Protein 4P72 (pdb70)

Secondary structure (DSSP, 8-state):
-EEEHHHHHHH---SS-HHHHHHHHHHTT-EEEEEEESS---EEEEEEEEEEEEE-TT-TT-EEEEEE-SS-EEEEEE--TT--TT-EEEEEEEEEEETTTEE---EEETTEEE-EEE--TGGGTS-S--SS--PBPTT--TTSBHHHHTT-S-EEEEEE--TT-GGGSSHHHHHHHHHHHHT----PPP-PPPPPSS-----EEESSTTT-SEEEEEEEES--TTSPPPHHHHHHHHTTTPPP--HHHHHHHHHHHHHS---EEEEGGG--SSEEEEEPPTT-EEEBTTS-EEE--TTSEEEE-SSSEEEETTTEEBTTTB--TT---EEEEEEE--HHHHTTTTGGGT---HHHHHHHH---TTTHHHHHHHHHHHHHHHH--EEEEEEEEE-GGGS-----EEEEHHHHHHHHTS---HHHHHHHHHHTT-EEEE-STTEEEEEPPTT-SS--SHHHHHHHHHHHH-GGGS-----EEE-------SSB--HHHHHHHHHHTT-EE----SEE-HHHHHHHSTTPPPEE-SS-SSGGG-EEPS-SHHHHHHHHHHHHTTT---EEEEEEEEEEES-STT-EEEEEEEEEEESBSS-S-TTS--PBP-HHHHHHHHHHHHTTTS-GGGEEEEE---TTEEEEEEEEEEETTEEEEEEEEEPHHHHHHHT--S-EEEEEEEGGGTSB-------PPPSS--EEEEEEEEEETTS-HHHHHHHHHHHS-TTEEEEEEEEEE-STTS-TTEEEEEEEEEE--SSSPPPHHHHHHHHHHHHHHHHHHH--EE-/-EEEHHHHHHH---SS-HHHHHHHHHHTT-EEEEEEESS---EEEEEEEEEEEEE-TT-TT-EEEEEE-SS-EEEEEE--TT--TT-EEEEEEEEEEETTTEE---EEETTEEE-EEE--HHHHTS-S--SS--PBPTT--TTSBHHHHTT-S-EEEEEE--TT-GGGSSHHHHHHHHHHHHT----PPP-PPPPPSS-----EEESSTTT-SEEEEEEEES--TTSPPPHHHHHHHHTTTPPP--HHHHHHHHHHHHHS---EEEEGGG--SSEEEEEPPTT-EEEBTTS-EEE--TTSEEEE-SSSEEEETTTEEBTTTB--TT---EEEEEEE--HHHHTTTTGGGT---HHHHHHHH---TTTHHHHHHHHHHHHHHHH--EEEEEEEEE-GGGS-----EEEEHHHHHHHHTS---HHHHHHHHHHTT-EEEE-STTEEEEEPPTT-SS--SHHHHHHHHHHHH-GGGS-----EEE-------SSB--HHHHHHHHHHTT-EE----SEE-HHHHHHHSTTPPPEE-SS-SSGGG-EEPS-SHHHHHHHHHHHHTTT-S-EEEEEEEEEEES-STT-EEEEEEEEEEESBSS-S-TTS--PBP-HHHHHHHHHHHHTTTS-GGGEEEEE---TTEEEEEEEEEEETTEEEEEEEEEPHHHHHHHT--S-EEEEEEEGGGTSB-------PPPSS--EEEEEEEEEETTS-HHHHHHHHHHHS-TTEEEEEEEEEE-STTS-TTEEEEEEEEEE--SSSPPPHHHHHHHHHHHHHHHHHHH--EE-/-------PPSS----B--HHHHHHHHHHHHHHTBTPEE----SEEEHHHHTGGGT--TT-GGGSTTTS-BSSSSEEE-SSSHHHHHHHHHH-PSPEEEEEEEEEE----STT--SEEEEEEEEEEESS--HHHHHHHHHHHHHHHTTS---EEEEEEEETTEEEEEEEEEE--EEEEEEEEEEPHHHHHHTT--TTT-EEEEEEEEHHHHHHHHHT---TTHHHH--HHHHGGG-/-TTTT----PPPSS----B--HHHHHHHHHHHHHHTBTPEE----SEEEHHHHTGGGT--TT-GGGSTTTS-BSSSSEEE-SSSHHHHHHHHHH-PSPEEEEEEEEEE-S--SSS--SEEEEEEEEEEESS--HHHHHHHHHHHHHHHTTS---EEEEEEEETTEEEEEEEEEEGGG-S---EEEEEEEEEEPHHHHHHTT--TTT-EEEEEEEEHHHHHHHHHT---TTHHHH--HHHHGGG-

Foldseek 3Di:
DKFWPVLLCVFWNQVDDPVVVQVLCVQLAFHWPDKFQQFDDKDQKWWKFWAAWAQDPQDRLKIWTFIDLPPDTWIAIDRQPPDGHLFTFTWRFQQIQAPPRDGHHWDQPRNRTHGTYTDDCCRRRNDVGPNGTDTADSPQDRNHHPCVRLVRRIIMIDTDHDLQQLLCLASLSVSLVSCLLRVTHGHAPDQDFDDFPAADDAAAAEPPCLFFQKKKKWKWFFWQFVFDAHSVLCSRCVSRVHHDDTQLCSLQSSLCRHRVWRKAKWQVVLADGHKYWAFDDQQFWFQFLVRDIFGDDRLWIFIAHPPGGAARPQFTGGNRGHDDNPRGMIMMMTTQGALVSLPCVQVVRPGDDSRSSSNNSGAQRVCRNSSVSSSVVSSCVGTNTGIHDMDMRGNPVNRDDAAWEKAAQVVLCVVLVHGDDPVLLCSSCVSSVWDWDDPDPRMTTIHDGSSRPNDRYNVVSSSSSCSSVGVVVGDDDDDDDPDDDDDDDPLWQDPVNLVVLLVVLPADEDDFQQFAAVVLQCQQPPPDDFQFDPDDPDNGRTGGAQDCVSRQVVVQVVVVVVVDFWHKYKYWAWGWDDYPVVTDTFIKIKIKTWHALDDDDPVDDRHIDAQVSQVVSVLSLLPRSPASVQKDWDQDDGSQADSVFKTFIDGPNHGFWIKHWGHVVSCVVVVNPTIMIMIMGGSVVRTGGDDDDDDDDAPEDKDKDKFKKKFFPPDDPVVLVVLLVVLQPDFWDDKDFPDKACDDVDDNRIIITIMMTMGDDRYDYDDPVVNVVSVVSSVVSCCVPGVMDTD/DKFWPVLLCVFANLPDDPVVVQVLCVQLAFHWPDKFQLFDDKDQKWWKFWAAWAQDPQDRLKIWTFIDLPPDTWIAIDRQPPDGHLFTFTWRFQQIAAPPRDGHHWDQPRNRTHGTDTDDCCRRRNDVGPNGTDGADSPQDRNHHPCVRLVRRIIMTDTDHDLQQLQCLASLSVSLVSCLLRVTGGHADDFDFDDFPAADDAAAAEPPCLQFQKKKKWKWFFFQFVFDAHSVLCSRCVSRVHHDDTQLCSLQSSLCRHRVWRKAKWQVVLADGHKYWAFDDQQFWFQFLVRDIFGHDRLWIFIAHPPGGAARPQFTGGNRGHDDNPRGMIMMMTTQGALVSLPCVQVVRPGDDSRSSSNNSGAQRVCRNSSVSSSVVSSCVGGNTGIHDMDMRGNPVNRDDAAWEKAAQVVLCVVLVHGDDPVLLCSSCVSSVWDWDDPDPRMTTIHDGRSRDNDRYNVVSSSSSCSSVGVVVGDDDDDDDPDDDDDDDPLWQDVVNLVVLLVVLPADEDDFQQFAAVVLQCQQPPPADFQFDPDDPDNGRTGGAQDCVSRQVVVQVVVVVVPDAWHKYKYWAWGWDDYPVVTDTFIKIKIKTWHALDDDDPPDDRHIDAQVSQVVSVLSLLPRSPASVQKDWDQDDGSQADSVFKTFIDGPNHTFWIKHWGHVVSCVVVVNPTIMIMIMGGSVRRTGGDDDDDDADAPEDKDKDKFKKKFFQPDDPVVLVVLLVVLQPDFWDDKDFPDKACDDVDDNRIIITIMMTMGDDRYDYDDPVVNVVSVVSSVVSCCVPGVMDTD/DPDDDDDDDDDDDDADDFLLVVLLVQLCVLQVVPDAAEWEDDQWDWCCLQAVLLQHDPVHPCLDPQWWAAPDDTITGRQFQSSRVLVVLQVDADQHWYKYKDKHAINDPDWVDDRIFIKIKIKGKDQDDDVVNVVVSVQSSVCSSLVHNWDKDWDADDDSQAPRKTFIWTVVVIDTFWIKHKGDQSSSVSSVYHVVRMIMMMIMGTSLSSSCVRVVPDTSVLSPVPDSVSSRVRD/DVVVPDDDPDDDDDDDDADDFLLVVLLVQLCVLQVVPPADEWEDDQWDWCCLQAVLLQHDPVHPCLDPQWWAAPDDTITGRQFQSSRVLVVLQVDADQHWYKYKDKHAINDDDWPDHRIFIKIKIKGKDQDDDVVNVVVSVQVSVCSSLVHNWDKDWDADDDSQFPRKTFIWTDCPLHPQVNIDGFWIKHKGDQSSSVSSPYHVVRMIMMMIMGTSLSSSCSRVVPNTSVLSPPPDSVSSRVRD

CATH classification: 3.30.56.10 (+5 more: 2.40.50.140, 3.50.40.10, 3.30.56.10)

Nearest PDB structures (foldseek):
  4p75-assembly1_C  TM=1.004E+00  e=2.853E-48  Pseudomonas aeruginosa PAO1
  4p75-assembly1_D  TM=1.002E+00  e=2.150E-47  Pseudomonas aeruginosa PAO1
  4p74-assembly1_D  TM=1.001E+00  e=4.056E-47  Pseudomonas aeruginosa PAO1
  4p73-assembly1_D  TM=9.946E-01  e=1.717E-46  Pseudomonas aeruginosa PAO1
  4p73-assembly1_C  TM=9.961E-01  e=2.571E-46  Pseudomonas aeruginosa PAO1

Solvent-accessible surface area: 82558 Å² total; per-residue (Å²): 36,38,1,3,12,90,9,0,49,72,15,1,53,0,152,39,57,29,102,89,0,23,58,82,1,15,45,1,9,2,55,33,91,33,56,96,88,10,17,14,83,17,60,38,0,18,0,0,48,0,85,47,24,116,75,3,101,94,24,134,185,44,81,21,0,57,0,19,16,58,106,105,73,34,56,0,15,10,47,22,122,33,12,112,61,48,17,25,0,0,0,0,50,67,60,2,55,5,18,136,137,94,111,8,139,105,32,138,81,170,58,24,65,2,60,9,38,6,0,3,3,81,64,0,80,3,39,124,92,83,81,8,10,20,74,9,52,92,126,3,55,49,29,70,55,0,50,90,54,17,87,4,76,9,85,10,0,62,1,26,41,22,70,30,9,8,17,0,12,2,1,14,0,1,0,33,2,1,9,1,12,44,92,30,118,52,64,68,39,89,36,100,74,12,82,50,121,26,129,53,54,53,87,12,74,29,56,14,40,59,4,0,0,31,0,0,0,4,0,0,69,83,2,62,29,103,96,109,20,33,24,105,0,30,11,73,0,65,12,11,91,19,171,52,120,74,12,5,54,0,1,8,28,0,0,4,6,1,8,11,0,4,17,46,8,0,9,11,82,48,8,66,49,0,1,69,0,42,69,4,120,112,47,33,133,14,55,0,106,82,46,75,98,10,82,3,77,49,64,2,7,0,3,0,3,82,117,94,4,1,3,3,0,9,7,40,5,2,106,94,2,15,51,57,139,100,2,155,36,0,0,0,10,0,1,2,0,36,22,107,28,6,22,38,39,3,153,64,30,67,14,139,29,72,24,2,64,11,5,35,68,2,5,26,8,126,25,1,102,72,0,0,16,31,0,0,91,7,0,37,92,14,2,16,21,57,0,0,42,32,30,65,70,48,20,120,89,81,27,58,142,74,75,91,11,74,0,72,25,117,34,0,49,35,19,0,29,42,91,17,104,59,79,36,1,42,99,6,0,95,31,0,74,5,92,20,87,76,66,61,180,28,55,17,29,0,21,27,22,33,9,8,78,31,3,66,58,30,11,11,0,4,8,6,0,0,10,8,32,12,2,72,158,6,46,66,75,65,13,84,5,103,29,27,4,47,35,112,64,35,19,72,1,33,42,50,54,0,24,98,18,0,24,8,32,7,1,10,5,0,8,8,43,0,1,14,50,38,52,16,6,80,36,6,34,72,86,61,133,6,6,65,7,67,26,42,52,51,84,81,49,8,0,0,3,15,12,0,3,3,11,0,0,87,7,0,18,42,0,35,114,97,94,34,80,53,0,19,0,0,1,19,15,24,43,4,50,37,84,45,176,66,34,95,49,37,41,3,0,0,0,0,1,1,9,97,50,47,29,67,16,61,19,17,42,146,79,42,13,48,3,13,14,0,9,1,4,0,20,3,1,4,28,30,12,37,4,67,81,57,18,54,31,48,87,19,125,41,75,0,1,4,56,10,28,7,0,69,0,31,20,153,60,109,73,2,8,30,0,0,8,9,40,42,99,16,13,150,155,21,111,14,151,53,94,2,9,0,2,13,0,25,13,77,24,4,29,78,16,91,50,14,162,25,194,119,47,24,227,68,67,46,28,94,53,85,16,38,0,19,0,66,67,89,23,36,0,88,70,0,12,79,21,0,119,79,11,1,48,138,81,35,80,54,17,85,5,31,42,46,70,97,28,193,54,29,72,95,129,58,18,4,0,15,0,1,0,7,6,25,20,79,84,90,76,10,81,89,121,45,4,74,72,37,20,101,84,0,8,59,9,1,76,125,135,46,123,7,58,74,144,38,40,1,4,10,94,11,0,49,73,10,0,55,5,145,40,59,25,108,93,0,25,61,90,2,16,45,3,11,2,58,25,92,35,54,99,85,17,16,14,82,18,61,39,0,20,0,0,48,0,87,50,47,134,81,4,103,96,25,118,190,41,79,20,0,61,0,19,15,56,107,104,72,37,51,0,13,9,42,20,116,33,10,112,60,47,16,25,0,0,0,0,46,79,47,3,65,5,19,129,137,94,111,11,139,106,30,139,79,177,58,23,63,2,63,9,38,7,0,3,2,80,64,0,79,25,55,149,96,82,82,7,10,35,77,11,38,94,125,3,53,50,28,70,56,0,48,85,54,17,66,8,79,9,83,13,0,62,0,30,43,28,63,29,10,8,18,0,15,3,1,13,2,1,0,33,3,2,10,2,12,36,87,31,122,54,64,68,37,96,36,102,75,13,82,48,119,47,129,54,57,50,86,12,73,28,56,15,42,60,4,0,1,30,0,0,0,5,1,0,81,60,9,71,31,103,94,109,20,34,52,99,0,38,33,62,0,95,7,12,96,21,202,34,110,70,13,4,49,0,1,8,28,0,0,5,5,0,7,11,0,4,17,45,7,0,8,9,80,47,9,66,44,0,1,70,0,42,68,4,119,112,38,30,131,14,55,0,102,84,46,76,108,10,76,2,80,48,64,2,6,0,3,0,2,96,118,92,8,2,3,2,0,9,9,34,4,2,106,98,2,13,46,58,148,98,6,165,24,0,0,0,10,0,1,2,1,35,22,144,28,5,27,9,32,3,104,60,28,68,10,140,27,72,25,1,64,12,6,32,84,3,4,23,6,127,25,1,102,70,0,0,16,40,0,0,94,8,1,37,94,14,2,15,20,66,0,0,42,32,31,63,71,48,21,118,89,81,27,57,142,72,77,90,13,72,0,68,26,101,51,0,48,45,18,0,35,44,90,18,105,59,79,39,1,40,98,5,0,94,28,3,77,8,90,22,87,76,66,61,179,28,55,17,28,0,19,28,21,32,10,11,76,30,5,68,62,29,20,8,0,5,6,6,0,0,12,10,35,18,2,70,158,8,46,61,84,59,10,63,8,108,20,29,3,49,34,115,65,35,18,86,2,40,45,62,75,0,25,102,19,0,21,9,32,8,1,10,5,0,9,9,45,0,2,15,48,51,64,21,4,81,40,6,34,68,76,59,127,21,6,66,7,68,26,43,63,39,83,79,49,8,0,0,3,15,14,0,2,3,11,0,0,83,7,0,20,45,0,40,114,97,90,37,79,55,0,16,0,0,1,18,15,22,46,4,62,32,57,36,147,65,32,123,47,44,43,2,0,0,0,1,1,0,11,98,48,45,27,66,14,47,17,16,42,152,78,39,11,48,4,14,13,0,9,1,4,0,18,3,1,3,27,31,13,38,4,68,81,58,18,61,33,56,83,20,137,42,74,0,1,19,82,10,32,9,0,72,0,34,20,154,59,110,71,2,8,31,0,0,8,9,34,59,112,12,12,176,136,19,111,12,154,55,93,2,8,0,2,13,0,25,19,76,25,4,27,76,15,93,48,14,176,28,186,104,33,10,215,74,73,42,28,94,53,86,11,40,0,23,0,58,73,101,23,36,0,90,72,0,14,80,32,0,125,79,19,1,46,136,82,30,75,51,17,76,7,33,42,40,68,86,14,186,57,30,76,95,122,51,12,3,0,16,0,1,0,8,6,21,18,65,85,94,81,16,83,89,120,50,5,74,67,30,22,100,71,0,10,68,31,0,78,150,166,42,120,7,68,84,148,201,160,122,48,24,15,16,50,9,37,15,35,46,28,4,2,22,0,0,0,8,41,1,23,32,8,0,36,77,0,0,24,39,9,12,4,84,68,17,144,23,34,11,4,0,26,30,65,24,0,2,93,0,8,40,6,64,62,86,43,75,33,35,37,123,63,47,1,0,19,20,73,96,71,38,0,0,6,10,13,0,6,0,5,7,0,84,19,5,80,95,82,125,16,86,3,28,10,0,0,14,13,15,0,0,93,14,56,72,92,114,109,101,8,11,0,39,7,20,0,17,0,4,1,0,33,99,48,3,0,0,1,1,0,10,0,2,0,34,35,0,0,37,14,1,12,74,129,144,25,103,19,50,6,14,6,12,55,44,22,49,4,12,0,0,0,31,0,4,8,87,137,93,85,41,66,5,10,12,4,0,4,13,12,26,41,2,3,132,73,6,135,4,80,26,102,109,15,22,2,0,17,6,19,9,24,0,4,99,0,0,40,58,24,2,44,7,114,40,18,100,17,0,18,64,2,8,32,50,0,0,27,47,2,144,155,23,60,126,131,91,53,26,15,17,53,8,38,13,34,47,27,4,2,10,1,0,0,7,39,1,24,18,8,0,35,78,0,0,24,57,11,14,6,76,68,15,143,23,37,12,4,0,24,34,63,24,0,2,91,0,9,40,6,84,52,108,42,77,34,36,29,125,149,38,0,0,22,22,73,98,64,40,0,0,7,20,23,0,6,0,4,6,0,85,20,4,82,94,79,98,18,75,2,24,10,0,0,13,13,14,0,0,75,15,49,36,80,138,102,84,4,4,0,41,7,26,0,16,0,4,4,0,28,102,46,3,0,1,1,1,0,7,0,1,0,32,34,0,0,35,14,0,1,72,73,146,8,98,18,54,5,9,7,17,50,52,23,49,5,15,0,0,0,36,0,4,0,65,51,84,18,50,114,67,88,85,86,39,77,3,10,15,4,0,5,14,18,22,49,2,4,132,71,5,121,2,79,25,123,110,18,29,2,0,16,6,19,10,13,0,5,130,0,0,42,21,10,0,15,7,105,64,23,66,24,0,16,66,3,16,27,55,0,0,27,54,2,145

Radius of gyration: 49.51 Å; Cα contacts (8 Å, |Δi|>4): 4758; chains: 4; bounding box: 103×158×107 Å

InterPro domains:
  IPR002547 tRNA-binding domain [PF01588] (45-144)
  IPR002547 tRNA-binding domain [PS50886] (39-147)
  IPR004532 Phenylalanine-tRNA ligase, class IIc, beta subunit, bacterial type [MF_00283] (1-785)
  IPR004532 Phenylalanine-tRNA ligase, class IIc, beta subunit, bacterial type [TIGR00472] (1-791)
  IPR005121 Ferrodoxin-fold anticodon-binding domain [PF03147] (698-791)
  IPR005121 Ferrodoxin-fold anticodon-binding domain [PS51447] (698-791)
  IPR005121 Ferrodoxin-fold anticodon-binding domain [SM00896] (698-791)
  IPR005146 B3/B4 tRNA-binding domain [PF03483] (211-384)
  IPR005146 B3/B4 tRNA-binding domain [SM00873] (211-384)
  IPR005147 tRNA synthetase, B5-domain [PF03484] (405-471)
  IPR005147 tRNA synthetase, B5-domain [PS51483] (400-476)
  IPR005147 tRNA synthetase, B5-domain [SM00874] (402-471)
  IPR009061 Putative DNA-binding domain superfamily [SSF46955] (403-475)
  IPR012340 Nucleic acid-binding, OB-fold [G3DSA:2.40.50.140] (39-153)
  IPR012340 Nucleic acid-binding, OB-fold [SSF50249] (39-190)
  IPR020825 Phenylalanyl-tRNA synthetase-like, B3/B4 [G3DSA:3.50.40.10] (196-394)
  IPR033714 Phenylalanly tRNA synthetase, tRNA-binding-domain [cd02796] (45-146)
  IPR036690 Ferrodoxin-fold anticodon-binding domain superfamily [G3DSA:3.30.70.380] (699-792)
  IPR036690 Ferrodoxin-fold anticodon-binding domain superfamily [SSF54991] (692-791)
  IPR041616 Phenylalanyl tRNA synthetase beta chain, core domain [PF17759] (474-681)

Organism: Pseudomonas aeruginosa (strain ATCC 15692 / DSM 22644 / CIP 104116 / JCM 14847 / LMG 12228 / 1C / PRS 101 / PAO1) (NCBI:txid208964)

Sequence (2061 aa):
MKFSEKWLRSWANPQVSHDELVARLSMVGLEVDADLPVAGAFSGVVVGEVLSTEQHPDADKLRVCQVSNGSETFQVVCGAPNVRAGLKIPFAMIGAELPDDFKIKKAKLRGVESFGMLCSAKELQISEENAGLLELPADAPVGQDVRTYLELADYTIEVGLTPNRGDCLSLAGLAREVSAIYDVPLAPVAVDAVAAQHDETRPVELAAPAACPRYLGRVIRNVDLSRPTPLWMVERLRRSDIRSIDPVVDVTNYVMIELGQPMHAFDLAEINGGVRVRMAEDGEKLVLLDGQEITLRADTLVIADHQRALAIAGVMGGEHSGVSDSTRDLFLEAAFFDTIALAGKARSYGLHTDSSHRFERGVDSQLARKAMERATRLILDIVGGEPGPIVEQVSEAHLPKVAPITLRAERVTQMLGMPLDAAEIVRLLQALELTVVADGEGQWSVGVPSHRFDISLEVDLIEELARLYGYNRLPVRYPQARLAPNNKPEARAALPLLRRLLVARGYQEAITFSFIDPALFELFDPGTQPLTLANPISADMAAMRSSLWPGLVKALQHNLNRQQSRVRLFESGLRFVGQLEGLKQEAMLAGAICGKRLPEGWANGRDGVDFFDAKADVEAVLASAGALGDFSFVPGEHPALHPGQTARIEREGRLVGYLGALHPELAKKLDLEQPVFLFELLLAEVVDGHLPKFRELSRFPEVRRDLALLVDQDVPAQDILTQIRAAAGEWLTDLRLFDVYHGKGIDPHRKSLAVGLTWQHPSRTLNDDEVNSTTQNIVTSLEERFNATLRMKFSEKWLRSWANPQVSHDELVARLSMVGLEVDADLPVAGAFSGVVVGEVLSTEQHPDADKLRVCQVSNGSETFQVVCGAPNVRAGLKIPFAMIGAELPDDFKIKKAKLRGVESFGMLCSAKELQISEENAGLLELPADAPVGQDVRTYLELADYTIEVGLTPNRGDCLSLAGLAREVSAIYDVPLAPVAVDAVAAQHDETRPVELAAPAACPRYLGRVIRNVDLSRPTPLWMVERLRRSDIRSIDPVVDVTNYVMIELGQPMHAFDLAEINGGVRVRMAEDGEKLVLLDGQEITLRADTLVIADHQRALAIAGVMGGEHSGVSDSTRDLFLEAAFFDTIALAGKARSYGLHTDSSHRFERGVDSQLARKAMERATRLILDIVGGEPGPIVEQVSEAHLPKVAPITLRAERVTQMLGMPLDAAEIVRLLQALELTVVADGEGQWSVGVPSHRFDISLEVDLIEELARLYGYNRLPVRYPQARLAPNNKPEARAALPLLRRLLVARGYQEAITFSFIDPALFELFDPGTQPLTLANPISADMAAMRSSLWPGLVKALQHNLNRQQSRVRLFESGLRFVGQLEGLKQEAMLAGAICGKRLPEGWANGRDGVDFFDAKADVEAVLASAGALGDFSFVPGEHPALHPGQTARIEREGRLVGYLGALHPELAKKLDLEQPVFLFELLLAEVVDGHLPKFRELSRFPEVRRDLALLVDQDVPAQDILTQIRAAAGEWLTDLRLFDVYHGKGIDPHRKSLAVGLTWQHPSRTLNDDEVNSTTQNIVTSLEERFNATLRERIDVTLPGRGQLSGGLHPVTRTLERIEQCFSRIGYEVAEGPEVEDDYHNFEALNIPGHHPARAMHDTFYFNANMLLRTHTSPVQVRTMESQQPPIRIVCPGRVYRCDSDLTHSPMFHQVEGLLVDEGVSFADLKGTIEEFLRAFFEKQLEVRFRPSFFPFTEPSAEVDIQCGWLEVMGCGMVHPNVLRMSNIDPEKFQGFAFGMGAERLAMLRYGVNDLRLFFDNDLRFLGQFRLAAERIDVTLPGRGQLSGGLHPVTRTLERIEQCFSRIGYEVAEGPEVEDDYHNFEALNIPGHHPARAMHDTFYFNANMLLRTHTSPVQVRTMESQQPPIRIVCPGRVYRCDSDLTHSPMFHQVEGLLVDEGVSFADLKGTIEEFLRAFFEKQLEVRFRPSFFPFTEPSAEVDIQCVICSGNGWLEVMGCGMVHPNVLRMSNIDPEKFQGFAFGMGAERLAMLRYGVNDLRLFFDNDLRFLGQFR

B-factor: mean 54.61, std 16.89, range [15.93, 150.14]

Structure (mmCIF, N/CA/C/O backbone):
data_4P72
#
_entry.id   4P72
#
_cell.length_a   113.300
_cell.length_b   218.830
_cell.length_c   107.630
_cell.angle_alpha   90.00
_cell.angle_beta   101.94
_cell.angle_gamma   90.00
#
_symmetry.space_group_name_H-M   'C 1 2 1'
#
loop_
_entity.id
_entity.type
_entity.pdbx_description
1 polymer 'Phenylalanine--tRNA ligase beta subunit'
2 polymer 'Phenylalanine--tRNA ligase alpha subunit'
3 non-polymer 2-{3-[(4-chloropyridin-2-yl)amino]phenoxy}-N-methylacetamide
4 water water
#
loop_
_atom_site.group_PDB
_atom_site.id
_atom_site.type_symbol
_atom_site.label_atom_id
_atom_site.label_alt_id
_atom_site.label_comp_id
_atom_site.label_asym_id
_atom_site.label_entity_id
_atom_site.label_seq_id
_atom_site.pdbx_PDB_ins_code
_atom_site.Cartn_x
_atom_site.Cartn_y
_atom_site.Cartn_z
_atom_site.occupancy
_atom_site.B_iso_or_equiv
_atom_site.auth_seq_id
_atom_site.auth_comp_id
_atom_site.auth_asym_id
_atom_site.auth_atom_id
_atom_site.pdbx_PDB_model_num
ATOM 1 N N . MET A 1 1 ? 37.154 42.553 34.862 1.00 43.43 1 MET A N 1
ATOM 2 C CA . MET A 1 1 ? 35.952 43.370 35.018 1.00 43.32 1 MET A CA 1
ATOM 3 C C . MET A 1 1 ? 35.423 43.214 36.461 1.00 46.50 1 MET A C 1
ATOM 4 O O . MET A 1 1 ? 35.029 42.114 36.856 1.00 45.36 1 MET A O 1
ATOM 9 N N . LYS A 1 2 ? 35.429 44.317 37.232 1.00 42.46 2 LYS A N 1
ATOM 10 C CA . LYS A 1 2 ? 34.967 44.368 38.616 1.00 42.69 2 LYS A CA 1
ATOM 11 C C . LYS A 1 2 ? 33.594 45.066 38.672 1.00 48.08 2 LYS A C 1
ATOM 12 O O . LYS A 1 2 ? 33.322 45.913 37.831 1.00 48.01 2 LYS A O 1
ATOM 18 N N . PHE A 1 3 ? 32.729 44.711 39.640 1.00 45.98 3 PHE A N 1
ATOM 19 C CA . PHE A 1 3 ? 31.377 45.297 39.757 1.00 45.64 3 PHE A CA 1
ATOM 20 C C . PHE A 1 3 ? 30.713 45.027 41.104 1.00 47.98 3 PHE A C 1
ATOM 21 O O . PHE A 1 3 ? 30.982 44.002 41.739 1.00 49.79 3 PHE A O 1
ATOM 29 N N . SER A 1 4 ? 29.773 45.890 41.488 1.00 41.50 4 SER A N 1
ATOM 30 C CA . SER A 1 4 ? 28.983 45.708 42.698 1.00 40.81 4 SER A CA 1
ATOM 31 C C . SER A 1 4 ? 27.845 44.702 42.418 1.00 45.50 4 SER A C 1
ATOM 32 O O . SER A 1 4 ? 27.112 44.836 41.432 1.00 45.70 4 SER A O 1
ATOM 35 N N . GLU A 1 5 ? 27.700 43.709 43.287 1.00 41.84 5 GLU A N 1
ATOM 36 C CA . GLU A 1 5 ? 26.643 42.708 43.177 1.00 42.41 5 GLU A CA 1
ATOM 37 C C . GLU A 1 5 ? 25.241 43.317 43.372 1.00 46.15 5 GLU A C 1
ATOM 38 O O . GLU A 1 5 ? 24.283 42.920 42.681 1.00 45.84 5 GLU A O 1
ATOM 44 N N . LYS A 1 6 ? 25.130 44.267 44.312 1.00 41.68 6 LYS A N 1
ATOM 45 C CA . LYS A 1 6 ? 23.879 44.944 44.601 1.00 42.23 6 LYS A CA 1
ATOM 46 C C . LYS A 1 6 ? 23.380 45.663 43.357 1.00 46.72 6 LYS A C 1
ATOM 47 O O . LYS A 1 6 ? 22.193 45.576 43.014 1.00 46.71 6 LYS A O 1
ATOM 53 N N . TRP A 1 7 ? 24.309 46.348 42.665 1.00 43.11 7 TRP A N 1
ATOM 54 C CA . TRP A 1 7 ? 24.033 47.052 41.412 1.00 42.59 7 TRP A CA 1
ATOM 55 C C . TRP A 1 7 ? 23.635 46.045 40.306 1.00 46.61 7 TRP A C 1
ATOM 56 O O . TRP A 1 7 ? 22.611 46.234 39.650 1.00 46.93 7 TRP A O 1
ATOM 67 N N . LEU A 1 8 ? 24.364 44.938 40.174 1.00 43.62 8 LEU A N 1
ATOM 68 C CA . LEU A 1 8 ? 24.000 43.908 39.196 1.00 43.70 8 LEU A CA 1
ATOM 69 C C . LEU A 1 8 ? 22.581 43.358 39.461 1.00 45.42 8 LEU A C 1
ATOM 70 O O . LEU A 1 8 ? 21.785 43.265 38.526 1.00 45.24 8 LEU A O 1
ATOM 75 N N . ARG A 1 9 ? 22.278 43.024 40.740 1.00 39.97 9 ARG A N 1
ATOM 76 C CA . ARG A 1 9 ? 20.987 42.495 41.173 1.00 39.39 9 ARG A CA 1
ATOM 77 C C . ARG A 1 9 ? 19.832 43.482 40.990 1.00 45.71 9 ARG A C 1
ATOM 78 O O . ARG A 1 9 ? 18.672 43.068 40.903 1.00 46.32 9 ARG A O 1
ATOM 86 N N . SER A 1 10 ? 20.150 44.785 40.881 1.00 42.31 10 SER A N 1
ATOM 87 C CA . SER A 1 10 ? 19.148 45.812 40.634 1.00 42.13 10 SER A CA 1
ATOM 88 C C . SER A 1 10 ? 18.611 45.720 39.172 1.00 48.52 10 SER A C 1
ATOM 89 O O . SER A 1 10 ? 17.505 46.225 38.900 1.00 48.72 10 SER A O 1
ATOM 92 N N . TRP A 1 11 ? 19.383 45.046 38.255 1.00 44.40 11 TRP A N 1
ATOM 93 C CA . TRP A 1 11 ? 19.016 44.790 36.849 1.00 44.67 11 TRP A CA 1
ATOM 94 C C . TRP A 1 11 ? 18.438 43.390 36.659 1.00 49.00 11 TRP A C 1
ATOM 95 O O . TRP A 1 11 ? 17.383 43.233 36.048 1.00 47.73 11 TRP A O 1
ATOM 106 N N . ALA A 1 12 ? 19.167 42.372 37.140 1.00 48.27 12 ALA A N 1
ATOM 107 C CA . ALA A 1 12 ? 18.791 40.959 37.070 1.00 49.74 12 ALA A CA 1
ATOM 108 C C . ALA A 1 12 ? 19.114 40.314 38.418 1.00 55.44 12 ALA A C 1
ATOM 109 O O . ALA A 1 12 ? 20.295 40.262 38.792 1.00 54.17 12 ALA A O 1
ATOM 111 N N . ASN A 1 13 ? 18.067 39.898 39.182 1.00 54.27 13 ASN A N 1
ATOM 112 C CA . ASN A 1 13 ? 18.291 39.265 40.485 1.00 54.32 13 ASN A CA 1
ATOM 113 C C . ASN A 1 13 ? 18.128 37.752 40.415 1.00 56.74 13 ASN A C 1
ATOM 114 O O . ASN A 1 13 ? 17.004 37.265 40.308 1.00 54.69 13 ASN A O 1
ATOM 119 N N . PRO A 1 14 ? 19.260 37.010 40.481 1.00 54.34 14 PRO A N 1
ATOM 120 C CA . PRO A 1 14 ? 19.192 35.544 40.444 1.00 54.87 14 PRO A CA 1
ATOM 121 C C . PRO A 1 14 ? 18.790 35.153 41.850 1.00 62.47 14 PRO A C 1
ATOM 122 O O . PRO A 1 14 ? 19.425 35.641 42.799 1.00 64.16 14 PRO A O 1
ATOM 126 N N . GLN A 1 15 ? 17.661 34.586 42.051 1.00 59.02 15 GLN A N 1
ATOM 127 C CA . GLN A 1 15 ? 17.235 34.382 43.435 1.00 59.66 15 GLN A CA 1
ATOM 128 C C . GLN A 1 15 ? 18.023 33.243 44.159 1.00 61.28 15 GLN A C 1
ATOM 129 O O . GLN A 1 15 ? 17.442 32.271 44.638 1.00 60.93 15 GLN A O 1
ATOM 135 N N . VAL A 1 16 ? 19.371 33.395 44.207 1.00 54.68 16 VAL A N 1
ATOM 136 C CA . VAL A 1 16 ? 20.356 32.482 44.778 1.00 53.04 16 VAL A CA 1
ATOM 137 C C . VAL A 1 16 ? 21.263 33.326 45.674 1.00 58.62 16 VAL A C 1
ATOM 138 O O . VAL A 1 16 ? 21.124 34.522 45.656 1.00 58.13 16 VAL A O 1
ATOM 142 N N . SER A 1 17 ? 22.151 32.743 46.478 1.00 56.72 17 SER A N 1
ATOM 143 C CA . SER A 1 17 ? 23.001 33.550 47.370 1.00 56.98 17 SER A CA 1
ATOM 144 C C . SER A 1 17 ? 24.242 34.068 46.666 1.00 61.31 17 SER A C 1
ATOM 145 O O . SER A 1 17 ? 24.488 33.680 45.521 1.00 61.65 17 SER A O 1
ATOM 148 N N . HIS A 1 18 ? 25.060 34.891 47.369 1.00 57.80 18 HIS A N 1
ATOM 149 C CA . HIS A 1 18 ? 26.334 35.421 46.861 1.00 57.87 18 HIS A CA 1
ATOM 150 C C . HIS A 1 18 ? 27.229 34.244 46.427 1.00 60.05 18 HIS A C 1
ATOM 151 O O . HIS A 1 18 ? 27.708 34.193 45.286 1.00 56.94 18 HIS A O 1
ATOM 158 N N . ASP A 1 19 ? 27.405 33.279 47.347 1.00 57.67 19 ASP A N 1
ATOM 159 C CA . ASP A 1 19 ? 28.243 32.106 47.147 1.00 57.10 19 ASP A CA 1
ATOM 160 C C . ASP A 1 19 ? 27.815 31.288 45.925 1.00 56.18 19 ASP A C 1
ATOM 161 O O . ASP A 1 19 ? 28.662 30.941 45.101 1.00 53.40 19 ASP A O 1
ATOM 166 N N . GLU A 1 20 ? 26.505 31.073 45.763 1.00 52.54 20 GLU A N 1
ATOM 167 C CA . GLU A 1 20 ? 25.929 30.355 44.619 1.00 52.97 20 GLU A CA 1
ATOM 168 C C . GLU A 1 20 ? 26.160 31.096 43.310 1.00 58.06 20 GLU A C 1
ATOM 169 O O . GLU A 1 20 ? 26.411 30.451 42.287 1.00 58.79 20 GLU A O 1
ATOM 175 N N . LEU A 1 21 ? 26.022 32.449 43.335 1.00 53.17 21 LEU A N 1
ATOM 176 C CA . LEU A 1 21 ? 26.238 33.305 42.182 1.00 49.96 21 LEU A CA 1
ATOM 177 C C . LEU A 1 21 ? 27.701 33.249 41.747 1.00 52.36 21 LEU A C 1
ATOM 178 O O . LEU A 1 21 ? 27.944 33.005 40.565 1.00 52.17 21 LEU A O 1
ATOM 183 N N . VAL A 1 22 ? 28.662 33.403 42.695 1.00 48.58 22 VAL A N 1
ATOM 184 C CA . VAL A 1 22 ? 30.104 33.377 42.399 1.00 48.95 22 VAL A CA 1
ATOM 185 C C . VAL A 1 22 ? 30.540 31.994 41.837 1.00 53.85 22 VAL A C 1
ATOM 186 O O . VAL A 1 22 ? 31.395 31.923 40.941 1.00 55.91 22 VAL A O 1
ATOM 190 N N . ALA A 1 23 ? 29.898 30.915 42.322 1.00 47.71 23 ALA A N 1
ATOM 191 C CA . ALA A 1 23 ? 30.167 29.535 41.901 1.00 46.78 23 ALA A CA 1
ATOM 192 C C . ALA A 1 23 ? 29.741 29.321 40.447 1.00 51.13 23 ALA A C 1
ATOM 193 O O . ALA A 1 23 ? 30.546 28.934 39.602 1.00 50.44 23 ALA A O 1
ATOM 195 N N . ARG A 1 24 ? 28.485 29.670 40.155 1.00 48.61 24 ARG A N 1
ATOM 196 C CA . ARG A 1 24 ? 27.888 29.563 38.844 1.00 47.21 24 ARG A CA 1
ATOM 197 C C . ARG A 1 24 ? 28.575 30.402 37.795 1.00 51.48 24 ARG A C 1
ATOM 198 O O . ARG A 1 24 ? 28.610 29.974 36.650 1.00 52.50 24 ARG A O 1
ATOM 206 N N . LEU A 1 25 ? 29.074 31.605 38.146 1.00 47.42 25 LEU A N 1
ATOM 207 C CA . LEU A 1 25 ? 29.694 32.489 37.153 1.00 45.93 25 LEU A CA 1
ATOM 208 C C . LEU A 1 25 ? 30.877 31.841 36.457 1.00 51.24 25 LEU A C 1
ATOM 209 O O . LEU A 1 25 ? 30.929 31.840 35.220 1.00 50.89 25 LEU A O 1
ATOM 214 N N . SER A 1 26 ? 31.774 31.217 37.234 1.00 48.53 26 SER A N 1
ATOM 215 C CA . SER A 1 26 ? 32.926 30.508 36.684 1.00 48.43 26 SER A CA 1
ATOM 216 C C . SER A 1 26 ? 32.492 29.289 35.836 1.00 56.00 26 SER A C 1
ATOM 217 O O . SER A 1 26 ? 33.092 29.010 34.786 1.00 55.40 26 SER A O 1
ATOM 220 N N . MET A 1 27 ? 31.406 28.626 36.268 1.00 54.36 27 MET A N 1
ATOM 221 C CA . MET A 1 27 ? 30.840 27.446 35.628 1.00 56.14 27 MET A CA 1
ATOM 222 C C . MET A 1 27 ? 30.122 27.735 34.313 1.00 58.14 27 MET A C 1
ATOM 223 O O . MET A 1 27 ? 29.851 26.805 33.546 1.00 58.37 27 MET A O 1
ATOM 228 N N . VAL A 1 28 ? 29.824 29.017 34.035 1.00 53.12 28 VAL A N 1
ATOM 229 C CA . VAL A 1 28 ? 29.169 29.403 32.782 1.00 51.70 28 VAL A CA 1
ATOM 230 C C . VAL A 1 28 ? 30.097 30.221 31.881 1.00 53.96 28 VAL A C 1
ATOM 231 O O . VAL A 1 28 ? 29.629 30.780 30.909 1.00 53.50 28 VAL A O 1
ATOM 235 N N . GLY A 1 29 ? 31.385 30.306 32.217 1.00 49.74 29 GLY A N 1
ATOM 236 C CA . GLY A 1 29 ? 32.351 31.011 31.376 1.00 49.23 29 GLY A CA 1
ATOM 237 C C . GLY A 1 29 ? 32.796 32.387 31.827 1.00 52.99 29 GLY A C 1
ATOM 238 O O . GLY A 1 29 ? 33.521 33.067 31.103 1.00 53.08 29 GLY A O 1
ATOM 239 N N . LEU A 1 30 ? 32.399 32.810 33.026 1.00 48.60 30 LEU A N 1
ATOM 240 C CA . LEU A 1 30 ? 32.821 34.100 33.559 1.00 47.76 30 LEU A CA 1
ATOM 241 C C . LEU A 1 30 ? 33.647 33.799 34.810 1.00 51.44 30 LEU A C 1
ATOM 242 O O . LEU A 1 30 ? 33.102 33.776 35.917 1.00 51.18 30 LEU A O 1
ATOM 247 N N . GLU A 1 31 ? 34.964 33.518 34.633 1.00 47.24 31 GLU A N 1
ATOM 248 C CA . GLU A 1 31 ? 35.773 33.108 35.778 1.00 47.55 31 GLU A CA 1
ATOM 249 C C . GLU A 1 31 ? 36.015 34.217 36.805 1.00 50.99 31 GLU A C 1
ATOM 250 O O . GLU A 1 31 ? 36.640 35.239 36.531 1.00 50.75 31 GLU A O 1
ATOM 256 N N . VAL A 1 32 ? 35.469 33.983 38.017 1.00 47.46 32 VAL A N 1
ATOM 257 C CA . VAL A 1 32 ? 35.581 34.876 39.168 1.00 47.59 32 VAL A CA 1
ATOM 258 C C . VAL A 1 32 ? 37.010 34.804 39.696 1.00 51.91 32 VAL A C 1
ATOM 259 O O . VAL A 1 32 ? 37.494 33.739 40.067 1.00 52.20 32 VAL A O 1
ATOM 263 N N . ASP A 1 33 ? 37.680 35.941 39.696 1.00 48.61 33 ASP A N 1
ATOM 264 C CA . ASP A 1 33 ? 39.035 36.079 40.184 1.00 48.07 33 ASP A CA 1
ATOM 265 C C . ASP A 1 33 ? 39.052 36.561 41.623 1.00 54.60 33 ASP A C 1
ATOM 266 O O . ASP A 1 33 ? 40.034 36.300 42.317 1.00 57.66 33 ASP A O 1
ATOM 271 N N . ALA A 1 34 ? 37.965 37.227 42.089 1.00 49.87 34 ALA A N 1
ATOM 272 C CA . ALA A 1 34 ? 37.827 37.719 43.467 1.00 50.77 34 ALA A CA 1
ATOM 273 C C . ALA A 1 34 ? 36.395 38.133 43.813 1.00 58.19 34 ALA A C 1
ATOM 274 O O . ALA A 1 34 ? 35.662 38.608 42.948 1.00 57.46 34 ALA A O 1
ATOM 276 N N . ASP A 1 35 ? 36.001 37.933 45.079 1.00 56.85 35 ASP A N 1
ATOM 277 C CA . ASP A 1 35 ? 34.715 38.354 45.624 1.00 58.32 35 ASP A CA 1
ATOM 278 C C . ASP A 1 35 ? 35.031 38.912 46.988 1.00 63.79 35 ASP A C 1
ATOM 279 O O . ASP A 1 35 ? 35.529 38.175 47.834 1.00 65.99 35 ASP A O 1
ATOM 284 N N . LEU A 1 36 ? 34.878 40.239 47.162 1.00 58.83 36 LEU A N 1
ATOM 285 C CA . LEU A 1 36 ? 35.255 40.960 48.382 1.00 59.15 36 LEU A CA 1
ATOM 286 C C . LEU A 1 36 ? 34.198 41.897 48.933 1.00 66.78 36 LEU A C 1
ATOM 287 O O . LEU A 1 36 ? 33.536 42.573 48.156 1.00 66.31 36 LEU A O 1
ATOM 292 N N . PRO A 1 37 ? 34.122 42.078 50.267 1.00 66.54 37 PRO A N 1
ATOM 293 C CA . PRO A 1 37 ? 33.193 43.080 50.839 1.00 67.96 37 PRO A CA 1
ATOM 294 C C . PRO A 1 37 ? 33.617 44.498 50.416 1.00 76.31 37 PRO A C 1
ATOM 295 O O . PRO A 1 37 ? 34.817 44.736 50.252 1.00 77.60 37 PRO A O 1
ATOM 299 N N . VAL A 1 38 ? 32.647 45.412 50.188 1.00 73.40 38 VAL A N 1
ATOM 300 C CA . VAL A 1 38 ? 32.873 46.773 49.651 1.00 73.32 38 VAL A CA 1
ATOM 301 C C . VAL A 1 38 ? 33.511 47.786 50.622 1.00 79.98 38 VAL A C 1
ATOM 302 O O . VAL A 1 38 ? 34.094 48.809 50.194 1.00 78.96 38 VAL A O 1
ATOM 306 N N . ALA A 1 39 ? 33.330 47.569 51.918 1.00 78.83 39 ALA A N 1
ATOM 307 C CA . ALA A 1 39 ? 33.858 48.512 52.908 1.00 79.07 39 ALA A CA 1
ATOM 308 C C . ALA A 1 39 ? 34.273 47.789 54.175 1.00 82.68 39 ALA A C 1
ATOM 309 O O . ALA A 1 39 ? 33.985 46.585 54.344 1.00 81.92 39 ALA A O 1
ATOM 311 N N . GLY A 1 40 ? 34.956 48.541 55.049 1.00 78.91 40 GLY A N 1
ATOM 312 C CA . GLY A 1 40 ? 35.386 48.064 56.351 1.00 78.47 40 GLY A CA 1
ATOM 313 C C . GLY A 1 40 ? 34.198 47.894 57.274 1.00 80.58 40 GLY A C 1
ATOM 314 O O . GLY A 1 40 ? 33.114 48.442 57.023 1.00 80.05 40 GLY A O 1
ATOM 315 N N . ALA A 1 41 ? 34.385 47.119 58.337 1.00 76.15 41 ALA A N 1
ATOM 316 C CA . ALA A 1 41 ? 33.321 46.851 59.300 1.00 75.84 41 ALA A CA 1
ATOM 317 C C . ALA A 1 41 ? 33.285 47.914 60.381 1.00 77.44 41 ALA A C 1
ATOM 318 O O . ALA A 1 41 ? 34.337 48.387 60.815 1.00 77.60 41 ALA A O 1
ATOM 320 N N . PHE A 1 42 ? 32.073 48.304 60.792 1.00 72.20 42 PHE A N 1
ATOM 321 C CA . PHE A 1 42 ? 31.816 49.294 61.845 1.00 71.73 42 PHE A CA 1
ATOM 322 C C . PHE A 1 42 ? 30.334 49.281 62.262 1.00 74.00 42 PHE A C 1
ATOM 323 O O . PHE A 1 42 ? 29.488 48.736 61.538 1.00 73.88 42 PHE A O 1
ATOM 331 N N . SER A 1 43 ? 30.030 49.888 63.422 1.00 68.31 43 SER A N 1
ATOM 332 C CA . SER A 1 43 ? 28.687 49.929 64.004 1.00 67.02 43 SER A CA 1
ATOM 333 C C . SER A 1 43 ? 28.499 51.204 64.784 1.00 66.80 43 SER A C 1
ATOM 334 O O . SER A 1 43 ? 29.480 51.815 65.210 1.00 65.89 43 SER A O 1
ATOM 337 N N . GLY A 1 44 ? 27.242 51.581 64.982 1.00 61.22 44 GLY A N 1
ATOM 338 C CA . GLY A 1 44 ? 26.877 52.768 65.743 1.00 60.35 44 GLY A CA 1
ATOM 339 C C . GLY A 1 44 ? 26.976 54.076 64.995 1.00 61.35 44 GLY A C 1
ATOM 340 O O . GLY A 1 44 ? 26.882 55.136 65.618 1.00 60.60 44 GLY A O 1
ATOM 341 N N . VAL A 1 45 ? 27.131 54.017 63.652 1.00 56.71 45 VAL A N 1
ATOM 342 C CA . VAL A 1 45 ? 27.237 55.198 62.798 1.00 55.97 45 VAL A CA 1
ATOM 343 C C . VAL A 1 45 ? 25.921 55.409 62.035 1.00 63.07 45 VAL A C 1
ATOM 344 O O . VAL A 1 45 ? 25.460 54.524 61.313 1.00 63.71 45 VAL A O 1
ATOM 348 N N . VAL A 1 46 ? 25.288 56.556 62.259 1.00 61.91 46 VAL A N 1
ATOM 349 C CA . VAL A 1 46 ? 23.993 56.883 61.675 1.00 62.63 46 VAL A CA 1
ATOM 350 C C . VAL A 1 46 ? 24.042 58.163 60.856 1.00 69.26 46 VAL A C 1
ATOM 351 O O . VAL A 1 46 ? 25.011 58.916 60.937 1.00 69.04 46 VAL A O 1
ATOM 355 N N . VAL A 1 47 ? 22.967 58.440 60.112 1.00 66.52 47 VAL A N 1
ATOM 356 C CA . VAL A 1 47 ? 22.895 59.682 59.368 1.00 66.35 47 VAL A CA 1
ATOM 357 C C . VAL A 1 47 ? 22.602 60.821 60.372 1.00 71.78 47 VAL A C 1
ATOM 358 O O . VAL A 1 47 ? 21.625 60.754 61.130 1.00 72.65 47 VAL A O 1
ATOM 362 N N . GLY A 1 48 ? 23.483 61.813 60.387 1.00 67.76 48 GLY A N 1
ATOM 363 C CA . GLY A 1 48 ? 23.355 62.982 61.241 1.00 68.35 48 GLY A CA 1
ATOM 364 C C . GLY A 1 48 ? 23.174 64.274 60.471 1.00 72.65 48 GLY A C 1
ATOM 365 O O . GLY A 1 48 ? 23.642 64.390 59.343 1.00 70.68 48 GLY A O 1
ATOM 366 N N . GLU A 1 49 ? 22.490 65.260 61.080 1.00 71.86 49 GLU A N 1
ATOM 367 C CA . GLU A 1 49 ? 22.284 66.573 60.465 1.00 72.25 49 GLU A CA 1
ATOM 368 C C . GLU A 1 49 ? 22.855 67.679 61.349 1.00 76.53 49 GLU A C 1
ATOM 369 O O . GLU A 1 49 ? 22.476 67.795 62.521 1.00 76.53 49 GLU A O 1
ATOM 375 N N . VAL A 1 50 ? 23.756 68.499 60.774 1.00 72.68 50 VAL A N 1
ATOM 376 C CA . VAL A 1 50 ? 24.351 69.624 61.493 1.00 72.51 50 VAL A CA 1
ATOM 377 C C . VAL A 1 50 ? 23.308 70.730 61.527 1.00 75.28 50 VAL A C 1
ATOM 378 O O . VAL A 1 50 ? 22.873 71.197 60.474 1.00 74.85 50 VAL A O 1
ATOM 382 N N . LEU A 1 51 ? 22.864 71.099 62.729 1.00 70.53 51 LEU A N 1
ATOM 383 C CA . LEU A 1 51 ? 21.859 72.148 62.902 1.00 69.73 51 LEU A CA 1
ATOM 384 C C . LEU A 1 51 ? 22.510 73.522 62.979 1.00 76.06 51 LEU A C 1
ATOM 385 O O . LEU A 1 51 ? 21.990 74.482 62.409 1.00 75.70 51 LEU A O 1
ATOM 390 N N . SER A 1 52 ? 23.674 73.602 63.645 1.00 74.94 52 SER A N 1
ATOM 391 C CA . SER A 1 52 ? 24.451 74.831 63.836 1.00 75.31 52 SER A CA 1
ATOM 392 C C . SER A 1 52 ? 25.900 74.514 64.168 1.00 80.11 52 SER A C 1
ATOM 393 O O . SER A 1 52 ? 26.189 73.443 64.714 1.00 80.10 52 SER A O 1
ATOM 396 N N . THR A 1 53 ? 26.807 75.452 63.830 1.00 76.38 53 THR A N 1
ATOM 397 C CA . THR A 1 53 ? 28.240 75.394 64.149 1.00 76.01 53 THR A CA 1
ATOM 398 C C . THR A 1 53 ? 28.617 76.718 64.801 1.00 81.55 53 THR A C 1
ATOM 399 O O . THR A 1 53 ? 28.077 77.771 64.437 1.00 81.32 53 THR A O 1
ATOM 403 N N . GLU A 1 54 ? 29.544 76.665 65.755 1.00 79.15 54 GLU A N 1
ATOM 404 C CA . GLU A 1 54 ? 30.068 77.855 66.411 1.00 79.92 54 GLU A CA 1
ATOM 405 C C . GLU A 1 54 ? 31.585 77.711 66.529 1.00 85.33 54 GLU A C 1
ATOM 406 O O . GLU A 1 54 ? 32.105 76.604 66.384 1.00 84.29 54 GLU A O 1
ATOM 412 N N . GLN A 1 55 ? 32.304 78.822 66.713 1.00 82.89 55 GLN A N 1
ATOM 413 C CA . GLN A 1 55 ? 33.757 78.741 66.826 1.00 82.88 55 GLN A CA 1
ATOM 414 C C . GLN A 1 55 ? 34.123 78.336 68.254 1.00 87.07 55 GLN A C 1
ATOM 415 O O . GLN A 1 55 ? 33.590 78.899 69.216 1.00 86.03 55 GLN A O 1
ATOM 421 N N . HIS A 1 56 ? 34.973 77.292 68.369 1.00 84.22 56 HIS A N 1
ATOM 422 C CA . HIS A 1 56 ? 35.487 76.789 69.641 1.00 84.26 56 HIS A CA 1
ATOM 423 C C . HIS A 1 56 ? 36.228 77.966 70.333 1.00 88.30 56 HIS A C 1
ATOM 424 O O . HIS A 1 56 ? 37.153 78.539 69.746 1.00 87.22 56 HIS A O 1
ATOM 431 N N . PRO A 1 57 ? 35.798 78.388 71.545 1.00 86.15 57 PRO A N 1
ATOM 432 C CA . PRO A 1 57 ? 36.418 79.573 72.167 1.00 86.34 57 PRO A CA 1
ATOM 433 C C . PRO A 1 57 ? 37.881 79.431 72.601 1.00 92.24 57 PRO A C 1
ATOM 434 O O . PRO A 1 57 ? 38.464 80.435 73.006 1.00 92.05 57 PRO A O 1
ATOM 438 N N . ASP A 1 58 ? 38.482 78.217 72.491 1.00 90.32 58 ASP A N 1
ATOM 439 C CA . ASP A 1 58 ? 39.860 77.953 72.931 1.00 91.13 58 ASP A CA 1
ATOM 440 C C . ASP A 1 58 ? 40.704 77.093 71.947 1.00 95.72 58 ASP A C 1
ATOM 441 O O . ASP A 1 58 ? 41.713 76.509 72.359 1.00 94.98 58 ASP A O 1
ATOM 446 N N . ALA A 1 59 ? 40.294 77.016 70.662 1.00 93.19 59 ALA A N 1
ATOM 447 C CA . ALA A 1 59 ? 40.989 76.268 69.601 1.00 93.20 59 ALA A CA 1
ATOM 448 C C . ALA A 1 59 ? 40.427 76.727 68.262 1.00 99.54 59 ALA A C 1
ATOM 449 O O . ALA A 1 59 ? 39.269 76.431 67.958 1.00 99.19 59 ALA A O 1
ATOM 451 N N . ASP A 1 60 ? 41.229 77.479 67.477 1.00 97.69 60 ASP A N 1
ATOM 452 C CA . ASP A 1 60 ? 40.797 78.033 66.186 1.00 97.47 60 ASP A CA 1
ATOM 453 C C . ASP A 1 60 ? 40.556 76.984 65.100 1.00 99.75 60 ASP A C 1
ATOM 454 O O . ASP A 1 60 ? 39.699 77.201 64.233 1.00 99.52 60 ASP A O 1
ATOM 459 N N . LYS A 1 61 ? 41.278 75.847 65.151 1.00 94.14 61 LYS A N 1
ATOM 460 C CA . LYS A 1 61 ? 41.148 74.755 64.169 1.00 92.38 61 LYS A CA 1
ATOM 461 C C . LYS A 1 61 ? 39.844 73.919 64.348 1.00 93.29 61 LYS A C 1
ATOM 462 O O . LYS A 1 61 ? 39.512 73.086 63.491 1.00 92.42 61 LYS A O 1
ATOM 468 N N . LEU A 1 62 ? 39.120 74.161 65.465 1.00 87.14 62 LEU A N 1
ATOM 469 C CA . LEU A 1 62 ? 37.924 73.438 65.883 1.00 84.96 62 LEU A CA 1
ATOM 470 C C . LEU A 1 62 ? 36.646 74.268 65.863 1.00 85.21 62 LEU A C 1
ATOM 471 O O . LEU A 1 62 ? 36.665 75.486 66.045 1.00 85.41 62 LEU A O 1
ATOM 476 N N . ARG A 1 63 ? 35.529 73.566 65.682 1.00 78.17 63 ARG A N 1
ATOM 477 C CA . ARG A 1 63 ? 34.172 74.097 65.629 1.00 76.37 63 ARG A CA 1
ATOM 478 C C . ARG A 1 63 ? 33.356 73.323 66.666 1.00 76.79 63 ARG A C 1
ATOM 479 O O . ARG A 1 63 ? 33.573 72.129 66.854 1.00 75.25 63 ARG A O 1
ATOM 487 N N . VAL A 1 64 ? 32.409 74.005 67.309 1.00 72.86 64 VAL A N 1
ATOM 488 C CA . VAL A 1 64 ? 31.470 73.406 68.249 1.00 71.77 64 VAL A CA 1
ATOM 489 C C . VAL A 1 64 ? 30.075 73.311 67.551 1.00 74.04 64 VAL A C 1
ATOM 490 O O . VAL A 1 64 ? 29.406 74.320 67.299 1.00 73.59 64 VAL A O 1
ATOM 494 N N . CYS A 1 65 ? 29.696 72.070 67.170 1.00 69.20 65 CYS A N 1
ATOM 495 C CA . CYS A 1 65 ? 28.467 71.749 66.423 1.00 67.60 65 CYS A CA 1
ATOM 496 C C . CYS A 1 65 ? 27.344 71.178 67.270 1.00 69.75 65 CYS A C 1
ATOM 497 O O . CYS A 1 65 ? 27.589 70.445 68.228 1.00 68.60 65 CYS A O 1
ATOM 500 N N . GLN A 1 66 ? 26.109 71.445 66.839 1.00 66.63 66 GLN A N 1
ATOM 501 C CA . GLN A 1 66 ? 24.863 70.891 67.377 1.00 66.63 66 GLN A CA 1
ATOM 502 C C . GLN A 1 66 ? 24.357 69.957 66.265 1.00 69.48 66 GLN A C 1
ATOM 503 O O . GLN A 1 66 ? 24.029 70.415 65.168 1.00 69.16 66 GLN A O 1
ATOM 509 N N . VAL A 1 67 ? 24.425 68.649 66.508 1.00 64.18 67 VAL A N 1
ATOM 510 C CA . VAL A 1 67 ? 24.084 67.618 65.531 1.00 62.54 67 VAL A CA 1
ATOM 511 C C . VAL A 1 67 ? 22.886 66.771 65.997 1.00 67.78 67 VAL A C 1
ATOM 512 O O . VAL A 1 67 ? 22.831 66.350 67.144 1.00 67.35 67 VAL A O 1
ATOM 516 N N . SER A 1 68 ? 21.930 66.530 65.096 1.00 65.20 68 SER A N 1
ATOM 517 C CA . SER A 1 68 ? 20.731 65.740 65.372 1.00 65.40 68 SER A CA 1
ATOM 518 C C . SER A 1 68 ? 20.847 64.330 64.756 1.00 68.71 68 SER A C 1
ATOM 519 O O . SER A 1 68 ? 21.414 64.180 63.670 1.00 66.88 68 SER A O 1
ATOM 522 N N . ASN A 1 69 ? 20.320 63.307 65.450 1.00 66.71 69 ASN A N 1
ATOM 523 C CA . ASN A 1 69 ? 20.271 61.927 64.938 1.00 67.48 69 ASN A CA 1
ATOM 524 C C . ASN A 1 69 ? 18.783 61.561 64.604 1.00 76.10 69 ASN A C 1
ATOM 525 O O . ASN A 1 69 ? 18.446 60.379 64.449 1.00 76.42 69 ASN A O 1
ATOM 530 N N . GLY A 1 70 ? 17.922 62.590 64.549 1.00 74.76 70 GLY A N 1
ATOM 531 C CA . GLY A 1 70 ? 16.487 62.460 64.310 1.00 75.47 70 GLY A CA 1
ATOM 532 C C . GLY A 1 70 ? 15.673 62.286 65.583 1.00 81.43 70 GLY A C 1
ATOM 533 O O . GLY A 1 70 ? 14.466 62.544 65.584 1.00 80.79 70 GLY A O 1
ATOM 534 N N . SER A 1 71 ? 16.333 61.858 66.684 1.00 79.12 71 SER A N 1
ATOM 535 C CA . SER A 1 71 ? 15.709 61.609 67.987 1.00 80.11 71 SER A CA 1
ATOM 536 C C . SER A 1 71 ? 16.120 62.633 69.044 1.00 84.23 71 SER A C 1
ATOM 537 O O . SER A 1 71 ? 15.310 63.007 69.893 1.00 83.16 71 SER A O 1
ATOM 540 N N . GLU A 1 72 ? 17.401 63.037 69.012 1.00 81.33 72 GLU A N 1
ATOM 541 C CA . GLU A 1 72 ? 18.068 63.869 70.008 1.00 80.77 72 GLU A CA 1
ATOM 542 C C . GLU A 1 72 ? 19.145 64.780 69.374 1.00 83.38 72 GLU A C 1
ATOM 543 O O . GLU A 1 72 ? 19.703 64.437 68.325 1.00 82.36 72 GLU A O 1
ATOM 549 N N . THR A 1 73 ? 19.443 65.931 70.026 1.00 78.86 73 THR A N 1
ATOM 550 C CA . THR A 1 73 ? 20.497 66.855 69.590 1.00 77.62 73 THR A CA 1
ATOM 551 C C . THR A 1 73 ? 21.722 66.711 70.509 1.00 80.18 73 THR A C 1
ATOM 552 O O . THR A 1 73 ? 21.614 66.822 71.731 1.00 80.60 73 THR A O 1
ATOM 556 N N . PHE A 1 74 ? 22.873 66.439 69.899 1.00 74.20 74 PHE A N 1
ATOM 557 C CA . PHE A 1 74 ? 24.147 66.227 70.564 1.00 73.28 74 PHE A CA 1
ATOM 558 C C . PHE A 1 74 ? 25.145 67.300 70.203 1.00 73.52 74 PHE A C 1
ATOM 559 O O . PHE A 1 74 ? 25.192 67.757 69.059 1.00 71.84 74 PHE A O 1
ATOM 567 N N . GLN A 1 75 ? 25.967 67.686 71.177 1.00 68.89 75 GLN A N 1
ATOM 568 C CA . GLN A 1 75 ? 27.025 68.649 70.921 1.00 67.47 75 GLN A CA 1
ATOM 569 C C . GLN A 1 75 ? 28.269 67.873 70.508 1.00 69.68 75 GLN A C 1
ATOM 570 O O . GLN A 1 75 ? 28.712 66.974 71.231 1.00 68.80 75 GLN A O 1
ATOM 576 N N . VAL A 1 76 ? 28.805 68.181 69.333 1.00 64.83 76 VAL A N 1
ATOM 577 C CA . VAL A 1 76 ? 30.009 67.491 68.886 1.00 64.57 76 VAL A CA 1
ATOM 578 C C . VAL A 1 76 ? 31.022 68.522 68.408 1.00 69.54 76 VAL A C 1
ATOM 579 O O . VAL A 1 76 ? 30.666 69.465 67.710 1.00 68.86 76 VAL A O 1
ATOM 583 N N . VAL A 1 77 ? 32.273 68.366 68.856 1.00 67.46 77 VAL A N 1
ATOM 584 C CA . VAL A 1 77 ? 33.387 69.230 68.480 1.00 68.10 77 VAL A CA 1
ATOM 585 C C . VAL A 1 77 ? 34.015 68.664 67.178 1.00 73.67 77 VAL A C 1
ATOM 586 O O . VAL A 1 77 ? 34.437 67.502 67.151 1.00 72.95 77 VAL A O 1
ATOM 590 N N . CYS A 1 78 ? 34.036 69.466 66.100 1.00 72.06 78 CYS A N 1
ATOM 591 C CA . CYS A 1 78 ? 34.606 69.010 64.828 1.00 72.40 78 CYS A CA 1
ATOM 592 C C . CYS A 1 78 ? 35.731 69.907 64.308 1.00 77.46 78 CYS A C 1
ATOM 593 O O . CYS A 1 78 ? 35.618 71.134 64.330 1.00 77.06 78 CYS A O 1
ATOM 596 N N . GLY A 1 79 ? 36.782 69.275 63.800 1.00 74.57 79 GLY A N 1
ATOM 597 C CA . GLY A 1 79 ? 37.935 69.961 63.228 1.00 74.77 79 GLY A CA 1
ATOM 598 C C . GLY A 1 79 ? 37.964 70.043 61.711 1.00 79.21 79 GLY A C 1
ATOM 599 O O . GLY A 1 79 ? 38.806 70.759 61.156 1.00 78.68 79 GLY A O 1
ATOM 600 N N . ALA A 1 80 ? 37.060 69.298 61.028 1.00 76.62 80 ALA A N 1
ATOM 601 C CA . ALA A 1 80 ? 36.966 69.241 59.559 1.00 75.96 80 ALA A CA 1
ATOM 602 C C . ALA A 1 80 ? 36.622 70.602 58.915 1.00 79.31 80 ALA A C 1
ATOM 603 O O . ALA A 1 80 ? 35.692 71.274 59.364 1.00 77.58 80 ALA A O 1
ATOM 605 N N . PRO A 1 81 ? 37.377 71.019 57.865 1.00 76.66 81 PRO A N 1
ATOM 606 C CA . PRO A 1 81 ? 37.112 72.334 57.236 1.00 76.04 81 PRO A CA 1
ATOM 607 C C . PRO A 1 81 ? 35.744 72.499 56.560 1.00 78.92 81 PRO A C 1
ATOM 608 O O . PRO A 1 81 ? 35.254 73.632 56.453 1.00 78.55 81 PRO A O 1
ATOM 612 N N . ASN A 1 82 ? 35.123 71.383 56.126 1.00 74.81 82 ASN A N 1
ATOM 613 C CA . ASN A 1 82 ? 33.821 71.392 55.454 1.00 74.79 82 ASN A CA 1
ATOM 614 C C . ASN A 1 82 ? 32.588 71.362 56.401 1.00 81.22 82 ASN A C 1
ATOM 615 O O . ASN A 1 82 ? 31.456 71.411 55.906 1.00 81.23 82 ASN A O 1
ATOM 620 N N . VAL A 1 83 ? 32.798 71.266 57.742 1.00 78.28 83 VAL A N 1
ATOM 621 C CA . VAL A 1 83 ? 31.693 71.198 58.706 1.00 78.16 83 VAL A CA 1
ATOM 622 C C . VAL A 1 83 ? 30.895 72.525 58.707 1.00 81.45 83 VAL A C 1
ATOM 623 O O . VAL A 1 83 ? 31.473 73.600 58.863 1.00 81.19 83 VAL A O 1
ATOM 627 N N . ARG A 1 84 ? 29.579 72.429 58.440 1.00 76.79 84 ARG A N 1
ATOM 628 C CA . ARG A 1 84 ? 28.671 73.579 58.363 1.00 76.23 84 ARG A CA 1
ATOM 629 C C . ARG A 1 84 ? 27.219 73.187 58.619 1.00 79.67 84 ARG A C 1
ATOM 630 O O . ARG A 1 84 ? 26.860 72.033 58.413 1.00 79.50 84 ARG A O 1
ATOM 638 N N . ALA A 1 85 ? 26.379 74.158 59.020 1.00 75.96 85 ALA A N 1
ATOM 639 C CA . ALA A 1 85 ? 24.948 73.946 59.240 1.00 75.67 85 ALA A CA 1
ATOM 640 C C . ALA A 1 85 ? 24.259 73.407 57.958 1.00 79.96 85 ALA A C 1
ATOM 641 O O . ALA A 1 85 ? 24.626 73.795 56.837 1.00 79.53 85 ALA A O 1
ATOM 643 N N . GLY A 1 86 ? 23.325 72.472 58.154 1.00 75.78 86 GLY A N 1
ATOM 644 C CA . GLY A 1 86 ? 22.541 71.830 57.102 1.00 74.38 86 GLY A CA 1
ATOM 645 C C . GLY A 1 86 ? 23.129 70.560 56.523 1.00 76.03 86 GLY A C 1
ATOM 646 O O . GLY A 1 86 ? 22.416 69.804 55.850 1.00 74.89 86 GLY A O 1
ATOM 647 N N . LEU A 1 87 ? 24.425 70.322 56.779 1.00 71.51 87 LEU A N 1
ATOM 648 C CA . LEU A 1 87 ? 25.128 69.161 56.284 1.00 70.96 87 LEU A CA 1
ATOM 649 C C . LEU A 1 87 ? 24.652 67.847 56.856 1.00 73.92 87 LEU A C 1
ATOM 650 O O . LEU A 1 87 ? 24.455 67.744 58.064 1.00 74.78 87 LEU A O 1
ATOM 655 N N . LYS A 1 88 ? 24.441 66.853 55.968 1.00 68.70 88 LYS A N 1
ATOM 656 C CA . LYS A 1 88 ? 24.068 65.474 56.291 1.00 67.79 88 LYS A CA 1
ATOM 657 C C . LYS A 1 88 ? 25.389 64.711 56.258 1.00 69.25 88 LYS A C 1
ATOM 658 O O . LYS A 1 88 ? 26.141 64.753 55.278 1.00 68.33 88 LYS A O 1
ATOM 664 N N . ILE A 1 89 ? 25.730 64.126 57.386 1.00 65.53 89 ILE A N 1
ATOM 665 C CA . ILE A 1 89 ? 27.035 63.517 57.595 1.00 64.27 89 ILE A CA 1
ATOM 666 C C . ILE A 1 89 ? 26.969 62.213 58.418 1.00 65.54 89 ILE A C 1
ATOM 667 O O . ILE A 1 89 ? 25.986 62.035 59.148 1.00 65.82 89 ILE A O 1
ATOM 672 N N . PRO A 1 90 ? 27.967 61.278 58.332 1.00 58.76 90 PRO A N 1
ATOM 673 C CA . PRO A 1 90 ? 27.909 60.092 59.203 1.00 58.53 90 PRO A CA 1
ATOM 674 C C . PRO A 1 90 ? 28.220 60.509 60.655 1.00 62.69 90 PRO A C 1
ATOM 675 O O . PRO A 1 90 ? 29.258 61.104 60.933 1.00 61.35 90 PRO A O 1
ATOM 679 N N . PHE A 1 91 ? 27.289 60.253 61.564 1.00 61.18 91 PHE A N 1
ATOM 680 C CA . PHE A 1 91 ? 27.446 60.589 62.969 1.00 62.35 91 PHE A CA 1
ATOM 681 C C . PHE A 1 91 ? 27.740 59.353 63.819 1.00 66.60 91 PHE A C 1
ATOM 682 O O . PHE A 1 91 ? 26.858 58.515 64.043 1.00 67.03 91 PHE A O 1
ATOM 690 N N . ALA A 1 92 ? 28.986 59.256 64.304 1.00 62.22 92 ALA A N 1
ATOM 691 C CA . ALA A 1 92 ? 29.431 58.170 65.172 1.00 61.80 92 ALA A CA 1
ATOM 692 C C . ALA A 1 92 ? 29.206 58.581 66.633 1.00 66.27 92 ALA A C 1
ATOM 693 O O . ALA A 1 92 ? 29.947 59.393 67.179 1.00 64.13 92 ALA A O 1
ATOM 695 N N . MET A 1 93 ? 28.141 58.039 67.234 1.00 64.97 93 MET A N 1
ATOM 696 C CA . MET A 1 93 ? 27.702 58.291 68.600 1.00 66.49 93 MET A CA 1
ATOM 697 C C . MET A 1 93 ? 28.622 57.639 69.633 1.00 69.39 93 MET A C 1
ATOM 698 O O . MET A 1 93 ? 29.403 56.756 69.284 1.00 68.86 93 MET A O 1
ATOM 703 N N . ILE A 1 94 ? 28.505 58.045 70.904 1.00 65.25 94 ILE A N 1
ATOM 704 C CA . ILE A 1 94 ? 29.362 57.573 71.985 1.00 65.64 94 ILE A CA 1
ATOM 705 C C . ILE A 1 94 ? 29.603 56.037 72.075 1.00 73.88 94 ILE A C 1
ATOM 706 O O . ILE A 1 94 ? 30.694 55.699 72.514 1.00 77.07 94 ILE A O 1
ATOM 711 N N . GLY A 1 95 ? 28.745 55.117 71.674 1.00 68.93 95 GLY A N 1
ATOM 712 C CA . GLY A 1 95 ? 29.182 53.725 71.796 1.00 69.42 95 GLY A CA 1
ATOM 713 C C . GLY A 1 95 ? 29.712 53.108 70.521 1.00 75.65 95 GLY A C 1
ATOM 714 O O . GLY A 1 95 ? 30.093 51.928 70.519 1.00 75.24 95 GLY A O 1
ATOM 715 N N . ALA A 1 96 ? 29.729 53.921 69.421 1.00 73.23 96 ALA A N 1
ATOM 716 C CA . ALA A 1 96 ? 30.134 53.513 68.082 1.00 72.82 96 ALA A CA 1
ATOM 717 C C . ALA A 1 96 ? 31.499 52.883 68.042 1.00 80.20 96 ALA A C 1
ATOM 718 O O . ALA A 1 96 ? 32.412 53.319 68.742 1.00 79.54 96 ALA A O 1
ATOM 720 N N . GLU A 1 97 ? 31.598 51.803 67.264 1.00 80.28 97 GLU A N 1
ATOM 721 C CA . GLU A 1 97 ? 32.795 51.012 67.039 1.00 81.63 97 GLU A CA 1
ATOM 722 C C . GLU A 1 97 ? 33.224 51.216 65.591 1.00 86.55 97 GLU A C 1
ATOM 723 O O . GLU A 1 97 ? 32.542 50.762 64.676 1.00 85.91 97 GLU A O 1
ATOM 729 N N . LEU A 1 98 ? 34.307 51.965 65.388 1.00 84.11 98 LEU A N 1
ATOM 730 C CA . LEU A 1 98 ? 34.851 52.283 64.069 1.00 83.87 98 LEU A CA 1
ATOM 731 C C . LEU A 1 98 ? 35.938 51.278 63.679 1.00 90.13 98 LEU A C 1
ATOM 732 O O . LEU A 1 98 ? 36.335 50.509 64.561 1.00 90.34 98 LEU A O 1
ATOM 737 N N . PRO A 1 99 ? 36.436 51.228 62.399 1.00 87.35 99 PRO A N 1
ATOM 738 C CA . PRO A 1 99 ? 37.476 50.233 62.058 1.00 87.46 99 PRO A CA 1
ATOM 739 C C . PRO A 1 99 ? 38.776 50.326 62.873 1.00 93.90 99 PRO A C 1
ATOM 740 O O . PRO A 1 99 ? 39.086 51.382 63.440 1.00 93.26 99 PRO A O 1
ATOM 744 N N . ASP A 1 100 ? 39.525 49.191 62.930 1.00 92.95 100 ASP A N 1
ATOM 745 C CA . ASP A 1 100 ? 40.781 48.990 63.678 1.00 93.80 100 ASP A CA 1
ATOM 746 C C . ASP A 1 100 ? 40.572 49.260 65.187 1.00 99.14 100 ASP A C 1
ATOM 747 O O . ASP A 1 100 ? 41.338 49.998 65.817 1.00 99.19 100 ASP A O 1
ATOM 752 N N . ASP A 1 101 ? 39.491 48.654 65.735 1.00 96.17 101 ASP A N 1
ATOM 753 C CA . ASP A 1 101 ? 39.005 48.706 67.121 1.00 97.10 101 ASP A CA 1
ATOM 754 C C . ASP A 1 101 ? 39.081 50.124 67.763 1.00 99.20 101 ASP A C 1
ATOM 755 O O . ASP A 1 101 ? 39.613 50.304 68.869 1.00 100.15 101 ASP A O 1
ATOM 760 N N . PHE A 1 102 ? 38.510 51.113 67.050 1.00 91.89 102 PHE A N 1
ATOM 761 C CA . PHE A 1 102 ? 38.418 52.496 67.493 1.00 89.99 102 PHE A CA 1
ATOM 762 C C . PHE A 1 102 ? 37.019 52.753 68.084 1.00 87.98 102 PHE A C 1
ATOM 763 O O . PHE A 1 102 ? 36.055 52.924 67.338 1.00 86.56 102 PHE A O 1
ATOM 771 N N . LYS A 1 103 ? 36.915 52.745 69.428 1.00 81.76 103 LYS A N 1
ATOM 772 C CA . LYS A 1 103 ? 35.658 52.966 70.164 1.00 80.28 103 LYS A CA 1
ATOM 773 C C . LYS A 1 103 ? 35.467 54.449 70.472 1.00 77.51 103 LYS A C 1
ATOM 774 O O . LYS A 1 103 ? 36.385 55.105 70.972 1.00 76.63 103 LYS A O 1
ATOM 780 N N . ILE A 1 104 ? 34.283 54.982 70.145 1.00 69.75 104 ILE A N 1
ATOM 781 C CA . ILE A 1 104 ? 33.972 56.395 70.380 1.00 67.55 104 ILE A CA 1
ATOM 782 C C . ILE A 1 104 ? 33.591 56.564 71.849 1.00 71.11 104 ILE A C 1
ATOM 783 O O . ILE A 1 104 ? 32.802 55.772 72.356 1.00 71.83 104 ILE A O 1
ATOM 788 N N . LYS A 1 105 ? 34.215 57.537 72.550 1.00 65.79 105 LYS A N 1
ATOM 789 C CA . LYS A 1 105 ? 33.955 57.801 73.976 1.00 64.50 105 LYS A CA 1
ATOM 790 C C . LYS A 1 105 ? 33.516 59.232 74.141 1.00 66.25 105 LYS A C 1
ATOM 791 O O . LYS A 1 105 ? 33.555 59.993 73.182 1.00 64.44 105 LYS A O 1
ATOM 797 N N . LYS A 1 106 ? 33.118 59.615 75.368 1.00 63.83 106 LYS A N 1
ATOM 798 C CA . LYS A 1 106 ? 32.756 60.993 75.696 1.00 63.02 106 LYS A CA 1
ATOM 799 C C . LYS A 1 106 ? 34.063 61.768 75.721 1.00 66.90 106 LYS A C 1
ATOM 800 O O . LYS A 1 106 ? 35.121 61.194 76.008 1.00 67.35 106 LYS A O 1
ATOM 806 N N . ALA A 1 107 ? 34.009 63.048 75.378 1.00 62.60 107 ALA A N 1
ATOM 807 C CA . ALA A 1 107 ? 35.200 63.887 75.360 1.00 61.64 107 ALA A CA 1
ATOM 808 C C . ALA A 1 107 ? 34.914 65.318 75.838 1.00 66.26 107 ALA A C 1
ATOM 809 O O . ALA A 1 107 ? 33.781 65.787 75.749 1.00 65.35 107 ALA A O 1
ATOM 811 N N . LYS A 1 108 ? 35.941 65.975 76.399 1.00 63.52 108 LYS A N 1
ATOM 812 C CA . LYS A 1 108 ? 35.959 67.377 76.808 1.00 62.82 108 LYS A CA 1
ATOM 813 C C . LYS A 1 108 ? 37.204 67.965 76.130 1.00 68.31 108 LYS A C 1
ATOM 814 O O . LYS A 1 108 ? 38.284 68.035 76.719 1.00 68.27 108 LYS A O 1
ATOM 820 N N . LEU A 1 109 ? 37.055 68.295 74.844 1.00 65.42 109 LEU A N 1
ATOM 821 C CA . LEU A 1 109 ? 38.117 68.839 74.011 1.00 65.46 109 LEU A CA 1
ATOM 822 C C . LEU A 1 109 ? 38.254 70.347 74.237 1.00 70.92 109 LEU A C 1
ATOM 823 O O . LEU A 1 109 ? 37.331 71.112 73.934 1.00 71.33 109 LEU A O 1
ATOM 828 N N . ARG A 1 110 ? 39.393 70.745 74.847 1.00 67.46 110 ARG A N 1
ATOM 829 C CA . ARG A 1 110 ? 39.773 72.119 75.209 1.00 66.85 110 ARG A CA 1
ATOM 830 C C . ARG A 1 110 ? 38.648 72.836 75.969 1.00 69.18 110 ARG A C 1
ATOM 831 O O . ARG A 1 110 ? 38.242 73.942 75.607 1.00 70.32 110 ARG A O 1
ATOM 839 N N . GLY A 1 111 ? 38.143 72.161 76.996 1.00 63.67 111 GLY A N 1
ATOM 840 C CA . GLY A 1 111 ? 37.089 72.658 77.865 1.00 63.73 111 GLY A CA 1
ATOM 841 C C . GLY A 1 111 ? 35.673 72.510 77.357 1.00 68.83 111 GLY A C 1
ATOM 842 O O . GLY A 1 111 ? 34.736 72.887 78.067 1.00 69.30 111 GLY A O 1
ATOM 843 N N . VAL A 1 112 ? 35.488 71.975 76.131 1.00 65.78 112 VAL A N 1
ATOM 844 C CA . VAL A 1 112 ? 34.152 71.818 75.529 1.00 65.05 112 VAL A CA 1
ATOM 845 C C . VAL A 1 112 ? 33.756 70.326 75.374 1.00 68.40 112 VAL A C 1
ATOM 846 O O . VAL A 1 112 ? 34.544 69.524 74.866 1.00 66.29 112 VAL A O 1
ATOM 850 N N . GLU A 1 113 ? 32.531 69.970 75.836 1.00 65.38 113 GLU A N 1
ATOM 851 C CA . GLU A 1 113 ? 32.002 68.601 75.776 1.00 64.79 113 GLU A CA 1
ATOM 852 C C . GLU A 1 113 ? 31.600 68.190 74.350 1.00 68.23 113 GLU A C 1
ATOM 853 O O . GLU A 1 113 ? 31.067 69.004 73.591 1.00 67.44 113 GLU A O 1
ATOM 859 N N . SER A 1 114 ? 31.904 66.934 73.988 1.00 64.60 114 SER A N 1
ATOM 860 C CA . SER A 1 114 ? 31.649 66.337 72.674 1.00 63.89 114 SER A CA 1
ATOM 861 C C . SER A 1 114 ? 31.057 64.929 72.862 1.00 70.74 114 SER A C 1
ATOM 862 O O . SER A 1 114 ? 31.701 64.055 73.455 1.00 69.62 114 SER A O 1
ATOM 865 N N . PHE A 1 115 ? 29.811 64.731 72.376 1.00 68.23 115 PHE A N 1
ATOM 866 C CA . PHE A 1 115 ? 29.037 63.490 72.518 1.00 67.57 115 PHE A CA 1
ATOM 867 C C . PHE A 1 115 ? 28.945 62.661 71.226 1.00 70.92 115 PHE A C 1
ATOM 868 O O . PHE A 1 115 ? 27.872 62.187 70.821 1.00 70.73 115 PHE A O 1
ATOM 876 N N . GLY A 1 116 ? 30.096 62.460 70.622 1.00 66.80 116 GLY A N 1
ATOM 877 C CA . GLY A 1 116 ? 30.216 61.726 69.378 1.00 65.90 116 GLY A CA 1
ATOM 878 C C . GLY A 1 116 ? 31.302 62.300 68.495 1.00 69.56 116 GLY A C 1
ATOM 879 O O . GLY A 1 116 ? 32.115 63.117 68.941 1.00 69.07 116 GLY A O 1
ATOM 880 N N . MET A 1 117 ? 31.303 61.873 67.227 1.00 65.77 117 MET A N 1
ATOM 881 C CA . MET A 1 117 ? 32.274 62.261 66.216 1.00 65.22 117 MET A CA 1
ATOM 882 C C . MET A 1 117 ? 31.622 62.191 64.833 1.00 66.82 117 MET A C 1
ATOM 883 O O . MET A 1 117 ? 30.880 61.250 64.547 1.00 66.97 117 MET A O 1
ATOM 888 N N . LEU A 1 118 ? 31.904 63.181 63.980 1.00 60.98 118 LEU A N 1
ATOM 889 C CA . LEU A 1 118 ? 31.431 63.210 62.595 1.00 59.18 118 LEU A CA 1
ATOM 890 C C . LEU A 1 118 ? 32.563 62.611 61.738 1.00 64.04 118 LEU A C 1
ATOM 891 O O . LEU A 1 118 ? 33.732 62.820 62.071 1.00 63.02 118 LEU A O 1
ATOM 896 N N . CYS A 1 119 ? 32.234 61.767 60.728 1.00 62.87 119 CYS A N 1
ATOM 897 C CA . CYS A 1 119 ? 33.255 60.984 60.007 1.00 63.87 119 CYS A CA 1
ATOM 898 C C . CYS A 1 119 ? 33.500 61.321 58.549 1.00 66.42 119 CYS A C 1
ATOM 899 O O . CYS A 1 119 ? 32.615 61.728 57.810 1.00 65.98 119 CYS A O 1
ATOM 902 N N . SER A 1 120 ? 34.720 60.988 58.132 1.00 62.77 120 SER A N 1
ATOM 903 C CA . SER A 1 120 ? 35.226 61.026 56.776 1.00 61.85 120 SER A CA 1
ATOM 904 C C . SER A 1 120 ? 35.051 59.603 56.247 1.00 67.50 120 SER A C 1
ATOM 905 O O . SER A 1 120 ? 34.912 58.641 57.036 1.00 67.80 120 SER A O 1
ATOM 908 N N . ALA A 1 121 ? 35.093 59.465 54.909 1.00 64.09 121 ALA A N 1
ATOM 909 C CA . ALA A 1 121 ? 35.004 58.180 54.213 1.00 62.91 121 ALA A CA 1
ATOM 910 C C . ALA A 1 121 ? 36.180 57.289 54.665 1.00 64.10 121 ALA A C 1
ATOM 911 O O . ALA A 1 121 ? 35.967 56.126 54.990 1.00 63.29 121 ALA A O 1
ATOM 913 N N . LYS A 1 122 ? 37.388 57.885 54.780 1.00 60.33 122 LYS A N 1
ATOM 914 C CA . LYS A 1 122 ? 38.633 57.259 55.240 1.00 60.79 122 LYS A CA 1
ATOM 915 C C . LYS A 1 122 ? 38.480 56.605 56.624 1.00 65.06 122 LYS A C 1
ATOM 916 O O . LYS A 1 122 ? 38.780 55.420 56.759 1.00 63.33 122 LYS A O 1
ATOM 922 N N . GLU A 1 123 ? 37.986 57.380 57.636 1.00 63.34 123 GLU A N 1
ATOM 923 C CA . GLU A 1 123 ? 37.719 56.941 59.011 1.00 64.17 123 GLU A CA 1
ATOM 924 C C . GLU A 1 123 ? 36.813 55.710 59.044 1.00 69.76 123 GLU A C 1
ATOM 925 O O . GLU A 1 123 ? 36.917 54.918 59.974 1.00 69.65 123 GLU A O 1
ATOM 931 N N . LEU A 1 124 ? 35.912 55.570 58.048 1.00 67.93 124 LEU A N 1
ATOM 932 C CA . LEU A 1 124 ? 34.942 54.471 57.943 1.00 68.40 124 LEU A CA 1
ATOM 933 C C . LEU A 1 124 ? 35.344 53.345 56.973 1.00 72.47 124 LEU A C 1
ATOM 934 O O . LEU A 1 124 ? 34.627 52.346 56.868 1.00 70.78 124 LEU A O 1
ATOM 939 N N . GLN A 1 125 ? 36.504 53.498 56.296 1.00 70.96 125 GLN A N 1
ATOM 940 C CA . GLN A 1 125 ? 37.047 52.563 55.300 1.00 71.11 125 GLN A CA 1
ATOM 941 C C . GLN A 1 125 ? 36.082 52.419 54.106 1.00 77.04 125 GLN A C 1
ATOM 942 O O . GLN A 1 125 ? 35.887 51.323 53.558 1.00 76.46 125 GLN A O 1
ATOM 948 N N . ILE A 1 126 ? 35.478 53.561 53.720 1.00 75.79 126 ILE A N 1
ATOM 949 C CA . ILE A 1 126 ? 34.544 53.714 52.601 1.00 76.31 126 ILE A CA 1
ATOM 950 C C . ILE A 1 126 ? 35.352 54.110 51.350 1.00 84.03 126 ILE A C 1
ATOM 951 O O . ILE A 1 126 ? 35.244 53.442 50.327 1.00 84.08 126 ILE A O 1
ATOM 956 N N . SER A 1 127 ? 36.180 55.170 51.459 1.00 82.90 127 SER A N 1
ATOM 957 C CA . SER A 1 127 ? 37.069 55.715 50.421 1.00 83.27 127 SER A CA 1
ATOM 958 C C . SER A 1 127 ? 38.388 56.144 51.108 1.00 89.37 127 SER A C 1
ATOM 959 O O . SER A 1 127 ? 38.564 55.863 52.293 1.00 88.90 127 SER A O 1
ATOM 962 N N . GLU A 1 128 ? 39.330 56.759 50.370 1.00 88.14 128 GLU A N 1
ATOM 963 C CA . GLU A 1 128 ? 40.578 57.271 50.945 1.00 88.92 128 GLU A CA 1
ATOM 964 C C . GLU A 1 128 ? 40.463 58.808 51.137 1.00 94.04 128 GLU A C 1
ATOM 965 O O . GLU A 1 128 ? 41.458 59.495 51.414 1.00 93.82 128 GLU A O 1
ATOM 971 N N . GLU A 1 129 ? 39.216 59.326 51.023 1.00 90.71 129 GLU A N 1
ATOM 972 C CA . GLU A 1 129 ? 38.901 60.737 51.202 1.00 90.59 129 GLU A CA 1
ATOM 973 C C . GLU A 1 129 ? 38.873 61.115 52.694 1.00 93.36 129 GLU A C 1
ATOM 974 O O . GLU A 1 129 ? 37.877 60.877 53.392 1.00 92.58 129 GLU A O 1
ATOM 980 N N . ASN A 1 130 ? 40.001 61.672 53.181 1.00 89.30 130 ASN A N 1
ATOM 981 C CA . ASN A 1 130 ? 40.134 62.165 54.552 1.00 89.06 130 ASN A CA 1
ATOM 982 C C . ASN A 1 130 ? 40.123 63.705 54.551 1.00 93.26 130 ASN A C 1
ATOM 983 O O . ASN A 1 130 ? 40.152 64.322 55.621 1.00 93.24 130 ASN A O 1
ATOM 988 N N . ALA A 1 131 ? 40.017 64.319 53.337 1.00 89.14 131 ALA A N 1
ATOM 989 C CA . ALA A 1 131 ? 39.962 65.773 53.084 1.00 88.25 131 ALA A CA 1
ATOM 990 C C . ALA A 1 131 ? 38.974 66.506 54.012 1.00 91.73 131 ALA A C 1
ATOM 991 O O . ALA A 1 131 ? 39.151 67.694 54.327 1.00 92.27 131 ALA A O 1
ATOM 993 N N . GLY A 1 132 ? 37.957 65.768 54.440 1.00 85.90 132 GLY A N 1
ATOM 994 C CA . GLY A 1 132 ? 36.917 66.236 55.339 1.00 84.51 132 GLY A CA 1
ATOM 995 C C . GLY A 1 132 ? 35.846 65.184 55.521 1.00 84.85 132 GLY A C 1
ATOM 996 O O . GLY A 1 132 ? 35.999 64.027 55.102 1.00 84.54 132 GLY A O 1
ATOM 997 N N . LEU A 1 133 ? 34.741 65.607 56.129 1.00 78.13 133 LEU A N 1
ATOM 998 C CA . LEU A 1 133 ? 33.579 64.780 56.418 1.00 76.11 133 LEU A CA 1
ATOM 999 C C . LEU A 1 133 ? 32.918 64.283 55.159 1.00 78.04 133 LEU A C 1
ATOM 1000 O O . LEU A 1 133 ? 32.787 65.041 54.189 1.00 78.07 133 LEU A O 1
ATOM 1005 N N . LEU A 1 134 ? 32.492 63.006 55.175 1.00 72.62 134 LEU A N 1
ATOM 1006 C CA . LEU A 1 134 ? 31.774 62.391 54.066 1.00 70.89 134 LEU A CA 1
ATOM 1007 C C . LEU A 1 134 ? 30.389 63.062 53.934 1.00 74.40 134 LEU A C 1
ATOM 1008 O O . LEU A 1 134 ? 29.442 62.733 54.660 1.00 73.50 134 LEU A O 1
ATOM 1013 N N . GLU A 1 135 ? 30.311 64.064 53.037 1.00 71.54 135 GLU A N 1
ATOM 1014 C CA . GLU A 1 135 ? 29.072 64.807 52.764 1.00 71.13 135 GLU A CA 1
ATOM 1015 C C . GLU A 1 135 ? 28.050 63.886 52.101 1.00 75.31 135 GLU A C 1
ATOM 1016 O O . GLU A 1 135 ? 28.349 63.240 51.082 1.00 75.40 135 GLU A O 1
ATOM 1022 N N . LEU A 1 136 ? 26.871 63.777 52.737 1.00 70.94 136 LEU A N 1
ATOM 1023 C CA . LEU A 1 136 ? 25.764 62.935 52.291 1.00 70.45 136 LEU A CA 1
ATOM 1024 C C . LEU A 1 136 ? 24.665 63.756 51.608 1.00 74.74 136 LEU A C 1
ATOM 1025 O O . LEU A 1 136 ? 24.539 64.956 51.895 1.00 73.47 136 LEU A O 1
ATOM 1030 N N . PRO A 1 137 ? 23.855 63.122 50.710 1.00 72.07 137 PRO A N 1
ATOM 1031 C CA . PRO A 1 137 ? 22.778 63.859 50.023 1.00 72.25 137 PRO A CA 1
ATOM 1032 C C . PRO A 1 137 ? 21.898 64.664 50.950 1.00 76.92 137 PRO A C 1
ATOM 1033 O O . PRO A 1 137 ? 21.649 64.235 52.073 1.00 77.16 137 PRO A O 1
ATOM 1037 N N . ALA A 1 138 ? 21.431 65.827 50.483 1.00 73.87 138 ALA A N 1
ATOM 1038 C CA . ALA A 1 138 ? 20.583 66.725 51.273 1.00 74.23 138 ALA A CA 1
ATOM 1039 C C . ALA A 1 138 ? 19.331 66.035 51.808 1.00 80.00 138 ALA A C 1
ATOM 1040 O O . ALA A 1 138 ? 18.823 66.413 52.863 1.00 80.83 138 ALA A O 1
ATOM 1042 N N . ASP A 1 139 ? 18.872 64.993 51.101 1.00 76.50 139 ASP A N 1
ATOM 1043 C CA . ASP A 1 139 ? 17.677 64.229 51.424 1.00 76.43 139 ASP A CA 1
ATOM 1044 C C . ASP A 1 139 ? 17.955 62.900 52.141 1.00 78.15 139 ASP A C 1
ATOM 1045 O O . ASP A 1 139 ? 17.070 62.030 52.159 1.00 77.65 139 ASP A O 1
ATOM 1050 N N . ALA A 1 140 ? 19.160 62.735 52.744 1.00 72.82 140 ALA A N 1
ATOM 1051 C CA . ALA A 1 140 ? 19.512 61.503 53.474 1.00 71.50 140 ALA A CA 1
ATOM 1052 C C . ALA A 1 140 ? 18.573 61.263 54.703 1.00 75.28 140 ALA A C 1
ATOM 1053 O O . ALA A 1 140 ? 18.162 62.243 55.345 1.00 75.45 140 ALA A O 1
ATOM 1055 N N . PRO A 1 141 ? 18.166 59.991 54.988 1.00 71.10 141 PRO A N 1
ATOM 1056 C CA . PRO A 1 141 ? 17.276 59.731 56.139 1.00 71.58 141 PRO A CA 1
ATOM 1057 C C . PRO A 1 141 ? 18.039 59.819 57.471 1.00 74.64 141 PRO A C 1
ATOM 1058 O O . PRO A 1 141 ? 18.778 58.888 57.842 1.00 74.86 141 PRO A O 1
ATOM 1062 N N . VAL A 1 142 ? 17.855 60.936 58.194 1.00 68.63 142 VAL A N 1
ATOM 1063 C CA . VAL A 1 142 ? 18.602 61.177 59.424 1.00 67.39 142 VAL A CA 1
ATOM 1064 C C . VAL A 1 142 ? 18.113 60.226 60.531 1.00 70.41 142 VAL A C 1
ATOM 1065 O O . VAL A 1 142 ? 16.910 60.081 60.782 1.00 70.54 142 VAL A O 1
ATOM 1069 N N . GLY A 1 143 ? 19.095 59.517 61.084 1.00 65.38 143 GLY A N 1
ATOM 1070 C CA . GLY A 1 143 ? 18.925 58.505 62.114 1.00 66.11 143 GLY A CA 1
ATOM 1071 C C . GLY A 1 143 ? 19.209 57.091 61.636 1.00 70.66 143 GLY A C 1
ATOM 1072 O O . GLY A 1 143 ? 19.575 56.230 62.445 1.00 68.41 143 GLY A O 1
ATOM 1073 N N . GLN A 1 144 ? 19.018 56.833 60.310 1.00 68.87 144 GLN A N 1
ATOM 1074 C CA . GLN A 1 144 ? 19.245 55.526 59.667 1.00 68.29 144 GLN A CA 1
ATOM 1075 C C . GLN A 1 144 ? 20.725 55.107 59.739 1.00 69.57 144 GLN A C 1
ATOM 1076 O O . GLN A 1 144 ? 21.603 55.951 59.576 1.00 68.98 144 GLN A O 1
ATOM 1082 N N . ASP A 1 145 ? 20.995 53.808 59.949 1.00 64.44 145 ASP A N 1
ATOM 1083 C CA . ASP A 1 145 ? 22.366 53.308 59.967 1.00 63.23 145 ASP A CA 1
ATOM 1084 C C . ASP A 1 145 ? 23.015 53.588 58.600 1.00 64.04 145 ASP A C 1
ATOM 1085 O O . ASP A 1 145 ? 22.435 53.288 57.553 1.00 63.09 145 ASP A O 1
ATOM 1090 N N . VAL A 1 146 ? 24.186 54.246 58.639 1.00 58.86 146 VAL A N 1
ATOM 1091 C CA . VAL A 1 146 ? 25.010 54.644 57.503 1.00 56.49 146 VAL A CA 1
ATOM 1092 C C . VAL A 1 146 ? 25.370 53.429 56.618 1.00 59.57 146 VAL A C 1
ATOM 1093 O O . VAL A 1 146 ? 25.384 53.577 55.400 1.00 57.88 146 VAL A O 1
ATOM 1097 N N . ARG A 1 147 ? 25.560 52.224 57.209 1.00 57.77 147 ARG A N 1
ATOM 1098 C CA . ARG A 1 147 ? 25.837 50.999 56.439 1.00 57.68 147 ARG A CA 1
ATOM 1099 C C . ARG A 1 147 ? 24.644 50.639 55.551 1.00 64.42 147 ARG A C 1
ATOM 1100 O O . ARG A 1 147 ? 24.835 50.206 54.410 1.00 64.11 147 ARG A O 1
ATOM 1108 N N . THR A 1 148 ? 23.414 50.812 56.089 1.00 62.73 148 THR A N 1
ATOM 1109 C CA . THR A 1 148 ? 22.156 50.531 55.401 1.00 62.50 148 THR A CA 1
ATOM 1110 C C . THR A 1 148 ? 21.960 51.514 54.264 1.00 65.00 148 THR A C 1
ATOM 1111 O O . THR A 1 148 ? 21.772 51.099 53.113 1.00 64.58 148 THR A O 1
ATOM 1115 N N . TYR A 1 149 ? 22.032 52.813 54.586 1.00 61.85 149 TYR A N 1
ATOM 1116 C CA . TYR A 1 149 ? 21.879 53.901 53.627 1.00 61.84 149 TYR A CA 1
ATOM 1117 C C . TYR A 1 149 ? 22.910 53.852 52.476 1.00 69.14 149 TYR A C 1
ATOM 1118 O O . TYR A 1 149 ? 22.541 54.021 51.304 1.00 69.46 149 TYR A O 1
ATOM 1127 N N . LEU A 1 150 ? 24.190 53.616 52.811 1.00 65.98 150 LEU A N 1
ATOM 1128 C CA . LEU A 1 150 ? 25.261 53.575 51.824 1.00 65.33 150 LEU A CA 1
ATOM 1129 C C . LEU A 1 150 ? 25.473 52.207 51.206 1.00 69.75 150 LEU A C 1
ATOM 1130 O O . LEU A 1 150 ? 26.397 52.042 50.396 1.00 69.10 150 LEU A O 1
ATOM 1135 N N . GLU A 1 151 ? 24.582 51.240 51.544 1.00 66.65 151 GLU A N 1
ATOM 1136 C CA . GLU A 1 151 ? 24.564 49.872 51.000 1.00 66.06 151 GLU A CA 1
ATOM 1137 C C . GLU A 1 151 ? 25.958 49.231 51.076 1.00 67.19 151 GLU A C 1
ATOM 1138 O O . GLU A 1 151 ? 26.501 48.775 50.055 1.00 65.98 151 GLU A O 1
ATOM 1144 N N . LEU A 1 152 ? 26.554 49.255 52.297 1.00 62.40 152 LEU A N 1
ATOM 1145 C CA . LEU A 1 152 ? 27.900 48.744 52.554 1.00 61.99 152 LEU A CA 1
ATOM 1146 C C . LEU A 1 152 ? 27.944 47.226 52.827 1.00 66.20 152 LEU A C 1
ATOM 1147 O O . LEU A 1 152 ? 29.020 46.651 52.969 1.00 66.23 152 LEU A O 1
ATOM 1152 N N . ALA A 1 153 ? 26.779 46.587 52.888 1.00 63.10 153 ALA A N 1
ATOM 1153 C CA . ALA A 1 153 ? 26.661 45.137 52.993 1.00 63.59 153 ALA A CA 1
ATOM 1154 C C . ALA A 1 153 ? 26.483 44.703 51.505 1.00 68.03 153 ALA A C 1
ATOM 1155 O O . ALA A 1 153 ? 25.369 44.577 50.970 1.00 69.98 153 ALA A O 1
ATOM 1157 N N . ASP A 1 154 ? 27.611 44.614 50.822 1.00 60.09 154 ASP A N 1
ATOM 1158 C CA . ASP A 1 154 ? 27.666 44.324 49.402 1.00 57.48 154 ASP A CA 1
ATOM 1159 C C . ASP A 1 154 ? 29.036 43.785 49.091 1.00 58.32 154 ASP A C 1
ATOM 1160 O O . ASP A 1 154 ? 29.975 43.946 49.883 1.00 57.29 154 ASP A O 1
ATOM 1165 N N . TYR A 1 155 ? 29.156 43.144 47.934 1.00 54.62 155 TYR A N 1
ATOM 1166 C CA . TYR A 1 155 ? 30.412 42.578 47.482 1.00 54.87 155 TYR A CA 1
ATOM 1167 C C . TYR A 1 155 ? 30.713 43.080 46.121 1.00 58.66 155 TYR A C 1
ATOM 1168 O O . TYR A 1 155 ? 29.808 43.376 45.339 1.00 58.09 155 TYR A O 1
ATOM 1177 N N . THR A 1 156 ? 31.993 43.157 45.835 1.00 55.10 156 THR A N 1
ATOM 1178 C CA . THR A 1 156 ? 32.545 43.512 44.553 1.00 54.11 156 THR A CA 1
ATOM 1179 C C . THR A 1 156 ? 33.003 42.169 43.936 1.00 56.34 156 THR A C 1
ATOM 1180 O O . THR A 1 156 ? 33.748 41.424 44.578 1.00 55.75 156 THR A O 1
ATOM 1184 N N . ILE A 1 157 ? 32.488 41.817 42.752 1.00 51.22 157 ILE A N 1
ATOM 1185 C CA . ILE A 1 157 ? 32.883 40.567 42.094 1.00 50.23 157 ILE A CA 1
ATOM 1186 C C . ILE A 1 157 ? 33.774 40.924 40.901 1.00 52.85 157 ILE A C 1
ATOM 1187 O O . ILE A 1 157 ? 33.416 41.792 40.097 1.00 53.25 157 ILE A O 1
ATOM 1192 N N . GLU A 1 158 ? 34.967 40.328 40.846 1.00 47.23 158 GLU A N 1
ATOM 1193 C CA . GLU A 1 158 ? 35.906 40.524 39.749 1.00 45.83 158 GLU A CA 1
ATOM 1194 C C . GLU A 1 158 ? 35.921 39.284 38.882 1.00 48.48 158 GLU A C 1
ATOM 1195 O O . GLU A 1 158 ? 36.134 38.190 39.362 1.00 47.38 158 GLU A O 1
ATOM 1201 N N . VAL A 1 159 ? 35.645 39.472 37.616 1.00 46.75 159 VAL A N 1
ATOM 1202 C CA . VAL A 1 159 ? 35.569 38.448 36.593 1.00 46.62 159 VAL A CA 1
ATOM 1203 C C . VAL A 1 159 ? 36.724 38.658 35.601 1.00 49.41 159 VAL A C 1
ATOM 1204 O O . VAL A 1 159 ? 36.971 39.782 35.175 1.00 49.43 159 VAL A O 1
ATOM 1208 N N . GLY A 1 160 ? 37.427 37.581 35.274 1.00 44.90 160 GLY A N 1
ATOM 1209 C CA . GLY A 1 160 ? 38.502 37.582 34.289 1.00 43.69 160 GLY A CA 1
ATOM 1210 C C . GLY A 1 160 ? 37.912 37.089 32.989 1.00 46.94 160 GLY A C 1
ATOM 1211 O O . GLY A 1 160 ? 37.764 35.873 32.787 1.00 47.05 160 GLY A O 1
ATOM 1212 N N . LEU A 1 161 ? 37.470 38.029 32.158 1.00 41.73 161 LEU A N 1
ATOM 1213 C CA . LEU A 1 161 ? 36.793 37.736 30.899 1.00 41.50 161 LEU A CA 1
ATOM 1214 C C . LEU A 1 161 ? 37.701 37.213 29.817 1.00 45.65 161 LEU A C 1
ATOM 1215 O O . LEU A 1 161 ? 38.861 37.642 29.697 1.00 43.76 161 LEU A O 1
ATOM 1220 N N . THR A 1 162 ? 37.140 36.299 29.002 1.00 43.44 162 THR A N 1
ATOM 1221 C CA . THR A 1 162 ? 37.783 35.700 27.831 1.00 43.19 162 THR A CA 1
ATOM 1222 C C . THR A 1 162 ? 37.637 36.722 26.684 1.00 48.26 162 THR A C 1
ATOM 1223 O O . THR A 1 162 ? 36.604 37.404 26.632 1.00 49.84 162 THR A O 1
ATOM 1227 N N . PRO A 1 163 ? 38.640 36.839 25.774 1.00 41.87 163 PRO A N 1
ATOM 1228 C CA . PRO A 1 163 ? 38.579 37.868 24.711 1.00 40.22 163 PRO A CA 1
ATOM 1229 C C . PRO A 1 163 ? 37.331 37.914 23.834 1.00 42.11 163 PRO A C 1
ATOM 1230 O O . PRO A 1 163 ? 37.107 38.928 23.187 1.00 44.61 163 PRO A O 1
ATOM 1234 N N . ASN A 1 164 ? 36.526 36.861 23.818 1.00 36.17 164 ASN A N 1
ATOM 1235 C CA . ASN A 1 164 ? 35.282 36.792 23.037 1.00 35.44 164 ASN A CA 1
ATOM 1236 C C . ASN A 1 164 ? 34.077 37.433 23.774 1.00 42.24 164 ASN A C 1
ATOM 1237 O O . ASN A 1 164 ? 33.031 37.665 23.157 1.00 42.69 164 ASN A O 1
ATOM 1242 N N . ARG A 1 165 ? 34.227 37.723 25.099 1.00 38.59 165 ARG A N 1
ATOM 1243 C CA . ARG A 1 165 ? 33.126 38.257 25.885 1.00 38.21 165 ARG A CA 1
ATOM 1244 C C . ARG A 1 165 ? 33.280 39.729 26.265 1.00 42.20 165 ARG A C 1
ATOM 1245 O O . ARG A 1 165 ? 33.043 40.114 27.415 1.00 43.66 165 ARG A O 1
ATOM 1253 N N . GLY A 1 166 ? 33.567 40.535 25.259 1.00 36.14 166 GLY A N 1
ATOM 1254 C CA . GLY A 1 166 ? 33.721 41.980 25.357 1.00 35.79 166 GLY A CA 1
ATOM 1255 C C . GLY A 1 166 ? 32.425 42.668 25.725 1.00 40.96 166 GLY A C 1
ATOM 1256 O O . GLY A 1 166 ? 32.431 43.778 26.246 1.00 39.95 166 GLY A O 1
ATOM 1257 N N . ASP A 1 167 ? 31.302 42.000 25.476 1.00 39.99 167 ASP A N 1
ATOM 1258 C CA . ASP A 1 167 ? 29.958 42.481 25.796 1.00 40.21 167 ASP A CA 1
ATOM 1259 C C . ASP A 1 167 ? 29.709 42.517 27.319 1.00 44.95 167 ASP A C 1
ATOM 1260 O O . ASP A 1 167 ? 28.858 43.289 27.776 1.00 45.00 167 ASP A O 1
ATOM 1265 N N . CYS A 1 168 ? 30.482 41.707 28.093 1.00 40.40 168 CYS A N 1
ATOM 1266 C CA . CYS A 1 168 ? 30.414 41.626 29.547 1.00 40.55 168 CYS A CA 1
ATOM 1267 C C . CYS A 1 168 ? 31.330 42.612 30.245 1.00 45.38 168 CYS A C 1
ATOM 1268 O O . CYS A 1 168 ? 31.596 42.456 31.447 1.00 48.23 168 CYS A O 1
ATOM 1271 N N . LEU A 1 169 ? 31.822 43.619 29.502 1.00 39.06 169 LEU A N 1
ATOM 1272 C CA . LEU A 1 169 ? 32.673 44.676 30.039 1.00 37.72 169 LEU A CA 1
ATOM 1273 C C . LEU A 1 169 ? 31.814 45.843 30.564 1.00 42.50 169 LEU A C 1
ATOM 1274 O O . LEU A 1 169 ? 32.226 47.015 30.556 1.00 41.61 169 LEU A O 1
ATOM 1279 N N . SER A 1 170 ? 30.616 45.501 31.049 1.00 39.58 170 SER A N 1
ATOM 1280 C CA . SER A 1 170 ? 29.643 46.454 31.581 1.00 38.51 170 SER A CA 1
ATOM 1281 C C . SER A 1 170 ? 28.661 45.738 32.476 1.00 43.15 170 SER A C 1
ATOM 1282 O O . SER A 1 170 ? 28.492 44.522 32.370 1.00 41.78 170 SER A O 1
ATOM 1285 N N . LEU A 1 171 ? 27.952 46.511 33.294 1.00 41.09 171 LEU A N 1
ATOM 1286 C CA . LEU A 1 171 ? 26.906 45.999 34.142 1.00 40.73 171 LEU A CA 1
ATOM 1287 C C . LEU A 1 171 ? 25.737 45.544 33.281 1.00 44.51 171 LEU A C 1
ATOM 1288 O O . LEU A 1 171 ? 25.131 44.532 33.595 1.00 43.75 171 LEU A O 1
ATOM 1293 N N . ALA A 1 172 ? 25.462 46.243 32.160 1.00 42.18 172 ALA A N 1
ATOM 1294 C CA . ALA A 1 172 ? 24.413 45.863 31.206 1.00 41.78 172 ALA A CA 1
ATOM 1295 C C . ALA A 1 172 ? 24.696 44.487 30.593 1.00 45.41 172 ALA A C 1
ATOM 1296 O O . ALA A 1 172 ? 23.768 43.704 30.402 1.00 45.38 172 ALA A O 1
ATOM 1298 N N . GLY A 1 173 ? 25.966 44.234 30.280 1.00 41.10 173 GLY A N 1
ATOM 1299 C CA . GLY A 1 173 ? 26.450 42.992 29.691 1.00 40.68 173 GLY A CA 1
ATOM 1300 C C . GLY A 1 173 ? 26.347 41.850 30.666 1.00 45.88 173 GLY A C 1
ATOM 1301 O O . GLY A 1 173 ? 25.723 40.835 30.352 1.00 47.17 173 GLY A O 1
ATOM 1302 N N . LEU A 1 174 ? 26.928 42.015 31.866 1.00 41.56 174 LEU A N 1
ATOM 1303 C CA . LEU A 1 174 ? 26.892 41.021 32.949 1.00 41.17 174 LEU A CA 1
ATOM 1304 C C . LEU A 1 174 ? 25.479 40.702 33.436 1.00 46.44 174 LEU A C 1
ATOM 1305 O O . LEU A 1 174 ? 25.182 39.540 33.701 1.00 48.39 174 LEU A O 1
ATOM 1310 N N . ALA A 1 175 ? 24.603 41.710 33.529 1.00 42.97 175 ALA A N 1
ATOM 1311 C CA . ALA A 1 175 ? 23.214 41.503 33.961 1.00 43.31 175 ALA A CA 1
ATOM 1312 C C . ALA A 1 175 ? 22.400 40.716 32.948 1.00 46.95 175 ALA A C 1
ATOM 1313 O O . ALA A 1 175 ? 21.514 39.955 33.346 1.00 48.01 175 ALA A O 1
ATOM 1315 N N . ARG A 1 176 ? 22.713 40.865 31.646 1.00 40.63 176 ARG A N 1
ATOM 1316 C CA . ARG A 1 176 ? 22.041 40.136 30.569 1.00 38.89 176 ARG A CA 1
ATOM 1317 C C . ARG A 1 176 ? 22.391 38.660 30.685 1.00 44.28 176 ARG A C 1
ATOM 1318 O O . ARG A 1 176 ? 21.545 37.806 30.446 1.00 44.87 176 ARG A O 1
ATOM 1326 N N . GLU A 1 177 ? 23.641 38.363 31.048 1.00 41.59 177 GLU A N 1
ATOM 1327 C CA . GLU A 1 177 ? 24.140 37.006 31.245 1.00 41.36 177 GLU A CA 1
ATOM 1328 C C . GLU A 1 177 ? 23.430 36.363 32.388 1.00 45.27 177 GLU A C 1
ATOM 1329 O O . GLU A 1 177 ? 22.918 35.269 32.215 1.00 44.86 177 GLU A O 1
ATOM 1335 N N . VAL A 1 178 ? 23.369 37.051 33.548 1.00 42.11 178 VAL A N 1
ATOM 1336 C CA . VAL A 1 178 ? 22.704 36.569 34.756 1.00 42.89 178 VAL A CA 1
ATOM 1337 C C . VAL A 1 178 ? 21.244 36.204 34.441 1.00 44.13 178 VAL A C 1
ATOM 1338 O O . VAL A 1 178 ? 20.830 35.078 34.702 1.00 43.83 178 VAL A O 1
ATOM 1342 N N . SER A 1 179 ? 20.519 37.115 33.783 1.00 39.15 179 SER A N 1
ATOM 1343 C CA . SER A 1 179 ? 19.135 36.908 33.347 1.00 37.62 179 SER A CA 1
ATOM 1344 C C . SER A 1 179 ? 18.996 35.646 32.522 1.00 38.88 179 SER A C 1
ATOM 1345 O O . SER A 1 179 ? 18.023 34.925 32.716 1.00 40.05 179 SER A O 1
ATOM 1348 N N . ALA A 1 180 ? 19.980 35.351 31.639 1.00 33.43 180 ALA A N 1
ATOM 1349 C CA . ALA A 1 180 ? 19.994 34.155 30.796 1.00 32.86 180 ALA A CA 1
ATOM 1350 C C . ALA A 1 180 ? 20.306 32.925 31.652 1.00 40.30 180 ALA A C 1
ATOM 1351 O O . ALA A 1 180 ? 19.529 31.973 31.622 1.00 40.55 180 ALA A O 1
ATOM 1353 N N . ILE A 1 181 ? 21.411 32.972 32.451 1.00 38.79 181 ILE A N 1
ATOM 1354 C CA . ILE A 1 181 ? 21.879 31.890 33.339 1.00 39.42 181 ILE A CA 1
ATOM 1355 C C . ILE A 1 181 ? 20.760 31.398 34.206 1.00 44.79 181 ILE A C 1
ATOM 1356 O O . ILE A 1 181 ? 20.561 30.194 34.327 1.00 47.58 181 ILE A O 1
ATOM 1361 N N . TYR A 1 182 ? 20.055 32.323 34.824 1.00 40.67 182 TYR A N 1
ATOM 1362 C CA . TYR A 1 182 ? 19.023 32.067 35.815 1.00 42.10 182 TYR A CA 1
ATOM 1363 C C . TYR A 1 182 ? 17.600 32.174 35.322 1.00 50.89 182 TYR A C 1
ATOM 1364 O O . TYR A 1 182 ? 16.690 31.910 36.111 1.00 52.83 182 TYR A O 1
A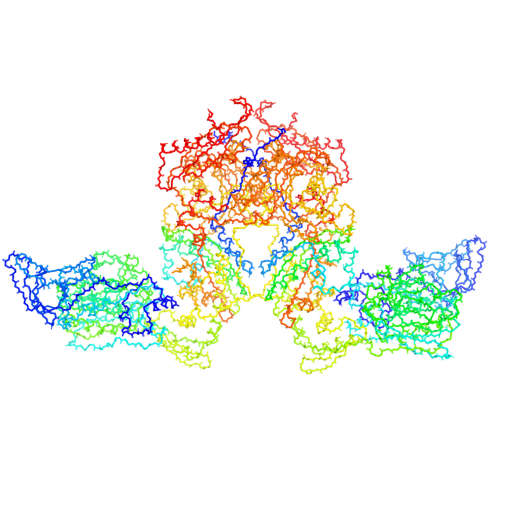TOM 1373 N N . ASP A 1 183 ? 17.387 32.515 34.031 1.00 48.32 183 ASP A N 1
ATOM 1374 C CA . ASP A 1 183 ? 16.040 32.679 33.481 1.00 49.28 183 ASP A CA 1
ATOM 1375 C C . ASP A 1 183 ? 15.184 33.572 34.398 1.00 54.25 183 ASP A C 1
ATOM 1376 O O . ASP A 1 183 ? 14.148 33.163 34.905 1.00 54.35 183 ASP A O 1
ATOM 1381 N N . VAL A 1 184 ? 15.675 34.769 34.657 1.00 52.67 184 VAL A N 1
ATOM 1382 C CA . VAL A 1 184 ? 15.011 35.760 35.505 1.00 53.12 184 VAL A CA 1
ATOM 1383 C C . VAL A 1 184 ? 14.772 37.040 34.684 1.00 54.10 184 VAL A C 1
ATOM 1384 O O . VAL A 1 184 ? 15.577 37.298 33.784 1.00 52.18 184 VAL A O 1
ATOM 1388 N N . PRO A 1 185 ? 13.687 37.843 34.919 1.00 50.07 185 PRO A N 1
ATOM 1389 C CA . PRO A 1 185 ? 13.519 39.089 34.136 1.00 49.06 185 PRO A CA 1
ATOM 1390 C C . PRO A 1 185 ? 14.717 40.043 34.247 1.00 52.49 185 PRO A C 1
ATOM 1391 O O . PRO A 1 185 ? 15.416 40.081 35.266 1.00 52.03 185 PRO A O 1
ATOM 1395 N N . LEU A 1 186 ? 14.965 40.776 33.171 1.00 50.67 186 LEU A N 1
ATOM 1396 C CA . LEU A 1 186 ? 16.038 41.763 33.056 1.00 51.06 186 LEU A CA 1
ATOM 1397 C C . LEU A 1 186 ? 15.405 43.144 32.951 1.00 57.67 186 LEU A C 1
ATOM 1398 O O . LEU A 1 186 ? 14.677 43.407 31.987 1.00 58.84 186 LEU A O 1
ATOM 1403 N N . ALA A 1 187 ? 15.638 43.996 33.973 1.00 54.58 187 ALA A N 1
ATOM 1404 C CA . ALA A 1 187 ? 15.128 45.359 34.069 1.00 54.92 187 ALA A CA 1
ATOM 1405 C C . ALA A 1 187 ? 16.262 46.354 33.762 1.00 63.00 187 ALA A C 1
ATOM 1406 O O . ALA A 1 187 ? 16.915 46.830 34.702 1.00 63.71 187 ALA A O 1
ATOM 1408 N N . PRO A 1 188 ? 16.560 46.667 32.464 1.00 61.12 188 PRO A N 1
ATOM 1409 C CA . PRO A 1 188 ? 17.645 47.620 32.183 1.00 59.92 188 PRO A CA 1
ATOM 1410 C C . PRO A 1 188 ? 17.204 49.027 32.545 1.00 63.94 188 PRO A C 1
ATOM 1411 O O . PRO A 1 188 ? 15.991 49.304 32.639 1.00 64.33 188 PRO A O 1
ATOM 1415 N N . VAL A 1 189 ? 18.176 49.905 32.811 1.00 59.38 189 VAL A N 1
ATOM 1416 C CA . VAL A 1 189 ? 17.847 51.289 33.129 1.00 58.48 189 VAL A CA 1
ATOM 1417 C C . VAL A 1 189 ? 17.086 51.925 31.914 1.00 63.85 189 VAL A C 1
ATOM 1418 O O . VAL A 1 189 ? 17.505 51.759 30.748 1.00 65.04 189 VAL A O 1
ATOM 1422 N N . ALA A 1 190 ? 15.886 52.476 32.195 1.00 58.80 190 ALA A N 1
ATOM 1423 C CA . ALA A 1 190 ? 15.052 53.150 31.201 1.00 58.16 190 ALA A CA 1
ATOM 1424 C C . ALA A 1 190 ? 15.781 54.458 30.879 1.00 59.43 190 ALA A C 1
ATOM 1425 O O . ALA A 1 190 ? 16.127 55.237 31.802 1.00 61.07 190 ALA A O 1
ATOM 1427 N N . VAL A 1 191 ? 16.140 54.624 29.594 1.00 49.32 191 VAL A N 1
ATOM 1428 C CA . VAL A 1 191 ? 16.888 55.802 29.177 1.00 45.99 191 VAL A CA 1
ATOM 1429 C C . VAL A 1 191 ? 16.030 56.632 28.254 1.00 49.45 191 VAL A C 1
ATOM 1430 O O . VAL A 1 191 ? 15.859 56.313 27.077 1.00 49.25 191 VAL A O 1
ATOM 1434 N N . ASP A 1 192 ? 15.443 57.674 28.825 1.00 45.94 192 ASP A N 1
ATOM 1435 C CA . ASP A 1 192 ? 14.617 58.600 28.085 1.00 46.15 192 ASP A CA 1
ATOM 1436 C C . ASP A 1 192 ? 15.503 59.553 27.320 1.00 47.12 192 ASP A C 1
ATOM 1437 O O . ASP A 1 192 ? 16.574 59.936 27.790 1.00 45.40 192 ASP A O 1
ATOM 1442 N N . ALA A 1 193 ? 15.080 59.898 26.119 1.00 44.72 193 ALA A N 1
ATOM 1443 C CA . ALA A 1 193 ? 15.793 60.862 25.287 1.00 44.04 193 ALA A CA 1
ATOM 1444 C C . ALA A 1 193 ? 15.688 62.212 25.975 1.00 47.86 193 ALA A C 1
ATOM 1445 O O . ALA A 1 193 ? 14.624 62.555 26.502 1.00 46.74 193 ALA A O 1
ATOM 1447 N N . VAL A 1 194 ? 16.815 62.929 26.051 1.00 43.75 194 VAL A N 1
ATOM 1448 C CA . VAL A 1 194 ? 16.851 64.258 26.630 1.00 42.38 194 VAL A CA 1
ATOM 1449 C C . VAL A 1 194 ? 16.555 65.224 25.485 1.00 48.34 194 VAL A C 1
ATOM 1450 O O . VAL A 1 194 ? 17.267 65.232 24.474 1.00 50.08 194 VAL A O 1
ATOM 1454 N N . ALA A 1 195 ? 15.488 66.004 25.617 1.00 44.16 195 ALA A N 1
ATOM 1455 C CA . ALA A 1 195 ? 15.091 67.009 24.617 1.00 43.26 195 ALA A CA 1
ATOM 1456 C C . ALA A 1 195 ? 16.081 68.172 24.581 1.00 46.12 195 ALA A C 1
ATOM 1457 O O . ALA A 1 195 ? 16.454 68.697 25.638 1.00 47.92 195 ALA A O 1
ATOM 1459 N N . ALA A 1 196 ? 16.456 68.602 23.362 1.00 39.55 196 ALA A N 1
ATOM 1460 C CA . ALA A 1 196 ? 17.322 69.752 23.108 1.00 37.14 196 ALA A CA 1
ATOM 1461 C C . ALA A 1 196 ? 16.628 71.028 23.630 1.00 42.38 196 ALA A C 1
ATOM 1462 O O . ALA A 1 196 ? 15.417 71.169 23.497 1.00 42.96 196 ALA A O 1
ATOM 1464 N N . GLN A 1 197 ? 17.386 71.907 24.267 1.00 40.07 197 GLN A N 1
ATOM 1465 C CA . GLN A 1 197 ? 16.912 73.177 24.813 1.00 40.60 197 GLN A CA 1
ATOM 1466 C C . GLN A 1 197 ? 17.326 74.334 23.901 1.00 48.94 197 GLN A C 1
ATOM 1467 O O . GLN A 1 197 ? 16.857 75.468 24.084 1.00 51.32 197 GLN A O 1
ATOM 1473 N N . HIS A 1 198 ? 18.210 74.038 22.911 1.00 44.12 198 HIS A N 1
ATOM 1474 C CA . HIS A 1 198 ? 18.719 74.965 21.893 1.00 42.68 198 HIS A CA 1
ATOM 1475 C C . HIS A 1 198 ? 19.097 74.195 20.613 1.00 44.90 198 HIS A C 1
ATOM 1476 O O . HIS A 1 198 ? 18.880 72.986 20.553 1.00 45.42 198 HIS A O 1
ATOM 1483 N N . ASP A 1 199 ? 19.645 74.884 19.600 1.00 41.04 199 ASP A N 1
ATOM 1484 C CA . ASP A 1 199 ? 19.976 74.282 18.309 1.00 41.04 199 ASP A CA 1
ATOM 1485 C C . ASP A 1 199 ? 21.466 74.287 17.986 1.00 45.43 199 ASP A C 1
ATOM 1486 O O . ASP A 1 199 ? 21.860 73.928 16.875 1.00 45.81 199 ASP A O 1
ATOM 1491 N N . GLU A 1 200 ? 22.302 74.653 18.972 1.00 42.86 200 GLU A N 1
ATOM 1492 C CA . GLU A 1 200 ? 23.745 74.663 18.787 1.00 42.89 200 GLU A CA 1
ATOM 1493 C C . GLU A 1 200 ? 24.299 73.245 18.660 1.00 46.69 200 GLU A C 1
ATOM 1494 O O . GLU A 1 200 ? 24.018 72.364 19.481 1.00 46.07 200 GLU A O 1
ATOM 1500 N N . THR A 1 201 ? 25.041 73.044 17.568 1.00 42.01 201 THR A N 1
ATOM 1501 C CA . THR A 1 201 ? 25.699 71.808 17.199 1.00 41.16 201 THR A CA 1
ATOM 1502 C C . THR A 1 201 ? 27.099 72.152 16.733 1.00 46.06 201 THR A C 1
ATOM 1503 O O . THR A 1 201 ? 27.480 73.317 16.697 1.00 49.11 201 THR A O 1
ATOM 1507 N N . ARG A 1 202 ? 27.856 71.138 16.368 1.00 41.45 202 ARG A N 1
ATOM 1508 C CA . ARG A 1 202 ? 29.164 71.217 15.741 1.00 40.58 202 ARG A CA 1
ATOM 1509 C C . ARG A 1 202 ? 29.108 70.169 14.627 1.00 42.24 202 ARG A C 1
ATOM 1510 O O . ARG A 1 202 ? 28.662 69.025 14.898 1.00 40.64 202 ARG A O 1
ATOM 1518 N N . PRO A 1 203 ? 29.573 70.514 13.388 1.00 34.82 203 PRO A N 1
ATOM 1519 C CA . PRO A 1 203 ? 29.603 69.501 12.305 1.00 32.44 203 PRO A CA 1
ATOM 1520 C C . PRO A 1 203 ? 30.566 68.360 12.612 1.00 36.89 203 PRO A C 1
ATOM 1521 O O . PRO A 1 203 ? 31.524 68.545 13.364 1.00 36.66 203 PRO A O 1
ATOM 1525 N N . VAL A 1 204 ? 30.264 67.159 12.098 1.00 34.15 204 VAL A N 1
ATOM 1526 C CA . VAL A 1 204 ? 31.067 65.964 12.290 1.00 34.95 204 VAL A CA 1
ATOM 1527 C C . VAL A 1 204 ? 31.347 65.393 10.915 1.00 44.74 204 VAL A C 1
ATOM 1528 O O . VAL A 1 204 ? 30.430 65.267 10.104 1.00 46.90 204 VAL A O 1
ATOM 1532 N N . GLU A 1 205 ? 32.610 65.043 10.644 1.00 42.70 205 GLU A N 1
ATOM 1533 C CA . GLU A 1 205 ? 33.003 64.475 9.357 1.00 42.05 205 GLU A CA 1
ATOM 1534 C C . GLU A 1 205 ? 33.668 63.139 9.578 1.00 45.48 205 GLU A C 1
ATOM 1535 O O . GLU A 1 205 ? 34.588 63.062 10.388 1.00 46.06 205 GLU A O 1
ATOM 1541 N N . LEU A 1 206 ? 33.199 62.091 8.879 1.00 39.66 206 LEU A N 1
ATOM 1542 C CA . LEU A 1 206 ? 33.794 60.766 8.962 1.00 37.70 206 LEU A CA 1
ATOM 1543 C C . LEU A 1 206 ? 34.695 60.648 7.761 1.00 41.59 206 LEU A C 1
ATOM 1544 O O . LEU A 1 206 ? 34.260 60.210 6.697 1.00 39.17 206 LEU A O 1
ATOM 1549 N N . ALA A 1 207 ? 35.949 61.076 7.921 1.00 41.76 207 ALA A N 1
ATOM 1550 C CA . ALA A 1 207 ? 36.970 61.019 6.880 1.00 43.15 207 ALA A CA 1
ATOM 1551 C C . ALA A 1 207 ? 37.542 59.602 6.713 1.00 48.95 207 ALA A C 1
ATOM 1552 O O . ALA A 1 207 ? 38.156 59.322 5.693 1.00 49.07 207 ALA A O 1
ATOM 1554 N N . ALA A 1 208 ? 37.357 58.710 7.728 1.00 47.64 208 ALA A N 1
ATOM 1555 C CA . ALA A 1 208 ? 37.776 57.287 7.725 1.00 46.41 208 ALA A CA 1
ATOM 1556 C C . ALA A 1 208 ? 36.578 56.461 8.244 1.00 49.83 208 ALA A C 1
ATOM 1557 O O . ALA A 1 208 ? 36.507 56.119 9.425 1.00 50.93 208 ALA A O 1
ATOM 1559 N N . PRO A 1 209 ? 35.565 56.226 7.376 1.00 45.29 209 PRO A N 1
ATOM 1560 C CA . PRO A 1 209 ? 34.332 55.566 7.838 1.00 43.90 209 PRO A CA 1
ATOM 1561 C C . PRO A 1 209 ? 34.447 54.078 8.120 1.00 47.82 209 PRO A C 1
ATOM 1562 O O . PRO A 1 209 ? 33.567 53.514 8.774 1.00 48.28 209 PRO A O 1
ATOM 1566 N N . ALA A 1 210 ? 35.509 53.436 7.608 1.00 42.85 210 ALA A N 1
ATOM 1567 C CA . ALA A 1 210 ? 35.754 52.026 7.863 1.00 42.19 210 ALA A CA 1
ATOM 1568 C C . ALA A 1 210 ? 36.262 51.849 9.294 1.00 48.65 210 ALA A C 1
ATOM 1569 O O . ALA A 1 210 ? 35.948 50.832 9.927 1.00 50.33 210 ALA A O 1
ATOM 1571 N N . ALA A 1 211 ? 37.003 52.847 9.828 1.00 43.75 211 ALA A N 1
ATOM 1572 C CA . ALA A 1 211 ? 37.503 52.760 11.204 1.00 42.28 211 ALA A CA 1
ATOM 1573 C C . ALA A 1 211 ? 36.468 53.295 12.224 1.00 44.64 211 ALA A C 1
ATOM 1574 O O . ALA A 1 211 ? 36.456 52.869 13.386 1.00 43.75 211 ALA A O 1
ATOM 1576 N N . CYS A 1 212 ? 35.597 54.212 11.773 1.00 39.30 212 CYS A N 1
ATOM 1577 C CA . CYS A 1 212 ? 34.517 54.769 12.583 1.00 37.53 212 CYS A CA 1
ATOM 1578 C C . CYS A 1 212 ? 33.261 54.907 11.718 1.00 40.45 212 CYS A C 1
ATOM 1579 O O . CYS A 1 212 ? 33.093 55.935 11.058 1.00 40.04 212 CYS A O 1
ATOM 1582 N N . PRO A 1 213 ? 32.399 53.862 11.669 1.00 35.18 213 PRO A N 1
ATOM 1583 C CA . PRO A 1 213 ? 31.164 53.966 10.870 1.00 34.80 213 PRO A CA 1
ATOM 1584 C C . PRO A 1 213 ? 30.038 54.745 11.554 1.00 37.59 213 PRO A C 1
ATOM 1585 O O . PRO A 1 213 ? 29.022 55.017 10.923 1.00 36.56 213 PRO A O 1
ATOM 1589 N N . ARG A 1 214 ? 30.202 55.095 12.840 1.00 33.62 214 ARG A N 1
ATOM 1590 C CA . ARG A 1 214 ? 29.226 55.879 13.588 1.00 33.21 214 ARG A CA 1
ATOM 1591 C C . ARG A 1 214 ? 29.878 56.733 14.618 1.00 37.40 214 ARG A C 1
ATOM 1592 O O . ARG A 1 214 ? 30.665 56.219 15.416 1.00 38.39 214 ARG A O 1
ATOM 1600 N N . TYR A 1 215 ? 29.518 58.033 14.632 1.00 33.42 215 TYR A N 1
ATOM 1601 C CA . TYR A 1 215 ? 29.999 59.018 15.608 1.00 33.20 215 TYR A CA 1
ATOM 1602 C C . TYR A 1 215 ? 28.857 59.942 16.024 1.00 37.13 215 TYR A C 1
ATOM 1603 O O . TYR A 1 215 ? 28.209 60.547 15.170 1.00 36.89 215 TYR A O 1
ATOM 1612 N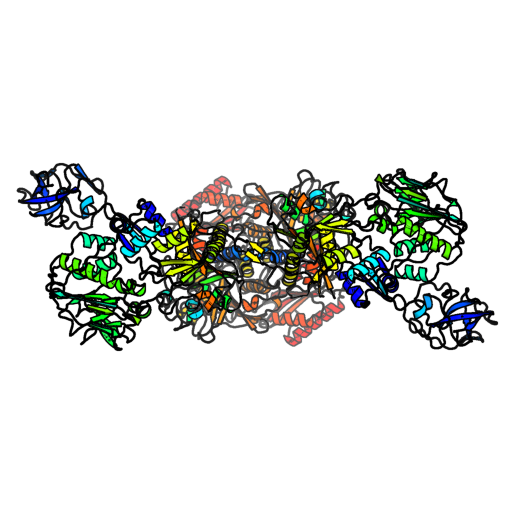 N . LEU A 1 216 ? 28.645 60.077 17.330 1.00 34.83 216 LEU A N 1
ATOM 1613 C CA . LEU A 1 216 ? 27.615 60.954 17.917 1.00 35.42 216 LEU A CA 1
ATOM 1614 C C . LEU A 1 216 ? 28.267 62.076 18.722 1.00 39.64 216 LEU A C 1
ATOM 1615 O O . LEU A 1 216 ? 29.182 61.836 19.519 1.00 41.62 216 LEU A O 1
ATOM 1620 N N . GLY A 1 217 ? 27.825 63.285 18.464 1.00 33.47 217 GLY A N 1
ATOM 1621 C CA . GLY A 1 217 ? 28.342 64.497 19.088 1.00 33.05 217 GLY A CA 1
ATOM 1622 C C . GLY A 1 217 ? 27.229 65.367 19.646 1.00 37.98 217 GLY A C 1
ATOM 1623 O O . GLY A 1 217 ? 26.128 65.425 19.076 1.00 35.62 217 GLY A O 1
ATOM 1624 N N . ARG A 1 218 ? 27.479 66.000 20.797 1.00 35.97 218 ARG A N 1
ATOM 1625 C CA . ARG A 1 218 ? 26.428 66.794 21.419 1.00 37.32 218 ARG A CA 1
ATOM 1626 C C . ARG A 1 218 ? 27.004 67.939 22.187 1.00 40.96 218 ARG A C 1
ATOM 1627 O O . ARG A 1 218 ? 27.934 67.753 22.965 1.00 40.53 218 ARG A O 1
ATOM 1635 N N . VAL A 1 219 ? 26.414 69.118 21.998 1.00 37.29 219 VAL A N 1
ATOM 1636 C CA . VAL A 1 219 ? 26.805 70.347 22.693 1.00 35.22 219 VAL A CA 1
ATOM 1637 C C . VAL A 1 219 ? 26.006 70.450 23.995 1.00 40.73 219 VAL A C 1
ATOM 1638 O O . VAL A 1 219 ? 24.777 70.279 24.008 1.00 39.90 219 VAL A O 1
ATOM 1642 N N . ILE A 1 220 ? 26.724 70.687 25.096 1.00 40.08 220 ILE A N 1
ATOM 1643 C CA . ILE A 1 220 ? 26.134 70.971 26.409 1.00 40.48 220 ILE A CA 1
ATOM 1644 C C . ILE A 1 220 ? 26.692 72.311 26.886 1.00 45.39 220 ILE A C 1
ATOM 1645 O O . ILE A 1 220 ? 27.897 72.452 27.130 1.00 44.90 220 ILE A O 1
ATOM 1650 N N . ARG A 1 221 ? 25.819 73.320 26.909 1.00 44.07 221 ARG A N 1
ATOM 1651 C CA . ARG A 1 221 ? 26.199 74.680 27.273 1.00 44.00 221 ARG A CA 1
ATOM 1652 C C . ARG A 1 221 ? 26.031 74.953 28.737 1.00 48.88 221 ARG A C 1
ATOM 1653 O O . ARG A 1 221 ? 25.166 74.371 29.389 1.00 47.20 221 ARG A O 1
ATOM 1661 N N . ASN A 1 222 ? 26.884 75.850 29.250 1.00 47.36 222 ASN A N 1
ATOM 1662 C CA . ASN A 1 222 ? 26.874 76.449 30.576 1.00 47.32 222 ASN A CA 1
ATOM 1663 C C . ASN A 1 222 ? 26.756 75.446 31.717 1.00 53.23 222 ASN A C 1
ATOM 1664 O O . ASN A 1 222 ? 25.823 75.488 32.531 1.00 54.61 222 ASN A O 1
ATOM 1669 N N . VAL A 1 223 ? 27.767 74.583 31.790 1.00 49.45 223 VAL A N 1
ATOM 1670 C CA . VAL A 1 223 ? 27.956 73.559 32.828 1.00 48.33 223 VAL A CA 1
ATOM 1671 C C . VAL A 1 223 ? 28.737 74.170 34.005 1.00 52.54 223 VAL A C 1
ATOM 1672 O O . VAL A 1 223 ? 29.657 74.954 33.785 1.00 54.00 223 VAL A O 1
ATOM 1676 N N . ASP A 1 224 ? 28.367 73.829 35.246 1.00 48.87 224 ASP A N 1
ATOM 1677 C CA . ASP A 1 224 ? 29.067 74.277 36.463 1.00 47.61 224 ASP A CA 1
ATOM 1678 C C . ASP A 1 224 ? 29.937 73.113 36.989 1.00 49.63 224 ASP A C 1
ATOM 1679 O O . ASP A 1 224 ? 29.497 72.283 37.797 1.00 49.49 224 ASP A O 1
ATOM 1684 N N . LEU A 1 225 ? 31.178 73.072 36.507 1.00 43.36 225 LEU A N 1
ATOM 1685 C CA . LEU A 1 225 ? 32.139 72.014 36.802 1.00 41.68 225 LEU A CA 1
ATOM 1686 C C . LEU A 1 225 ? 32.687 72.008 38.237 1.00 45.92 225 LEU A C 1
ATOM 1687 O O . LEU A 1 225 ? 33.436 71.101 38.614 1.00 42.64 225 LEU A O 1
ATOM 1692 N N . SER A 1 226 ? 32.282 72.993 39.043 1.00 45.34 226 SER A N 1
ATOM 1693 C CA . SER A 1 226 ? 32.680 73.084 40.446 1.00 45.80 226 SER A CA 1
ATOM 1694 C C . SER A 1 226 ? 31.805 72.162 41.304 1.00 51.36 226 SER A C 1
ATOM 1695 O O . SER A 1 226 ? 32.174 71.878 42.448 1.00 51.13 226 SER A O 1
ATOM 1698 N N . ARG A 1 227 ? 30.649 71.690 40.751 1.00 48.58 227 ARG A N 1
ATOM 1699 C CA . ARG A 1 227 ? 29.697 70.827 41.465 1.00 48.05 227 ARG A CA 1
ATOM 1700 C C . ARG A 1 227 ? 30.253 69.418 41.694 1.00 54.42 227 ARG A C 1
ATOM 1701 O O . ARG A 1 227 ? 31.071 68.935 40.891 1.00 54.79 227 ARG A O 1
ATOM 1709 N N . PRO A 1 228 ? 29.893 68.748 42.822 1.00 49.77 228 PRO A N 1
ATOM 1710 C CA . PRO A 1 228 ? 30.484 67.425 43.085 1.00 47.70 228 PRO A CA 1
ATOM 1711 C C . PRO A 1 228 ? 29.820 66.256 42.370 1.00 49.99 228 PRO A C 1
ATOM 1712 O O . PRO A 1 228 ? 28.645 66.311 41.982 1.00 48.41 228 PRO A O 1
ATOM 1716 N N . THR A 1 229 ? 30.575 65.162 42.258 1.00 46.92 229 THR A N 1
ATOM 1717 C CA . THR A 1 229 ? 30.037 63.914 41.730 1.00 46.34 229 THR A CA 1
ATOM 1718 C C . THR A 1 229 ? 29.138 63.342 42.864 1.00 49.96 229 THR A C 1
ATOM 1719 O O . THR A 1 229 ? 29.581 63.303 44.022 1.00 48.32 229 THR A O 1
ATOM 1723 N N . PRO A 1 230 ? 27.870 62.952 42.588 1.00 46.86 230 PRO A N 1
ATOM 1724 C CA . PRO A 1 230 ? 27.032 62.391 43.664 1.00 47.55 230 PRO A CA 1
ATOM 1725 C C . PRO A 1 230 ? 27.615 61.093 44.235 1.00 54.35 230 PRO A C 1
ATOM 1726 O O . PRO A 1 230 ? 28.280 60.343 43.507 1.00 53.66 230 PRO A O 1
ATOM 1730 N N . LEU A 1 231 ? 27.379 60.846 45.538 1.00 52.53 231 LEU A N 1
ATOM 1731 C CA . LEU A 1 231 ? 27.909 59.685 46.257 1.00 52.59 231 LEU A CA 1
ATOM 1732 C C . LEU A 1 231 ? 27.524 58.336 45.628 1.00 52.56 231 LEU A C 1
ATOM 1733 O O . LEU A 1 231 ? 28.389 57.464 45.517 1.00 51.44 231 LEU A O 1
ATOM 1738 N N . TRP A 1 232 ? 26.258 58.174 45.190 1.00 45.85 232 TRP A N 1
ATOM 1739 C CA . TRP A 1 232 ? 25.837 56.933 44.554 1.00 43.35 232 TRP A CA 1
ATOM 1740 C C . TRP A 1 232 ? 26.747 56.594 43.353 1.00 46.93 232 TRP A C 1
ATOM 1741 O O . TRP A 1 232 ? 27.101 55.425 43.187 1.00 47.55 232 TRP A O 1
ATOM 1752 N N . MET A 1 233 ? 27.166 57.612 42.561 1.00 41.17 233 MET A N 1
ATOM 1753 C CA . MET A 1 233 ? 28.026 57.404 41.408 1.00 39.72 233 MET A CA 1
ATOM 1754 C C . MET A 1 233 ? 29.473 57.102 41.789 1.00 46.25 233 MET A C 1
ATOM 1755 O O . MET A 1 233 ? 30.098 56.230 41.172 1.00 46.50 233 MET A O 1
ATOM 1760 N N . VAL A 1 234 ? 29.993 57.785 42.828 1.00 43.59 234 VAL A N 1
ATOM 1761 C CA . VAL A 1 234 ? 31.351 57.569 43.345 1.00 43.27 234 VAL A CA 1
ATOM 1762 C C . VAL A 1 234 ? 31.488 56.126 43.816 1.00 49.30 234 VAL A C 1
ATOM 1763 O O . VAL A 1 234 ? 32.469 55.453 43.469 1.00 50.11 234 VAL A O 1
ATOM 1767 N N . GLU A 1 235 ? 30.477 55.643 44.565 1.00 46.26 235 GLU A N 1
ATOM 1768 C CA . GLU A 1 235 ? 30.460 54.286 45.085 1.00 46.37 235 GLU A CA 1
ATOM 1769 C C . GLU A 1 235 ? 30.359 53.222 43.995 1.00 49.92 235 GLU A C 1
ATOM 1770 O O . GLU A 1 235 ? 31.129 52.255 44.025 1.00 49.07 235 GLU A O 1
ATOM 1776 N N . ARG A 1 236 ? 29.480 53.439 42.988 1.00 45.94 236 ARG A N 1
ATOM 1777 C CA . ARG A 1 236 ? 29.337 52.523 41.846 1.00 44.73 236 ARG A CA 1
ATOM 1778 C C . ARG A 1 236 ? 30.616 52.425 41.037 1.00 48.29 236 ARG A C 1
ATOM 1779 O O . ARG A 1 236 ? 31.030 51.314 40.693 1.00 50.14 236 ARG A O 1
ATOM 1787 N N . LEU A 1 237 ? 31.283 53.565 40.809 1.00 42.29 237 LEU A N 1
ATOM 1788 C CA . LEU A 1 237 ? 32.571 53.582 40.128 1.00 41.27 237 LEU A CA 1
ATOM 1789 C C . LEU A 1 237 ? 33.653 52.895 40.972 1.00 48.20 237 LEU A C 1
ATOM 1790 O O . LEU A 1 237 ? 34.435 52.129 40.427 1.00 48.38 237 LEU A O 1
ATOM 1795 N N . ARG A 1 238 ? 33.708 53.198 42.290 1.00 47.38 238 ARG A N 1
ATOM 1796 C CA . ARG A 1 238 ? 34.699 52.655 43.238 1.00 48.07 238 ARG A CA 1
ATOM 1797 C C . ARG A 1 238 ? 34.617 51.122 43.323 1.00 50.01 238 ARG A C 1
ATOM 1798 O O . ARG A 1 238 ? 35.647 50.414 43.303 1.00 49.76 238 ARG A O 1
ATOM 1806 N N . ARG A 1 239 ? 33.376 50.620 43.358 1.00 43.62 239 ARG A N 1
ATOM 1807 C CA . ARG A 1 239 ? 33.109 49.199 43.397 1.00 41.90 239 ARG A CA 1
ATOM 1808 C C . ARG A 1 239 ? 33.465 48.504 42.051 1.00 47.58 239 ARG A C 1
ATOM 1809 O O . ARG A 1 239 ? 33.406 47.282 41.965 1.00 49.34 239 ARG A O 1
ATOM 1817 N N . SER A 1 240 ? 33.895 49.269 41.031 1.00 42.91 240 SER A N 1
ATOM 1818 C CA . SER A 1 240 ? 34.337 48.757 39.728 1.00 42.21 240 SER A CA 1
ATOM 1819 C C . SER A 1 240 ? 35.820 49.119 39.482 1.00 48.00 240 SER A C 1
ATOM 1820 O O . SER A 1 240 ? 36.329 48.983 38.364 1.00 46.08 240 SER A O 1
ATOM 1823 N N . ASP A 1 241 ? 36.501 49.564 40.558 1.00 47.94 241 ASP A N 1
ATOM 1824 C CA . ASP A 1 241 ? 37.905 49.992 40.626 1.00 49.12 241 ASP A CA 1
ATOM 1825 C C . ASP A 1 241 ? 38.183 51.301 39.887 1.00 52.63 241 ASP A C 1
ATOM 1826 O O . ASP A 1 241 ? 39.343 51.591 39.566 1.00 52.53 241 ASP A O 1
ATOM 1831 N N . ILE A 1 242 ? 37.149 52.127 39.689 1.00 48.05 242 ILE A N 1
ATOM 1832 C CA . ILE A 1 242 ? 37.332 53.429 39.063 1.00 48.43 242 ILE A CA 1
ATOM 1833 C C . ILE A 1 242 ? 37.318 54.517 40.113 1.00 53.06 242 ILE A C 1
ATOM 1834 O O . ILE A 1 242 ? 36.311 54.710 40.810 1.00 53.46 242 ILE A O 1
ATOM 1839 N N . ARG A 1 243 ? 38.447 55.238 40.197 1.00 48.88 243 ARG A N 1
ATOM 1840 C CA . ARG A 1 243 ? 38.677 56.370 41.086 1.00 48.32 243 ARG A CA 1
ATOM 1841 C C . ARG A 1 243 ? 37.922 57.584 40.506 1.00 54.07 243 ARG A C 1
ATOM 1842 O O . ARG A 1 243 ? 38.013 57.867 39.303 1.00 53.86 243 ARG A O 1
ATOM 1850 N N . SER A 1 244 ? 37.159 58.280 41.364 1.00 51.86 244 SER A N 1
ATOM 1851 C CA . SER A 1 244 ? 36.443 59.522 41.058 1.00 51.69 244 SER A CA 1
ATOM 1852 C C . SER A 1 244 ? 37.499 60.625 40.840 1.00 55.66 244 SER A C 1
ATOM 1853 O O . SER A 1 244 ? 38.395 60.773 41.669 1.00 56.03 244 SER A O 1
ATOM 1856 N N . ILE A 1 245 ? 37.421 61.374 39.723 1.00 51.35 245 ILE A N 1
ATOM 1857 C CA . ILE A 1 245 ? 38.407 62.428 39.446 1.00 49.97 245 ILE A CA 1
ATOM 1858 C C . ILE A 1 245 ? 37.719 63.806 39.353 1.00 52.87 245 ILE A C 1
ATOM 1859 O O . ILE A 1 245 ? 38.078 64.707 40.099 1.00 52.91 245 ILE A O 1
ATOM 1864 N N . ASP A 1 246 ? 36.726 63.947 38.467 1.00 50.49 246 ASP A N 1
ATOM 1865 C CA . ASP A 1 246 ? 35.959 65.169 38.208 1.00 51.09 246 ASP A CA 1
ATOM 1866 C C . ASP A 1 246 ? 34.562 64.812 37.662 1.00 52.46 246 ASP A C 1
ATOM 1867 O O . ASP A 1 246 ? 34.413 63.780 37.007 1.00 49.92 246 ASP A O 1
ATOM 1872 N N . PRO A 1 247 ? 33.522 65.651 37.905 1.00 48.05 247 PRO A N 1
ATOM 1873 C CA . PRO A 1 247 ? 32.168 65.268 37.486 1.00 46.38 247 PRO A CA 1
ATOM 1874 C C . PRO A 1 247 ? 32.001 64.723 36.058 1.00 45.99 247 PRO A C 1
ATOM 1875 O O . PRO A 1 247 ? 31.362 63.688 35.888 1.00 47.02 247 PRO A O 1
ATOM 1879 N N . VAL A 1 248 ? 32.582 65.381 35.054 1.00 39.66 248 VAL A N 1
ATOM 1880 C CA . VAL A 1 248 ? 32.413 65.000 33.652 1.00 37.97 248 VAL A CA 1
ATOM 1881 C C . VAL A 1 248 ? 33.089 63.686 33.338 1.00 41.44 248 VAL A C 1
ATOM 1882 O O . VAL A 1 248 ? 32.448 62.821 32.758 1.00 43.35 248 VAL A O 1
ATOM 1886 N N . VAL A 1 249 ? 34.354 63.493 33.751 1.00 36.79 249 VAL A N 1
ATOM 1887 C CA . VAL A 1 249 ? 35.067 62.219 33.533 1.00 35.60 249 VAL A CA 1
ATOM 1888 C C . VAL A 1 249 ? 34.351 61.077 34.262 1.00 39.97 249 VAL A C 1
ATOM 1889 O O . VAL A 1 249 ? 34.253 59.972 33.729 1.00 40.36 249 VAL A O 1
ATOM 1893 N N . ASP A 1 250 ? 33.834 61.374 35.477 1.00 36.14 250 ASP A N 1
ATOM 1894 C CA . ASP A 1 250 ? 33.099 60.446 36.315 1.00 35.90 250 ASP A CA 1
ATOM 1895 C C . ASP A 1 250 ? 31.876 59.953 35.596 1.00 42.13 250 ASP A C 1
ATOM 1896 O O . ASP A 1 250 ? 31.711 58.736 35.485 1.00 44.23 250 ASP A O 1
ATOM 1901 N N . VAL A 1 251 ? 31.087 60.859 34.992 1.00 38.73 251 VAL A N 1
ATOM 1902 C CA . VAL A 1 251 ? 29.902 60.465 34.207 1.00 39.89 251 VAL A CA 1
ATOM 1903 C C . VAL A 1 251 ? 30.286 59.582 33.012 1.00 43.12 251 VAL A C 1
ATOM 1904 O O . VAL A 1 251 ? 29.650 58.554 32.827 1.00 43.77 251 VAL A O 1
ATOM 1908 N N . THR A 1 252 ? 31.291 59.984 32.197 1.00 37.74 252 THR A N 1
ATOM 1909 C CA . THR A 1 252 ? 31.655 59.216 31.002 1.00 37.49 252 THR A CA 1
ATOM 1910 C C . THR A 1 252 ? 32.164 57.812 31.388 1.00 40.82 252 THR A C 1
ATOM 1911 O O . THR A 1 252 ? 31.772 56.816 30.756 1.00 37.96 252 THR A O 1
ATOM 1915 N N . ASN A 1 253 ? 32.949 57.730 32.486 1.00 37.97 253 ASN A N 1
ATOM 1916 C CA . ASN A 1 253 ? 33.427 56.455 33.013 1.00 38.01 253 ASN A CA 1
ATOM 1917 C C . ASN A 1 253 ? 32.252 55.632 33.512 1.00 42.22 253 ASN A C 1
ATOM 1918 O O . ASN A 1 253 ? 32.160 54.452 33.192 1.00 45.03 253 ASN A O 1
ATOM 1923 N N . TYR A 1 254 ? 31.341 56.258 34.255 1.00 36.67 254 TYR A N 1
ATOM 1924 C CA . TYR A 1 254 ? 30.147 55.605 34.770 1.00 36.09 254 TYR A CA 1
ATOM 1925 C C . TYR A 1 254 ? 29.299 55.036 33.660 1.00 39.37 254 TYR A C 1
ATOM 1926 O O . TYR A 1 254 ? 28.954 53.869 33.727 1.00 38.73 254 TYR A O 1
ATOM 1935 N N . VAL A 1 255 ? 28.992 55.834 32.626 1.00 37.80 255 VAL A N 1
ATOM 1936 C CA . VAL A 1 255 ? 28.182 55.407 31.471 1.00 38.07 255 VAL A CA 1
ATOM 1937 C C . VAL A 1 255 ? 28.816 54.154 30.788 1.00 39.70 255 VAL A C 1
ATOM 1938 O O . VAL A 1 255 ? 28.090 53.236 30.414 1.00 39.28 255 VAL A O 1
ATOM 1942 N N . MET A 1 256 ? 30.162 54.118 30.706 1.00 35.16 256 MET A N 1
ATOM 1943 C CA . MET A 1 256 ? 30.945 53.039 30.106 1.00 34.55 256 MET A CA 1
ATOM 1944 C C . MET A 1 256 ? 30.854 51.750 30.907 1.00 40.94 256 MET A C 1
ATOM 1945 O O . MET A 1 256 ? 30.677 50.675 30.345 1.00 40.21 256 MET A O 1
ATOM 1950 N N . ILE A 1 257 ? 30.967 51.868 32.218 1.00 38.19 257 ILE A N 1
ATOM 1951 C CA . ILE A 1 257 ? 30.904 50.750 33.132 1.00 37.49 257 ILE A CA 1
ATOM 1952 C C . ILE A 1 257 ? 29.449 50.268 33.284 1.00 42.05 257 ILE A C 1
ATOM 1953 O O . ILE A 1 257 ? 29.232 49.073 33.411 1.00 41.69 257 ILE A O 1
ATOM 1958 N N . GLU A 1 258 ? 28.460 51.170 33.177 1.00 39.39 258 GLU A N 1
ATOM 1959 C CA . GLU A 1 258 ? 27.044 50.815 33.262 1.00 38.74 258 GLU A CA 1
ATOM 1960 C C . GLU A 1 258 ? 26.515 50.164 31.989 1.00 43.88 258 GLU A C 1
ATOM 1961 O O . GLU A 1 258 ? 25.873 49.114 32.071 1.00 44.90 258 GLU A O 1
ATOM 1967 N N . LEU A 1 259 ? 26.736 50.810 30.833 1.00 38.81 259 LEU A N 1
ATOM 1968 C CA . LEU A 1 259 ? 26.205 50.364 29.550 1.00 38.76 259 LEU A CA 1
ATOM 1969 C C . LEU A 1 259 ? 27.186 49.656 28.613 1.00 44.22 259 LEU A C 1
ATOM 1970 O O . LEU A 1 259 ? 26.749 48.913 27.729 1.00 44.27 259 LEU A O 1
ATOM 1975 N N . GLY A 1 260 ? 28.477 49.920 28.783 1.00 41.08 260 GLY A N 1
ATOM 1976 C CA . GLY A 1 260 ? 29.542 49.359 27.958 1.00 39.46 260 GLY A CA 1
ATOM 1977 C C . GLY A 1 260 ? 30.054 50.319 26.907 1.00 43.61 260 GLY A C 1
ATOM 1978 O O . GLY A 1 260 ? 30.923 49.947 26.111 1.00 45.16 260 GLY A O 1
ATOM 1979 N N . GLN A 1 261 ? 29.523 51.560 26.889 1.00 36.04 261 GLN A N 1
ATOM 1980 C CA . GLN A 1 261 ? 29.917 52.542 25.893 1.00 34.55 261 GLN A CA 1
ATOM 1981 C C . GLN A 1 261 ? 30.990 53.518 26.382 1.00 36.11 261 GLN A C 1
ATOM 1982 O O . GLN A 1 261 ? 30.660 54.439 27.131 1.00 35.37 261 GLN A O 1
ATOM 1988 N N . PRO A 1 262 ? 32.255 53.407 25.901 1.00 32.35 262 PRO A N 1
ATOM 1989 C CA . PRO A 1 262 ? 33.259 54.419 26.262 1.00 32.14 262 PRO A CA 1
ATOM 1990 C C . PRO A 1 262 ? 32.838 55.739 25.645 1.00 36.87 262 PRO A C 1
ATOM 1991 O O . PRO A 1 262 ? 32.305 55.767 24.541 1.00 35.39 262 PRO A O 1
ATOM 1995 N N . MET A 1 263 ? 32.988 56.822 26.398 1.00 36.51 263 MET A N 1
ATOM 1996 C CA . MET A 1 263 ? 32.613 58.153 25.923 1.00 36.84 263 MET A CA 1
ATOM 1997 C C . MET A 1 263 ? 33.680 59.098 26.289 1.00 41.48 263 MET A C 1
ATOM 1998 O O . MET A 1 263 ? 34.557 58.756 27.089 1.00 42.47 263 MET A O 1
ATOM 2003 N N . HIS A 1 264 ? 33.647 60.265 25.678 1.00 37.58 264 HIS A N 1
ATOM 2004 C CA . HIS A 1 264 ? 34.616 61.312 25.916 1.00 38.28 264 HIS A CA 1
ATOM 2005 C C . HIS A 1 264 ? 33.991 62.701 25.826 1.00 39.65 264 HIS A C 1
ATOM 2006 O O . HIS A 1 264 ? 33.137 62.934 24.978 1.00 37.27 264 HIS A O 1
ATOM 2013 N N . ALA A 1 265 ? 34.420 63.615 26.700 1.00 38.35 265 ALA A N 1
ATOM 2014 C CA . ALA A 1 265 ? 33.989 65.021 26.688 1.00 39.02 265 ALA A CA 1
ATOM 2015 C C . ALA A 1 265 ? 35.177 65.908 26.409 1.00 45.24 265 ALA A C 1
ATOM 2016 O O . ALA A 1 265 ? 36.245 65.762 27.031 1.00 46.17 265 ALA A O 1
ATOM 2018 N N . PHE A 1 266 ? 34.987 66.828 25.462 1.00 41.24 266 PHE A N 1
ATOM 2019 C CA . PHE A 1 266 ? 35.961 67.843 25.092 1.00 40.59 266 PHE A CA 1
ATOM 2020 C C . PHE A 1 266 ? 35.461 69.178 25.660 1.00 45.92 266 PHE A C 1
ATOM 2021 O O . PHE A 1 266 ? 34.252 69.351 25.874 1.00 45.14 266 PHE A O 1
ATOM 2029 N N . ASP A 1 267 ? 36.382 70.150 25.822 1.00 43.73 267 ASP A N 1
ATOM 2030 C CA . ASP A 1 267 ? 36.031 71.522 26.143 1.00 43.16 267 ASP A CA 1
ATOM 2031 C C . ASP A 1 267 ? 35.650 72.075 24.751 1.00 46.86 267 ASP A C 1
ATOM 2032 O O . ASP A 1 267 ? 36.487 72.049 23.842 1.00 46.75 267 ASP A O 1
ATOM 2037 N N . LEU A 1 268 ? 34.369 72.489 24.564 1.00 42.74 268 LEU A N 1
ATOM 2038 C CA . LEU A 1 268 ? 33.848 72.989 23.289 1.00 41.45 268 LEU A CA 1
ATOM 2039 C C . LEU A 1 268 ? 34.683 74.135 22.719 1.00 48.51 268 LEU A C 1
ATOM 2040 O O . LEU A 1 268 ? 34.834 74.229 21.500 1.00 48.37 268 LEU A O 1
ATOM 2045 N N . ALA A 1 269 ? 35.243 74.986 23.602 1.00 46.44 269 ALA A N 1
ATOM 2046 C CA . ALA A 1 269 ? 36.093 76.131 23.251 1.00 47.11 269 ALA A CA 1
ATOM 2047 C C . ALA A 1 269 ? 37.400 75.719 22.583 1.00 52.37 269 ALA A C 1
ATOM 2048 O O . ALA A 1 269 ? 38.044 76.536 21.913 1.00 51.45 269 ALA A O 1
ATOM 2050 N N . GLU A 1 270 ? 37.790 74.450 22.759 1.00 49.87 270 GLU A N 1
ATOM 2051 C CA . GLU A 1 270 ? 39.036 73.918 22.226 1.00 49.84 270 GLU A CA 1
ATOM 2052 C C . GLU A 1 270 ? 38.858 73.215 20.874 1.00 56.40 270 GLU A C 1
ATOM 2053 O O . GLU A 1 270 ? 39.828 72.659 20.327 1.00 56.95 270 GLU A O 1
ATOM 2059 N N . ILE A 1 271 ? 37.626 73.311 20.314 1.00 53.32 271 ILE A N 1
ATOM 2060 C CA . ILE A 1 271 ? 37.255 72.735 19.025 1.00 53.95 271 ILE A CA 1
ATOM 2061 C C . ILE A 1 271 ? 37.122 73.817 17.977 1.00 61.65 271 ILE A C 1
ATOM 2062 O O . ILE A 1 271 ? 36.155 74.597 17.983 1.00 63.88 271 ILE A O 1
ATOM 2067 N N . ASN A 1 272 ? 38.072 73.803 17.032 1.00 56.92 272 ASN A N 1
ATOM 2068 C CA . ASN A 1 272 ? 38.094 74.717 15.917 1.00 55.74 272 ASN A CA 1
ATOM 2069 C C . ASN A 1 272 ? 37.391 74.110 14.707 1.00 57.33 272 ASN A C 1
ATOM 2070 O O . ASN A 1 272 ? 37.881 73.175 14.069 1.00 56.14 272 ASN A O 1
ATOM 2075 N N . GLY A 1 273 ? 36.187 74.611 14.490 1.00 53.55 273 GLY A N 1
ATOM 2076 C CA . GLY A 1 273 ? 35.329 74.351 13.352 1.00 53.35 273 GLY A CA 1
ATOM 2077 C C . GLY A 1 273 ? 34.904 72.948 13.056 1.00 60.11 273 GLY A C 1
ATOM 2078 O O . GLY A 1 273 ? 35.100 72.488 11.932 1.00 62.32 273 GLY A O 1
ATOM 2079 N N . GLY A 1 274 ? 34.258 72.297 14.005 1.00 56.04 274 GLY A N 1
ATOM 2080 C CA . GLY A 1 274 ? 33.752 70.957 13.767 1.00 54.87 274 GLY A CA 1
ATOM 2081 C C . GLY A 1 274 ? 34.767 69.838 13.850 1.00 56.69 274 GLY A C 1
ATOM 2082 O O . GLY A 1 274 ? 35.974 70.035 13.671 1.00 55.92 274 GLY A O 1
ATOM 2083 N N . VAL A 1 275 ? 34.243 68.644 14.124 1.00 51.49 275 VAL A N 1
ATOM 2084 C CA . VAL A 1 275 ? 34.973 67.400 14.314 1.00 50.31 275 VAL A CA 1
ATOM 2085 C C . VAL A 1 275 ? 35.214 66.716 12.973 1.00 52.67 275 VAL A C 1
ATOM 2086 O O . VAL A 1 275 ? 34.346 66.717 12.095 1.00 53.56 275 VAL A O 1
ATOM 2090 N N . ARG A 1 276 ? 36.418 66.153 12.836 1.00 47.24 276 ARG A N 1
ATOM 2091 C CA . ARG A 1 276 ? 36.928 65.414 11.688 1.00 46.07 276 ARG A CA 1
ATOM 2092 C C . ARG A 1 276 ? 37.490 64.083 12.261 1.00 45.37 276 ARG A C 1
ATOM 2093 O O . ARG A 1 276 ? 38.412 64.097 13.069 1.00 44.46 276 ARG A O 1
ATOM 2101 N N . VAL A 1 277 ? 36.857 62.954 11.933 1.00 39.68 277 VAL A N 1
ATOM 2102 C CA . VAL A 1 277 ? 37.297 61.635 12.385 1.00 37.69 277 VAL A CA 1
ATOM 2103 C C . VAL A 1 277 ? 38.131 61.109 11.242 1.00 42.39 277 VAL A C 1
ATOM 2104 O O . VAL A 1 277 ? 37.599 60.787 10.171 1.00 42.46 277 VAL A O 1
ATOM 2108 N N . ARG A 1 278 ? 39.453 61.122 11.435 1.00 38.88 278 ARG A N 1
ATOM 2109 C CA . ARG A 1 278 ? 40.403 60.774 10.381 1.00 39.06 278 ARG A CA 1
ATOM 2110 C C . ARG A 1 278 ? 41.636 60.036 10.855 1.00 48.42 278 ARG A C 1
ATOM 2111 O O . ARG A 1 278 ? 41.897 59.943 12.061 1.00 48.60 278 ARG A O 1
ATOM 2119 N N . MET A 1 279 ? 42.428 59.553 9.879 1.00 47.34 279 MET A N 1
ATOM 2120 C CA . MET A 1 279 ? 43.701 58.933 10.171 1.00 47.91 279 MET A CA 1
ATOM 2121 C C . MET A 1 279 ? 44.691 60.048 10.492 1.00 50.43 279 MET A C 1
ATOM 2122 O O . MET A 1 279 ? 44.553 61.179 9.996 1.00 48.50 279 MET A O 1
ATOM 2127 N N . ALA A 1 280 ? 45.689 59.723 11.322 1.00 46.48 280 ALA A N 1
ATOM 2128 C CA . ALA A 1 280 ? 46.753 60.655 11.645 1.00 46.42 280 ALA A CA 1
ATOM 2129 C C . ALA A 1 280 ? 47.633 60.820 10.397 1.00 52.80 280 ALA A C 1
ATOM 2130 O O . ALA A 1 280 ? 47.703 59.910 9.558 1.00 51.67 280 ALA A O 1
ATOM 2132 N N . GLU A 1 281 ? 48.300 61.974 10.270 1.00 50.86 281 GLU A N 1
ATOM 2133 C CA . GLU A 1 281 ? 49.307 62.144 9.225 1.00 51.20 281 GLU A CA 1
ATOM 2134 C C . GLU A 1 281 ? 50.549 61.490 9.867 1.00 54.87 281 GLU A C 1
ATOM 2135 O O . GLU A 1 281 ? 50.671 61.541 11.101 1.00 52.32 281 GLU A O 1
ATOM 2141 N N . ASP A 1 282 ? 51.437 60.830 9.063 1.00 53.46 282 ASP A N 1
ATOM 2142 C CA . ASP A 1 282 ? 52.659 60.204 9.599 1.00 53.22 282 ASP A CA 1
ATOM 2143 C C . ASP A 1 282 ? 53.561 61.266 10.278 1.00 55.41 282 ASP A C 1
ATOM 2144 O O . ASP A 1 282 ? 53.850 62.321 9.684 1.00 54.29 282 ASP A O 1
ATOM 2149 N N . GLY A 1 283 ? 53.882 61.008 11.554 1.00 49.90 283 GLY A N 1
ATOM 2150 C CA . GLY A 1 283 ? 54.685 61.893 12.384 1.00 49.20 283 GLY A CA 1
ATOM 2151 C C . GLY A 1 283 ? 53.924 63.002 13.097 1.00 53.97 283 GLY A C 1
ATOM 2152 O O . GLY A 1 283 ? 54.559 63.832 13.750 1.00 55.48 283 GLY A O 1
ATOM 2153 N N . GLU A 1 284 ? 52.564 63.044 12.983 1.00 48.43 284 GLU A N 1
ATOM 2154 C CA . GLU A 1 284 ? 51.713 64.015 13.678 1.00 46.70 284 GLU A CA 1
ATOM 2155 C C . GLU A 1 284 ? 51.864 63.805 15.183 1.00 50.58 284 GLU A C 1
ATOM 2156 O O . GLU A 1 284 ? 51.847 62.663 15.668 1.00 50.07 284 GLU A O 1
ATOM 2162 N N . LYS A 1 285 ? 52.049 64.904 15.910 1.00 47.51 285 LYS A N 1
ATOM 2163 C CA . LYS A 1 285 ? 52.281 64.862 17.352 1.00 46.97 285 LYS A CA 1
ATOM 2164 C C . LYS A 1 285 ? 51.075 65.256 18.171 1.00 49.78 285 LYS A C 1
ATOM 2165 O O . LYS A 1 285 ? 50.400 66.246 17.856 1.00 50.19 285 LYS A O 1
ATOM 2171 N N . LEU A 1 286 ? 50.809 64.475 19.235 1.00 44.67 286 LEU A N 1
ATOM 2172 C CA . LEU A 1 286 ? 49.710 64.727 20.166 1.00 43.18 286 LEU A CA 1
ATOM 2173 C C . LEU A 1 286 ? 50.135 64.500 21.614 1.00 47.20 286 LEU A C 1
ATOM 2174 O O . LEU A 1 286 ? 50.672 63.449 21.949 1.00 47.27 286 LEU A O 1
ATOM 2179 N N . VAL A 1 287 ? 49.880 65.489 22.469 1.00 43.95 287 VAL A N 1
ATOM 2180 C CA . VAL A 1 287 ? 50.133 65.394 23.904 1.00 43.24 287 VAL A CA 1
ATOM 2181 C C . VAL A 1 287 ? 48.823 64.923 24.536 1.00 46.34 287 VAL A C 1
ATOM 2182 O O . VAL A 1 287 ? 47.791 65.589 24.404 1.00 46.57 287 VAL A O 1
ATOM 2186 N N . LEU A 1 288 ? 48.868 63.765 25.202 1.00 42.44 288 LEU A N 1
ATOM 2187 C CA . LEU A 1 288 ? 47.708 63.134 25.848 1.00 41.50 288 LEU A CA 1
ATOM 2188 C C . LEU A 1 288 ? 47.359 63.765 27.179 1.00 48.56 288 LEU A C 1
ATOM 2189 O O . LEU A 1 288 ? 48.116 64.618 27.663 1.00 47.46 288 LEU A O 1
ATOM 2194 N N . LEU A 1 289 ? 46.189 63.405 27.759 1.00 49.19 289 LEU A N 1
ATOM 2195 C CA . LEU A 1 289 ? 45.789 64.051 29.012 1.00 51.32 289 LEU A CA 1
ATOM 2196 C C . LEU A 1 289 ? 46.747 63.740 30.165 1.00 56.94 289 LEU A C 1
ATOM 2197 O O . LEU A 1 289 ? 46.837 64.536 31.097 1.00 56.99 289 LEU A O 1
ATOM 2202 N N . ASP A 1 290 ? 47.511 62.633 30.051 1.00 53.60 290 ASP A N 1
ATOM 2203 C CA . ASP A 1 290 ? 48.497 62.175 31.034 1.00 52.95 290 ASP A CA 1
ATOM 2204 C C . ASP A 1 290 ? 49.924 62.758 30.802 1.00 57.37 290 ASP A C 1
ATOM 2205 O O . ASP A 1 290 ? 50.875 62.316 31.448 1.00 58.64 290 ASP A O 1
ATOM 2210 N N . GLY A 1 291 ? 50.053 63.698 29.857 1.00 52.20 291 GLY A N 1
ATOM 2211 C CA . GLY A 1 291 ? 51.311 64.358 29.525 1.00 51.47 291 GLY A CA 1
ATOM 2212 C C . GLY A 1 291 ? 52.197 63.678 28.497 1.00 53.51 291 GLY A C 1
ATOM 2213 O O . GLY A 1 291 ? 53.154 64.289 28.018 1.00 51.43 291 GLY A O 1
ATOM 2214 N N . GLN A 1 292 ? 51.899 62.413 28.148 1.00 50.67 292 GLN A N 1
ATOM 2215 C CA . GLN A 1 292 ? 52.669 61.645 27.166 1.00 50.70 292 GLN A CA 1
ATOM 2216 C C . GLN A 1 292 ? 52.598 62.273 25.765 1.00 55.91 292 GLN A C 1
ATOM 2217 O O . GLN A 1 292 ? 51.499 62.606 25.302 1.00 55.25 292 GLN A O 1
ATOM 2223 N N . GLU A 1 293 ? 53.774 62.484 25.122 1.00 52.25 293 GLU A N 1
ATOM 2224 C CA . GLU A 1 293 ? 53.812 63.055 23.777 1.00 52.91 293 GLU A CA 1
ATOM 2225 C C . GLU A 1 293 ? 53.991 61.919 22.794 1.00 58.73 293 GLU A C 1
ATOM 2226 O O . GLU A 1 293 ? 55.056 61.298 22.731 1.00 59.93 293 GLU A O 1
ATOM 2232 N N . ILE A 1 294 ? 52.919 61.614 22.064 1.00 53.56 294 ILE A N 1
ATOM 2233 C CA . ILE A 1 294 ? 52.891 60.517 21.110 1.00 51.74 294 ILE A CA 1
ATOM 2234 C C . ILE A 1 294 ? 53.153 61.034 19.691 1.00 53.53 294 ILE A C 1
ATOM 2235 O O . ILE A 1 294 ? 52.677 62.116 19.310 1.00 52.61 294 ILE A O 1
ATOM 2240 N N . THR A 1 295 ? 53.976 60.278 18.951 1.00 48.66 295 THR A N 1
ATOM 2241 C CA . THR A 1 295 ? 54.334 60.553 17.567 1.00 48.59 295 THR A CA 1
ATOM 2242 C C . THR A 1 295 ? 53.558 59.525 16.773 1.00 51.82 295 THR A C 1
ATOM 2243 O O . THR A 1 295 ? 53.869 58.327 16.798 1.00 51.74 295 THR A O 1
ATOM 2247 N N . LEU A 1 296 ? 52.497 59.990 16.114 1.00 48.41 296 LEU A N 1
ATOM 2248 C CA . LEU A 1 296 ? 51.543 59.121 15.427 1.00 47.49 296 LEU A CA 1
ATOM 2249 C C . LEU A 1 296 ? 51.975 58.594 14.049 1.00 50.64 296 LEU A C 1
ATOM 2250 O O . LEU A 1 296 ? 52.845 59.148 13.364 1.00 49.64 296 LEU A O 1
ATOM 2255 N N . ARG A 1 297 ? 51.323 57.490 13.673 1.00 46.92 297 ARG A N 1
ATOM 2256 C CA . ARG A 1 297 ? 51.446 56.745 12.426 1.00 45.95 297 ARG A CA 1
ATOM 2257 C C . ARG A 1 297 ? 50.149 56.910 11.612 1.00 51.37 297 ARG A C 1
ATOM 2258 O O . ARG A 1 297 ? 49.072 57.022 12.196 1.00 52.17 297 ARG A O 1
ATOM 2266 N N . ALA A 1 298 ? 50.242 56.847 10.278 1.00 48.45 298 ALA A N 1
ATOM 2267 C CA . ALA A 1 298 ? 49.097 56.978 9.371 1.00 48.08 298 ALA A CA 1
ATOM 2268 C C . ALA A 1 298 ? 48.020 55.879 9.507 1.00 52.85 298 ALA A C 1
ATOM 2269 O O . ALA A 1 298 ? 46.937 56.016 8.937 1.00 54.22 298 ALA A O 1
ATOM 2271 N N . ASP A 1 299 ? 48.299 54.822 10.269 1.00 49.08 299 ASP A N 1
ATOM 2272 C CA . ASP A 1 299 ? 47.358 53.712 10.485 1.00 49.43 299 ASP A CA 1
ATOM 2273 C C . ASP A 1 299 ? 46.447 53.943 11.697 1.00 50.99 299 ASP A C 1
ATOM 2274 O O . ASP A 1 299 ? 45.610 53.092 12.000 1.00 51.10 299 ASP A O 1
ATOM 2279 N N . THR A 1 300 ? 46.651 55.054 12.406 1.00 43.91 300 THR A N 1
ATOM 2280 C CA . THR A 1 300 ? 45.955 55.351 13.637 1.00 41.71 300 THR A CA 1
ATOM 2281 C C . THR A 1 300 ? 44.856 56.357 13.447 1.00 43.86 300 THR A C 1
ATOM 2282 O O . THR A 1 300 ? 45.081 57.465 12.920 1.00 44.74 300 THR A O 1
ATOM 2286 N N . LEU A 1 301 ? 43.666 55.989 13.939 1.00 37.11 301 LEU A N 1
ATOM 2287 C CA . LEU A 1 301 ? 42.513 56.843 13.902 1.00 36.85 301 LEU A CA 1
ATOM 2288 C C . LEU A 1 301 ? 42.554 57.829 15.069 1.00 43.01 301 LEU A C 1
ATOM 2289 O O . LEU A 1 301 ? 42.722 57.450 16.231 1.00 44.14 301 LEU A O 1
ATOM 2294 N N . VAL A 1 302 ? 42.404 59.099 14.734 1.00 39.32 302 VAL A N 1
ATOM 2295 C CA . VAL A 1 302 ? 42.394 60.204 15.670 1.00 38.44 302 VAL A CA 1
ATOM 2296 C C . VAL A 1 302 ? 41.054 60.946 15.556 1.00 41.59 302 VAL A C 1
ATOM 2297 O O . VAL A 1 302 ? 40.364 60.874 14.530 1.00 40.02 302 VAL A O 1
ATOM 2301 N N . ILE A 1 303 ? 40.712 61.682 16.613 1.00 36.27 303 ILE A N 1
ATOM 2302 C CA . ILE A 1 303 ? 39.600 62.588 16.578 1.00 34.87 303 ILE A CA 1
ATOM 2303 C C . ILE A 1 303 ? 40.345 63.890 16.455 1.00 43.60 303 ILE A C 1
ATOM 2304 O O . ILE A 1 303 ? 41.252 64.169 17.235 1.00 43.28 303 ILE A O 1
ATOM 2309 N N . ALA A 1 304 ? 40.074 64.587 15.370 1.00 42.88 304 ALA A N 1
ATOM 2310 C CA . ALA A 1 304 ? 40.693 65.843 15.038 1.00 44.01 304 ALA A CA 1
ATOM 2311 C C . ALA A 1 304 ? 39.586 66.899 14.829 1.00 49.83 304 ALA A C 1
ATOM 2312 O O . ALA A 1 304 ? 38.397 66.559 14.738 1.00 47.42 304 ALA A O 1
ATOM 2314 N N . ASP A 1 305 ? 39.980 68.178 14.834 1.00 48.51 305 ASP A N 1
ATOM 2315 C CA . ASP A 1 305 ? 39.106 69.284 14.479 1.00 49.60 305 ASP A CA 1
ATOM 2316 C C . ASP A 1 305 ? 39.661 69.737 13.104 1.00 56.59 305 ASP A C 1
ATOM 2317 O O . ASP A 1 305 ? 40.346 68.932 12.443 1.00 56.27 305 ASP A O 1
ATOM 2322 N N . HIS A 1 306 ? 39.414 70.976 12.680 1.00 55.04 306 HIS A N 1
ATOM 2323 C CA . HIS A 1 306 ? 39.898 71.415 11.367 1.00 56.64 306 HIS A CA 1
ATOM 2324 C C . HIS A 1 306 ? 41.324 71.946 11.420 1.00 61.53 306 HIS A C 1
ATOM 2325 O O . HIS A 1 306 ? 41.979 72.065 10.384 1.00 62.51 306 HIS A O 1
ATOM 2332 N N . GLN A 1 307 ? 41.843 72.151 12.640 1.00 58.58 307 GLN A N 1
ATOM 2333 C CA . GLN A 1 307 ? 43.188 72.651 12.924 1.00 58.19 307 GLN A CA 1
ATOM 2334 C C . GLN A 1 307 ? 44.208 71.525 13.237 1.00 59.62 307 GLN A C 1
ATOM 2335 O O . GLN A 1 307 ? 45.252 71.465 12.590 1.00 60.73 307 GLN A O 1
ATOM 2341 N N . ARG A 1 308 ? 43.894 70.639 14.216 1.00 52.39 308 ARG A N 1
ATOM 2342 C CA . ARG A 1 308 ? 44.791 69.615 14.752 1.00 50.96 308 ARG A CA 1
ATOM 2343 C C . ARG A 1 308 ? 44.079 68.367 15.306 1.00 53.55 308 ARG A C 1
ATOM 2344 O O . ARG A 1 308 ? 42.857 68.353 15.435 1.00 54.23 308 ARG A O 1
ATOM 2352 N N . ALA A 1 309 ? 44.865 67.347 15.689 1.00 47.50 309 ALA A N 1
ATOM 2353 C CA . ALA A 1 309 ? 44.376 66.128 16.327 1.00 45.82 309 ALA A CA 1
ATOM 2354 C C . ALA A 1 309 ? 44.068 66.467 17.811 1.00 50.49 309 ALA A C 1
ATOM 2355 O O . ALA A 1 309 ? 44.853 67.155 18.472 1.00 52.27 309 ALA A O 1
ATOM 2357 N N . LEU A 1 310 ? 42.904 66.030 18.298 1.00 44.80 310 LEU A N 1
ATOM 2358 C CA . LEU A 1 310 ? 42.390 66.277 19.643 1.00 43.56 310 LEU A CA 1
ATOM 2359 C C . LEU A 1 310 ? 42.541 65.071 20.578 1.00 46.42 310 LEU A C 1
ATOM 2360 O O . LEU A 1 310 ? 42.719 65.244 21.784 1.00 43.89 310 LEU A O 1
ATOM 2365 N N . ALA A 1 311 ? 42.422 63.848 20.033 1.00 43.07 311 ALA A N 1
ATOM 2366 C CA . ALA A 1 311 ? 42.483 62.616 20.817 1.00 41.36 311 ALA A CA 1
ATOM 2367 C C . ALA A 1 311 ? 42.897 61.478 19.914 1.00 46.06 311 ALA A C 1
ATOM 2368 O O . ALA A 1 311 ? 42.700 61.580 18.703 1.00 46.06 311 ALA A O 1
ATOM 2370 N N . ILE A 1 312 ? 43.439 60.378 20.489 1.00 42.76 312 ILE A N 1
ATOM 2371 C CA . ILE A 1 312 ? 43.697 59.166 19.698 1.00 41.84 312 ILE A CA 1
ATOM 2372 C C . ILE A 1 312 ? 42.363 58.416 19.857 1.00 42.00 312 ILE A C 1
ATOM 2373 O O . ILE A 1 312 ? 42.003 58.037 20.973 1.00 39.13 312 ILE A O 1
ATOM 2378 N N . ALA A 1 313 ? 41.604 58.300 18.754 1.00 38.91 313 ALA A N 1
ATOM 2379 C CA . ALA A 1 313 ? 40.259 57.716 18.745 1.00 37.87 313 ALA A CA 1
ATOM 2380 C C . ALA A 1 313 ? 40.129 56.410 19.456 1.00 39.79 313 ALA A C 1
ATOM 2381 O O . ALA A 1 313 ? 40.828 55.442 19.143 1.00 39.52 313 ALA A O 1
ATOM 2383 N N . GLY A 1 314 ? 39.225 56.418 20.423 1.00 37.18 314 GLY A N 1
ATOM 2384 C CA . GLY A 1 314 ? 38.869 55.258 21.230 1.00 37.67 314 GLY A CA 1
ATOM 2385 C C . GLY A 1 314 ? 39.923 54.780 22.198 1.00 43.12 314 GLY A C 1
ATOM 2386 O O . GLY A 1 314 ? 39.834 53.647 22.660 1.00 44.14 314 GLY A O 1
ATOM 2387 N N . VAL A 1 315 ? 40.952 55.587 22.485 1.00 39.95 315 VAL A N 1
ATOM 2388 C CA . VAL A 1 315 ? 41.978 55.122 23.401 1.00 39.68 315 VAL A CA 1
ATOM 2389 C C . VAL A 1 315 ? 42.172 56.187 24.471 1.00 43.26 315 VAL A C 1
ATOM 2390 O O . VAL A 1 315 ? 41.846 55.901 25.634 1.00 44.20 315 VAL A O 1
ATOM 2394 N N . MET A 1 316 ? 42.606 57.404 24.102 1.00 38.58 316 MET A N 1
ATOM 2395 C CA . MET A 1 316 ? 42.829 58.478 25.068 1.00 38.96 316 MET A CA 1
ATOM 2396 C C . MET A 1 316 ? 42.732 59.859 24.431 1.00 41.46 316 MET A C 1
ATOM 2397 O O . MET A 1 316 ? 43.176 60.049 23.293 1.00 44.50 316 MET A O 1
ATOM 2402 N N . GLY A 1 317 ? 42.223 60.812 25.200 1.00 34.12 317 GLY A N 1
ATOM 2403 C CA . GLY A 1 317 ? 42.089 62.203 24.820 1.00 33.98 317 GLY A CA 1
ATOM 2404 C C . GLY A 1 317 ? 43.373 63.010 24.976 1.00 42.04 317 GLY A C 1
ATOM 2405 O O . GLY A 1 317 ? 44.289 62.624 25.717 1.00 43.44 317 GLY A O 1
ATOM 2406 N N . GLY A 1 318 ? 43.433 64.139 24.270 1.00 39.19 318 GLY A N 1
ATOM 2407 C CA . GLY A 1 318 ? 44.553 65.062 24.348 1.00 40.65 318 GLY A CA 1
ATOM 2408 C C . GLY A 1 318 ? 44.431 66.006 25.527 1.00 48.70 318 GLY A C 1
ATOM 2409 O O . GLY A 1 318 ? 43.346 66.182 26.091 1.00 48.55 318 GLY A O 1
ATOM 2410 N N . GLU A 1 319 ? 45.546 66.637 25.900 1.00 48.83 319 GLU A N 1
ATOM 2411 C CA . GLU A 1 319 ? 45.590 67.562 27.030 1.00 49.69 319 GLU A CA 1
ATOM 2412 C C . GLU A 1 319 ? 44.818 68.836 26.735 1.00 54.57 319 GLU A C 1
ATOM 2413 O O . GLU A 1 319 ? 43.922 69.202 27.495 1.00 54.03 319 GLU A O 1
ATOM 2419 N N . HIS A 1 320 ? 45.148 69.468 25.605 1.00 54.04 320 HIS A N 1
ATOM 2420 C CA . HIS A 1 320 ? 44.592 70.725 25.128 1.00 55.33 320 HIS A CA 1
ATOM 2421 C C . HIS A 1 320 ? 43.054 70.727 25.006 1.00 59.33 320 HIS A C 1
ATOM 2422 O O . HIS A 1 320 ? 42.406 71.573 25.616 1.00 60.56 320 HIS A O 1
ATOM 2429 N N . SER A 1 321 ? 42.489 69.756 24.284 1.00 53.82 321 SER A N 1
ATOM 2430 C CA . SER A 1 321 ? 41.057 69.591 24.001 1.00 52.06 321 SER A CA 1
ATOM 2431 C C . SER A 1 321 ? 40.192 69.167 25.182 1.00 51.90 321 SER A C 1
ATOM 2432 O O . SER A 1 321 ? 38.973 69.298 25.121 1.00 50.50 321 SER A O 1
ATOM 2435 N N . GLY A 1 322 ? 40.822 68.626 26.212 1.00 47.54 322 GLY A N 1
ATOM 2436 C CA . GLY A 1 322 ? 40.143 68.139 27.398 1.00 46.91 322 GLY A CA 1
ATOM 2437 C C . GLY A 1 322 ? 39.598 69.210 28.313 1.00 51.81 322 GLY A C 1
ATOM 2438 O O . GLY A 1 322 ? 39.991 70.381 28.247 1.00 52.43 322 GLY A O 1
ATOM 2439 N N . VAL A 1 323 ? 38.680 68.787 29.188 1.00 48.52 323 VAL A N 1
ATOM 2440 C CA . VAL A 1 323 ? 38.019 69.638 30.168 1.00 49.10 323 VAL A CA 1
ATOM 2441 C C . VAL A 1 323 ? 38.993 70.055 31.258 1.00 53.61 323 VAL A C 1
ATOM 2442 O O . VAL A 1 323 ? 39.793 69.238 31.698 1.00 52.88 323 VAL A O 1
ATOM 2446 N N . SER A 1 324 ? 38.899 71.325 31.692 1.00 50.64 324 SER A N 1
ATOM 2447 C CA . SER A 1 324 ? 39.690 71.934 32.748 1.00 50.70 324 SER A CA 1
ATOM 2448 C C . SER A 1 324 ? 38.709 72.685 33.639 1.00 60.02 324 SER A C 1
ATOM 2449 O O . SER A 1 324 ? 37.498 72.537 33.452 1.00 59.08 324 SER A O 1
ATOM 2452 N N . ASP A 1 325 ? 39.208 73.444 34.634 1.00 61.95 325 ASP A N 1
ATOM 2453 C CA . ASP A 1 325 ? 38.347 74.227 35.533 1.00 63.40 325 ASP A CA 1
ATOM 2454 C C . ASP A 1 325 ? 37.678 75.407 34.800 1.00 65.18 325 ASP A C 1
ATOM 2455 O O . ASP A 1 325 ? 36.509 75.704 35.061 1.00 64.00 325 ASP A O 1
ATOM 2460 N N . SER A 1 326 ? 38.414 76.018 33.844 1.00 60.06 326 SER A N 1
ATOM 2461 C CA . SER A 1 326 ? 37.960 77.116 32.990 1.00 59.31 326 SER A CA 1
ATOM 2462 C C . SER A 1 326 ? 36.802 76.723 32.002 1.00 60.76 326 SER A C 1
ATOM 2463 O O . SER A 1 326 ? 36.210 77.624 31.397 1.00 61.53 326 SER A O 1
ATOM 2466 N N . THR A 1 327 ? 36.508 75.397 31.820 1.00 52.76 327 THR A N 1
ATOM 2467 C CA . THR A 1 327 ? 35.470 74.899 30.906 1.00 50.59 327 THR A CA 1
ATOM 2468 C C . THR A 1 327 ? 34.071 75.347 31.326 1.00 53.48 327 THR A C 1
ATOM 2469 O O . THR A 1 327 ? 33.665 75.152 32.485 1.00 53.62 327 THR A O 1
ATOM 2473 N N . ARG A 1 328 ? 33.324 75.897 30.351 1.00 46.78 328 ARG A N 1
ATOM 2474 C CA . ARG A 1 328 ? 31.961 76.357 30.567 1.00 46.17 328 ARG A CA 1
ATOM 2475 C C . ARG A 1 328 ? 30.972 75.586 29.717 1.00 46.19 328 ARG A C 1
ATOM 2476 O O . ARG A 1 328 ? 29.774 75.574 30.023 1.00 44.84 328 ARG A O 1
ATOM 2484 N N . ASP A 1 329 ? 31.463 75.019 28.597 1.00 40.76 329 ASP A N 1
ATOM 2485 C CA . ASP A 1 329 ? 30.672 74.272 27.626 1.00 39.31 329 ASP A CA 1
ATOM 2486 C C . ASP A 1 329 ? 31.400 73.015 27.152 1.00 43.09 329 ASP A C 1
ATOM 2487 O O . ASP A 1 329 ? 32.642 73.012 26.956 1.00 41.97 329 ASP A O 1
ATOM 2492 N N . LEU A 1 330 ? 30.603 71.942 26.934 1.00 38.23 330 LEU A N 1
ATOM 2493 C CA . LEU A 1 330 ? 31.107 70.632 26.520 1.00 36.00 330 LEU A CA 1
ATOM 2494 C C . LEU A 1 330 ? 30.647 70.207 25.171 1.00 38.48 330 LEU A C 1
ATOM 2495 O O . LEU A 1 330 ? 29.578 70.607 24.715 1.00 36.49 330 LEU A O 1
ATOM 2500 N N . PHE A 1 331 ? 31.428 69.281 24.583 1.00 36.34 331 PHE A N 1
ATOM 2501 C CA . PHE A 1 331 ? 31.105 68.556 23.381 1.00 36.13 331 PHE A CA 1
ATOM 2502 C C . PHE A 1 331 ? 31.276 67.114 23.723 1.00 43.47 331 PHE A C 1
ATOM 2503 O O . PHE A 1 331 ? 32.410 66.652 23.877 1.00 45.14 331 PHE A O 1
ATOM 2511 N N . LEU A 1 332 ? 30.153 66.414 23.919 1.00 41.53 332 LEU A N 1
ATOM 2512 C CA . LEU A 1 332 ? 30.142 64.998 24.247 1.00 42.86 332 LEU A CA 1
ATOM 2513 C C . LEU A 1 332 ? 30.295 64.157 23.017 1.00 44.59 332 LEU A C 1
ATOM 2514 O O . LEU A 1 332 ? 29.663 64.441 22.000 1.00 43.35 332 LEU A O 1
ATOM 2519 N N . GLU A 1 333 ? 31.058 63.071 23.135 1.00 42.47 333 GLU A N 1
ATOM 2520 C CA . GLU A 1 333 ? 31.269 62.097 22.070 1.00 43.06 333 GLU A CA 1
ATOM 2521 C C . GLU A 1 333 ? 30.936 60.659 22.520 1.00 47.48 333 GLU A C 1
ATOM 2522 O O . GLU A 1 333 ? 31.359 60.233 23.591 1.00 47.23 333 GLU A O 1
ATOM 2528 N N . ALA A 1 334 ? 30.203 59.923 21.667 1.00 43.38 334 ALA A N 1
ATOM 2529 C CA . ALA A 1 334 ? 29.889 58.510 21.799 1.00 42.03 334 ALA A CA 1
ATOM 2530 C C . ALA A 1 334 ? 29.975 57.962 20.362 1.00 44.39 334 ALA A C 1
ATOM 2531 O O . ALA A 1 334 ? 29.205 58.364 19.493 1.00 45.24 334 ALA A O 1
ATOM 2533 N N . ALA A 1 335 ? 30.972 57.121 20.094 1.00 38.84 335 ALA A N 1
ATOM 2534 C CA . ALA A 1 335 ? 31.215 56.564 18.767 1.00 36.52 335 ALA A CA 1
ATOM 2535 C C . ALA A 1 335 ? 31.384 55.047 18.784 1.00 41.06 335 ALA A C 1
ATOM 2536 O O . ALA A 1 335 ? 31.541 54.443 19.851 1.00 42.50 335 ALA A O 1
ATOM 2538 N N . PHE A 1 336 ? 31.303 54.431 17.597 1.00 36.75 336 PHE A N 1
ATOM 2539 C CA . PHE A 1 336 ? 31.623 53.032 17.396 1.00 36.11 336 PHE A CA 1
ATOM 2540 C C . PHE A 1 336 ? 32.881 53.039 16.538 1.00 39.53 336 PHE A C 1
ATOM 2541 O O . PHE A 1 336 ? 32.908 53.632 15.458 1.00 38.30 336 PHE A O 1
ATOM 2549 N N . PHE A 1 337 ? 33.922 52.381 17.035 1.00 35.23 337 PHE A N 1
ATOM 2550 C CA . PHE A 1 337 ? 35.174 52.204 16.315 1.00 32.63 337 PHE A CA 1
ATOM 2551 C C . PHE A 1 337 ? 35.292 50.742 15.988 1.00 37.94 337 PHE A C 1
ATOM 2552 O O . PHE A 1 337 ? 34.978 49.905 16.831 1.00 38.02 337 PHE A O 1
ATOM 2560 N N . ASP A 1 338 ? 35.618 50.428 14.722 1.00 37.51 338 ASP A N 1
ATOM 2561 C CA . ASP A 1 338 ? 35.761 49.059 14.239 1.00 37.84 338 ASP A CA 1
ATOM 2562 C C . ASP A 1 338 ? 36.872 48.324 15.047 1.00 44.47 338 ASP A C 1
ATOM 2563 O O . ASP A 1 338 ? 37.925 48.910 15.328 1.00 45.38 338 ASP A O 1
ATOM 2568 N N . THR A 1 339 ? 36.614 47.071 15.450 1.00 41.50 339 THR A N 1
ATOM 2569 C CA . THR A 1 339 ? 37.564 46.278 16.253 1.00 41.30 339 THR A CA 1
ATOM 2570 C C . THR A 1 339 ? 38.905 46.040 15.544 1.00 45.27 339 THR A C 1
ATOM 2571 O O . THR A 1 339 ? 39.962 46.104 16.172 1.00 42.98 339 THR A O 1
ATOM 2575 N N . ILE A 1 340 ? 38.835 45.705 14.258 1.00 44.55 340 ILE A N 1
ATOM 2576 C CA . ILE A 1 340 ? 39.992 45.375 13.451 1.00 46.10 340 ILE A CA 1
ATOM 2577 C C . ILE A 1 340 ? 40.900 46.580 13.304 1.00 53.50 340 ILE A C 1
ATOM 2578 O O . ILE A 1 340 ? 42.102 46.449 13.511 1.00 56.65 340 ILE A O 1
ATOM 2583 N N . ALA A 1 341 ? 40.331 47.752 12.996 1.00 49.04 341 ALA A N 1
ATOM 2584 C CA . ALA A 1 341 ? 41.055 49.014 12.810 1.00 47.73 341 ALA A CA 1
ATOM 2585 C C . ALA A 1 341 ? 41.756 49.510 14.084 1.00 51.06 341 ALA A C 1
ATOM 2586 O O . ALA A 1 341 ? 42.752 50.243 14.001 1.00 51.75 341 ALA A O 1
ATOM 2588 N N . LEU A 1 342 ? 41.224 49.124 15.258 1.00 44.80 342 LEU A N 1
ATOM 2589 C CA . LEU A 1 342 ? 41.754 49.525 16.556 1.00 42.62 342 LEU A CA 1
ATOM 2590 C C . LEU A 1 342 ? 42.705 48.504 17.202 1.00 44.56 342 LEU A C 1
ATOM 2591 O O . LEU A 1 342 ? 43.432 48.856 18.136 1.00 44.48 342 LEU A O 1
ATOM 2596 N N . ALA A 1 343 ? 42.714 47.266 16.686 1.00 39.66 343 ALA A N 1
ATOM 2597 C CA . ALA A 1 343 ? 43.521 46.150 17.174 1.00 40.33 343 ALA A CA 1
ATOM 2598 C C . ALA A 1 343 ? 45.025 46.463 17.318 1.00 47.79 343 ALA A C 1
ATOM 2599 O O . ALA A 1 343 ? 45.681 46.868 16.350 1.00 47.26 343 ALA A O 1
ATOM 2601 N N . GLY A 1 344 ? 45.509 46.322 18.560 1.00 44.95 344 GLY A N 1
ATOM 2602 C CA . GLY A 1 344 ? 46.892 46.514 18.985 1.00 44.72 344 GLY A CA 1
ATOM 2603 C C . GLY A 1 344 ? 47.440 47.916 18.896 1.00 51.37 344 GLY A C 1
ATOM 2604 O O . GLY A 1 344 ? 48.630 48.113 19.170 1.00 53.77 344 GLY A O 1
ATOM 2605 N N . LYS A 1 345 ? 46.591 48.902 18.525 1.00 45.30 345 LYS A N 1
ATOM 2606 C CA . LYS A 1 345 ? 47.021 50.278 18.334 1.00 44.33 345 LYS A CA 1
ATOM 2607 C C . LYS A 1 345 ? 47.430 50.956 19.629 1.00 48.53 345 LYS A C 1
ATOM 2608 O O . LYS A 1 345 ? 48.407 51.693 19.624 1.00 49.89 345 LYS A O 1
ATOM 2614 N N . ALA A 1 346 ? 46.697 50.738 20.734 1.00 42.59 346 ALA A N 1
ATOM 2615 C CA . ALA A 1 346 ? 47.068 51.339 22.019 1.00 40.46 346 ALA A CA 1
ATOM 2616 C C . ALA A 1 346 ? 48.418 50.762 22.467 1.00 43.27 346 ALA A C 1
ATOM 2617 O O . ALA A 1 346 ? 49.318 51.525 22.772 1.00 41.37 346 ALA A O 1
ATOM 2619 N N . ARG A 1 347 ? 48.580 49.415 22.409 1.00 42.50 347 ARG A N 1
ATOM 2620 C CA . ARG A 1 347 ? 49.808 48.706 22.784 1.00 43.54 347 ARG A CA 1
ATOM 2621 C C . ARG A 1 347 ? 51.060 49.211 22.051 1.00 54.61 347 ARG A C 1
ATOM 2622 O O . ARG A 1 347 ? 52.139 49.290 22.653 1.00 57.00 347 ARG A O 1
ATOM 2630 N N . SER A 1 348 ? 50.906 49.570 20.761 1.00 50.59 348 SER A N 1
ATOM 2631 C CA . SER A 1 348 ? 51.983 50.057 19.917 1.00 49.31 348 SER A CA 1
ATOM 2632 C C . SER A 1 348 ? 52.503 51.440 20.335 1.00 52.60 348 SER A C 1
ATOM 2633 O O . SER A 1 348 ? 53.597 51.847 19.910 1.00 51.86 348 SER A O 1
ATOM 2636 N N . TYR A 1 349 ? 51.718 52.168 21.149 1.00 47.15 349 TYR A N 1
ATOM 2637 C CA . TYR A 1 349 ? 52.117 53.473 21.671 1.00 45.60 349 TYR A CA 1
ATOM 2638 C C . TYR A 1 349 ? 52.409 53.353 23.185 1.00 49.96 349 TYR A C 1
ATOM 2639 O O . TYR A 1 349 ? 52.673 54.353 23.849 1.00 50.71 349 TYR A O 1
ATOM 2648 N N . GLY A 1 350 ? 52.370 52.115 23.692 1.00 45.58 350 GLY A N 1
ATOM 2649 C CA . GLY A 1 350 ? 52.565 51.761 25.090 1.00 44.65 350 GLY A CA 1
ATOM 2650 C C . GLY A 1 350 ? 51.396 52.123 25.990 1.00 49.05 350 GLY A C 1
ATOM 2651 O O . GLY A 1 350 ? 51.574 52.326 27.200 1.00 48.93 350 GLY A O 1
ATOM 2652 N N . LEU A 1 351 ? 50.184 52.212 25.417 1.00 45.65 351 LEU A N 1
ATOM 2653 C CA . LEU A 1 351 ? 48.978 52.609 26.164 1.00 44.68 351 LEU A CA 1
ATOM 2654 C C . LEU A 1 351 ? 47.956 51.486 26.320 1.00 46.68 351 LEU A C 1
ATOM 2655 O O . LEU A 1 351 ? 47.900 50.566 25.497 1.00 46.58 351 LEU A O 1
ATOM 2660 N N . HIS A 1 352 ? 47.151 51.565 27.388 1.00 41.30 352 HIS A N 1
ATOM 2661 C CA . HIS A 1 352 ? 46.061 50.636 27.651 1.00 40.86 352 HIS A CA 1
ATOM 2662 C C . HIS A 1 352 ? 45.059 51.343 28.504 1.00 45.51 352 HIS A C 1
ATOM 2663 O O . HIS A 1 352 ? 45.353 51.673 29.653 1.00 47.28 352 HIS A O 1
ATOM 2670 N N . THR A 1 353 ? 43.860 51.561 27.965 1.00 41.22 353 THR A N 1
ATOM 2671 C CA . THR A 1 353 ? 42.787 52.245 28.695 1.00 39.52 353 THR A CA 1
ATOM 2672 C C . THR A 1 353 ? 41.564 51.357 28.731 1.00 41.33 353 THR A C 1
ATOM 2673 O O . THR A 1 353 ? 41.538 50.317 28.039 1.00 39.97 353 THR A O 1
ATOM 2677 N N . ASP A 1 354 ? 40.567 51.737 29.576 1.00 37.77 354 ASP A N 1
ATOM 2678 C CA . ASP A 1 354 ? 39.290 51.025 29.684 1.00 38.14 354 ASP A CA 1
ATOM 2679 C C . ASP A 1 354 ? 38.545 51.143 28.334 1.00 43.67 354 ASP A C 1
ATOM 2680 O O . ASP A 1 354 ? 37.848 50.213 27.919 1.00 43.43 354 ASP A O 1
ATOM 2685 N N . SER A 1 355 ? 38.755 52.273 27.637 1.00 40.95 355 SER A N 1
ATOM 2686 C CA . SER A 1 355 ? 38.196 52.566 26.327 1.00 40.63 355 SER A CA 1
ATOM 2687 C C . SER A 1 355 ? 38.852 51.719 25.272 1.00 43.47 355 SER A C 1
ATOM 2688 O O . SER A 1 355 ? 38.131 51.053 24.532 1.00 44.41 355 SER A O 1
ATOM 2691 N N . SER A 1 356 ? 40.210 51.715 25.197 1.00 39.48 356 SER A N 1
ATOM 2692 C CA . SER A 1 356 ? 40.921 50.896 24.179 1.00 38.96 356 SER A CA 1
ATOM 2693 C C . SER A 1 356 ? 40.535 49.418 24.288 1.00 42.75 356 SER A C 1
ATOM 2694 O O . SER A 1 356 ? 40.215 48.787 23.281 1.00 42.59 356 SER A O 1
ATOM 2697 N N . HIS A 1 357 ? 40.458 48.914 25.528 1.00 39.98 357 HIS A N 1
ATOM 2698 C CA . HIS A 1 357 ? 40.086 47.538 25.800 1.00 40.99 357 HIS A CA 1
ATOM 2699 C C . HIS A 1 357 ? 38.712 47.169 25.256 1.00 45.34 357 HIS A C 1
ATOM 2700 O O . HIS A 1 357 ? 38.589 46.194 24.504 1.00 46.17 357 HIS A O 1
ATOM 2707 N N . ARG A 1 358 ? 37.704 47.985 25.587 1.00 39.84 358 ARG A N 1
ATOM 2708 C CA . ARG A 1 358 ? 36.323 47.810 25.170 1.00 37.81 358 ARG A CA 1
ATOM 2709 C C . ARG A 1 358 ? 36.154 47.885 23.667 1.00 39.41 358 ARG A C 1
ATOM 2710 O O . ARG A 1 358 ? 35.569 46.965 23.089 1.00 39.30 358 ARG A O 1
ATOM 2718 N N . PHE A 1 359 ? 36.745 48.894 23.023 1.00 33.76 359 PHE A N 1
ATOM 2719 C CA . PHE A 1 359 ? 36.655 49.005 21.570 1.00 34.80 359 PHE A CA 1
ATOM 2720 C C . PHE A 1 359 ? 37.382 47.870 20.825 1.00 43.02 359 PHE A C 1
ATOM 2721 O O . PHE A 1 359 ? 36.889 47.419 19.794 1.00 44.11 359 PHE A O 1
ATOM 2729 N N . GLU A 1 360 ? 38.522 47.375 21.361 1.00 39.61 360 GLU A N 1
ATOM 2730 C CA . GLU A 1 360 ? 39.270 46.269 20.731 1.00 38.62 360 GLU A CA 1
ATOM 2731 C C . GLU A 1 360 ? 38.503 44.978 20.846 1.00 41.97 360 GLU A C 1
ATOM 2732 O O . GLU A 1 360 ? 38.438 44.204 19.895 1.00 43.03 360 GLU A O 1
ATOM 2738 N N . ARG A 1 361 ? 37.887 44.763 21.985 1.00 38.84 361 ARG A N 1
ATOM 2739 C CA . ARG A 1 361 ? 37.056 43.587 22.259 1.00 38.55 361 ARG A CA 1
ATOM 2740 C C . ARG A 1 361 ? 35.672 43.686 21.538 1.00 41.64 361 ARG A C 1
ATOM 2741 O O . ARG A 1 361 ? 35.038 42.669 21.268 1.00 42.14 361 ARG A O 1
ATOM 2749 N N . GLY A 1 362 ? 35.239 44.909 21.220 1.00 37.44 362 GLY A N 1
ATOM 2750 C CA . GLY A 1 362 ? 33.961 45.163 20.571 1.00 36.09 362 GLY A CA 1
ATOM 2751 C C . GLY A 1 362 ? 32.939 45.833 21.469 1.00 39.73 362 GLY A C 1
ATOM 2752 O O . GLY A 1 362 ? 32.634 45.365 22.562 1.00 39.55 362 GLY A O 1
ATOM 2753 N N . VAL A 1 363 ? 32.422 46.946 21.026 1.00 37.26 363 VAL A N 1
ATOM 2754 C CA . VAL A 1 363 ? 31.369 47.701 21.717 1.00 37.48 363 VAL A CA 1
ATOM 2755 C C . VAL A 1 363 ? 30.156 47.628 20.788 1.00 39.40 363 VAL A C 1
ATOM 2756 O O . VAL A 1 363 ? 30.331 47.733 19.566 1.00 38.46 363 VAL A O 1
ATOM 2760 N N . ASP A 1 364 ? 28.958 47.362 21.353 1.00 34.41 364 ASP A N 1
ATOM 2761 C CA . ASP A 1 364 ? 27.697 47.289 20.621 1.00 35.41 364 ASP A CA 1
ATOM 2762 C C . ASP A 1 364 ? 27.621 48.483 19.653 1.00 41.03 364 ASP A C 1
ATOM 2763 O O . ASP A 1 364 ? 27.704 49.632 20.092 1.00 41.42 364 ASP A O 1
ATOM 2768 N N . SER A 1 365 ? 27.563 48.197 18.334 1.00 39.15 365 SER A N 1
ATOM 2769 C CA . SER A 1 365 ? 27.545 49.200 17.260 1.00 39.84 365 SER A CA 1
ATOM 2770 C C . SER A 1 365 ? 26.298 50.100 17.261 1.00 46.22 365 SER A C 1
ATOM 2771 O O . SER A 1 365 ? 26.299 51.155 16.610 1.00 47.31 365 SER A O 1
ATOM 2774 N N . GLN A 1 366 ? 25.246 49.702 17.996 1.00 40.69 366 GLN A N 1
ATOM 2775 C CA . GLN A 1 366 ? 24.012 50.472 18.065 1.00 38.39 366 GLN A CA 1
ATOM 2776 C C . GLN A 1 366 ? 23.842 51.269 19.356 1.00 39.63 366 GLN A C 1
ATOM 2777 O O . GLN A 1 366 ? 22.897 52.048 19.490 1.00 41.68 366 GLN A O 1
ATOM 2783 N N . LEU A 1 367 ? 24.762 51.103 20.286 1.00 31.92 367 LEU A N 1
ATOM 2784 C CA . LEU A 1 367 ? 24.708 51.628 21.643 1.00 30.79 367 LEU A CA 1
ATOM 2785 C C . LEU A 1 367 ? 24.914 53.097 21.826 1.00 36.54 367 LEU A C 1
ATOM 2786 O O . LEU A 1 367 ? 24.372 53.636 22.795 1.00 37.52 367 LEU A O 1
ATOM 2791 N N . ALA A 1 368 ? 25.726 53.748 20.962 1.00 34.15 368 ALA A N 1
ATOM 2792 C CA . ALA A 1 368 ? 26.071 55.167 21.054 1.00 33.11 368 ALA A CA 1
ATOM 2793 C C . ALA A 1 368 ? 24.897 56.095 21.436 1.00 38.69 368 ALA A C 1
ATOM 2794 O O . ALA A 1 368 ? 25.056 56.917 22.336 1.00 39.94 368 ALA A O 1
ATOM 2796 N N . ARG A 1 369 ? 23.729 55.940 20.795 1.00 34.99 369 ARG A N 1
ATOM 2797 C CA . ARG A 1 369 ? 22.569 56.793 21.058 1.00 35.58 369 ARG A CA 1
ATOM 2798 C C . ARG A 1 369 ? 22.003 56.706 22.502 1.00 40.63 369 ARG A C 1
ATOM 2799 O O . ARG A 1 369 ? 21.791 57.757 23.115 1.00 40.21 369 ARG A O 1
ATOM 2807 N N . LYS A 1 370 ? 21.773 55.480 23.024 1.00 37.05 370 LYS A N 1
ATOM 2808 C CA . LYS A 1 370 ? 21.238 55.220 24.372 1.00 36.35 370 LYS A CA 1
ATOM 2809 C C . LYS A 1 370 ? 22.215 55.801 25.370 1.00 41.82 370 LYS A C 1
ATOM 2810 O O . LYS A 1 370 ? 21.795 56.553 26.249 1.00 42.62 370 LYS A O 1
ATOM 2816 N N . ALA A 1 371 ? 23.534 55.528 25.178 1.00 36.30 371 ALA A N 1
ATOM 2817 C CA . ALA A 1 371 ? 24.617 56.024 26.019 1.00 35.01 371 ALA A CA 1
ATOM 2818 C C . ALA A 1 371 ? 24.715 57.552 26.007 1.00 39.05 371 ALA A C 1
ATOM 2819 O O . ALA A 1 371 ? 24.910 58.164 27.067 1.00 38.41 371 ALA A O 1
ATOM 2821 N N . MET A 1 372 ? 24.541 58.168 24.825 1.00 35.70 372 MET A N 1
ATOM 2822 C CA . MET A 1 372 ? 24.554 59.621 24.692 1.00 36.05 372 MET A CA 1
ATOM 2823 C C . MET A 1 372 ? 23.447 60.250 25.523 1.00 35.96 372 MET A C 1
ATOM 2824 O O . MET A 1 372 ? 23.717 61.199 26.251 1.00 34.11 372 MET A O 1
ATOM 2829 N N . GLU A 1 373 ? 22.223 59.701 25.446 1.00 32.21 373 GLU A N 1
ATOM 2830 C CA . GLU A 1 373 ? 21.058 60.194 26.197 1.00 32.74 373 GLU A CA 1
ATOM 2831 C C . GLU A 1 373 ? 21.274 60.022 27.706 1.00 42.18 373 GLU A C 1
ATOM 2832 O O . GLU A 1 373 ? 20.985 60.933 28.484 1.00 42.31 373 GLU A O 1
ATOM 2838 N N . ARG A 1 374 ? 21.838 58.867 28.105 1.00 41.06 374 ARG A N 1
ATOM 2839 C CA . ARG A 1 374 ? 22.153 58.572 29.495 1.00 41.15 374 ARG A CA 1
ATOM 2840 C C . ARG A 1 374 ? 23.170 59.572 30.078 1.00 44.82 374 ARG A C 1
ATOM 2841 O O . ARG A 1 374 ? 22.956 60.089 31.183 1.00 44.97 374 ARG A O 1
ATOM 2849 N N . ALA A 1 375 ? 24.269 59.825 29.334 1.00 39.05 375 ALA A N 1
ATOM 2850 C CA . ALA A 1 375 ? 25.321 60.729 29.758 1.00 38.23 375 ALA A CA 1
ATOM 2851 C C . ALA A 1 375 ? 24.799 62.167 29.822 1.00 42.59 375 ALA A C 1
ATOM 2852 O O . ALA A 1 375 ? 25.172 62.911 30.727 1.00 41.77 375 ALA A O 1
ATOM 2854 N N . THR A 1 376 ? 23.912 62.545 28.894 1.00 40.39 376 THR A N 1
ATOM 2855 C CA . THR A 1 376 ? 23.326 63.888 28.884 1.00 40.12 376 THR A CA 1
ATOM 2856 C C . THR A 1 376 ? 22.543 64.121 30.157 1.00 42.38 376 THR A C 1
ATOM 2857 O O . THR A 1 376 ? 22.799 65.118 30.828 1.00 43.50 376 THR A O 1
ATOM 2861 N N . ARG A 1 377 ? 21.609 63.204 30.498 1.00 36.89 377 ARG A N 1
ATOM 2862 C CA . ARG A 1 377 ? 20.773 63.304 31.698 1.00 36.62 377 ARG A CA 1
ATOM 2863 C C . ARG A 1 377 ? 21.641 63.416 32.953 1.00 38.71 377 ARG A C 1
ATOM 2864 O O . ARG A 1 377 ? 21.347 64.213 33.832 1.00 39.70 377 ARG A O 1
ATOM 2872 N N . LEU A 1 378 ? 22.710 62.635 33.024 1.00 33.75 378 LEU A N 1
ATOM 2873 C CA . LEU A 1 378 ? 23.631 62.634 34.157 1.00 33.21 378 LEU A CA 1
ATOM 2874 C C . LEU A 1 378 ? 24.417 63.931 34.245 1.00 41.54 378 LEU A C 1
ATOM 2875 O O . LEU A 1 378 ? 24.534 64.488 35.335 1.00 42.06 378 LEU A O 1
ATOM 2880 N N . ILE A 1 379 ? 24.884 64.464 33.086 1.00 39.51 379 ILE A N 1
ATOM 2881 C CA . ILE A 1 379 ? 25.606 65.735 33.052 1.00 38.77 379 ILE A CA 1
ATOM 2882 C C . ILE A 1 379 ? 24.690 66.860 33.554 1.00 42.34 379 ILE A C 1
ATOM 2883 O O . ILE A 1 379 ? 25.070 67.557 34.494 1.00 43.38 379 ILE A O 1
ATOM 2888 N N . LEU A 1 380 ? 23.460 66.951 33.020 1.00 36.87 380 LEU A N 1
ATOM 2889 C CA . LEU A 1 380 ? 22.514 67.972 33.439 1.00 36.41 380 LEU A CA 1
ATOM 2890 C C . LEU A 1 380 ? 22.133 67.840 34.903 1.00 43.66 380 LEU A C 1
ATOM 2891 O O . LEU A 1 380 ? 21.861 68.840 35.560 1.00 43.95 380 LEU A O 1
ATOM 2896 N N . ASP A 1 381 ? 22.109 66.613 35.419 1.00 41.09 381 ASP A N 1
ATOM 2897 C CA . ASP A 1 381 ? 21.782 66.361 36.819 1.00 41.47 381 ASP A CA 1
ATOM 2898 C C . ASP A 1 381 ? 22.932 66.744 37.742 1.00 44.69 381 ASP A C 1
ATOM 2899 O O . ASP A 1 381 ? 22.686 67.221 38.845 1.00 44.54 381 ASP A O 1
ATOM 2904 N N . ILE A 1 382 ? 24.177 66.429 37.340 1.00 41.57 382 ILE A N 1
ATOM 2905 C CA . ILE A 1 382 ? 25.371 66.650 38.163 1.00 40.79 382 ILE A CA 1
ATOM 2906 C C . ILE A 1 382 ? 25.892 68.101 38.048 1.00 44.52 382 ILE A C 1
ATOM 2907 O O . ILE A 1 382 ? 26.182 68.708 39.075 1.00 44.08 382 ILE A O 1
ATOM 2912 N N . VAL A 1 383 ? 26.063 68.629 36.808 1.00 39.53 383 VAL A N 1
ATOM 2913 C CA . VAL A 1 383 ? 26.680 69.935 36.586 1.00 38.43 383 VAL A CA 1
ATOM 2914 C C . VAL A 1 383 ? 25.776 70.976 35.892 1.00 40.34 383 VAL A C 1
ATOM 2915 O O . VAL A 1 383 ? 26.235 72.086 35.610 1.00 38.37 383 VAL A O 1
ATOM 2919 N N . GLY A 1 384 ? 24.510 70.634 35.670 1.00 36.45 384 GLY A N 1
ATOM 2920 C CA . GLY A 1 384 ? 23.576 71.512 34.977 1.00 35.33 384 GLY A CA 1
ATOM 2921 C C . GLY A 1 384 ? 23.947 71.680 33.514 1.00 40.71 384 GLY A C 1
ATOM 2922 O O . GLY A 1 384 ? 24.688 70.871 32.940 1.00 40.02 384 GLY A O 1
ATOM 2923 N N . GLY A 1 385 ? 23.435 72.737 32.911 1.00 38.59 385 GLY A N 1
ATOM 2924 C CA . GLY A 1 385 ? 23.694 73.018 31.512 1.00 38.64 385 GLY A CA 1
ATOM 2925 C C . GLY A 1 385 ? 22.452 72.909 30.661 1.00 45.12 385 GLY A C 1
ATOM 2926 O O . GLY A 1 385 ? 21.367 72.564 31.142 1.00 45.54 385 GLY A O 1
ATOM 2927 N N . GLU A 1 386 ? 22.615 73.190 29.388 1.00 44.18 386 GLU A N 1
ATOM 2928 C CA . GLU A 1 386 ? 21.532 73.142 28.410 1.00 45.47 386 GLU A CA 1
ATOM 2929 C C . GLU A 1 386 ? 21.969 72.281 27.230 1.00 47.60 386 GLU A C 1
ATOM 2930 O O . GLU A 1 386 ? 22.997 72.574 26.616 1.00 48.35 386 GLU A O 1
ATOM 2936 N N . PRO A 1 387 ? 21.233 71.196 26.914 1.00 41.26 387 PRO A N 1
ATOM 2937 C CA . PRO A 1 387 ? 21.659 70.327 25.811 1.00 40.05 387 PRO A CA 1
ATOM 2938 C C . PRO A 1 387 ? 21.160 70.772 24.450 1.00 42.25 387 PRO A C 1
ATOM 2939 O O . PRO A 1 387 ? 20.044 71.247 24.343 1.00 40.78 387 PRO A O 1
ATOM 2943 N N . GLY A 1 388 ? 21.993 70.604 23.427 1.00 39.39 388 GLY A N 1
ATOM 2944 C CA . GLY A 1 388 ? 21.630 70.904 22.052 1.00 38.84 388 GLY A CA 1
ATOM 2945 C C . GLY A 1 388 ? 21.177 69.612 21.418 1.00 44.42 388 GLY A C 1
ATOM 2946 O O . GLY A 1 388 ? 21.109 68.586 22.105 1.00 45.94 388 GLY A O 1
ATOM 2947 N N . PRO A 1 389 ? 20.856 69.585 20.108 1.00 39.55 389 PRO A N 1
ATOM 2948 C CA . PRO A 1 389 ? 20.470 68.305 19.500 1.00 36.86 389 PRO A CA 1
ATOM 2949 C C . PRO A 1 389 ? 21.676 67.393 19.281 1.00 42.13 389 PRO A C 1
ATOM 2950 O O . PRO A 1 389 ? 22.818 67.856 19.272 1.00 42.56 389 PRO A O 1
ATOM 2954 N N . ILE A 1 390 ? 21.426 66.085 19.142 1.00 37.63 390 ILE A N 1
ATOM 2955 C CA . ILE A 1 390 ? 22.482 65.121 18.879 1.00 34.97 390 ILE A CA 1
ATOM 2956 C C . ILE A 1 390 ? 22.809 65.185 17.369 1.00 40.50 390 ILE A C 1
ATOM 2957 O O . ILE A 1 390 ? 21.906 65.127 16.516 1.00 38.67 390 ILE A O 1
ATOM 2962 N N . VAL A 1 391 ? 24.115 65.246 17.057 1.00 38.27 391 VAL A N 1
ATOM 2963 C CA . VAL A 1 391 ? 24.626 65.159 15.697 1.00 37.88 391 VAL A CA 1
ATOM 2964 C C . VAL A 1 391 ? 25.096 63.730 15.555 1.00 42.37 391 VAL A C 1
ATOM 2965 O O . VAL A 1 391 ? 26.001 63.302 16.278 1.00 44.15 391 VAL A O 1
ATOM 2969 N N . GLU A 1 392 ? 24.463 62.986 14.653 1.00 36.20 392 GLU A N 1
ATOM 2970 C CA . GLU A 1 392 ? 24.798 61.603 14.345 1.00 33.95 392 GLU A CA 1
ATOM 2971 C C . GLU A 1 392 ? 25.275 61.551 12.906 1.00 38.96 392 GLU A C 1
ATOM 2972 O O . GLU A 1 392 ? 24.538 61.890 11.965 1.00 40.04 392 GLU A O 1
ATOM 2978 N N . GLN A 1 393 ? 26.537 61.177 12.743 1.00 34.84 393 GLN A N 1
ATOM 2979 C CA . GLN A 1 393 ? 27.155 61.008 11.447 1.00 34.38 393 GLN A CA 1
ATOM 2980 C C . GLN A 1 393 ? 27.382 59.504 11.335 1.00 38.16 393 GLN A C 1
ATOM 2981 O O . GLN A 1 393 ? 27.956 58.900 12.234 1.00 38.08 393 GLN A O 1
ATOM 2987 N N . VAL A 1 394 ? 26.787 58.871 10.330 1.00 37.11 394 VAL A N 1
ATOM 2988 C CA . VAL A 1 394 ? 26.881 57.406 10.162 1.00 37.73 394 VAL A CA 1
ATOM 2989 C C . VAL A 1 394 ? 27.206 57.022 8.694 1.00 44.33 394 VAL A C 1
ATOM 2990 O O . VAL A 1 394 ? 26.870 57.740 7.762 1.00 45.37 394 VAL A O 1
ATOM 2994 N N . SER A 1 395 ? 27.918 55.921 8.520 1.00 43.14 395 SER A N 1
ATOM 2995 C CA . SER A 1 395 ? 28.305 55.360 7.234 1.00 43.43 395 SER A CA 1
ATOM 2996 C C . SER A 1 395 ? 27.676 53.979 7.169 1.00 48.20 395 SER A C 1
ATOM 2997 O O . SER A 1 395 ? 28.247 52.997 7.644 1.00 48.35 395 SER A O 1
ATOM 3000 N N . GLU A 1 396 ? 26.451 53.923 6.633 1.00 44.80 396 GLU A N 1
ATOM 3001 C CA . GLU A 1 396 ? 25.652 52.707 6.504 1.00 43.83 396 GLU A CA 1
ATOM 3002 C C . GLU A 1 396 ? 26.404 51.552 5.869 1.00 47.16 396 GLU A C 1
ATOM 3003 O O . GLU A 1 396 ? 26.207 50.411 6.280 1.00 47.39 396 GLU A O 1
ATOM 3009 N N . ALA A 1 397 ? 27.306 51.855 4.921 1.00 43.43 397 ALA A N 1
ATOM 3010 C CA . ALA A 1 397 ? 28.133 50.887 4.192 1.00 43.01 397 ALA A CA 1
ATOM 3011 C C . ALA A 1 397 ? 29.176 50.164 5.050 1.00 43.92 397 ALA A C 1
ATOM 3012 O O . ALA A 1 397 ? 29.577 49.059 4.705 1.00 45.13 397 ALA A O 1
ATOM 3014 N N . HIS A 1 398 ? 29.659 50.796 6.118 1.00 37.17 398 HIS A N 1
ATOM 3015 C CA . HIS A 1 398 ? 30.708 50.232 6.957 1.00 36.23 398 HIS A CA 1
ATOM 3016 C C . HIS A 1 398 ? 30.258 49.748 8.309 1.00 41.13 398 HIS A C 1
ATOM 3017 O O . HIS A 1 398 ? 31.109 49.356 9.109 1.00 41.57 398 HIS A O 1
ATOM 3024 N N . LEU A 1 399 ? 28.942 49.800 8.598 1.00 36.84 399 LEU A N 1
ATOM 3025 C CA . LEU A 1 399 ? 28.374 49.292 9.847 1.00 35.17 399 LEU A CA 1
ATOM 3026 C C . LEU A 1 399 ? 28.592 47.758 9.899 1.00 39.11 399 LEU A C 1
ATOM 3027 O O . LEU A 1 399 ? 28.427 47.098 8.868 1.00 37.02 399 LEU A O 1
ATOM 3032 N N . PRO A 1 400 ? 28.968 47.156 11.061 1.00 39.33 400 PRO A N 1
ATOM 3033 C CA . PRO A 1 400 ? 29.126 45.688 11.092 1.00 39.09 400 PRO A CA 1
ATOM 3034 C C . PRO A 1 400 ? 27.787 44.967 10.873 1.00 48.95 400 PRO A C 1
ATOM 3035 O O . PRO A 1 400 ? 26.764 45.399 11.437 1.00 49.98 400 PRO A O 1
ATOM 3039 N N . LYS A 1 401 ? 27.775 43.895 10.031 1.00 46.72 401 LYS A N 1
ATOM 3040 C CA . LYS A 1 401 ? 26.563 43.124 9.712 1.00 46.82 401 LYS A CA 1
ATOM 3041 C C . LYS A 1 401 ? 26.818 41.625 9.755 1.00 53.47 401 LYS A C 1
ATOM 3042 O O . LYS A 1 401 ? 27.710 41.132 9.055 1.00 55.06 401 LYS A O 1
ATOM 3048 N N . VAL A 1 402 ? 26.048 40.895 10.587 1.00 48.87 402 VAL A N 1
ATOM 3049 C CA . VAL A 1 402 ? 26.160 39.443 10.727 1.00 46.72 402 VAL A CA 1
ATOM 3050 C C . VAL A 1 402 ? 24.901 38.806 10.123 1.00 50.50 402 VAL A C 1
ATOM 3051 O O . VAL A 1 402 ? 23.788 39.097 10.561 1.00 48.66 402 VAL A O 1
ATOM 3055 N N . ALA A 1 403 ? 25.086 37.924 9.132 1.00 48.44 403 ALA A N 1
ATOM 3056 C CA . ALA A 1 403 ? 23.991 37.203 8.474 1.00 47.87 403 ALA A CA 1
ATOM 3057 C C . ALA A 1 403 ? 23.310 36.256 9.460 1.00 53.05 403 ALA A C 1
ATOM 3058 O O . ALA A 1 403 ? 24.009 35.723 10.325 1.00 54.09 403 ALA A O 1
ATOM 3060 N N . PRO A 1 404 ? 21.981 35.998 9.350 1.00 48.85 404 PRO A N 1
ATOM 3061 C CA . PRO A 1 404 ? 21.357 34.981 10.225 1.00 48.22 404 PRO A CA 1
ATOM 3062 C C . PRO A 1 404 ? 22.002 33.600 10.029 1.00 49.70 404 PRO A C 1
ATOM 3063 O O . PRO A 1 404 ? 22.483 33.253 8.941 1.00 48.45 404 PRO A O 1
ATOM 3067 N N . ILE A 1 405 ? 22.051 32.847 11.118 1.00 44.29 405 ILE A N 1
ATOM 3068 C CA . ILE A 1 405 ? 22.658 31.533 11.193 1.00 42.75 405 ILE A CA 1
ATOM 3069 C C . ILE A 1 405 ? 21.573 30.486 11.267 1.00 47.71 405 ILE A C 1
ATOM 3070 O O . ILE A 1 405 ? 20.655 30.629 12.070 1.00 46.91 405 ILE A O 1
ATOM 3075 N N . THR A 1 406 ? 21.697 29.412 10.470 1.00 45.12 406 THR A N 1
ATOM 3076 C CA . THR A 1 406 ? 20.745 28.321 10.593 1.00 45.61 406 THR A CA 1
ATOM 3077 C C . THR A 1 406 ? 21.310 27.275 11.592 1.00 49.23 406 THR A C 1
ATOM 3078 O O . THR A 1 406 ? 22.454 26.816 11.461 1.00 47.72 406 THR A O 1
ATOM 3082 N N . LEU A 1 407 ? 20.518 26.983 12.636 1.00 46.04 407 LEU A N 1
ATOM 3083 C CA . LEU A 1 407 ? 20.814 26.021 13.698 1.00 44.71 407 LEU A CA 1
ATOM 3084 C C . LEU A 1 407 ? 19.907 24.815 13.539 1.00 47.00 407 LEU A C 1
ATOM 3085 O O . LEU A 1 407 ? 18.695 24.959 13.451 1.00 44.26 407 LEU A O 1
ATOM 3090 N N . ARG A 1 408 ? 20.514 23.627 13.482 1.00 47.31 408 ARG A N 1
ATOM 3091 C CA . ARG A 1 408 ? 19.810 22.342 13.343 1.00 47.66 408 ARG A CA 1
ATOM 3092 C C . ARG A 1 408 ? 19.880 21.582 14.657 1.00 52.47 408 ARG A C 1
ATOM 3093 O O . ARG A 1 408 ? 20.961 21.412 15.217 1.00 49.61 408 ARG A O 1
ATOM 3101 N N . ALA A 1 409 ? 18.711 21.156 15.163 1.00 52.99 409 ALA A N 1
ATOM 3102 C CA . ALA A 1 409 ? 18.546 20.367 16.401 1.00 52.93 409 ALA A CA 1
ATOM 3103 C C . ALA A 1 409 ? 19.395 19.084 16.415 1.00 54.57 409 ALA A C 1
ATOM 3104 O O . ALA A 1 409 ? 19.894 18.707 17.472 1.00 53.26 409 ALA A O 1
ATOM 3106 N N . GLU A 1 410 ? 19.576 18.441 15.246 1.00 51.62 410 GLU A N 1
ATOM 3107 C CA . GLU A 1 410 ? 20.360 17.216 15.115 1.00 52.89 410 GLU A CA 1
ATOM 3108 C C . GLU A 1 410 ? 21.852 17.498 15.336 1.00 56.69 410 GLU A C 1
ATOM 3109 O O . GLU A 1 410 ? 22.561 16.650 15.889 1.00 57.91 410 GLU A O 1
ATOM 3115 N N . ARG A 1 411 ? 22.302 18.708 14.965 1.00 50.65 411 ARG A N 1
ATOM 3116 C CA . ARG A 1 411 ? 23.677 19.139 15.179 1.00 48.78 411 ARG A CA 1
ATOM 3117 C C . ARG A 1 411 ? 23.934 19.437 16.674 1.00 49.50 411 ARG A C 1
ATOM 3118 O O . ARG A 1 411 ? 25.027 19.169 17.161 1.00 47.41 411 ARG A O 1
ATOM 3126 N N . VAL A 1 412 ? 22.890 19.879 17.415 1.00 46.95 412 VAL A N 1
ATOM 3127 C CA . VAL A 1 412 ? 22.974 20.140 18.866 1.00 47.57 412 VAL A CA 1
ATOM 3128 C C . VAL A 1 412 ? 23.059 18.790 19.592 1.00 55.21 412 VAL A C 1
ATOM 3129 O O . VAL A 1 412 ? 23.939 18.623 20.436 1.00 56.14 412 VAL A O 1
ATOM 3133 N N . THR A 1 413 ? 22.152 17.829 19.252 1.00 52.74 413 THR A N 1
ATOM 3134 C CA . THR A 1 413 ? 22.095 16.483 19.839 1.00 51.80 413 THR A CA 1
ATOM 3135 C C . THR A 1 413 ? 23.423 15.748 19.616 1.00 54.05 413 THR A C 1
ATOM 3136 O O . THR A 1 413 ? 23.995 15.229 20.566 1.00 53.09 413 THR A O 1
ATOM 3140 N N . GLN A 1 414 ? 23.926 15.755 18.375 1.00 50.78 414 GLN A N 1
ATOM 3141 C CA . GLN A 1 414 ? 25.192 15.134 18.011 1.00 50.65 414 GLN A CA 1
ATOM 3142 C C . GLN A 1 414 ? 26.359 15.626 18.907 1.00 57.65 414 GLN A C 1
ATOM 3143 O O . GLN A 1 414 ? 27.071 14.813 19.480 1.00 57.14 414 GLN A O 1
ATOM 3149 N N . MET A 1 415 ? 26.548 16.952 18.993 1.00 57.48 415 MET A N 1
ATOM 3150 C CA . MET A 1 415 ? 27.611 17.645 19.719 1.00 57.66 415 MET A CA 1
ATOM 3151 C C . MET A 1 415 ? 27.528 17.485 21.238 1.00 59.37 415 MET A C 1
ATOM 3152 O O . MET A 1 415 ? 28.535 17.205 21.873 1.00 57.31 415 MET A O 1
ATOM 3157 N N . LEU A 1 416 ? 26.346 17.712 21.818 1.00 57.10 416 LEU A N 1
ATOM 3158 C CA . LEU A 1 416 ? 26.125 17.671 23.269 1.00 56.91 416 LEU A CA 1
ATOM 3159 C C . LEU A 1 416 ? 26.040 16.236 23.814 1.00 59.92 416 LEU A C 1
ATOM 3160 O O . LEU A 1 416 ? 26.230 16.011 25.020 1.00 58.77 416 LEU A O 1
ATOM 3165 N N . GLY A 1 417 ? 25.787 15.293 22.909 1.00 55.08 417 GLY A N 1
ATOM 3166 C CA . GLY A 1 417 ? 25.631 13.886 23.222 1.00 54.85 417 GLY A CA 1
ATOM 3167 C C . GLY A 1 417 ? 24.273 13.586 23.828 1.00 58.84 417 GLY A C 1
ATOM 3168 O O . GLY A 1 417 ? 24.071 12.526 24.439 1.00 58.28 417 GLY A O 1
ATOM 3169 N N . MET A 1 418 ? 23.337 14.536 23.675 1.00 55.86 418 MET A N 1
ATOM 3170 C CA . MET A 1 418 ? 21.978 14.458 24.205 1.00 57.02 418 MET A CA 1
ATOM 3171 C C . MET A 1 418 ? 21.080 15.501 23.539 1.00 62.50 418 MET A C 1
ATOM 3172 O O . MET A 1 418 ? 21.546 16.587 23.169 1.00 60.12 418 MET A O 1
ATOM 3177 N N . PRO A 1 419 ? 19.767 15.227 23.447 1.00 60.93 419 PRO A N 1
ATOM 3178 C CA . PRO A 1 419 ? 18.889 16.226 22.851 1.00 61.07 419 PRO A CA 1
ATOM 3179 C C . PRO A 1 419 ? 18.378 17.251 23.856 1.00 66.24 419 PRO A C 1
ATOM 3180 O O . PRO A 1 419 ? 18.094 16.921 25.014 1.00 65.74 419 PRO A O 1
ATOM 3184 N N . LEU A 1 420 ? 18.259 18.504 23.383 1.00 62.94 420 LEU A N 1
ATOM 3185 C CA . LEU A 1 420 ? 17.670 19.617 24.113 1.00 62.80 420 LEU A CA 1
ATOM 3186 C C . LEU A 1 420 ? 16.296 19.878 23.474 1.00 67.99 420 LEU A C 1
ATOM 3187 O O . LEU A 1 420 ? 16.161 19.758 22.248 1.00 67.44 420 LEU A O 1
ATOM 3192 N N . ASP A 1 421 ? 15.284 20.233 24.284 1.00 65.17 421 ASP A N 1
ATOM 3193 C CA . ASP A 1 421 ? 13.943 20.494 23.743 1.00 66.01 421 ASP A CA 1
ATOM 3194 C C . ASP A 1 421 ? 13.911 21.818 22.999 1.00 68.37 421 ASP A C 1
ATOM 3195 O O . ASP A 1 421 ? 14.649 22.747 23.355 1.00 68.30 421 ASP A O 1
ATOM 3200 N N . ALA A 1 422 ? 13.055 21.896 21.959 1.00 62.59 422 ALA A N 1
ATOM 3201 C CA . ALA A 1 422 ? 12.870 23.080 21.122 1.00 60.18 422 ALA A CA 1
ATOM 3202 C C . ALA A 1 422 ? 12.595 24.297 21.982 1.00 62.93 422 ALA A C 1
ATOM 3203 O O . ALA A 1 422 ? 13.234 25.331 21.780 1.00 64.36 422 ALA A O 1
ATOM 3205 N N . ALA A 1 423 ? 11.726 24.146 23.006 1.00 57.14 423 ALA A N 1
ATOM 3206 C CA . ALA A 1 423 ? 11.366 25.192 23.968 1.00 55.26 423 ALA A CA 1
ATOM 3207 C C . ALA A 1 423 ? 12.568 25.675 24.798 1.00 59.59 423 ALA A C 1
ATOM 3208 O O . ALA A 1 423 ? 12.686 26.871 25.052 1.00 59.30 423 ALA A O 1
ATOM 3210 N N . GLU A 1 424 ? 13.456 24.751 25.198 1.00 56.22 424 GLU A N 1
ATOM 3211 C CA . GLU A 1 424 ? 14.661 25.043 25.984 1.00 55.11 424 GLU A CA 1
ATOM 3212 C C . GLU A 1 424 ? 15.657 25.781 25.093 1.00 55.12 424 GLU A C 1
ATOM 3213 O O . GLU A 1 424 ? 16.215 26.784 25.519 1.00 54.18 424 GLU A O 1
ATOM 3219 N N . ILE A 1 425 ? 15.857 25.292 23.850 1.00 50.84 425 ILE A N 1
ATOM 3220 C CA . ILE A 1 425 ? 16.755 25.908 22.855 1.00 49.71 425 ILE A CA 1
ATOM 3221 C C . ILE A 1 425 ? 16.349 27.381 22.591 1.00 51.28 425 ILE A C 1
ATOM 3222 O O . ILE A 1 425 ? 17.184 28.278 22.732 1.00 49.73 425 ILE A O 1
ATOM 3227 N N . VAL A 1 426 ? 15.060 27.609 22.274 1.00 47.12 426 VAL A N 1
ATOM 3228 C CA . VAL A 1 426 ? 14.474 28.926 22.003 1.00 46.13 426 VAL A CA 1
ATOM 3229 C C . VAL A 1 426 ? 14.628 29.851 23.230 1.00 51.41 426 VAL A C 1
ATOM 3230 O O . VAL A 1 426 ? 15.111 30.986 23.084 1.00 52.02 426 VAL A O 1
ATOM 3234 N N . ARG A 1 427 ? 14.252 29.352 24.426 1.00 46.11 427 ARG A N 1
ATOM 3235 C CA . ARG A 1 427 ? 14.315 30.135 25.649 1.00 45.18 427 ARG A CA 1
ATOM 3236 C C . ARG A 1 427 ? 15.702 30.618 25.924 1.00 48.87 427 ARG A C 1
ATOM 3237 O O . ARG A 1 427 ? 15.894 31.819 26.151 1.00 48.21 427 ARG A O 1
ATOM 3245 N N . LEU A 1 428 ? 16.675 29.679 25.880 1.00 44.63 428 LEU A N 1
ATOM 3246 C CA . LEU A 1 428 ? 18.072 29.980 26.117 1.00 43.23 428 LEU A CA 1
ATOM 3247 C C . LEU A 1 428 ? 18.614 30.982 25.102 1.00 45.41 428 LEU A C 1
ATOM 3248 O O . LEU A 1 428 ? 19.172 32.010 25.514 1.00 44.17 428 LEU A O 1
ATOM 3253 N N . LEU A 1 429 ? 18.370 30.755 23.799 1.00 40.42 429 LEU A N 1
ATOM 3254 C CA . LEU A 1 429 ? 18.876 31.686 22.787 1.00 40.46 429 LEU A CA 1
ATOM 3255 C C . LEU A 1 429 ? 18.221 33.069 22.840 1.00 44.68 429 LEU A C 1
ATOM 3256 O O . LEU A 1 429 ? 18.922 34.076 22.699 1.00 43.04 429 LEU A O 1
ATOM 3261 N N . GLN A 1 430 ? 16.901 33.132 23.128 1.00 41.84 430 GLN A N 1
ATOM 3262 C CA . GLN A 1 430 ? 16.197 34.409 23.235 1.00 40.44 430 GLN A CA 1
ATOM 3263 C C . GLN A 1 430 ? 16.672 35.237 24.410 1.00 46.09 430 GLN A C 1
ATOM 3264 O O . GLN A 1 430 ? 16.703 36.458 24.308 1.00 47.21 430 GLN A O 1
ATOM 3270 N N . ALA A 1 431 ? 17.070 34.578 25.511 1.00 43.80 431 ALA A N 1
ATOM 3271 C CA . ALA A 1 431 ? 17.606 35.199 26.729 1.00 44.13 431 ALA A CA 1
ATOM 3272 C C . ALA A 1 431 ? 18.931 35.918 26.462 1.00 47.91 431 ALA A C 1
ATOM 3273 O O . ALA A 1 431 ? 19.218 36.907 27.110 1.00 48.26 431 ALA A O 1
ATOM 3275 N N . LEU A 1 432 ? 19.722 35.432 25.495 1.00 44.01 432 LEU A N 1
ATOM 3276 C CA . LEU A 1 432 ? 21.002 36.005 25.065 1.00 41.51 432 LEU A CA 1
ATOM 3277 C C . LEU A 1 432 ? 20.774 37.097 24.026 1.00 45.26 432 LEU A C 1
ATOM 3278 O O . LEU A 1 432 ? 21.742 37.671 23.505 1.00 44.79 432 LEU A O 1
ATOM 3283 N N . GLU A 1 433 ? 19.476 37.396 23.753 1.00 41.21 433 GLU A N 1
ATOM 3284 C CA . GLU A 1 433 ? 18.952 38.412 22.847 1.00 40.64 433 GLU A CA 1
ATOM 3285 C C . GLU A 1 433 ? 19.085 38.025 21.383 1.00 46.99 433 GLU A C 1
ATOM 3286 O O . GLU A 1 433 ? 18.973 38.885 20.498 1.00 48.53 433 GLU A O 1
ATOM 3292 N N . LEU A 1 434 ? 19.273 36.723 21.123 1.00 42.68 434 LEU A N 1
ATOM 3293 C CA . LEU A 1 434 ? 19.304 36.205 19.763 1.00 42.31 434 LEU A CA 1
ATOM 3294 C C . LEU A 1 434 ? 17.852 36.071 19.298 1.00 46.79 434 LEU A C 1
ATOM 3295 O O . LEU A 1 434 ? 16.969 35.774 20.101 1.00 49.82 434 LEU A O 1
ATOM 3300 N N . THR A 1 435 ? 17.617 36.315 18.012 1.00 40.96 435 THR A N 1
ATOM 3301 C CA . THR A 1 435 ? 16.324 36.292 17.334 1.00 40.09 435 THR A CA 1
ATOM 3302 C C . THR A 1 435 ? 16.131 34.905 16.730 1.00 46.55 435 THR A C 1
ATOM 3303 O O . THR A 1 435 ? 16.789 34.556 15.754 1.00 44.96 435 THR A O 1
ATOM 3307 N N . VAL A 1 436 ? 15.238 34.106 17.330 1.00 46.61 436 VAL A N 1
ATOM 3308 C CA . VAL A 1 436 ? 14.990 32.708 16.928 1.00 46.84 436 VAL A CA 1
ATOM 3309 C C . VAL A 1 436 ? 13.665 32.560 16.182 1.00 52.36 436 VAL A C 1
ATOM 3310 O O . VAL A 1 436 ? 12.607 32.841 16.747 1.00 53.69 436 VAL A O 1
ATOM 3314 N N . VAL A 1 437 ? 13.726 32.099 14.930 1.00 49.34 437 VAL A N 1
ATOM 3315 C CA . VAL A 1 437 ? 12.541 31.868 14.102 1.00 50.20 437 VAL A CA 1
ATOM 3316 C C . VAL A 1 437 ? 12.615 30.447 13.563 1.00 56.69 437 VAL A C 1
ATOM 3317 O O . VAL A 1 437 ? 13.655 30.038 13.068 1.00 57.03 437 VAL A O 1
ATOM 3321 N N . ALA A 1 438 ? 11.525 29.680 13.714 1.00 54.41 438 ALA A N 1
ATOM 3322 C CA . ALA A 1 438 ? 11.444 28.305 13.246 1.00 54.22 438 ALA A CA 1
ATOM 3323 C C . ALA A 1 438 ? 11.564 28.260 11.717 1.00 61.26 438 ALA A C 1
ATOM 3324 O O . ALA A 1 438 ? 10.992 29.099 11.012 1.00 59.56 438 ALA A O 1
ATOM 3326 N N . ASP A 1 439 ? 12.369 27.313 11.227 1.00 60.99 439 ASP A N 1
ATOM 3327 C CA . ASP A 1 439 ? 12.670 27.100 9.813 1.00 62.51 439 ASP A CA 1
ATOM 3328 C C . ASP A 1 439 ? 12.431 25.615 9.507 1.00 70.68 439 ASP A C 1
ATOM 3329 O O . ASP A 1 439 ? 13.303 24.907 8.986 1.00 71.54 439 ASP A O 1
ATOM 3334 N N . GLY A 1 440 ? 11.228 25.163 9.852 1.00 68.65 440 GLY A N 1
ATOM 3335 C CA . GLY A 1 440 ? 10.807 23.782 9.674 1.00 68.93 440 GLY A CA 1
ATOM 3336 C C . GLY A 1 440 ? 11.047 22.936 10.908 1.00 73.61 440 GLY A C 1
ATOM 3337 O O . GLY A 1 440 ? 11.140 23.460 12.029 1.00 73.48 440 GLY A O 1
ATOM 3338 N N . GLU A 1 441 ? 11.122 21.609 10.705 1.00 70.25 441 GLU A N 1
ATOM 3339 C CA . GLU A 1 441 ? 11.329 20.660 11.789 1.00 70.01 441 GLU A CA 1
ATOM 3340 C C . GLU A 1 441 ? 12.790 20.596 12.175 1.00 68.64 441 GLU A C 1
ATOM 3341 O O . GLU A 1 441 ? 13.657 20.405 11.312 1.00 67.71 441 GLU A O 1
ATOM 3347 N N . GLY A 1 442 ? 13.039 20.771 13.472 1.00 61.87 442 GLY A N 1
ATOM 3348 C CA . GLY A 1 442 ? 14.369 20.723 14.074 1.00 59.85 442 GLY A CA 1
ATOM 3349 C C . GLY A 1 442 ? 15.378 21.665 13.457 1.00 61.26 442 GLY A C 1
ATOM 3350 O O . GLY A 1 442 ? 16.565 21.348 13.389 1.00 59.06 442 GLY A O 1
ATOM 3351 N N . GLN A 1 443 ? 14.899 22.837 13.002 1.00 57.68 443 GLN A N 1
ATOM 3352 C CA . GLN A 1 443 ? 15.709 23.880 12.395 1.00 55.84 443 GLN A CA 1
ATOM 3353 C C . GLN A 1 443 ? 15.173 25.254 12.730 1.00 57.67 443 GLN A C 1
ATOM 3354 O O . GLN A 1 443 ? 13.959 25.444 12.802 1.00 58.25 443 GLN A O 1
ATOM 3360 N N . TRP A 1 444 ? 16.090 26.208 12.947 1.00 53.39 444 TRP A N 1
ATOM 3361 C CA . TRP A 1 444 ? 15.790 27.615 13.225 1.00 52.63 444 TRP A CA 1
ATOM 3362 C C . TRP A 1 444 ? 16.692 28.538 12.448 1.00 53.44 444 TRP A C 1
ATOM 3363 O O . TRP A 1 444 ? 17.792 28.165 12.067 1.00 52.68 444 TRP A O 1
ATOM 3374 N N . SER A 1 445 ? 16.226 29.758 12.226 1.00 50.45 445 SER A N 1
ATOM 3375 C CA . SER A 1 445 ? 17.005 30.856 11.653 1.00 48.81 445 SER A CA 1
ATOM 3376 C C . SER A 1 445 ? 17.245 31.773 12.856 1.00 49.11 445 SER A C 1
ATOM 3377 O O . SER A 1 445 ? 16.291 32.163 13.547 1.00 46.40 445 SER A O 1
ATOM 3380 N N . VAL A 1 446 ? 18.520 31.994 13.186 1.00 45.34 446 VAL A N 1
ATOM 3381 C CA . VAL A 1 446 ? 18.847 32.754 14.374 1.00 45.40 446 VAL A CA 1
ATOM 3382 C C . VAL A 1 446 ? 19.669 33.998 14.018 1.00 50.22 446 VAL A C 1
ATOM 3383 O O . VAL A 1 446 ? 20.655 33.889 13.309 1.00 50.61 446 VAL A O 1
ATOM 3387 N N . GLY A 1 447 ? 19.158 35.168 14.441 1.00 45.54 447 GLY A N 1
ATOM 3388 C CA . GLY A 1 447 ? 19.735 36.498 14.266 1.00 42.85 447 GLY A CA 1
ATOM 3389 C C . GLY A 1 447 ? 20.571 36.900 15.463 1.00 44.01 447 GLY A C 1
ATOM 3390 O O . GLY A 1 447 ? 20.208 36.625 16.608 1.00 41.90 447 GLY A O 1
ATOM 3391 N N . VAL A 1 448 ? 21.710 37.552 15.198 1.00 40.48 448 VAL A N 1
ATOM 3392 C CA . VAL A 1 448 ? 22.698 37.914 16.215 1.00 39.77 448 VAL A CA 1
ATOM 3393 C C . VAL A 1 448 ? 22.516 39.341 16.710 1.00 46.52 448 VAL A C 1
ATOM 3394 O O . VAL A 1 448 ? 22.458 40.247 15.878 1.00 48.10 448 VAL A O 1
ATOM 3398 N N . PRO A 1 449 ? 22.483 39.590 18.044 1.00 41.97 449 PRO A N 1
ATOM 3399 C CA . PRO A 1 449 ? 22.371 40.975 18.507 1.00 40.93 449 PRO A CA 1
ATOM 3400 C C . PRO A 1 449 ? 23.692 41.743 18.315 1.00 43.30 449 PRO A C 1
ATOM 3401 O O . PRO A 1 449 ? 24.768 41.127 18.221 1.00 43.83 449 PRO A O 1
ATOM 3405 N N . SER A 1 450 ? 23.593 43.084 18.181 1.00 36.56 450 SER A N 1
ATOM 3406 C CA . SER A 1 450 ? 24.696 44.020 17.896 1.00 34.62 450 SER A CA 1
ATOM 3407 C C . SER A 1 450 ? 25.781 44.123 18.979 1.00 39.80 450 SER A C 1
ATOM 3408 O O . SER A 1 450 ? 26.841 44.713 18.718 1.00 40.83 450 SER A O 1
ATOM 3411 N N . HIS A 1 451 ? 25.552 43.519 20.167 1.00 35.24 451 HIS A N 1
ATOM 3412 C CA . HIS A 1 451 ? 26.545 43.541 21.244 1.00 33.68 451 HIS A CA 1
ATOM 3413 C C . HIS A 1 451 ? 27.475 42.319 21.196 1.00 37.51 451 HIS A C 1
ATOM 3414 O O . HIS A 1 451 ? 28.493 42.300 21.885 1.00 38.13 451 HIS A O 1
ATOM 3421 N N . ARG A 1 452 ? 27.114 41.324 20.383 1.00 32.68 452 ARG A N 1
ATOM 3422 C CA . ARG A 1 452 ? 27.837 40.080 20.237 1.00 33.23 452 ARG A CA 1
ATOM 3423 C C . ARG A 1 452 ? 28.723 40.091 19.003 1.00 41.13 452 ARG A C 1
ATOM 3424 O O . ARG A 1 452 ? 28.226 40.189 17.891 1.00 41.78 452 ARG A O 1
ATOM 3432 N N . PHE A 1 453 ? 30.037 39.947 19.204 1.00 39.25 453 PHE A N 1
ATOM 3433 C CA . PHE A 1 453 ? 31.064 39.950 18.159 1.00 37.92 453 PHE A CA 1
ATOM 3434 C C . PHE A 1 453 ? 31.637 38.542 17.912 1.00 43.92 453 PHE A C 1
ATOM 3435 O O . PHE A 1 453 ? 32.383 38.341 16.948 1.00 44.78 453 PHE A O 1
ATOM 3443 N N . ASP A 1 454 ? 31.262 37.566 18.766 1.00 40.13 454 ASP A N 1
ATOM 3444 C CA . ASP A 1 454 ? 31.760 36.185 18.744 1.00 38.59 454 ASP A CA 1
ATOM 3445 C C . ASP A 1 454 ? 30.774 35.174 18.129 1.00 42.21 454 ASP A C 1
ATOM 3446 O O . ASP A 1 454 ? 31.076 33.977 18.120 1.00 43.30 454 ASP A O 1
ATOM 3451 N N . ILE A 1 455 ? 29.599 35.615 17.649 1.00 36.61 455 ILE A N 1
ATOM 3452 C CA . ILE A 1 455 ? 28.587 34.689 17.124 1.00 36.32 455 ILE A CA 1
ATOM 3453 C C . ILE A 1 455 ? 28.362 34.900 15.636 1.00 43.68 455 ILE A C 1
ATOM 3454 O O . ILE A 1 455 ? 27.784 35.906 15.246 1.00 43.70 455 ILE A O 1
ATOM 3459 N N . SER A 1 456 ? 28.809 33.946 14.800 1.00 42.17 456 SER A N 1
ATOM 3460 C CA . SER A 1 456 ? 28.650 34.023 13.347 1.00 41.20 456 SER A CA 1
ATOM 3461 C C . SER A 1 456 ? 28.300 32.675 12.734 1.00 47.02 456 SER A C 1
ATOM 3462 O O . SER A 1 456 ? 27.747 32.634 11.630 1.00 47.00 456 SER A O 1
ATOM 3465 N N . LEU A 1 457 ? 28.589 31.568 13.471 1.00 44.19 457 LEU A N 1
ATOM 3466 C CA . LEU A 1 457 ? 28.382 30.183 13.022 1.00 42.68 457 LEU A CA 1
ATOM 3467 C C . LEU A 1 457 ? 27.480 29.392 13.921 1.00 46.36 457 LEU A C 1
ATOM 3468 O O . LEU A 1 457 ? 27.285 29.759 15.076 1.00 44.43 457 LEU A O 1
ATOM 3473 N N . GLU A 1 458 ? 26.963 28.256 13.387 1.00 45.97 458 GLU A N 1
ATOM 3474 C CA . GLU A 1 458 ? 26.085 27.299 14.087 1.00 46.29 458 GLU A CA 1
ATOM 3475 C C . GLU A 1 458 ? 26.741 26.743 15.348 1.00 50.94 458 GLU A C 1
ATOM 3476 O O . GLU A 1 458 ? 26.083 26.588 16.369 1.00 51.57 458 GLU A O 1
ATOM 3482 N N . VAL A 1 459 ? 28.041 26.471 15.273 1.00 47.01 459 VAL A N 1
ATOM 3483 C CA . VAL A 1 459 ? 28.811 25.912 16.375 1.00 46.53 459 VAL A CA 1
ATOM 3484 C C . VAL A 1 459 ? 28.893 26.898 17.572 1.00 49.34 459 VAL A C 1
ATOM 3485 O O . VAL A 1 459 ? 28.951 26.457 18.720 1.00 48.50 459 VAL A O 1
ATOM 3489 N N . ASP A 1 460 ? 28.865 28.220 17.300 1.00 45.78 460 ASP A N 1
ATOM 3490 C CA . ASP A 1 460 ? 28.908 29.254 18.340 1.00 44.89 460 ASP A CA 1
ATOM 3491 C C . ASP A 1 460 ? 27.589 29.207 19.114 1.00 48.19 460 ASP A C 1
ATOM 3492 O O . ASP A 1 460 ? 27.589 29.442 20.319 1.00 48.01 460 ASP A O 1
ATOM 3497 N N . LEU A 1 461 ? 26.473 28.893 18.421 1.00 42.83 461 LEU A N 1
ATOM 3498 C CA . LEU A 1 461 ? 25.153 28.761 19.027 1.00 41.74 461 LEU A CA 1
ATOM 3499 C C . LEU A 1 461 ? 25.107 27.527 19.906 1.00 46.67 461 LEU A C 1
ATOM 3500 O O . LEU A 1 461 ? 24.596 27.597 21.029 1.00 48.15 461 LEU A O 1
ATOM 3505 N N . ILE A 1 462 ? 25.701 26.419 19.436 1.00 40.95 462 ILE A N 1
ATOM 3506 C CA . ILE A 1 462 ? 25.783 25.184 20.206 1.00 40.82 462 ILE A CA 1
ATOM 3507 C C . ILE A 1 462 ? 26.608 25.424 21.507 1.00 48.53 462 ILE A C 1
ATOM 3508 O O . ILE A 1 462 ? 26.206 24.941 22.580 1.00 50.31 462 ILE A O 1
ATOM 3513 N N . GLU A 1 463 ? 27.707 26.218 21.419 1.00 42.65 463 GLU A N 1
ATOM 3514 C CA . GLU A 1 463 ? 28.524 26.585 22.576 1.00 42.56 463 GLU A CA 1
ATOM 3515 C C . GLU A 1 463 ? 27.645 27.336 23.609 1.00 46.62 463 GLU A C 1
ATOM 3516 O O . GLU A 1 463 ? 27.674 27.004 24.795 1.00 44.91 463 GLU A O 1
ATOM 3522 N N . GLU A 1 464 ? 26.822 28.287 23.131 1.00 43.58 464 GLU A N 1
ATOM 3523 C CA . GLU A 1 464 ? 25.930 29.074 23.977 1.00 43.91 464 GLU A CA 1
ATOM 3524 C C . GLU A 1 464 ? 24.944 28.189 24.724 1.00 47.87 464 GLU A C 1
ATOM 3525 O O . GLU A 1 464 ? 24.756 28.369 25.929 1.00 49.16 464 GLU A O 1
ATOM 3531 N N . LEU A 1 465 ? 24.367 27.194 24.025 1.00 42.51 465 LEU A N 1
ATOM 3532 C CA . LEU A 1 465 ? 23.440 26.230 24.614 1.00 41.19 465 LEU A CA 1
ATOM 3533 C C . LEU A 1 465 ? 24.133 25.359 25.651 1.00 44.82 465 LEU A C 1
ATOM 3534 O O . LEU A 1 465 ? 23.612 25.227 26.751 1.00 44.51 465 LEU A O 1
ATOM 3539 N N . ALA A 1 466 ? 25.328 24.816 25.326 1.00 41.70 466 ALA A N 1
ATOM 3540 C CA . ALA A 1 466 ? 26.130 23.966 26.229 1.00 41.22 466 ALA A CA 1
ATOM 3541 C C . ALA A 1 466 ? 26.504 24.713 27.505 1.00 46.03 466 ALA A C 1
ATOM 3542 O O . ALA A 1 466 ? 26.324 24.201 28.616 1.00 44.37 466 ALA A O 1
ATOM 3544 N N . ARG A 1 467 ? 26.997 25.949 27.320 1.00 44.11 467 ARG A N 1
ATOM 3545 C CA . ARG A 1 467 ? 27.422 26.876 28.350 1.00 43.92 467 ARG A CA 1
ATOM 3546 C C . ARG A 1 467 ? 26.303 27.112 29.375 1.00 50.14 467 ARG A C 1
ATOM 3547 O O . ARG A 1 467 ? 26.519 26.894 30.561 1.00 50.83 467 ARG A O 1
ATOM 3555 N N . LEU A 1 468 ? 25.117 27.519 28.906 1.00 45.94 468 LEU A N 1
ATOM 3556 C CA . LEU A 1 468 ? 23.963 27.829 29.743 1.00 45.66 468 LEU A CA 1
ATOM 3557 C C . LEU A 1 468 ? 23.234 26.602 30.272 1.00 53.66 468 LEU A C 1
ATOM 3558 O O . LEU A 1 468 ? 22.555 26.709 31.295 1.00 54.73 468 LEU A O 1
ATOM 3563 N N . TYR A 1 469 ? 23.328 25.452 29.574 1.00 51.49 469 TYR A N 1
ATOM 3564 C CA . TYR A 1 469 ? 22.722 24.220 30.066 1.00 51.97 469 TYR A CA 1
ATOM 3565 C C . TYR A 1 469 ? 23.528 23.725 31.264 1.00 56.36 469 TYR A C 1
ATOM 3566 O O . TYR A 1 469 ? 22.944 23.272 32.253 1.00 57.62 469 TYR A O 1
ATOM 3575 N N . GLY A 1 470 ? 24.852 23.835 31.141 1.00 51.41 470 GLY A N 1
ATOM 3576 C CA . GLY A 1 470 ? 25.837 23.446 32.136 1.00 50.78 470 GLY A CA 1
ATOM 3577 C C . GLY A 1 470 ? 26.725 22.327 31.638 1.00 54.82 470 GLY A C 1
ATOM 3578 O O . GLY A 1 470 ? 26.262 21.188 31.525 1.00 54.64 470 GLY A O 1
ATOM 3579 N N . TYR A 1 471 ? 28.013 22.636 31.347 1.00 51.38 471 TYR A N 1
ATOM 3580 C CA . TYR A 1 471 ? 29.037 21.692 30.860 1.00 50.59 471 TYR A CA 1
ATOM 3581 C C . TYR A 1 471 ? 29.073 20.408 31.668 1.00 59.44 471 TYR A C 1
ATOM 3582 O O . TYR A 1 471 ? 29.079 19.326 31.088 1.00 61.23 471 TYR A O 1
ATOM 3591 N N . ASN A 1 472 ? 29.035 20.526 33.001 1.00 56.97 472 ASN A N 1
ATOM 3592 C CA . ASN A 1 472 ? 29.090 19.404 33.910 1.00 56.67 472 ASN A CA 1
ATOM 3593 C C . ASN A 1 472 ? 27.780 18.621 33.986 1.00 62.04 472 ASN A C 1
ATOM 3594 O O . ASN A 1 472 ? 27.765 17.533 34.571 1.00 64.40 472 ASN A O 1
ATOM 3599 N N . ARG A 1 473 ? 26.704 19.119 33.357 1.00 57.07 473 ARG A N 1
ATOM 3600 C CA . ARG A 1 473 ? 25.425 18.394 33.304 1.00 57.06 473 ARG A CA 1
ATOM 3601 C C . ARG A 1 473 ? 25.369 17.510 32.053 1.00 58.87 473 ARG A C 1
ATOM 3602 O O . ARG A 1 473 ? 24.509 16.629 31.950 1.00 60.74 473 ARG A O 1
ATOM 3610 N N . LEU A 1 474 ? 26.279 17.749 31.108 1.00 51.88 474 LEU A N 1
ATOM 3611 C CA . LEU A 1 474 ? 26.328 17.023 29.846 1.00 51.37 474 LEU A CA 1
ATOM 3612 C C . LEU A 1 474 ? 26.817 15.586 30.019 1.00 55.65 474 LEU A C 1
ATOM 3613 O O . LEU A 1 474 ? 27.534 15.295 30.986 1.00 56.14 474 LEU A O 1
ATOM 3618 N N . PRO A 1 475 ? 26.431 14.661 29.110 1.00 50.03 475 PRO A N 1
ATOM 3619 C CA . PRO A 1 475 ? 26.865 13.277 29.264 1.00 50.24 475 PRO A CA 1
ATOM 3620 C C . PRO A 1 475 ? 28.377 13.065 29.105 1.00 58.45 475 PRO A C 1
ATOM 3621 O O . PRO A 1 475 ? 29.118 13.941 28.630 1.00 58.79 475 PRO A O 1
ATOM 3625 N N . VAL A 1 476 ? 28.830 11.892 29.554 1.00 56.14 476 VAL A N 1
ATOM 3626 C CA . VAL A 1 476 ? 30.221 11.464 29.481 1.00 55.90 476 VAL A CA 1
ATOM 3627 C C . VAL A 1 476 ? 30.211 10.124 28.736 1.00 60.15 476 VAL A C 1
ATOM 3628 O O . VAL A 1 476 ? 29.468 9.207 29.087 1.00 60.97 476 VAL A O 1
ATOM 3632 N N . ARG A 1 477 ? 30.986 10.057 27.662 1.00 53.98 477 ARG A N 1
ATOM 3633 C CA . ARG A 1 477 ? 31.087 8.907 26.802 1.00 51.78 477 ARG A CA 1
ATOM 3634 C C . ARG A 1 477 ? 32.565 8.727 26.527 1.00 53.60 477 ARG A C 1
ATOM 3635 O O . ARG A 1 477 ? 33.344 9.657 26.751 1.00 51.45 477 ARG A O 1
ATOM 3643 N N . TYR A 1 478 ? 32.965 7.530 26.072 1.00 53.37 478 TYR A N 1
ATOM 3644 C CA . TYR A 1 478 ? 34.348 7.218 25.673 1.00 54.09 478 TYR A CA 1
ATOM 3645 C C . TYR A 1 478 ? 34.297 6.935 24.192 1.00 57.29 478 TYR A C 1
ATOM 3646 O O . TYR A 1 478 ? 33.431 6.180 23.770 1.00 56.29 478 TYR A O 1
ATOM 3655 N N . PRO A 1 479 ? 35.131 7.588 23.365 1.00 55.35 479 PRO A N 1
ATOM 3656 C CA . PRO A 1 479 ? 35.032 7.354 21.910 1.00 55.80 479 PRO A CA 1
ATOM 3657 C C . PRO A 1 479 ? 35.341 5.925 21.478 1.00 63.11 479 PRO A C 1
ATOM 3658 O O . PRO A 1 479 ? 36.275 5.306 21.994 1.00 63.50 479 PRO A O 1
ATOM 3662 N N . GLN A 1 480 ? 34.511 5.397 20.556 1.00 60.72 480 GLN A N 1
ATOM 3663 C CA . GLN A 1 480 ? 34.673 4.061 19.988 1.00 60.59 480 GLN A CA 1
ATOM 3664 C C . GLN A 1 480 ? 35.726 4.103 18.905 1.00 60.50 480 GLN A C 1
ATOM 3665 O O . GLN A 1 480 ? 35.909 5.144 18.268 1.00 58.29 480 GLN A O 1
ATOM 3671 N N . ALA A 1 481 ? 36.469 2.983 18.748 1.00 56.08 481 ALA A N 1
ATOM 3672 C CA . ALA A 1 481 ? 37.540 2.824 17.756 1.00 54.13 481 ALA A CA 1
ATOM 3673 C C . ALA A 1 481 ? 37.665 1.377 17.278 1.00 56.61 481 ALA A C 1
ATOM 3674 O O . ALA A 1 481 ? 37.644 0.447 18.095 1.00 55.06 481 ALA A O 1
ATOM 3676 N N . ARG A 1 482 ? 37.770 1.200 15.940 1.00 53.08 482 ARG A N 1
ATOM 3677 C CA . ARG A 1 482 ? 37.993 -0.094 15.286 1.00 51.86 482 ARG A CA 1
ATOM 3678 C C . ARG A 1 482 ? 39.514 -0.195 15.232 1.00 52.41 482 ARG A C 1
ATOM 3679 O O . ARG A 1 482 ? 40.148 0.273 14.284 1.00 50.57 482 ARG A O 1
ATOM 3687 N N . LEU A 1 483 ? 40.103 -0.703 16.315 1.00 47.73 483 LEU A N 1
ATOM 3688 C CA . LEU A 1 483 ? 41.544 -0.800 16.399 1.00 46.11 483 LEU A CA 1
ATOM 3689 C C . LEU A 1 483 ? 42.083 -2.181 16.009 1.00 50.86 483 LEU A C 1
ATOM 3690 O O . LEU A 1 483 ? 41.478 -3.238 16.294 1.00 49.76 483 LEU A O 1
ATOM 3695 N N . ALA A 1 484 ? 43.242 -2.133 15.334 1.00 47.00 484 ALA A N 1
ATOM 3696 C CA . ALA A 1 484 ? 43.937 -3.270 14.778 1.00 46.40 484 ALA A CA 1
ATOM 3697 C C . ALA A 1 484 ? 45.315 -3.459 15.423 1.00 49.21 484 ALA A C 1
ATOM 3698 O O . ALA A 1 484 ? 46.024 -2.459 15.609 1.00 49.02 484 ALA A O 1
ATOM 3700 N N . PRO A 1 485 ? 45.766 -4.721 15.681 1.00 43.60 485 PRO A N 1
ATOM 3701 C CA . PRO A 1 485 ? 47.105 -4.918 16.240 1.00 42.30 485 PRO A CA 1
ATOM 3702 C C . PRO A 1 485 ? 48.182 -4.370 15.303 1.00 45.47 485 PRO A C 1
ATOM 3703 O O . PRO A 1 485 ? 48.056 -4.471 14.086 1.00 45.97 485 PRO A O 1
ATOM 3707 N N . ASN A 1 486 ? 49.200 -3.721 15.874 1.00 39.73 486 ASN A N 1
ATOM 3708 C CA . ASN A 1 486 ? 50.260 -3.096 15.100 1.00 38.86 486 ASN A CA 1
ATOM 3709 C C . ASN A 1 486 ? 51.498 -2.948 15.940 1.00 42.85 486 ASN A C 1
ATOM 3710 O O . ASN A 1 486 ? 51.426 -2.931 17.177 1.00 42.91 486 ASN A O 1
ATOM 3715 N N . ASN A 1 487 ? 52.634 -2.782 15.265 1.00 39.80 487 ASN A N 1
ATOM 3716 C CA . ASN A 1 487 ? 53.924 -2.584 15.903 1.00 40.70 487 ASN A CA 1
ATOM 3717 C C . ASN A 1 487 ? 54.929 -2.073 14.891 1.00 47.69 487 ASN A C 1
ATOM 3718 O O . ASN A 1 487 ? 54.808 -2.299 13.679 1.00 49.20 487 ASN A O 1
ATOM 3723 N N . LYS A 1 488 ? 55.948 -1.416 15.426 1.00 44.12 488 LYS A N 1
ATOM 3724 C CA . LYS A 1 488 ? 57.095 -0.888 14.723 1.00 44.07 488 LYS A CA 1
ATOM 3725 C C . LYS A 1 488 ? 58.067 -2.051 14.488 1.00 49.19 488 LYS A C 1
ATOM 3726 O O . LYS A 1 488 ? 57.958 -3.058 15.186 1.00 49.21 488 LYS A O 1
ATOM 3732 N N . PRO A 1 489 ? 59.045 -1.955 13.552 1.00 45.90 489 PRO A N 1
ATOM 3733 C CA . PRO A 1 489 ? 60.022 -3.053 13.403 1.00 44.29 489 PRO A CA 1
ATOM 3734 C C . PRO A 1 489 ? 60.818 -3.315 14.686 1.00 46.15 489 PRO A C 1
ATOM 3735 O O . PRO A 1 489 ? 61.005 -2.443 15.519 1.00 45.01 489 PRO A O 1
ATOM 3739 N N . GLU A 1 490 ? 61.224 -4.558 14.857 1.00 44.26 490 GLU A N 1
ATOM 3740 C CA . GLU A 1 490 ? 61.946 -5.068 16.010 1.00 43.67 490 GLU A CA 1
ATOM 3741 C C . GLU A 1 490 ? 63.334 -4.460 16.134 1.00 48.31 490 GLU A C 1
ATOM 3742 O O . GLU A 1 490 ? 63.708 -3.990 17.218 1.00 46.39 490 GLU A O 1
ATOM 3748 N N . ALA A 1 491 ? 64.088 -4.488 15.007 1.00 46.13 491 ALA A N 1
ATOM 3749 C CA . ALA A 1 491 ? 65.473 -4.073 14.863 1.00 45.56 491 ALA A CA 1
ATOM 3750 C C . ALA A 1 491 ? 65.656 -2.556 14.677 1.00 50.33 491 ALA A C 1
ATOM 3751 O O . ALA A 1 491 ? 66.096 -2.053 13.637 1.00 49.62 491 ALA A O 1
ATOM 3753 N N . ARG A 1 492 ? 65.294 -1.833 15.705 1.00 49.22 492 ARG A N 1
ATOM 3754 C CA . ARG A 1 492 ? 65.410 -0.387 15.713 1.00 50.65 492 ARG A CA 1
ATOM 3755 C C . ARG A 1 492 ? 65.698 0.113 17.134 1.00 56.37 492 ARG A C 1
ATOM 3756 O O . ARG A 1 492 ? 65.147 -0.422 18.112 1.00 56.17 492 ARG A O 1
ATOM 3764 N N . ALA A 1 493 ? 66.651 1.047 17.239 1.00 53.41 493 ALA A N 1
ATOM 3765 C CA . ALA A 1 493 ? 67.057 1.680 18.488 1.00 54.14 493 ALA A CA 1
ATOM 3766 C C . ALA A 1 493 ? 66.347 3.044 18.574 1.00 59.31 493 ALA A C 1
ATOM 3767 O O . ALA A 1 493 ? 66.775 4.020 17.954 1.00 60.34 493 ALA A O 1
ATOM 3769 N N . ALA A 1 494 ? 65.215 3.082 19.278 1.00 55.25 494 ALA A N 1
ATOM 3770 C CA . ALA A 1 494 ? 64.425 4.302 19.461 1.00 54.01 494 ALA A CA 1
ATOM 3771 C C . ALA A 1 494 ? 65.068 5.130 20.567 1.00 52.47 494 ALA A C 1
ATOM 3772 O O . ALA A 1 494 ? 65.765 4.568 21.412 1.00 50.11 494 ALA A O 1
ATOM 3774 N N . LEU A 1 495 ? 64.839 6.461 20.558 1.00 46.66 495 LEU A N 1
ATOM 3775 C CA . LEU A 1 495 ? 65.376 7.373 21.558 1.00 44.79 495 LEU A CA 1
ATOM 3776 C C . LEU A 1 495 ? 64.973 7.003 23.013 1.00 47.23 495 LEU A C 1
ATOM 3777 O O . LEU A 1 495 ? 65.859 7.053 23.865 1.00 47.60 495 LEU A O 1
ATOM 3782 N N . PRO A 1 496 ? 63.723 6.563 23.339 1.00 42.91 496 PRO A N 1
ATOM 3783 C CA . PRO A 1 496 ? 63.434 6.168 24.744 1.00 42.58 496 PRO A CA 1
ATOM 3784 C C . PRO A 1 496 ? 64.335 5.047 25.288 1.00 48.19 496 PRO A C 1
ATOM 3785 O O . PRO A 1 496 ? 64.682 5.045 26.467 1.00 50.45 496 PRO A O 1
ATOM 3789 N N . LEU A 1 497 ? 64.728 4.122 24.417 1.00 43.32 497 LEU A N 1
ATOM 3790 C CA . LEU A 1 497 ? 65.600 2.974 24.665 1.00 43.65 497 LEU A CA 1
ATOM 3791 C C . LEU A 1 497 ? 67.041 3.470 24.941 1.00 45.32 497 LEU A C 1
ATOM 3792 O O . LEU A 1 497 ? 67.708 3.014 25.878 1.00 45.05 497 LEU A O 1
ATOM 3797 N N . LEU A 1 498 ? 67.497 4.412 24.108 1.00 39.27 498 LEU A N 1
ATOM 3798 C CA . LEU A 1 498 ? 68.818 5.021 24.151 1.00 37.45 498 LEU A CA 1
ATOM 3799 C C . LEU A 1 498 ? 69.048 5.852 25.399 1.00 43.55 498 LEU A C 1
ATOM 3800 O O . LEU A 1 498 ? 70.117 5.728 26.026 1.00 45.33 498 LEU A O 1
ATOM 3805 N N . ARG A 1 499 ? 68.028 6.636 25.798 1.00 37.95 499 ARG A N 1
ATOM 3806 C CA . ARG A 1 499 ? 68.048 7.458 27.018 1.00 36.95 499 ARG A CA 1
ATOM 3807 C C . ARG A 1 499 ? 68.290 6.583 28.233 1.00 41.57 499 ARG A C 1
ATOM 3808 O O . ARG A 1 499 ? 69.183 6.869 29.041 1.00 41.49 499 ARG A O 1
ATOM 3816 N N . ARG A 1 500 ? 67.521 5.480 28.323 1.00 38.44 500 ARG A N 1
ATOM 3817 C CA . ARG A 1 500 ? 67.573 4.506 29.430 1.00 38.45 500 ARG A CA 1
ATOM 3818 C C . ARG A 1 500 ? 68.885 3.762 29.500 1.00 37.48 500 ARG A C 1
ATOM 3819 O O . ARG A 1 500 ? 69.379 3.460 30.610 1.00 36.93 500 ARG A O 1
ATOM 3827 N N . LEU A 1 501 ? 69.494 3.563 28.334 1.00 31.29 501 LEU A N 1
ATOM 3828 C CA . LEU A 1 501 ? 70.797 2.932 28.248 1.00 32.35 501 LEU A CA 1
ATOM 3829 C C . LEU A 1 501 ? 71.858 3.882 28.817 1.00 36.87 501 LEU A C 1
ATOM 3830 O O . LEU A 1 501 ? 72.664 3.465 29.643 1.00 35.40 501 LEU A O 1
ATOM 3835 N N . LEU A 1 502 ? 71.811 5.169 28.419 1.00 34.97 502 LEU A N 1
ATOM 3836 C CA . LEU A 1 502 ? 72.706 6.200 28.928 1.00 34.17 502 LEU A CA 1
ATOM 3837 C C . LEU A 1 502 ? 72.511 6.403 30.429 1.00 39.61 502 LEU A C 1
ATOM 3838 O O . LEU A 1 502 ? 73.501 6.483 31.163 1.00 40.02 502 LEU A O 1
ATOM 3843 N N . VAL A 1 503 ? 71.250 6.309 30.901 1.00 37.87 503 VAL A N 1
ATOM 3844 C CA . VAL A 1 503 ? 70.926 6.338 32.337 1.00 37.72 503 VAL A CA 1
ATOM 3845 C C . VAL A 1 503 ? 71.665 5.186 33.036 1.00 42.99 503 VAL A C 1
ATOM 3846 O O . VAL A 1 503 ? 72.429 5.427 33.969 1.00 44.12 503 VAL A O 1
ATOM 3850 N N . ALA A 1 504 ? 71.521 3.966 32.510 1.00 40.07 504 ALA A N 1
ATOM 3851 C CA . ALA A 1 504 ? 72.198 2.771 33.046 1.00 40.92 504 ALA A CA 1
ATOM 3852 C C . ALA A 1 504 ? 73.709 2.890 33.036 1.00 45.78 504 ALA A C 1
ATOM 3853 O O . ALA A 1 504 ? 74.375 2.307 33.890 1.00 48.39 504 ALA A O 1
ATOM 3855 N N . ARG A 1 505 ? 74.242 3.645 32.065 1.00 40.36 505 ARG A N 1
ATOM 3856 C CA . ARG A 1 505 ? 75.665 3.886 31.870 1.00 39.60 505 ARG A CA 1
ATOM 3857 C C . ARG A 1 505 ? 76.193 5.125 32.647 1.00 46.27 505 ARG A C 1
ATOM 3858 O O . ARG A 1 505 ? 77.342 5.541 32.450 1.00 45.93 505 ARG A O 1
ATOM 3866 N N . GLY A 1 506 ? 75.368 5.623 33.577 1.00 43.81 506 GLY A N 1
ATOM 3867 C CA . GLY A 1 506 ? 75.703 6.699 34.507 1.00 42.81 506 GLY A CA 1
ATOM 3868 C C . GLY A 1 506 ? 75.609 8.112 33.988 1.00 44.77 506 GLY A C 1
ATOM 3869 O O . GLY A 1 506 ? 76.425 8.954 34.363 1.00 44.65 506 GLY A O 1
ATOM 3870 N N . TYR A 1 507 ? 74.588 8.400 33.180 1.00 39.59 507 TYR A N 1
ATOM 3871 C CA . TYR A 1 507 ? 74.344 9.736 32.656 1.00 38.53 507 TYR A CA 1
ATOM 3872 C C . TYR A 1 507 ? 73.053 10.328 33.228 1.00 43.08 507 TYR A C 1
ATOM 3873 O O . TYR A 1 507 ? 72.051 9.643 33.459 1.00 40.10 507 TYR A O 1
ATOM 3882 N N . GLN A 1 508 ? 73.086 11.632 33.384 1.00 41.58 508 GLN A N 1
ATOM 3883 C CA . GLN A 1 508 ? 71.983 12.417 33.866 1.00 41.29 508 GLN A CA 1
ATOM 3884 C C . GLN A 1 508 ? 71.448 13.180 32.641 1.00 44.93 508 GLN A C 1
ATOM 3885 O O . GLN A 1 508 ? 72.235 13.643 31.803 1.00 44.19 508 GLN A O 1
ATOM 3891 N N . GLU A 1 509 ? 70.117 13.201 32.464 1.00 40.34 509 GLU A N 1
ATOM 3892 C CA . GLU A 1 509 ? 69.533 13.880 31.303 1.00 39.31 509 GLU A CA 1
ATOM 3893 C C . GLU A 1 509 ? 69.319 15.362 31.544 1.00 44.86 509 GLU A C 1
ATOM 3894 O O . GLU A 1 509 ? 68.625 15.757 32.496 1.00 44.80 509 GLU A O 1
ATOM 3900 N N . ALA A 1 510 ? 69.884 16.174 30.638 1.00 41.19 510 ALA A N 1
ATOM 3901 C CA . ALA A 1 510 ? 69.786 17.631 30.606 1.00 39.03 510 ALA A CA 1
ATOM 3902 C C . ALA A 1 510 ? 68.830 18.091 29.503 1.00 42.03 510 ALA A C 1
ATOM 3903 O O . ALA A 1 510 ? 68.687 17.426 28.474 1.00 41.28 510 ALA A O 1
ATOM 3905 N N . ILE A 1 511 ? 68.188 19.238 29.702 1.00 39.48 511 ILE A N 1
ATOM 3906 C CA . ILE A 1 511 ? 67.360 19.902 28.682 1.00 38.96 511 ILE A CA 1
ATOM 3907 C C . ILE A 1 511 ? 67.853 21.343 28.683 1.00 43.67 511 ILE A C 1
ATOM 3908 O O . ILE A 1 511 ? 67.779 22.019 29.721 1.00 43.55 511 ILE A O 1
ATOM 3913 N N . THR A 1 512 ? 68.420 21.783 27.544 1.00 40.57 512 THR A N 1
ATOM 3914 C CA . THR A 1 512 ? 68.995 23.129 27.387 1.00 39.96 512 THR A CA 1
ATOM 3915 C C . THR A 1 512 ? 68.202 23.964 26.349 1.00 42.34 512 THR A C 1
ATOM 3916 O O . THR A 1 512 ? 67.518 23.390 25.506 1.00 40.49 512 THR A O 1
ATOM 3920 N N . PHE A 1 513 ? 68.301 25.309 26.422 1.00 39.34 513 PHE A N 1
ATOM 3921 C CA . PHE A 1 513 ? 67.648 26.221 25.473 1.00 39.49 513 PHE A CA 1
ATOM 3922 C C . PHE A 1 513 ? 68.166 26.028 24.058 1.00 42.50 513 PHE A C 1
ATOM 3923 O O . PHE A 1 513 ? 69.383 25.975 23.844 1.00 42.36 513 PHE A O 1
ATOM 3931 N N . SER A 1 514 ? 67.230 25.891 23.096 1.00 38.49 514 SER A N 1
ATOM 3932 C CA . SER A 1 514 ? 67.529 25.696 21.668 1.00 38.72 514 SER A CA 1
ATOM 3933 C C . SER A 1 514 ? 68.224 26.893 21.032 1.00 42.40 514 SER A C 1
ATOM 3934 O O . SER A 1 514 ? 68.853 26.749 19.983 1.00 42.08 514 SER A O 1
ATOM 3937 N N . PHE A 1 515 ? 68.030 28.089 21.628 1.00 38.69 515 PHE A N 1
ATOM 3938 C CA . PHE A 1 515 ? 68.661 29.331 21.203 1.00 38.05 515 PHE A CA 1
ATOM 3939 C C . PHE A 1 515 ? 69.759 29.701 22.207 1.00 44.04 515 PHE A C 1
ATOM 3940 O O . PHE A 1 515 ? 69.562 29.666 23.430 1.00 41.48 515 PHE A O 1
ATOM 3948 N N . ILE A 1 516 ? 70.950 29.969 21.666 1.00 42.90 516 ILE A N 1
ATOM 3949 C CA . ILE A 1 516 ? 72.167 30.246 22.413 1.00 42.95 516 ILE A CA 1
ATOM 3950 C C . ILE A 1 516 ? 72.798 31.595 22.039 1.00 47.38 516 ILE A C 1
ATOM 3951 O O . ILE A 1 516 ? 72.295 32.308 21.164 1.00 46.16 516 ILE A O 1
ATOM 3956 N N . ASP A 1 517 ? 73.902 31.939 22.716 1.00 44.09 517 ASP A N 1
ATOM 3957 C CA . ASP A 1 517 ? 74.646 33.158 22.451 1.00 45.05 517 ASP A CA 1
ATOM 3958 C C . ASP A 1 517 ? 75.372 33.019 21.080 1.00 47.97 517 ASP A C 1
ATOM 3959 O O . ASP A 1 517 ? 76.026 31.991 20.832 1.00 47.26 517 ASP A O 1
ATOM 3964 N N . PRO A 1 518 ? 75.263 34.018 20.165 1.00 43.36 518 PRO A N 1
ATOM 3965 C CA . PRO A 1 518 ? 75.955 33.896 18.855 1.00 41.73 518 PRO A CA 1
ATOM 3966 C C . PRO A 1 518 ? 77.456 33.710 18.995 1.00 44.28 518 PRO A C 1
ATOM 3967 O O . PRO A 1 518 ? 78.073 33.002 18.193 1.00 43.30 518 PRO A O 1
ATOM 3971 N N . ALA A 1 519 ? 78.024 34.298 20.068 1.00 41.45 519 ALA A N 1
ATOM 3972 C CA . ALA A 1 519 ? 79.445 34.206 20.418 1.00 41.41 519 ALA A CA 1
ATOM 3973 C C . ALA A 1 519 ? 79.783 32.788 20.752 1.00 46.76 519 ALA A C 1
ATOM 3974 O O . ALA A 1 519 ? 80.781 32.282 20.244 1.00 48.73 519 ALA A O 1
ATOM 3976 N N . LEU A 1 520 ? 78.916 32.114 21.547 1.00 42.19 520 LEU A N 1
ATOM 3977 C CA . LEU A 1 520 ? 79.117 30.721 21.921 1.00 40.96 520 LEU A CA 1
ATOM 3978 C C . LEU A 1 520 ? 78.957 29.830 20.706 1.00 48.00 520 LEU A C 1
ATOM 3979 O O . LEU A 1 520 ? 79.764 28.924 20.526 1.00 48.86 520 LEU A O 1
ATOM 3984 N N . PHE A 1 521 ? 77.935 30.111 19.854 1.00 45.09 521 PHE A N 1
ATOM 3985 C CA . PHE A 1 521 ? 77.663 29.406 18.593 1.00 44.24 521 PHE A CA 1
ATOM 3986 C C . PHE A 1 521 ? 78.929 29.423 17.703 1.00 47.94 521 PHE A C 1
ATOM 3987 O O . PHE A 1 521 ? 79.331 28.389 17.188 1.00 46.25 521 PHE A O 1
ATOM 3995 N N . GLU A 1 522 ? 79.542 30.602 17.541 1.00 47.16 522 GLU A N 1
ATOM 3996 C CA . GLU A 1 522 ? 80.734 30.803 16.720 1.00 48.31 522 GLU A CA 1
ATOM 3997 C C . GLU A 1 522 ? 81.951 30.035 17.214 1.00 52.82 522 GLU A C 1
ATOM 3998 O O . GLU A 1 522 ? 82.803 29.693 16.399 1.00 53.58 522 GLU A O 1
ATOM 4004 N N . LEU A 1 523 ? 82.050 29.770 18.537 1.00 48.67 523 LEU A N 1
ATOM 4005 C CA . LEU A 1 523 ? 83.156 29.021 19.127 1.00 48.74 523 LEU A CA 1
ATOM 4006 C C . LEU A 1 523 ? 83.094 27.559 18.671 1.00 54.16 523 LEU A C 1
ATOM 4007 O O . LEU A 1 523 ? 84.126 26.950 18.393 1.00 56.62 523 LEU A O 1
ATOM 4012 N N . PHE A 1 524 ? 81.887 26.987 18.655 1.00 47.75 524 PHE A N 1
ATOM 4013 C CA . PHE A 1 524 ? 81.664 25.591 18.318 1.00 46.60 524 PHE A CA 1
ATOM 4014 C C . PHE A 1 524 ? 81.467 25.376 16.807 1.00 50.27 524 PHE A C 1
ATOM 4015 O O . PHE A 1 524 ? 81.771 24.291 16.307 1.00 51.19 524 PHE A O 1
ATOM 4023 N N . ASP A 1 525 ? 80.948 26.406 16.093 1.00 43.74 525 ASP A N 1
ATOM 4024 C CA . ASP A 1 525 ? 80.678 26.368 14.657 1.00 42.66 525 ASP A CA 1
ATOM 4025 C C . ASP A 1 525 ? 81.329 27.549 13.888 1.00 47.55 525 ASP A C 1
ATOM 4026 O O . ASP A 1 525 ? 80.615 28.383 13.326 1.00 48.03 525 ASP A O 1
ATOM 4031 N N . PRO A 1 526 ? 82.687 27.634 13.844 1.00 45.25 526 PRO A N 1
ATOM 4032 C CA . PRO A 1 526 ? 83.335 28.765 13.143 1.00 46.06 526 PRO A CA 1
ATOM 4033 C C . PRO A 1 526 ? 82.942 28.932 11.668 1.00 51.00 526 PRO A C 1
ATOM 4034 O O . PRO A 1 526 ? 82.852 27.954 10.914 1.00 52.89 526 PRO A O 1
ATOM 4038 N N . GLY A 1 527 ? 82.721 30.171 11.265 1.00 44.95 527 GLY A N 1
ATOM 4039 C CA . GLY A 1 527 ? 82.367 30.469 9.883 1.00 44.12 527 GLY A CA 1
ATOM 4040 C C . GLY A 1 527 ? 80.906 30.288 9.526 1.00 47.58 527 GLY A C 1
ATOM 4041 O O . GLY A 1 527 ? 80.454 30.784 8.487 1.00 46.19 527 GLY A O 1
ATOM 4042 N N . THR A 1 528 ? 80.150 29.569 10.351 1.00 44.46 528 THR A N 1
ATOM 4043 C CA . THR A 1 528 ? 78.750 29.418 9.994 1.00 44.55 528 THR A CA 1
ATOM 4044 C C . THR A 1 528 ? 77.938 30.592 10.536 1.00 48.26 528 THR A C 1
ATOM 4045 O O . THR A 1 528 ? 78.191 31.089 11.643 1.00 45.89 528 THR A O 1
ATOM 4049 N N . GLN A 1 529 ? 77.003 31.057 9.700 1.00 45.64 529 GLN A N 1
ATOM 4050 C CA . GLN A 1 529 ? 76.061 32.095 10.038 1.00 45.53 529 GLN A CA 1
ATOM 4051 C C . GLN A 1 529 ? 74.893 31.391 10.754 1.00 51.70 529 GLN A C 1
ATOM 4052 O O . GLN A 1 529 ? 74.270 30.506 10.154 1.00 52.81 529 GLN A O 1
ATOM 4058 N N . PRO A 1 530 ? 74.620 31.689 12.048 1.00 48.03 530 PRO A N 1
ATOM 4059 C CA . PRO A 1 530 ? 73.498 31.012 12.718 1.00 47.82 530 PRO A CA 1
ATOM 4060 C C . PRO A 1 530 ? 72.162 31.499 12.198 1.00 50.44 530 PRO A C 1
ATOM 4061 O O . PRO A 1 530 ? 72.103 32.575 11.621 1.00 51.06 530 PRO A O 1
ATOM 4065 N N . LEU A 1 531 ? 71.101 30.719 12.411 1.00 47.13 531 LEU A N 1
ATOM 4066 C CA . LEU A 1 531 ? 69.753 31.137 12.071 1.00 45.92 531 LEU A CA 1
ATOM 4067 C C . LEU A 1 531 ? 69.399 32.007 13.294 1.00 50.03 531 LEU A C 1
ATOM 4068 O O . LEU A 1 531 ? 69.249 31.484 14.403 1.00 48.52 531 LEU A O 1
ATOM 4073 N N . THR A 1 532 ? 69.440 33.350 13.099 1.00 47.55 532 THR A N 1
ATOM 4074 C CA . THR A 1 532 ? 69.252 34.385 14.127 1.00 47.05 532 THR A CA 1
ATOM 4075 C C . THR A 1 532 ? 67.792 34.869 14.242 1.00 53.27 532 THR A C 1
ATOM 4076 O O . THR A 1 532 ? 67.135 35.111 13.236 1.00 54.81 532 THR A O 1
ATOM 4080 N N . LEU A 1 533 ? 67.309 35.030 15.490 1.00 49.44 533 LEU A N 1
ATOM 4081 C CA . LEU A 1 533 ? 65.977 35.521 15.801 1.00 48.78 533 LEU A CA 1
ATOM 4082 C C . LEU A 1 533 ? 65.920 37.028 15.567 1.00 53.41 533 LEU A C 1
ATOM 4083 O O . LEU A 1 533 ? 66.936 37.703 15.735 1.00 52.89 533 LEU A O 1
ATOM 4088 N N . ALA A 1 534 ? 64.733 37.557 15.177 1.00 49.64 534 ALA A N 1
ATOM 4089 C CA . ALA A 1 534 ? 64.530 38.984 14.919 1.00 48.89 534 ALA A CA 1
ATOM 4090 C C . ALA A 1 534 ? 64.240 39.715 16.230 1.00 51.21 534 ALA A C 1
ATOM 4091 O O . ALA A 1 534 ? 64.758 40.804 16.462 1.00 50.12 534 ALA A O 1
ATOM 4093 N N . ASN A 1 535 ? 63.470 39.066 17.112 1.00 47.38 535 ASN A N 1
ATOM 4094 C CA . ASN A 1 535 ? 63.082 39.575 18.417 1.00 46.01 535 ASN A CA 1
ATOM 4095 C C . ASN A 1 535 ? 63.511 38.606 19.539 1.00 49.70 535 ASN A C 1
ATOM 4096 O O . ASN A 1 535 ? 62.635 38.103 20.259 1.00 50.40 535 ASN A O 1
ATOM 4101 N N . PRO A 1 536 ? 64.846 38.348 19.754 1.00 43.93 536 PRO A N 1
ATOM 4102 C CA . PRO A 1 536 ? 65.242 37.442 20.847 1.00 42.28 536 PRO A CA 1
ATOM 4103 C C . PRO A 1 536 ? 64.894 37.982 22.227 1.00 47.76 536 PRO A C 1
ATOM 4104 O O . PRO A 1 536 ? 64.776 39.186 22.387 1.00 47.82 536 PRO A O 1
ATOM 4108 N N . ILE A 1 537 ? 64.693 37.087 23.207 1.00 46.70 537 ILE A N 1
ATOM 4109 C CA . ILE A 1 537 ? 64.354 37.424 24.595 1.00 46.45 537 ILE A CA 1
ATOM 4110 C C . ILE A 1 537 ? 65.467 38.301 25.176 1.00 52.53 537 ILE A C 1
ATOM 4111 O O . ILE A 1 537 ? 65.178 39.349 25.753 1.00 54.82 537 ILE A O 1
ATOM 4116 N N . SER A 1 538 ? 66.727 37.933 24.905 1.00 48.15 538 SER A N 1
ATOM 4117 C CA . SER A 1 538 ? 67.944 38.687 25.230 1.00 47.59 538 SER A CA 1
ATOM 4118 C C . SER A 1 538 ? 68.937 38.432 24.070 1.00 51.55 538 SER A C 1
ATOM 4119 O O . SER A 1 538 ? 68.693 37.546 23.241 1.00 50.80 538 SER A O 1
ATOM 4122 N N . ALA A 1 539 ? 70.029 39.198 23.998 1.00 47.44 539 ALA A N 1
ATOM 4123 C CA . ALA A 1 539 ? 71.027 39.035 22.944 1.00 46.62 539 ALA A CA 1
ATOM 4124 C C . ALA A 1 539 ? 71.792 37.694 23.034 1.00 51.16 539 ALA A C 1
ATOM 4125 O O . ALA A 1 539 ? 72.228 37.169 22.004 1.00 51.04 539 ALA A O 1
ATOM 4127 N N . ASP A 1 540 ? 71.894 37.115 24.246 1.00 48.32 540 ASP A N 1
ATOM 4128 C CA . ASP A 1 540 ? 72.592 35.844 24.466 1.00 49.23 540 ASP A CA 1
ATOM 4129 C C . ASP A 1 540 ? 71.697 34.605 24.235 1.00 49.77 540 ASP A C 1
ATOM 4130 O O . ASP A 1 540 ? 72.064 33.493 24.618 1.00 49.61 540 ASP A O 1
ATOM 4135 N N . MET A 1 541 ? 70.542 34.803 23.595 1.00 44.44 541 MET A N 1
ATOM 4136 C CA . MET A 1 541 ? 69.562 33.765 23.244 1.00 43.41 541 MET A CA 1
ATOM 4137 C C . MET A 1 541 ? 69.004 34.081 21.845 1.00 43.68 541 MET A C 1
ATOM 4138 O O . MET A 1 541 ? 67.818 33.888 21.571 1.00 42.85 541 MET A O 1
ATOM 4143 N N . ALA A 1 542 ? 69.899 34.559 20.956 1.00 38.33 542 ALA A N 1
ATOM 4144 C CA . ALA A 1 542 ? 69.622 35.009 19.597 1.00 37.51 542 ALA A CA 1
ATOM 4145 C C . ALA A 1 542 ? 69.841 33.984 18.505 1.00 42.42 542 ALA A C 1
ATOM 4146 O O . ALA A 1 542 ? 69.195 34.066 17.460 1.00 42.44 542 ALA A O 1
ATOM 4148 N N . ALA A 1 543 ? 70.772 33.047 18.723 1.00 39.63 543 ALA A N 1
ATOM 4149 C CA . ALA A 1 543 ? 71.171 32.038 17.741 1.00 39.72 543 ALA A CA 1
ATOM 4150 C C . ALA A 1 543 ? 70.570 30.654 17.943 1.00 44.30 543 ALA A C 1
ATOM 4151 O O . ALA A 1 543 ? 70.754 30.065 19.006 1.00 44.79 543 ALA A O 1
ATOM 4153 N N . MET A 1 544 ? 69.919 30.096 16.890 1.00 39.74 544 MET A N 1
ATOM 4154 C CA . MET A 1 544 ? 69.434 28.710 16.912 1.00 38.08 544 MET A CA 1
ATOM 4155 C C . MET A 1 544 ? 70.662 27.818 16.828 1.00 44.37 544 MET A C 1
ATOM 4156 O O . MET A 1 544 ? 71.521 27.976 15.931 1.00 45.46 544 MET A O 1
ATOM 4161 N N . ARG A 1 545 ? 70.748 26.895 17.787 1.00 40.21 545 ARG A N 1
ATOM 4162 C CA . ARG A 1 545 ? 71.839 25.923 17.903 1.00 38.58 545 ARG A CA 1
ATOM 4163 C C . ARG A 1 545 ? 71.997 25.028 16.668 1.00 40.34 545 ARG A C 1
ATOM 4164 O O . ARG A 1 545 ? 71.012 24.583 16.078 1.00 37.58 545 ARG A O 1
ATOM 4172 N N . SER A 1 546 ? 73.246 24.780 16.285 1.00 39.28 546 SER A N 1
ATOM 4173 C CA . SER A 1 546 ? 73.618 23.876 15.184 1.00 39.09 546 SER A CA 1
ATOM 4174 C C . SER A 1 546 ? 74.222 22.576 15.812 1.00 43.86 546 SER A C 1
ATOM 4175 O O . SER A 1 546 ? 74.481 21.608 15.109 1.00 45.91 546 SER A O 1
ATOM 4178 N N . SER A 1 547 ? 74.421 22.576 17.144 1.00 39.19 547 SER A N 1
ATOM 4179 C CA . SER A 1 547 ? 74.921 21.481 17.984 1.00 38.70 547 SER A CA 1
ATOM 4180 C C . SER A 1 547 ? 74.287 21.571 19.409 1.00 42.92 547 SER A C 1
ATOM 4181 O O . SER A 1 547 ? 73.940 22.674 19.874 1.00 42.33 547 SER A O 1
ATOM 4184 N N . LEU A 1 548 ? 74.187 20.417 20.110 1.00 37.99 548 LEU A N 1
ATOM 4185 C CA . LEU A 1 548 ? 73.668 20.380 21.472 1.00 39.07 548 LEU A CA 1
ATOM 4186 C C . LEU A 1 548 ? 74.817 20.634 22.479 1.00 44.09 548 LEU A C 1
ATOM 4187 O O . LEU A 1 548 ? 74.569 20.849 23.681 1.00 45.41 548 LEU A O 1
ATOM 4192 N N . TRP A 1 549 ? 76.056 20.649 21.959 1.00 39.41 549 TRP A N 1
ATOM 4193 C CA . TRP A 1 549 ? 77.309 20.826 22.683 1.00 40.28 549 TRP A CA 1
ATOM 4194 C C . TRP A 1 549 ? 77.474 22.154 23.407 1.00 45.02 549 TRP A C 1
ATOM 4195 O O . TRP A 1 549 ? 77.863 22.104 24.570 1.00 44.71 549 TRP A O 1
ATOM 4206 N N . PRO A 1 550 ? 77.266 23.342 22.795 1.00 44.17 550 PRO A N 1
ATOM 4207 C CA . PRO A 1 550 ? 77.408 24.595 23.572 1.00 43.96 550 PRO A CA 1
ATOM 4208 C C . PRO A 1 550 ? 76.517 24.593 24.843 1.00 46.26 550 PRO A C 1
ATOM 4209 O O . PRO A 1 550 ? 77.018 24.857 25.936 1.00 45.81 550 PRO A O 1
ATOM 4213 N N . GLY A 1 551 ? 75.251 24.177 24.699 1.00 40.57 551 GLY A N 1
ATOM 4214 C CA . GLY A 1 551 ? 74.300 24.016 25.796 1.00 39.36 551 GLY A CA 1
ATOM 4215 C C . GLY A 1 551 ? 74.749 22.991 26.808 1.00 43.86 551 GLY A C 1
ATOM 4216 O O . GLY A 1 551 ? 74.696 23.239 28.019 1.00 43.46 551 GLY A O 1
ATOM 4217 N N . LEU A 1 552 ? 75.204 21.823 26.317 1.00 42.46 552 LEU A N 1
ATOM 4218 C CA . LEU A 1 552 ? 75.728 20.769 27.186 1.00 43.06 552 LEU A CA 1
ATOM 4219 C C . LEU A 1 552 ? 76.975 21.192 27.971 1.00 47.69 552 LEU A C 1
ATOM 4220 O O . LEU A 1 552 ? 77.054 20.922 29.165 1.00 47.55 552 LEU A O 1
ATOM 4225 N N . VAL A 1 553 ? 77.928 21.857 27.305 1.00 44.09 553 VAL A N 1
ATOM 4226 C CA . VAL A 1 553 ? 79.162 22.352 27.922 1.00 44.12 553 VAL A CA 1
ATOM 4227 C C . VAL A 1 553 ? 78.818 23.436 28.956 1.00 46.47 553 VAL A C 1
ATOM 4228 O O . VAL A 1 553 ? 79.361 23.426 30.055 1.00 44.62 553 VAL A O 1
ATOM 4232 N N . LYS A 1 554 ? 77.909 24.348 28.609 1.00 43.79 554 LYS A N 1
ATOM 4233 C CA . LYS A 1 554 ? 77.511 25.410 29.525 1.00 44.48 554 LYS A CA 1
ATOM 4234 C C . LYS A 1 554 ? 76.854 24.858 30.811 1.00 49.55 554 LYS A C 1
ATOM 4235 O O . LYS A 1 554 ? 77.249 25.283 31.901 1.00 50.40 554 LYS A O 1
ATOM 4241 N N . ALA A 1 555 ? 75.943 23.852 30.687 1.00 44.42 555 ALA A N 1
ATOM 4242 C CA . ALA A 1 555 ? 75.296 23.158 31.822 1.00 43.40 555 ALA A CA 1
ATOM 4243 C C . ALA A 1 555 ? 76.340 22.410 32.637 1.00 47.30 555 ALA A C 1
ATOM 4244 O O . ALA A 1 555 ? 76.227 22.321 33.857 1.00 46.41 555 ALA A O 1
ATOM 4246 N N . LEU A 1 556 ? 77.372 21.886 31.952 1.00 43.97 556 LEU A N 1
ATOM 4247 C CA . LEU A 1 556 ? 78.461 21.165 32.582 1.00 43.98 556 LEU A CA 1
ATOM 4248 C C . LEU A 1 556 ? 79.213 22.123 33.461 1.00 48.57 556 LEU A C 1
ATOM 4249 O O . LEU A 1 556 ? 79.359 21.846 34.648 1.00 47.83 556 LEU A O 1
ATOM 4254 N N . GLN A 1 557 ? 79.646 23.280 32.903 1.00 47.26 557 GLN A N 1
ATOM 4255 C CA . GLN A 1 557 ? 80.414 24.253 33.675 1.00 47.28 557 GLN A CA 1
ATOM 4256 C C . GLN A 1 557 ? 79.553 24.984 34.710 1.00 49.21 557 GLN A C 1
ATOM 4257 O O . GLN A 1 557 ? 80.099 25.378 35.724 1.00 48.69 557 GLN A O 1
ATOM 4263 N N . HIS A 1 558 ? 78.222 25.038 34.536 1.00 44.96 558 HIS A N 1
ATOM 4264 C CA . HIS A 1 558 ? 77.300 25.569 35.540 1.00 45.38 558 HIS A CA 1
ATOM 4265 C C . HIS A 1 558 ? 77.456 24.754 36.838 1.00 51.08 558 HIS A C 1
ATOM 4266 O O . HIS A 1 558 ? 77.551 25.313 37.929 1.00 51.91 558 HIS A O 1
ATOM 4273 N N . ASN A 1 559 ? 77.535 23.421 36.690 1.00 47.40 559 ASN A N 1
ATOM 4274 C CA . ASN A 1 559 ? 77.703 22.464 37.763 1.00 47.18 559 ASN A CA 1
ATOM 4275 C C . ASN A 1 559 ? 79.099 22.494 38.363 1.00 53.75 559 ASN A C 1
ATOM 4276 O O . ASN A 1 559 ? 79.237 22.426 39.586 1.00 55.06 559 ASN A O 1
ATOM 4281 N N . LEU A 1 560 ? 80.128 22.605 37.513 1.00 49.70 560 LEU A N 1
ATOM 4282 C CA . LEU A 1 560 ? 81.537 22.702 37.904 1.00 49.34 560 LEU A CA 1
ATOM 4283 C C . LEU A 1 560 ? 81.756 23.903 38.846 1.00 56.62 560 LEU A C 1
ATOM 4284 O O . LEU A 1 560 ? 82.507 23.802 39.823 1.00 57.82 560 LEU A O 1
ATOM 4289 N N . ASN A 1 561 ? 81.015 24.998 38.600 1.00 53.98 561 ASN A N 1
ATOM 4290 C CA . ASN A 1 561 ? 81.011 26.229 39.399 1.00 54.41 561 ASN A CA 1
ATOM 4291 C C . ASN A 1 561 ? 80.162 26.078 40.666 1.00 63.32 561 ASN A C 1
ATOM 4292 O O . ASN A 1 561 ? 80.125 27.002 41.484 1.00 65.35 561 ASN A O 1
ATOM 4297 N N . ARG A 1 562 ? 79.413 24.964 40.792 1.00 60.07 562 ARG A N 1
ATOM 4298 C CA . ARG A 1 562 ? 78.549 24.690 41.939 1.00 58.52 562 ARG A CA 1
ATOM 4299 C C . ARG A 1 562 ? 79.038 23.472 42.723 1.00 61.05 562 ARG A C 1
ATOM 4300 O O . ARG A 1 562 ? 78.232 22.668 43.197 1.00 62.18 562 ARG A O 1
ATOM 4308 N N . GLN A 1 563 ? 80.377 23.360 42.871 1.00 54.33 563 GLN A N 1
ATOM 4309 C CA . GLN A 1 563 ? 81.084 22.325 43.625 1.00 53.14 563 GLN A CA 1
ATOM 4310 C C . GLN A 1 563 ? 80.814 20.896 43.137 1.00 60.02 563 GLN A C 1
ATOM 4311 O O . GLN A 1 563 ? 80.857 19.946 43.930 1.00 61.57 563 GLN A O 1
ATOM 4317 N N . GLN A 1 564 ? 80.606 20.729 41.813 1.00 56.29 564 GLN A N 1
ATOM 4318 C CA . GLN A 1 564 ? 80.448 19.392 41.204 1.00 56.12 564 GLN A CA 1
ATOM 4319 C C . GLN A 1 564 ? 81.754 19.052 40.481 1.00 60.15 564 GLN A C 1
ATOM 4320 O O . GLN A 1 564 ? 82.373 19.927 39.873 1.00 61.01 564 GLN A O 1
ATOM 4326 N N . SER A 1 565 ? 82.210 17.815 40.600 1.00 56.03 565 SER A N 1
ATOM 4327 C CA . SER A 1 565 ? 83.461 17.388 39.985 1.00 55.40 565 SER A CA 1
ATOM 4328 C C . SER A 1 565 ? 83.207 16.442 38.812 1.00 56.85 565 SER A C 1
ATOM 4329 O O . SER A 1 565 ? 83.841 16.575 37.764 1.00 55.87 565 SER A O 1
ATOM 4332 N N . ARG A 1 566 ? 82.289 15.483 39.007 1.00 52.05 566 ARG A N 1
ATOM 4333 C CA . ARG A 1 566 ? 81.896 14.466 38.023 1.00 50.69 566 ARG A CA 1
ATOM 4334 C C . ARG A 1 566 ? 80.542 14.881 37.445 1.00 55.36 566 ARG A C 1
ATOM 4335 O O . ARG A 1 566 ? 79.523 14.833 38.145 1.00 55.25 566 ARG A O 1
ATOM 4343 N N . VAL A 1 567 ? 80.555 15.357 36.194 1.00 50.45 567 VAL A N 1
ATOM 4344 C CA . VAL A 1 567 ? 79.368 15.810 35.477 1.00 49.27 567 VAL A CA 1
ATOM 4345 C C . VAL A 1 567 ? 79.273 14.950 34.219 1.00 49.69 567 VAL A C 1
ATOM 4346 O O . VAL A 1 567 ? 80.215 14.904 33.429 1.00 48.85 567 VAL A O 1
ATOM 4350 N N . ARG A 1 568 ? 78.176 14.172 34.112 1.00 44.04 568 ARG A N 1
ATOM 4351 C CA . ARG A 1 568 ? 77.906 13.258 33.005 1.00 42.03 568 ARG A CA 1
ATOM 4352 C C . ARG A 1 568 ? 76.502 13.558 32.554 1.00 43.78 568 ARG A C 1
ATOM 4353 O O . ARG A 1 568 ? 75.553 13.212 33.238 1.00 43.78 568 ARG A O 1
ATOM 4361 N N . LEU A 1 569 ? 76.378 14.268 31.441 1.00 39.75 569 LEU A N 1
ATOM 4362 C CA . LEU A 1 569 ? 75.099 14.714 30.908 1.00 39.20 569 LEU A CA 1
ATOM 4363 C C . LEU A 1 569 ? 74.841 14.274 29.489 1.00 40.74 569 LEU A C 1
ATOM 4364 O O . LEU A 1 569 ? 75.772 14.189 28.681 1.00 41.98 569 LEU A O 1
ATOM 4369 N N . PHE A 1 570 ? 73.555 14.059 29.168 1.00 33.83 570 PHE A N 1
ATOM 4370 C CA . PHE A 1 570 ? 73.153 13.780 27.805 1.00 33.00 570 PHE A CA 1
ATOM 4371 C C . PHE A 1 570 ? 71.924 14.585 27.480 1.00 40.73 570 PHE A C 1
ATOM 4372 O O . PHE A 1 570 ? 71.135 14.906 28.372 1.00 43.42 570 PHE A O 1
ATOM 4380 N N . GLU A 1 571 ? 71.746 14.890 26.203 1.00 36.61 571 GLU A N 1
ATOM 4381 C CA . GLU A 1 571 ? 70.596 15.619 25.732 1.00 36.74 571 GLU A CA 1
ATOM 4382 C C . GLU A 1 571 ? 70.239 15.148 24.325 1.00 39.47 571 GLU A C 1
ATOM 4383 O O . GLU A 1 571 ? 71.116 14.785 23.527 1.00 38.98 571 GLU A O 1
ATOM 4389 N N . SER A 1 572 ? 68.941 15.159 24.046 1.00 36.00 572 SER A N 1
ATOM 4390 C CA . SER A 1 572 ? 68.368 14.866 22.750 1.00 37.23 572 SER A CA 1
ATOM 4391 C C . SER A 1 572 ? 67.564 16.097 22.327 1.00 42.20 572 SER A C 1
ATOM 4392 O O . SER A 1 572 ? 67.001 16.795 23.168 1.00 44.31 572 SER A O 1
ATOM 4395 N N . GLY A 1 573 ? 67.519 16.352 21.044 1.00 37.60 573 GLY A N 1
ATOM 4396 C CA . GLY A 1 573 ? 66.784 17.487 20.522 1.00 37.55 573 GLY A CA 1
ATOM 4397 C C . GLY A 1 573 ? 67.216 17.884 19.142 1.00 42.50 573 GLY A C 1
ATOM 4398 O O . GLY A 1 573 ? 68.192 17.339 18.596 1.00 44.30 573 GLY A O 1
ATOM 4399 N N . LEU A 1 574 ? 66.524 18.879 18.598 1.00 37.02 574 LEU A N 1
ATOM 4400 C CA . LEU A 1 574 ? 66.829 19.364 17.255 1.00 35.96 574 LEU A CA 1
ATOM 4401 C C . LEU A 1 574 ? 68.047 20.252 17.138 1.00 42.72 574 LEU A C 1
ATOM 4402 O O . LEU A 1 574 ? 68.436 20.969 18.076 1.00 42.50 574 LEU A O 1
ATOM 4407 N N . ARG A 1 575 ? 68.653 20.180 15.946 1.00 40.11 575 ARG A N 1
ATOM 4408 C CA . ARG A 1 575 ? 69.690 21.074 15.528 1.00 39.57 575 ARG A CA 1
ATOM 4409 C C . ARG A 1 575 ? 69.129 21.866 14.354 1.00 45.21 575 ARG A C 1
ATOM 4410 O O . ARG A 1 575 ? 68.210 21.417 13.650 1.00 43.45 575 ARG A O 1
ATOM 4418 N N . PHE A 1 576 ? 69.641 23.084 14.189 1.00 42.03 576 PHE A N 1
ATOM 4419 C CA . PHE A 1 576 ? 69.150 23.962 13.161 1.00 40.32 576 PHE A CA 1
ATOM 4420 C C . PHE A 1 576 ? 70.308 24.321 12.257 1.00 45.10 576 PHE A C 1
ATOM 4421 O O . PHE A 1 576 ? 71.177 25.106 12.646 1.00 43.88 576 PHE A O 1
ATOM 4429 N N . VAL A 1 577 ? 70.362 23.662 11.069 1.00 42.67 577 VAL A N 1
ATOM 4430 C CA . VAL A 1 577 ? 71.451 23.828 10.101 1.00 42.61 577 VAL A CA 1
ATOM 4431 C C . VAL A 1 577 ? 70.976 24.506 8.795 1.00 48.61 577 VAL A C 1
ATOM 4432 O O . VAL A 1 577 ? 70.143 23.970 8.060 1.00 49.64 577 VAL A O 1
ATOM 4436 N N . GLY A 1 578 ? 71.539 25.682 8.541 1.00 44.03 578 GLY A N 1
ATOM 4437 C CA . GLY A 1 578 ? 71.255 26.503 7.373 1.00 43.20 578 GLY A CA 1
ATOM 4438 C C . GLY A 1 578 ? 70.419 27.722 7.672 1.00 46.28 578 GLY A C 1
ATOM 4439 O O . GLY A 1 578 ? 70.083 27.999 8.830 1.00 46.90 578 GLY A O 1
ATOM 4440 N N . GLN A 1 579 ? 70.089 28.468 6.619 1.00 41.70 579 GLN A N 1
ATOM 4441 C CA . GLN A 1 579 ? 69.228 29.637 6.751 1.00 41.84 579 GLN A CA 1
ATOM 4442 C C . GLN A 1 579 ? 67.822 29.168 6.402 1.00 48.10 579 GLN A C 1
ATOM 4443 O O . GLN A 1 579 ? 67.670 28.006 6.031 1.00 48.09 579 GLN A O 1
ATOM 4449 N N . LEU A 1 580 ? 66.797 30.005 6.576 1.00 47.29 580 LEU A N 1
ATOM 4450 C CA . LEU A 1 580 ? 65.397 29.626 6.356 1.00 48.76 580 LEU A CA 1
ATOM 4451 C C . LEU A 1 580 ? 65.173 28.809 5.089 1.00 56.80 580 LEU A C 1
ATOM 4452 O O . LEU A 1 580 ? 64.593 27.706 5.164 1.00 58.31 580 LEU A O 1
ATOM 4457 N N . GLU A 1 581 ? 65.706 29.301 3.957 1.00 53.37 581 GLU A N 1
ATOM 4458 C CA . GLU A 1 581 ? 65.631 28.601 2.686 1.00 54.43 581 GLU A CA 1
ATOM 4459 C C . GLU A 1 581 ? 66.655 27.467 2.772 1.00 59.30 581 GLU A C 1
ATOM 4460 O O . GLU A 1 581 ? 67.864 27.724 2.795 1.00 61.87 581 GLU A O 1
ATOM 4466 N N . GLY A 1 582 ? 66.162 26.239 2.889 1.00 52.45 582 GLY A N 1
ATOM 4467 C CA . GLY A 1 582 ? 67.023 25.069 2.986 1.00 51.15 582 GLY A CA 1
ATOM 4468 C C . GLY A 1 582 ? 67.359 24.589 4.387 1.00 52.84 582 GLY A C 1
ATOM 4469 O O . GLY A 1 582 ? 68.198 23.689 4.536 1.00 53.66 582 GLY A O 1
ATOM 4470 N N . LEU A 1 583 ? 66.688 25.166 5.426 1.00 45.65 583 LEU A N 1
ATOM 4471 C CA . LEU A 1 583 ? 66.874 24.827 6.840 1.00 42.23 583 LEU A CA 1
ATOM 4472 C C . LEU A 1 583 ? 66.679 23.340 7.117 1.00 47.95 583 LEU A C 1
ATOM 4473 O O . LEU A 1 583 ? 65.755 22.724 6.581 1.00 48.73 583 LEU A O 1
ATOM 4478 N N . LYS A 1 584 ? 67.585 22.758 7.913 1.00 45.35 584 LYS A N 1
ATOM 4479 C CA . LYS A 1 584 ? 67.541 21.348 8.312 1.00 44.25 584 LYS A CA 1
ATOM 4480 C C . LYS A 1 584 ? 67.324 21.303 9.812 1.00 49.95 584 LYS A C 1
ATOM 4481 O O . LYS A 1 584 ? 68.053 21.951 10.576 1.00 52.05 584 LYS A O 1
ATOM 4487 N N . GLN A 1 585 ? 66.297 20.589 10.237 1.00 45.71 585 GLN A N 1
ATOM 4488 C CA . GLN A 1 585 ? 65.956 20.432 11.657 1.00 43.73 585 GLN A CA 1
ATOM 4489 C C . GLN A 1 585 ? 66.027 18.934 11.993 1.00 45.21 585 GLN A C 1
ATOM 4490 O O . GLN A 1 585 ? 65.050 18.196 11.851 1.00 43.75 585 GLN A O 1
ATOM 4496 N N . GLU A 1 586 ? 67.217 18.499 12.390 1.00 41.09 586 GLU A N 1
ATOM 4497 C CA . GLU A 1 586 ? 67.565 17.103 12.662 1.00 39.81 586 GLU A CA 1
ATOM 4498 C C . GLU A 1 586 ? 67.681 16.802 14.141 1.00 39.57 586 GLU A C 1
ATOM 4499 O O . GLU A 1 586 ? 68.279 17.586 14.893 1.00 38.45 586 GLU A O 1
ATOM 4505 N N . ALA A 1 587 ? 67.095 15.665 14.563 1.00 33.14 587 ALA A N 1
ATOM 4506 C CA . ALA A 1 587 ? 67.142 15.222 15.963 1.00 31.07 587 ALA A CA 1
ATOM 4507 C C . ALA A 1 587 ? 68.521 14.592 16.250 1.00 39.82 587 ALA A C 1
ATOM 4508 O O . ALA A 1 587 ? 69.038 13.750 15.469 1.00 40.14 587 ALA A O 1
ATOM 4510 N N . MET A 1 588 ? 69.119 15.043 17.369 1.00 37.30 588 MET A N 1
ATOM 4511 C CA . MET A 1 588 ? 70.446 14.623 17.809 1.00 37.53 588 MET A CA 1
ATOM 4512 C C . MET A 1 588 ? 70.422 14.021 19.181 1.00 41.36 588 MET A C 1
ATOM 4513 O O . MET A 1 588 ? 69.547 14.343 19.989 1.00 40.55 588 MET A O 1
ATOM 4518 N N . LEU A 1 589 ? 71.410 13.168 19.450 1.00 36.87 589 LEU A N 1
ATOM 4519 C CA . LEU A 1 589 ? 71.685 12.638 20.768 1.00 36.15 589 LEU A CA 1
ATOM 4520 C C . LEU A 1 589 ? 73.133 13.023 21.017 1.00 40.59 589 LEU A C 1
ATOM 4521 O O . LEU A 1 589 ? 74.030 12.633 20.264 1.00 42.38 589 LEU A O 1
ATOM 4526 N N . ALA A 1 590 ? 73.345 13.857 22.022 1.00 35.60 590 ALA A N 1
ATOM 4527 C CA . ALA A 1 590 ? 74.661 14.354 22.377 1.00 34.16 590 ALA A CA 1
ATOM 4528 C C . ALA A 1 590 ? 74.938 14.129 23.855 1.00 36.48 590 ALA A C 1
ATOM 4529 O O . ALA A 1 590 ? 74.012 14.156 24.668 1.00 34.64 590 ALA A O 1
ATOM 4531 N N . GLY A 1 591 ? 76.205 13.889 24.182 1.00 34.67 591 GLY A N 1
ATOM 4532 C CA . GLY A 1 591 ? 76.663 13.648 25.547 1.00 34.19 591 GLY A CA 1
ATOM 4533 C C . GLY A 1 591 ? 77.927 14.398 25.886 1.00 36.65 591 GLY A C 1
ATOM 4534 O O . GLY A 1 591 ? 78.726 14.684 25.002 1.00 36.70 591 GLY A O 1
ATOM 4535 N N . ALA A 1 592 ? 78.099 14.747 27.163 1.00 34.89 592 ALA A N 1
ATOM 4536 C CA . ALA A 1 592 ? 79.270 15.490 27.676 1.00 36.95 592 ALA A CA 1
ATOM 4537 C C . ALA A 1 592 ? 79.674 14.966 29.059 1.00 42.88 592 ALA A C 1
ATOM 4538 O O . ALA A 1 592 ? 78.828 14.877 29.955 1.00 40.62 592 ALA A O 1
ATOM 4540 N N . ILE A 1 593 ? 80.962 14.602 29.221 1.00 41.26 593 ILE A N 1
ATOM 4541 C CA . ILE A 1 593 ? 81.460 14.064 30.487 1.00 41.37 593 ILE A CA 1
ATOM 4542 C C . ILE A 1 593 ? 82.768 14.725 30.952 1.00 47.68 593 ILE A C 1
ATOM 4543 O O . ILE A 1 593 ? 83.569 15.203 30.138 1.00 45.87 593 ILE A O 1
ATOM 4548 N N . CYS A 1 594 ? 82.983 14.703 32.287 1.00 46.24 594 CYS A N 1
ATOM 4549 C CA . CYS A 1 594 ? 84.176 15.222 32.950 1.00 46.50 594 CYS A CA 1
ATOM 4550 C C . CYS A 1 594 ? 84.311 14.635 34.338 1.00 49.76 594 CYS A C 1
ATOM 4551 O O . CYS A 1 594 ? 83.343 14.092 34.891 1.00 49.64 594 CYS A O 1
ATOM 4554 N N . GLY A 1 595 ? 85.509 14.798 34.895 1.00 46.23 595 GLY A N 1
ATOM 4555 C CA . GLY A 1 595 ? 85.858 14.345 36.232 1.00 46.10 595 GLY A CA 1
ATOM 4556 C C . GLY A 1 595 ? 86.329 12.914 36.268 1.00 50.97 595 GLY A C 1
ATOM 4557 O O . GLY A 1 595 ? 86.726 12.347 35.240 1.00 49.78 595 GLY A O 1
ATOM 4558 N N . LYS A 1 596 ? 86.286 12.321 37.472 1.00 47.99 596 LYS A N 1
ATOM 4559 C CA . LYS A 1 596 ? 86.735 10.954 37.665 1.00 48.24 596 LYS A CA 1
ATOM 4560 C C . LYS A 1 596 ? 85.937 9.959 36.817 1.00 53.80 596 LYS A C 1
ATOM 4561 O O . LYS A 1 596 ? 84.738 10.134 36.593 1.00 53.74 596 LYS A O 1
ATOM 4567 N N . ARG A 1 597 ? 86.626 8.948 36.290 1.00 51.21 597 ARG A N 1
ATOM 4568 C CA . ARG A 1 597 ? 86.021 7.883 35.486 1.00 50.06 597 ARG A CA 1
ATOM 4569 C C . ARG A 1 597 ? 84.842 7.236 36.271 1.00 53.78 597 ARG A C 1
ATOM 4570 O O . ARG A 1 597 ? 83.751 7.064 35.726 1.00 53.91 597 ARG A O 1
ATOM 4578 N N . LEU A 1 598 ? 85.068 6.951 37.563 1.00 49.00 598 LEU A N 1
ATOM 4579 C CA . LEU A 1 598 ? 84.095 6.332 38.454 1.00 47.96 598 LEU A CA 1
ATOM 4580 C C . LEU A 1 598 ? 83.709 7.240 39.589 1.00 52.34 598 LEU A C 1
ATOM 4581 O O . LEU A 1 598 ? 84.514 8.078 39.993 1.00 52.31 598 LEU A O 1
ATOM 4586 N N . PRO A 1 599 ? 82.494 7.090 40.164 1.00 50.27 599 PRO A N 1
ATOM 4587 C CA . PRO A 1 599 ? 82.151 7.928 41.334 1.00 49.85 599 PRO A CA 1
ATOM 4588 C C . PRO A 1 599 ? 83.055 7.567 42.522 1.00 54.05 599 PRO A C 1
ATOM 4589 O O . PRO A 1 599 ? 83.543 6.437 42.588 1.00 53.67 599 PRO A O 1
ATOM 4593 N N . GLU A 1 600 ? 83.324 8.526 43.422 1.00 51.20 600 GLU A N 1
ATOM 4594 C CA . GLU A 1 600 ? 84.176 8.327 44.604 1.00 51.41 600 GLU A CA 1
ATOM 4595 C C . GLU A 1 600 ? 83.616 7.184 45.463 1.00 57.31 600 GLU A C 1
ATOM 4596 O O . GLU A 1 600 ? 82.430 7.200 45.808 1.00 60.21 600 GLU A O 1
ATOM 4602 N N . GLY A 1 601 ? 84.454 6.183 45.720 1.00 50.64 601 GLY A N 1
ATOM 4603 C CA . GLY A 1 601 ? 84.110 5.008 46.506 1.00 49.44 601 GLY A CA 1
ATOM 4604 C C . GLY A 1 601 ? 85.317 4.168 46.867 1.00 52.82 601 GLY A C 1
ATOM 4605 O O . GLY A 1 601 ? 86.295 4.138 46.118 1.00 53.22 601 GLY A O 1
ATOM 4606 N N . TRP A 1 602 ? 85.228 3.446 48.009 1.00 48.28 602 TRP A N 1
ATOM 4607 C CA . TRP A 1 602 ? 86.270 2.599 48.588 1.00 47.25 602 TRP A CA 1
ATOM 4608 C C . TRP A 1 602 ? 86.862 1.585 47.621 1.00 52.55 602 TRP A C 1
ATOM 4609 O O . TRP A 1 602 ? 88.042 1.229 47.757 1.00 51.29 602 TRP A O 1
ATOM 4620 N N . ALA A 1 603 ? 86.023 1.080 46.689 1.00 50.51 603 ALA A N 1
ATOM 4621 C CA . ALA A 1 603 ? 86.385 0.016 45.753 1.00 50.74 603 ALA A CA 1
ATOM 4622 C C . ALA A 1 603 ? 86.792 0.522 44.348 1.00 55.28 603 ALA A C 1
ATOM 4623 O O . ALA A 1 603 ? 87.252 -0.262 43.513 1.00 54.98 603 ALA A O 1
ATOM 4625 N N . ASN A 1 604 ? 86.662 1.821 44.124 1.00 52.34 604 ASN A N 1
ATOM 4626 C CA . ASN A 1 604 ? 86.879 2.485 42.842 1.00 52.93 604 ASN A CA 1
ATOM 4627 C C . ASN A 1 604 ? 88.204 3.214 42.657 1.00 62.29 604 ASN A C 1
ATOM 4628 O O . ASN A 1 604 ? 88.588 4.048 43.499 1.00 64.49 604 ASN A O 1
ATOM 4633 N N . GLY A 1 605 ? 88.820 2.977 41.489 1.00 58.28 605 GLY A N 1
ATOM 4634 C CA . GLY A 1 605 ? 90.044 3.655 41.069 1.00 58.50 605 GLY A CA 1
ATOM 4635 C C . GLY A 1 605 ? 89.816 5.150 40.931 1.00 61.61 605 GLY A C 1
ATOM 4636 O O . GLY A 1 605 ? 88.699 5.579 40.630 1.00 60.58 605 GLY A O 1
ATOM 4637 N N . ARG A 1 606 ? 90.859 5.950 41.184 1.00 58.97 606 ARG A N 1
ATOM 4638 C CA . ARG A 1 606 ? 90.763 7.414 41.175 1.00 59.04 606 ARG A CA 1
ATOM 4639 C C . ARG A 1 606 ? 91.267 8.062 39.851 1.00 61.23 606 ARG A C 1
ATOM 4640 O O . ARG A 1 606 ? 91.719 9.215 39.838 1.00 59.22 606 ARG A O 1
ATOM 4648 N N . ASP A 1 607 ? 91.109 7.338 38.732 1.00 57.26 607 ASP A N 1
ATOM 4649 C CA . ASP A 1 607 ? 91.510 7.825 37.410 1.00 56.56 607 ASP A CA 1
ATOM 4650 C C . ASP A 1 607 ? 90.470 8.791 36.865 1.00 56.65 607 ASP A C 1
ATOM 4651 O O . ASP A 1 607 ? 89.272 8.622 37.113 1.00 55.67 607 ASP A O 1
ATOM 4656 N N . GLY A 1 608 ? 90.941 9.770 36.107 1.00 50.75 608 GLY A N 1
ATOM 4657 C CA . GLY A 1 608 ? 90.083 10.715 35.410 1.00 48.85 608 GLY A CA 1
ATOM 4658 C C . GLY A 1 608 ? 89.536 10.119 34.119 1.00 50.57 608 GLY A C 1
ATOM 4659 O O . GLY A 1 608 ? 90.201 9.320 33.458 1.00 49.84 608 GLY A O 1
ATOM 4660 N N . VAL A 1 609 ? 88.315 10.505 33.750 1.00 47.11 609 VAL A N 1
ATOM 4661 C CA . VAL A 1 609 ? 87.660 10.071 32.519 1.00 45.42 609 VAL A CA 1
ATOM 4662 C C . VAL A 1 609 ? 88.492 10.472 31.304 1.00 50.99 609 VAL A C 1
ATOM 4663 O O . VAL A 1 609 ? 89.124 11.524 31.317 1.00 53.92 609 VAL A O 1
ATOM 4667 N N . ASP A 1 610 ? 88.464 9.660 30.252 1.00 45.91 610 ASP A N 1
ATOM 4668 C CA . ASP A 1 610 ? 89.149 9.956 29.004 1.00 44.86 610 ASP A CA 1
ATOM 4669 C C . ASP A 1 610 ? 88.300 9.553 27.825 1.00 47.31 610 ASP A C 1
ATOM 4670 O O . ASP A 1 610 ? 87.187 9.035 28.003 1.00 49.67 610 ASP A O 1
ATOM 4675 N N . PHE A 1 611 ? 88.864 9.729 26.615 1.00 38.74 611 PHE A N 1
ATOM 4676 C CA . PHE A 1 611 ? 88.256 9.458 25.328 1.00 36.24 611 PHE A CA 1
ATOM 4677 C C . PHE A 1 611 ? 87.609 8.083 25.263 1.00 42.36 611 PHE A C 1
ATOM 4678 O O . PHE A 1 611 ? 86.471 7.972 24.783 1.00 43.36 611 PHE A O 1
ATOM 4686 N N . PHE A 1 612 ? 88.314 7.048 25.776 1.00 36.94 612 PHE A N 1
ATOM 4687 C CA . PHE A 1 612 ? 87.883 5.650 25.689 1.00 35.19 612 PHE A CA 1
ATOM 4688 C C . PHE A 1 612 ? 86.691 5.304 26.577 1.00 37.69 612 PHE A C 1
ATOM 4689 O O . PHE A 1 612 ? 86.012 4.302 26.319 1.00 35.09 612 PHE A O 1
ATOM 4697 N N . ASP A 1 613 ? 86.392 6.159 27.561 1.00 35.80 613 ASP A N 1
ATOM 4698 C CA . ASP A 1 613 ? 85.235 5.989 28.436 1.00 35.89 613 ASP A CA 1
ATOM 4699 C C . ASP A 1 613 ? 83.992 6.470 27.687 1.00 41.71 613 ASP A C 1
ATOM 4700 O O . ASP A 1 613 ? 82.963 5.788 27.664 1.00 40.07 613 ASP A O 1
ATOM 4705 N N . ALA A 1 614 ? 84.141 7.617 26.997 1.00 39.57 614 ALA A N 1
ATOM 4706 C CA . ALA A 1 614 ? 83.131 8.204 26.140 1.00 39.42 614 ALA A CA 1
ATOM 4707 C C . ALA A 1 614 ? 82.931 7.296 24.921 1.00 44.35 614 ALA A C 1
ATOM 4708 O O . ALA A 1 614 ? 81.784 7.127 24.469 1.00 46.32 614 ALA A O 1
ATOM 4710 N N . LYS A 1 615 ? 84.033 6.681 24.415 1.00 37.58 615 LYS A N 1
ATOM 4711 C CA . LYS A 1 615 ? 83.967 5.768 23.276 1.00 37.04 615 LYS A CA 1
ATOM 4712 C C . LYS A 1 615 ? 83.081 4.574 23.579 1.00 41.12 615 LYS A C 1
ATOM 4713 O O . LYS A 1 615 ? 82.280 4.186 22.719 1.00 41.41 615 LYS A O 1
ATOM 4719 N N . ALA A 1 616 ? 83.202 4.009 24.806 1.00 36.90 616 ALA A N 1
ATOM 4720 C CA . ALA A 1 616 ? 82.419 2.849 25.231 1.00 36.80 616 ALA A CA 1
ATOM 4721 C C . ALA A 1 616 ? 80.944 3.172 25.261 1.00 44.35 616 ALA A C 1
ATOM 4722 O O . ALA A 1 616 ? 80.137 2.339 24.852 1.00 44.24 616 ALA A O 1
ATOM 4724 N N . ASP A 1 617 ? 80.596 4.407 25.698 1.00 43.06 617 ASP A N 1
ATOM 4725 C CA . ASP A 1 617 ? 79.222 4.896 25.782 1.00 43.01 617 ASP A CA 1
ATOM 4726 C C . ASP A 1 617 ? 78.616 5.002 24.370 1.00 48.43 617 ASP A C 1
ATOM 4727 O O . ASP A 1 617 ? 77.510 4.509 24.143 1.00 47.91 617 ASP A O 1
ATOM 4732 N N . VAL A 1 618 ? 79.391 5.533 23.408 1.00 44.97 618 VAL A N 1
ATOM 4733 C CA . VAL A 1 618 ? 78.996 5.650 22.001 1.00 43.96 618 VAL A CA 1
ATOM 4734 C C . VAL A 1 618 ? 78.821 4.235 21.411 1.00 47.91 618 VAL A C 1
ATOM 4735 O O . VAL A 1 618 ? 77.780 3.972 20.800 1.00 49.89 618 VAL A O 1
ATOM 4739 N N . GLU A 1 619 ? 79.795 3.321 21.652 1.00 41.23 619 GLU A N 1
ATOM 4740 C CA . GLU A 1 619 ? 79.756 1.930 21.182 1.00 40.21 619 GLU A CA 1
ATOM 4741 C C . GLU A 1 619 ? 78.476 1.249 21.647 1.00 40.74 619 GLU A C 1
ATOM 4742 O O . GLU A 1 619 ? 77.793 0.620 20.843 1.00 39.86 619 GLU A O 1
ATOM 4748 N N . ALA A 1 620 ? 78.129 1.403 22.942 1.00 37.62 620 ALA A N 1
ATOM 4749 C CA . ALA A 1 620 ? 76.923 0.814 23.548 1.00 36.93 620 ALA A CA 1
ATOM 4750 C C . ALA A 1 620 ? 75.647 1.308 22.882 1.00 42.53 620 ALA A C 1
ATOM 4751 O O . ALA A 1 620 ? 74.733 0.509 22.696 1.00 43.86 620 ALA A O 1
ATOM 4753 N N . VAL A 1 621 ? 75.603 2.602 22.501 1.00 39.02 621 VAL A N 1
ATOM 4754 C CA . VAL A 1 621 ? 74.475 3.211 21.820 1.00 39.17 621 VAL A CA 1
ATOM 4755 C C . VAL A 1 621 ? 74.433 2.652 20.423 1.00 43.28 621 VAL A C 1
ATOM 4756 O O . VAL A 1 621 ? 73.393 2.152 20.004 1.00 45.72 621 VAL A O 1
ATOM 4760 N N . LEU A 1 622 ? 75.561 2.693 19.720 1.00 37.86 622 LEU A N 1
ATOM 4761 C CA . LEU A 1 622 ? 75.675 2.207 18.345 1.00 37.53 622 LEU A CA 1
ATOM 4762 C C . LEU A 1 622 ? 75.343 0.729 18.165 1.00 43.65 622 LEU A C 1
ATOM 4763 O O . LEU A 1 622 ? 74.985 0.321 17.057 1.00 45.55 622 LEU A O 1
ATOM 4768 N N . ALA A 1 623 ? 75.422 -0.069 19.248 1.00 40.29 623 ALA A N 1
ATOM 4769 C CA . ALA A 1 623 ? 75.135 -1.507 19.203 1.00 40.51 623 ALA A CA 1
ATOM 4770 C C . ALA A 1 623 ? 73.720 -1.860 19.658 1.00 45.84 623 ALA A C 1
ATOM 4771 O O . ALA A 1 623 ? 73.357 -3.021 19.661 1.00 47.76 623 ALA A O 1
ATOM 4773 N N . SER A 1 624 ? 72.926 -0.872 20.039 1.00 44.68 624 SER A N 1
ATOM 4774 C CA . SER A 1 624 ? 71.568 -1.038 20.561 1.00 45.40 624 SER A CA 1
ATOM 4775 C C . SER A 1 624 ? 70.565 -1.737 19.664 1.00 49.64 624 SER A C 1
ATOM 4776 O O . SER A 1 624 ? 69.594 -2.268 20.191 1.00 50.02 624 SER A O 1
ATOM 4779 N N . ALA A 1 625 ? 70.768 -1.735 18.347 1.00 47.21 625 ALA A N 1
ATOM 4780 C CA . ALA A 1 625 ? 69.841 -2.393 17.430 1.00 47.94 625 ALA A CA 1
ATOM 4781 C C . ALA A 1 625 ? 70.550 -3.488 16.593 1.00 52.57 625 ALA A C 1
ATOM 4782 O O . ALA A 1 625 ? 70.111 -3.812 15.483 1.00 53.38 625 ALA A O 1
ATOM 4784 N N . GLY A 1 626 ? 71.615 -4.062 17.167 1.00 46.35 626 GLY A N 1
ATOM 4785 C CA . GLY A 1 626 ? 72.425 -5.119 16.569 1.00 44.95 626 GLY A CA 1
ATOM 4786 C C . GLY A 1 626 ? 73.083 -4.768 15.249 1.00 48.70 626 GLY A C 1
ATOM 4787 O O . GLY A 1 626 ? 73.197 -5.631 14.367 1.00 49.96 626 GLY A O 1
ATOM 4788 N N . ALA A 1 627 ? 73.523 -3.498 15.093 1.00 42.90 627 ALA A N 1
ATOM 4789 C CA . ALA A 1 627 ? 74.150 -3.013 13.863 1.00 41.43 627 ALA A CA 1
ATOM 4790 C C . ALA A 1 627 ? 75.515 -2.309 14.135 1.00 45.90 627 ALA A C 1
ATOM 4791 O O . ALA A 1 627 ? 75.949 -1.476 13.326 1.00 46.03 627 ALA A O 1
ATOM 4793 N N . LEU A 1 628 ? 76.210 -2.677 15.241 1.00 40.34 628 LEU A N 1
ATOM 4794 C CA . LEU A 1 628 ? 77.489 -2.069 15.599 1.00 39.29 628 LEU A CA 1
ATOM 4795 C C . LEU A 1 628 ? 78.523 -2.105 14.483 1.00 46.14 628 LEU A C 1
ATOM 4796 O O . LEU A 1 628 ? 79.225 -1.110 14.274 1.00 46.67 628 LEU A O 1
ATOM 4801 N N . GLY A 1 629 ? 78.584 -3.227 13.767 1.00 43.92 629 GLY A N 1
ATOM 4802 C CA . GLY A 1 629 ? 79.506 -3.431 12.650 1.00 43.94 629 GLY A CA 1
ATOM 4803 C C . GLY A 1 629 ? 79.305 -2.507 11.463 1.00 48.41 629 GLY A C 1
ATOM 4804 O O . GLY A 1 629 ? 80.231 -2.342 10.666 1.00 47.27 629 GLY A O 1
ATOM 4805 N N . ASP A 1 630 ? 78.096 -1.890 11.342 1.00 45.83 630 ASP A N 1
ATOM 4806 C CA . ASP A 1 630 ? 77.741 -0.945 10.277 1.00 46.31 630 ASP A CA 1
ATOM 4807 C C . ASP A 1 630 ? 78.441 0.402 10.474 1.00 49.51 630 ASP A C 1
ATOM 4808 O O . ASP A 1 630 ? 78.494 1.196 9.543 1.00 48.99 630 ASP A O 1
ATOM 4813 N N . PHE A 1 631 ? 78.950 0.667 11.690 1.00 46.20 631 PHE A N 1
ATOM 4814 C CA . PHE A 1 631 ? 79.627 1.920 12.073 1.00 45.48 631 PHE A CA 1
ATOM 4815 C C . PHE A 1 631 ? 81.133 1.774 12.138 1.00 49.93 631 PHE A C 1
ATOM 4816 O O . PHE A 1 631 ? 81.657 0.679 12.359 1.00 50.30 631 PHE A O 1
ATOM 4824 N N . SER A 1 632 ? 81.825 2.894 11.932 1.00 46.99 632 SER A N 1
ATOM 4825 C CA . SER A 1 632 ? 83.281 2.981 11.970 1.00 47.37 632 SER A CA 1
ATOM 4826 C C . SER A 1 632 ? 83.706 4.322 12.549 1.00 51.97 632 SER A C 1
ATOM 4827 O O . SER A 1 632 ? 83.098 5.361 12.253 1.00 51.83 632 SER A O 1
ATOM 4830 N N . PHE A 1 633 ? 84.718 4.273 13.417 1.00 47.66 633 PHE A N 1
ATOM 4831 C CA . PHE A 1 633 ? 85.310 5.425 14.067 1.00 47.98 633 PHE A CA 1
ATOM 4832 C C . PHE A 1 633 ? 86.590 5.712 13.303 1.00 54.12 633 PHE A C 1
ATOM 4833 O O . PHE A 1 633 ? 87.546 4.943 13.384 1.00 54.61 633 PHE A O 1
ATOM 4841 N N . VAL A 1 634 ? 86.586 6.784 12.510 1.00 50.96 634 VAL A N 1
ATOM 4842 C CA . VAL A 1 634 ? 87.738 7.157 11.700 1.00 51.80 634 VAL A CA 1
ATOM 4843 C C . VAL A 1 634 ? 88.438 8.420 12.288 1.00 57.38 634 VAL A C 1
ATOM 4844 O O . VAL A 1 634 ? 87.730 9.350 12.721 1.00 56.90 634 VAL A O 1
ATOM 4848 N N . PRO A 1 635 ? 89.805 8.483 12.335 1.00 52.41 635 PRO A N 1
ATOM 4849 C CA . PRO A 1 635 ? 90.450 9.717 12.830 1.00 51.19 635 PRO A CA 1
ATOM 4850 C C . PRO A 1 635 ? 89.968 10.911 12.005 1.00 55.90 635 PRO A C 1
ATOM 4851 O O . PRO A 1 635 ? 90.031 10.880 10.780 1.00 56.99 635 PRO A O 1
ATOM 4855 N N . GLY A 1 636 ? 89.352 11.869 12.676 1.00 52.42 636 GLY A N 1
ATOM 4856 C CA . GLY A 1 636 ? 88.786 13.059 12.058 1.00 52.08 636 GLY A CA 1
ATOM 4857 C C . GLY A 1 636 ? 89.129 14.345 12.781 1.00 55.18 636 GLY A C 1
ATOM 4858 O O . GLY A 1 636 ? 89.995 14.384 13.666 1.00 53.84 636 GLY A O 1
ATOM 4859 N N . GLU A 1 637 ? 88.476 15.428 12.366 1.00 53.56 637 GLU A N 1
ATOM 4860 C CA . GLU A 1 637 ? 88.685 16.757 12.925 1.00 54.53 637 GLU A CA 1
ATOM 4861 C C . GLU A 1 637 ? 87.405 17.574 12.986 1.00 57.84 637 GLU A C 1
ATOM 4862 O O . GLU A 1 637 ? 86.590 17.580 12.052 1.00 58.41 637 GLU A O 1
ATOM 4868 N N . HIS A 1 638 ? 87.214 18.240 14.108 1.00 52.42 638 HIS A N 1
ATOM 4869 C CA . HIS A 1 638 ? 86.072 19.112 14.348 1.00 51.01 638 HIS A CA 1
ATOM 4870 C C . HIS A 1 638 ? 86.622 20.369 15.031 1.00 52.24 638 HIS A C 1
ATOM 4871 O O . HIS A 1 638 ? 87.495 20.239 15.899 1.00 52.82 638 HIS A O 1
ATOM 4878 N N . PRO A 1 639 ? 86.175 21.577 14.621 1.00 45.88 639 PRO A N 1
ATOM 4879 C CA . PRO A 1 639 ? 86.715 22.816 15.218 1.00 45.69 639 PRO A CA 1
ATOM 4880 C C . PRO A 1 639 ? 86.547 22.965 16.725 1.00 49.40 639 PRO A C 1
ATOM 4881 O O . PRO A 1 639 ? 87.294 23.733 17.330 1.00 50.33 639 PRO A O 1
ATOM 4885 N N . ALA A 1 640 ? 85.546 22.281 17.319 1.00 44.58 640 ALA A N 1
ATOM 4886 C CA . ALA A 1 640 ? 85.282 22.332 18.760 1.00 42.91 640 ALA A CA 1
ATOM 4887 C C . ALA A 1 640 ? 86.080 21.277 19.509 1.00 45.03 640 ALA A C 1
ATOM 4888 O O . ALA A 1 640 ? 86.117 21.289 20.738 1.00 44.68 640 ALA A O 1
ATOM 4890 N N . LEU A 1 641 ? 86.731 20.372 18.773 1.00 41.62 641 LEU A N 1
ATOM 4891 C CA . LEU A 1 641 ? 87.447 19.266 19.388 1.00 41.47 641 LEU A CA 1
ATOM 4892 C C . LEU A 1 641 ? 88.963 19.256 19.160 1.00 46.20 641 LEU A C 1
ATOM 4893 O O . LEU A 1 641 ? 89.463 19.804 18.173 1.00 45.41 641 LEU A O 1
ATOM 4898 N N . HIS A 1 642 ? 89.676 18.582 20.088 1.00 43.64 642 HIS A N 1
ATOM 4899 C CA . HIS A 1 642 ? 91.112 18.357 20.091 1.00 44.29 642 HIS A CA 1
ATOM 4900 C C . HIS A 1 642 ? 91.472 17.514 18.854 1.00 48.11 642 HIS A C 1
ATOM 4901 O O . HIS A 1 642 ? 91.040 16.357 18.769 1.00 46.52 642 HIS A O 1
ATOM 4908 N N . PRO A 1 643 ? 92.296 18.056 17.912 1.00 46.27 643 PRO A N 1
ATOM 4909 C CA . PRO A 1 643 ? 92.612 17.307 16.673 1.00 46.24 643 PRO A CA 1
ATOM 4910 C C . PRO A 1 643 ? 93.411 16.013 16.855 1.00 50.78 643 PRO A C 1
ATOM 4911 O O . PRO A 1 643 ? 93.495 15.215 15.916 1.00 53.32 643 PRO A O 1
ATOM 4915 N N . GLY A 1 644 ? 93.940 15.788 18.050 1.00 44.05 644 GLY A N 1
ATOM 4916 C CA . GLY A 1 644 ? 94.665 14.568 18.354 1.00 43.15 644 GLY A CA 1
ATOM 4917 C C . GLY A 1 644 ? 93.808 13.527 19.041 1.00 45.82 644 GLY A C 1
ATOM 4918 O O . GLY A 1 644 ? 94.232 12.371 19.185 1.00 44.69 644 GLY A O 1
ATOM 4919 N N . GLN A 1 645 ? 92.617 13.949 19.534 1.00 41.94 645 GLN A N 1
ATOM 4920 C CA . GLN A 1 645 ? 91.665 13.069 20.232 1.00 40.80 645 GLN A CA 1
ATOM 4921 C C . GLN A 1 645 ? 90.247 13.216 19.654 1.00 45.37 645 GLN A C 1
ATOM 4922 O O . GLN A 1 645 ? 89.299 13.421 20.418 1.00 46.58 645 GLN A O 1
ATOM 4928 N N . THR A 1 646 ? 90.109 13.129 18.309 1.00 40.99 646 THR A N 1
ATOM 4929 C CA . THR A 1 646 ? 88.814 13.216 17.601 1.00 40.67 646 THR A CA 1
ATOM 4930 C C . THR A 1 646 ? 88.530 12.037 16.629 1.00 43.19 646 THR A C 1
ATOM 4931 O O . THR A 1 646 ? 89.310 11.781 15.706 1.00 43.63 646 THR A O 1
ATOM 4935 N N . ALA A 1 647 ? 87.373 11.390 16.808 1.00 37.22 647 ALA A N 1
ATOM 4936 C CA . ALA A 1 647 ? 86.881 10.342 15.930 1.00 36.32 647 ALA A CA 1
ATOM 4937 C C . ALA A 1 647 ? 85.608 10.825 15.222 1.00 40.54 647 ALA A C 1
ATOM 4938 O O . ALA A 1 647 ? 84.681 11.333 15.870 1.00 35.49 647 ALA A O 1
ATOM 4940 N N . ARG A 1 648 ? 85.613 10.714 13.875 1.00 40.11 648 ARG A N 1
ATOM 4941 C CA . ARG A 1 648 ? 84.490 10.978 12.970 1.00 39.72 648 ARG A CA 1
ATOM 4942 C C . ARG A 1 648 ? 83.767 9.620 12.847 1.00 43.46 648 ARG A C 1
ATOM 4943 O O . ARG A 1 648 ? 84.407 8.629 12.506 1.00 44.13 648 ARG A O 1
ATOM 4951 N N . ILE A 1 649 ? 82.466 9.562 13.177 1.00 39.66 649 ILE A N 1
ATOM 4952 C CA . ILE A 1 649 ? 81.646 8.324 13.137 1.00 37.79 649 ILE A CA 1
ATOM 4953 C C . ILE A 1 649 ? 80.815 8.236 11.856 1.00 44.59 649 ILE A C 1
ATOM 4954 O O . ILE A 1 649 ? 80.035 9.141 11.534 1.00 44.05 649 ILE A O 1
ATOM 4959 N N . GLU A 1 650 ? 81.015 7.158 11.116 1.00 44.86 650 GLU A N 1
ATOM 4960 C CA . GLU A 1 650 ? 80.334 6.955 9.843 1.00 46.62 650 GLU A CA 1
ATOM 4961 C C . GLU A 1 650 ? 79.611 5.627 9.728 1.00 50.77 650 GLU A C 1
ATOM 4962 O O . GLU A 1 650 ? 79.940 4.681 10.433 1.00 51.16 650 GLU A O 1
ATOM 4968 N N . ARG A 1 651 ? 78.635 5.570 8.812 1.00 47.59 651 ARG A N 1
ATOM 4969 C CA . ARG A 1 651 ? 77.833 4.406 8.455 1.00 47.72 651 ARG A CA 1
ATOM 4970 C C . ARG A 1 651 ? 77.632 4.490 6.932 1.00 55.70 651 ARG A C 1
ATOM 4971 O O . ARG A 1 651 ? 76.993 5.433 6.442 1.00 54.95 651 ARG A O 1
ATOM 4979 N N . GLU A 1 652 ? 78.239 3.548 6.181 1.00 56.22 652 GLU A N 1
ATOM 4980 C CA . GLU A 1 652 ? 78.215 3.514 4.700 1.00 58.43 652 GLU A CA 1
ATOM 4981 C C . GLU A 1 652 ? 78.763 4.822 4.103 1.00 63.78 652 GLU A C 1
ATOM 4982 O O . GLU A 1 652 ? 78.185 5.362 3.142 1.00 64.74 652 GLU A O 1
ATOM 4988 N N . GLY A 1 653 ? 79.836 5.340 4.720 1.00 58.44 653 GLY A N 1
ATOM 4989 C CA . GLY A 1 653 ? 80.449 6.605 4.338 1.00 58.03 653 GLY A CA 1
ATOM 4990 C C . GLY A 1 653 ? 79.669 7.835 4.785 1.00 61.90 653 GLY A C 1
ATOM 4991 O O . GLY A 1 653 ? 80.210 8.939 4.762 1.00 63.15 653 GLY A O 1
ATOM 4992 N N . ARG A 1 654 ? 78.389 7.676 5.174 1.00 56.64 654 ARG A N 1
ATOM 4993 C CA . ARG A 1 654 ? 77.552 8.789 5.639 1.00 55.78 654 ARG A CA 1
ATOM 4994 C C . ARG A 1 654 ? 77.938 9.200 7.068 1.00 57.42 654 ARG A C 1
ATOM 4995 O O . ARG A 1 654 ? 78.189 8.327 7.907 1.00 57.88 654 ARG A O 1
ATOM 5003 N N . LEU A 1 655 ? 78.008 10.520 7.331 1.00 48.84 655 LEU A N 1
ATOM 5004 C CA . LEU A 1 655 ? 78.374 11.049 8.639 1.00 45.67 655 LEU A CA 1
ATOM 5005 C C . LEU A 1 655 ? 77.256 10.894 9.695 1.00 45.15 655 LEU A C 1
ATOM 5006 O O . LEU A 1 655 ? 76.169 11.461 9.536 1.00 42.10 655 LEU A O 1
ATOM 5011 N N . VAL A 1 656 ? 77.570 10.163 10.790 1.00 40.27 656 VAL A N 1
ATOM 5012 C CA . VAL A 1 656 ? 76.675 9.896 11.935 1.00 38.68 656 VAL A CA 1
ATOM 5013 C C . VAL A 1 656 ? 76.913 10.993 12.970 1.00 43.23 656 VAL A C 1
ATOM 5014 O O . VAL A 1 656 ? 75.969 11.572 13.519 1.00 42.94 656 VAL A O 1
ATOM 5018 N N . GLY A 1 657 ? 78.182 11.299 13.189 1.00 38.94 657 GLY A N 1
ATOM 5019 C CA . GLY A 1 657 ? 78.577 12.350 14.106 1.00 37.43 657 GLY A CA 1
ATOM 5020 C C . GLY A 1 657 ? 80.041 12.317 14.443 1.00 41.41 657 GLY A C 1
ATOM 5021 O O . GLY A 1 657 ? 80.851 11.752 13.706 1.00 41.87 657 GLY A O 1
ATOM 5022 N N . TYR A 1 658 ? 80.373 12.897 15.583 1.00 38.52 658 TYR A N 1
ATOM 5023 C CA . TYR A 1 658 ? 81.729 13.020 16.088 1.00 38.20 658 TYR A CA 1
ATOM 5024 C C . TYR A 1 658 ? 81.783 12.636 17.555 1.00 44.02 658 TYR A C 1
ATOM 5025 O O . TYR A 1 658 ? 80.774 12.682 18.263 1.00 44.96 658 TYR A O 1
ATOM 5034 N N . LEU A 1 659 ? 82.980 12.272 18.003 1.00 41.78 659 LEU A N 1
ATOM 5035 C CA . LEU A 1 659 ? 83.313 11.921 19.377 1.00 41.28 659 LEU A CA 1
ATOM 5036 C C . LEU A 1 659 ? 84.738 12.436 19.602 1.00 46.29 659 LEU A C 1
ATOM 5037 O O . LEU A 1 659 ? 85.632 12.170 18.795 1.00 47.77 659 LEU A O 1
ATOM 5042 N N . GLY A 1 660 ? 84.941 13.167 20.685 1.00 40.84 660 GLY A N 1
ATOM 5043 C CA . GLY A 1 660 ? 86.261 13.683 21.003 1.00 39.93 660 GLY A CA 1
ATOM 5044 C C . GLY A 1 660 ? 86.366 14.540 22.239 1.00 41.51 660 GLY A C 1
ATOM 5045 O O . GLY A 1 660 ? 85.360 14.883 22.879 1.00 39.56 660 GLY A O 1
ATOM 5046 N N . ALA A 1 661 ? 87.614 14.886 22.573 1.00 37.87 661 ALA A N 1
ATOM 5047 C CA . ALA A 1 661 ? 87.889 15.775 23.697 1.00 38.20 661 ALA A CA 1
ATOM 5048 C C . ALA A 1 661 ? 87.637 17.207 23.235 1.00 45.32 661 ALA A C 1
ATOM 5049 O O . ALA A 1 661 ? 88.032 17.584 22.115 1.00 45.18 661 ALA A O 1
ATOM 5051 N N . LEU A 1 662 ? 86.967 18.004 24.086 1.00 41.85 662 LEU A N 1
ATOM 5052 C CA . LEU A 1 662 ? 86.729 19.414 23.796 1.00 40.43 662 LEU A CA 1
ATOM 5053 C C . LEU A 1 662 ? 88.105 20.050 23.619 1.00 46.53 662 LEU A C 1
ATOM 5054 O O . LEU A 1 662 ? 88.996 19.795 24.440 1.00 45.96 662 LEU A O 1
ATOM 5059 N N . HIS A 1 663 ? 88.286 20.803 22.507 1.00 44.68 663 HIS A N 1
ATOM 5060 C CA . HIS A 1 663 ? 89.520 21.492 22.160 1.00 46.04 663 HIS A CA 1
ATOM 5061 C C . HIS A 1 663 ? 90.046 22.304 23.337 1.00 49.58 663 HIS A C 1
ATOM 5062 O O . HIS A 1 663 ? 89.292 23.088 23.919 1.00 47.40 663 HIS A O 1
ATOM 5069 N N . PRO A 1 664 ? 91.336 22.142 23.695 1.00 48.46 664 PRO A N 1
ATOM 5070 C CA . PRO A 1 664 ? 91.886 22.919 24.830 1.00 49.05 664 PRO A CA 1
ATOM 5071 C C . PRO A 1 664 ? 91.796 24.438 24.659 1.00 55.07 664 PRO A C 1
ATOM 5072 O O . PRO A 1 664 ? 91.623 25.153 25.652 1.00 55.84 664 PRO A O 1
ATOM 5076 N N . GLU A 1 665 ? 91.829 24.930 23.412 1.00 52.84 665 GLU A N 1
ATOM 5077 C CA . GLU A 1 665 ? 91.677 26.372 23.165 1.00 53.66 665 GLU A CA 1
ATOM 5078 C C . GLU A 1 665 ? 90.254 26.866 23.438 1.00 57.63 665 GLU A C 1
ATOM 5079 O O . GLU A 1 665 ? 90.100 27.994 23.907 1.00 59.42 665 GLU A O 1
ATOM 5085 N N . LEU A 1 666 ? 89.225 26.018 23.197 1.00 52.72 666 LEU A N 1
ATOM 5086 C CA . LEU A 1 666 ? 87.823 26.333 23.492 1.00 51.76 666 LEU A CA 1
ATOM 5087 C C . LEU A 1 666 ? 87.657 26.377 25.003 1.00 56.70 666 LEU A C 1
ATOM 5088 O O . LEU A 1 666 ? 87.070 27.329 25.523 1.00 56.96 666 LEU A O 1
ATOM 5093 N N . ALA A 1 667 ? 88.235 25.381 25.705 1.00 52.44 667 ALA A N 1
ATOM 5094 C CA . ALA A 1 667 ? 88.265 25.297 27.160 1.00 52.28 667 ALA A CA 1
ATOM 5095 C C . ALA A 1 667 ? 88.858 26.584 27.777 1.00 55.32 667 ALA A C 1
ATOM 5096 O O . ALA A 1 667 ? 88.219 27.177 28.652 1.00 55.73 667 ALA A O 1
ATOM 5098 N N . LYS A 1 668 ? 90.036 27.045 27.288 1.00 51.49 668 LYS A N 1
ATOM 5099 C CA . LYS A 1 668 ? 90.654 28.291 27.776 1.00 52.11 668 LYS A CA 1
ATOM 5100 C C . LYS A 1 668 ? 89.648 29.434 27.732 1.00 56.86 668 LYS A C 1
ATOM 5101 O O . LYS A 1 668 ? 89.361 30.029 28.770 1.00 57.67 668 LYS A O 1
ATOM 5107 N N . LYS A 1 669 ? 89.041 29.652 26.547 1.00 53.21 669 LYS A N 1
ATOM 5108 C CA . LYS A 1 669 ? 88.053 30.688 26.232 1.00 53.02 669 LYS A CA 1
ATOM 5109 C C . LYS A 1 669 ? 86.791 30.674 27.103 1.00 56.80 669 LYS A C 1
ATOM 5110 O O . LYS A 1 669 ? 86.137 31.706 27.257 1.00 56.74 669 LYS A O 1
ATOM 5116 N N . LEU A 1 670 ? 86.455 29.509 27.661 1.00 53.18 670 LEU A N 1
ATOM 5117 C CA . LEU A 1 670 ? 85.279 29.303 28.498 1.00 53.01 670 LEU A CA 1
ATOM 5118 C C . LEU A 1 670 ? 85.646 29.250 29.964 1.00 58.56 670 LEU A C 1
ATOM 5119 O O . LEU A 1 670 ? 84.744 29.189 30.821 1.00 55.99 670 LEU A O 1
ATOM 5124 N N . ASP A 1 671 ? 86.974 29.261 30.249 1.00 58.00 671 ASP A N 1
ATOM 5125 C CA . ASP A 1 671 ? 87.549 29.143 31.585 1.00 60.00 671 ASP A CA 1
ATOM 5126 C C . ASP A 1 671 ? 87.101 27.811 32.216 1.00 64.00 671 ASP A C 1
ATOM 5127 O O . ASP A 1 671 ? 86.425 27.756 33.248 1.00 63.63 671 ASP A O 1
ATOM 5132 N N . LEU A 1 672 ? 87.432 26.741 31.503 1.00 59.44 672 LEU A N 1
ATOM 5133 C CA . LEU A 1 672 ? 87.187 25.380 31.887 1.00 57.89 672 LEU A CA 1
ATOM 5134 C C . LEU A 1 672 ? 88.564 24.744 32.074 1.00 65.28 672 LEU A C 1
ATOM 5135 O O . LEU A 1 672 ? 89.336 24.635 31.109 1.00 64.18 672 LEU A O 1
ATOM 5140 N N . GLU A 1 673 ? 88.907 24.415 33.345 1.00 65.07 673 GLU A N 1
ATOM 5141 C CA . GLU A 1 673 ? 90.203 23.844 33.742 1.00 65.72 673 GLU A CA 1
ATOM 5142 C C . GLU A 1 673 ? 90.248 22.314 33.763 1.00 68.65 673 GLU A C 1
ATOM 5143 O O . GLU A 1 673 ? 91.264 21.729 34.177 1.00 70.29 673 GLU A O 1
ATOM 5149 N N . GLN A 1 674 ? 89.180 21.663 33.280 1.00 61.60 674 GLN A N 1
ATOM 5150 C CA . GLN A 1 674 ? 89.073 20.199 33.273 1.00 59.79 674 GLN A CA 1
ATOM 5151 C C . GLN A 1 674 ? 88.945 19.616 31.867 1.00 59.18 674 GLN A C 1
ATOM 5152 O O . GLN A 1 674 ? 88.196 20.185 31.071 1.00 60.45 674 GLN A O 1
ATOM 5158 N N . PRO A 1 675 ? 89.550 18.439 31.557 1.00 50.20 675 PRO A N 1
ATOM 5159 C CA . PRO A 1 675 ? 89.279 17.804 30.252 1.00 47.06 675 PRO A CA 1
ATOM 5160 C C . PRO A 1 675 ? 87.805 17.350 30.171 1.00 47.04 675 PRO A C 1
ATOM 5161 O O . PRO A 1 675 ? 87.259 16.830 31.153 1.00 45.94 675 PRO A O 1
ATOM 5165 N N . VAL A 1 676 ? 87.156 17.611 29.016 1.00 42.03 676 VAL A N 1
ATOM 5166 C CA . VAL A 1 676 ? 85.753 17.308 28.739 1.00 40.72 676 VAL A CA 1
ATOM 5167 C C . VAL A 1 676 ? 85.621 16.478 27.437 1.00 47.16 676 VAL A C 1
ATOM 5168 O O . VAL A 1 676 ? 86.249 16.803 26.419 1.00 47.16 676 VAL A O 1
ATOM 5172 N N . PHE A 1 677 ? 84.806 15.392 27.503 1.00 41.99 677 PHE A N 1
ATOM 5173 C CA . PHE A 1 677 ? 84.585 14.485 26.391 1.00 40.64 677 PHE A CA 1
ATOM 5174 C C . PHE A 1 677 ? 83.175 14.604 25.894 1.00 43.49 677 PHE A C 1
ATOM 5175 O O . PHE A 1 677 ? 82.205 14.569 26.670 1.00 42.05 677 PHE A O 1
ATOM 5183 N N . LEU A 1 678 ? 83.082 14.828 24.576 1.00 39.06 678 LEU A N 1
ATOM 5184 C CA . LEU A 1 678 ? 81.842 15.090 23.873 1.00 37.32 678 LEU A CA 1
ATOM 5185 C C . LEU A 1 678 ? 81.584 14.115 22.783 1.00 41.16 678 LEU A C 1
ATOM 5186 O O . LEU A 1 678 ? 82.517 13.695 22.103 1.00 42.64 678 LEU A O 1
ATOM 5191 N N . PHE A 1 679 ? 80.301 13.821 22.550 1.00 36.41 679 PHE A N 1
ATOM 5192 C CA . PHE A 1 679 ? 79.838 13.060 21.398 1.00 36.54 679 PHE A CA 1
ATOM 5193 C C . PHE A 1 679 ? 78.518 13.634 20.959 1.00 42.36 679 PHE A C 1
ATOM 5194 O O . PHE A 1 679 ? 77.783 14.201 21.774 1.00 40.33 679 PHE A O 1
ATOM 5202 N N . GLU A 1 680 ? 78.228 13.503 19.661 1.00 41.23 680 GLU A N 1
ATOM 5203 C CA . GLU A 1 680 ? 76.971 13.938 19.061 1.00 40.48 680 GLU A CA 1
ATOM 5204 C C . GLU A 1 680 ? 76.691 13.020 17.902 1.00 45.66 680 GLU A C 1
ATOM 5205 O O . GLU A 1 680 ? 77.554 12.837 17.040 1.00 44.99 680 GLU A O 1
ATOM 5211 N N . LEU A 1 681 ? 75.504 12.394 17.928 1.00 42.23 681 LEU A N 1
ATOM 5212 C CA . LEU A 1 681 ? 75.047 11.429 16.943 1.00 41.52 681 LEU A CA 1
ATOM 5213 C C . LEU A 1 681 ? 73.737 11.883 16.324 1.00 43.51 681 LEU A C 1
ATOM 5214 O O . LEU A 1 681 ? 72.858 12.356 17.040 1.00 42.26 681 LEU A O 1
ATOM 5219 N N . LEU A 1 682 ? 73.619 11.744 14.991 1.00 41.17 682 LEU A N 1
ATOM 5220 C CA . LEU A 1 682 ? 72.423 12.025 14.196 1.00 41.44 682 LEU A CA 1
ATOM 5221 C C . LEU A 1 682 ? 71.539 10.786 14.394 1.00 47.80 682 LEU A C 1
ATOM 5222 O O . LEU A 1 682 ? 71.895 9.707 13.898 1.00 47.88 682 LEU A O 1
ATOM 5227 N N . LEU A 1 683 ? 70.433 10.921 15.166 1.00 43.92 683 LEU A N 1
ATOM 5228 C CA . LEU A 1 683 ? 69.537 9.806 15.469 1.00 42.62 683 LEU A CA 1
ATOM 5229 C C . LEU A 1 683 ? 68.980 9.070 14.241 1.00 45.97 683 LEU A C 1
ATOM 5230 O O . LEU A 1 683 ? 68.850 7.848 14.288 1.00 47.72 683 LEU A O 1
ATOM 5235 N N . ALA A 1 684 ? 68.698 9.778 13.141 1.00 41.52 684 ALA A N 1
ATOM 5236 C CA . ALA A 1 684 ? 68.190 9.146 11.914 1.00 41.45 684 ALA A CA 1
ATOM 5237 C C . ALA A 1 684 ? 69.130 8.073 11.357 1.00 47.17 684 ALA A C 1
ATOM 5238 O O . ALA A 1 684 ? 68.669 7.170 10.665 1.00 46.19 684 ALA A O 1
ATOM 5240 N N . GLU A 1 685 ? 70.436 8.175 11.687 1.00 46.48 685 GLU A N 1
ATOM 5241 C CA . GLU A 1 685 ? 71.525 7.266 11.282 1.00 47.41 685 GLU A CA 1
ATOM 5242 C C . GLU A 1 685 ? 71.834 6.163 12.278 1.00 53.05 685 GLU A C 1
ATOM 5243 O O . GLU A 1 685 ? 72.636 5.282 11.974 1.00 53.75 685 GLU A O 1
ATOM 5249 N N . VAL A 1 686 ? 71.239 6.236 13.472 1.00 48.82 686 VAL A N 1
ATOM 5250 C CA . VAL A 1 686 ? 71.494 5.300 14.552 1.00 48.25 686 VAL A CA 1
ATOM 5251 C C . VAL A 1 686 ? 70.319 4.317 14.722 1.00 53.81 686 VAL A C 1
ATOM 5252 O O . VAL A 1 686 ? 70.556 3.149 15.049 1.00 55.78 686 VAL A O 1
ATOM 5256 N N . VAL A 1 687 ? 69.072 4.781 14.487 1.00 47.88 687 VAL A N 1
ATOM 5257 C CA . VAL A 1 687 ? 67.835 4.028 14.714 1.00 45.93 687 VAL A CA 1
ATOM 5258 C C . VAL A 1 687 ? 67.751 2.686 14.001 1.00 51.50 687 VAL A C 1
ATOM 5259 O O . VAL A 1 687 ? 67.275 1.729 14.626 1.00 51.13 687 VAL A O 1
ATOM 5263 N N . ASP A 1 688 ? 68.198 2.568 12.742 1.00 47.91 688 ASP A N 1
ATOM 5264 C CA . ASP A 1 688 ? 68.048 1.256 12.092 1.00 47.44 688 ASP A CA 1
ATOM 5265 C C . ASP A 1 688 ? 69.159 0.272 12.417 1.00 47.50 688 ASP A C 1
ATOM 5266 O O . ASP A 1 688 ? 70.335 0.621 12.513 1.00 46.83 688 ASP A O 1
ATOM 5271 N N . GLY A 1 689 ? 68.733 -0.954 12.643 1.00 44.14 689 GLY A N 1
ATOM 5272 C CA . GLY A 1 689 ? 69.599 -2.085 12.929 1.00 44.95 689 GLY A CA 1
ATOM 5273 C C . GLY A 1 689 ? 69.252 -3.292 12.089 1.00 50.39 689 GLY A C 1
ATOM 5274 O O . GLY A 1 689 ? 68.664 -3.166 11.007 1.00 49.10 689 GLY A O 1
ATOM 5275 N N . HIS A 1 690 ? 69.626 -4.466 12.570 1.00 49.29 690 HIS A N 1
ATOM 5276 C CA . HIS A 1 690 ? 69.304 -5.696 11.861 1.00 50.36 690 HIS A CA 1
ATOM 5277 C C . HIS A 1 690 ? 68.769 -6.716 12.814 1.00 51.04 690 HIS A C 1
ATOM 5278 O O . HIS A 1 690 ? 69.120 -6.747 13.997 1.00 49.34 690 HIS A O 1
ATOM 5285 N N . LEU A 1 691 ? 67.876 -7.524 12.289 1.00 46.68 691 LEU A N 1
ATOM 5286 C CA . LEU A 1 691 ? 67.239 -8.601 13.008 1.00 46.05 691 LEU A CA 1
ATOM 5287 C C . LEU A 1 691 ? 68.205 -9.786 13.058 1.00 48.93 691 LEU A C 1
ATOM 5288 O O . LEU A 1 691 ? 68.847 -10.090 12.031 1.00 49.77 691 LEU A O 1
ATOM 5293 N N . PRO A 1 692 ? 68.317 -10.455 14.242 1.00 41.98 692 PRO A N 1
ATOM 5294 C CA . PRO A 1 692 ? 69.144 -11.675 14.326 1.00 40.58 692 PRO A CA 1
ATOM 5295 C C . PRO A 1 692 ? 68.824 -12.741 13.259 1.00 43.41 692 PRO A C 1
ATOM 5296 O O . PRO A 1 692 ? 67.654 -13.019 12.970 1.00 39.46 692 PRO A O 1
ATOM 5300 N N . LYS A 1 693 ? 69.877 -13.298 12.641 1.00 43.95 693 LYS A N 1
ATOM 5301 C CA . LYS A 1 693 ? 69.796 -14.404 11.681 1.00 45.81 693 LYS A CA 1
ATOM 5302 C C . LYS A 1 693 ? 70.720 -15.468 12.263 1.00 50.62 693 LYS A C 1
ATOM 5303 O O . LYS A 1 693 ? 71.949 -15.285 12.300 1.00 51.05 693 LYS A O 1
ATOM 5309 N N . PHE A 1 694 ? 70.125 -16.547 12.792 1.00 46.05 694 PHE A N 1
ATOM 5310 C CA . PHE A 1 694 ? 70.869 -17.641 13.409 1.00 44.24 694 PHE A CA 1
ATOM 5311 C C . PHE A 1 694 ? 71.829 -18.317 12.441 1.00 49.95 694 PHE A C 1
ATOM 5312 O O . PHE A 1 694 ? 71.467 -18.683 11.310 1.00 50.25 694 PHE A O 1
ATOM 5320 N N . ARG A 1 695 ? 73.069 -18.452 12.921 1.00 47.34 695 ARG A N 1
ATOM 5321 C CA . ARG A 1 695 ? 74.257 -19.047 12.317 1.00 46.36 695 ARG A CA 1
ATOM 5322 C C . ARG A 1 695 ? 74.559 -20.301 13.150 1.00 48.79 695 ARG A C 1
ATOM 5323 O O . ARG A 1 695 ? 74.780 -20.190 14.354 1.00 49.04 695 ARG A O 1
ATOM 5331 N N . GLU A 1 696 ? 74.525 -21.485 12.518 1.00 44.99 696 GLU A N 1
ATOM 5332 C CA . GLU A 1 696 ? 74.774 -22.789 13.142 1.00 45.02 696 GLU A CA 1
ATOM 5333 C C . GLU A 1 696 ? 76.083 -22.877 13.943 1.00 49.52 696 GLU A C 1
ATOM 5334 O O . GLU A 1 696 ? 77.109 -22.296 13.569 1.00 48.49 696 GLU A O 1
ATOM 5340 N N . LEU A 1 697 ? 76.014 -23.601 15.066 1.00 46.25 697 LEU A N 1
ATOM 5341 C CA . LEU A 1 697 ? 77.121 -23.788 15.987 1.00 46.02 697 LEU A CA 1
ATOM 5342 C C . LEU A 1 697 ? 77.975 -25.023 15.649 1.00 46.79 697 LEU A C 1
ATOM 5343 O O . LEU A 1 697 ? 77.441 -26.101 15.401 1.00 44.98 697 LEU A O 1
ATOM 5348 N N . SER A 1 698 ? 79.314 -24.869 15.691 1.00 41.69 698 SER A N 1
ATOM 5349 C CA . SER A 1 698 ? 80.230 -25.988 15.479 1.00 39.11 698 SER A CA 1
ATOM 5350 C C . SER A 1 698 ? 80.239 -26.883 16.720 1.00 45.29 698 SER A C 1
ATOM 5351 O O . SER A 1 698 ? 80.219 -26.384 17.854 1.00 45.48 698 SER A O 1
ATOM 5354 N N . ARG A 1 699 ? 80.270 -28.217 16.501 1.00 42.90 699 ARG A N 1
ATOM 5355 C CA . ARG A 1 699 ? 80.312 -29.217 17.594 1.00 41.10 699 ARG A CA 1
ATOM 5356 C C . ARG A 1 699 ? 81.769 -29.372 18.045 1.00 45.25 699 ARG A C 1
ATOM 5357 O O . ARG A 1 699 ? 82.053 -30.217 18.883 1.00 46.15 699 ARG A O 1
ATOM 5365 N N . PHE A 1 700 ? 82.687 -28.554 17.488 1.00 41.42 700 PHE A N 1
ATOM 5366 C CA . PHE A 1 700 ? 84.119 -28.695 17.702 1.00 40.46 700 PHE A CA 1
ATOM 5367 C C . PHE A 1 700 ? 84.785 -27.564 18.461 1.00 41.88 700 PHE A C 1
ATOM 5368 O O . PHE A 1 700 ? 84.303 -26.440 18.416 1.00 41.29 700 PHE A O 1
ATOM 5376 N N . PRO A 1 701 ? 85.895 -27.867 19.179 1.00 37.82 701 PRO A N 1
ATOM 5377 C CA . PRO A 1 701 ? 86.600 -26.819 19.939 1.00 37.56 701 PRO A CA 1
ATOM 5378 C C . PRO A 1 701 ? 87.252 -25.759 19.054 1.00 44.74 701 PRO A C 1
ATOM 5379 O O . PRO A 1 701 ? 87.593 -25.999 17.887 1.00 44.46 701 PRO A O 1
ATOM 5383 N N . GLU A 1 702 ? 87.441 -24.587 19.648 1.00 42.70 702 GLU A N 1
ATOM 5384 C CA . GLU A 1 702 ? 88.077 -23.432 19.045 1.00 42.85 702 GLU A CA 1
ATOM 5385 C C . GLU A 1 702 ? 89.533 -23.354 19.490 1.00 48.08 702 GLU A C 1
ATOM 5386 O O . GLU A 1 702 ? 89.894 -23.838 20.562 1.00 47.43 702 GLU A O 1
ATOM 5392 N N . VAL A 1 703 ? 90.372 -22.774 18.628 1.00 44.00 703 VAL A N 1
ATOM 5393 C CA . VAL A 1 703 ? 91.796 -22.650 18.837 1.00 42.41 703 VAL A CA 1
ATOM 5394 C C . VAL A 1 703 ? 92.143 -21.189 18.881 1.00 49.22 703 VAL A C 1
ATOM 5395 O O . VAL A 1 703 ? 91.674 -20.409 18.050 1.00 50.22 703 VAL A O 1
ATOM 5399 N N . ARG A 1 704 ? 92.972 -20.815 19.871 1.00 45.76 704 ARG A N 1
ATOM 5400 C CA . ARG A 1 704 ? 93.430 -19.454 20.068 1.00 43.34 704 ARG A CA 1
ATOM 5401 C C . ARG A 1 704 ? 94.939 -19.378 19.992 1.00 47.28 704 ARG A C 1
ATOM 5402 O O . ARG A 1 704 ? 95.651 -20.277 20.434 1.00 46.84 704 ARG A O 1
ATOM 5410 N N . ARG A 1 705 ? 95.414 -18.303 19.391 1.00 45.74 705 ARG A N 1
ATOM 5411 C CA . ARG A 1 705 ? 96.825 -17.954 19.255 1.00 45.42 705 ARG A CA 1
ATOM 5412 C C . ARG A 1 705 ? 96.951 -16.484 19.555 1.00 46.84 705 ARG A C 1
ATOM 5413 O O . ARG A 1 705 ? 96.092 -15.697 19.150 1.00 44.12 705 ARG A O 1
ATOM 5421 N N . ASP A 1 706 ? 98.014 -16.120 20.275 1.00 45.13 706 ASP A N 1
ATOM 5422 C CA . ASP A 1 706 ? 98.291 -14.742 20.639 1.00 45.90 706 ASP A CA 1
ATOM 5423 C C . ASP A 1 706 ? 99.485 -14.211 19.868 1.00 52.33 706 ASP A C 1
ATOM 5424 O O . ASP A 1 706 ? 100.502 -14.881 19.771 1.00 54.15 706 ASP A O 1
ATOM 5429 N N . LEU A 1 707 ? 99.348 -13.034 19.282 1.00 50.91 707 LEU A N 1
ATOM 5430 C CA . LEU A 1 707 ? 100.417 -12.369 18.530 1.00 52.21 707 LEU A CA 1
ATOM 5431 C C . LEU A 1 707 ? 100.784 -11.035 19.168 1.00 56.28 707 LEU A C 1
ATOM 5432 O O . LEU A 1 707 ? 99.890 -10.244 19.466 1.00 54.68 707 LEU A O 1
ATOM 5437 N N . ALA A 1 708 ? 102.093 -10.791 19.377 1.00 53.73 708 ALA A N 1
ATOM 5438 C CA . ALA A 1 708 ? 102.612 -9.534 19.909 1.00 53.97 708 ALA A CA 1
ATOM 5439 C C . ALA A 1 708 ? 103.264 -8.788 18.714 1.00 60.93 708 ALA A C 1
ATOM 5440 O O . ALA A 1 708 ? 104.279 -9.233 18.180 1.00 62.11 708 ALA A O 1
ATOM 5442 N N . LEU A 1 709 ? 102.635 -7.701 18.251 1.00 57.89 709 LEU A N 1
ATOM 5443 C CA . LEU A 1 709 ? 103.074 -6.998 17.046 1.00 57.89 709 LEU A CA 1
ATOM 5444 C C . LEU A 1 709 ? 103.686 -5.603 17.251 1.00 63.10 709 LEU A C 1
ATOM 5445 O O . LEU A 1 709 ? 103.031 -4.693 17.756 1.00 61.47 709 LEU A O 1
ATOM 5450 N N . LEU A 1 710 ? 104.927 -5.432 16.770 1.00 62.72 710 LEU A N 1
ATOM 5451 C CA . LEU A 1 710 ? 105.667 -4.168 16.791 1.00 64.16 710 LEU A CA 1
ATOM 5452 C C . LEU A 1 710 ? 105.320 -3.411 15.505 1.00 66.85 710 LEU A C 1
ATOM 5453 O O . LEU A 1 710 ? 105.568 -3.906 14.409 1.00 65.41 710 LEU A O 1
ATOM 5458 N N . VAL A 1 711 ? 104.694 -2.245 15.641 1.00 63.81 711 VAL A N 1
ATOM 5459 C CA . VAL A 1 711 ? 104.250 -1.392 14.523 1.00 63.97 711 VAL A CA 1
ATOM 5460 C C . VAL A 1 711 ? 104.654 0.038 14.814 1.00 69.94 711 VAL A C 1
ATOM 5461 O O . VAL A 1 711 ? 104.953 0.337 15.971 1.00 69.52 711 VAL A O 1
ATOM 5465 N N . ASP A 1 712 ? 104.643 0.928 13.794 1.00 68.15 712 ASP A N 1
ATOM 5466 C CA . ASP A 1 712 ? 104.955 2.338 14.012 1.00 69.13 712 ASP A CA 1
ATOM 5467 C C . ASP A 1 712 ? 103.886 2.911 14.952 1.00 72.93 712 ASP A C 1
ATOM 5468 O O . ASP A 1 712 ? 102.703 2.584 14.827 1.00 71.38 712 ASP A O 1
ATOM 5473 N N . GLN A 1 713 ? 104.318 3.735 15.915 1.00 70.35 713 GLN A N 1
ATOM 5474 C CA . GLN A 1 713 ? 103.465 4.346 16.929 1.00 70.06 713 GLN A CA 1
ATOM 5475 C C . GLN A 1 713 ? 102.196 5.035 16.343 1.00 72.46 713 GLN A C 1
ATOM 5476 O O . GLN A 1 713 ? 101.148 5.032 16.997 1.00 71.52 713 GLN A O 1
ATOM 5482 N N . ASP A 1 714 ? 102.282 5.537 15.093 1.00 68.26 714 ASP A N 1
ATOM 5483 C CA . ASP A 1 714 ? 101.198 6.274 14.453 1.00 68.05 714 ASP A CA 1
ATOM 5484 C C . ASP A 1 714 ? 100.231 5.445 13.599 1.00 69.43 714 ASP A C 1
ATOM 5485 O O . ASP A 1 714 ? 99.146 5.948 13.297 1.00 67.24 714 ASP A O 1
ATOM 5490 N N . VAL A 1 715 ? 100.587 4.205 13.217 1.00 66.31 715 VAL A N 1
ATOM 5491 C CA . VAL A 1 715 ? 99.679 3.406 12.386 1.00 66.10 715 VAL A CA 1
ATOM 5492 C C . VAL A 1 715 ? 98.439 2.996 13.220 1.00 67.40 715 VAL A C 1
ATOM 5493 O O . VAL A 1 715 ? 98.590 2.510 14.347 1.00 66.17 715 VAL A O 1
ATOM 5497 N N . PRO A 1 716 ? 97.216 3.316 12.712 1.00 62.07 716 PRO A N 1
ATOM 5498 C CA . PRO A 1 716 ? 95.990 3.034 13.486 1.00 60.49 716 PRO A CA 1
ATOM 5499 C C . PRO A 1 716 ? 95.699 1.554 13.732 1.00 63.17 716 PRO A C 1
ATOM 5500 O O . PRO A 1 716 ? 95.760 0.738 12.804 1.00 63.59 716 PRO A O 1
ATOM 5504 N N . ALA A 1 717 ? 95.367 1.220 14.994 1.00 57.09 717 ALA A N 1
ATOM 5505 C CA . ALA A 1 717 ? 95.077 -0.143 15.443 1.00 55.14 717 ALA A CA 1
ATOM 5506 C C . ALA A 1 717 ? 94.005 -0.869 14.632 1.00 57.33 717 ALA A C 1
ATOM 5507 O O . ALA A 1 717 ? 94.162 -2.056 14.373 1.00 58.33 717 ALA A O 1
ATOM 5509 N N . GLN A 1 718 ? 92.952 -0.169 14.195 1.00 52.23 718 GLN A N 1
ATOM 5510 C CA . GLN A 1 718 ? 91.890 -0.787 13.399 1.00 51.59 718 GLN A CA 1
ATOM 5511 C C . GLN A 1 718 ? 92.357 -1.146 11.978 1.00 56.67 718 GLN A C 1
ATOM 5512 O O . GLN A 1 718 ? 91.821 -2.065 11.385 1.00 56.44 718 GLN A O 1
ATOM 5518 N N . ASP A 1 719 ? 93.390 -0.471 11.460 1.00 55.18 719 ASP A N 1
ATOM 5519 C CA . ASP A 1 719 ? 93.976 -0.798 10.157 1.00 54.62 719 ASP A CA 1
ATOM 5520 C C . ASP A 1 719 ? 94.718 -2.132 10.268 1.00 57.74 719 ASP A C 1
ATOM 5521 O O . ASP A 1 719 ? 94.710 -2.921 9.319 1.00 58.62 719 ASP A O 1
ATOM 5526 N N . ILE A 1 720 ? 95.356 -2.386 11.425 1.00 52.79 720 ILE A N 1
ATOM 5527 C CA . ILE A 1 720 ? 96.071 -3.636 11.664 1.00 52.59 720 ILE A CA 1
ATOM 5528 C C . ILE A 1 720 ? 95.059 -4.753 11.895 1.00 56.03 720 ILE A C 1
ATOM 5529 O O . ILE A 1 720 ? 95.181 -5.807 11.271 1.00 58.39 720 ILE A O 1
ATOM 5534 N N . LEU A 1 721 ? 94.037 -4.513 12.743 1.00 48.86 721 LEU A N 1
ATOM 5535 C CA . LEU A 1 721 ? 92.982 -5.497 13.033 1.00 46.63 721 LEU A CA 1
ATOM 5536 C C . LEU A 1 721 ? 92.216 -5.926 11.775 1.00 51.18 721 LEU A C 1
ATOM 5537 O O . LEU A 1 721 ? 91.967 -7.126 11.599 1.00 52.78 721 LEU A O 1
ATOM 5542 N N . THR A 1 722 ? 91.917 -4.962 10.874 1.00 45.50 722 THR A N 1
ATOM 5543 C CA . THR A 1 722 ? 91.258 -5.192 9.582 1.00 45.21 722 THR A CA 1
ATOM 5544 C C . THR A 1 722 ? 92.119 -6.098 8.687 1.00 49.58 722 THR A C 1
ATOM 5545 O O . THR A 1 722 ? 91.591 -7.059 8.118 1.00 50.14 722 THR A O 1
ATOM 5549 N N . GLN A 1 723 ? 93.433 -5.813 8.600 1.00 46.13 723 GLN A N 1
ATOM 5550 C CA . GLN A 1 723 ? 94.368 -6.601 7.803 1.00 48.19 723 GLN A CA 1
ATOM 5551 C C . GLN A 1 723 ? 94.468 -8.043 8.307 1.00 55.95 723 GLN A C 1
ATOM 5552 O O . GLN A 1 723 ? 94.561 -8.963 7.498 1.00 55.72 723 GLN A O 1
ATOM 5558 N N . ILE A 1 724 ? 94.433 -8.231 9.648 1.00 53.93 724 ILE A N 1
ATOM 5559 C CA . ILE A 1 724 ? 94.468 -9.534 10.299 1.00 53.13 724 ILE A CA 1
ATOM 5560 C C . ILE A 1 724 ? 93.259 -10.365 9.841 1.00 56.31 724 ILE A C 1
ATOM 5561 O O . ILE A 1 724 ? 93.468 -11.470 9.349 1.00 57.62 724 ILE A O 1
ATOM 5566 N N . ARG A 1 725 ? 92.019 -9.827 9.942 1.00 50.87 725 ARG A N 1
ATOM 5567 C CA . ARG A 1 725 ? 90.792 -10.535 9.507 1.00 50.28 725 ARG A CA 1
ATOM 5568 C C . ARG A 1 725 ? 90.897 -10.977 8.048 1.00 57.03 725 ARG A C 1
ATOM 5569 O O . ARG A 1 725 ? 90.594 -12.135 7.726 1.00 58.13 725 ARG A O 1
ATOM 5577 N N . ALA A 1 726 ? 91.398 -10.070 7.185 1.00 53.72 726 ALA A N 1
ATOM 5578 C CA . ALA A 1 726 ? 91.622 -10.309 5.755 1.00 53.05 726 ALA A CA 1
ATOM 5579 C C . ALA A 1 726 ? 92.600 -11.458 5.468 1.00 56.32 726 ALA A C 1
ATOM 5580 O O . ALA A 1 726 ? 92.426 -12.161 4.484 1.00 57.85 726 ALA A O 1
ATOM 5582 N N . ALA A 1 727 ? 93.622 -11.640 6.319 1.00 51.06 727 ALA A N 1
ATOM 5583 C CA . ALA A 1 727 ? 94.668 -12.656 6.175 1.00 49.89 727 ALA A CA 1
ATOM 5584 C C . ALA A 1 727 ? 94.479 -13.921 7.047 1.00 54.17 727 ALA A C 1
ATOM 5585 O O . ALA A 1 727 ? 95.270 -14.870 6.907 1.00 54.46 727 ALA A O 1
ATOM 5587 N N . ALA A 1 728 ? 93.447 -13.948 7.927 1.00 50.26 728 ALA A N 1
ATOM 5588 C CA . ALA A 1 728 ? 93.195 -15.075 8.848 1.00 49.74 728 ALA A CA 1
ATOM 5589 C C . ALA A 1 728 ? 92.397 -16.253 8.274 1.00 53.96 728 ALA A C 1
ATOM 5590 O O . ALA A 1 728 ? 92.119 -17.217 9.002 1.00 54.89 728 ALA A O 1
ATOM 5592 N N . GLY A 1 729 ? 92.037 -16.187 6.999 1.00 49.73 729 GLY A N 1
ATOM 5593 C CA . GLY A 1 729 ? 91.277 -17.271 6.397 1.00 48.75 729 GLY A CA 1
ATOM 5594 C C . GLY A 1 729 ? 89.811 -17.308 6.803 1.00 52.78 729 GLY A C 1
ATOM 5595 O O . GLY A 1 729 ? 89.277 -16.393 7.461 1.00 51.16 729 GLY A O 1
ATOM 5596 N N . GLU A 1 730 ? 89.167 -18.415 6.434 1.00 49.44 730 GLU A N 1
ATOM 5597 C CA . GLU A 1 730 ? 87.728 -18.640 6.582 1.00 48.58 730 GLU A CA 1
ATOM 5598 C C . GLU A 1 730 ? 87.262 -19.029 7.986 1.00 50.28 730 GLU A C 1
ATOM 5599 O O . GLU A 1 730 ? 86.064 -18.951 8.250 1.00 47.79 730 GLU A O 1
ATOM 5605 N N . TRP A 1 731 ? 88.177 -19.438 8.887 1.00 48.45 731 TRP A N 1
ATOM 5606 C CA . TRP A 1 731 ? 87.742 -19.969 10.183 1.00 47.96 731 TRP A CA 1
ATOM 5607 C C . TRP A 1 731 ? 87.890 -19.036 11.400 1.00 50.98 731 TRP A C 1
ATOM 5608 O O . TRP A 1 731 ? 87.568 -19.478 12.502 1.00 49.78 731 TRP A O 1
ATOM 5619 N N . LEU A 1 732 ? 88.302 -17.766 11.222 1.00 48.99 732 LEU A N 1
ATOM 5620 C CA . LEU A 1 732 ? 88.443 -16.850 12.356 1.00 49.16 732 LEU A CA 1
ATOM 5621 C C . LEU A 1 732 ? 87.081 -16.487 12.937 1.00 53.06 732 LEU A C 1
ATOM 5622 O O . LEU A 1 732 ? 86.198 -16.102 12.186 1.00 54.08 732 LEU A O 1
ATOM 5627 N N . THR A 1 733 ? 86.883 -16.690 14.254 1.00 48.95 733 THR A N 1
ATOM 5628 C CA . THR A 1 733 ? 85.604 -16.419 14.914 1.00 48.89 733 THR A CA 1
ATOM 5629 C C . THR A 1 733 ? 85.664 -15.204 15.824 1.00 56.92 733 THR A C 1
ATOM 5630 O O . THR A 1 733 ? 84.628 -14.603 16.126 1.00 58.73 733 THR A O 1
ATOM 5634 N N . ASP A 1 734 ? 86.877 -14.851 16.278 1.00 52.69 734 ASP A N 1
ATOM 5635 C CA . ASP A 1 734 ? 87.101 -13.735 17.185 1.00 50.33 734 ASP A CA 1
ATOM 5636 C C . ASP A 1 734 ? 88.512 -13.182 17.062 1.00 47.25 734 ASP A C 1
ATOM 5637 O O . ASP A 1 734 ? 89.458 -13.940 16.896 1.00 45.18 734 ASP A O 1
ATOM 5642 N N . LEU A 1 735 ? 88.631 -11.853 17.172 1.00 42.72 735 LEU A N 1
ATOM 5643 C CA . LEU A 1 735 ? 89.881 -11.101 17.160 1.00 43.33 735 LEU A CA 1
ATOM 5644 C C . LEU A 1 735 ? 89.788 -10.048 18.273 1.00 47.44 735 LEU A C 1
ATOM 5645 O O . LEU A 1 735 ? 88.835 -9.278 18.319 1.00 47.82 735 LEU A O 1
ATOM 5650 N N . ARG A 1 736 ? 90.734 -10.070 19.202 1.00 43.48 736 ARG A N 1
ATOM 5651 C CA . ARG A 1 736 ? 90.719 -9.203 20.376 1.00 43.42 736 ARG A CA 1
ATOM 5652 C C . ARG A 1 736 ? 92.076 -8.546 20.593 1.00 49.85 736 ARG A C 1
ATOM 5653 O O . ARG A 1 736 ? 93.097 -9.225 20.612 1.00 49.32 736 ARG A O 1
ATOM 5661 N N . LEU A 1 737 ? 92.084 -7.229 20.801 1.00 48.22 737 LEU A N 1
ATOM 5662 C CA . LEU A 1 737 ? 93.299 -6.499 21.124 1.00 48.67 737 LEU A CA 1
ATOM 5663 C C . LEU A 1 737 ? 93.257 -6.399 22.647 1.00 52.86 737 LEU A C 1
ATOM 5664 O O . LEU A 1 737 ? 92.439 -5.655 23.202 1.00 51.60 737 LEU A O 1
ATOM 5669 N N . PHE A 1 738 ? 94.085 -7.215 23.319 1.00 50.75 738 PHE A N 1
ATOM 5670 C CA . PHE A 1 738 ? 94.092 -7.274 24.774 1.00 50.46 738 PHE A CA 1
ATOM 5671 C C . PHE A 1 738 ? 95.128 -6.366 25.470 1.00 52.10 738 PHE A C 1
ATOM 5672 O O . PHE A 1 738 ? 95.052 -6.210 26.700 1.00 49.25 738 PHE A O 1
ATOM 5680 N N . ASP A 1 739 ? 96.046 -5.739 24.693 1.00 49.92 739 ASP A N 1
ATOM 5681 C CA . ASP A 1 739 ? 97.091 -4.864 25.219 1.00 51.66 739 ASP A CA 1
ATOM 5682 C C . ASP A 1 739 ? 97.820 -4.055 24.139 1.00 60.25 739 ASP A C 1
ATOM 5683 O O . ASP A 1 739 ? 97.993 -4.530 23.012 1.00 59.43 739 ASP A O 1
ATOM 5688 N N . VAL A 1 740 ? 98.229 -2.816 24.503 1.00 61.34 740 VAL A N 1
ATOM 5689 C CA . VAL A 1 740 ? 99.019 -1.872 23.696 1.00 63.64 740 VAL A CA 1
ATOM 5690 C C . VAL A 1 740 ? 100.201 -1.420 24.579 1.00 71.64 740 VAL A C 1
ATOM 5691 O O . VAL A 1 740 ? 99.985 -0.994 25.710 1.00 70.00 740 VAL A O 1
ATOM 5695 N N . TYR A 1 741 ? 101.438 -1.561 24.090 1.00 73.25 741 TYR A N 1
ATOM 5696 C CA . TYR A 1 741 ? 102.634 -1.218 24.856 1.00 75.83 741 TYR A CA 1
ATOM 5697 C C . TYR A 1 741 ? 103.491 -0.203 24.129 1.00 82.95 741 TYR A C 1
ATOM 5698 O O . TYR A 1 741 ? 104.016 -0.490 23.059 1.00 82.75 741 TYR A O 1
ATOM 5707 N N . HIS A 1 742 ? 103.657 0.976 24.724 1.00 83.46 742 HIS A N 1
ATOM 5708 C CA . HIS A 1 742 ? 104.484 2.047 24.171 1.00 85.30 742 HIS A CA 1
ATOM 5709 C C . HIS A 1 742 ? 105.499 2.443 25.249 1.00 89.31 742 HIS A C 1
ATOM 5710 O O . HIS A 1 742 ? 105.545 3.580 25.709 1.00 88.74 742 HIS A O 1
ATOM 5717 N N . GLY A 1 743 ? 106.276 1.458 25.674 1.00 87.20 743 GLY A N 1
ATOM 5718 C CA . GLY A 1 743 ? 107.256 1.627 26.737 1.00 87.59 743 GLY A CA 1
ATOM 5719 C C . GLY A 1 743 ? 108.703 1.642 26.305 1.00 91.57 743 GLY A C 1
ATOM 5720 O O . GLY A 1 743 ? 109.022 1.894 25.137 1.00 90.42 743 GLY A O 1
ATOM 5721 N N . LYS A 1 744 ? 109.584 1.387 27.283 1.00 89.26 744 LYS A N 1
ATOM 5722 C CA . LYS A 1 744 ? 111.039 1.380 27.127 1.00 90.08 744 LYS A CA 1
ATOM 5723 C C . LYS A 1 744 ? 111.567 0.067 26.496 1.00 94.46 744 LYS A C 1
ATOM 5724 O O . LYS A 1 744 ? 112.585 0.092 25.796 1.00 95.06 744 LYS A O 1
ATOM 5730 N N . GLY A 1 745 ? 110.856 -1.039 26.724 1.00 89.62 745 GLY A N 1
ATOM 5731 C CA . GLY A 1 745 ? 111.198 -2.365 26.208 1.00 88.95 745 GLY A CA 1
ATOM 5732 C C . GLY A 1 745 ? 111.334 -2.473 24.698 1.00 91.80 745 GLY A C 1
ATOM 5733 O O . GLY A 1 745 ? 111.826 -3.490 24.197 1.00 91.17 745 GLY A O 1
ATOM 5734 N N . ILE A 1 746 ? 110.903 -1.417 23.965 1.00 87.60 746 ILE A N 1
ATOM 5735 C CA . ILE A 1 746 ? 110.932 -1.305 22.497 1.00 86.98 746 ILE A CA 1
ATOM 5736 C C . ILE A 1 746 ? 111.297 0.117 22.041 1.00 90.06 746 ILE A C 1
ATOM 5737 O O . ILE A 1 746 ? 111.392 1.012 22.889 1.00 89.19 746 ILE A O 1
ATOM 5742 N N . ASP A 1 747 ? 111.499 0.320 20.704 1.00 87.20 747 ASP A N 1
ATOM 5743 C CA . ASP A 1 747 ? 111.832 1.613 20.067 1.00 88.01 747 ASP A CA 1
ATOM 5744 C C . ASP A 1 747 ? 110.845 2.728 20.505 1.00 92.62 747 ASP A C 1
ATOM 5745 O O . ASP A 1 747 ? 109.660 2.426 20.679 1.00 92.19 747 ASP A O 1
ATOM 5750 N N . PRO A 1 748 ? 111.287 4.001 20.706 1.00 89.45 748 PRO A N 1
ATOM 5751 C CA . PRO A 1 748 ? 110.339 5.045 21.164 1.00 88.28 748 PRO A CA 1
ATOM 5752 C C . PRO A 1 748 ? 109.289 5.482 20.140 1.00 88.84 748 PRO A C 1
ATOM 5753 O O . PRO A 1 748 ? 108.320 6.146 20.519 1.00 87.65 748 PRO A O 1
ATOM 5757 N N . HIS A 1 749 ? 109.484 5.114 18.851 1.00 84.13 749 HIS A N 1
ATOM 5758 C CA . HIS A 1 749 ? 108.581 5.440 17.739 1.00 82.80 749 HIS A CA 1
ATOM 5759 C C . HIS A 1 749 ? 107.756 4.225 17.306 1.00 82.61 749 HIS A C 1
ATOM 5760 O O . HIS A 1 749 ? 107.065 4.276 16.281 1.00 83.81 749 HIS A O 1
ATOM 5767 N N . ARG A 1 750 ? 107.802 3.141 18.103 1.00 73.73 750 ARG A N 1
ATOM 5768 C CA . ARG A 1 750 ? 107.028 1.930 17.839 1.00 70.52 750 ARG A CA 1
ATOM 5769 C C . ARG A 1 750 ? 106.109 1.596 19.016 1.00 68.64 750 ARG A C 1
ATOM 5770 O O . ARG A 1 750 ? 106.234 2.192 20.091 1.00 67.35 750 ARG A O 1
ATOM 5778 N N . LYS A 1 751 ? 105.178 0.658 18.798 1.00 61.99 751 LYS A N 1
ATOM 5779 C CA . LYS A 1 751 ? 104.223 0.167 19.795 1.00 60.52 751 LYS A CA 1
ATOM 5780 C C . LYS A 1 751 ? 103.956 -1.348 19.628 1.00 62.36 751 LYS A C 1
ATOM 5781 O O . LYS A 1 751 ? 103.987 -1.860 18.511 1.00 61.33 751 LYS A O 1
ATOM 5787 N N . SER A 1 752 ? 103.733 -2.060 20.742 1.00 58.85 752 SER A N 1
ATOM 5788 C CA . SER A 1 752 ? 103.446 -3.494 20.728 1.00 58.39 752 SER A CA 1
ATOM 5789 C C . SER A 1 752 ? 101.947 -3.699 20.872 1.00 59.63 752 SER A C 1
ATOM 5790 O O . SER A 1 752 ? 101.352 -3.213 21.833 1.00 58.22 752 SER A O 1
ATOM 5793 N N . LEU A 1 753 ? 101.337 -4.389 19.895 1.00 55.39 753 LEU A N 1
ATOM 5794 C CA . LEU A 1 753 ? 99.905 -4.706 19.878 1.00 53.97 753 LEU A CA 1
ATOM 5795 C C . LEU A 1 753 ? 99.715 -6.171 20.178 1.00 55.69 753 LEU A C 1
ATOM 5796 O O . LEU A 1 753 ? 100.038 -7.021 19.340 1.00 54.63 753 LEU A O 1
ATOM 5801 N N . ALA A 1 754 ? 99.241 -6.475 21.397 1.00 50.98 754 ALA A N 1
ATOM 5802 C CA . ALA A 1 754 ? 98.987 -7.860 21.793 1.00 49.50 754 ALA A CA 1
ATOM 5803 C C . ALA A 1 754 ? 97.558 -8.243 21.347 1.00 54.43 754 ALA A C 1
ATOM 5804 O O . ALA A 1 754 ? 96.568 -7.622 21.767 1.00 54.56 754 ALA A O 1
ATOM 5806 N N . VAL A 1 755 ? 97.475 -9.171 20.390 1.00 51.40 755 VAL A N 1
ATOM 5807 C CA . VAL A 1 755 ? 96.200 -9.606 19.804 1.00 51.49 755 VAL A CA 1
ATOM 5808 C C . VAL A 1 755 ? 95.953 -11.093 20.026 1.00 54.37 755 VAL A C 1
ATOM 5809 O O . VAL A 1 755 ? 96.876 -11.893 19.985 1.00 53.88 755 VAL A O 1
ATOM 5813 N N . GLY A 1 756 ? 94.711 -11.420 20.338 1.00 50.34 756 GLY A N 1
ATOM 5814 C CA . GLY A 1 756 ? 94.235 -12.776 20.531 1.00 49.50 756 GLY A CA 1
ATOM 5815 C C . GLY A 1 756 ? 93.376 -13.167 19.344 1.00 52.33 756 GLY A C 1
ATOM 5816 O O . GLY A 1 756 ? 92.405 -12.469 19.009 1.00 52.23 756 GLY A O 1
ATOM 5817 N N . LEU A 1 757 ? 93.736 -14.271 18.698 1.00 47.59 757 LEU A N 1
ATOM 5818 C CA . LEU A 1 757 ? 93.032 -14.748 17.518 1.00 47.65 757 LEU A CA 1
ATOM 5819 C C . LEU A 1 757 ? 92.386 -16.072 17.807 1.00 51.89 757 LEU A C 1
ATOM 5820 O O . LEU A 1 757 ? 93.061 -16.980 18.272 1.00 51.98 757 LEU A O 1
ATOM 5825 N N . THR A 1 758 ? 91.082 -16.187 17.526 1.00 47.44 758 THR A N 1
ATOM 5826 C CA . THR A 1 758 ? 90.318 -17.412 17.743 1.00 46.33 758 THR A CA 1
ATOM 5827 C C . THR A 1 758 ? 89.770 -17.943 16.417 1.00 49.29 758 THR A C 1
ATOM 5828 O O . THR A 1 758 ? 89.177 -17.189 15.649 1.00 49.14 758 THR A O 1
ATOM 5832 N N . TRP A 1 759 ? 89.959 -19.240 16.166 1.00 45.00 759 TRP A N 1
ATOM 5833 C CA . TRP A 1 759 ? 89.441 -19.937 14.998 1.00 44.27 759 TRP A CA 1
ATOM 5834 C C . TRP A 1 759 ? 88.586 -21.127 15.419 1.00 45.23 759 TRP A C 1
ATOM 5835 O O . TRP A 1 759 ? 88.930 -21.837 16.364 1.00 44.06 759 TRP A O 1
ATOM 5846 N N . GLN A 1 760 ? 87.527 -21.404 14.662 1.00 41.08 760 GLN A N 1
ATOM 5847 C CA . GLN A 1 760 ? 86.671 -22.573 14.888 1.00 39.39 760 GLN A CA 1
ATOM 5848 C C . GLN A 1 760 ? 86.181 -23.079 13.559 1.00 41.97 760 GLN A C 1
ATOM 5849 O O . GLN A 1 760 ? 85.544 -22.337 12.835 1.00 42.97 760 GLN A O 1
ATOM 5855 N N . HIS A 1 761 ? 86.488 -24.329 13.228 1.00 39.74 761 HIS A N 1
ATOM 5856 C CA . HIS A 1 761 ? 86.026 -24.971 11.996 1.00 39.58 761 HIS A CA 1
ATOM 5857 C C . HIS A 1 761 ? 84.598 -25.510 12.241 1.00 44.45 761 HIS A C 1
ATOM 5858 O O . HIS A 1 761 ? 84.345 -26.059 13.307 1.00 41.70 761 HIS A O 1
ATOM 5865 N N . PRO A 1 762 ? 83.648 -25.388 11.285 1.00 43.22 762 PRO A N 1
ATOM 5866 C CA . PRO A 1 762 ? 82.286 -25.891 11.555 1.00 42.51 762 PRO A CA 1
ATOM 5867 C C . PRO A 1 762 ? 82.105 -27.415 11.541 1.00 45.89 762 PRO A C 1
ATOM 5868 O O . PRO A 1 762 ? 81.091 -27.906 12.078 1.00 45.50 762 PRO A O 1
ATOM 5872 N N . SER A 1 763 ? 83.071 -28.159 10.936 1.00 40.45 763 SER A N 1
ATOM 5873 C CA . SER A 1 763 ? 82.972 -29.606 10.737 1.00 40.33 763 SER A CA 1
ATOM 5874 C C . SER A 1 763 ? 84.117 -30.476 11.313 1.00 44.41 763 SER A C 1
ATOM 5875 O O . SER A 1 763 ? 84.092 -31.698 11.133 1.00 44.76 763 SER A O 1
ATOM 5878 N N . ARG A 1 764 ? 85.106 -29.880 11.993 1.00 39.07 764 ARG A N 1
ATOM 5879 C CA . ARG A 1 764 ? 86.231 -30.633 12.568 1.00 39.57 764 ARG A CA 1
ATOM 5880 C C . ARG A 1 764 ? 87.050 -29.809 13.565 1.00 48.93 764 ARG A C 1
ATOM 5881 O O . ARG A 1 764 ? 86.781 -28.616 13.768 1.00 49.75 764 ARG A O 1
ATOM 5889 N N . THR A 1 765 ? 88.057 -30.446 14.169 1.00 47.56 765 THR A N 1
ATOM 5890 C CA . THR A 1 765 ? 89.018 -29.808 15.066 1.00 47.74 765 THR A CA 1
ATOM 5891 C C . THR A 1 765 ? 90.099 -29.242 14.141 1.00 52.28 765 THR A C 1
ATOM 5892 O O . THR A 1 765 ? 90.298 -29.737 13.026 1.00 54.46 765 THR A O 1
ATOM 5896 N N . LEU A 1 766 ? 90.772 -28.211 14.587 1.00 47.42 766 LEU A N 1
ATOM 5897 C CA . LEU A 1 766 ? 91.825 -27.605 13.810 1.00 47.75 766 LEU A CA 1
ATOM 5898 C C . LEU A 1 766 ? 93.136 -28.077 14.367 1.00 56.21 766 LEU A C 1
ATOM 5899 O O . LEU A 1 766 ? 93.324 -28.093 15.594 1.00 57.02 766 LEU A O 1
ATOM 5904 N N . ASN A 1 767 ? 94.038 -28.491 13.468 1.00 55.33 767 ASN A N 1
ATOM 5905 C CA . ASN A 1 767 ? 95.377 -28.970 13.830 1.00 55.74 767 ASN A CA 1
ATOM 5906 C C . ASN A 1 767 ? 96.320 -27.793 13.940 1.00 60.40 767 ASN A C 1
ATOM 5907 O O . ASN A 1 767 ? 96.073 -26.750 13.347 1.00 58.86 767 ASN A O 1
ATOM 5912 N N . ASP A 1 768 ? 97.395 -27.965 14.704 1.00 58.95 768 ASP A N 1
ATOM 5913 C CA . ASP A 1 768 ? 98.407 -26.951 14.954 1.00 58.31 768 ASP A CA 1
ATOM 5914 C C . ASP A 1 768 ? 99.140 -26.479 13.717 1.00 61.09 768 ASP A C 1
ATOM 5915 O O . ASP A 1 768 ? 99.464 -25.298 13.635 1.00 61.19 768 ASP A O 1
ATOM 5920 N N . ASP A 1 769 ? 99.398 -27.383 12.766 1.00 57.09 769 ASP A N 1
ATOM 5921 C CA . ASP A 1 769 ? 100.114 -27.094 11.527 1.00 57.01 769 ASP A CA 1
ATOM 5922 C C . ASP A 1 769 ? 99.415 -26.011 10.709 1.00 56.79 769 ASP A C 1
ATOM 5923 O O . ASP A 1 769 ? 100.061 -25.031 10.334 1.00 56.01 769 ASP A O 1
ATOM 5928 N N . GLU A 1 770 ? 98.095 -26.174 10.465 1.00 50.49 770 GLU A N 1
ATOM 5929 C CA . GLU A 1 770 ? 97.298 -25.234 9.678 1.00 49.36 770 GLU A CA 1
ATOM 5930 C C . GLU A 1 770 ? 97.118 -23.903 10.395 1.00 53.95 770 GLU A C 1
ATOM 5931 O O . GLU A 1 770 ? 97.222 -22.849 9.759 1.00 56.14 770 GLU A O 1
ATOM 5937 N N . VAL A 1 771 ? 96.927 -23.936 11.713 1.00 49.10 771 VAL A N 1
ATOM 5938 C CA . VAL A 1 771 ? 96.784 -22.719 12.509 1.00 49.64 771 VAL A CA 1
ATOM 5939 C C . VAL A 1 771 ? 98.106 -21.917 12.503 1.00 56.27 771 VAL A C 1
ATOM 5940 O O . VAL A 1 771 ? 98.071 -20.701 12.312 1.00 56.13 771 VAL A O 1
ATOM 5944 N N . ASN A 1 772 ? 99.266 -22.605 12.601 1.00 54.36 772 ASN A N 1
ATOM 5945 C CA . ASN A 1 772 ? 100.588 -21.972 12.529 1.00 54.40 772 ASN A CA 1
ATOM 5946 C C . ASN A 1 772 ? 100.862 -21.424 11.121 1.00 57.85 772 ASN A C 1
ATOM 5947 O O . ASN A 1 772 ? 101.499 -20.367 10.977 1.00 57.57 772 ASN A O 1
ATOM 5952 N N . SER A 1 773 ? 100.324 -22.121 10.091 1.00 54.05 773 SER A N 1
ATOM 5953 C CA . SER A 1 773 ? 100.413 -21.709 8.691 1.00 54.08 773 SER A CA 1
ATOM 5954 C C . SER A 1 773 ? 99.617 -20.395 8.496 1.00 55.57 773 SER A C 1
ATOM 5955 O O . SER A 1 773 ? 100.188 -19.410 8.034 1.00 55.48 773 SER A O 1
ATOM 5958 N N . THR A 1 774 ? 98.333 -20.367 8.944 1.00 50.02 774 THR A N 1
ATOM 5959 C CA . THR A 1 774 ? 97.437 -19.204 8.910 1.00 48.91 774 THR A CA 1
ATOM 5960 C C . THR A 1 774 ? 98.069 -17.999 9.654 1.00 54.61 774 THR A C 1
ATOM 5961 O O . THR A 1 774 ? 97.999 -16.864 9.165 1.00 54.43 774 THR A O 1
ATOM 5965 N N . THR A 1 775 ? 98.689 -18.265 10.832 1.00 51.79 775 THR A N 1
ATOM 5966 C CA . THR A 1 775 ? 99.345 -17.270 11.674 1.00 51.58 775 THR A CA 1
ATOM 5967 C C . THR A 1 775 ? 100.508 -16.638 10.907 1.00 55.79 775 THR A C 1
ATOM 5968 O O . THR A 1 775 ? 100.583 -15.414 10.860 1.00 56.07 775 THR A O 1
ATOM 5972 N N . GLN A 1 776 ? 101.351 -17.457 10.240 1.00 52.27 776 GLN A N 1
ATOM 5973 C CA . GLN A 1 776 ? 102.465 -16.960 9.417 1.00 52.16 776 GLN A CA 1
ATOM 5974 C C . GLN A 1 776 ? 101.988 -16.091 8.238 1.00 57.03 776 GLN A C 1
ATOM 5975 O O . GLN A 1 776 ? 102.622 -15.073 7.958 1.00 58.24 776 GLN A O 1
ATOM 5981 N N . ASN A 1 777 ? 100.848 -16.432 7.593 1.00 54.49 777 ASN A N 1
ATOM 5982 C CA . ASN A 1 777 ? 100.340 -15.588 6.501 1.00 55.02 777 ASN A CA 1
ATOM 5983 C C . ASN A 1 777 ? 99.847 -14.227 7.030 1.00 60.79 777 ASN A C 1
ATOM 5984 O O . ASN A 1 777 ? 99.981 -13.223 6.316 1.00 62.04 777 ASN A O 1
ATOM 5989 N N . ILE A 1 778 ? 99.353 -14.171 8.298 1.00 55.57 778 ILE A N 1
ATOM 5990 C CA . ILE A 1 778 ? 98.920 -12.905 8.921 1.00 53.87 778 ILE A CA 1
ATOM 5991 C C . ILE A 1 778 ? 100.142 -12.007 9.065 1.00 58.00 778 ILE A C 1
ATOM 5992 O O . ILE A 1 778 ? 100.141 -10.887 8.559 1.00 58.76 778 ILE A O 1
ATOM 5997 N N . VAL A 1 779 ? 101.186 -12.530 9.718 1.00 55.53 779 VAL A N 1
ATOM 5998 C CA . VAL A 1 779 ? 102.467 -11.880 9.982 1.00 57.19 779 VAL A CA 1
ATOM 5999 C C . VAL A 1 779 ? 103.096 -11.324 8.688 1.00 64.53 779 VAL A C 1
ATOM 6000 O O . VAL A 1 779 ? 103.420 -10.130 8.623 1.00 64.34 779 VAL A O 1
ATOM 6004 N N . THR A 1 780 ? 103.239 -12.195 7.661 1.00 61.60 780 THR A N 1
ATOM 6005 C CA . THR A 1 780 ? 103.798 -11.840 6.355 1.00 61.94 780 THR A CA 1
ATOM 6006 C C . THR A 1 780 ? 103.026 -10.662 5.743 1.00 65.19 780 THR A C 1
ATOM 6007 O O . THR A 1 780 ? 103.644 -9.704 5.267 1.00 65.12 780 THR A O 1
ATOM 6011 N N . SER A 1 781 ? 101.688 -10.708 5.825 1.00 61.40 781 SER A N 1
ATOM 6012 C CA . SER A 1 781 ? 100.820 -9.648 5.312 1.00 61.69 781 SER A CA 1
ATOM 6013 C C . SER A 1 781 ? 101.053 -8.316 6.038 1.00 65.51 781 SER A C 1
ATOM 6014 O O . SER A 1 781 ? 101.035 -7.259 5.398 1.00 65.31 781 SER A O 1
ATOM 6017 N N . LEU A 1 782 ? 101.286 -8.376 7.371 1.00 61.51 782 LEU A N 1
ATOM 6018 C CA . LEU A 1 782 ? 101.532 -7.205 8.206 1.00 61.05 782 LEU A CA 1
ATOM 6019 C C . LEU A 1 782 ? 102.947 -6.654 8.010 1.00 67.93 782 LEU A C 1
ATOM 6020 O O . LEU A 1 782 ? 103.182 -5.467 8.240 1.00 67.08 782 LEU A O 1
ATOM 6025 N N . GLU A 1 783 ? 103.888 -7.510 7.576 1.00 67.56 783 GLU A N 1
ATOM 6026 C CA . GLU A 1 783 ? 105.254 -7.087 7.271 1.00 68.14 783 GLU A CA 1
ATOM 6027 C C . GLU A 1 783 ? 105.187 -6.299 5.962 1.00 73.91 783 GLU A C 1
ATOM 6028 O O . GLU A 1 783 ? 105.695 -5.189 5.896 1.00 74.64 783 GLU A O 1
ATOM 6034 N N . GLU A 1 784 ? 104.497 -6.839 4.952 1.00 71.12 784 GLU A N 1
ATOM 6035 C CA . GLU A 1 784 ? 104.385 -6.210 3.638 1.00 71.22 784 GLU A CA 1
ATOM 6036 C C . GLU A 1 784 ? 103.457 -4.989 3.597 1.00 73.53 784 GLU A C 1
ATOM 6037 O O . GLU A 1 784 ? 103.541 -4.213 2.639 1.00 74.49 784 GLU A O 1
ATOM 6043 N N . ARG A 1 785 ? 102.622 -4.774 4.631 1.00 67.77 785 ARG A N 1
ATOM 6044 C CA . ARG A 1 785 ? 101.698 -3.631 4.657 1.00 65.82 785 ARG A CA 1
ATOM 6045 C C . ARG A 1 785 ? 102.041 -2.536 5.661 1.00 65.95 785 ARG A C 1
ATOM 6046 O O . ARG A 1 785 ? 101.700 -1.386 5.413 1.00 65.52 785 ARG A O 1
ATOM 6054 N N . PHE A 1 786 ? 102.672 -2.875 6.795 1.00 62.14 786 PHE A N 1
ATOM 6055 C CA . PHE A 1 786 ? 102.987 -1.898 7.851 1.00 62.96 786 PHE A CA 1
ATOM 6056 C C . PHE A 1 786 ? 104.418 -2.014 8.404 1.00 70.12 786 PHE A C 1
ATOM 6057 O O . PHE A 1 786 ? 104.763 -1.296 9.357 1.00 69.86 786 PHE A O 1
ATOM 6065 N N . ASN A 1 787 ? 105.234 -2.918 7.819 1.00 67.49 787 ASN A N 1
ATOM 6066 C CA . ASN A 1 787 ? 106.602 -3.225 8.248 1.00 68.98 787 ASN A CA 1
ATOM 6067 C C . ASN A 1 787 ? 106.625 -3.657 9.722 1.00 72.91 787 ASN A C 1
ATOM 6068 O O . ASN A 1 787 ? 107.491 -3.255 10.502 1.00 72.52 787 ASN A O 1
ATOM 6073 N N . ALA A 1 788 ? 105.644 -4.515 10.065 1.00 68.59 788 ALA A N 1
ATOM 6074 C CA . ALA A 1 788 ? 105.446 -5.091 11.385 1.00 67.37 788 ALA A CA 1
ATOM 6075 C C . ALA A 1 788 ? 106.498 -6.159 11.695 1.00 70.59 788 ALA A C 1
ATOM 6076 O O . ALA A 1 788 ? 107.136 -6.691 10.787 1.00 70.49 788 ALA A O 1
ATOM 6078 N N . THR A 1 789 ? 106.702 -6.423 12.995 1.00 67.03 789 THR A N 1
ATOM 6079 C CA . THR A 1 789 ? 107.701 -7.326 13.564 1.00 67.24 789 THR A CA 1
ATOM 6080 C C . THR A 1 789 ? 107.079 -8.049 14.759 1.00 72.22 789 THR A C 1
ATOM 6081 O O . THR A 1 789 ? 106.276 -7.450 15.465 1.00 72.33 789 THR A O 1
ATOM 6085 N N . LEU A 1 790 ? 107.461 -9.307 15.007 1.00 68.82 790 LEU A N 1
ATOM 6086 C CA . LEU A 1 790 ? 106.966 -10.025 16.168 1.00 68.28 790 LEU A CA 1
ATOM 6087 C C . LEU A 1 790 ? 107.831 -9.662 17.358 1.00 73.89 790 LEU A C 1
ATOM 6088 O O . LEU A 1 790 ? 109.046 -9.462 17.201 1.00 74.67 790 LEU A O 1
ATOM 6093 N N . ARG A 1 791 ? 107.212 -9.525 18.548 1.00 70.50 791 ARG A N 1
ATOM 6094 C CA . ARG A 1 791 ? 107.946 -9.159 19.758 1.00 73.64 791 ARG A CA 1
ATOM 6095 C C . ARG A 1 791 ? 108.750 -10.350 20.323 1.00 107.77 791 ARG A C 1
ATOM 6096 O O . ARG A 1 791 ? 108.313 -11.520 20.183 1.00 112.05 791 ARG A O 1
ATOM 6104 N N . MET B 1 1 ? 42.178 -40.934 9.004 1.00 40.04 1 MET B N 1
ATOM 6105 C CA . MET B 1 1 ? 41.257 -41.702 8.166 1.00 38.74 1 MET B CA 1
ATOM 6106 C C . MET B 1 1 ? 41.787 -41.684 6.724 1.00 40.80 1 MET B C 1
ATOM 6107 O O . MET B 1 1 ? 41.864 -40.624 6.095 1.00 40.65 1 MET B O 1
ATOM 6112 N N . LYS B 1 2 ? 42.173 -42.866 6.229 1.00 34.99 2 LYS B N 1
ATOM 6113 C CA . LYS B 1 2 ? 42.707 -43.070 4.884 1.00 33.94 2 LYS B CA 1
ATOM 6114 C C . LYS B 1 2 ? 41.630 -43.697 3.995 1.00 38.96 2 LYS B C 1
ATOM 6115 O O . LYS B 1 2 ? 40.762 -44.396 4.506 1.00 40.25 2 LYS B O 1
ATOM 6121 N N . PHE B 1 3 ? 41.665 -43.438 2.676 1.00 34.73 3 PHE B N 1
ATOM 6122 C CA . PHE B 1 3 ? 40.661 -43.973 1.744 1.00 34.84 3 PHE B CA 1
ATOM 6123 C C . PHE B 1 3 ? 41.082 -43.857 0.284 1.00 38.97 3 PHE B C 1
ATOM 6124 O O . PHE B 1 3 ? 41.834 -42.949 -0.088 1.00 40.26 3 PHE B O 1
ATOM 6132 N N . SER B 1 4 ? 40.518 -44.728 -0.554 1.00 34.63 4 SER B N 1
ATOM 6133 C CA . SER B 1 4 ? 40.722 -44.680 -1.996 1.00 33.20 4 SER B CA 1
ATOM 6134 C C . SER B 1 4 ? 39.786 -43.592 -2.601 1.00 34.74 4 SER B C 1
ATOM 6135 O O . SER B 1 4 ? 38.579 -43.577 -2.317 1.00 33.90 4 SER B O 1
ATOM 6138 N N . GLU B 1 5 ? 40.352 -42.690 -3.411 1.00 28.77 5 GLU B N 1
ATOM 6139 C CA . GLU B 1 5 ? 39.601 -41.635 -4.074 1.00 29.13 5 GLU B CA 1
ATOM 6140 C C . GLU B 1 5 ? 38.613 -42.213 -5.110 1.00 34.41 5 GLU B C 1
ATOM 6141 O O . GLU B 1 5 ? 37.499 -41.692 -5.255 1.00 37.27 5 GLU B O 1
ATOM 6147 N N . LYS B 1 6 ? 39.013 -43.258 -5.823 1.00 28.82 6 LYS B N 1
ATOM 6148 C CA . LYS B 1 6 ? 38.177 -43.927 -6.826 1.00 29.32 6 LYS B CA 1
ATOM 6149 C C . LYS B 1 6 ? 36.910 -44.429 -6.162 1.00 35.66 6 LYS B C 1
ATOM 6150 O O . LYS B 1 6 ? 35.808 -44.215 -6.693 1.00 36.83 6 LYS B O 1
ATOM 6156 N N . TRP B 1 7 ? 37.076 -45.084 -4.993 1.00 31.83 7 TRP B N 1
ATOM 6157 C CA . TRP B 1 7 ? 35.984 -45.601 -4.193 1.00 32.99 7 TRP B CA 1
ATOM 6158 C C . TRP B 1 7 ? 35.095 -44.433 -3.687 1.00 37.08 7 TRP B C 1
ATOM 6159 O O . TRP B 1 7 ? 33.872 -44.479 -3.855 1.00 39.04 7 TRP B O 1
ATOM 6170 N N . LEU B 1 8 ? 35.695 -43.358 -3.184 1.00 31.82 8 LEU B N 1
ATOM 6171 C CA . LEU B 1 8 ? 34.912 -42.192 -2.755 1.00 32.00 8 LEU B CA 1
ATOM 6172 C C . LEU B 1 8 ? 34.089 -41.597 -3.912 1.00 36.15 8 LEU B C 1
ATOM 6173 O O . LEU B 1 8 ? 32.890 -41.342 -3.740 1.00 34.14 8 LEU B O 1
ATOM 6178 N N . ARG B 1 9 ? 34.725 -41.425 -5.088 1.00 34.20 9 ARG B N 1
ATOM 6179 C CA . ARG B 1 9 ? 34.113 -40.853 -6.297 1.00 34.49 9 ARG B CA 1
ATOM 6180 C C . ARG B 1 9 ? 33.009 -41.716 -6.862 1.00 38.74 9 ARG B C 1
ATOM 6181 O O . ARG B 1 9 ? 32.142 -41.210 -7.569 1.00 38.02 9 ARG B O 1
ATOM 6189 N N . SER B 1 10 ? 33.011 -43.018 -6.508 1.00 35.91 10 SER B N 1
ATOM 6190 C CA . SER B 1 10 ? 31.964 -43.945 -6.908 1.00 34.74 10 SER B CA 1
ATOM 6191 C C . SER B 1 10 ? 30.637 -43.631 -6.166 1.00 37.77 10 SER B C 1
ATOM 6192 O O . SER B 1 10 ? 29.573 -44.029 -6.646 1.00 38.32 10 SER B O 1
ATOM 6195 N N . TRP B 1 11 ? 30.707 -42.900 -5.022 1.00 35.27 11 TRP B N 1
ATOM 6196 C CA . TRP B 1 11 ? 29.549 -42.442 -4.214 1.00 36.57 11 TRP B CA 1
ATOM 6197 C C . TRP B 1 11 ? 29.181 -40.986 -4.527 1.00 39.70 11 TRP B C 1
ATOM 6198 O O . TRP B 1 11 ? 28.021 -40.697 -4.783 1.00 38.29 11 TRP B O 1
ATOM 6209 N N . ALA B 1 12 ? 30.174 -40.076 -4.467 1.00 37.05 12 ALA B N 1
ATOM 6210 C CA . ALA B 1 12 ? 30.033 -38.628 -4.742 1.00 36.53 12 ALA B CA 1
ATOM 6211 C C . ALA B 1 12 ? 31.234 -38.193 -5.575 1.00 38.83 12 ALA B C 1
ATOM 6212 O O . ALA B 1 12 ? 32.361 -38.267 -5.096 1.00 37.55 12 ALA B O 1
ATOM 6214 N N . ASN B 1 13 ? 30.998 -37.808 -6.847 1.00 34.84 13 ASN B N 1
ATOM 6215 C CA . ASN B 1 13 ? 32.067 -37.367 -7.726 1.00 34.35 13 ASN B CA 1
ATOM 6216 C C . ASN B 1 13 ? 32.059 -35.860 -7.882 1.00 40.17 13 ASN B C 1
ATOM 6217 O O . ASN B 1 13 ? 31.175 -35.291 -8.548 1.00 40.81 13 ASN B O 1
ATOM 6222 N N . PRO B 1 14 ? 33.091 -35.203 -7.305 1.00 35.45 14 PRO B N 1
ATOM 6223 C CA . PRO B 1 14 ? 33.153 -33.751 -7.402 1.00 35.61 14 PRO B CA 1
ATOM 6224 C C . PRO B 1 14 ? 33.493 -33.138 -8.784 1.00 42.71 14 PRO B C 1
ATOM 6225 O O . PRO B 1 14 ? 33.377 -31.926 -8.809 1.00 42.02 14 PRO B O 1
ATOM 6229 N N . GLN B 1 15 ? 33.780 -33.837 -9.904 1.00 40.77 15 GLN B N 1
ATOM 6230 C CA . GLN B 1 15 ? 34.026 -33.227 -11.232 1.00 39.84 15 GLN B CA 1
ATOM 6231 C C . GLN B 1 15 ? 35.142 -32.159 -11.249 1.00 40.97 15 GLN B C 1
ATOM 6232 O O . GLN B 1 15 ? 35.162 -31.261 -12.102 1.00 40.38 15 GLN B O 1
ATOM 6238 N N . VAL B 1 16 ? 36.100 -32.309 -10.332 1.00 35.87 16 VAL B N 1
ATOM 6239 C CA . VAL B 1 16 ? 37.296 -31.462 -10.179 1.00 35.00 16 VAL B CA 1
ATOM 6240 C C . VAL B 1 16 ? 38.461 -32.447 -10.160 1.00 41.42 16 VAL B C 1
ATOM 6241 O O . VAL B 1 16 ? 38.204 -33.638 -10.069 1.00 41.52 16 VAL B O 1
ATOM 6245 N N . SER B 1 17 ? 39.711 -32.005 -10.275 1.00 39.59 17 SER B N 1
ATOM 6246 C CA . SER B 1 17 ? 40.828 -32.950 -10.311 1.00 38.70 17 SER B CA 1
ATOM 6247 C C . SER B 1 17 ? 41.220 -33.396 -8.896 1.00 43.79 17 SER B C 1
ATOM 6248 O O . SER B 1 17 ? 40.702 -32.859 -7.895 1.00 44.24 17 SER B O 1
ATOM 6251 N N . HIS B 1 18 ? 42.182 -34.331 -8.820 1.00 38.27 18 HIS B N 1
ATOM 6252 C CA . HIS B 1 18 ? 42.697 -34.822 -7.553 1.00 37.81 18 HIS B CA 1
ATOM 6253 C C . HIS B 1 18 ? 43.252 -33.641 -6.727 1.00 46.67 18 HIS B C 1
ATOM 6254 O O . HIS B 1 18 ? 42.866 -33.454 -5.562 1.00 47.81 18 HIS B O 1
ATOM 6261 N N . ASP B 1 19 ? 44.108 -32.821 -7.373 1.00 42.70 19 ASP B N 1
ATOM 6262 C CA . ASP B 1 19 ? 44.758 -31.684 -6.740 1.00 41.78 19 ASP B CA 1
ATOM 6263 C C . ASP B 1 19 ? 43.751 -30.698 -6.182 1.00 42.11 19 ASP B C 1
ATOM 6264 O O . ASP B 1 19 ? 43.897 -30.292 -5.038 1.00 38.65 19 ASP B O 1
ATOM 6269 N N . GLU B 1 20 ? 42.683 -30.390 -6.957 1.00 39.92 20 GLU B N 1
ATOM 6270 C CA . GLU B 1 20 ? 41.593 -29.495 -6.547 1.00 38.83 20 GLU B CA 1
ATOM 6271 C C . GLU B 1 20 ? 40.824 -30.042 -5.358 1.00 42.11 20 GLU B C 1
ATOM 6272 O O . GLU B 1 20 ? 40.437 -29.268 -4.473 1.00 41.26 20 GLU B O 1
ATOM 6278 N N . LEU B 1 21 ? 40.569 -31.380 -5.359 1.00 39.59 21 LEU B N 1
ATOM 6279 C CA . LEU B 1 21 ? 39.856 -32.066 -4.291 1.00 38.02 21 LEU B CA 1
ATOM 6280 C C . LEU B 1 21 ? 40.679 -32.027 -2.996 1.00 44.47 21 LEU B C 1
ATOM 6281 O O . LEU B 1 21 ? 40.128 -31.646 -1.970 1.00 44.40 21 LEU B O 1
ATOM 6286 N N . VAL B 1 22 ? 42.002 -32.369 -3.049 1.00 41.75 22 VAL B N 1
ATOM 6287 C CA . VAL B 1 22 ? 42.901 -32.387 -1.884 1.00 41.14 22 VAL B CA 1
ATOM 6288 C C . VAL B 1 22 ? 43.038 -30.979 -1.286 1.00 45.11 22 VAL B C 1
ATOM 6289 O O . VAL B 1 22 ? 43.124 -30.837 -0.064 1.00 46.12 22 VAL B O 1
ATOM 6293 N N . ALA B 1 23 ? 43.010 -29.948 -2.140 1.00 40.25 23 ALA B N 1
ATOM 6294 C CA . ALA B 1 23 ? 43.130 -28.538 -1.754 1.00 39.59 23 ALA B CA 1
ATOM 6295 C C . ALA B 1 23 ? 41.897 -28.095 -0.959 1.00 46.61 23 ALA B C 1
ATOM 6296 O O . ALA B 1 23 ? 42.017 -27.649 0.181 1.00 46.76 23 ALA B O 1
ATOM 6298 N N . ARG B 1 24 ? 40.715 -28.327 -1.531 1.00 45.05 24 ARG B N 1
ATOM 6299 C CA . ARG B 1 24 ? 39.435 -28.023 -0.929 1.00 44.97 24 ARG B CA 1
ATOM 6300 C C . ARG B 1 24 ? 39.171 -28.757 0.379 1.00 49.66 24 ARG B C 1
ATOM 6301 O O . ARG B 1 24 ? 38.533 -28.177 1.253 1.00 51.85 24 ARG B O 1
ATOM 6309 N N . LEU B 1 25 ? 39.610 -30.015 0.513 1.00 44.27 25 LEU B N 1
ATOM 6310 C CA . LEU B 1 25 ? 39.329 -30.790 1.720 1.00 43.60 25 LEU B CA 1
ATOM 6311 C C . LEU B 1 25 ? 39.879 -30.130 2.975 1.00 51.56 25 LEU B C 1
ATOM 6312 O O . LEU B 1 25 ? 39.138 -29.981 3.950 1.00 51.43 25 LEU B O 1
ATOM 6317 N N . SER B 1 26 ? 41.144 -29.668 2.927 1.00 49.77 26 SER B N 1
ATOM 6318 C CA . SER B 1 26 ? 41.774 -28.975 4.049 1.00 50.24 26 SER B CA 1
ATOM 6319 C C . SER B 1 26 ? 41.085 -27.629 4.325 1.00 55.65 26 SER B C 1
ATOM 6320 O O . SER B 1 26 ? 40.922 -27.245 5.491 1.00 54.49 26 SER B O 1
ATOM 6323 N N . MET B 1 27 ? 40.615 -26.966 3.251 1.00 54.19 27 MET B N 1
ATOM 6324 C CA . MET B 1 27 ? 39.943 -25.675 3.292 1.00 55.69 27 MET B CA 1
ATOM 6325 C C . MET B 1 27 ? 38.522 -25.727 3.868 1.00 57.12 27 MET B C 1
ATOM 6326 O O . MET B 1 27 ? 37.973 -24.675 4.236 1.00 57.52 27 MET B O 1
ATOM 6331 N N . VAL B 1 28 ? 37.938 -26.928 3.974 1.00 51.06 28 VAL B N 1
ATOM 6332 C CA . VAL B 1 28 ? 36.599 -27.097 4.541 1.00 49.96 28 VAL B CA 1
ATOM 6333 C C . VAL B 1 28 ? 36.630 -27.864 5.869 1.00 52.37 28 VAL B C 1
ATOM 6334 O O . VAL B 1 28 ? 35.582 -28.293 6.329 1.00 52.01 28 VAL B O 1
ATOM 6338 N N . GLY B 1 29 ? 37.809 -28.073 6.450 1.00 49.00 29 GLY B N 1
ATOM 6339 C CA . GLY B 1 29 ? 37.921 -28.728 7.753 1.00 48.10 29 GLY B CA 1
ATOM 6340 C C . GLY B 1 29 ? 38.329 -30.182 7.780 1.00 52.21 29 GLY B C 1
ATOM 6341 O O . GLY B 1 29 ? 38.293 -30.811 8.849 1.00 53.78 29 GLY B O 1
ATOM 6342 N N . LEU B 1 30 ? 38.740 -30.730 6.627 1.00 47.08 30 LEU B N 1
ATOM 6343 C CA . LEU B 1 30 ? 39.216 -32.115 6.569 1.00 45.97 30 LEU B CA 1
ATOM 6344 C C . LEU B 1 30 ? 40.676 -32.028 6.145 1.00 48.04 30 LEU B C 1
ATOM 6345 O O . LEU B 1 30 ? 40.968 -32.124 4.951 1.00 48.85 30 LEU B O 1
ATOM 6350 N N . GLU B 1 31 ? 41.590 -31.799 7.111 1.00 42.15 31 GLU B N 1
ATOM 6351 C CA . GLU B 1 31 ? 42.995 -31.609 6.762 1.00 42.18 31 GLU B CA 1
ATOM 6352 C C . GLU B 1 31 ? 43.671 -32.875 6.218 1.00 43.57 31 GLU B C 1
ATOM 6353 O O . GLU B 1 31 ? 43.855 -33.867 6.930 1.00 43.39 31 GLU B O 1
ATOM 6359 N N . VAL B 1 32 ? 44.066 -32.780 4.942 1.00 38.20 32 VAL B N 1
ATOM 6360 C CA . VAL B 1 32 ? 44.757 -33.823 4.206 1.00 38.68 32 VAL B CA 1
ATOM 6361 C C . VAL B 1 32 ? 46.180 -33.889 4.718 1.00 45.56 32 VAL B C 1
ATOM 6362 O O . VAL B 1 32 ? 46.906 -32.888 4.701 1.00 48.17 32 VAL B O 1
ATOM 6366 N N . ASP B 1 33 ? 46.556 -35.050 5.220 1.00 41.30 33 ASP B N 1
ATOM 6367 C CA . ASP B 1 33 ? 47.878 -35.307 5.748 1.00 41.27 33 ASP B CA 1
ATOM 6368 C C . ASP B 1 33 ? 48.758 -35.953 4.702 1.00 47.22 33 ASP B C 1
ATOM 6369 O O . ASP B 1 33 ? 49.977 -35.768 4.747 1.00 45.66 33 ASP B O 1
ATOM 6374 N N . ALA B 1 34 ? 48.147 -36.679 3.728 1.00 46.39 34 ALA B N 1
ATOM 6375 C CA . ALA B 1 34 ? 48.855 -37.347 2.626 1.00 45.98 34 ALA B CA 1
ATOM 6376 C C . ALA B 1 34 ? 47.945 -37.706 1.466 1.00 51.62 34 ALA B C 1
ATOM 6377 O O . ALA B 1 34 ? 46.792 -38.045 1.676 1.00 53.68 34 ALA B O 1
ATOM 6379 N N . ASP B 1 35 ? 48.457 -37.608 0.244 1.00 47.94 35 ASP B N 1
ATOM 6380 C CA . ASP B 1 35 ? 47.789 -37.994 -0.989 1.00 47.14 35 ASP B CA 1
ATOM 6381 C C . ASP B 1 35 ? 48.839 -38.709 -1.794 1.00 51.83 35 ASP B C 1
ATOM 6382 O O . ASP B 1 35 ? 49.849 -38.095 -2.160 1.00 53.81 35 ASP B O 1
ATOM 6387 N N . LEU B 1 36 ? 48.675 -40.039 -1.965 1.00 46.14 36 LEU B N 1
ATOM 6388 C CA . LEU B 1 36 ? 49.669 -40.875 -2.644 1.00 43.81 36 LEU B CA 1
ATOM 6389 C C . LEU B 1 36 ? 49.113 -41.744 -3.736 1.00 44.16 36 LEU B C 1
ATOM 6390 O O . LEU B 1 36 ? 48.067 -42.350 -3.550 1.00 43.07 36 LEU B O 1
ATOM 6395 N N . PRO B 1 37 ? 49.890 -41.949 -4.819 1.00 41.03 37 PRO B N 1
ATOM 6396 C CA . PRO B 1 37 ? 49.458 -42.905 -5.857 1.00 40.27 37 PRO B CA 1
ATOM 6397 C C . PRO B 1 37 ? 49.439 -44.300 -5.284 1.00 41.99 37 PRO B C 1
ATOM 6398 O O . PRO B 1 37 ? 50.291 -44.602 -4.444 1.00 40.35 37 PRO B O 1
ATOM 6402 N N . VAL B 1 38 ? 48.467 -45.142 -5.712 1.00 39.44 38 VAL B N 1
ATOM 6403 C CA . VAL B 1 38 ? 48.341 -46.528 -5.217 1.00 38.43 38 VAL B CA 1
ATOM 6404 C C . VAL B 1 38 ? 49.448 -47.446 -5.820 1.00 44.86 38 VAL B C 1
ATOM 6405 O O . VAL B 1 38 ? 49.820 -48.424 -5.181 1.00 45.95 38 VAL B O 1
ATOM 6409 N N . ALA B 1 39 ? 49.984 -47.096 -7.018 1.00 41.11 39 ALA B N 1
ATOM 6410 C CA . ALA B 1 39 ? 51.014 -47.861 -7.689 1.00 41.58 39 ALA B CA 1
ATOM 6411 C C . ALA B 1 39 ? 51.916 -47.009 -8.609 1.00 50.01 39 ALA B C 1
ATOM 6412 O O . ALA B 1 39 ? 51.627 -45.835 -8.900 1.00 50.11 39 ALA B O 1
ATOM 6414 N N . GLY B 1 40 ? 52.985 -47.646 -9.090 1.00 46.25 40 GLY B N 1
ATOM 6415 C CA . GLY B 1 40 ? 53.915 -47.078 -10.056 1.00 45.26 40 GLY B CA 1
ATOM 6416 C C . GLY B 1 40 ? 53.288 -47.020 -11.434 1.00 47.36 40 GLY B C 1
ATOM 6417 O O . GLY B 1 40 ? 52.278 -47.674 -11.701 1.00 46.94 40 GLY B O 1
ATOM 6418 N N . ALA B 1 41 ? 53.884 -46.235 -12.315 1.00 43.20 41 ALA B N 1
ATOM 6419 C CA . ALA B 1 41 ? 53.391 -46.058 -13.667 1.00 42.42 41 ALA B CA 1
ATOM 6420 C C . ALA B 1 41 ? 53.962 -47.111 -14.615 1.00 43.28 41 ALA B C 1
ATOM 6421 O O . ALA B 1 41 ? 55.125 -47.487 -14.493 1.00 41.99 41 ALA B O 1
ATOM 6423 N N . PHE B 1 42 ? 53.132 -47.578 -15.560 1.00 37.88 42 PHE B N 1
ATOM 6424 C CA . PHE B 1 42 ? 53.495 -48.556 -16.582 1.00 36.55 42 PHE B CA 1
ATOM 6425 C C . PHE B 1 42 ? 52.370 -48.676 -17.644 1.00 42.32 42 PHE B C 1
ATOM 6426 O O . PHE B 1 42 ? 51.248 -48.220 -17.410 1.00 40.45 42 PHE B O 1
ATOM 6434 N N . SER B 1 43 ? 52.673 -49.325 -18.793 1.00 40.03 43 SER B N 1
ATOM 6435 C CA . SER B 1 43 ? 51.745 -49.489 -19.921 1.00 39.37 43 SER B CA 1
ATOM 6436 C C . SER B 1 43 ? 52.051 -50.764 -20.664 1.00 42.42 43 SER B C 1
ATOM 6437 O O . SER B 1 43 ? 53.165 -51.268 -20.574 1.00 42.03 43 SER B O 1
ATOM 6440 N N . GLY B 1 44 ? 51.064 -51.272 -21.394 1.00 38.64 44 GLY B N 1
ATOM 6441 C CA . GLY B 1 44 ? 51.190 -52.487 -22.194 1.00 37.76 44 GLY B CA 1
ATOM 6442 C C . GLY B 1 44 ? 51.037 -53.784 -21.439 1.00 40.78 44 GLY B C 1
ATOM 6443 O O . GLY B 1 44 ? 51.344 -54.844 -21.985 1.00 41.16 44 GLY B O 1
ATOM 6444 N N . VAL B 1 45 ? 50.547 -53.717 -20.178 1.00 37.25 45 VAL B N 1
ATOM 6445 C CA . VAL B 1 45 ? 50.363 -54.888 -19.314 1.00 36.03 45 VAL B CA 1
ATOM 6446 C C . VAL B 1 45 ? 48.873 -55.240 -19.222 1.00 41.94 45 VAL B C 1
ATOM 6447 O O . VAL B 1 45 ? 48.050 -54.413 -18.831 1.00 43.92 45 VAL B O 1
ATOM 6451 N N . VAL B 1 46 ? 48.524 -56.453 -19.650 1.00 37.12 46 VAL B N 1
ATOM 6452 C CA . VAL B 1 46 ? 47.141 -56.926 -19.695 1.00 35.47 46 VAL B CA 1
ATOM 6453 C C . VAL B 1 46 ? 46.929 -58.182 -18.879 1.00 38.04 46 VAL B C 1
ATOM 6454 O O . VAL B 1 46 ? 47.895 -58.825 -18.482 1.00 39.67 46 VAL B O 1
ATOM 6458 N N . VAL B 1 47 ? 45.664 -58.579 -18.691 1.00 32.12 47 VAL B N 1
ATOM 6459 C CA . VAL B 1 47 ? 45.376 -59.819 -18.001 1.00 30.99 47 VAL B CA 1
ATOM 6460 C C . VAL B 1 47 ? 45.683 -60.978 -18.961 1.00 37.10 47 VAL B C 1
ATOM 6461 O O . VAL B 1 47 ? 45.153 -61.030 -20.068 1.00 36.62 47 VAL B O 1
ATOM 6465 N N . GLY B 1 48 ? 46.567 -61.866 -18.534 1.00 36.17 48 GLY B N 1
ATOM 6466 C CA . GLY B 1 48 ? 46.948 -63.053 -19.294 1.00 36.93 48 GLY B CA 1
ATOM 6467 C C . GLY B 1 48 ? 46.554 -64.353 -18.626 1.00 42.37 48 GLY B C 1
ATOM 6468 O O . GLY B 1 48 ? 46.441 -64.409 -17.401 1.00 40.43 48 GLY B O 1
ATOM 6469 N N . GLU B 1 49 ? 46.335 -65.422 -19.429 1.00 42.23 49 GLU B N 1
ATOM 6470 C CA . GLU B 1 49 ? 46.005 -66.755 -18.896 1.00 41.75 49 GLU B CA 1
ATOM 6471 C C . GLU B 1 49 ? 47.024 -67.786 -19.367 1.00 45.90 49 GLU B C 1
ATOM 6472 O O . GLU B 1 49 ? 47.227 -67.945 -20.584 1.00 45.81 49 GLU B O 1
ATOM 6478 N N . VAL B 1 50 ? 47.647 -68.500 -18.398 1.00 40.96 50 VAL B N 1
ATOM 6479 C CA . VAL B 1 50 ? 48.605 -69.557 -18.716 1.00 40.54 50 VAL B CA 1
ATOM 6480 C C . VAL B 1 50 ? 47.814 -70.761 -19.149 1.00 44.34 50 VAL B C 1
ATOM 6481 O O . VAL B 1 50 ? 47.000 -71.274 -18.376 1.00 44.28 50 VAL B O 1
ATOM 6485 N N . LEU B 1 51 ? 48.001 -71.179 -20.403 1.00 42.31 51 LEU B N 1
ATOM 6486 C CA . LEU B 1 51 ? 47.284 -72.332 -20.949 1.00 43.26 51 LEU B CA 1
ATOM 6487 C C . LEU B 1 51 ? 48.027 -73.626 -20.650 1.00 50.49 51 LEU B C 1
ATOM 6488 O O . LEU B 1 51 ? 47.403 -74.639 -20.328 1.00 51.44 51 LEU B O 1
ATOM 6493 N N . SER B 1 52 ? 49.363 -73.578 -20.723 1.00 48.74 52 SER B N 1
ATOM 6494 C CA . SER B 1 52 ? 50.249 -74.712 -20.487 1.00 49.39 52 SER B CA 1
ATOM 6495 C C . SER B 1 52 ? 51.648 -74.241 -20.156 1.00 54.61 52 SER B C 1
ATOM 6496 O O . SER B 1 52 ? 52.054 -73.154 -20.577 1.00 51.47 52 SER B O 1
ATOM 6499 N N . THR B 1 53 ? 52.384 -75.079 -19.398 1.00 54.87 53 THR B N 1
ATOM 6500 C CA . THR B 1 53 ? 53.796 -74.875 -19.045 1.00 55.45 53 THR B CA 1
ATOM 6501 C C . THR B 1 53 ? 54.545 -76.157 -19.394 1.00 62.09 53 THR B C 1
ATOM 6502 O O . THR B 1 53 ? 54.004 -77.258 -19.246 1.00 61.92 53 THR B O 1
ATOM 6506 N N . GLU B 1 54 ? 55.777 -76.012 -19.869 1.00 60.13 54 GLU B N 1
ATOM 6507 C CA . GLU B 1 54 ? 56.637 -77.147 -20.170 1.00 61.41 54 GLU B CA 1
ATOM 6508 C C . GLU B 1 54 ? 58.013 -76.871 -19.604 1.00 65.64 54 GLU B C 1
ATOM 6509 O O . GLU B 1 54 ? 58.316 -75.720 -19.284 1.00 66.06 54 GLU B O 1
ATOM 6515 N N . GLN B 1 55 ? 58.816 -77.909 -19.382 1.00 62.10 55 GLN B N 1
ATOM 6516 C CA . GLN B 1 55 ? 60.148 -77.685 -18.821 1.00 60.91 55 GLN B CA 1
ATOM 6517 C C . GLN B 1 55 ? 61.091 -77.232 -19.935 1.00 62.82 55 GLN B C 1
ATOM 6518 O O . GLN B 1 55 ? 61.119 -77.843 -21.009 1.00 61.12 55 GLN B O 1
ATOM 6524 N N . HIS B 1 56 ? 61.800 -76.105 -19.691 1.00 60.28 56 HIS B N 1
ATOM 6525 C CA . HIS B 1 56 ? 62.800 -75.546 -20.598 1.00 61.28 56 HIS B CA 1
ATOM 6526 C C . HIS B 1 56 ? 63.879 -76.638 -20.828 1.00 69.28 56 HIS B C 1
ATOM 6527 O O . HIS B 1 56 ? 64.470 -77.139 -19.865 1.00 68.51 56 HIS B O 1
ATOM 6534 N N . PRO B 1 57 ? 64.091 -77.081 -22.087 1.00 69.13 57 PRO B N 1
ATOM 6535 C CA . PRO B 1 57 ? 65.024 -78.192 -22.315 1.00 70.92 57 PRO B CA 1
ATOM 6536 C C . PRO B 1 57 ? 66.513 -77.900 -22.042 1.00 78.79 57 PRO B C 1
ATOM 6537 O O . PRO B 1 57 ? 67.319 -78.832 -22.118 1.00 79.45 57 PRO B O 1
ATOM 6541 N N . ASP B 1 58 ? 66.876 -76.638 -21.701 1.00 76.03 58 ASP B N 1
ATOM 6542 C CA . ASP B 1 58 ? 68.270 -76.238 -21.471 1.00 77.45 58 ASP B CA 1
ATOM 6543 C C . ASP B 1 58 ? 68.486 -75.323 -20.232 1.00 81.93 58 ASP B C 1
ATOM 6544 O O . ASP B 1 58 ? 69.513 -74.618 -20.156 1.00 82.70 58 ASP B O 1
ATOM 6549 N N . ALA B 1 59 ? 67.523 -75.323 -19.278 1.00 76.78 59 ALA B N 1
ATOM 6550 C CA . ALA B 1 59 ? 67.576 -74.537 -18.039 1.00 75.83 59 ALA B CA 1
ATOM 6551 C C . ALA B 1 59 ? 66.510 -75.034 -17.095 1.00 78.22 59 ALA B C 1
ATOM 6552 O O . ALA B 1 59 ? 65.327 -74.853 -17.371 1.00 78.08 59 ALA B O 1
ATOM 6554 N N . ASP B 1 60 ? 66.919 -75.696 -16.000 1.00 74.60 60 ASP B N 1
ATOM 6555 C CA . ASP B 1 60 ? 65.991 -76.313 -15.041 1.00 74.18 60 ASP B CA 1
ATOM 6556 C C . ASP B 1 60 ? 65.154 -75.313 -14.246 1.00 74.36 60 ASP B C 1
ATOM 6557 O O . ASP B 1 60 ? 64.010 -75.634 -13.900 1.00 73.75 60 ASP B O 1
ATOM 6562 N N . LYS B 1 61 ? 65.710 -74.113 -13.963 1.00 68.13 61 LYS B N 1
ATOM 6563 C CA . LYS B 1 61 ? 65.018 -73.067 -13.201 1.00 66.09 61 LYS B CA 1
ATOM 6564 C C . LYS B 1 61 ? 63.897 -72.337 -14.013 1.00 66.19 61 LYS B C 1
ATOM 6565 O O . LYS B 1 61 ? 63.106 -71.549 -13.452 1.00 66.05 61 LYS B O 1
ATOM 6571 N N . LEU B 1 62 ? 63.834 -72.625 -15.327 1.00 57.42 62 LEU B N 1
ATOM 6572 C CA . LEU B 1 62 ? 62.926 -71.999 -16.286 1.00 53.38 62 LEU B CA 1
ATOM 6573 C C . LEU B 1 62 ? 61.869 -72.931 -16.839 1.00 50.80 62 LEU B C 1
ATOM 6574 O O . LEU B 1 62 ? 62.069 -74.141 -16.953 1.00 49.11 62 LEU B O 1
ATOM 6579 N N . ARG B 1 63 ? 60.745 -72.335 -17.221 1.00 45.70 63 ARG B N 1
ATOM 6580 C CA . ARG B 1 63 ? 59.581 -73.002 -17.786 1.00 45.08 63 ARG B CA 1
ATOM 6581 C C . ARG B 1 63 ? 59.251 -72.320 -19.098 1.00 47.87 63 ARG B C 1
ATOM 6582 O O . ARG B 1 63 ? 59.435 -71.103 -19.223 1.00 48.43 63 ARG B O 1
ATOM 6590 N N . VAL B 1 64 ? 58.777 -73.089 -20.077 1.00 42.22 64 VAL B N 1
ATOM 6591 C CA . VAL B 1 64 ? 58.330 -72.574 -21.370 1.00 42.47 64 VAL B CA 1
ATOM 6592 C C . VAL B 1 64 ? 56.756 -72.623 -21.366 1.00 49.17 64 VAL B C 1
ATOM 6593 O O . VAL B 1 64 ? 56.138 -73.704 -21.423 1.00 47.59 64 VAL B O 1
ATOM 6597 N N . CYS B 1 65 ? 56.136 -71.428 -21.255 1.00 47.83 65 CYS B N 1
ATOM 6598 C CA . CYS B 1 65 ? 54.684 -71.236 -21.161 1.00 48.13 65 CYS B CA 1
ATOM 6599 C C . CYS B 1 65 ? 54.024 -70.780 -22.463 1.00 50.48 65 CYS B C 1
ATOM 6600 O O . CYS B 1 65 ? 54.607 -70.021 -23.231 1.00 50.78 65 CYS B O 1
ATOM 6603 N N . GLN B 1 66 ? 52.766 -71.180 -22.632 1.00 45.98 66 GLN B N 1
ATOM 6604 C CA . GLN B 1 66 ? 51.860 -70.760 -23.687 1.00 46.21 66 GLN B CA 1
ATOM 6605 C C . GLN B 1 66 ? 50.812 -69.892 -22.963 1.00 50.28 66 GLN B C 1
ATOM 6606 O O . GLN B 1 66 ? 50.061 -70.390 -22.118 1.00 50.22 66 GLN B O 1
ATOM 6612 N N . VAL B 1 67 ? 50.853 -68.576 -23.215 1.00 46.82 67 VAL B N 1
ATOM 6613 C CA . VAL B 1 67 ? 50.007 -67.588 -22.549 1.00 46.23 67 VAL B CA 1
ATOM 6614 C C . VAL B 1 67 ? 49.082 -66.884 -23.545 1.00 48.39 67 VAL B C 1
ATOM 6615 O O . VAL B 1 67 ? 49.514 -66.476 -24.614 1.00 47.01 67 VAL B O 1
ATOM 6619 N N . SER B 1 68 ? 47.799 -66.746 -23.182 1.00 45.72 68 SER B N 1
ATOM 6620 C CA . SER B 1 68 ? 46.783 -66.086 -24.011 1.00 44.34 68 SER B CA 1
ATOM 6621 C C . SER B 1 68 ? 46.483 -64.673 -23.480 1.00 45.53 68 SER B C 1
ATOM 6622 O O . SER B 1 68 ? 46.470 -64.470 -22.262 1.00 44.43 68 SER B O 1
ATOM 6625 N N . ASN B 1 69 ? 46.246 -63.703 -24.382 1.00 41.93 69 ASN B N 1
ATOM 6626 C CA . ASN B 1 69 ? 45.840 -62.329 -24.001 1.00 41.74 69 ASN B CA 1
ATOM 6627 C C . ASN B 1 69 ? 44.330 -62.131 -24.396 1.00 46.73 69 ASN B C 1
ATOM 6628 O O . ASN B 1 69 ? 43.853 -60.991 -24.461 1.00 46.52 69 ASN B O 1
ATOM 6633 N N . GLY B 1 70 ? 43.632 -63.252 -24.697 1.00 40.67 70 GLY B N 1
ATOM 6634 C CA . GLY B 1 70 ? 42.247 -63.262 -25.147 1.00 39.48 70 GLY B CA 1
ATOM 6635 C C . GLY B 1 70 ? 42.095 -63.141 -26.653 1.00 46.22 70 GLY B C 1
ATOM 6636 O O . GLY B 1 70 ? 41.052 -63.502 -27.198 1.00 47.79 70 GLY B O 1
ATOM 6637 N N . SER B 1 71 ? 43.145 -62.671 -27.351 1.00 44.49 71 SER B N 1
ATOM 6638 C CA . SER B 1 71 ? 43.167 -62.488 -28.805 1.00 44.93 71 SER B CA 1
ATOM 6639 C C . SER B 1 71 ? 44.105 -63.456 -29.504 1.00 49.05 71 SER B C 1
ATOM 6640 O O . SER B 1 71 ? 43.811 -63.916 -30.607 1.00 49.77 71 SER B O 1
ATOM 6643 N N . GLU B 1 72 ? 45.259 -63.724 -28.877 1.00 45.25 72 GLU B N 1
ATOM 6644 C CA . GLU B 1 72 ? 46.389 -64.460 -29.428 1.00 44.58 72 GLU B CA 1
ATOM 6645 C C . GLU B 1 72 ? 47.139 -65.253 -28.336 1.00 46.57 72 GLU B C 1
ATOM 6646 O O . GLU B 1 72 ? 47.117 -64.866 -27.166 1.00 43.35 72 GLU B O 1
ATOM 6652 N N . THR B 1 73 ? 47.813 -66.365 -28.734 1.00 45.00 73 THR B N 1
ATOM 6653 C CA . THR B 1 73 ? 48.624 -67.183 -27.822 1.00 44.31 73 THR B CA 1
ATOM 6654 C C . THR B 1 73 ? 50.105 -66.905 -28.094 1.00 48.48 73 THR B C 1
ATOM 6655 O O . THR B 1 73 ? 50.572 -67.009 -29.233 1.00 48.66 73 THR B O 1
ATOM 6659 N N . PHE B 1 74 ? 50.825 -66.530 -27.034 1.00 43.93 74 PHE B N 1
ATOM 6660 C CA . PHE B 1 74 ? 52.235 -66.179 -27.061 1.00 43.22 74 PHE B CA 1
ATOM 6661 C C . PHE B 1 74 ? 53.051 -67.148 -26.247 1.00 49.69 74 PHE B C 1
ATOM 6662 O O . PHE B 1 74 ? 52.609 -67.607 -25.192 1.00 49.41 74 PHE B O 1
ATOM 6670 N N . GLN B 1 75 ? 54.272 -67.431 -26.722 1.00 47.92 75 GLN B N 1
ATOM 6671 C CA . GLN B 1 75 ? 55.178 -68.274 -25.967 1.00 47.09 75 GLN B CA 1
ATOM 6672 C C . GLN B 1 75 ? 56.010 -67.357 -25.072 1.00 47.50 75 GLN B C 1
ATOM 6673 O O . GLN B 1 75 ? 56.652 -66.422 -25.551 1.00 43.65 75 GLN B O 1
ATOM 6679 N N . VAL B 1 76 ? 55.961 -67.607 -23.769 1.00 45.49 76 VAL B N 1
ATOM 6680 C CA . VAL B 1 76 ? 56.765 -66.814 -22.855 1.00 45.34 76 VAL B CA 1
ATOM 6681 C C . VAL B 1 76 ? 57.538 -67.755 -21.916 1.00 49.43 76 VAL B C 1
ATOM 6682 O O . VAL B 1 76 ? 57.000 -68.737 -21.424 1.00 49.49 76 VAL B O 1
ATOM 6686 N N . VAL B 1 77 ? 58.821 -67.480 -21.754 1.00 47.40 77 VAL B N 1
ATOM 6687 C CA . VAL B 1 77 ? 59.706 -68.233 -20.873 1.00 48.50 77 VAL B CA 1
ATOM 6688 C C . VAL B 1 77 ? 59.608 -67.607 -19.450 1.00 53.99 77 VAL B C 1
ATOM 6689 O O . VAL B 1 77 ? 59.852 -66.399 -19.282 1.00 53.19 77 VAL B O 1
ATOM 6693 N N . CYS B 1 78 ? 59.230 -68.412 -18.446 1.00 51.26 78 CYS B N 1
ATOM 6694 C CA . CYS B 1 78 ? 59.135 -67.893 -17.086 1.00 51.31 78 CYS B CA 1
ATOM 6695 C C . CYS B 1 78 ? 59.991 -68.664 -16.081 1.00 56.93 78 CYS B C 1
ATOM 6696 O O . CYS B 1 78 ? 60.012 -69.899 -16.100 1.00 58.68 78 CYS B O 1
ATOM 6699 N N . GLY B 1 79 ? 60.652 -67.922 -15.196 1.00 52.29 79 GLY B N 1
ATOM 6700 C CA . GLY B 1 79 ? 61.479 -68.476 -14.132 1.00 52.32 79 GLY B CA 1
ATOM 6701 C C . GLY B 1 79 ? 60.834 -68.532 -12.761 1.00 56.01 79 GLY B C 1
ATOM 6702 O O . GLY B 1 79 ? 61.390 -69.165 -11.862 1.00 57.13 79 GLY B O 1
ATOM 6703 N N . ALA B 1 80 ? 59.665 -67.873 -12.580 1.00 51.59 80 ALA B N 1
ATOM 6704 C CA . ALA B 1 80 ? 58.933 -67.822 -11.308 1.00 50.92 80 ALA B CA 1
ATOM 6705 C C . ALA B 1 80 ? 58.459 -69.210 -10.822 1.00 56.53 80 ALA B C 1
ATOM 6706 O O . ALA B 1 80 ? 57.896 -69.981 -11.609 1.00 55.44 80 ALA B O 1
ATOM 6708 N N . PRO B 1 81 ? 58.702 -69.541 -9.533 1.00 54.08 81 PRO B N 1
ATOM 6709 C CA . PRO B 1 81 ? 58.317 -70.877 -9.025 1.00 54.70 81 PRO B CA 1
ATOM 6710 C C . PRO B 1 81 ? 56.811 -71.198 -9.019 1.00 59.41 81 PRO B C 1
ATOM 6711 O O . PRO B 1 81 ? 56.433 -72.383 -9.079 1.00 59.57 81 PRO B O 1
ATOM 6715 N N . ASN B 1 82 ? 55.953 -70.155 -8.974 1.00 54.27 82 ASN B N 1
ATOM 6716 C CA . ASN B 1 82 ? 54.499 -70.330 -8.963 1.00 53.45 82 ASN B CA 1
ATOM 6717 C C . ASN B 1 82 ? 53.841 -70.445 -10.360 1.00 56.08 82 ASN B C 1
ATOM 6718 O O . ASN B 1 82 ? 52.617 -70.618 -10.420 1.00 56.30 82 ASN B O 1
ATOM 6723 N N . VAL B 1 83 ? 54.625 -70.336 -11.470 1.00 50.34 83 VAL B N 1
ATOM 6724 C CA . VAL B 1 83 ? 54.061 -70.367 -12.826 1.00 49.69 83 VAL B CA 1
ATOM 6725 C C . VAL B 1 83 ? 53.481 -71.756 -13.129 1.00 55.96 83 VAL B C 1
ATOM 6726 O O . VAL B 1 83 ? 54.174 -72.776 -12.970 1.00 58.85 83 VAL B O 1
ATOM 6730 N N . ARG B 1 84 ? 52.174 -71.784 -13.489 1.00 49.79 84 ARG B N 1
ATOM 6731 C CA . ARG B 1 84 ? 51.435 -73.022 -13.778 1.00 49.26 84 ARG B CA 1
ATOM 6732 C C . ARG B 1 84 ? 50.223 -72.779 -14.665 1.00 51.42 84 ARG B C 1
ATOM 6733 O O . ARG B 1 84 ? 49.698 -71.675 -14.686 1.00 50.85 84 ARG B O 1
ATOM 6741 N N . ALA B 1 85 ? 49.752 -73.827 -15.355 1.00 47.84 85 ALA B N 1
ATOM 6742 C CA . ALA B 1 85 ? 48.554 -73.764 -16.195 1.00 46.85 85 ALA B CA 1
ATOM 6743 C C . ALA B 1 85 ? 47.327 -73.296 -15.374 1.00 50.50 85 ALA B C 1
ATOM 6744 O O . ALA B 1 85 ? 47.195 -73.629 -14.184 1.00 48.37 85 ALA B O 1
ATOM 6746 N N . GLY B 1 86 ? 46.502 -72.463 -16.012 1.00 47.90 86 GLY B N 1
ATOM 6747 C CA . GLY B 1 86 ? 45.272 -71.921 -15.450 1.00 47.59 86 GLY B CA 1
ATOM 6748 C C . GLY B 1 86 ? 45.404 -70.596 -14.737 1.00 51.75 86 GLY B C 1
ATOM 6749 O O . GLY B 1 86 ? 44.403 -69.916 -14.493 1.00 53.13 86 GLY B O 1
ATOM 6750 N N . LEU B 1 87 ? 46.636 -70.218 -14.399 1.00 46.63 87 LEU B N 1
ATOM 6751 C CA . LEU B 1 87 ? 46.946 -68.984 -13.685 1.00 45.32 87 LEU B CA 1
ATOM 6752 C C . LEU B 1 87 ? 46.620 -67.737 -14.522 1.00 49.20 87 LEU B C 1
ATOM 6753 O O . LEU B 1 87 ? 46.978 -67.670 -15.707 1.00 50.55 87 LEU B O 1
ATOM 6758 N N . LYS B 1 88 ? 45.914 -66.769 -13.889 1.00 43.94 88 LYS B N 1
ATOM 6759 C CA . LYS B 1 88 ? 45.583 -65.441 -14.426 1.00 42.39 88 LYS B CA 1
ATOM 6760 C C . LYS B 1 88 ? 46.660 -64.540 -13.852 1.00 46.08 88 LYS B C 1
ATOM 6761 O O . LYS B 1 88 ? 46.859 -64.477 -12.638 1.00 44.09 88 LYS B O 1
ATOM 6767 N N . ILE B 1 89 ? 47.436 -63.933 -14.742 1.00 44.48 89 ILE B N 1
ATOM 6768 C CA . ILE B 1 89 ? 48.614 -63.164 -14.377 1.00 44.71 89 ILE B CA 1
ATOM 6769 C C . ILE B 1 89 ? 48.787 -61.876 -15.198 1.00 47.76 89 ILE B C 1
ATOM 6770 O O . ILE B 1 89 ? 48.224 -61.792 -16.284 1.00 46.14 89 ILE B O 1
ATOM 6775 N N . PRO B 1 90 ? 49.567 -60.867 -14.732 1.00 46.12 90 PRO B N 1
ATOM 6776 C CA . PRO B 1 90 ? 49.807 -59.683 -15.586 1.00 44.94 90 PRO B CA 1
ATOM 6777 C C . PRO B 1 90 ? 50.773 -60.062 -16.718 1.00 46.40 90 PRO B C 1
ATOM 6778 O O . PRO B 1 90 ? 51.881 -60.533 -16.469 1.00 46.20 90 PRO B O 1
ATOM 6782 N N . PHE B 1 91 ? 50.328 -59.915 -17.951 1.00 42.32 91 PHE B N 1
ATOM 6783 C CA . PHE B 1 91 ? 51.139 -60.219 -19.117 1.00 43.19 91 PHE B CA 1
ATOM 6784 C C . PHE B 1 91 ? 51.671 -58.953 -19.805 1.00 46.81 91 PHE B C 1
ATOM 6785 O O . PHE B 1 91 ? 50.914 -58.215 -20.443 1.00 45.92 91 PHE B O 1
ATOM 6793 N N . ALA B 1 92 ? 52.985 -58.727 -19.683 1.00 44.09 92 ALA B N 1
ATOM 6794 C CA . ALA B 1 92 ? 53.679 -57.598 -20.302 1.00 44.02 92 ALA B CA 1
ATOM 6795 C C . ALA B 1 92 ? 54.186 -58.018 -21.679 1.00 49.49 92 ALA B C 1
ATOM 6796 O O . ALA B 1 92 ? 55.164 -58.750 -21.791 1.00 48.59 92 ALA B O 1
ATOM 6798 N N . MET B 1 93 ? 53.477 -57.586 -22.716 1.00 48.72 93 MET B N 1
ATOM 6799 C CA . MET B 1 93 ? 53.761 -57.887 -24.112 1.00 50.74 93 MET B CA 1
ATOM 6800 C C . MET B 1 93 ? 54.987 -57.138 -24.638 1.00 50.21 93 MET B C 1
ATOM 6801 O O . MET B 1 93 ? 55.428 -56.178 -24.008 1.00 48.80 93 MET B O 1
ATOM 6806 N N . ILE B 1 94 ? 55.560 -57.583 -25.786 1.00 45.19 94 ILE B N 1
ATOM 6807 C CA . ILE B 1 94 ? 56.716 -56.928 -26.405 1.00 44.44 94 ILE B CA 1
ATOM 6808 C C . ILE B 1 94 ? 56.198 -55.501 -26.689 1.00 51.01 94 ILE B C 1
ATOM 6809 O O . ILE B 1 94 ? 55.138 -55.363 -27.300 1.00 52.67 94 ILE B O 1
ATOM 6814 N N . GLY B 1 95 ? 56.831 -54.482 -26.175 1.00 46.50 95 GLY B N 1
ATOM 6815 C CA . GLY B 1 95 ? 56.295 -53.152 -26.426 1.00 46.02 95 GLY B CA 1
ATOM 6816 C C . GLY B 1 95 ? 55.979 -52.494 -25.104 1.00 51.61 95 GLY B C 1
ATOM 6817 O O . GLY B 1 95 ? 56.170 -51.273 -24.958 1.00 51.38 95 GLY B O 1
ATOM 6818 N N . ALA B 1 96 ? 55.546 -53.324 -24.102 1.00 46.99 96 ALA B N 1
ATOM 6819 C CA . ALA B 1 96 ? 55.225 -52.885 -22.749 1.00 45.55 96 ALA B CA 1
ATOM 6820 C C . ALA B 1 96 ? 56.357 -52.134 -22.094 1.00 51.23 96 ALA B C 1
ATOM 6821 O O . ALA B 1 96 ? 57.530 -52.467 -22.294 1.00 51.85 96 ALA B O 1
ATOM 6823 N N . GLU B 1 97 ? 55.990 -51.054 -21.386 1.00 48.00 97 GLU B N 1
ATOM 6824 C CA . GLU B 1 97 ? 56.877 -50.154 -20.670 1.00 47.18 97 GLU B CA 1
ATOM 6825 C C . GLU B 1 97 ? 56.607 -50.337 -19.191 1.00 49.34 97 GLU B C 1
ATOM 6826 O O . GLU B 1 97 ? 55.545 -49.954 -18.707 1.00 47.63 97 GLU B O 1
ATOM 6832 N N . LEU B 1 98 ? 57.545 -50.977 -18.490 1.00 46.19 98 LEU B N 1
ATOM 6833 C CA . LEU B 1 98 ? 57.459 -51.244 -17.056 1.00 45.05 98 LEU B CA 1
ATOM 6834 C C . LEU B 1 98 ? 58.156 -50.136 -16.255 1.00 51.37 98 LEU B C 1
ATOM 6835 O O . LEU B 1 98 ? 58.845 -49.337 -16.881 1.00 50.98 98 LEU B O 1
ATOM 6840 N N . PRO B 1 99 ? 58.004 -50.035 -14.903 1.00 49.68 99 PRO B N 1
ATOM 6841 C CA . PRO B 1 99 ? 58.675 -48.933 -14.170 1.00 50.21 99 PRO B CA 1
ATOM 6842 C C . PRO B 1 99 ? 60.212 -48.917 -14.286 1.00 58.16 99 PRO B C 1
ATOM 6843 O O . PRO B 1 99 ? 60.825 -49.947 -14.606 1.00 58.14 99 PRO B O 1
ATOM 6847 N N . ASP B 1 100 ? 60.827 -47.739 -14.025 1.00 57.50 100 ASP B N 1
ATOM 6848 C CA . ASP B 1 100 ? 62.276 -47.478 -14.104 1.00 58.98 100 ASP B CA 1
ATOM 6849 C C . ASP B 1 100 ? 62.814 -47.777 -15.519 1.00 62.67 100 ASP B C 1
ATOM 6850 O O . ASP B 1 100 ? 63.827 -48.473 -15.689 1.00 63.05 100 ASP B O 1
ATOM 6855 N N . ASP B 1 101 ? 62.085 -47.235 -16.530 1.00 58.12 101 ASP B N 1
ATOM 6856 C CA . ASP B 1 101 ? 62.325 -47.310 -17.984 1.00 57.62 101 ASP B CA 1
ATOM 6857 C C . ASP B 1 101 ? 62.755 -48.708 -18.469 1.00 57.99 101 ASP B C 1
ATOM 6858 O O . ASP B 1 101 ? 63.740 -48.847 -19.205 1.00 58.44 101 ASP B O 1
ATOM 6863 N N . PHE B 1 102 ? 61.992 -49.739 -18.059 1.00 49.66 102 PHE B N 1
ATOM 6864 C CA . PHE B 1 102 ? 62.213 -51.122 -18.442 1.00 47.10 102 PHE B CA 1
ATOM 6865 C C . PHE B 1 102 ? 61.264 -51.488 -19.597 1.00 53.01 102 PHE B C 1
ATOM 6866 O O . PHE B 1 102 ? 60.078 -51.747 -19.371 1.00 53.95 102 PHE B O 1
ATOM 6874 N N . LYS B 1 103 ? 61.786 -51.469 -20.845 1.00 49.43 103 LYS B N 1
ATOM 6875 C CA . LYS B 1 103 ? 61.022 -51.777 -22.054 1.00 48.74 103 LYS B CA 1
ATOM 6876 C C . LYS B 1 103 ? 61.127 -53.257 -22.361 1.00 51.14 103 LYS B C 1
ATOM 6877 O O . LYS B 1 103 ? 62.228 -53.811 -22.357 1.00 53.04 103 LYS B O 1
ATOM 6883 N N . ILE B 1 104 ? 59.982 -53.914 -22.587 1.00 44.26 104 ILE B N 1
ATOM 6884 C CA . ILE B 1 104 ? 59.949 -55.349 -22.902 1.00 42.03 104 ILE B CA 1
ATOM 6885 C C . ILE B 1 104 ? 60.322 -55.522 -24.387 1.00 45.74 104 ILE B C 1
ATOM 6886 O O . ILE B 1 104 ? 59.777 -54.821 -25.248 1.00 45.30 104 ILE B O 1
ATOM 6891 N N . LYS B 1 105 ? 61.302 -56.388 -24.670 1.00 41.47 105 LYS B N 1
ATOM 6892 C CA . LYS B 1 105 ? 61.747 -56.665 -26.040 1.00 41.08 105 LYS B CA 1
ATOM 6893 C C . LYS B 1 105 ? 61.588 -58.161 -26.287 1.00 47.11 105 LYS B C 1
ATOM 6894 O O . LYS B 1 105 ? 61.220 -58.920 -25.371 1.00 46.35 105 LYS B O 1
ATOM 6900 N N . LYS B 1 106 ? 61.868 -58.593 -27.538 1.00 44.73 106 LYS B N 1
ATOM 6901 C CA . LYS B 1 106 ? 61.838 -59.995 -27.915 1.00 43.28 106 LYS B CA 1
ATOM 6902 C C . LYS B 1 106 ? 63.039 -60.639 -27.251 1.00 47.86 106 LYS B C 1
ATOM 6903 O O . LYS B 1 106 ? 64.047 -59.955 -26.981 1.00 47.20 106 LYS B O 1
ATOM 6909 N N . ALA B 1 107 ? 62.912 -61.933 -26.909 1.00 44.36 107 ALA B N 1
ATOM 6910 C CA . ALA B 1 107 ? 64.009 -62.646 -26.265 1.00 43.79 107 ALA B CA 1
ATOM 6911 C C . ALA B 1 107 ? 64.137 -64.066 -26.738 1.00 48.01 107 ALA B C 1
ATOM 6912 O O . ALA B 1 107 ? 63.152 -64.648 -27.181 1.00 49.68 107 ALA B O 1
ATOM 6914 N N . LYS B 1 108 ? 65.374 -64.592 -26.714 1.00 44.60 108 LYS B N 1
ATOM 6915 C CA . LYS B 1 108 ? 65.718 -65.981 -27.012 1.00 45.69 108 LYS B CA 1
ATOM 6916 C C . LYS B 1 108 ? 66.529 -66.459 -25.801 1.00 50.54 108 LYS B C 1
ATOM 6917 O O . LYS B 1 108 ? 67.759 -66.424 -25.806 1.00 51.89 108 LYS B O 1
ATOM 6923 N N . LEU B 1 109 ? 65.809 -66.824 -24.729 1.00 44.80 109 LEU B N 1
ATOM 6924 C CA . LEU B 1 109 ? 66.385 -67.287 -23.470 1.00 42.87 109 LEU B CA 1
ATOM 6925 C C . LEU B 1 109 ? 66.757 -68.775 -23.555 1.00 46.79 109 LEU B C 1
ATOM 6926 O O . LEU B 1 109 ? 65.898 -69.625 -23.718 1.00 46.34 109 LEU B O 1
ATOM 6931 N N . ARG B 1 110 ? 68.064 -69.058 -23.520 1.00 45.05 110 ARG B N 1
ATOM 6932 C CA . ARG B 1 110 ? 68.710 -70.371 -23.621 1.00 45.78 110 ARG B CA 1
ATOM 6933 C C . ARG B 1 110 ? 68.175 -71.175 -24.814 1.00 50.77 110 ARG B C 1
ATOM 6934 O O . ARG B 1 110 ? 67.756 -72.324 -24.674 1.00 51.85 110 ARG B O 1
ATOM 6942 N N . GLY B 1 111 ? 68.176 -70.525 -25.975 1.00 46.51 111 GLY B N 1
ATOM 6943 C CA . GLY B 1 111 ? 67.720 -71.102 -27.227 1.00 46.42 111 GLY B CA 1
ATOM 6944 C C . GLY B 1 111 ? 66.226 -71.113 -27.458 1.00 52.83 111 GLY B C 1
ATOM 6945 O O . GLY B 1 111 ? 65.798 -71.568 -28.521 1.00 55.92 111 GLY B O 1
ATOM 6946 N N . VAL B 1 112 ? 65.412 -70.622 -26.490 1.00 47.27 112 VAL B N 1
ATOM 6947 C CA . VAL B 1 112 ? 63.949 -70.607 -26.606 1.00 46.12 112 VAL B CA 1
ATOM 6948 C C . VAL B 1 112 ? 63.393 -69.169 -26.710 1.00 49.50 112 VAL B C 1
ATOM 6949 O O . VAL B 1 112 ? 63.761 -68.293 -25.924 1.00 48.94 112 VAL B O 1
ATOM 6953 N N . GLU B 1 113 ? 62.510 -68.936 -27.701 1.00 46.43 113 GLU B N 1
ATOM 6954 C CA . GLU B 1 113 ? 61.881 -67.635 -27.957 1.00 45.06 113 GLU B CA 1
ATOM 6955 C C . GLU B 1 113 ? 60.796 -67.297 -26.925 1.00 49.11 113 GLU B C 1
ATOM 6956 O O . GLU B 1 113 ? 60.031 -68.168 -26.492 1.00 49.02 113 GLU B O 1
ATOM 6962 N N . SER B 1 114 ? 60.766 -66.018 -26.506 1.00 45.58 114 SER B N 1
ATOM 6963 C CA . SER B 1 114 ? 59.858 -65.467 -25.508 1.00 44.02 114 SER B CA 1
ATOM 6964 C C . SER B 1 114 ? 59.300 -64.125 -26.025 1.00 47.70 114 SER B C 1
ATOM 6965 O O . SER B 1 114 ? 60.063 -63.184 -26.279 1.00 47.36 114 SER B O 1
ATOM 6968 N N . PHE B 1 115 ? 57.965 -64.062 -26.184 1.00 43.87 115 PHE B N 1
ATOM 6969 C CA . PHE B 1 115 ? 57.230 -62.922 -26.729 1.00 43.66 115 PHE B CA 1
ATOM 6970 C C . PHE B 1 115 ? 56.454 -62.117 -25.667 1.00 50.86 115 PHE B C 1
ATOM 6971 O O . PHE B 1 115 ? 55.275 -61.768 -25.822 1.00 50.34 115 PHE B O 1
ATOM 6979 N N . GLY B 1 116 ? 57.167 -61.792 -24.616 1.00 48.82 116 GLY B N 1
ATOM 6980 C CA . GLY B 1 116 ? 56.631 -61.047 -23.502 1.00 48.53 116 GLY B CA 1
ATOM 6981 C C . GLY B 1 116 ? 57.243 -61.501 -22.201 1.00 55.33 116 GLY B C 1
ATOM 6982 O O . GLY B 1 116 ? 58.247 -62.233 -22.187 1.00 56.96 116 GLY B O 1
ATOM 6983 N N . MET B 1 117 ? 56.622 -61.060 -21.096 1.00 49.43 117 MET B N 1
ATOM 6984 C CA . MET B 1 117 ? 57.055 -61.352 -19.749 1.00 46.32 117 MET B CA 1
ATOM 6985 C C . MET B 1 117 ? 55.849 -61.364 -18.825 1.00 45.44 117 MET B C 1
ATOM 6986 O O . MET B 1 117 ? 54.967 -60.516 -18.963 1.00 43.11 117 MET B O 1
ATOM 6991 N N . LEU B 1 118 ? 55.807 -62.336 -17.889 1.00 40.01 118 LEU B N 1
ATOM 6992 C CA . LEU B 1 118 ? 54.752 -62.432 -16.870 1.00 37.54 118 LEU B CA 1
ATOM 6993 C C . LEU B 1 118 ? 55.327 -61.734 -15.631 1.00 39.45 118 LEU B C 1
ATOM 6994 O O . LEU B 1 118 ? 56.547 -61.829 -15.403 1.00 35.61 118 LEU B O 1
ATOM 6999 N N . CYS B 1 119 ? 54.494 -60.913 -14.920 1.00 38.23 119 CYS B N 1
ATOM 7000 C CA . CYS B 1 119 ? 55.013 -60.050 -13.853 1.00 39.93 119 CYS B CA 1
ATOM 7001 C C . CYS B 1 119 ? 54.606 -60.371 -12.434 1.00 47.57 119 CYS B C 1
ATOM 7002 O O . CYS B 1 119 ? 53.519 -60.877 -12.149 1.00 49.33 119 CYS B O 1
ATOM 7005 N N . SER B 1 120 ? 55.474 -59.922 -11.538 1.00 45.13 120 SER B N 1
ATOM 7006 C CA . SER B 1 120 ? 55.302 -59.923 -10.104 1.00 45.66 120 SER B CA 1
ATOM 7007 C C . SER B 1 120 ? 54.763 -58.525 -9.775 1.00 50.34 120 SER B C 1
ATOM 7008 O O . SER B 1 120 ? 54.911 -57.576 -10.573 1.00 49.23 120 SER B O 1
ATOM 7011 N N . ALA B 1 121 ? 54.177 -58.395 -8.576 1.00 46.03 121 ALA B N 1
ATOM 7012 C CA . ALA B 1 121 ? 53.657 -57.153 -8.061 1.00 44.27 121 ALA B CA 1
ATOM 7013 C C . ALA B 1 121 ? 54.815 -56.148 -7.952 1.00 47.78 121 ALA B C 1
ATOM 7014 O O . ALA B 1 121 ? 54.679 -55.013 -8.398 1.00 46.63 121 ALA B O 1
ATOM 7016 N N . LYS B 1 122 ? 55.982 -56.612 -7.469 1.00 45.75 122 LYS B N 1
ATOM 7017 C CA . LYS B 1 122 ? 57.225 -55.850 -7.317 1.00 47.24 122 LYS B CA 1
ATOM 7018 C C . LYS B 1 122 ? 57.689 -55.208 -8.648 1.00 52.10 122 LYS B C 1
ATOM 7019 O O . LYS B 1 122 ? 57.916 -54.000 -8.683 1.00 53.84 122 LYS B O 1
ATOM 7025 N N . GLU B 1 123 ? 57.804 -56.015 -9.736 1.00 46.14 123 GLU B N 1
ATOM 7026 C CA . GLU B 1 123 ? 58.172 -55.589 -11.087 1.00 44.86 123 GLU B CA 1
ATOM 7027 C C . GLU B 1 123 ? 57.256 -54.452 -11.574 1.00 46.46 123 GLU B C 1
ATOM 7028 O O . GLU B 1 123 ? 57.691 -53.656 -12.376 1.00 46.60 123 GLU B O 1
ATOM 7034 N N . LEU B 1 124 ? 55.982 -54.414 -11.126 1.00 42.26 124 LEU B N 1
ATOM 7035 C CA . LEU B 1 124 ? 54.967 -53.433 -11.534 1.00 41.39 124 LEU B CA 1
ATOM 7036 C C . LEU B 1 124 ? 54.755 -52.298 -10.530 1.00 48.41 124 LEU B C 1
ATOM 7037 O O . LEU B 1 124 ? 53.972 -51.384 -10.803 1.00 48.52 124 LEU B O 1
ATOM 7042 N N . GLN B 1 125 ? 55.475 -52.339 -9.385 1.00 46.21 125 GLN B N 1
ATOM 7043 C CA . GLN B 1 125 ? 55.394 -51.371 -8.286 1.00 45.24 125 GLN B CA 1
ATOM 7044 C C . GLN B 1 125 ? 53.969 -51.366 -7.683 1.00 49.92 125 GLN B C 1
ATOM 7045 O O . GLN B 1 125 ? 53.446 -50.323 -7.300 1.00 49.59 125 GLN B O 1
ATOM 7051 N N . ILE B 1 126 ? 53.371 -52.563 -7.593 1.00 48.28 126 ILE B N 1
ATOM 7052 C CA . ILE B 1 126 ? 52.046 -52.832 -7.032 1.00 49.66 126 ILE B CA 1
ATOM 7053 C C . ILE B 1 126 ? 52.191 -53.162 -5.526 1.00 58.35 126 ILE B C 1
ATOM 7054 O O . ILE B 1 126 ? 51.515 -52.566 -4.686 1.00 57.18 126 ILE B O 1
ATOM 7059 N N . SER B 1 127 ? 53.075 -54.099 -5.206 1.00 59.39 127 SER B N 1
ATOM 7060 C CA . SER B 1 127 ? 53.405 -54.537 -3.846 1.00 61.61 127 SER B CA 1
ATOM 7061 C C . SER B 1 127 ? 54.939 -54.813 -3.814 1.00 73.01 127 SER B C 1
ATOM 7062 O O . SER B 1 127 ? 55.631 -54.510 -4.800 1.00 73.27 127 SER B O 1
ATOM 7065 N N . GLU B 1 128 ? 55.477 -55.322 -2.685 1.00 73.59 128 GLU B N 1
ATOM 7066 C CA . GLU B 1 128 ? 56.899 -55.669 -2.610 1.00 75.67 128 GLU B CA 1
ATOM 7067 C C . GLU B 1 128 ? 57.045 -57.206 -2.761 1.00 82.53 128 GLU B C 1
ATOM 7068 O O . GLU B 1 128 ? 58.121 -57.774 -2.509 1.00 83.55 128 GLU B O 1
ATOM 7074 N N . GLU B 1 129 ? 55.942 -57.860 -3.222 1.00 78.31 129 GLU B N 1
ATOM 7075 C CA . GLU B 1 129 ? 55.875 -59.289 -3.468 1.00 77.85 129 GLU B CA 1
ATOM 7076 C C . GLU B 1 129 ? 56.592 -59.655 -4.774 1.00 81.94 129 GLU B C 1
ATOM 7077 O O . GLU B 1 129 ? 56.027 -59.523 -5.864 1.00 81.14 129 GLU B O 1
ATOM 7083 N N . ASN B 1 130 ? 57.867 -60.076 -4.651 1.00 79.36 130 ASN B N 1
ATOM 7084 C CA . ASN B 1 130 ? 58.681 -60.551 -5.774 1.00 78.99 130 ASN B CA 1
ATOM 7085 C C . ASN B 1 130 ? 58.812 -62.072 -5.697 1.00 82.01 130 ASN B C 1
ATOM 7086 O O . ASN B 1 130 ? 59.389 -62.679 -6.602 1.00 82.96 130 ASN B O 1
ATOM 7091 N N . ALA B 1 131 ? 58.217 -62.694 -4.631 1.00 76.23 131 ALA B N 1
ATOM 7092 C CA . ALA B 1 131 ? 58.192 -64.138 -4.356 1.00 75.00 131 ALA B CA 1
ATOM 7093 C C . ALA B 1 131 ? 57.820 -64.960 -5.586 1.00 76.51 131 ALA B C 1
ATOM 7094 O O . ALA B 1 131 ? 58.243 -66.123 -5.714 1.00 78.59 131 ALA B O 1
ATOM 7096 N N . GLY B 1 132 ? 57.051 -64.329 -6.477 1.00 67.02 132 GLY B N 1
ATOM 7097 C CA . GLY B 1 132 ? 56.610 -64.882 -7.745 1.00 63.85 132 GLY B CA 1
ATOM 7098 C C . GLY B 1 132 ? 55.644 -63.967 -8.450 1.00 59.74 132 GLY B C 1
ATOM 7099 O O . GLY B 1 132 ? 55.463 -62.815 -8.056 1.00 58.57 132 GLY B O 1
ATOM 7100 N N . LEU B 1 133 ? 55.012 -64.501 -9.491 1.00 51.85 133 LEU B N 1
ATOM 7101 C CA . LEU B 1 133 ? 54.039 -63.812 -10.329 1.00 48.64 133 LEU B CA 1
ATOM 7102 C C . LEU B 1 133 ? 52.818 -63.392 -9.544 1.00 49.97 133 LEU B C 1
ATOM 7103 O O . LEU B 1 133 ? 52.326 -64.153 -8.702 1.00 48.40 133 LEU B O 1
ATOM 7108 N N . LEU B 1 134 ? 52.330 -62.171 -9.829 1.00 46.05 134 LEU B N 1
ATOM 7109 C CA . LEU B 1 134 ? 51.131 -61.639 -9.202 1.00 45.20 134 LEU B CA 1
ATOM 7110 C C . LEU B 1 134 ? 49.904 -62.452 -9.669 1.00 51.35 134 LEU B C 1
ATOM 7111 O O . LEU B 1 134 ? 49.353 -62.212 -10.743 1.00 52.55 134 LEU B O 1
ATOM 7116 N N . GLU B 1 135 ? 49.530 -63.457 -8.869 1.00 47.52 135 GLU B N 1
ATOM 7117 C CA . GLU B 1 135 ? 48.359 -64.307 -9.101 1.00 46.16 135 GLU B CA 1
ATOM 7118 C C . GLU B 1 135 ? 47.069 -63.466 -8.981 1.00 47.76 135 GLU B C 1
ATOM 7119 O O . GLU B 1 135 ? 46.836 -62.806 -7.951 1.00 45.50 135 GLU B O 1
ATOM 7125 N N . LEU B 1 136 ? 46.291 -63.437 -10.086 1.00 43.00 136 LEU B N 1
ATOM 7126 C CA . LEU B 1 136 ? 45.036 -62.697 -10.213 1.00 41.73 136 LEU B CA 1
ATOM 7127 C C . LEU B 1 136 ? 43.834 -63.648 -10.051 1.00 45.92 136 LEU B C 1
ATOM 7128 O O . LEU B 1 136 ? 43.962 -64.864 -10.295 1.00 46.24 136 LEU B O 1
ATOM 7133 N N . PRO B 1 137 ? 42.654 -63.106 -9.646 1.00 41.31 137 PRO B N 1
ATOM 7134 C CA . PRO B 1 137 ? 41.463 -63.953 -9.476 1.00 40.31 137 PRO B CA 1
ATOM 7135 C C . PRO B 1 137 ? 41.188 -64.864 -10.657 1.00 43.29 137 PRO B C 1
ATOM 7136 O O . PRO B 1 137 ? 41.440 -64.482 -11.787 1.00 43.06 137 PRO B O 1
ATOM 7140 N N . ALA B 1 138 ? 40.673 -66.064 -10.391 1.00 40.78 138 ALA B N 1
ATOM 7141 C CA . ALA B 1 138 ? 40.381 -67.059 -11.420 1.00 40.92 138 ALA B CA 1
ATOM 7142 C C . ALA B 1 138 ? 39.437 -66.522 -12.494 1.00 48.45 138 ALA B C 1
ATOM 7143 O O . ALA B 1 138 ? 39.516 -66.942 -13.645 1.00 49.12 138 ALA B O 1
ATOM 7145 N N . ASP B 1 139 ? 38.600 -65.547 -12.122 1.00 47.73 139 ASP B N 1
ATOM 7146 C CA . ASP B 1 139 ? 37.616 -64.912 -12.988 1.00 49.25 139 ASP B CA 1
ATOM 7147 C C . ASP B 1 139 ? 38.063 -63.554 -13.577 1.00 54.05 139 ASP B C 1
ATOM 7148 O O . ASP B 1 139 ? 37.215 -62.780 -14.010 1.00 54.98 139 ASP B O 1
ATOM 7153 N N . ALA B 1 140 ? 39.379 -63.258 -13.594 1.00 49.75 140 ALA B N 1
ATOM 7154 C CA . ALA B 1 140 ? 39.896 -62.000 -14.160 1.00 48.78 140 ALA B CA 1
ATOM 7155 C C . ALA B 1 140 ? 39.603 -61.879 -15.692 1.00 51.57 140 ALA B C 1
ATOM 7156 O O . ALA B 1 140 ? 39.630 -62.903 -16.402 1.00 52.33 140 ALA B O 1
ATOM 7158 N N . PRO B 1 141 ? 39.245 -60.662 -16.201 1.00 45.18 141 PRO B N 1
ATOM 7159 C CA . PRO B 1 141 ? 38.949 -60.516 -17.644 1.00 43.56 141 PRO B CA 1
ATOM 7160 C C . PRO B 1 141 ? 40.232 -60.516 -18.488 1.00 46.49 141 PRO B C 1
ATOM 7161 O O . PRO B 1 141 ? 40.966 -59.514 -18.536 1.00 47.39 141 PRO B O 1
ATOM 7165 N N . VAL B 1 142 ? 40.509 -61.646 -19.147 1.00 40.39 142 VAL B N 1
ATOM 7166 C CA . VAL B 1 142 ? 41.747 -61.803 -19.899 1.00 39.09 142 VAL B CA 1
ATOM 7167 C C . VAL B 1 142 ? 41.718 -60.911 -21.154 1.00 44.28 142 VAL B C 1
ATOM 7168 O O . VAL B 1 142 ? 40.748 -60.914 -21.927 1.00 44.88 142 VAL B O 1
ATOM 7172 N N . GLY B 1 143 ? 42.772 -60.086 -21.241 1.00 38.29 143 GLY B N 1
ATOM 7173 C CA . GLY B 1 143 ? 42.999 -59.101 -22.284 1.00 36.96 143 GLY B CA 1
ATOM 7174 C C . GLY B 1 143 ? 42.903 -57.674 -21.803 1.00 39.82 143 GLY B C 1
ATOM 7175 O O . GLY B 1 143 ? 43.528 -56.797 -22.391 1.00 39.20 143 GLY B O 1
ATOM 7176 N N . GLN B 1 144 ? 42.098 -57.431 -20.736 1.00 37.50 144 GLN B N 1
ATOM 7177 C CA . GLN B 1 144 ? 41.883 -56.107 -20.127 1.00 37.21 144 GLN B CA 1
ATOM 7178 C C . GLN B 1 144 ? 43.191 -55.509 -19.542 1.00 42.15 144 GLN B C 1
ATOM 7179 O O . GLN B 1 144 ? 43.976 -56.240 -18.944 1.00 41.56 144 GLN B O 1
ATOM 7185 N N . ASP B 1 145 ? 43.407 -54.192 -19.697 1.00 38.66 145 ASP B N 1
ATOM 7186 C CA . ASP B 1 145 ? 44.580 -53.548 -19.115 1.00 38.61 145 ASP B CA 1
ATOM 7187 C C . ASP B 1 145 ? 44.557 -53.754 -17.583 1.00 43.88 145 ASP B C 1
ATOM 7188 O O . ASP B 1 145 ? 43.540 -53.510 -16.930 1.00 41.40 145 ASP B O 1
ATOM 7193 N N . VAL B 1 146 ? 45.679 -54.273 -17.049 1.00 42.74 146 VAL B N 1
ATOM 7194 C CA . VAL B 1 146 ? 45.914 -54.589 -15.637 1.00 42.48 146 VAL B CA 1
ATOM 7195 C C . VAL B 1 146 ? 45.695 -53.342 -14.753 1.00 46.94 146 VAL B C 1
ATOM 7196 O O . VAL B 1 146 ? 45.147 -53.482 -13.655 1.00 47.88 146 VAL B O 1
ATOM 7200 N N . ARG B 1 147 ? 46.034 -52.138 -15.262 1.00 40.36 147 ARG B N 1
ATOM 7201 C CA . ARG B 1 147 ? 45.816 -50.891 -14.517 1.00 39.33 147 ARG B CA 1
ATOM 7202 C C . ARG B 1 147 ? 44.313 -50.651 -14.315 1.00 44.66 147 ARG B C 1
ATOM 7203 O O . ARG B 1 147 ? 43.918 -50.184 -13.256 1.00 46.02 147 ARG B O 1
ATOM 7211 N N . THR B 1 148 ? 43.484 -50.951 -15.345 1.00 40.40 148 THR B N 1
ATOM 7212 C CA . THR B 1 148 ? 42.029 -50.799 -15.339 1.00 38.44 148 THR B CA 1
ATOM 7213 C C . THR B 1 148 ? 41.423 -51.795 -14.376 1.00 41.59 148 THR B C 1
ATOM 7214 O O . THR B 1 148 ? 40.690 -51.387 -13.485 1.00 42.54 148 THR B O 1
ATOM 7218 N N . TYR B 1 149 ? 41.746 -53.091 -14.539 1.00 36.09 149 TYR B N 1
ATOM 7219 C CA . TYR B 1 149 ? 41.265 -54.166 -13.690 1.00 35.07 149 TYR B CA 1
ATOM 7220 C C . TYR B 1 149 ? 41.608 -53.973 -12.188 1.00 40.57 149 TYR B C 1
ATOM 7221 O O . TYR B 1 149 ? 40.748 -54.154 -11.311 1.00 40.94 149 TYR B O 1
ATOM 7230 N N . LEU B 1 150 ? 42.864 -53.621 -11.910 1.00 36.57 150 LEU B N 1
ATOM 7231 C CA . LEU B 1 150 ? 43.330 -53.462 -10.547 1.00 35.79 150 LEU B CA 1
ATOM 7232 C C . LEU B 1 150 ? 43.109 -52.057 -9.991 1.00 39.58 150 LEU B C 1
ATOM 7233 O O . LEU B 1 150 ? 43.493 -51.780 -8.857 1.00 35.72 150 LEU B O 1
ATOM 7238 N N . GLU B 1 151 ? 42.451 -51.191 -10.784 1.00 41.25 151 GLU B N 1
ATOM 7239 C CA . GLU B 1 151 ? 42.103 -49.800 -10.453 1.00 42.42 151 GLU B CA 1
ATOM 7240 C C . GLU B 1 151 ? 43.314 -49.051 -9.896 1.00 44.78 151 GLU B C 1
ATOM 7241 O O . GLU B 1 151 ? 43.249 -48.504 -8.798 1.00 43.11 151 GLU B O 1
ATOM 7247 N N . LEU B 1 152 ? 44.430 -49.095 -10.634 1.00 41.56 152 LEU B N 1
ATOM 7248 C CA . LEU B 1 152 ? 45.704 -48.509 -10.237 1.00 41.32 152 LEU B CA 1
ATOM 7249 C C . LEU B 1 152 ? 45.831 -47.011 -10.549 1.00 49.06 152 LEU B C 1
ATOM 7250 O O . LEU B 1 152 ? 46.827 -46.382 -10.157 1.00 49.61 152 LEU B O 1
ATOM 7255 N N . ALA B 1 153 ? 44.838 -46.431 -11.247 1.00 45.99 153 ALA B N 1
ATOM 7256 C CA . ALA B 1 153 ? 44.852 -45.003 -11.532 1.00 45.35 153 ALA B CA 1
ATOM 7257 C C . ALA B 1 153 ? 43.998 -44.462 -10.400 1.00 49.00 153 ALA B C 1
ATOM 7258 O O . ALA B 1 153 ? 42.750 -44.360 -10.508 1.00 50.07 153 ALA B O 1
ATOM 7260 N N . ASP B 1 154 ? 44.661 -44.308 -9.238 1.00 41.69 154 ASP B N 1
ATOM 7261 C CA . ASP B 1 154 ? 44.001 -43.956 -8.010 1.00 39.41 154 ASP B CA 1
ATOM 7262 C C . ASP B 1 154 ? 44.999 -43.435 -7.010 1.00 42.66 154 ASP B C 1
ATOM 7263 O O . ASP B 1 154 ? 46.203 -43.686 -7.091 1.00 41.40 154 ASP B O 1
ATOM 7268 N N . TYR B 1 155 ? 44.470 -42.723 -6.045 1.00 40.42 155 TYR B N 1
ATOM 7269 C CA . TYR B 1 155 ? 45.232 -42.179 -4.956 1.00 40.31 155 TYR B CA 1
ATOM 7270 C C . TYR B 1 155 ? 44.559 -42.552 -3.686 1.00 43.31 155 TYR B C 1
ATOM 7271 O O . TYR B 1 155 ? 43.329 -42.708 -3.642 1.00 42.54 155 TYR B O 1
ATOM 7280 N N . THR B 1 156 ? 45.369 -42.678 -2.637 1.00 40.72 156 THR B N 1
ATOM 7281 C CA . THR B 1 156 ? 44.867 -42.884 -1.282 1.00 40.83 156 THR B CA 1
ATOM 7282 C C . THR B 1 156 ? 44.964 -41.484 -0.621 1.00 46.74 156 THR B C 1
ATOM 7283 O O . THR B 1 156 ? 46.031 -40.845 -0.695 1.00 46.89 156 THR B O 1
ATOM 7287 N N . ILE B 1 157 ? 43.854 -40.980 -0.047 1.00 41.79 157 ILE B N 1
ATOM 7288 C CA . ILE B 1 157 ? 43.868 -39.671 0.634 1.00 40.26 157 ILE B CA 1
ATOM 7289 C C . ILE B 1 157 ? 43.724 -39.914 2.136 1.00 44.64 157 ILE B C 1
ATOM 7290 O O . ILE B 1 157 ? 42.826 -40.652 2.560 1.00 45.43 157 ILE B O 1
ATOM 7295 N N . GLU B 1 158 ? 44.667 -39.385 2.922 1.00 39.69 158 GLU B N 1
ATOM 7296 C CA . GLU B 1 158 ? 44.648 -39.496 4.377 1.00 39.17 158 GLU B CA 1
ATOM 7297 C C . GLU B 1 158 ? 44.271 -38.164 4.960 1.00 44.77 158 GLU B C 1
ATOM 7298 O O . GLU B 1 158 ? 44.886 -37.160 4.668 1.00 46.40 158 GLU B O 1
ATOM 7304 N N . VAL B 1 159 ? 43.222 -38.164 5.745 1.00 42.05 159 VAL B N 1
ATOM 7305 C CA . VAL B 1 159 ? 42.636 -37.003 6.387 1.00 41.24 159 VAL B CA 1
ATOM 7306 C C . VAL B 1 159 ? 42.849 -37.151 7.902 1.00 45.42 159 VAL B C 1
ATOM 7307 O O . VAL B 1 159 ? 42.597 -38.222 8.460 1.00 44.00 159 VAL B O 1
ATOM 7311 N N . GLY B 1 160 ? 43.319 -36.081 8.533 1.00 42.95 160 GLY B N 1
ATOM 7312 C CA . GLY B 1 160 ? 43.497 -36.017 9.977 1.00 42.48 160 GLY B CA 1
ATOM 7313 C C . GLY B 1 160 ? 42.260 -35.375 10.547 1.00 44.68 160 GLY B C 1
ATOM 7314 O O . GLY B 1 160 ? 42.106 -34.147 10.501 1.00 45.22 160 GLY B O 1
ATOM 7315 N N . LEU B 1 161 ? 41.320 -36.224 10.971 1.00 40.29 161 LEU B N 1
ATOM 7316 C CA . LEU B 1 161 ? 40.010 -35.793 11.466 1.00 39.41 161 LEU B CA 1
ATOM 7317 C C . LEU B 1 161 ? 40.060 -35.196 12.822 1.00 43.57 161 LEU B C 1
ATOM 7318 O O . LEU B 1 161 ? 40.847 -35.633 13.663 1.00 44.25 161 LEU B O 1
ATOM 7323 N N . THR B 1 162 ? 39.199 -34.190 13.033 1.00 40.24 162 THR B N 1
ATOM 7324 C CA . THR B 1 162 ? 39.019 -33.511 14.317 1.00 39.63 162 THR B CA 1
ATOM 7325 C C . THR B 1 162 ? 38.022 -34.378 15.111 1.00 41.63 162 THR B C 1
ATOM 7326 O O . THR B 1 162 ? 37.120 -34.978 14.502 1.00 39.91 162 THR B O 1
ATOM 7330 N N . PRO B 1 163 ? 38.167 -34.467 16.462 1.00 37.65 163 PRO B N 1
ATOM 7331 C CA . PRO B 1 163 ? 37.265 -35.324 17.270 1.00 36.75 163 PRO B CA 1
ATOM 7332 C C . PRO B 1 163 ? 35.757 -35.131 17.094 1.00 39.98 163 PRO B C 1
ATOM 7333 O O . PRO B 1 163 ? 34.990 -36.031 17.466 1.00 41.12 163 PRO B O 1
ATOM 7337 N N . ASN B 1 164 ? 35.326 -33.997 16.543 1.00 35.41 164 ASN B N 1
ATOM 7338 C CA . ASN B 1 164 ? 33.907 -33.735 16.299 1.00 36.23 164 ASN B CA 1
ATOM 7339 C C . ASN B 1 164 ? 33.377 -34.377 14.982 1.00 41.98 164 ASN B C 1
ATOM 7340 O O . ASN B 1 164 ? 32.157 -34.440 14.772 1.00 40.33 164 ASN B O 1
ATOM 7345 N N . ARG B 1 165 ? 34.301 -34.876 14.108 1.00 39.66 165 ARG B N 1
ATOM 7346 C CA . ARG B 1 165 ? 33.900 -35.427 12.818 1.00 38.45 165 ARG B CA 1
ATOM 7347 C C . ARG B 1 165 ? 34.046 -36.940 12.735 1.00 41.67 165 ARG B C 1
ATOM 7348 O O . ARG B 1 165 ? 34.574 -37.472 11.751 1.00 43.43 165 ARG B O 1
ATOM 7356 N N . GLY B 1 166 ? 33.464 -37.603 13.723 1.00 36.06 166 GLY B N 1
ATOM 7357 C CA . GLY B 1 166 ? 33.412 -39.056 13.848 1.00 36.84 166 GLY B CA 1
ATOM 7358 C C . GLY B 1 166 ? 32.598 -39.699 12.751 1.00 41.90 166 GLY B C 1
ATOM 7359 O O . GLY B 1 166 ? 32.791 -40.871 12.434 1.00 41.73 166 GLY B O 1
ATOM 7360 N N . ASP B 1 167 ? 31.709 -38.915 12.146 1.00 38.82 167 ASP B N 1
ATOM 7361 C CA . ASP B 1 167 ? 30.860 -39.332 11.040 1.00 38.93 167 ASP B CA 1
ATOM 7362 C C . ASP B 1 167 ? 31.670 -39.577 9.759 1.00 43.01 167 ASP B C 1
ATOM 7363 O O . ASP B 1 167 ? 31.223 -40.352 8.906 1.00 45.68 167 ASP B O 1
ATOM 7368 N N . CYS B 1 168 ? 32.871 -38.957 9.658 1.00 35.42 168 CYS B N 1
ATOM 7369 C CA . CYS B 1 168 ? 33.785 -39.070 8.529 1.00 33.74 168 CYS B CA 1
ATOM 7370 C C . CYS B 1 168 ? 34.786 -40.199 8.683 1.00 36.15 168 CYS B C 1
ATOM 7371 O O . CYS B 1 168 ? 35.786 -40.225 7.954 1.00 36.19 168 CYS B O 1
ATOM 7374 N N . LEU B 1 169 ? 34.527 -41.133 9.629 1.00 29.65 169 LEU B N 1
ATOM 7375 C CA . LEU B 1 169 ? 35.354 -42.301 9.867 1.00 27.72 169 LEU B CA 1
ATOM 7376 C C . LEU B 1 169 ? 34.900 -43.474 8.975 1.00 34.30 169 LEU B C 1
ATOM 7377 O O . LEU B 1 169 ? 35.028 -44.653 9.332 1.00 35.76 169 LEU B O 1
ATOM 7382 N N . SER B 1 170 ? 34.375 -43.132 7.787 1.00 30.24 170 SER B N 1
ATOM 7383 C CA . SER B 1 170 ? 33.862 -44.073 6.810 1.00 30.62 170 SER B CA 1
ATOM 7384 C C . SER B 1 170 ? 33.801 -43.426 5.458 1.00 36.84 170 SER B C 1
ATOM 7385 O O . SER B 1 170 ? 33.765 -42.202 5.352 1.00 36.67 170 SER B O 1
ATOM 7388 N N . LEU B 1 171 ? 33.695 -44.256 4.423 1.00 36.82 171 LEU B N 1
ATOM 7389 C CA . LEU B 1 171 ? 33.547 -43.790 3.064 1.00 37.79 171 LEU B CA 1
ATOM 7390 C C . LEU B 1 171 ? 32.191 -43.142 2.908 1.00 43.25 171 LEU B C 1
ATOM 7391 O O . LEU B 1 171 ? 32.082 -42.146 2.211 1.00 44.32 171 LEU B O 1
ATOM 7396 N N . ALA B 1 172 ? 31.169 -43.663 3.603 1.00 41.51 172 ALA B N 1
ATOM 7397 C CA . ALA B 1 172 ? 29.807 -43.097 3.591 1.00 41.79 172 ALA B CA 1
ATOM 7398 C C . ALA B 1 172 ? 29.788 -41.672 4.140 1.00 44.11 172 ALA B C 1
ATOM 7399 O O . ALA B 1 172 ? 29.077 -40.817 3.603 1.00 43.73 172 ALA B O 1
ATOM 7401 N N . GLY B 1 173 ? 30.563 -41.458 5.211 1.00 38.63 173 GLY B N 1
ATOM 7402 C CA . GLY B 1 173 ? 30.719 -40.185 5.896 1.00 36.93 173 GLY B CA 1
ATOM 7403 C C . GLY B 1 173 ? 31.413 -39.162 5.039 1.00 41.25 173 GLY B C 1
ATOM 7404 O O . GLY B 1 173 ? 30.864 -38.071 4.818 1.00 43.83 173 GLY B O 1
ATOM 7405 N N . LEU B 1 174 ? 32.609 -39.524 4.523 1.00 36.08 174 LEU B N 1
ATOM 7406 C CA . LEU B 1 174 ? 33.421 -38.686 3.637 1.00 36.94 174 LEU B CA 1
ATOM 7407 C C . LEU B 1 174 ? 32.715 -38.317 2.330 1.00 41.90 174 LEU B C 1
ATOM 7408 O O . LEU B 1 174 ? 32.821 -37.170 1.868 1.00 42.94 174 LEU B O 1
ATOM 7413 N N . ALA B 1 175 ? 31.984 -39.266 1.739 1.00 38.01 175 ALA B N 1
ATOM 7414 C CA . ALA B 1 175 ? 31.253 -39.033 0.497 1.00 38.14 175 ALA B CA 1
ATOM 7415 C C . ALA B 1 175 ? 30.092 -38.064 0.685 1.00 41.76 175 ALA B C 1
ATOM 7416 O O . ALA B 1 175 ? 29.784 -37.300 -0.237 1.00 44.12 175 ALA B O 1
ATOM 7418 N N . ARG B 1 176 ? 29.470 -38.061 1.882 1.00 34.73 176 ARG B N 1
ATOM 7419 C CA . ARG B 1 176 ? 28.361 -37.144 2.199 1.00 33.30 176 ARG B CA 1
ATOM 7420 C C . ARG B 1 176 ? 28.904 -35.721 2.267 1.00 35.49 176 ARG B C 1
ATOM 7421 O O . ARG B 1 176 ? 28.224 -34.787 1.847 1.00 36.35 176 ARG B O 1
ATOM 7429 N N . GLU B 1 177 ? 30.134 -35.560 2.800 1.00 30.34 177 GLU B N 1
ATOM 7430 C CA . GLU B 1 177 ? 30.820 -34.277 2.895 1.00 30.35 177 GLU B CA 1
ATOM 7431 C C . GLU B 1 177 ? 31.115 -33.748 1.528 1.00 36.15 177 GLU B C 1
ATOM 7432 O O . GLU B 1 177 ? 30.779 -32.613 1.256 1.00 36.89 177 GLU B O 1
ATOM 7438 N N . VAL B 1 178 ? 31.698 -34.580 0.650 1.00 35.96 178 VAL B N 1
ATOM 7439 C CA . VAL B 1 178 ? 32.039 -34.205 -0.723 1.00 37.17 178 VAL B CA 1
ATOM 7440 C C . VAL B 1 178 ? 30.788 -33.696 -1.445 1.00 41.98 178 VAL B C 1
ATOM 7441 O O . VAL B 1 178 ? 30.800 -32.575 -1.981 1.00 42.33 178 VAL B O 1
ATOM 7445 N N . SER B 1 179 ? 29.686 -34.468 -1.354 1.00 37.78 179 SER B N 1
ATOM 7446 C CA . SER B 1 179 ? 28.393 -34.114 -1.944 1.00 37.69 179 SER B CA 1
ATOM 7447 C C . SER B 1 179 ? 27.935 -32.725 -1.461 1.00 42.47 179 SER B C 1
ATOM 7448 O O . SER B 1 179 ? 27.411 -31.965 -2.270 1.00 44.36 179 SER B O 1
ATOM 7451 N N . ALA B 1 180 ? 28.175 -32.381 -0.167 1.00 35.60 180 ALA B N 1
ATOM 7452 C CA . ALA B 1 180 ? 27.832 -31.080 0.409 1.00 34.45 180 ALA B CA 1
ATOM 7453 C C . ALA B 1 180 ? 28.782 -29.999 -0.098 1.00 39.55 180 ALA B C 1
ATOM 7454 O O . ALA B 1 180 ? 28.301 -28.980 -0.620 1.00 40.16 180 ALA B O 1
ATOM 7456 N N . ILE B 1 181 ? 30.118 -30.238 0.004 1.00 35.59 181 ILE B N 1
ATOM 7457 C CA . ILE B 1 181 ? 31.169 -29.326 -0.443 1.00 36.23 181 ILE B CA 1
ATOM 7458 C C . ILE B 1 181 ? 30.919 -28.872 -1.880 1.00 41.73 181 ILE B C 1
ATOM 7459 O O . ILE B 1 181 ? 31.019 -27.689 -2.178 1.00 42.48 181 ILE B O 1
ATOM 7464 N N . TYR B 1 182 ? 30.633 -29.828 -2.752 1.00 38.28 182 TYR B N 1
ATOM 7465 C CA . TYR B 1 182 ? 30.507 -29.650 -4.184 1.00 37.21 182 TYR B CA 1
ATOM 7466 C C . TYR B 1 182 ? 29.087 -29.586 -4.704 1.00 43.87 182 TYR B C 1
ATOM 7467 O O . TYR B 1 182 ? 28.902 -29.387 -5.921 1.00 45.03 182 TYR B O 1
ATOM 7476 N N . ASP B 1 183 ? 28.075 -29.726 -3.812 1.00 38.94 183 ASP B N 1
ATOM 7477 C CA . ASP B 1 183 ? 26.660 -29.700 -4.204 1.00 38.59 183 ASP B CA 1
ATOM 7478 C C . ASP B 1 183 ? 26.440 -30.656 -5.410 1.00 40.91 183 ASP B C 1
ATOM 7479 O O . ASP B 1 183 ? 26.017 -30.242 -6.491 1.00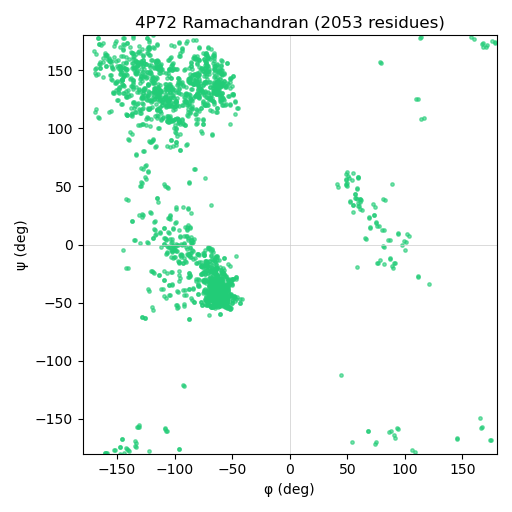 42.04 183 ASP B O 1
ATOM 7484 N N . VAL B 1 184 ? 26.828 -31.922 -5.232 1.00 35.21 184 VAL B N 1
ATOM 7485 C CA . VAL B 1 184 ? 26.740 -32.972 -6.265 1.00 34.56 184 VAL B CA 1
ATOM 7486 C C . VAL B 1 184 ? 25.859 -34.125 -5.762 1.00 45.12 184 VAL B C 1
ATOM 7487 O O . VAL B 1 184 ? 25.805 -34.329 -4.541 1.00 47.18 184 VAL B O 1
ATOM 7491 N N . PRO B 1 185 ? 25.209 -34.938 -6.652 1.00 43.75 185 PRO B N 1
ATOM 7492 C CA . PRO B 1 185 ? 24.435 -36.104 -6.143 1.00 42.08 185 PRO B CA 1
ATOM 7493 C C . PRO B 1 185 ? 25.283 -37.111 -5.357 1.00 40.96 185 PRO B C 1
ATOM 7494 O O . PRO B 1 185 ? 26.471 -37.285 -5.624 1.00 38.78 185 PRO B O 1
ATOM 7498 N N . LEU B 1 186 ? 24.655 -37.748 -4.364 1.00 35.80 186 LEU B N 1
ATOM 7499 C CA . LEU B 1 186 ? 25.256 -38.765 -3.521 1.00 33.63 186 LEU B CA 1
ATOM 7500 C C . LEU B 1 186 ? 24.531 -40.087 -3.788 1.00 41.41 186 LEU B C 1
ATOM 7501 O O . LEU B 1 186 ? 23.319 -40.197 -3.565 1.00 42.69 186 LEU B O 1
ATOM 7506 N N . ALA B 1 187 ? 25.268 -41.071 -4.327 1.00 39.56 187 ALA B N 1
ATOM 7507 C CA . ALA B 1 187 ? 24.769 -42.406 -4.669 1.00 40.02 187 ALA B CA 1
ATOM 7508 C C . ALA B 1 187 ? 25.302 -43.428 -3.641 1.00 48.75 187 ALA B C 1
ATOM 7509 O O . ALA B 1 187 ? 26.348 -44.062 -3.884 1.00 48.71 187 ALA B O 1
ATOM 7511 N N . PRO B 1 188 ? 24.647 -43.607 -2.474 1.00 47.63 188 PRO B N 1
ATOM 7512 C CA . PRO B 1 188 ? 25.173 -44.585 -1.510 1.00 48.17 188 PRO B CA 1
ATOM 7513 C C . PRO B 1 188 ? 24.915 -46.001 -1.996 1.00 54.54 188 PRO B C 1
ATOM 7514 O O . PRO B 1 188 ? 24.033 -46.201 -2.847 1.00 57.09 188 PRO B O 1
ATOM 7518 N N . VAL B 1 189 ? 25.713 -46.975 -1.499 1.00 49.29 189 VAL B N 1
ATOM 7519 C CA . VAL B 1 189 ? 25.560 -48.374 -1.902 1.00 48.03 189 VAL B CA 1
ATOM 7520 C C . VAL B 1 189 ? 24.131 -48.845 -1.592 1.00 48.97 189 VAL B C 1
ATOM 7521 O O . VAL B 1 189 ? 23.617 -48.581 -0.489 1.00 50.74 189 VAL B O 1
ATOM 7525 N N . ALA B 1 190 ? 23.440 -49.389 -2.612 1.00 41.21 190 ALA B N 1
ATOM 7526 C CA . ALA B 1 190 ? 22.069 -49.903 -2.425 1.00 39.39 190 ALA B CA 1
ATOM 7527 C C . ALA B 1 190 ? 22.233 -51.227 -1.693 1.00 42.24 190 ALA B C 1
ATOM 7528 O O . ALA B 1 190 ? 23.017 -52.095 -2.114 1.00 40.72 190 ALA B O 1
ATOM 7530 N N . VAL B 1 191 ? 21.624 -51.303 -0.510 1.00 39.01 191 VAL B N 1
ATOM 7531 C CA . VAL B 1 191 ? 21.747 -52.459 0.342 1.00 39.48 191 VAL B CA 1
ATOM 7532 C C . VAL B 1 191 ? 20.409 -53.130 0.453 1.00 47.39 191 VAL B C 1
ATOM 7533 O O . VAL B 1 191 ? 19.519 -52.674 1.168 1.00 48.33 191 VAL B O 1
ATOM 7537 N N . ASP B 1 192 ? 20.256 -54.191 -0.319 1.00 47.42 192 ASP B N 1
ATOM 7538 C CA . ASP B 1 192 ? 19.040 -54.984 -0.316 1.00 48.99 192 ASP B CA 1
ATOM 7539 C C . ASP B 1 192 ? 19.061 -55.890 0.895 1.00 52.81 192 ASP B C 1
ATOM 7540 O O . ASP B 1 192 ? 20.123 -56.384 1.299 1.00 54.69 192 ASP B O 1
ATOM 7545 N N . ALA B 1 193 ? 17.902 -56.053 1.512 1.00 47.53 193 ALA B N 1
ATOM 7546 C CA . ALA B 1 193 ? 17.744 -56.949 2.645 1.00 46.18 193 ALA B CA 1
ATOM 7547 C C . ALA B 1 193 ? 18.015 -58.361 2.146 1.00 50.13 193 ALA B C 1
ATOM 7548 O O . ALA B 1 193 ? 17.578 -58.722 1.048 1.00 49.81 193 ALA B O 1
ATOM 7550 N N . VAL B 1 194 ? 18.787 -59.126 2.911 1.00 46.53 194 VAL B N 1
ATOM 7551 C CA . VAL B 1 194 ? 19.055 -60.519 2.585 1.00 45.91 194 VAL B CA 1
ATOM 7552 C C . VAL B 1 194 ? 17.944 -61.334 3.225 1.00 50.75 194 VAL B C 1
ATOM 7553 O O . VAL B 1 194 ? 17.764 -61.268 4.447 1.00 53.47 194 VAL B O 1
ATOM 7557 N N . ALA B 1 195 ? 17.174 -62.064 2.412 1.00 45.77 195 ALA B N 1
ATOM 7558 C CA . ALA B 1 195 ? 16.081 -62.917 2.923 1.00 44.98 195 ALA B CA 1
ATOM 7559 C C . ALA B 1 195 ? 16.616 -64.118 3.692 1.00 49.86 195 ALA B C 1
ATOM 7560 O O . ALA B 1 195 ? 17.565 -64.789 3.240 1.00 49.29 195 ALA B O 1
ATOM 7562 N N . ALA B 1 196 ? 15.989 -64.385 4.867 1.00 46.19 196 ALA B N 1
ATOM 7563 C CA . ALA B 1 196 ? 16.276 -65.524 5.731 1.00 44.40 196 ALA B CA 1
ATOM 7564 C C . ALA B 1 196 ? 15.978 -66.819 4.953 1.00 49.56 196 ALA B C 1
ATOM 7565 O O . ALA B 1 196 ? 15.001 -66.888 4.195 1.00 51.59 196 ALA B O 1
ATOM 7567 N N . GLN B 1 197 ? 16.847 -67.810 5.095 1.00 44.41 197 GLN B N 1
ATOM 7568 C CA . GLN B 1 197 ? 16.723 -69.106 4.449 1.00 43.89 197 GLN B CA 1
ATOM 7569 C C . GLN B 1 197 ? 16.197 -70.141 5.455 1.00 49.45 197 GLN B C 1
ATOM 7570 O O . GLN B 1 197 ? 15.821 -71.256 5.061 1.00 50.46 197 GLN B O 1
ATOM 7576 N N . HIS B 1 198 ? 16.177 -69.757 6.760 1.00 43.79 198 HIS B N 1
ATOM 7577 C CA . HIS B 1 198 ? 15.713 -70.571 7.901 1.00 41.55 198 HIS B CA 1
ATOM 7578 C C . HIS B 1 198 ? 15.205 -69.648 9.028 1.00 43.74 198 HIS B C 1
ATOM 7579 O O . HIS B 1 198 ? 15.166 -68.438 8.838 1.00 43.63 198 HIS B O 1
ATOM 7586 N N . ASP B 1 199 ? 14.808 -70.207 10.170 1.00 40.83 199 ASP B N 1
ATOM 7587 C CA . ASP B 1 199 ? 14.230 -69.453 11.277 1.00 42.49 199 ASP B CA 1
ATOM 7588 C C . ASP B 1 199 ? 15.066 -69.492 12.561 1.00 46.16 199 ASP B C 1
ATOM 7589 O O . ASP B 1 199 ? 14.627 -68.969 13.596 1.00 45.35 199 ASP B O 1
ATOM 7594 N N . GLU B 1 200 ? 16.286 -70.056 12.484 1.00 42.20 200 GLU B N 1
ATOM 7595 C CA . GLU B 1 200 ? 17.194 -70.107 13.617 1.00 42.14 200 GLU B CA 1
ATOM 7596 C C . GLU B 1 200 ? 17.679 -68.724 13.994 1.00 45.45 200 GLU B C 1
ATOM 7597 O O . GLU B 1 200 ? 18.154 -67.953 13.151 1.00 42.41 200 GLU B O 1
ATOM 7603 N N . THR B 1 201 ? 17.476 -68.410 15.276 1.00 44.03 201 THR B N 1
ATOM 7604 C CA . THR B 1 201 ? 17.824 -67.149 15.923 1.00 42.95 201 THR B CA 1
ATOM 7605 C C . THR B 1 201 ? 18.446 -67.501 17.259 1.00 47.82 201 THR B C 1
ATOM 7606 O O . THR B 1 201 ? 18.533 -68.678 17.627 1.00 47.88 201 THR B O 1
ATOM 7610 N N . ARG B 1 202 ? 18.866 -66.468 17.972 1.00 44.38 202 ARG B N 1
ATOM 7611 C CA . ARG B 1 202 ? 19.369 -66.506 19.327 1.00 44.37 202 ARG B CA 1
ATOM 7612 C C . ARG B 1 202 ? 18.700 -65.308 20.010 1.00 48.06 202 ARG B C 1
ATOM 7613 O O . ARG B 1 202 ? 18.656 -64.220 19.427 1.00 45.01 202 ARG B O 1
ATOM 7621 N N . PRO B 1 203 ? 18.179 -65.473 21.242 1.00 46.51 203 PRO B N 1
ATOM 7622 C CA . PRO B 1 203 ? 17.592 -64.315 21.952 1.00 46.10 203 PRO B CA 1
ATOM 7623 C C . PRO B 1 203 ? 18.638 -63.265 22.305 1.00 51.30 203 PRO B C 1
ATOM 7624 O O . PRO B 1 203 ? 19.822 -63.586 22.431 1.00 51.07 203 PRO B O 1
ATOM 7628 N N . VAL B 1 204 ? 18.215 -61.995 22.381 1.00 48.44 204 VAL B N 1
ATOM 7629 C CA . VAL B 1 204 ? 19.069 -60.857 22.729 1.00 47.02 204 VAL B CA 1
ATOM 7630 C C . VAL B 1 204 ? 18.379 -60.107 23.863 1.00 49.56 204 VAL B C 1
ATOM 7631 O O . VAL B 1 204 ? 17.174 -59.853 23.804 1.00 48.05 204 VAL B O 1
ATOM 7635 N N . GLU B 1 205 ? 19.137 -59.762 24.904 1.00 47.23 205 GLU B N 1
ATOM 7636 C CA . GLU B 1 205 ? 18.597 -59.042 26.057 1.00 46.09 205 GLU B CA 1
ATOM 7637 C C . GLU B 1 205 ? 19.415 -57.770 26.279 1.00 47.52 205 GLU B C 1
ATOM 7638 O O . GLU B 1 205 ? 20.642 -57.838 26.341 1.00 45.67 205 GLU B O 1
ATOM 7644 N N . LEU B 1 206 ? 18.736 -56.623 26.396 1.00 43.38 206 LEU B N 1
ATOM 7645 C CA . LEU B 1 206 ? 19.375 -55.350 26.683 1.00 42.33 206 LEU B CA 1
ATOM 7646 C C . LEU B 1 206 ? 19.211 -55.114 28.162 1.00 45.49 206 LEU B C 1
ATOM 7647 O O . LEU B 1 206 ? 18.227 -54.531 28.592 1.00 44.32 206 LEU B O 1
ATOM 7652 N N . ALA B 1 207 ? 20.160 -55.616 28.950 1.00 44.01 207 ALA B N 1
ATOM 7653 C CA . ALA B 1 207 ? 20.177 -55.471 30.408 1.00 43.99 207 ALA B CA 1
ATOM 7654 C C . ALA B 1 207 ? 20.644 -54.064 30.837 1.00 49.17 207 ALA B C 1
ATOM 7655 O O . ALA B 1 207 ? 20.395 -53.675 31.978 1.00 50.61 207 ALA B O 1
ATOM 7657 N N . ALA B 1 208 ? 21.315 -53.309 29.932 1.00 44.84 208 ALA B N 1
ATOM 7658 C CA . ALA B 1 208 ? 21.794 -51.925 30.155 1.00 43.97 208 ALA B CA 1
ATOM 7659 C C . ALA B 1 208 ? 21.393 -51.112 28.893 1.00 50.98 208 ALA B C 1
ATOM 7660 O O . ALA B 1 208 ? 22.213 -50.928 27.988 1.00 50.39 208 ALA B O 1
ATOM 7662 N N . PRO B 1 209 ? 20.093 -50.722 28.771 1.00 49.12 209 PRO B N 1
ATOM 7663 C CA . PRO B 1 209 ? 19.622 -50.072 27.535 1.00 48.37 209 PRO B CA 1
ATOM 7664 C C . PRO B 1 209 ? 20.081 -48.644 27.325 1.00 52.65 209 PRO B C 1
ATOM 7665 O O . PRO B 1 209 ? 19.985 -48.148 26.205 1.00 53.80 209 PRO B O 1
ATOM 7669 N N . ALA B 1 210 ? 20.553 -47.978 28.382 1.00 48.06 210 ALA B N 1
ATOM 7670 C CA . ALA B 1 210 ? 21.082 -46.625 28.265 1.00 46.47 210 ALA B CA 1
ATOM 7671 C C . ALA B 1 210 ? 22.492 -46.687 27.621 1.00 49.31 210 ALA B C 1
ATOM 7672 O O . ALA B 1 210 ? 22.863 -45.764 26.896 1.00 49.03 210 ALA B O 1
ATOM 7674 N N . ALA B 1 211 ? 23.254 -47.784 27.848 1.00 44.36 211 ALA B N 1
ATOM 7675 C CA . ALA B 1 211 ? 24.580 -47.928 27.233 1.00 44.27 211 ALA B CA 1
ATOM 7676 C C . ALA B 1 211 ? 24.496 -48.556 25.813 1.00 47.36 211 ALA B C 1
ATOM 7677 O O . ALA B 1 211 ? 25.351 -48.304 24.958 1.00 45.97 211 ALA B O 1
ATOM 7679 N N . CYS B 1 212 ? 23.450 -49.347 25.574 1.00 43.78 212 CYS B N 1
ATOM 7680 C CA . CYS B 1 212 ? 23.179 -49.958 24.285 1.00 43.87 212 CYS B CA 1
ATOM 7681 C C . CYS B 1 212 ? 21.665 -49.926 24.012 1.00 46.78 212 CYS B C 1
ATOM 7682 O O . CYS B 1 212 ? 20.943 -50.837 24.419 1.00 47.62 212 CYS B O 1
ATOM 7685 N N . PRO B 1 213 ? 21.160 -48.860 23.364 1.00 41.81 213 PRO B N 1
ATOM 7686 C CA . PRO B 1 213 ? 19.712 -48.797 23.062 1.00 41.56 213 PRO B CA 1
ATOM 7687 C C . PRO B 1 213 ? 19.289 -49.608 21.828 1.00 41.43 213 PRO B C 1
ATOM 7688 O O . PRO B 1 213 ? 18.101 -49.751 21.573 1.00 40.10 213 PRO B O 1
ATOM 7692 N N . ARG B 1 214 ? 20.253 -50.137 21.065 1.00 36.67 214 ARG B N 1
ATOM 7693 C CA . ARG B 1 214 ? 19.973 -50.973 19.896 1.00 36.61 214 ARG B CA 1
ATOM 7694 C C . ARG B 1 214 ? 21.051 -51.994 19.684 1.00 38.38 214 ARG B C 1
ATOM 7695 O O . ARG B 1 214 ? 22.239 -51.642 19.663 1.00 34.59 214 ARG B O 1
ATOM 7703 N N . TYR B 1 215 ? 20.620 -53.262 19.493 1.00 36.03 215 TYR B N 1
ATOM 7704 C CA . TYR B 1 215 ? 21.492 -54.400 19.226 1.00 36.60 215 TYR B CA 1
ATOM 7705 C C . TYR B 1 215 ? 20.850 -55.328 18.195 1.00 41.47 215 TYR B C 1
ATOM 7706 O O . TYR B 1 215 ? 19.711 -55.780 18.374 1.00 42.20 215 TYR B O 1
ATOM 7715 N N . LEU B 1 216 ? 21.594 -55.628 17.130 1.00 38.40 216 LEU B N 1
ATOM 7716 C CA . LEU B 1 216 ? 21.147 -56.525 16.056 1.00 39.41 216 LEU B CA 1
ATOM 7717 C C . LEU B 1 216 ? 22.022 -57.785 16.022 1.00 46.07 216 LEU B C 1
ATOM 7718 O O . LEU B 1 216 ? 23.254 -57.694 16.055 1.00 46.36 216 LEU B O 1
ATOM 7723 N N . GLY B 1 217 ? 21.358 -58.941 15.997 1.00 42.19 217 GLY B N 1
ATOM 7724 C CA . GLY B 1 217 ? 21.989 -60.254 15.984 1.00 40.72 217 GLY B CA 1
ATOM 7725 C C . GLY B 1 217 ? 21.488 -61.119 14.851 1.00 40.08 217 GLY B C 1
ATOM 7726 O O . GLY B 1 217 ? 20.318 -61.036 14.484 1.00 39.58 217 GLY B O 1
ATOM 7727 N N . ARG B 1 218 ? 22.371 -61.938 14.263 1.00 35.08 218 ARG B N 1
ATOM 7728 C CA . ARG B 1 218 ? 21.953 -62.770 13.129 1.00 34.55 218 ARG B CA 1
ATOM 7729 C C . ARG B 1 218 ? 22.739 -64.028 13.066 1.00 40.64 218 ARG B C 1
ATOM 7730 O O . ARG B 1 218 ? 23.956 -63.981 13.162 1.00 40.84 218 ARG B O 1
ATOM 7738 N N . VAL B 1 219 ? 22.031 -65.162 12.880 1.00 38.75 219 VAL B N 1
ATOM 7739 C CA . VAL B 1 219 ? 22.625 -66.491 12.736 1.00 38.35 219 VAL B CA 1
ATOM 7740 C C . VAL B 1 219 ? 22.950 -66.747 11.257 1.00 41.97 219 VAL B C 1
ATOM 7741 O O . VAL B 1 219 ? 22.101 -66.545 10.376 1.00 39.59 219 VAL B O 1
ATOM 7745 N N . ILE B 1 220 ? 24.210 -67.142 10.999 1.00 38.84 220 ILE B N 1
ATOM 7746 C CA . ILE B 1 220 ? 24.678 -67.553 9.673 1.00 37.49 220 ILE B CA 1
ATOM 7747 C C . ILE B 1 220 ? 25.246 -68.965 9.812 1.00 40.72 220 ILE B C 1
ATOM 7748 O O . ILE B 1 220 ? 26.268 -69.177 10.479 1.00 39.53 220 ILE B O 1
ATOM 7753 N N . ARG B 1 221 ? 24.523 -69.937 9.252 1.00 37.84 221 ARG B N 1
ATOM 7754 C CA . ARG B 1 221 ? 24.896 -71.339 9.336 1.00 38.36 221 ARG B CA 1
ATOM 7755 C C . ARG B 1 221 ? 25.769 -71.778 8.190 1.00 44.25 221 ARG B C 1
ATOM 7756 O O . ARG B 1 221 ? 25.671 -71.238 7.091 1.00 43.21 221 ARG B O 1
ATOM 7764 N N . ASN B 1 222 ? 26.619 -72.777 8.477 1.00 42.97 222 ASN B N 1
ATOM 7765 C CA . ASN B 1 222 ? 27.467 -73.527 7.561 1.00 43.12 222 ASN B CA 1
ATOM 7766 C C . ASN B 1 222 ? 28.295 -72.664 6.599 1.00 44.80 222 ASN B C 1
ATOM 7767 O O . ASN B 1 222 ? 28.190 -72.772 5.371 1.00 41.17 222 ASN B O 1
ATOM 7772 N N . VAL B 1 223 ? 29.156 -71.837 7.207 1.00 42.80 223 VAL B N 1
ATOM 7773 C CA . VAL B 1 223 ? 30.130 -70.973 6.550 1.00 41.86 223 VAL B CA 1
ATOM 7774 C C . VAL B 1 223 ? 31.429 -71.764 6.306 1.00 47.12 223 VAL B C 1
ATOM 7775 O O . VAL B 1 223 ? 31.837 -72.537 7.168 1.00 47.05 223 VAL B O 1
ATOM 7779 N N . ASP B 1 224 ? 32.066 -71.577 5.140 1.00 46.04 224 ASP B N 1
ATOM 7780 C CA . ASP B 1 224 ? 33.344 -72.231 4.796 1.00 46.85 224 ASP B CA 1
ATOM 7781 C C . ASP B 1 224 ? 34.470 -71.201 4.953 1.00 48.04 224 ASP B C 1
ATOM 7782 O O . ASP B 1 224 ? 34.820 -70.476 4.013 1.00 48.01 224 ASP B O 1
ATOM 7787 N N . LEU B 1 225 ? 35.031 -71.155 6.157 1.00 42.44 225 LEU B N 1
ATOM 7788 C CA . LEU B 1 225 ? 36.054 -70.195 6.548 1.00 41.53 225 LEU B CA 1
ATOM 7789 C C . LEU B 1 225 ? 37.425 -70.388 5.905 1.00 48.82 225 LEU B C 1
ATOM 7790 O O . LEU B 1 225 ? 38.313 -69.547 6.081 1.00 51.48 225 LEU B O 1
ATOM 7795 N N . SER B 1 226 ? 37.576 -71.442 5.113 1.00 45.36 226 SER B N 1
ATOM 7796 C CA . SER B 1 226 ? 38.803 -71.751 4.379 1.00 43.59 226 SER B CA 1
ATOM 7797 C C . SER B 1 226 ? 38.877 -70.912 3.096 1.00 44.34 226 SER B C 1
ATOM 7798 O O . SER B 1 226 ? 39.951 -70.812 2.509 1.00 43.77 226 SER B O 1
ATOM 7801 N N . ARG B 1 227 ? 37.738 -70.319 2.663 1.00 39.82 227 ARG B N 1
ATOM 7802 C CA . ARG B 1 227 ? 37.656 -69.519 1.428 1.00 38.59 227 ARG B CA 1
ATOM 7803 C C . ARG B 1 227 ? 38.367 -68.167 1.550 1.00 43.72 227 ARG B C 1
ATOM 7804 O O . ARG B 1 227 ? 38.437 -67.614 2.647 1.00 42.88 227 ARG B O 1
ATOM 7812 N N . PRO B 1 228 ? 38.970 -67.639 0.464 1.00 42.28 228 PRO B N 1
ATOM 7813 C CA . PRO B 1 228 ? 39.726 -66.369 0.600 1.00 41.03 228 PRO B CA 1
ATOM 7814 C C . PRO B 1 228 ? 38.902 -65.097 0.515 1.00 45.68 228 PRO B C 1
ATOM 7815 O O . PRO B 1 228 ? 37.798 -65.077 -0.026 1.00 47.44 228 PRO B O 1
ATOM 7819 N N . THR B 1 229 ? 39.473 -64.012 1.020 1.00 41.81 229 THR B N 1
ATOM 7820 C CA . THR B 1 229 ? 38.870 -62.700 0.911 1.00 40.97 229 THR B CA 1
ATOM 7821 C C . THR B 1 229 ? 39.078 -62.263 -0.573 1.00 44.87 229 THR B C 1
ATOM 7822 O O . THR B 1 229 ? 40.208 -62.343 -1.071 1.00 43.14 229 THR B O 1
ATOM 7826 N N . PRO B 1 230 ? 38.016 -61.827 -1.299 1.00 42.44 230 PRO B N 1
ATOM 7827 C CA . PRO B 1 230 ? 38.206 -61.366 -2.686 1.00 41.52 230 PRO B CA 1
ATOM 7828 C C . PRO B 1 230 ? 39.145 -60.156 -2.780 1.00 46.64 230 PRO B C 1
ATOM 7829 O O . PRO B 1 230 ? 39.204 -59.338 -1.849 1.00 46.34 230 PRO B O 1
ATOM 7833 N N . LEU B 1 231 ? 39.869 -60.049 -3.911 1.00 43.04 231 LEU B N 1
ATOM 7834 C CA . LEU B 1 231 ? 40.840 -58.985 -4.173 1.00 42.14 231 LEU B CA 1
ATOM 7835 C C . LEU B 1 231 ? 40.262 -57.580 -4.068 1.00 43.30 231 LEU B C 1
ATOM 7836 O O . LEU B 1 231 ? 40.899 -56.719 -3.469 1.00 43.25 231 LEU B O 1
ATOM 7841 N N . TRP B 1 232 ? 39.062 -57.340 -4.619 1.00 39.83 232 TRP B N 1
ATOM 7842 C CA . TRP B 1 232 ? 38.450 -56.018 -4.541 1.00 39.58 232 TRP B CA 1
ATOM 7843 C C . TRP B 1 232 ? 38.340 -55.533 -3.080 1.00 41.56 232 TRP B C 1
ATOM 7844 O O . TRP B 1 232 ? 38.589 -54.354 -2.807 1.00 42.01 232 TRP B O 1
ATOM 7855 N N . MET B 1 233 ? 38.024 -56.457 -2.148 1.00 35.09 233 MET B N 1
ATOM 7856 C CA . MET B 1 233 ? 37.895 -56.132 -0.729 1.00 33.56 233 MET B CA 1
ATOM 7857 C C . MET B 1 233 ? 39.249 -55.906 -0.054 1.00 40.00 233 MET B C 1
ATOM 7858 O O . MET B 1 233 ? 39.392 -54.972 0.737 1.00 39.94 233 MET B O 1
ATOM 7863 N N . VAL B 1 234 ? 40.247 -56.729 -0.396 1.00 38.33 234 VAL B N 1
ATOM 7864 C CA . VAL B 1 234 ? 41.618 -56.610 0.113 1.00 38.38 234 VAL B CA 1
ATOM 7865 C C . VAL B 1 234 ? 42.179 -55.239 -0.272 1.00 44.04 234 VAL B C 1
ATOM 7866 O O . VAL B 1 234 ? 42.736 -54.561 0.592 1.00 46.00 234 VAL B O 1
ATOM 7870 N N . GLU B 1 235 ? 41.991 -54.822 -1.545 1.00 38.96 235 GLU B N 1
ATOM 7871 C CA . GLU B 1 235 ? 42.477 -53.537 -2.041 1.00 38.27 235 GLU B CA 1
ATOM 7872 C C . GLU B 1 235 ? 41.782 -52.355 -1.388 1.00 42.55 235 GLU B C 1
ATOM 7873 O O . GLU B 1 235 ? 42.465 -51.427 -0.967 1.00 43.36 235 GLU B O 1
ATOM 7879 N N . ARG B 1 236 ? 40.441 -52.413 -1.232 1.00 37.66 236 ARG B N 1
ATOM 7880 C CA . ARG B 1 236 ? 39.673 -51.353 -0.564 1.00 36.17 236 ARG B CA 1
ATOM 7881 C C . ARG B 1 236 ? 40.071 -51.207 0.899 1.00 37.91 236 ARG B C 1
ATOM 7882 O O . ARG B 1 236 ? 40.260 -50.089 1.354 1.00 37.87 236 ARG B O 1
ATOM 7890 N N . LEU B 1 237 ? 40.272 -52.323 1.609 1.00 33.89 237 LEU B N 1
ATOM 7891 C CA . LEU B 1 237 ? 40.747 -52.287 2.985 1.00 33.41 237 LEU B CA 1
ATOM 7892 C C . LEU B 1 237 ? 42.193 -51.751 3.043 1.00 35.54 237 LEU B C 1
ATOM 7893 O O . LEU B 1 237 ? 42.481 -50.930 3.913 1.00 34.03 237 LEU B O 1
ATOM 7898 N N . ARG B 1 238 ? 43.095 -52.233 2.129 1.00 30.87 238 ARG B N 1
ATOM 7899 C CA . ARG B 1 238 ? 44.518 -51.856 2.064 1.00 31.36 238 ARG B CA 1
ATOM 7900 C C . ARG B 1 238 ? 44.671 -50.365 1.818 1.00 37.74 238 ARG B C 1
ATOM 7901 O O . ARG B 1 238 ? 45.488 -49.711 2.467 1.00 37.95 238 ARG B O 1
ATOM 7909 N N . ARG B 1 239 ? 43.837 -49.816 0.907 1.00 32.83 239 ARG B N 1
ATOM 7910 C CA . ARG B 1 239 ? 43.816 -48.405 0.589 1.00 30.63 239 ARG B CA 1
ATOM 7911 C C . ARG B 1 239 ? 43.270 -47.571 1.729 1.00 33.55 239 ARG B C 1
ATOM 7912 O O . ARG B 1 239 ? 43.341 -46.356 1.638 1.00 34.32 239 ARG B O 1
ATOM 7920 N N . SER B 1 240 ? 42.817 -48.198 2.838 1.00 32.20 240 SER B N 1
ATOM 7921 C CA . SER B 1 240 ? 42.355 -47.520 4.066 1.00 34.01 240 SER B CA 1
ATOM 7922 C C . SER B 1 240 ? 43.258 -47.894 5.279 1.00 41.91 240 SER B C 1
ATOM 7923 O O . SER B 1 240 ? 42.922 -47.615 6.435 1.00 43.06 240 SER B O 1
ATOM 7926 N N . ASP B 1 241 ? 44.410 -48.511 4.978 1.00 39.41 241 ASP B N 1
ATOM 7927 C CA . ASP B 1 241 ? 45.447 -48.987 5.891 1.00 39.98 241 ASP B CA 1
ATOM 7928 C C . ASP B 1 241 ? 45.006 -50.173 6.749 1.00 41.45 241 ASP B C 1
ATOM 7929 O O . ASP B 1 241 ? 45.645 -50.444 7.778 1.00 41.20 241 ASP B O 1
ATOM 7934 N N . ILE B 1 242 ? 43.999 -50.942 6.271 1.00 35.03 242 ILE B N 1
ATOM 7935 C CA . ILE B 1 242 ? 43.563 -52.149 6.954 1.00 34.29 242 ILE B CA 1
ATOM 7936 C C . ILE B 1 242 ? 44.136 -53.372 6.283 1.00 40.78 242 ILE B C 1
ATOM 7937 O O . ILE B 1 242 ? 43.841 -53.643 5.110 1.00 41.58 242 ILE B O 1
ATOM 7942 N N . ARG B 1 243 ? 44.945 -54.116 7.056 1.00 39.47 243 ARG B N 1
ATOM 7943 C CA . ARG B 1 243 ? 45.556 -55.374 6.659 1.00 41.47 243 ARG B CA 1
ATOM 7944 C C . ARG B 1 243 ? 44.510 -56.490 6.694 1.00 46.08 243 ARG B C 1
ATOM 7945 O O . ARG B 1 243 ? 43.752 -56.606 7.661 1.00 48.43 243 ARG B O 1
ATOM 7953 N N . SER B 1 244 ? 44.456 -57.272 5.613 1.00 40.08 244 SER B N 1
ATOM 7954 C CA . SER B 1 244 ? 43.588 -58.437 5.444 1.00 39.24 244 SER B CA 1
ATOM 7955 C C . SER B 1 244 ? 44.074 -59.528 6.418 1.00 46.96 244 SER B C 1
ATOM 7956 O O . SER B 1 244 ? 45.282 -59.817 6.441 1.00 49.03 244 SER B O 1
ATOM 7959 N N . ILE B 1 245 ? 43.158 -60.111 7.246 1.00 42.30 245 ILE B N 1
ATOM 7960 C CA . ILE B 1 245 ? 43.596 -61.139 8.185 1.00 43.39 245 ILE B CA 1
ATOM 7961 C C . ILE B 1 245 ? 42.870 -62.484 7.909 1.00 49.16 245 ILE B C 1
ATOM 7962 O O . ILE B 1 245 ? 43.546 -63.492 7.698 1.00 50.10 245 ILE B O 1
ATOM 7967 N N . ASP B 1 246 ? 41.528 -62.489 7.868 1.00 45.32 246 ASP B N 1
ATOM 7968 C CA . ASP B 1 246 ? 40.673 -63.650 7.626 1.00 44.56 246 ASP B CA 1
ATOM 7969 C C . ASP B 1 246 ? 39.317 -63.194 7.032 1.00 46.91 246 ASP B C 1
ATOM 7970 O O . ASP B 1 246 ? 38.882 -62.079 7.322 1.00 45.23 246 ASP B O 1
ATOM 7975 N N . PRO B 1 247 ? 38.620 -64.031 6.221 1.00 42.62 247 PRO B N 1
ATOM 7976 C CA . PRO B 1 247 ? 37.394 -63.556 5.564 1.00 42.25 247 PRO B CA 1
ATOM 7977 C C . PRO B 1 247 ? 36.370 -62.824 6.438 1.00 45.09 247 PRO B C 1
ATOM 7978 O O . PRO B 1 247 ? 35.920 -61.736 6.048 1.00 44.18 247 PRO B O 1
ATOM 7982 N N . VAL B 1 248 ? 36.011 -63.389 7.608 1.00 39.71 248 VAL B N 1
ATOM 7983 C CA . VAL B 1 248 ? 34.980 -62.816 8.476 1.00 37.54 248 VAL B CA 1
ATOM 7984 C C . VAL B 1 248 ? 35.417 -61.488 9.069 1.00 42.10 248 VAL B C 1
ATOM 7985 O O . VAL B 1 248 ? 34.644 -60.529 8.976 1.00 44.80 248 VAL B O 1
ATOM 7989 N N . VAL B 1 249 ? 36.635 -61.390 9.617 1.00 36.43 249 VAL B N 1
ATOM 7990 C CA . VAL B 1 249 ? 37.152 -60.114 10.166 1.00 35.06 249 VAL B CA 1
ATOM 7991 C C . VAL B 1 249 ? 37.245 -59.072 9.048 1.00 34.39 249 VAL B C 1
ATOM 7992 O O . VAL B 1 249 ? 36.908 -57.908 9.255 1.00 31.73 249 VAL B O 1
ATOM 7996 N N . ASP B 1 250 ? 37.670 -59.510 7.850 1.00 32.04 250 ASP B N 1
ATOM 7997 C CA . ASP B 1 250 ? 37.807 -58.662 6.663 1.00 32.65 250 ASP B CA 1
ATOM 7998 C C . ASP B 1 250 ? 36.494 -58.044 6.293 1.00 35.30 250 ASP B C 1
ATOM 7999 O O . ASP B 1 250 ? 36.440 -56.825 6.191 1.00 32.61 250 ASP B O 1
ATOM 8004 N N . VAL B 1 251 ? 35.401 -58.844 6.266 1.00 34.73 251 VAL B N 1
ATOM 8005 C CA . VAL B 1 251 ? 34.062 -58.306 5.998 1.00 35.39 251 VAL B CA 1
ATOM 8006 C C . VAL B 1 251 ? 33.621 -57.293 7.053 1.00 39.29 251 VAL B C 1
ATOM 8007 O O . VAL B 1 251 ? 33.164 -56.217 6.684 1.00 39.45 251 VAL B O 1
ATOM 8011 N N . THR B 1 252 ? 33.739 -57.619 8.361 1.00 35.45 252 THR B N 1
ATOM 8012 C CA . THR B 1 252 ? 33.277 -56.714 9.421 1.00 34.11 252 THR B CA 1
ATOM 8013 C C . THR B 1 252 ? 34.082 -55.411 9.398 1.00 39.77 252 THR B C 1
ATOM 8014 O O . THR B 1 252 ? 33.488 -54.333 9.526 1.00 42.69 252 THR B O 1
ATOM 8018 N N . ASN B 1 253 ? 35.410 -55.495 9.133 1.00 34.17 253 ASN B N 1
ATOM 8019 C CA . ASN B 1 253 ? 36.280 -54.323 8.977 1.00 32.15 253 ASN B CA 1
ATOM 8020 C C . ASN B 1 253 ? 35.857 -53.523 7.753 1.00 34.06 253 ASN B C 1
ATOM 8021 O O . ASN B 1 253 ? 35.718 -52.315 7.842 1.00 32.35 253 ASN B O 1
ATOM 8026 N N . TYR B 1 254 ? 35.617 -54.204 6.622 1.00 30.63 254 TYR B N 1
ATOM 8027 C CA . TYR B 1 254 ? 35.176 -53.584 5.392 1.00 29.39 254 TYR B CA 1
ATOM 8028 C C . TYR B 1 254 ? 33.878 -52.844 5.588 1.00 33.69 254 TYR B C 1
ATOM 8029 O O . TYR B 1 254 ? 33.809 -51.677 5.231 1.00 37.29 254 TYR B O 1
ATOM 8038 N N . VAL B 1 255 ? 32.868 -53.480 6.182 1.00 29.48 255 VAL B N 1
ATOM 8039 C CA . VAL B 1 255 ? 31.550 -52.864 6.452 1.00 29.98 255 VAL B CA 1
ATOM 8040 C C . VAL B 1 255 ? 31.705 -51.564 7.303 1.00 36.35 255 VAL B C 1
ATOM 8041 O O . VAL B 1 255 ? 31.034 -50.563 7.034 1.00 38.49 255 VAL B O 1
ATOM 8045 N N . MET B 1 256 ? 32.633 -51.576 8.270 1.00 30.65 256 MET B N 1
ATOM 8046 C CA . MET B 1 256 ? 32.928 -50.469 9.168 1.00 29.53 256 MET B CA 1
ATOM 8047 C C . MET B 1 256 ? 33.576 -49.297 8.442 1.00 35.55 256 MET B C 1
ATOM 8048 O O . MET B 1 256 ? 33.211 -48.144 8.667 1.00 35.71 256 MET B O 1
ATOM 8053 N N . ILE B 1 257 ? 34.525 -49.590 7.575 1.00 33.53 257 ILE B N 1
ATOM 8054 C CA . ILE B 1 257 ? 35.238 -48.607 6.789 1.00 33.84 257 ILE B CA 1
ATOM 8055 C C . ILE B 1 257 ? 34.345 -48.076 5.666 1.00 37.07 257 ILE B C 1
ATOM 8056 O O . ILE B 1 257 ? 34.411 -46.884 5.366 1.00 36.82 257 ILE B O 1
ATOM 8061 N N . GLU B 1 258 ? 33.432 -48.911 5.131 1.00 33.75 258 GLU B N 1
ATOM 8062 C CA . GLU B 1 258 ? 32.498 -48.486 4.077 1.00 33.29 258 GLU B CA 1
ATOM 8063 C C . GLU B 1 258 ? 31.352 -47.634 4.613 1.00 37.88 258 GLU B C 1
ATOM 8064 O O . GLU B 1 258 ? 31.066 -46.562 4.070 1.00 37.98 258 GLU B O 1
ATOM 8070 N N . LEU B 1 259 ? 30.662 -48.138 5.646 1.00 34.70 259 LEU B N 1
ATOM 8071 C CA . LEU B 1 259 ? 29.463 -47.501 6.186 1.00 34.83 259 LEU B CA 1
ATOM 8072 C C . LEU B 1 259 ? 29.641 -46.732 7.496 1.00 38.96 259 LEU B C 1
ATOM 8073 O O . LEU B 1 259 ? 28.816 -45.870 7.797 1.00 39.44 259 LEU B O 1
ATOM 8078 N N . GLY B 1 260 ? 30.671 -47.077 8.267 1.00 35.17 260 GLY B N 1
ATOM 8079 C CA . GLY B 1 260 ? 30.961 -46.476 9.562 1.00 34.32 260 GLY B CA 1
ATOM 8080 C C . GLY B 1 260 ? 30.483 -47.313 10.728 1.00 38.96 260 GLY B C 1
ATOM 8081 O O . GLY B 1 260 ? 30.618 -46.893 11.880 1.00 39.66 260 GLY B O 1
ATOM 8082 N N . GLN B 1 261 ? 29.912 -48.507 10.449 1.00 34.54 261 GLN B N 1
ATOM 8083 C CA . GLN B 1 261 ? 29.380 -49.376 11.484 1.00 32.85 261 GLN B CA 1
ATOM 8084 C C . GLN B 1 261 ? 30.357 -50.462 11.922 1.00 36.05 261 GLN B C 1
ATOM 8085 O O . GLN B 1 261 ? 30.502 -51.451 11.205 1.00 34.63 261 GLN B O 1
ATOM 8091 N N . PRO B 1 262 ? 30.971 -50.352 13.136 1.00 33.55 262 PRO B N 1
ATOM 8092 C CA . PRO B 1 262 ? 31.811 -51.454 13.626 1.00 32.98 262 PRO B CA 1
ATOM 8093 C C . PRO B 1 262 ? 30.908 -52.650 13.861 1.00 37.33 262 PRO B C 1
ATOM 8094 O O . PRO B 1 262 ? 29.751 -52.488 14.273 1.00 39.03 262 PRO B O 1
ATOM 8098 N N . MET B 1 263 ? 31.391 -53.833 13.512 1.00 33.34 263 MET B N 1
ATOM 8099 C CA . MET B 1 263 ? 30.619 -55.064 13.673 1.00 33.80 263 MET B CA 1
ATOM 8100 C C . MET B 1 263 ? 31.515 -56.105 14.212 1.00 41.78 263 MET B C 1
ATOM 8101 O O . MET B 1 263 ? 32.736 -55.922 14.230 1.00 43.93 263 MET B O 1
ATOM 8106 N N . HIS B 1 264 ? 30.913 -57.179 14.700 1.00 38.73 264 HIS B N 1
ATOM 8107 C CA . HIS B 1 264 ? 31.626 -58.297 15.274 1.00 38.12 264 HIS B CA 1
ATOM 8108 C C . HIS B 1 264 ? 30.931 -59.633 14.992 1.00 39.39 264 HIS B C 1
ATOM 8109 O O . HIS B 1 264 ? 29.709 -59.713 15.018 1.00 39.68 264 HIS B O 1
ATOM 8116 N N . ALA B 1 265 ? 31.715 -60.677 14.735 1.00 33.70 265 ALA B N 1
ATOM 8117 C CA . ALA B 1 265 ? 31.204 -62.028 14.530 1.00 33.13 265 ALA B CA 1
ATOM 8118 C C . ALA B 1 265 ? 31.739 -62.941 15.611 1.00 39.29 265 ALA B C 1
ATOM 8119 O O . ALA B 1 265 ? 32.940 -62.945 15.880 1.00 41.79 265 ALA B O 1
ATOM 8121 N N . PHE B 1 266 ? 30.840 -63.700 16.232 1.00 34.74 266 PHE B N 1
ATOM 8122 C CA . PHE B 1 266 ? 31.134 -64.698 17.237 1.00 33.73 266 PHE B CA 1
ATOM 8123 C C . PHE B 1 266 ? 30.988 -66.078 16.578 1.00 39.55 266 PHE B C 1
ATOM 8124 O O . PHE B 1 266 ? 30.258 -66.205 15.598 1.00 37.33 266 PHE B O 1
ATOM 8132 N N . ASP B 1 267 ? 31.629 -67.116 17.165 1.00 38.07 267 ASP B N 1
ATOM 8133 C CA . ASP B 1 267 ? 31.436 -68.510 16.785 1.00 39.16 267 ASP B CA 1
ATOM 8134 C C . ASP B 1 267 ? 30.134 -68.851 17.537 1.00 45.89 267 ASP B C 1
ATOM 8135 O O . ASP B 1 267 ? 30.093 -68.748 18.773 1.00 47.96 267 ASP B O 1
ATOM 8140 N N . LEU B 1 268 ? 29.050 -69.158 16.794 1.00 39.77 268 LEU B N 1
ATOM 8141 C CA . LEU B 1 268 ? 27.733 -69.468 17.353 1.00 38.77 268 LEU B CA 1
ATOM 8142 C C . LEU B 1 268 ? 27.774 -70.561 18.399 1.00 44.77 268 LEU B C 1
ATOM 8143 O O . LEU B 1 268 ? 27.005 -70.495 19.366 1.00 47.42 268 LEU B O 1
ATOM 8148 N N . ALA B 1 269 ? 28.673 -71.560 18.213 1.00 39.78 269 ALA B N 1
ATOM 8149 C CA . ALA B 1 269 ? 28.870 -72.691 19.129 1.00 40.14 269 ALA B CA 1
ATOM 8150 C C . ALA B 1 269 ? 29.374 -72.245 20.516 1.00 49.32 269 ALA B C 1
ATOM 8151 O O . ALA B 1 269 ? 29.240 -72.980 21.489 1.00 49.93 269 ALA B O 1
ATOM 8153 N N . GLU B 1 270 ? 29.947 -71.038 20.594 1.00 48.67 270 GLU B N 1
ATOM 8154 C CA . GLU B 1 270 ? 30.524 -70.500 21.816 1.00 50.02 270 GLU B CA 1
ATOM 8155 C C . GLU B 1 270 ? 29.563 -69.593 22.593 1.00 54.98 270 GLU B C 1
ATOM 8156 O O . GLU B 1 270 ? 29.951 -68.999 23.620 1.00 52.13 270 GLU B O 1
ATOM 8162 N N . ILE B 1 271 ? 28.282 -69.556 22.126 1.00 52.57 271 ILE B N 1
ATOM 8163 C CA . ILE B 1 271 ? 27.201 -68.790 22.741 1.00 52.80 271 ILE B CA 1
ATOM 8164 C C . ILE B 1 271 ? 26.248 -69.717 23.471 1.00 59.07 271 ILE B C 1
ATOM 8165 O O . ILE B 1 271 ? 25.473 -70.464 22.844 1.00 58.63 271 ILE B O 1
ATOM 8170 N N . ASN B 1 272 ? 26.278 -69.609 24.808 1.00 56.71 272 ASN B N 1
ATOM 8171 C CA . ASN B 1 272 ? 25.415 -70.365 25.688 1.00 58.02 272 ASN B CA 1
ATOM 8172 C C . ASN B 1 272 ? 24.147 -69.562 26.010 1.00 63.00 272 ASN B C 1
ATOM 8173 O O . ASN B 1 272 ? 24.174 -68.568 26.739 1.00 61.07 272 ASN B O 1
ATOM 8178 N N . GLY B 1 273 ? 23.074 -69.986 25.348 1.00 61.04 273 GLY B N 1
ATOM 8179 C CA . GLY B 1 273 ? 21.708 -69.522 25.490 1.00 61.18 273 GLY B CA 1
ATOM 8180 C C . GLY B 1 273 ? 21.418 -68.053 25.325 1.00 66.13 273 GLY B C 1
ATOM 8181 O O . GLY B 1 273 ? 20.880 -67.420 26.230 1.00 68.86 273 GLY B O 1
ATOM 8182 N N . GLY B 1 274 ? 21.697 -67.520 24.159 1.00 59.05 274 GLY B N 1
ATOM 8183 C CA . GLY B 1 274 ? 21.373 -66.128 23.895 1.00 57.33 274 GLY B CA 1
ATOM 8184 C C . GLY B 1 274 ? 22.293 -65.075 24.467 1.00 58.23 274 GLY B C 1
ATOM 8185 O O . GLY B 1 274 ? 22.986 -65.294 25.457 1.00 58.37 274 GLY B O 1
ATOM 8186 N N . VAL B 1 275 ? 22.255 -63.900 23.838 1.00 52.64 275 VAL B N 1
ATOM 8187 C CA . VAL B 1 275 ? 23.063 -62.719 24.147 1.00 50.46 275 VAL B CA 1
ATOM 8188 C C . VAL B 1 275 ? 22.395 -61.858 25.201 1.00 54.51 275 VAL B C 1
ATOM 8189 O O . VAL B 1 275 ? 21.174 -61.687 25.205 1.00 54.84 275 VAL B O 1
ATOM 8193 N N . ARG B 1 276 ? 23.221 -61.341 26.108 1.00 50.82 276 ARG B N 1
ATOM 8194 C CA . ARG B 1 276 ? 22.878 -60.480 27.231 1.00 50.74 276 ARG B CA 1
ATOM 8195 C C . ARG B 1 276 ? 23.852 -59.272 27.145 1.00 52.73 276 ARG B C 1
ATOM 8196 O O . ARG B 1 276 ? 25.075 -59.445 27.231 1.00 52.51 276 ARG B O 1
ATOM 8204 N N . VAL B 1 277 ? 23.319 -58.073 26.864 1.00 47.39 277 VAL B N 1
ATOM 8205 C CA . VAL B 1 277 ? 24.128 -56.852 26.775 1.00 46.01 277 VAL B CA 1
ATOM 8206 C C . VAL B 1 277 ? 24.002 -56.208 28.143 1.00 51.31 277 VAL B C 1
ATOM 8207 O O . VAL B 1 277 ? 22.927 -55.712 28.501 1.00 51.20 277 VAL B O 1
ATOM 8211 N N . ARG B 1 278 ? 25.075 -56.317 28.937 1.00 46.83 278 ARG B N 1
ATOM 8212 C CA . ARG B 1 278 ? 25.071 -55.882 30.327 1.00 46.38 278 ARG B CA 1
ATOM 8213 C C . ARG B 1 278 ? 26.384 -55.289 30.813 1.00 51.84 278 ARG B C 1
ATOM 8214 O O . ARG B 1 278 ? 27.419 -55.381 30.136 1.00 51.93 278 ARG B O 1
ATOM 8222 N N . MET B 1 279 ? 26.351 -54.736 32.038 1.00 47.39 279 MET B N 1
ATOM 8223 C CA . MET B 1 279 ? 27.554 -54.227 32.683 1.00 45.54 279 MET B CA 1
ATOM 8224 C C . MET B 1 279 ? 28.323 -55.435 33.207 1.00 51.67 279 MET B C 1
ATOM 8225 O O . MET B 1 279 ? 27.720 -56.479 33.532 1.00 51.39 279 MET B O 1
ATOM 8230 N N . ALA B 1 280 ? 29.654 -55.286 33.299 1.00 47.47 280 ALA B N 1
ATOM 8231 C CA . ALA B 1 280 ? 30.517 -56.320 33.849 1.00 47.16 280 ALA B CA 1
ATOM 8232 C C . ALA B 1 280 ? 30.277 -56.360 35.359 1.00 53.67 280 ALA B C 1
ATOM 8233 O O . ALA B 1 280 ? 29.880 -55.342 35.960 1.00 51.73 280 ALA B O 1
ATOM 8235 N N . GLU B 1 281 ? 30.519 -57.521 35.983 1.00 52.73 281 GLU B N 1
ATOM 8236 C CA . GLU B 1 281 ? 30.500 -57.606 37.442 1.00 54.10 281 GLU B CA 1
ATOM 8237 C C . GLU B 1 281 ? 31.911 -57.123 37.807 1.00 59.85 281 GLU B C 1
ATOM 8238 O O . GLU B 1 281 ? 32.835 -57.347 37.005 1.00 58.07 281 GLU B O 1
ATOM 8244 N N . ASP B 1 282 ? 32.086 -56.425 38.963 1.00 59.16 282 ASP B N 1
ATOM 8245 C CA . ASP B 1 282 ? 33.415 -55.948 39.398 1.00 58.72 282 ASP B CA 1
ATOM 8246 C C . ASP B 1 282 ? 34.376 -57.145 39.602 1.00 60.64 282 ASP B C 1
ATOM 8247 O O . ASP B 1 282 ? 34.045 -58.109 40.309 1.00 56.29 282 ASP B O 1
ATOM 8252 N N . GLY B 1 283 ? 35.505 -57.087 38.886 1.00 57.67 283 GLY B N 1
ATOM 8253 C CA . GLY B 1 283 ? 36.536 -58.114 38.910 1.00 57.19 283 GLY B CA 1
ATOM 8254 C C . GLY B 1 283 ? 36.335 -59.255 37.935 1.00 58.91 283 GLY B C 1
ATOM 8255 O O . GLY B 1 283 ? 37.126 -60.203 37.963 1.00 60.27 283 GLY B O 1
ATOM 8256 N N . GLU B 1 284 ? 35.280 -59.197 37.076 1.00 52.05 284 GLU B N 1
ATOM 8257 C CA . GLU B 1 284 ? 35.012 -60.207 36.035 1.00 50.22 284 GLU B CA 1
ATOM 8258 C C . GLU B 1 284 ? 36.185 -60.236 35.057 1.00 53.99 284 GLU B C 1
ATOM 8259 O O . GLU B 1 284 ? 36.688 -59.174 34.653 1.00 56.40 284 GLU B O 1
ATOM 8265 N N . LYS B 1 285 ? 36.656 -61.428 34.733 1.00 49.10 285 LYS B N 1
ATOM 8266 C CA . LYS B 1 285 ? 37.819 -61.604 33.872 1.00 49.96 285 LYS B CA 1
ATOM 8267 C C . LYS B 1 285 ? 37.473 -62.036 32.460 1.00 53.60 285 LYS B C 1
ATOM 8268 O O . LYS B 1 285 ? 36.636 -62.925 32.263 1.00 54.53 285 LYS B O 1
ATOM 8274 N N . LEU B 1 286 ? 38.141 -61.412 31.476 1.00 46.96 286 LEU B N 1
ATOM 8275 C CA . LEU B 1 286 ? 37.971 -61.745 30.067 1.00 45.41 286 LEU B CA 1
ATOM 8276 C C . LEU B 1 286 ? 39.309 -61.721 29.317 1.00 45.74 286 LEU B C 1
ATOM 8277 O O . LEU B 1 286 ? 40.053 -60.747 29.393 1.00 45.43 286 LEU B O 1
ATOM 8282 N N . VAL B 1 287 ? 39.592 -62.793 28.590 1.00 41.73 287 VAL B N 1
ATOM 8283 C CA . VAL B 1 287 ? 40.772 -62.911 27.736 1.00 41.51 287 VAL B CA 1
ATOM 8284 C C . VAL B 1 287 ? 40.332 -62.455 26.340 1.00 43.69 287 VAL B C 1
ATOM 8285 O O . VAL B 1 287 ? 39.416 -63.033 25.756 1.00 40.85 287 VAL B O 1
ATOM 8289 N N . LEU B 1 288 ? 40.982 -61.403 25.826 1.00 42.26 288 LEU B N 1
ATOM 8290 C CA . LEU B 1 288 ? 40.676 -60.799 24.522 1.00 41.27 288 LEU B CA 1
ATOM 8291 C C . LEU B 1 288 ? 41.244 -61.590 23.359 1.00 48.22 288 LEU B C 1
ATOM 8292 O O . LEU B 1 288 ? 42.009 -62.540 23.586 1.00 49.14 288 LEU B O 1
ATOM 8297 N N . LEU B 1 289 ? 40.842 -61.252 22.106 1.00 44.66 289 LEU B N 1
ATOM 8298 C CA . LEU B 1 289 ? 41.325 -62.034 20.972 1.00 44.35 289 LEU B CA 1
ATOM 8299 C C . LEU B 1 289 ? 42.848 -61.919 20.791 1.00 48.13 289 LEU B C 1
ATOM 8300 O O . LEU B 1 289 ? 43.453 -62.815 20.219 1.00 47.18 289 LEU B O 1
ATOM 8305 N N . ASP B 1 290 ? 43.458 -60.852 21.338 1.00 46.22 290 ASP B N 1
ATOM 8306 C CA . ASP B 1 290 ? 44.895 -60.573 21.278 1.00 45.23 290 ASP B CA 1
ATOM 8307 C C . ASP B 1 290 ? 45.697 -61.183 22.473 1.00 49.29 290 ASP B C 1
ATOM 8308 O O . ASP B 1 290 ? 46.888 -60.877 22.629 1.00 49.35 290 ASP B O 1
ATOM 8313 N N . GLY B 1 291 ? 45.026 -61.995 23.302 1.00 45.08 291 GLY B N 1
ATOM 8314 C CA . GLY B 1 291 ? 45.614 -62.672 24.459 1.00 44.67 291 GLY B CA 1
ATOM 8315 C C . GLY B 1 291 ? 45.636 -61.907 25.772 1.00 48.85 291 GLY B C 1
ATOM 8316 O O . GLY B 1 291 ? 45.928 -62.485 26.823 1.00 49.82 291 GLY B O 1
ATOM 8317 N N . GLN B 1 292 ? 45.347 -60.609 25.738 1.00 45.44 292 GLN B N 1
ATOM 8318 C CA . GLN B 1 292 ? 45.326 -59.759 26.937 1.00 45.82 292 GLN B CA 1
ATOM 8319 C C . GLN B 1 292 ? 44.228 -60.197 27.933 1.00 51.58 292 GLN B C 1
ATOM 8320 O O . GLN B 1 292 ? 43.084 -60.428 27.527 1.00 49.81 292 GLN B O 1
ATOM 8326 N N . GLU B 1 293 ? 44.596 -60.373 29.222 1.00 50.73 293 GLU B N 1
ATOM 8327 C CA . GLU B 1 293 ? 43.630 -60.771 30.249 1.00 50.66 293 GLU B CA 1
ATOM 8328 C C . GLU B 1 293 ? 43.219 -59.538 31.006 1.00 53.24 293 GLU B C 1
ATOM 8329 O O . GLU B 1 293 ? 44.018 -58.964 31.758 1.00 52.79 293 GLU B O 1
ATOM 8335 N N . ILE B 1 294 ? 41.978 -59.102 30.769 1.00 49.01 294 ILE B N 1
ATOM 8336 C CA . ILE B 1 294 ? 41.449 -57.882 31.365 1.00 48.51 294 ILE B CA 1
ATOM 8337 C C . ILE B 1 294 ? 40.602 -58.206 32.594 1.00 51.25 294 ILE B C 1
ATOM 8338 O O . ILE B 1 294 ? 39.859 -59.195 32.603 1.00 51.58 294 ILE B O 1
ATOM 8343 N N . THR B 1 295 ? 40.791 -57.408 33.652 1.00 46.63 295 THR B N 1
ATOM 8344 C CA . THR B 1 295 ? 40.041 -57.494 34.906 1.00 46.38 295 THR B CA 1
ATOM 8345 C C . THR B 1 295 ? 39.067 -56.318 34.842 1.00 50.06 295 THR B C 1
ATOM 8346 O O . THR B 1 295 ? 39.469 -55.150 34.949 1.00 47.78 295 THR B O 1
ATOM 8350 N N . LEU B 1 296 ? 37.795 -56.636 34.599 1.00 47.67 296 LEU B N 1
ATOM 8351 C CA . LEU B 1 296 ? 36.761 -55.624 34.371 1.00 46.80 296 LEU B CA 1
ATOM 8352 C C . LEU B 1 296 ? 36.187 -54.925 35.643 1.00 51.64 296 LEU B C 1
ATOM 8353 O O . LEU B 1 296 ? 36.276 -55.428 36.769 1.00 52.80 296 LEU B O 1
ATOM 8358 N N . ARG B 1 297 ? 35.604 -53.749 35.403 1.00 46.49 297 ARG B N 1
ATOM 8359 C CA . ARG B 1 297 ? 34.946 -52.855 36.339 1.00 46.29 297 ARG B CA 1
ATOM 8360 C C . ARG B 1 297 ? 33.445 -52.818 36.033 1.00 51.95 297 ARG B C 1
ATOM 8361 O O . ARG B 1 297 ? 33.055 -52.949 34.876 1.00 51.92 297 ARG B O 1
ATOM 8369 N N . ALA B 1 298 ? 32.605 -52.576 37.056 1.00 50.44 298 ALA B N 1
ATOM 8370 C CA . ALA B 1 298 ? 31.143 -52.520 36.907 1.00 51.12 298 ALA B CA 1
ATOM 8371 C C . ALA B 1 298 ? 30.614 -51.399 35.993 1.00 53.54 298 ALA B C 1
ATOM 8372 O O . ALA B 1 298 ? 29.439 -51.396 35.645 1.00 52.66 298 ALA B O 1
ATOM 8374 N N . ASP B 1 299 ? 31.477 -50.467 35.597 1.00 51.23 299 ASP B N 1
ATOM 8375 C CA . ASP B 1 299 ? 31.112 -49.337 34.735 1.00 50.67 299 ASP B CA 1
ATOM 8376 C C . ASP B 1 299 ? 31.253 -49.676 33.239 1.00 50.65 299 ASP B C 1
ATOM 8377 O O . ASP B 1 299 ? 30.950 -48.826 32.392 1.00 50.37 299 ASP B O 1
ATOM 8382 N N . THR B 1 300 ? 31.743 -50.887 32.934 1.00 42.27 300 THR B N 1
ATOM 8383 C CA . THR B 1 300 ? 32.045 -51.306 31.586 1.00 40.41 300 THR B CA 1
ATOM 8384 C C . THR B 1 300 ? 30.970 -52.197 31.005 1.00 43.76 300 THR B C 1
ATOM 8385 O O . THR B 1 300 ? 30.609 -53.220 31.595 1.00 43.72 300 THR B O 1
ATOM 8389 N N . LEU B 1 301 ? 30.510 -51.827 29.803 1.00 40.45 301 LEU B N 1
ATOM 8390 C CA . LEU B 1 301 ? 29.535 -52.613 29.072 1.00 41.00 301 LEU B CA 1
ATOM 8391 C C . LEU B 1 301 ? 30.234 -53.751 28.327 1.00 45.34 301 LEU B C 1
ATOM 8392 O O . LEU B 1 301 ? 31.212 -53.545 27.600 1.00 43.41 301 LEU B O 1
ATOM 8397 N N . VAL B 1 302 ? 29.733 -54.957 28.551 1.00 43.29 302 VAL B N 1
ATOM 8398 C CA . VAL B 1 302 ? 30.222 -56.180 27.936 1.00 43.04 302 VAL B CA 1
ATOM 8399 C C . VAL B 1 302 ? 29.092 -56.825 27.122 1.00 46.62 302 VAL B C 1
ATOM 8400 O O . VAL B 1 302 ? 27.900 -56.568 27.352 1.00 47.70 302 VAL B O 1
ATOM 8404 N N . ILE B 1 303 ? 29.482 -57.678 26.179 1.00 40.83 303 ILE B N 1
ATOM 8405 C CA . ILE B 1 303 ? 28.542 -58.515 25.481 1.00 40.40 303 ILE B CA 1
ATOM 8406 C C . ILE B 1 303 ? 28.804 -59.823 26.166 1.00 47.47 303 ILE B C 1
ATOM 8407 O O . ILE B 1 303 ? 29.949 -60.258 26.256 1.00 48.98 303 ILE B O 1
ATOM 8412 N N . ALA B 1 304 ? 27.773 -60.340 26.793 1.00 44.08 304 ALA B N 1
ATOM 8413 C CA . ALA B 1 304 ? 27.820 -61.576 27.536 1.00 44.83 304 ALA B CA 1
ATOM 8414 C C . ALA B 1 304 ? 26.750 -62.545 26.971 1.00 52.21 304 ALA B C 1
ATOM 8415 O O . ALA B 1 304 ? 25.889 -62.152 26.183 1.00 50.53 304 ALA B O 1
ATOM 8417 N N . ASP B 1 305 ? 26.858 -63.820 27.327 1.00 52.74 305 ASP B N 1
ATOM 8418 C CA . ASP B 1 305 ? 25.845 -64.827 27.041 1.00 53.31 305 ASP B CA 1
ATOM 8419 C C . ASP B 1 305 ? 25.234 -65.106 28.435 1.00 61.62 305 ASP B C 1
ATOM 8420 O O . ASP B 1 305 ? 25.362 -64.256 29.332 1.00 60.72 305 ASP B O 1
ATOM 8425 N N . HIS B 1 306 ? 24.595 -66.249 28.637 1.00 62.55 306 HIS B N 1
ATOM 8426 C CA . HIS B 1 306 ? 23.986 -66.518 29.932 1.00 65.29 306 HIS B CA 1
ATOM 8427 C C . HIS B 1 306 ? 24.971 -67.124 30.947 1.00 70.53 306 HIS B C 1
ATOM 8428 O O . HIS B 1 306 ? 24.676 -67.172 32.145 1.00 70.24 306 HIS B O 1
ATOM 8435 N N . GLN B 1 307 ? 26.160 -67.523 30.458 1.00 67.69 307 GLN B N 1
ATOM 8436 C CA . GLN B 1 307 ? 27.243 -68.123 31.240 1.00 68.22 307 GLN B CA 1
ATOM 8437 C C . GLN B 1 307 ? 28.338 -67.092 31.656 1.00 69.31 307 GLN B C 1
ATOM 8438 O O . GLN B 1 307 ? 28.650 -66.969 32.842 1.00 70.01 307 GLN B O 1
ATOM 8444 N N . ARG B 1 308 ? 28.914 -66.363 30.675 1.00 60.68 308 ARG B N 1
ATOM 8445 C CA . ARG B 1 308 ? 30.051 -65.466 30.866 1.00 57.50 308 ARG B CA 1
ATOM 8446 C C . ARG B 1 308 ? 30.083 -64.277 29.875 1.00 58.76 308 ARG B C 1
ATOM 8447 O O . ARG B 1 308 ? 29.296 -64.218 28.930 1.00 58.28 308 ARG B O 1
ATOM 8455 N N . ALA B 1 309 ? 31.046 -63.361 30.075 1.00 52.93 309 ALA B N 1
ATOM 8456 C CA . ALA B 1 309 ? 31.307 -62.227 29.199 1.00 50.65 309 ALA B CA 1
ATOM 8457 C C . ALA B 1 309 ? 32.052 -62.753 27.972 1.00 50.57 309 ALA B C 1
ATOM 8458 O O . ALA B 1 309 ? 32.980 -63.559 28.099 1.00 49.58 309 ALA B O 1
ATOM 8460 N N . LEU B 1 310 ? 31.609 -62.328 26.782 1.00 44.37 310 LEU B N 1
ATOM 8461 C CA . LEU B 1 310 ? 32.141 -62.733 25.480 1.00 41.46 310 LEU B CA 1
ATOM 8462 C C . LEU B 1 310 ? 33.060 -61.688 24.847 1.00 44.88 310 LEU B C 1
ATOM 8463 O O . LEU B 1 310 ? 33.996 -62.048 24.133 1.00 45.38 310 LEU B O 1
ATOM 8468 N N . ALA B 1 311 ? 32.763 -60.398 25.065 1.00 41.02 311 ALA B N 1
ATOM 8469 C CA . ALA B 1 311 ? 33.511 -59.294 24.469 1.00 40.02 311 ALA B CA 1
ATOM 8470 C C . ALA B 1 311 ? 33.332 -58.063 25.327 1.00 45.28 311 ALA B C 1
ATOM 8471 O O . ALA B 1 311 ? 32.339 -57.982 26.048 1.00 44.32 311 ALA B O 1
ATOM 8473 N N . ILE B 1 312 ? 34.269 -57.086 25.234 1.00 42.67 312 ILE B N 1
ATOM 8474 C CA . ILE B 1 312 ? 34.083 -55.796 25.893 1.00 42.37 312 ILE B CA 1
ATOM 8475 C C . ILE B 1 312 ? 33.346 -54.999 24.834 1.00 44.63 312 ILE B C 1
ATOM 8476 O O . ILE B 1 312 ? 33.918 -54.754 23.777 1.00 44.81 312 ILE B O 1
ATOM 8481 N N . ALA B 1 313 ? 32.047 -54.697 25.071 1.00 39.92 313 ALA B N 1
ATOM 8482 C CA . ALA B 1 313 ? 31.162 -54.040 24.112 1.00 38.51 313 ALA B CA 1
ATOM 8483 C C . ALA B 1 313 ? 31.741 -52.832 23.449 1.00 39.62 313 ALA B C 1
ATOM 8484 O O . ALA B 1 313 ? 32.162 -51.888 24.105 1.00 38.85 313 ALA B O 1
ATOM 8486 N N . GLY B 1 314 ? 31.748 -52.905 22.130 1.00 35.38 314 GLY B N 1
ATOM 8487 C CA . GLY B 1 314 ? 32.219 -51.867 21.232 1.00 33.40 314 GLY B CA 1
ATOM 8488 C C . GLY B 1 314 ? 33.703 -51.615 21.223 1.00 38.75 314 GLY B C 1
ATOM 8489 O O . GLY B 1 314 ? 34.122 -50.561 20.740 1.00 39.53 314 GLY B O 1
ATOM 8490 N N . VAL B 1 315 ? 34.521 -52.523 21.791 1.00 35.39 315 VAL B N 1
ATOM 8491 C CA . VAL B 1 315 ? 35.951 -52.252 21.799 1.00 35.64 315 VAL B CA 1
ATOM 8492 C C . VAL B 1 315 ? 36.664 -53.464 21.241 1.00 43.38 315 VAL B C 1
ATOM 8493 O O . VAL B 1 315 ? 37.264 -53.342 20.159 1.00 44.49 315 VAL B O 1
ATOM 8497 N N . MET B 1 316 ? 36.552 -54.640 21.905 1.00 39.06 316 MET B N 1
ATOM 8498 C CA . MET B 1 316 ? 37.236 -55.841 21.442 1.00 37.97 316 MET B CA 1
ATOM 8499 C C . MET B 1 316 ? 36.565 -57.101 21.917 1.00 41.87 316 MET B C 1
ATOM 8500 O O . MET B 1 316 ? 36.070 -57.155 23.048 1.00 42.90 316 MET B O 1
ATOM 8505 N N . GLY B 1 317 ? 36.611 -58.125 21.064 1.00 37.88 317 GLY B N 1
ATOM 8506 C CA . GLY B 1 317 ? 36.048 -59.435 21.334 1.00 37.69 317 GLY B CA 1
ATOM 8507 C C . GLY B 1 317 ? 36.964 -60.323 22.149 1.00 42.26 317 GLY B C 1
ATOM 8508 O O . GLY B 1 317 ? 38.178 -60.107 22.193 1.00 42.05 317 GLY B O 1
ATOM 8509 N N . GLY B 1 318 ? 36.373 -61.343 22.769 1.00 38.85 318 GLY B N 1
ATOM 8510 C CA . GLY B 1 318 ? 37.102 -62.331 23.547 1.00 38.97 318 GLY B CA 1
ATOM 8511 C C . GLY B 1 318 ? 37.698 -63.412 22.676 1.00 43.91 318 GLY B C 1
ATOM 8512 O O . GLY B 1 318 ? 37.269 -63.593 21.543 1.00 42.35 318 GLY B O 1
ATOM 8513 N N . GLU B 1 319 ? 38.684 -64.146 23.197 1.00 44.89 319 GLU B N 1
ATOM 8514 C CA . GLU B 1 319 ? 39.368 -65.218 22.465 1.00 46.17 319 GLU B CA 1
ATOM 8515 C C . GLU B 1 319 ? 38.429 -66.418 22.262 1.00 52.72 319 GLU B C 1
ATOM 8516 O O . GLU B 1 319 ? 38.253 -66.877 21.137 1.00 53.15 319 GLU B O 1
ATOM 8522 N N . HIS B 1 320 ? 37.804 -66.882 23.350 1.00 48.82 320 HIS B N 1
ATOM 8523 C CA . HIS B 1 320 ? 36.928 -68.029 23.388 1.00 48.69 320 HIS B CA 1
ATOM 8524 C C . HIS B 1 320 ? 35.745 -67.936 22.402 1.00 51.15 320 HIS B C 1
ATOM 8525 O O . HIS B 1 320 ? 35.581 -68.830 21.571 1.00 53.13 320 HIS B O 1
ATOM 8532 N N . SER B 1 321 ? 34.973 -66.844 22.464 1.00 43.61 321 SER B N 1
ATOM 8533 C CA . SER B 1 321 ? 33.762 -66.572 21.681 1.00 41.79 321 SER B CA 1
ATOM 8534 C C . SER B 1 321 ? 33.999 -66.258 20.225 1.00 44.34 321 SER B C 1
ATOM 8535 O O . SER B 1 321 ? 33.059 -66.298 19.446 1.00 41.90 321 SER B O 1
ATOM 8538 N N . GLY B 1 322 ? 35.226 -65.891 19.877 1.00 42.59 322 GLY B N 1
ATOM 8539 C CA . GLY B 1 322 ? 35.604 -65.497 18.525 1.00 41.71 322 GLY B CA 1
ATOM 8540 C C . GLY B 1 322 ? 35.730 -66.647 17.561 1.00 48.31 322 GLY B C 1
ATOM 8541 O O . GLY B 1 322 ? 35.826 -67.804 17.964 1.00 50.10 322 GLY B O 1
ATOM 8542 N N . VAL B 1 323 ? 35.761 -66.324 16.290 1.00 46.40 323 VAL B N 1
ATOM 8543 C CA . VAL B 1 323 ? 35.879 -67.287 15.215 1.00 46.91 323 VAL B CA 1
ATOM 8544 C C . VAL B 1 323 ? 37.301 -67.865 15.182 1.00 54.57 323 VAL B C 1
ATOM 8545 O O . VAL B 1 323 ? 38.271 -67.162 15.453 1.00 55.51 323 VAL B O 1
ATOM 8549 N N . SER B 1 324 ? 37.397 -69.153 14.888 1.00 52.98 324 SER B N 1
ATOM 8550 C CA . SER B 1 324 ? 38.625 -69.918 14.754 1.00 53.60 324 SER B CA 1
ATOM 8551 C C . SER B 1 324 ? 38.465 -70.751 13.473 1.00 65.57 324 SER B C 1
ATOM 8552 O O . SER B 1 324 ? 37.502 -70.536 12.726 1.00 66.09 324 SER B O 1
ATOM 8555 N N . ASP B 1 325 ? 39.406 -71.664 13.188 1.00 66.39 325 ASP B N 1
ATOM 8556 C CA . ASP B 1 325 ? 39.319 -72.522 12.001 1.00 67.39 325 ASP B CA 1
ATOM 8557 C C . ASP B 1 325 ? 38.192 -73.554 12.132 1.00 70.23 325 ASP B C 1
ATOM 8558 O O . ASP B 1 325 ? 37.507 -73.837 11.133 1.00 71.49 325 ASP B O 1
ATOM 8563 N N . SER B 1 326 ? 37.971 -74.057 13.375 1.00 62.51 326 SER B N 1
ATOM 8564 C CA . SER B 1 326 ? 36.912 -75.003 13.733 1.00 60.90 326 SER B CA 1
ATOM 8565 C C . SER B 1 326 ? 35.464 -74.438 13.585 1.00 60.06 326 SER B C 1
ATOM 8566 O O . SER B 1 326 ? 34.512 -75.219 13.684 1.00 60.05 326 SER B O 1
ATOM 8569 N N . THR B 1 327 ? 35.297 -73.092 13.387 1.00 51.53 327 THR B N 1
ATOM 8570 C CA . THR B 1 327 ? 33.985 -72.435 13.254 1.00 48.57 327 THR B CA 1
ATOM 8571 C C . THR B 1 327 ? 33.250 -72.866 12.000 1.00 51.29 327 THR B C 1
ATOM 8572 O O . THR B 1 327 ? 33.804 -72.818 10.891 1.00 50.50 327 THR B O 1
ATOM 8576 N N . ARG B 1 328 ? 31.979 -73.229 12.182 1.00 47.03 328 ARG B N 1
ATOM 8577 C CA . ARG B 1 328 ? 31.112 -73.648 11.104 1.00 46.80 328 ARG B CA 1
ATOM 8578 C C . ARG B 1 328 ? 29.914 -72.723 10.971 1.00 49.68 328 ARG B C 1
ATOM 8579 O O . ARG B 1 328 ? 29.258 -72.719 9.917 1.00 49.10 328 ARG B O 1
ATOM 8587 N N . ASP B 1 329 ? 29.560 -72.019 12.077 1.00 45.01 329 ASP B N 1
ATOM 8588 C CA . ASP B 1 329 ? 28.397 -71.137 12.160 1.00 44.10 329 ASP B CA 1
ATOM 8589 C C . ASP B 1 329 ? 28.721 -69.859 12.921 1.00 46.71 329 ASP B C 1
ATOM 8590 O O . ASP B 1 329 ? 29.465 -69.872 13.912 1.00 45.61 329 ASP B O 1
ATOM 8595 N N . LEU B 1 330 ? 28.137 -68.747 12.451 1.00 42.08 330 LEU B N 1
ATOM 8596 C CA . LEU B 1 330 ? 28.356 -67.416 13.016 1.00 40.02 330 LEU B CA 1
ATOM 8597 C C . LEU B 1 330 ? 27.122 -66.799 13.632 1.00 43.41 330 LEU B C 1
ATOM 8598 O O . LEU B 1 330 ? 25.985 -67.092 13.243 1.00 43.30 330 LEU B O 1
ATOM 8603 N N . PHE B 1 331 ? 27.380 -65.842 14.519 1.00 39.73 331 PHE B N 1
ATOM 8604 C CA . PHE B 1 331 ? 26.399 -64.960 15.114 1.00 39.00 331 PHE B CA 1
ATOM 8605 C C . PHE B 1 331 ? 26.944 -63.584 14.905 1.00 44.11 331 PHE B C 1
ATOM 8606 O O . PHE B 1 331 ? 27.910 -63.196 15.560 1.00 43.98 331 PHE B O 1
ATOM 8614 N N . LEU B 1 332 ? 26.379 -62.874 13.939 1.00 43.66 332 LEU B N 1
ATOM 8615 C CA . LEU B 1 332 ? 26.788 -61.510 13.611 1.00 44.16 332 LEU B CA 1
ATOM 8616 C C . LEU B 1 332 ? 26.158 -60.516 14.546 1.00 46.29 332 LEU B C 1
ATOM 8617 O O . LEU B 1 332 ? 24.973 -60.624 14.857 1.00 47.00 332 LEU B O 1
ATOM 8622 N N . GLU B 1 333 ? 26.923 -59.490 14.906 1.00 41.45 333 GLU B N 1
ATOM 8623 C CA . GLU B 1 333 ? 26.477 -58.385 15.743 1.00 40.55 333 GLU B CA 1
ATOM 8624 C C . GLU B 1 333 ? 26.742 -57.012 15.106 1.00 39.48 333 GLU B C 1
ATOM 8625 O O . GLU B 1 333 ? 27.846 -56.749 14.615 1.00 37.48 333 GLU B O 1
ATOM 8631 N N . ALA B 1 334 ? 25.718 -56.134 15.159 1.00 34.62 334 ALA B N 1
ATOM 8632 C CA . ALA B 1 334 ? 25.767 -54.723 14.747 1.00 33.57 334 ALA B CA 1
ATOM 8633 C C . ALA B 1 334 ? 24.916 -53.992 15.795 1.00 41.27 334 ALA B C 1
ATOM 8634 O O . ALA B 1 334 ? 23.722 -54.246 15.918 1.00 43.06 334 ALA B O 1
ATOM 8636 N N . ALA B 1 335 ? 25.560 -53.176 16.620 1.00 38.01 335 ALA B N 1
ATOM 8637 C CA . ALA B 1 335 ? 24.889 -52.458 17.691 1.00 38.79 335 ALA B CA 1
ATOM 8638 C C . ALA B 1 335 ? 25.238 -50.961 17.709 1.00 41.11 335 ALA B C 1
ATOM 8639 O O . ALA B 1 335 ? 26.168 -50.517 17.026 1.00 38.13 335 ALA B O 1
ATOM 8641 N N . PHE B 1 336 ? 24.452 -50.189 18.473 1.00 38.25 336 PHE B N 1
ATOM 8642 C CA . PHE B 1 336 ? 24.721 -48.794 18.764 1.00 37.74 336 PHE B CA 1
ATOM 8643 C C . PHE B 1 336 ? 25.014 -48.747 20.240 1.00 40.43 336 PHE B C 1
ATOM 8644 O O . PHE B 1 336 ? 24.207 -49.190 21.047 1.00 39.68 336 PHE B O 1
ATOM 8652 N N . PHE B 1 337 ? 26.179 -48.226 20.582 1.00 39.13 337 PHE B N 1
ATOM 8653 C CA . PHE B 1 337 ? 26.605 -48.019 21.960 1.00 39.58 337 PHE B CA 1
ATOM 8654 C C . PHE B 1 337 ? 26.680 -46.520 22.180 1.00 49.66 337 PHE B C 1
ATOM 8655 O O . PHE B 1 337 ? 27.170 -45.795 21.300 1.00 49.52 337 PHE B O 1
ATOM 8663 N N . ASP B 1 338 ? 26.089 -46.046 23.295 1.00 49.52 338 ASP B N 1
ATOM 8664 C CA . ASP B 1 338 ? 26.057 -44.633 23.659 1.00 49.40 338 ASP B CA 1
ATOM 8665 C C . ASP B 1 338 ? 27.498 -44.091 23.826 1.00 52.21 338 ASP B C 1
ATOM 8666 O O . ASP B 1 338 ? 28.341 -44.762 24.419 1.00 52.21 338 ASP B O 1
ATOM 8671 N N . THR B 1 339 ? 27.781 -42.911 23.276 1.00 47.71 339 THR B N 1
ATOM 8672 C CA . THR B 1 339 ? 29.124 -42.307 23.319 1.00 46.98 339 THR B CA 1
ATOM 8673 C C . THR B 1 339 ? 29.597 -42.026 24.735 1.00 53.70 339 THR B C 1
ATOM 8674 O O . THR B 1 339 ? 30.779 -42.230 25.025 1.00 53.84 339 THR B O 1
ATOM 8678 N N . ILE B 1 340 ? 28.691 -41.503 25.595 1.00 50.60 340 ILE B N 1
ATOM 8679 C CA . ILE B 1 340 ? 29.002 -41.096 26.954 1.00 50.57 340 ILE B CA 1
ATOM 8680 C C . ILE B 1 340 ? 29.395 -42.287 27.781 1.00 56.19 340 ILE B C 1
ATOM 8681 O O . ILE B 1 340 ? 30.425 -42.233 28.454 1.00 56.94 340 ILE B O 1
ATOM 8686 N N . ALA B 1 341 ? 28.609 -43.376 27.693 1.00 53.23 341 ALA B N 1
ATOM 8687 C CA . ALA B 1 341 ? 28.815 -44.646 28.406 1.00 52.16 341 ALA B CA 1
ATOM 8688 C C . ALA B 1 341 ? 30.137 -45.343 28.023 1.00 53.03 341 ALA B C 1
ATOM 8689 O O . ALA B 1 341 ? 30.682 -46.094 28.828 1.00 54.79 341 ALA B O 1
ATOM 8691 N N . LEU B 1 342 ? 30.623 -45.116 26.791 1.00 45.34 342 LEU B N 1
ATOM 8692 C CA . LEU B 1 342 ? 31.828 -45.733 26.251 1.00 44.03 342 LEU B CA 1
ATOM 8693 C C . LEU B 1 342 ? 33.076 -44.880 26.380 1.00 48.02 342 LEU B C 1
ATOM 8694 O O . LEU B 1 342 ? 34.181 -45.409 26.249 1.00 49.78 342 LEU B O 1
ATOM 8699 N N . ALA B 1 343 ? 32.909 -43.572 26.644 1.00 43.88 343 ALA B N 1
ATOM 8700 C CA . ALA B 1 343 ? 33.984 -42.581 26.772 1.00 43.73 343 ALA B CA 1
ATOM 8701 C C . ALA B 1 343 ? 35.105 -42.970 27.756 1.00 47.45 343 ALA B C 1
ATOM 8702 O O . ALA B 1 343 ? 34.841 -43.247 28.940 1.00 49.24 343 ALA B O 1
ATOM 8704 N N . GLY B 1 344 ? 36.323 -43.044 27.205 1.00 40.21 344 GLY B N 1
ATOM 8705 C CA . GLY B 1 344 ? 37.563 -43.375 27.890 1.00 39.49 344 GLY B CA 1
ATOM 8706 C C . GLY B 1 344 ? 37.679 -44.778 28.450 1.00 45.78 344 GLY B C 1
ATOM 8707 O O . GLY B 1 344 ? 38.671 -45.083 29.127 1.00 48.16 344 GLY B O 1
ATOM 8708 N N . LYS B 1 345 ? 36.684 -45.645 28.185 1.00 40.46 345 LYS B N 1
ATOM 8709 C CA . LYS B 1 345 ? 36.676 -47.017 28.698 1.00 40.62 345 LYS B CA 1
ATOM 8710 C C . LYS B 1 345 ? 37.748 -47.901 28.095 1.00 45.15 345 LYS B C 1
ATOM 8711 O O . LYS B 1 345 ? 38.334 -48.684 28.820 1.00 46.51 345 LYS B O 1
ATOM 8717 N N . ALA B 1 346 ? 38.013 -47.801 26.781 1.00 41.23 346 ALA B N 1
ATOM 8718 C CA . ALA B 1 346 ? 39.077 -48.592 26.159 1.00 39.93 346 ALA B CA 1
ATOM 8719 C C . ALA B 1 346 ? 40.435 -48.149 26.761 1.00 44.35 346 ALA B C 1
ATOM 8720 O O . ALA B 1 346 ? 41.196 -49.005 27.205 1.00 45.56 346 ALA B O 1
ATOM 8722 N N . ARG B 1 347 ? 40.683 -46.814 26.852 1.00 38.01 347 ARG B N 1
ATOM 8723 C CA . ARG B 1 347 ? 41.907 -46.229 27.389 1.00 37.08 347 ARG B CA 1
ATOM 8724 C C . ARG B 1 347 ? 42.225 -46.701 28.802 1.00 45.80 347 ARG B C 1
ATOM 8725 O O . ARG B 1 347 ? 43.397 -46.916 29.133 1.00 47.71 347 ARG B O 1
ATOM 8733 N N . SER B 1 348 ? 41.186 -46.873 29.630 1.00 43.07 348 SER B N 1
ATOM 8734 C CA . SER B 1 348 ? 41.313 -47.303 31.018 1.00 43.25 348 SER B CA 1
ATOM 8735 C C . SER B 1 348 ? 41.796 -48.736 31.158 1.00 48.78 348 SER B C 1
ATOM 8736 O O . SER B 1 348 ? 42.235 -49.123 32.241 1.00 50.76 348 SER B O 1
ATOM 8739 N N . TYR B 1 349 ? 41.697 -49.530 30.079 1.00 43.61 349 TYR B N 1
ATOM 8740 C CA . TYR B 1 349 ? 42.187 -50.911 30.064 1.00 43.01 349 TYR B CA 1
ATOM 8741 C C . TYR B 1 349 ? 43.461 -51.014 29.189 1.00 45.43 349 TYR B C 1
ATOM 8742 O O . TYR B 1 349 ? 43.984 -52.111 28.965 1.00 46.46 349 TYR B O 1
ATOM 8751 N N . GLY B 1 350 ? 43.936 -49.851 28.732 1.00 39.07 350 GLY B N 1
ATOM 8752 C CA . GLY B 1 350 ? 45.084 -49.685 27.855 1.00 37.89 350 GLY B CA 1
ATOM 8753 C C . GLY B 1 350 ? 44.833 -50.102 26.420 1.00 42.89 350 GLY B C 1
ATOM 8754 O O . GLY B 1 350 ? 45.783 -50.456 25.714 1.00 42.28 350 GLY B O 1
ATOM 8755 N N . LEU B 1 351 ? 43.552 -50.060 25.973 1.00 40.86 351 LEU B N 1
ATOM 8756 C CA . LEU B 1 351 ? 43.143 -50.503 24.630 1.00 39.74 351 LEU B CA 1
ATOM 8757 C C . LEU B 1 351 ? 42.647 -49.380 23.741 1.00 44.75 351 LEU B C 1
ATOM 8758 O O . LEU B 1 351 ? 42.151 -48.352 24.230 1.00 42.23 351 LEU B O 1
ATOM 8763 N N . HIS B 1 352 ? 42.791 -49.586 22.419 1.00 43.61 352 HIS B N 1
ATOM 8764 C CA . HIS B 1 352 ? 42.356 -48.663 21.379 1.00 43.59 352 HIS B CA 1
ATOM 8765 C C . HIS B 1 352 ? 42.161 -49.460 20.120 1.00 49.60 352 HIS B C 1
ATOM 8766 O O . HIS B 1 352 ? 43.125 -49.987 19.564 1.00 52.61 352 HIS B O 1
ATOM 8773 N N . THR B 1 353 ? 40.919 -49.548 19.652 1.00 42.47 353 THR B N 1
ATOM 8774 C CA . THR B 1 353 ? 40.589 -50.243 18.411 1.00 39.86 353 THR B CA 1
ATOM 8775 C C . THR B 1 353 ? 39.872 -49.286 17.458 1.00 41.85 353 THR B C 1
ATOM 8776 O O . THR B 1 353 ? 39.507 -48.174 17.867 1.00 41.92 353 THR B O 1
ATOM 8780 N N . ASP B 1 354 ? 39.684 -49.712 16.183 1.00 36.33 354 ASP B N 1
ATOM 8781 C CA . ASP B 1 354 ? 38.939 -48.965 15.166 1.00 34.46 354 ASP B CA 1
ATOM 8782 C C . ASP B 1 354 ? 37.480 -48.840 15.606 1.00 37.97 354 ASP B C 1
ATOM 8783 O O . ASP B 1 354 ? 36.844 -47.818 15.339 1.00 38.31 354 ASP B O 1
ATOM 8788 N N . SER B 1 355 ? 36.983 -49.868 16.338 1.00 35.13 355 SER B N 1
ATOM 8789 C CA . SER B 1 355 ? 35.634 -49.940 16.895 1.00 35.19 355 SER B CA 1
ATOM 8790 C C . SER B 1 355 ? 35.493 -48.994 18.047 1.00 40.62 355 SER B C 1
ATOM 8791 O O . SER B 1 355 ? 34.562 -48.189 18.026 1.00 40.65 355 SER B O 1
ATOM 8794 N N . SER B 1 356 ? 36.410 -49.056 19.053 1.00 38.24 356 SER B N 1
ATOM 8795 C CA . SER B 1 356 ? 36.328 -48.153 20.222 1.00 38.13 356 SER B CA 1
ATOM 8796 C C . SER B 1 356 ? 36.338 -46.687 19.787 1.00 42.72 356 SER B C 1
ATOM 8797 O O . SER B 1 356 ? 35.499 -45.904 20.237 1.00 42.63 356 SER B O 1
ATOM 8800 N N . HIS B 1 357 ? 37.219 -46.357 18.835 1.00 38.30 357 HIS B N 1
ATOM 8801 C CA . HIS B 1 357 ? 37.334 -45.019 18.279 1.00 37.58 357 HIS B CA 1
ATOM 8802 C C . HIS B 1 357 ? 36.036 -44.505 17.676 1.00 36.53 357 HIS B C 1
ATOM 8803 O O . HIS B 1 357 ? 35.573 -43.437 18.057 1.00 37.15 357 HIS B O 1
ATOM 8810 N N . ARG B 1 358 ? 35.432 -45.292 16.791 1.00 30.01 358 ARG B N 1
ATOM 8811 C CA . ARG B 1 358 ? 34.188 -44.980 16.113 1.00 29.08 358 ARG B CA 1
ATOM 8812 C C . ARG B 1 358 ? 33.015 -44.852 17.069 1.00 34.40 358 ARG B C 1
ATOM 8813 O O . ARG B 1 358 ? 32.310 -43.853 16.997 1.00 36.02 358 ARG B O 1
ATOM 8821 N N . PHE B 1 359 ? 32.844 -45.791 18.017 1.00 30.91 359 PHE B N 1
ATOM 8822 C CA . PHE B 1 359 ? 31.766 -45.681 19.005 1.00 30.85 359 PHE B CA 1
ATOM 8823 C C . PHE B 1 359 ? 31.933 -44.496 19.970 1.00 38.29 359 PHE B C 1
ATOM 8824 O O . PHE B 1 359 ? 30.921 -43.877 20.329 1.00 39.29 359 PHE B O 1
ATOM 8832 N N . GLU B 1 360 ? 33.194 -44.153 20.358 1.00 35.03 360 GLU B N 1
ATOM 8833 C CA . GLU B 1 360 ? 33.439 -43.032 21.272 1.00 34.64 360 GLU B CA 1
ATOM 8834 C C . GLU B 1 360 ? 33.171 -41.713 20.569 1.00 38.13 360 GLU B C 1
ATOM 8835 O O . GLU B 1 360 ? 32.549 -40.817 21.146 1.00 37.12 360 GLU B O 1
ATOM 8841 N N . ARG B 1 361 ? 33.568 -41.632 19.293 1.00 33.61 361 ARG B N 1
ATOM 8842 C CA . ARG B 1 361 ? 33.348 -40.462 18.444 1.00 32.48 361 ARG B CA 1
ATOM 8843 C C . ARG B 1 361 ? 31.871 -40.378 17.997 1.00 36.72 361 ARG B C 1
ATOM 8844 O O . ARG B 1 361 ? 31.388 -39.300 17.665 1.00 37.36 361 ARG B O 1
ATOM 8852 N N . GLY B 1 362 ? 31.169 -41.513 17.987 1.00 34.34 362 GLY B N 1
ATOM 8853 C CA . GLY B 1 362 ? 29.764 -41.591 17.603 1.00 34.74 362 GLY B CA 1
ATOM 8854 C C . GLY B 1 362 ? 29.524 -42.319 16.301 1.00 40.58 362 GLY B C 1
ATOM 8855 O O . GLY B 1 362 ? 30.131 -41.992 15.268 1.00 40.22 362 GLY B O 1
ATOM 8856 N N . VAL B 1 363 ? 28.659 -43.351 16.358 1.00 36.91 363 VAL B N 1
ATOM 8857 C CA . VAL B 1 363 ? 28.250 -44.141 15.196 1.00 34.90 363 VAL B CA 1
ATOM 8858 C C . VAL B 1 363 ? 26.767 -43.846 15.042 1.00 39.38 363 VAL B C 1
ATOM 8859 O O . VAL B 1 363 ? 26.044 -43.792 16.043 1.00 40.44 363 VAL B O 1
ATOM 8863 N N . ASP B 1 364 ? 26.333 -43.576 13.802 1.00 34.48 364 ASP B N 1
ATOM 8864 C CA . ASP B 1 364 ? 24.946 -43.323 13.430 1.00 33.49 364 ASP B CA 1
ATOM 8865 C C . ASP B 1 364 ? 24.066 -44.393 14.115 1.00 38.63 364 ASP B C 1
ATOM 8866 O O . ASP B 1 364 ? 24.255 -45.596 13.900 1.00 38.54 364 ASP B O 1
ATOM 8871 N N . SER B 1 365 ? 23.160 -43.947 14.995 1.00 35.91 365 SER B N 1
ATOM 8872 C CA . SER B 1 365 ? 22.268 -44.800 15.782 1.00 35.88 365 SER B CA 1
ATOM 8873 C C . SER B 1 365 ? 21.256 -45.579 14.963 1.00 41.14 365 SER B C 1
ATOM 8874 O O . SER B 1 365 ? 20.644 -46.521 15.485 1.00 39.56 365 SER B O 1
ATOM 8877 N N . GLN B 1 366 ? 21.081 -45.199 13.673 1.00 39.23 366 GLN B N 1
ATOM 8878 C CA . GLN B 1 366 ? 20.120 -45.862 12.784 1.00 39.56 366 GLN B CA 1
ATOM 8879 C C . GLN B 1 366 ? 20.755 -46.840 11.802 1.00 42.95 366 GLN B C 1
ATOM 8880 O O . GLN B 1 366 ? 20.055 -47.598 11.125 1.00 44.95 366 GLN B O 1
ATOM 8886 N N . LEU B 1 367 ? 22.071 -46.893 11.803 1.00 35.99 367 LEU B N 1
ATOM 8887 C CA . LEU B 1 367 ? 22.862 -47.604 10.837 1.00 33.80 367 LEU B CA 1
ATOM 8888 C C . LEU B 1 367 ? 22.912 -49.116 10.933 1.00 36.21 367 LEU B C 1
ATOM 8889 O O . LEU B 1 367 ? 23.109 -49.762 9.900 1.00 37.04 367 LEU B O 1
ATOM 8894 N N . ALA B 1 368 ? 22.795 -49.682 12.139 1.00 31.91 368 ALA B N 1
ATOM 8895 C CA . ALA B 1 368 ? 22.939 -51.126 12.402 1.00 29.66 368 ALA B CA 1
ATOM 8896 C C . ALA B 1 368 ? 22.257 -52.034 11.394 1.00 34.53 368 ALA B C 1
ATOM 8897 O O . ALA B 1 368 ? 22.889 -52.967 10.915 1.00 34.51 368 ALA B O 1
ATOM 8899 N N . ARG B 1 369 ? 20.995 -51.761 11.031 1.00 33.91 369 ARG B N 1
ATOM 8900 C CA . ARG B 1 369 ? 20.239 -52.615 10.098 1.00 33.54 369 ARG B CA 1
ATOM 8901 C C . ARG B 1 369 ? 20.836 -52.702 8.680 1.00 40.13 369 ARG B C 1
ATOM 8902 O O . ARG B 1 369 ? 20.966 -53.817 8.153 1.00 39.39 369 ARG B O 1
ATOM 8910 N N . LYS B 1 370 ? 21.168 -51.530 8.069 1.00 37.47 370 LYS B N 1
ATOM 8911 C CA . LYS B 1 370 ? 21.746 -51.439 6.724 1.00 37.17 370 LYS B CA 1
ATOM 8912 C C . LYS B 1 370 ? 23.054 -52.205 6.729 1.00 42.27 370 LYS B C 1
ATOM 8913 O O . LYS B 1 370 ? 23.254 -53.058 5.863 1.00 44.26 370 LYS B O 1
ATOM 8919 N N . ALA B 1 371 ? 23.908 -51.955 7.749 1.00 37.38 371 ALA B N 1
ATOM 8920 C CA . ALA B 1 371 ? 25.194 -52.612 7.938 1.00 36.48 371 ALA B CA 1
ATOM 8921 C C . ALA B 1 371 ? 25.052 -54.127 8.104 1.00 41.46 371 ALA B C 1
ATOM 8922 O O . ALA B 1 371 ? 25.831 -54.888 7.510 1.00 41.99 371 ALA B O 1
ATOM 8924 N N . MET B 1 372 ? 24.036 -54.567 8.871 1.00 37.80 372 MET B N 1
ATOM 8925 C CA . MET B 1 372 ? 23.777 -55.997 9.071 1.00 37.12 372 MET B CA 1
ATOM 8926 C C . MET B 1 372 ? 23.465 -56.683 7.747 1.00 39.90 372 MET B C 1
ATOM 8927 O O . MET B 1 372 ? 24.038 -57.725 7.467 1.00 43.14 372 MET B O 1
ATOM 8932 N N . GLU B 1 373 ? 22.599 -56.085 6.923 1.00 33.26 373 GLU B N 1
ATOM 8933 C CA . GLU B 1 373 ? 22.229 -56.623 5.607 1.00 32.62 373 GLU B CA 1
ATOM 8934 C C . GLU B 1 373 ? 23.441 -56.671 4.675 1.00 39.12 373 GLU B C 1
ATOM 8935 O O . GLU B 1 373 ? 23.661 -57.664 3.991 1.00 39.65 373 GLU B O 1
ATOM 8941 N N . ARG B 1 374 ? 24.251 -55.612 4.699 1.00 36.47 374 ARG B N 1
ATOM 8942 C CA . ARG B 1 374 ? 25.464 -55.512 3.910 1.00 36.17 374 ARG B CA 1
ATOM 8943 C C . ARG B 1 374 ? 26.465 -56.615 4.264 1.00 41.79 374 ARG B C 1
ATOM 8944 O O . ARG B 1 374 ? 26.995 -57.272 3.360 1.00 43.54 374 ARG B O 1
ATOM 8952 N N . ALA B 1 375 ? 26.724 -56.809 5.574 1.00 37.37 375 ALA B N 1
ATOM 8953 C CA . ALA B 1 375 ? 27.662 -57.810 6.061 1.00 36.59 375 ALA B CA 1
ATOM 8954 C C . ALA B 1 375 ? 27.155 -59.224 5.762 1.00 40.96 375 ALA B C 1
ATOM 8955 O O . ALA B 1 375 ? 27.947 -60.095 5.422 1.00 42.50 375 ALA B O 1
ATOM 8957 N N . THR B 1 376 ? 25.838 -59.441 5.827 1.00 36.26 376 THR B N 1
ATOM 8958 C CA . THR B 1 376 ? 25.259 -60.739 5.507 1.00 36.17 376 THR B CA 1
ATOM 8959 C C . THR B 1 376 ? 25.549 -61.105 4.058 1.00 40.38 376 THR B C 1
ATOM 8960 O O . THR B 1 376 ? 26.079 -62.189 3.817 1.00 41.54 376 THR B O 1
ATOM 8964 N N . ARG B 1 377 ? 25.230 -60.201 3.100 1.00 36.14 377 ARG B N 1
ATOM 8965 C CA . ARG B 1 377 ? 25.440 -60.420 1.661 1.00 35.23 377 ARG B CA 1
ATOM 8966 C C . ARG B 1 377 ? 26.897 -60.739 1.380 1.00 40.03 377 ARG B C 1
ATOM 8967 O O . ARG B 1 377 ? 27.190 -61.632 0.587 1.00 41.94 377 ARG B O 1
ATOM 8975 N N . LEU B 1 378 ? 27.804 -60.028 2.049 1.00 35.35 378 LEU B N 1
ATOM 8976 C CA . LEU B 1 378 ? 29.239 -60.203 1.869 1.00 34.83 378 LEU B CA 1
ATOM 8977 C C . LEU B 1 378 ? 29.714 -61.518 2.428 1.00 38.38 378 LEU B C 1
ATOM 8978 O O . LEU B 1 378 ? 30.486 -62.206 1.760 1.00 38.05 378 LEU B O 1
ATOM 8983 N N . ILE B 1 379 ? 29.209 -61.911 3.616 1.00 35.81 379 ILE B N 1
ATOM 8984 C CA . ILE B 1 379 ? 29.558 -63.198 4.222 1.00 36.76 379 ILE B CA 1
ATOM 8985 C C . ILE B 1 379 ? 29.105 -64.349 3.291 1.00 40.83 379 ILE B C 1
ATOM 8986 O O . ILE B 1 379 ? 29.926 -65.180 2.908 1.00 38.94 379 ILE B O 1
ATOM 8991 N N . LEU B 1 380 ? 27.848 -64.315 2.828 1.00 38.52 380 LEU B N 1
ATOM 8992 C CA . LEU B 1 380 ? 27.330 -65.327 1.919 1.00 39.09 380 LEU B CA 1
ATOM 8993 C C . LEU B 1 380 ? 28.078 -65.376 0.611 1.00 45.07 380 LEU B C 1
ATOM 8994 O O . LEU B 1 380 ? 28.216 -66.452 0.029 1.00 47.09 380 LEU B O 1
ATOM 8999 N N . ASP B 1 381 ? 28.569 -64.237 0.149 1.00 41.66 381 ASP B N 1
ATOM 9000 C CA . ASP B 1 381 ? 29.339 -64.159 -1.092 1.00 42.89 381 ASP B CA 1
ATOM 9001 C C . ASP B 1 381 ? 30.750 -64.701 -0.918 1.00 42.60 381 ASP B C 1
ATOM 9002 O O . ASP B 1 381 ? 31.266 -65.323 -1.830 1.00 42.52 381 ASP B O 1
ATOM 9007 N N . ILE B 1 382 ? 31.402 -64.380 0.214 1.00 37.05 382 ILE B N 1
ATOM 9008 C CA . ILE B 1 382 ? 32.785 -64.755 0.471 1.00 36.07 382 ILE B CA 1
ATOM 9009 C C . ILE B 1 382 ? 32.910 -66.201 1.017 1.00 41.73 382 ILE B C 1
ATOM 9010 O O . ILE B 1 382 ? 33.754 -66.953 0.522 1.00 41.91 382 ILE B O 1
ATOM 9015 N N . VAL B 1 383 ? 32.123 -66.562 2.059 1.00 38.06 383 VAL B N 1
ATOM 9016 C CA . VAL B 1 383 ? 32.258 -67.858 2.734 1.00 38.54 383 VAL B CA 1
ATOM 9017 C C . VAL B 1 383 ? 31.009 -68.757 2.669 1.00 44.28 383 VAL B C 1
ATOM 9018 O O . VAL B 1 383 ? 31.010 -69.839 3.263 1.00 43.99 383 VAL B O 1
ATOM 9022 N N . GLY B 1 384 ? 29.989 -68.338 1.919 1.00 42.03 384 GLY B N 1
ATOM 9023 C CA . GLY B 1 384 ? 28.738 -69.080 1.820 1.00 41.37 384 GLY B CA 1
ATOM 9024 C C . GLY B 1 384 ? 27.972 -69.061 3.133 1.00 47.24 384 GLY B C 1
ATOM 9025 O O . GLY B 1 384 ? 28.201 -68.207 4.010 1.00 47.11 384 GLY B O 1
ATOM 9026 N N . GLY B 1 385 ? 27.062 -70.008 3.275 1.00 43.82 385 GLY B N 1
ATOM 9027 C CA . GLY B 1 385 ? 26.244 -70.121 4.472 1.00 42.25 385 GLY B CA 1
ATOM 9028 C C . GLY B 1 385 ? 24.796 -69.833 4.205 1.00 42.98 385 GLY B C 1
ATOM 9029 O O . GLY B 1 385 ? 24.411 -69.499 3.076 1.00 41.45 385 GLY B O 1
ATOM 9030 N N . GLU B 1 386 ? 23.990 -69.974 5.247 1.00 40.28 386 GLU B N 1
ATOM 9031 C CA . GLU B 1 386 ? 22.537 -69.767 5.179 1.00 40.27 386 GLU B CA 1
ATOM 9032 C C . GLU B 1 386 ? 22.125 -68.790 6.257 1.00 42.64 386 GLU B C 1
ATOM 9033 O O . GLU B 1 386 ? 22.376 -69.050 7.429 1.00 41.62 386 GLU B O 1
ATOM 9039 N N . PRO B 1 387 ? 21.517 -67.649 5.893 1.00 39.41 387 PRO B N 1
ATOM 9040 C CA . PRO B 1 387 ? 21.153 -66.659 6.923 1.00 39.15 387 PRO B CA 1
ATOM 9041 C C . PRO B 1 387 ? 19.788 -66.900 7.554 1.00 42.60 387 PRO B C 1
ATOM 9042 O O . PRO B 1 387 ? 18.858 -67.297 6.875 1.00 42.54 387 PRO B O 1
ATOM 9046 N N . GLY B 1 388 ? 19.690 -66.645 8.845 1.00 39.19 388 GLY B N 1
ATOM 9047 C CA . GLY B 1 388 ? 18.439 -66.732 9.575 1.00 39.23 388 GLY B CA 1
ATOM 9048 C C . GLY B 1 388 ? 17.855 -65.336 9.639 1.00 45.65 388 GLY B C 1
ATOM 9049 O O . GLY B 1 388 ? 18.414 -64.406 9.046 1.00 44.65 388 GLY B O 1
ATOM 9050 N N . PRO B 1 389 ? 16.725 -65.114 10.333 1.00 45.02 389 PRO B N 1
ATOM 9051 C CA . PRO B 1 389 ? 16.203 -63.742 10.403 1.00 43.90 389 PRO B CA 1
ATOM 9052 C C . PRO B 1 389 ? 17.025 -62.870 11.356 1.00 47.12 389 PRO B C 1
ATOM 9053 O O . PRO B 1 389 ? 17.762 -63.389 12.201 1.00 47.35 389 PRO B O 1
ATOM 9057 N N . ILE B 1 390 ? 16.929 -61.540 11.187 1.00 40.91 390 ILE B N 1
ATOM 9058 C CA . ILE B 1 390 ? 17.612 -60.599 12.050 1.00 39.11 390 ILE B CA 1
ATOM 9059 C C . ILE B 1 390 ? 16.791 -60.470 13.333 1.00 45.04 390 ILE B C 1
ATOM 9060 O O . ILE B 1 390 ? 15.570 -60.245 13.276 1.00 43.17 390 ILE B O 1
ATOM 9065 N N . VAL B 1 391 ? 17.492 -60.525 14.482 1.00 43.08 391 VAL B N 1
ATOM 9066 C CA . VAL B 1 391 ? 16.925 -60.270 15.795 1.00 42.50 391 VAL B CA 1
ATOM 9067 C C . VAL B 1 391 ? 17.355 -58.862 16.131 1.00 45.05 391 VAL B C 1
ATOM 9068 O O . VAL B 1 391 ? 18.554 -58.594 16.233 1.00 45.81 391 VAL B O 1
ATOM 9072 N N . GLU B 1 392 ? 16.377 -57.962 16.259 1.00 40.02 392 GLU B N 1
ATOM 9073 C CA . GLU B 1 392 ? 16.575 -56.572 16.620 1.00 38.30 392 GLU B CA 1
ATOM 9074 C C . GLU B 1 392 ? 15.923 -56.335 17.962 1.00 46.96 392 GLU B C 1
ATOM 9075 O O . GLU B 1 392 ? 14.708 -56.471 18.119 1.00 48.18 392 GLU B O 1
ATOM 9081 N N . GLN B 1 393 ? 16.751 -56.003 18.940 1.00 44.84 393 GLN B N 1
ATOM 9082 C CA . GLN B 1 393 ? 16.310 -55.666 20.277 1.00 43.55 393 GLN B CA 1
ATOM 9083 C C . GLN B 1 393 ? 16.599 -54.148 20.402 1.00 47.84 393 GLN B C 1
ATOM 9084 O O . GLN B 1 393 ? 17.712 -53.698 20.132 1.00 47.61 393 GLN B O 1
ATOM 9090 N N . VAL B 1 394 ? 15.565 -53.354 20.643 1.00 47.06 394 VAL B N 1
ATOM 9091 C CA . VAL B 1 394 ? 15.712 -51.886 20.719 1.00 47.55 394 VAL B CA 1
ATOM 9092 C C . VAL B 1 394 ? 14.959 -51.303 21.937 1.00 53.85 394 VAL B C 1
ATOM 9093 O O . VAL B 1 394 ? 13.957 -51.859 22.385 1.00 54.14 394 VAL B O 1
ATOM 9097 N N . SER B 1 395 ? 15.502 -50.217 22.494 1.00 52.17 395 SER B N 1
ATOM 9098 C CA . SER B 1 395 ? 14.960 -49.488 23.626 1.00 52.51 395 SER B CA 1
ATOM 9099 C C . SER B 1 395 ? 14.679 -48.079 23.108 1.00 59.95 395 SER B C 1
ATOM 9100 O O . SER B 1 395 ? 15.556 -47.211 23.124 1.00 60.17 395 SER B O 1
ATOM 9103 N N . GLU B 1 396 ? 13.456 -47.878 22.594 1.00 58.76 396 GLU B N 1
ATOM 9104 C CA . GLU B 1 396 ? 12.995 -46.609 22.033 1.00 59.66 396 GLU B CA 1
ATOM 9105 C C . GLU B 1 396 ? 13.237 -45.412 22.953 1.00 61.90 396 GLU B C 1
ATOM 9106 O O . GLU B 1 396 ? 13.570 -44.337 22.466 1.00 61.05 396 GLU B O 1
ATOM 9112 N N . ALA B 1 397 ? 13.118 -45.625 24.278 1.00 56.97 397 ALA B N 1
ATOM 9113 C CA . ALA B 1 397 ? 13.321 -44.608 25.309 1.00 56.10 397 ALA B CA 1
ATOM 9114 C C . ALA B 1 397 ? 14.759 -44.077 25.419 1.00 56.78 397 ALA B C 1
ATOM 9115 O O . ALA B 1 397 ? 14.952 -42.940 25.867 1.00 56.62 397 ALA B O 1
ATOM 9117 N N . HIS B 1 398 ? 15.765 -44.902 25.064 1.00 49.28 398 HIS B N 1
ATOM 9118 C CA . HIS B 1 398 ? 17.166 -44.517 25.210 1.00 46.63 398 HIS B CA 1
ATOM 9119 C C . HIS B 1 398 ? 17.876 -44.215 23.929 1.00 49.66 398 HIS B C 1
ATOM 9120 O O . HIS B 1 398 ? 19.076 -44.016 23.949 1.00 48.20 398 HIS B O 1
ATOM 9127 N N . LEU B 1 399 ? 17.172 -44.220 22.805 1.00 50.04 399 LEU B N 1
ATOM 9128 C CA . LEU B 1 399 ? 17.744 -43.864 21.494 1.00 51.14 399 LEU B CA 1
ATOM 9129 C C . LEU B 1 399 ? 18.173 -42.381 21.543 1.00 56.66 399 LEU B C 1
ATOM 9130 O O . LEU B 1 399 ? 17.457 -41.576 22.154 1.00 58.34 399 LEU B O 1
ATOM 9135 N N . PRO B 1 400 ? 19.336 -41.981 20.999 1.00 52.39 400 PRO B N 1
ATOM 9136 C CA . PRO B 1 400 ? 19.715 -40.554 21.052 1.00 52.05 400 PRO B CA 1
ATOM 9137 C C . PRO B 1 400 ? 18.745 -39.670 20.277 1.00 59.01 400 PRO B C 1
ATOM 9138 O O . PRO B 1 400 ? 18.336 -40.013 19.164 1.00 57.69 400 PRO B O 1
ATOM 9142 N N . LYS B 1 401 ? 18.320 -38.567 20.930 1.00 59.57 401 LYS B N 1
ATOM 9143 C CA . LYS B 1 401 ? 17.384 -37.576 20.419 1.00 60.63 401 LYS B CA 1
ATOM 9144 C C . LYS B 1 401 ? 17.883 -36.189 20.774 1.00 67.35 401 LYS B C 1
ATOM 9145 O O . LYS B 1 401 ? 18.054 -35.838 21.951 1.00 66.89 401 LYS B O 1
ATOM 9151 N N . VAL B 1 402 ? 18.170 -35.422 19.719 1.00 65.58 402 VAL B N 1
ATOM 9152 C CA . VAL B 1 402 ? 18.635 -34.034 19.764 1.00 65.03 402 VAL B CA 1
ATOM 9153 C C . VAL B 1 402 ? 17.420 -33.179 19.374 1.00 66.48 402 VAL B C 1
ATOM 9154 O O . VAL B 1 402 ? 16.839 -33.375 18.294 1.00 66.53 402 VAL B O 1
ATOM 9158 N N . ALA B 1 403 ? 17.016 -32.269 20.270 1.00 60.51 403 ALA B N 1
ATOM 9159 C CA . ALA B 1 403 ? 15.880 -31.369 20.050 1.00 59.45 403 ALA B CA 1
ATOM 9160 C C . ALA B 1 403 ? 16.191 -30.461 18.867 1.00 60.59 403 ALA B C 1
ATOM 9161 O O . ALA B 1 403 ? 17.367 -30.092 18.690 1.00 59.25 403 ALA B O 1
ATOM 9163 N N . PRO B 1 404 ? 15.179 -30.103 18.027 1.00 55.66 404 PRO B N 1
ATOM 9164 C CA . PRO B 1 404 ? 15.451 -29.178 16.919 1.00 54.60 404 PRO B CA 1
ATOM 9165 C C . PRO B 1 404 ? 16.040 -27.864 17.440 1.00 56.19 404 PRO B C 1
ATOM 9166 O O . PRO B 1 404 ? 15.769 -27.424 18.574 1.00 57.06 404 PRO B O 1
ATOM 9170 N N . ILE B 1 405 ? 16.908 -27.283 16.629 1.00 47.62 405 ILE B N 1
ATOM 9171 C CA . ILE B 1 405 ? 17.608 -26.055 16.956 1.00 44.67 405 ILE B CA 1
ATOM 9172 C C . ILE B 1 405 ? 16.979 -24.950 16.142 1.00 46.82 405 ILE B C 1
ATOM 9173 O O . ILE B 1 405 ? 16.792 -25.115 14.930 1.00 45.57 405 ILE B O 1
ATOM 9178 N N . THR B 1 406 ? 16.686 -23.813 16.783 1.00 44.27 406 THR B N 1
ATOM 9179 C CA . THR B 1 406 ? 16.190 -22.672 16.027 1.00 44.42 406 THR B CA 1
ATOM 9180 C C . THR B 1 406 ? 17.416 -21.817 15.610 1.00 49.19 406 THR B C 1
ATOM 9181 O O . THR B 1 406 ? 18.264 -21.447 16.450 1.00 49.19 406 THR B O 1
ATOM 9185 N N . LEU B 1 407 ? 17.532 -21.597 14.284 1.00 44.67 407 LEU B N 1
ATOM 9186 C CA . LEU B 1 407 ? 18.577 -20.800 13.649 1.00 43.53 407 LEU B CA 1
ATOM 9187 C C . LEU B 1 407 ? 17.938 -19.497 13.155 1.00 49.12 407 LEU B C 1
ATOM 9188 O O . LEU B 1 407 ? 16.939 -19.507 12.420 1.00 45.87 407 LEU B O 1
ATOM 9193 N N . ARG B 1 408 ? 18.525 -18.373 13.583 1.00 48.72 408 ARG B N 1
ATOM 9194 C CA . ARG B 1 408 ? 18.076 -17.033 13.198 1.00 48.63 408 ARG B CA 1
ATOM 9195 C C . ARG B 1 408 ? 19.082 -16.445 12.219 1.00 52.55 408 ARG B C 1
ATOM 9196 O O . ARG B 1 408 ? 20.280 -16.446 12.492 1.00 51.83 408 ARG B O 1
ATOM 9204 N N . ALA B 1 409 ? 18.589 -15.972 11.065 1.00 50.21 409 ALA B N 1
ATOM 9205 C CA . ALA B 1 409 ? 19.378 -15.337 10.000 1.00 50.18 409 ALA B CA 1
ATOM 9206 C C . ALA B 1 409 ? 20.230 -14.180 10.517 1.00 53.04 409 ALA B C 1
ATOM 9207 O O . ALA B 1 409 ? 21.347 -14.004 10.034 1.00 52.50 409 ALA B O 1
ATOM 9209 N N . GLU B 1 410 ? 19.704 -13.406 11.506 1.00 49.27 410 GLU B N 1
ATOM 9210 C CA . GLU B 1 410 ? 20.393 -12.251 12.084 1.00 49.41 410 GLU B CA 1
ATOM 9211 C C . GLU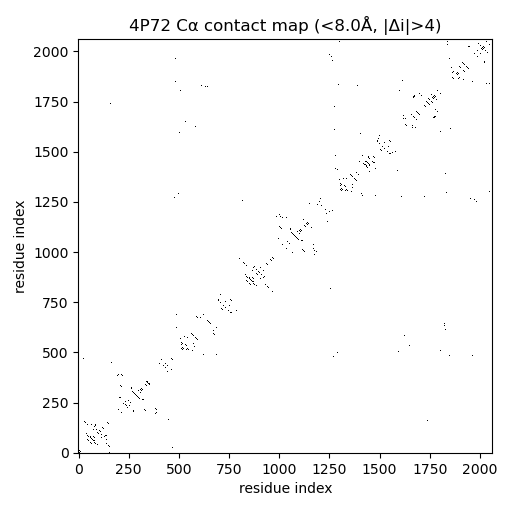 B 1 410 ? 21.604 -12.695 12.900 1.00 54.58 410 GLU B C 1
ATOM 9212 O O . GLU B 1 410 ? 22.618 -11.996 12.918 1.00 54.38 410 GLU B O 1
ATOM 9218 N N . ARG B 1 411 ? 21.525 -13.890 13.513 1.00 50.37 411 ARG B N 1
ATOM 9219 C CA . ARG B 1 411 ? 22.629 -14.464 14.260 1.00 48.67 411 ARG B CA 1
ATOM 9220 C C . ARG B 1 411 ? 23.752 -14.983 13.312 1.00 51.33 411 ARG B C 1
ATOM 9221 O O . ARG B 1 411 ? 24.939 -14.875 13.658 1.00 50.80 411 ARG B O 1
ATOM 9229 N N . VAL B 1 412 ? 23.381 -15.418 12.076 1.00 46.52 412 VAL B N 1
ATOM 9230 C CA . VAL B 1 412 ? 24.333 -15.820 11.041 1.00 45.29 412 VAL B CA 1
ATOM 9231 C C . VAL B 1 412 ? 25.053 -14.592 10.499 1.00 49.69 412 VAL B C 1
ATOM 9232 O O . VAL B 1 412 ? 26.288 -14.597 10.434 1.00 50.26 412 VAL B O 1
ATOM 9236 N N . THR B 1 413 ? 24.294 -13.529 10.142 1.00 46.89 413 THR B N 1
ATOM 9237 C CA . THR B 1 413 ? 24.814 -12.248 9.636 1.00 45.51 413 THR B CA 1
ATOM 9238 C C . THR B 1 413 ? 25.771 -11.612 10.665 1.00 48.88 413 THR B C 1
ATOM 9239 O O . THR B 1 413 ? 26.881 -11.240 10.307 1.00 47.67 413 THR B O 1
ATOM 9243 N N . GLN B 1 414 ? 25.367 -11.558 11.944 1.00 46.69 414 GLN B N 1
ATOM 9244 C CA . GLN B 1 414 ? 26.182 -11.020 13.031 1.00 47.79 414 GLN B CA 1
ATOM 9245 C C . GLN B 1 414 ? 27.560 -11.690 13.100 1.00 54.15 414 GLN B C 1
ATOM 9246 O O . GLN B 1 414 ? 28.574 -10.988 13.138 1.00 52.78 414 GLN B O 1
ATOM 9252 N N . MET B 1 415 ? 27.567 -13.046 13.170 1.00 52.81 415 MET B N 1
ATOM 9253 C CA . MET B 1 415 ? 28.738 -13.888 13.318 1.00 53.15 415 MET B CA 1
ATOM 9254 C C . MET B 1 415 ? 29.668 -13.887 12.093 1.00 56.65 415 MET B C 1
ATOM 9255 O O . MET B 1 415 ? 30.885 -13.767 12.245 1.00 57.34 415 MET B O 1
ATOM 9260 N N . LEU B 1 416 ? 29.100 -14.068 10.894 1.00 50.32 416 LEU B N 1
ATOM 9261 C CA . LEU B 1 416 ? 29.863 -14.150 9.656 1.00 48.71 416 LEU B CA 1
ATOM 9262 C C . LEU B 1 416 ? 30.341 -12.785 9.171 1.00 51.31 416 LEU B C 1
ATOM 9263 O O . LEU B 1 416 ? 31.268 -12.721 8.363 1.00 50.91 416 LEU B O 1
ATOM 9268 N N . GLY B 1 417 ? 29.723 -11.719 9.696 1.00 46.18 417 GLY B N 1
ATOM 9269 C CA . GLY B 1 417 ? 29.999 -10.337 9.334 1.00 45.32 417 GLY B CA 1
ATOM 9270 C C . GLY B 1 417 ? 29.393 -9.969 7.997 1.00 50.78 417 GLY B C 1
ATOM 9271 O O . GLY B 1 417 ? 29.778 -8.961 7.401 1.00 51.09 417 GLY B O 1
ATOM 9272 N N . MET B 1 418 ? 28.447 -10.794 7.510 1.00 49.19 418 MET B N 1
ATOM 9273 C CA . MET B 1 418 ? 27.764 -10.625 6.224 1.00 50.19 418 MET B CA 1
ATOM 9274 C C . MET B 1 418 ? 26.527 -11.507 6.157 1.00 54.98 418 MET B C 1
ATOM 9275 O O . MET B 1 418 ? 26.497 -12.594 6.746 1.00 54.48 418 MET B O 1
ATOM 9280 N N . PRO B 1 419 ? 25.513 -11.107 5.380 1.00 50.87 419 PRO B N 1
ATOM 9281 C CA . PRO B 1 419 ? 24.342 -11.972 5.259 1.00 50.12 419 PRO B CA 1
ATOM 9282 C C . PRO B 1 419 ? 24.472 -13.014 4.154 1.00 52.74 419 PRO B C 1
ATOM 9283 O O . PRO B 1 419 ? 25.031 -12.741 3.088 1.00 52.70 419 PRO B O 1
ATOM 9287 N N . LEU B 1 420 ? 23.941 -14.211 4.424 1.00 48.15 420 LEU B N 1
ATOM 9288 C CA . LEU B 1 420 ? 23.829 -15.336 3.497 1.00 46.82 420 LEU B CA 1
ATOM 9289 C C . LEU B 1 420 ? 22.357 -15.404 3.087 1.00 51.22 420 LEU B C 1
ATOM 9290 O O . LEU B 1 420 ? 21.479 -15.109 3.914 1.00 50.83 420 LEU B O 1
ATOM 9295 N N . ASP B 1 421 ? 22.072 -15.781 1.829 1.00 50.00 421 ASP B N 1
ATOM 9296 C CA . ASP B 1 421 ? 20.678 -15.864 1.371 1.00 52.04 421 ASP B CA 1
ATOM 9297 C C . ASP B 1 421 ? 19.982 -17.079 1.967 1.00 55.96 421 ASP B C 1
ATOM 9298 O O . ASP B 1 421 ? 20.629 -18.109 2.213 1.00 55.85 421 ASP B O 1
ATOM 9303 N N . ALA B 1 422 ? 18.666 -16.945 2.214 1.00 51.63 422 ALA B N 1
ATOM 9304 C CA . ALA B 1 422 ? 17.821 -17.994 2.776 1.00 51.07 422 ALA B CA 1
ATOM 9305 C C . ALA B 1 422 ? 17.976 -19.285 1.987 1.00 53.22 422 ALA B C 1
ATOM 9306 O O . ALA B 1 422 ? 18.192 -20.338 2.595 1.00 54.37 422 ALA B O 1
ATOM 9308 N N . ALA B 1 423 ? 17.981 -19.183 0.641 1.00 47.20 423 ALA B N 1
ATOM 9309 C CA . ALA B 1 423 ? 18.167 -20.308 -0.278 1.00 46.26 423 ALA B CA 1
ATOM 9310 C C . ALA B 1 423 ? 19.543 -20.997 -0.121 1.00 50.46 423 ALA B C 1
ATOM 9311 O O . ALA B 1 423 ? 19.620 -22.219 -0.221 1.00 49.99 423 ALA B O 1
ATOM 9313 N N . GLU B 1 424 ? 20.617 -20.214 0.112 1.00 48.18 424 GLU B N 1
ATOM 9314 C CA . GLU B 1 424 ? 21.988 -20.709 0.295 1.00 47.87 424 GLU B CA 1
ATOM 9315 C C . GLU B 1 424 ? 22.068 -21.412 1.647 1.00 49.69 424 GLU B C 1
ATOM 9316 O O . GLU B 1 424 ? 22.617 -22.522 1.707 1.00 49.71 424 GLU B O 1
ATOM 9322 N N . ILE B 1 425 ? 21.491 -20.788 2.714 1.00 42.65 425 ILE B N 1
ATOM 9323 C CA . ILE B 1 425 ? 21.444 -21.353 4.071 1.00 41.77 425 ILE B CA 1
ATOM 9324 C C . ILE B 1 425 ? 20.770 -22.738 4.057 1.00 45.73 425 ILE B C 1
ATOM 9325 O O . ILE B 1 425 ? 21.370 -23.716 4.510 1.00 47.19 425 ILE B O 1
ATOM 9330 N N . VAL B 1 426 ? 19.556 -22.818 3.484 1.00 40.71 426 VAL B N 1
ATOM 9331 C CA . VAL B 1 426 ? 18.759 -24.039 3.360 1.00 39.37 426 VAL B CA 1
ATOM 9332 C C . VAL B 1 426 ? 19.524 -25.108 2.550 1.00 44.08 426 VAL B C 1
ATOM 9333 O O . VAL B 1 426 ? 19.628 -26.258 3.007 1.00 45.22 426 VAL B O 1
ATOM 9337 N N . ARG B 1 427 ? 20.082 -24.726 1.378 1.00 39.69 427 ARG B N 1
ATOM 9338 C CA . ARG B 1 427 ? 20.779 -25.655 0.515 1.00 40.33 427 ARG B CA 1
ATOM 9339 C C . ARG B 1 427 ? 21.940 -26.292 1.216 1.00 46.53 427 ARG B C 1
ATOM 9340 O O . ARG B 1 427 ? 22.071 -27.522 1.197 1.00 46.76 427 ARG B O 1
ATOM 9348 N N . LEU B 1 428 ? 22.777 -25.453 1.844 1.00 44.29 428 LEU B N 1
ATOM 9349 C CA . LEU B 1 428 ? 23.944 -25.899 2.584 1.00 43.35 428 LEU B CA 1
ATOM 9350 C C . LEU B 1 428 ? 23.573 -26.820 3.736 1.00 48.41 428 LEU B C 1
ATOM 9351 O O . LEU B 1 428 ? 24.117 -27.932 3.820 1.00 49.47 428 LEU B O 1
ATOM 9356 N N . LEU B 1 429 ? 22.584 -26.421 4.559 1.00 44.22 429 LEU B N 1
ATOM 9357 C CA . LEU B 1 429 ? 22.180 -27.271 5.683 1.00 44.39 429 LEU B CA 1
ATOM 9358 C C . LEU B 1 429 ? 21.530 -28.588 5.241 1.00 50.38 429 LEU B C 1
ATOM 9359 O O . LEU B 1 429 ? 21.841 -29.632 5.823 1.00 53.03 429 LEU B O 1
ATOM 9364 N N . GLN B 1 430 ? 20.713 -28.564 4.162 1.00 44.08 430 GLN B N 1
ATOM 9365 C CA . GLN B 1 430 ? 20.074 -29.772 3.641 1.00 42.67 430 GLN B CA 1
ATOM 9366 C C . GLN B 1 430 ? 21.054 -30.764 3.076 1.00 43.57 430 GLN B C 1
ATOM 9367 O O . GLN B 1 430 ? 20.823 -31.964 3.207 1.00 42.78 430 GLN B O 1
ATOM 9373 N N . ALA B 1 431 ? 22.175 -30.270 2.496 1.00 39.57 431 ALA B N 1
ATOM 9374 C CA . ALA B 1 431 ? 23.275 -31.081 1.938 1.00 38.27 431 ALA B CA 1
ATOM 9375 C C . ALA B 1 431 ? 23.981 -31.915 3.008 1.00 41.95 431 ALA B C 1
ATOM 9376 O O . ALA B 1 431 ? 24.454 -33.015 2.737 1.00 40.93 431 ALA B O 1
ATOM 9378 N N . LEU B 1 432 ? 24.039 -31.374 4.241 1.00 40.93 432 LEU B N 1
ATOM 9379 C CA . LEU B 1 432 ? 24.640 -32.026 5.405 1.00 40.12 432 LEU B CA 1
ATOM 9380 C C . LEU B 1 432 ? 23.636 -32.963 6.081 1.00 43.18 432 LEU B C 1
ATOM 9381 O O . LEU B 1 432 ? 23.940 -33.558 7.122 1.00 42.38 432 LEU B O 1
ATOM 9386 N N . GLU B 1 433 ? 22.444 -33.087 5.466 1.00 39.31 433 GLU B N 1
ATOM 9387 C CA . GLU B 1 433 ? 21.307 -33.931 5.837 1.00 38.91 433 GLU B CA 1
ATOM 9388 C C . GLU B 1 433 ? 20.534 -33.391 7.024 1.00 44.02 433 GLU B C 1
ATOM 9389 O O . GLU B 1 433 ? 19.745 -34.128 7.638 1.00 44.22 433 GLU B O 1
ATOM 9395 N N . LEU B 1 434 ? 20.710 -32.079 7.317 1.00 40.87 434 LEU B N 1
ATOM 9396 C CA . LEU B 1 434 ? 19.939 -31.422 8.367 1.00 39.88 434 LEU B CA 1
ATOM 9397 C C . LEU B 1 434 ? 18.560 -31.109 7.771 1.00 47.42 434 LEU B C 1
ATOM 9398 O O . LEU B 1 434 ? 18.444 -30.844 6.558 1.00 46.18 434 LEU B O 1
ATOM 9403 N N . THR B 1 435 ? 17.523 -31.181 8.621 1.00 46.82 435 THR B N 1
ATOM 9404 C CA . THR B 1 435 ? 16.113 -30.964 8.297 1.00 47.96 435 THR B CA 1
ATOM 9405 C C . THR B 1 435 ? 15.789 -29.497 8.590 1.00 53.48 435 THR B C 1
ATOM 9406 O O . THR B 1 435 ? 15.719 -29.097 9.744 1.00 54.44 435 THR B O 1
ATOM 9410 N N . VAL B 1 436 ? 15.595 -28.704 7.536 1.00 49.93 436 VAL B N 1
ATOM 9411 C CA . VAL B 1 436 ? 15.344 -27.258 7.636 1.00 49.11 436 VAL B CA 1
ATOM 9412 C C . VAL B 1 436 ? 13.885 -26.916 7.320 1.00 54.27 436 VAL B C 1
ATOM 9413 O O . VAL B 1 436 ? 13.414 -27.163 6.203 1.00 55.47 436 VAL B O 1
ATOM 9417 N N . VAL B 1 437 ? 13.186 -26.329 8.288 1.00 50.26 437 VAL B N 1
ATOM 9418 C CA . VAL B 1 437 ? 11.799 -25.893 8.117 1.00 51.35 437 VAL B CA 1
ATOM 9419 C C . VAL B 1 437 ? 11.697 -24.420 8.529 1.00 56.78 437 VAL B C 1
ATOM 9420 O O . VAL B 1 437 ? 12.216 -24.046 9.576 1.00 56.69 437 VAL B O 1
ATOM 9424 N N . ALA B 1 438 ? 11.076 -23.584 7.677 1.00 52.84 438 ALA B N 1
ATOM 9425 C CA . ALA B 1 438 ? 10.890 -22.170 7.953 1.00 52.39 438 ALA B CA 1
ATOM 9426 C C . ALA B 1 438 ? 10.014 -21.965 9.198 1.00 59.56 438 ALA B C 1
ATOM 9427 O O . ALA B 1 438 ? 9.025 -22.666 9.388 1.00 59.51 438 ALA B O 1
ATOM 9429 N N . ASP B 1 439 ? 10.433 -21.048 10.067 1.00 59.01 439 ASP B N 1
ATOM 9430 C CA . ASP B 1 439 ? 9.782 -20.699 11.326 1.00 60.97 439 ASP B CA 1
ATOM 9431 C C . ASP B 1 439 ? 9.602 -19.165 11.363 1.00 68.26 439 ASP B C 1
ATOM 9432 O O . ASP B 1 439 ? 10.009 -18.477 12.302 1.00 66.80 439 ASP B O 1
ATOM 9437 N N . GLY B 1 440 ? 8.987 -18.655 10.304 1.00 69.33 440 GLY B N 1
ATOM 9438 C CA . GLY B 1 440 ? 8.741 -17.231 10.128 1.00 71.03 440 GLY B CA 1
ATOM 9439 C C . GLY B 1 440 ? 9.827 -16.550 9.319 1.00 77.75 440 GLY B C 1
ATOM 9440 O O . GLY B 1 440 ? 10.559 -17.204 8.558 1.00 76.71 440 GLY B O 1
ATOM 9441 N N . GLU B 1 441 ? 9.928 -15.211 9.476 1.00 75.86 441 GLU B N 1
ATOM 9442 C CA . GLU B 1 441 ? 10.919 -14.406 8.766 1.00 74.97 441 GLU B CA 1
ATOM 9443 C C . GLU B 1 441 ? 12.281 -14.516 9.419 1.00 74.83 441 GLU B C 1
ATOM 9444 O O . GLU B 1 441 ? 12.402 -14.296 10.633 1.00 74.86 441 GLU B O 1
ATOM 9450 N N . GLY B 1 442 ? 13.278 -14.869 8.603 1.00 66.96 442 GLY B N 1
ATOM 9451 C CA . GLY B 1 442 ? 14.675 -15.011 9.012 1.00 64.46 442 GLY B CA 1
ATOM 9452 C C . GLY B 1 442 ? 14.912 -15.959 10.170 1.00 63.59 442 GLY B C 1
ATOM 9453 O O . GLY B 1 442 ? 15.812 -15.741 10.990 1.00 61.59 442 GLY B O 1
ATOM 9454 N N . GLN B 1 443 ? 14.091 -17.021 10.232 1.00 58.02 443 GLN B N 1
ATOM 9455 C CA . GLN B 1 443 ? 14.164 -18.048 11.252 1.00 55.93 443 GLN B CA 1
ATOM 9456 C C . GLN B 1 443 ? 13.787 -19.413 10.687 1.00 57.33 443 GLN B C 1
ATOM 9457 O O . GLN B 1 443 ? 12.898 -19.511 9.842 1.00 55.91 443 GLN B O 1
ATOM 9463 N N . TRP B 1 444 ? 14.487 -20.457 11.150 1.00 53.68 444 TRP B N 1
ATOM 9464 C CA . TRP B 1 444 ? 14.255 -21.856 10.775 1.00 53.28 444 TRP B CA 1
ATOM 9465 C C . TRP B 1 444 ? 14.316 -22.763 11.983 1.00 54.60 444 TRP B C 1
ATOM 9466 O O . TRP B 1 444 ? 14.964 -22.436 12.980 1.00 53.95 444 TRP B O 1
ATOM 9477 N N . SER B 1 445 ? 13.659 -23.914 11.878 1.00 48.94 445 SER B N 1
ATOM 9478 C CA . SER B 1 445 ? 13.730 -24.984 12.851 1.00 48.52 445 SER B CA 1
ATOM 9479 C C . SER B 1 445 ? 14.558 -26.056 12.138 1.00 52.95 445 SER B C 1
ATOM 9480 O O . SER B 1 445 ? 14.212 -26.474 11.018 1.00 52.35 445 SER B O 1
ATOM 9483 N N . VAL B 1 446 ? 15.728 -26.398 12.718 1.00 48.32 446 VAL B N 1
ATOM 9484 C CA . VAL B 1 446 ? 16.644 -27.326 12.073 1.00 46.28 446 VAL B CA 1
ATOM 9485 C C . VAL B 1 446 ? 16.844 -28.572 12.927 1.00 47.83 446 VAL B C 1
ATOM 9486 O O . VAL B 1 446 ? 17.120 -28.477 14.119 1.00 46.64 446 VAL B O 1
ATOM 9490 N N . GLY B 1 447 ? 16.587 -29.715 12.299 1.00 45.34 447 GLY B N 1
ATOM 9491 C CA . GLY B 1 447 ? 16.714 -31.059 12.853 1.00 44.69 447 GLY B CA 1
ATOM 9492 C C . GLY B 1 447 ? 18.045 -31.692 12.486 1.00 44.53 447 GLY B C 1
ATOM 9493 O O . GLY B 1 447 ? 18.537 -31.545 11.367 1.00 41.48 447 GLY B O 1
ATOM 9494 N N . VAL B 1 448 ? 18.633 -32.396 13.435 1.00 42.65 448 VAL B N 1
ATOM 9495 C CA . VAL B 1 448 ? 19.957 -33.004 13.307 1.00 42.71 448 VAL B CA 1
ATOM 9496 C C . VAL B 1 448 ? 19.893 -34.464 12.842 1.00 46.41 448 VAL B C 1
ATOM 9497 O O . VAL B 1 448 ? 19.149 -35.254 13.427 1.00 45.97 448 VAL B O 1
ATOM 9501 N N . PRO B 1 449 ? 20.659 -34.855 11.797 1.00 42.94 449 PRO B N 1
ATOM 9502 C CA . PRO B 1 449 ? 20.638 -36.271 11.385 1.00 42.51 449 PRO B CA 1
ATOM 9503 C C . PRO B 1 449 ? 21.376 -37.170 12.391 1.00 46.58 449 PRO B C 1
ATOM 9504 O O . PRO B 1 449 ? 22.228 -36.692 13.143 1.00 46.35 449 PRO B O 1
ATOM 9508 N N . SER B 1 450 ? 21.009 -38.466 12.412 1.00 42.43 450 SER B N 1
ATOM 9509 C CA . SER B 1 450 ? 21.480 -39.499 13.322 1.00 42.21 450 SER B CA 1
ATOM 9510 C C . SER B 1 450 ? 22.979 -39.799 13.260 1.00 46.21 450 SER B C 1
ATOM 9511 O O . SER B 1 450 ? 23.479 -40.441 14.187 1.00 46.51 450 SER B O 1
ATOM 9514 N N . HIS B 1 451 ? 23.698 -39.319 12.232 1.00 41.78 451 HIS B N 1
ATOM 9515 C CA . HIS B 1 451 ? 25.141 -39.570 12.104 1.00 40.92 451 HIS B CA 1
ATOM 9516 C C . HIS B 1 451 ? 25.971 -38.415 12.698 1.00 44.77 451 HIS B C 1
ATOM 9517 O O . HIS B 1 451 ? 27.185 -38.548 12.861 1.00 43.36 451 HIS B O 1
ATOM 9524 N N . ARG B 1 452 ? 25.321 -37.289 13.022 1.00 40.52 452 ARG B N 1
ATOM 9525 C CA . ARG B 1 452 ? 25.976 -36.109 13.577 1.00 39.52 452 ARG B CA 1
ATOM 9526 C C . ARG B 1 452 ? 25.848 -36.016 15.062 1.00 43.30 452 ARG B C 1
ATOM 9527 O O . ARG B 1 452 ? 24.727 -35.935 15.569 1.00 43.73 452 ARG B O 1
ATOM 9535 N N . PHE B 1 453 ? 27.004 -36.020 15.777 1.00 39.78 453 PHE B N 1
ATOM 9536 C CA . PHE B 1 453 ? 27.042 -35.969 17.241 1.00 38.96 453 PHE B CA 1
ATOM 9537 C C . PHE B 1 453 ? 27.614 -34.663 17.778 1.00 46.12 453 PHE B C 1
ATOM 9538 O O . PHE B 1 453 ? 27.630 -34.439 19.002 1.00 48.72 453 PHE B O 1
ATOM 9546 N N . ASP B 1 454 ? 28.037 -33.776 16.878 1.00 41.45 454 ASP B N 1
ATOM 9547 C CA . ASP B 1 454 ? 28.614 -32.474 17.217 1.00 40.77 454 ASP B CA 1
ATOM 9548 C C . ASP B 1 454 ? 27.641 -31.283 17.048 1.00 46.63 454 ASP B C 1
ATOM 9549 O O . ASP B 1 454 ? 28.065 -30.144 17.239 1.00 49.54 454 ASP B O 1
ATOM 9554 N N . ILE B 1 455 ? 26.380 -31.524 16.661 1.00 41.08 455 ILE B N 1
ATOM 9555 C CA . ILE B 1 455 ? 25.429 -30.444 16.391 1.00 41.50 455 ILE B CA 1
ATOM 9556 C C . ILE B 1 455 ? 24.275 -30.452 17.400 1.00 50.76 455 ILE B C 1
ATOM 9557 O O . ILE B 1 455 ? 23.420 -31.344 17.364 1.00 53.45 455 ILE B O 1
ATOM 9562 N N . SER B 1 456 ? 24.231 -29.440 18.272 1.00 47.57 456 SER B N 1
ATOM 9563 C CA . SER B 1 456 ? 23.188 -29.320 19.298 1.00 48.28 456 SER B CA 1
ATOM 9564 C C . SER B 1 456 ? 22.749 -27.882 19.514 1.00 52.29 456 SER B C 1
ATOM 9565 O O . SER B 1 456 ? 21.643 -27.656 20.016 1.00 54.79 456 SER B O 1
ATOM 9568 N N . LEU B 1 457 ? 23.594 -26.917 19.100 1.00 45.54 457 LEU B N 1
ATOM 9569 C CA . LEU B 1 457 ? 23.350 -25.482 19.256 1.00 44.75 457 LEU B CA 1
ATOM 9570 C C . LEU B 1 457 ? 23.348 -24.734 17.939 1.00 47.47 457 LEU B C 1
ATOM 9571 O O . LEU B 1 457 ? 23.865 -25.229 16.935 1.00 44.40 457 LEU B O 1
ATOM 9576 N N . GLU B 1 458 ? 22.782 -23.507 17.967 1.00 46.83 458 GLU B N 1
ATOM 9577 C CA . GLU B 1 458 ? 22.689 -22.579 16.834 1.00 47.53 458 GLU B CA 1
ATOM 9578 C C . GLU B 1 458 ? 24.076 -22.230 16.287 1.00 50.90 458 GLU B C 1
ATOM 9579 O O . GLU B 1 458 ? 24.252 -22.146 15.074 1.00 51.61 458 GLU B O 1
ATOM 9585 N N . VAL B 1 459 ? 25.049 -22.058 17.181 1.00 45.82 459 VAL B N 1
ATOM 9586 C CA . VAL B 1 459 ? 26.425 -21.715 16.819 1.00 45.53 459 VAL B CA 1
ATOM 9587 C C . VAL B 1 459 ? 27.115 -22.840 15.996 1.00 47.24 459 VAL B C 1
ATOM 9588 O O . VAL B 1 459 ? 27.953 -22.534 15.153 1.00 47.14 459 VAL B O 1
ATOM 9592 N N . ASP B 1 460 ? 26.737 -24.118 16.227 1.00 41.33 460 ASP B N 1
ATOM 9593 C CA . ASP B 1 460 ? 27.267 -25.261 15.493 1.00 39.81 460 ASP B CA 1
ATOM 9594 C C . ASP B 1 460 ? 26.766 -25.199 14.049 1.00 41.08 460 ASP B C 1
ATOM 9595 O O . ASP B 1 460 ? 27.501 -25.579 13.134 1.00 42.79 460 ASP B O 1
ATOM 9600 N N . LEU B 1 461 ? 25.519 -24.714 13.850 1.00 34.86 461 LEU B N 1
ATOM 9601 C CA . LEU B 1 461 ? 24.920 -24.526 12.522 1.00 34.63 461 LEU B CA 1
ATOM 9602 C C . LEU B 1 461 ? 25.630 -23.417 11.781 1.00 40.24 461 LEU B C 1
ATOM 9603 O O . LEU B 1 461 ? 25.946 -23.581 10.604 1.00 39.66 461 LEU B O 1
ATOM 9608 N N . ILE B 1 462 ? 25.941 -22.308 12.491 1.00 38.42 462 ILE B N 1
ATOM 9609 C CA . ILE B 1 462 ? 26.680 -21.186 11.924 1.00 38.88 462 ILE B CA 1
ATOM 9610 C C . ILE B 1 462 ? 28.080 -21.644 11.464 1.00 45.18 462 ILE B C 1
ATOM 9611 O O . ILE B 1 462 ? 28.507 -21.269 10.362 1.00 44.83 462 ILE B O 1
ATOM 9616 N N . GLU B 1 463 ? 28.743 -22.527 12.255 1.00 43.42 463 GLU B N 1
ATOM 9617 C CA . GLU B 1 463 ? 30.050 -23.106 11.908 1.00 43.51 463 GLU B CA 1
ATOM 9618 C C . GLU B 1 463 ? 29.942 -23.886 10.578 1.00 45.39 463 GLU B C 1
ATOM 9619 O O . GLU B 1 463 ? 30.757 -23.695 9.678 1.00 44.37 463 GLU B O 1
ATOM 9625 N N . GLU B 1 464 ? 28.882 -24.694 10.432 1.00 41.36 464 GLU B N 1
ATOM 9626 C CA . GLU B 1 464 ? 28.630 -25.487 9.233 1.00 41.70 464 GLU B CA 1
ATOM 9627 C C . GLU B 1 464 ? 28.488 -24.618 7.991 1.00 45.87 464 GLU B C 1
ATOM 9628 O O . GLU B 1 464 ? 29.090 -24.929 6.948 1.00 46.09 464 GLU B O 1
ATOM 9634 N N . LEU B 1 465 ? 27.744 -23.491 8.127 1.00 40.69 465 LEU B N 1
ATOM 9635 C CA . LEU B 1 465 ? 27.550 -22.527 7.057 1.00 39.64 465 LEU B CA 1
ATOM 9636 C C . LEU B 1 465 ? 28.848 -21.841 6.690 1.00 43.14 465 LEU B C 1
ATOM 9637 O O . LEU B 1 465 ? 29.174 -21.783 5.510 1.00 44.47 465 LEU B O 1
ATOM 9642 N N . ALA B 1 466 ? 29.618 -21.372 7.692 1.00 38.90 466 ALA B N 1
ATOM 9643 C CA . ALA B 1 466 ? 30.904 -20.691 7.492 1.00 38.15 466 ALA B CA 1
ATOM 9644 C C . ALA B 1 466 ? 31.905 -21.617 6.791 1.00 40.33 466 ALA B C 1
ATOM 9645 O O . ALA B 1 466 ? 32.547 -21.225 5.821 1.00 39.13 466 ALA B O 1
ATOM 9647 N N . ARG B 1 467 ? 31.999 -22.848 7.288 1.00 37.71 467 ARG B N 1
ATOM 9648 C CA . ARG B 1 467 ? 32.843 -23.929 6.792 1.00 37.79 467 ARG B CA 1
ATOM 9649 C C . ARG B 1 467 ? 32.630 -24.184 5.317 1.00 41.25 467 ARG B C 1
ATOM 9650 O O . ARG B 1 467 ? 33.588 -24.123 4.567 1.00 42.69 467 ARG B O 1
ATOM 9658 N N . LEU B 1 468 ? 31.374 -24.424 4.901 1.00 37.47 468 LEU B N 1
ATOM 9659 C CA . LEU B 1 468 ? 31.013 -24.721 3.520 1.00 37.37 468 LEU B CA 1
ATOM 9660 C C . LEU B 1 468 ? 30.979 -23.498 2.616 1.00 45.45 468 LEU B C 1
ATOM 9661 O O . LEU B 1 468 ? 31.125 -23.661 1.396 1.00 48.11 468 LEU B O 1
ATOM 9666 N N . TYR B 1 469 ? 30.756 -22.285 3.182 1.00 41.18 469 TYR B N 1
ATOM 9667 C CA . TYR B 1 469 ? 30.760 -21.065 2.383 1.00 41.85 469 TYR B CA 1
ATOM 9668 C C . TYR B 1 469 ? 32.192 -20.760 1.976 1.00 47.79 469 TYR B C 1
ATOM 9669 O O . TYR B 1 469 ? 32.428 -20.330 0.844 1.00 47.64 469 TYR B O 1
ATOM 9678 N N . GLY B 1 470 ? 33.110 -20.996 2.921 1.00 44.31 470 GLY B N 1
ATOM 9679 C CA . GLY B 1 470 ? 34.538 -20.766 2.806 1.00 43.67 470 GLY B CA 1
ATOM 9680 C C . GLY B 1 470 ? 35.023 -19.667 3.737 1.00 48.28 470 GLY B C 1
ATOM 9681 O O . GLY B 1 470 ? 34.747 -18.480 3.499 1.00 48.86 470 GLY B O 1
ATOM 9682 N N . TYR B 1 471 ? 35.763 -20.069 4.804 1.00 41.56 471 TYR B N 1
ATOM 9683 C CA . TYR B 1 471 ? 36.349 -19.172 5.811 1.00 40.10 471 TYR B CA 1
ATOM 9684 C C . TYR B 1 471 ? 37.056 -17.966 5.191 1.00 48.88 471 TYR B C 1
ATOM 9685 O O . TYR B 1 471 ? 36.840 -16.839 5.622 1.00 51.62 471 TYR B O 1
ATOM 9694 N N . ASN B 1 472 ? 37.862 -18.202 4.153 1.00 44.68 472 ASN B N 1
ATOM 9695 C CA . ASN B 1 472 ? 38.637 -17.169 3.491 1.00 43.65 472 ASN B CA 1
ATOM 9696 C C . ASN B 1 472 ? 37.794 -16.255 2.595 1.00 49.24 472 ASN B C 1
ATOM 9697 O O . ASN B 1 472 ? 38.293 -15.235 2.114 1.00 49.14 472 ASN B O 1
ATOM 9702 N N . ARG B 1 473 ? 36.518 -16.601 2.376 1.00 46.98 473 ARG B N 1
ATOM 9703 C CA . ARG B 1 473 ? 35.607 -15.770 1.575 1.00 46.66 473 ARG B CA 1
ATOM 9704 C C . ARG B 1 473 ? 34.887 -14.771 2.473 1.00 50.08 473 ARG B C 1
ATOM 9705 O O . ARG B 1 473 ? 34.290 -13.805 1.980 1.00 50.70 473 ARG B O 1
ATOM 9713 N N . LEU B 1 474 ? 34.941 -14.999 3.792 1.00 45.50 474 LEU B N 1
ATOM 9714 C CA . LEU B 1 474 ? 34.280 -14.146 4.772 1.00 44.68 474 LEU B CA 1
ATOM 9715 C C . LEU B 1 474 ? 34.964 -12.786 4.958 1.00 48.38 474 LEU B C 1
ATOM 9716 O O . LEU B 1 474 ? 36.169 -12.637 4.703 1.00 48.28 474 LEU B O 1
ATOM 9721 N N . PRO B 1 475 ? 34.197 -11.756 5.365 1.00 44.90 475 PRO B N 1
ATOM 9722 C CA . PRO B 1 475 ? 34.802 -10.433 5.559 1.00 44.63 475 PRO B CA 1
ATOM 9723 C C . PRO B 1 475 ? 35.783 -10.339 6.734 1.00 50.58 475 PRO B C 1
ATOM 9724 O O . PRO B 1 475 ? 35.894 -11.235 7.563 1.00 50.60 475 PRO B O 1
ATOM 9728 N N . VAL B 1 476 ? 36.517 -9.241 6.772 1.00 48.79 476 VAL B N 1
ATOM 9729 C CA . VAL B 1 476 ? 37.523 -8.933 7.777 1.00 47.81 476 VAL B CA 1
ATOM 9730 C C . VAL B 1 476 ? 37.141 -7.565 8.374 1.00 52.92 476 VAL B C 1
ATOM 9731 O O . VAL B 1 476 ? 36.878 -6.598 7.645 1.00 53.90 476 VAL B O 1
ATOM 9735 N N . ARG B 1 477 ? 37.013 -7.531 9.692 1.00 48.01 477 ARG B N 1
ATOM 9736 C CA . ARG B 1 477 ? 36.625 -6.348 10.435 1.00 47.14 477 ARG B CA 1
ATOM 9737 C C . ARG B 1 477 ? 37.584 -6.279 11.626 1.00 50.37 477 ARG B C 1
ATOM 9738 O O . ARG B 1 477 ? 38.236 -7.280 11.935 1.00 49.37 477 ARG B O 1
ATOM 9746 N N . TYR B 1 478 ? 37.693 -5.100 12.274 1.00 47.10 478 TYR B N 1
ATOM 9747 C CA . TYR B 1 478 ? 38.503 -4.919 13.482 1.00 46.88 478 TYR B CA 1
ATOM 9748 C C . TYR B 1 478 ? 37.531 -4.614 14.606 1.00 48.26 478 TYR B C 1
ATOM 9749 O O . TYR B 1 478 ? 36.617 -3.814 14.404 1.00 47.16 478 TYR B O 1
ATOM 9758 N N . PRO B 1 479 ? 37.633 -5.319 15.751 1.00 42.85 479 PRO B N 1
ATOM 9759 C CA . PRO B 1 479 ? 36.656 -5.111 16.822 1.00 43.43 479 PRO B CA 1
ATOM 9760 C C . PRO B 1 479 ? 36.592 -3.692 17.372 1.00 51.03 479 PRO B C 1
ATOM 9761 O O . PRO B 1 479 ? 37.628 -3.046 17.520 1.00 51.08 479 PRO B O 1
ATOM 9765 N N . GLN B 1 480 ? 35.355 -3.201 17.630 1.00 50.53 480 GLN B N 1
ATOM 9766 C CA . GLN B 1 480 ? 35.102 -1.897 18.220 1.00 51.71 480 GLN B CA 1
ATOM 9767 C C . GLN B 1 480 ? 35.409 -1.933 19.719 1.00 57.37 480 GLN B C 1
ATOM 9768 O O . GLN B 1 480 ? 35.295 -2.986 20.355 1.00 56.46 480 GLN B O 1
ATOM 9774 N N . ALA B 1 481 ? 35.851 -0.780 20.261 1.00 55.63 481 ALA B N 1
ATOM 9775 C CA . ALA B 1 481 ? 36.212 -0.609 21.669 1.00 55.68 481 ALA B CA 1
ATOM 9776 C C . ALA B 1 481 ? 36.040 0.833 22.123 1.00 60.06 481 ALA B C 1
ATOM 9777 O O . ALA B 1 481 ? 36.494 1.753 21.447 1.00 60.58 481 ALA B O 1
ATOM 9779 N N . ARG B 1 482 ? 35.371 1.012 23.272 1.00 57.02 482 ARG B N 1
ATOM 9780 C CA . ARG B 1 482 ? 35.158 2.280 23.962 1.00 57.60 482 ARG B CA 1
ATOM 9781 C C . ARG B 1 482 ? 36.367 2.361 24.887 1.00 60.90 482 ARG B C 1
ATOM 9782 O O . ARG B 1 482 ? 36.333 1.856 26.019 1.00 59.98 482 ARG B O 1
ATOM 9790 N N . LEU B 1 483 ? 37.478 2.882 24.357 1.00 56.82 483 LEU B N 1
ATOM 9791 C CA . LEU B 1 483 ? 38.698 2.945 25.145 1.00 55.58 483 LEU B CA 1
ATOM 9792 C C . LEU B 1 483 ? 38.916 4.311 25.816 1.00 56.48 483 LEU B C 1
ATOM 9793 O O . LEU B 1 483 ? 38.631 5.370 25.247 1.00 56.47 483 LEU B O 1
ATOM 9798 N N . ALA B 1 484 ? 39.391 4.239 27.052 1.00 49.83 484 ALA B N 1
ATOM 9799 C CA . ALA B 1 484 ? 39.655 5.331 27.960 1.00 49.35 484 ALA B CA 1
ATOM 9800 C C . ALA B 1 484 ? 41.152 5.423 28.303 1.00 54.11 484 ALA B C 1
ATOM 9801 O O . ALA B 1 484 ? 41.804 4.386 28.506 1.00 53.76 484 ALA B O 1
ATOM 9803 N N . PRO B 1 485 ? 41.716 6.647 28.440 1.00 51.89 485 PRO B N 1
ATOM 9804 C CA . PRO B 1 485 ? 43.135 6.753 28.831 1.00 51.51 485 PRO B CA 1
ATOM 9805 C C . PRO B 1 485 ? 43.398 6.097 30.192 1.00 53.44 485 PRO B C 1
ATOM 9806 O O . PRO B 1 485 ? 42.574 6.180 31.096 1.00 52.90 485 PRO B O 1
ATOM 9810 N N . ASN B 1 486 ? 44.507 5.367 30.288 1.00 49.81 486 ASN B N 1
ATOM 9811 C CA . ASN B 1 486 ? 44.898 4.665 31.503 1.00 49.51 486 ASN B CA 1
ATOM 9812 C C . ASN B 1 486 ? 46.402 4.468 31.559 1.00 52.80 486 ASN B C 1
ATOM 9813 O O . ASN B 1 486 ? 47.074 4.440 30.525 1.00 49.72 486 ASN B O 1
ATOM 9818 N N . ASN B 1 487 ? 46.910 4.273 32.773 1.00 52.50 487 ASN B N 1
ATOM 9819 C CA . ASN B 1 487 ? 48.322 3.989 33.009 1.00 53.36 487 ASN B CA 1
ATOM 9820 C C . ASN B 1 487 ? 48.526 3.392 34.385 1.00 59.35 487 ASN B C 1
ATOM 9821 O O . ASN B 1 487 ? 47.727 3.628 35.312 1.00 59.50 487 ASN B O 1
ATOM 9826 N N . LYS B 1 488 ? 49.649 2.671 34.511 1.00 56.04 488 LYS B N 1
ATOM 9827 C CA . LYS B 1 488 ? 50.161 2.051 35.725 1.00 55.29 488 LYS B CA 1
ATOM 9828 C C . LYS B 1 488 ? 50.858 3.151 36.534 1.00 59.08 488 LYS B C 1
ATOM 9829 O O . LYS B 1 488 ? 51.233 4.170 35.942 1.00 58.29 488 LYS B O 1
ATOM 9835 N N . PRO B 1 489 ? 51.068 2.984 37.865 1.00 56.41 489 PRO B N 1
ATOM 9836 C CA . PRO B 1 489 ? 51.814 4.013 38.620 1.00 56.24 489 PRO B CA 1
ATOM 9837 C C . PRO B 1 489 ? 53.232 4.248 38.081 1.00 58.62 489 PRO B C 1
ATOM 9838 O O . PRO B 1 489 ? 53.859 3.359 37.489 1.00 58.45 489 PRO B O 1
ATOM 9842 N N . GLU B 1 490 ? 53.704 5.473 38.248 1.00 53.84 490 GLU B N 1
ATOM 9843 C CA . GLU B 1 490 ? 54.996 5.936 37.774 1.00 52.55 490 GLU B CA 1
ATOM 9844 C C . GLU B 1 490 ? 56.149 5.269 38.512 1.00 55.86 490 GLU B C 1
ATOM 9845 O O . GLU B 1 490 ? 57.107 4.803 37.877 1.00 55.65 490 GLU B O 1
ATOM 9851 N N . ALA B 1 491 ? 56.056 5.255 39.853 1.00 52.07 491 ALA B N 1
ATOM 9852 C CA . ALA B 1 491 ? 57.083 4.785 40.769 1.00 52.18 491 ALA B CA 1
ATOM 9853 C C . ALA B 1 491 ? 57.070 3.255 40.981 1.00 60.05 491 ALA B C 1
ATOM 9854 O O . ALA B 1 491 ? 56.783 2.743 42.064 1.00 61.22 491 ALA B O 1
ATOM 9856 N N . ARG B 1 492 ? 57.363 2.535 39.913 1.00 56.94 492 ARG B N 1
ATOM 9857 C CA . ARG B 1 492 ? 57.403 1.093 39.930 1.00 56.92 492 ARG B CA 1
ATOM 9858 C C . ARG B 1 492 ? 58.454 0.575 38.942 1.00 60.94 492 ARG B C 1
ATOM 9859 O O . ARG B 1 492 ? 58.616 1.129 37.845 1.00 61.06 492 ARG B O 1
ATOM 9867 N N . ALA B 1 493 ? 59.244 -0.405 39.398 1.00 57.08 493 ALA B N 1
ATOM 9868 C CA . ALA B 1 493 ? 60.282 -1.076 38.621 1.00 56.55 493 ALA B CA 1
ATOM 9869 C C . ALA B 1 493 ? 59.701 -2.410 38.119 1.00 60.33 493 ALA B C 1
ATOM 9870 O O . ALA B 1 493 ? 59.634 -3.400 38.869 1.00 60.51 493 ALA B O 1
ATOM 9872 N N . ALA B 1 494 ? 59.219 -2.407 36.871 1.00 55.11 494 ALA B N 1
ATOM 9873 C CA . ALA B 1 494 ? 58.638 -3.586 36.238 1.00 54.36 494 ALA B CA 1
ATOM 9874 C C . ALA B 1 494 ? 59.769 -4.475 35.725 1.00 57.24 494 ALA B C 1
ATOM 9875 O O . ALA B 1 494 ? 60.870 -3.974 35.476 1.00 58.12 494 ALA B O 1
ATOM 9877 N N . LEU B 1 495 ? 59.500 -5.788 35.567 1.00 49.72 495 LEU B N 1
ATOM 9878 C CA . LEU B 1 495 ? 60.487 -6.745 35.090 1.00 47.30 495 LEU B CA 1
ATOM 9879 C C . LEU B 1 495 ? 61.059 -6.390 33.688 1.00 50.69 495 LEU B C 1
ATOM 9880 O O . LEU B 1 495 ? 62.277 -6.508 33.530 1.00 50.07 495 LEU B O 1
ATOM 9885 N N . PRO B 1 496 ? 60.278 -5.890 32.691 1.00 47.25 496 PRO B N 1
ATOM 9886 C CA . PRO B 1 496 ? 60.898 -5.524 31.392 1.00 46.64 496 PRO B CA 1
ATOM 9887 C C . PRO B 1 496 ? 62.004 -4.461 31.484 1.00 51.40 496 PRO B C 1
ATOM 9888 O O . PRO B 1 496 ? 62.976 -4.494 30.732 1.00 51.65 496 PRO B O 1
ATOM 9892 N N . LEU B 1 497 ? 61.855 -3.549 32.437 1.00 48.66 497 LEU B N 1
ATOM 9893 C CA . LEU B 1 497 ? 62.752 -2.446 32.774 1.00 49.04 497 LEU B CA 1
ATOM 9894 C C . LEU B 1 497 ? 64.041 -3.020 33.389 1.00 49.37 497 LEU B C 1
ATOM 9895 O O . LEU B 1 497 ? 65.152 -2.624 33.026 1.00 48.46 497 LEU B O 1
ATOM 9900 N N . LEU B 1 498 ? 63.860 -3.970 34.328 1.00 43.39 498 LEU B N 1
ATOM 9901 C CA . LEU B 1 498 ? 64.916 -4.644 35.081 1.00 40.09 498 LEU B CA 1
ATOM 9902 C C . LEU B 1 498 ? 65.809 -5.516 34.207 1.00 43.46 498 LEU B C 1
ATOM 9903 O O . LEU B 1 498 ? 67.044 -5.461 34.333 1.00 42.99 498 LEU B O 1
ATOM 9908 N N . ARG B 1 499 ? 65.192 -6.249 33.277 1.00 38.93 499 ARG B N 1
ATOM 9909 C CA . ARG B 1 499 ? 65.900 -7.093 32.319 1.00 39.51 499 ARG B CA 1
ATOM 9910 C C . ARG B 1 499 ? 66.867 -6.257 31.485 1.00 40.16 499 ARG B C 1
ATOM 9911 O O . ARG B 1 499 ? 68.051 -6.603 31.360 1.00 38.43 499 ARG B O 1
ATOM 9919 N N . ARG B 1 500 ? 66.355 -5.132 30.956 1.00 36.42 500 ARG B N 1
ATOM 9920 C CA . ARG B 1 500 ? 67.106 -4.181 30.110 1.00 36.41 500 ARG B CA 1
ATOM 9921 C C . ARG B 1 500 ? 68.235 -3.514 30.849 1.00 38.40 500 ARG B C 1
ATOM 9922 O O . ARG B 1 500 ? 69.306 -3.267 30.268 1.00 37.85 500 ARG B O 1
ATOM 9930 N N . LEU B 1 501 ? 68.024 -3.294 32.146 1.00 34.57 501 LEU B N 1
ATOM 9931 C CA . LEU B 1 501 ? 69.048 -2.726 33.013 1.00 34.15 501 LEU B CA 1
ATOM 9932 C C . LEU B 1 501 ? 70.194 -3.742 33.175 1.00 36.27 501 LEU B C 1
ATOM 9933 O O . LEU B 1 501 ? 71.347 -3.379 33.012 1.00 36.38 501 LEU B O 1
ATOM 9938 N N . LEU B 1 502 ? 69.860 -5.014 33.444 1.00 32.42 502 LEU B N 1
ATOM 9939 C CA . LEU B 1 502 ? 70.840 -6.090 33.564 1.00 31.86 502 LEU B CA 1
ATOM 9940 C C . LEU B 1 502 ? 71.572 -6.314 32.233 1.00 37.41 502 LEU B C 1
ATOM 9941 O O . LEU B 1 502 ? 72.801 -6.438 32.223 1.00 37.23 502 LEU B O 1
ATOM 9946 N N . VAL B 1 503 ? 70.840 -6.198 31.102 1.00 31.92 503 VAL B N 1
ATOM 9947 C CA . VAL B 1 503 ? 71.443 -6.228 29.766 1.00 29.09 503 VAL B CA 1
ATOM 9948 C C . VAL B 1 503 ? 72.499 -5.123 29.660 1.00 35.04 503 VAL B C 1
ATOM 9949 O O . VAL B 1 503 ? 73.650 -5.420 29.358 1.00 35.92 503 VAL B O 1
ATOM 9953 N N . ALA B 1 504 ? 72.130 -3.879 30.014 1.00 34.17 504 ALA B N 1
ATOM 9954 C CA . ALA B 1 504 ? 73.035 -2.722 29.976 1.00 35.73 504 ALA B CA 1
ATOM 9955 C C . ALA B 1 504 ? 74.254 -2.911 30.888 1.00 44.24 504 ALA B C 1
ATOM 9956 O O . ALA B 1 504 ? 75.337 -2.391 30.601 1.00 44.43 504 ALA B O 1
ATOM 9958 N N . ARG B 1 505 ? 74.062 -3.667 31.976 1.00 42.78 505 ARG B N 1
ATOM 9959 C CA . ARG B 1 505 ? 75.075 -3.954 32.981 1.00 43.33 505 ARG B CA 1
ATOM 9960 C C . ARG B 1 505 ? 75.898 -5.215 32.664 1.00 47.08 505 ARG B C 1
ATOM 9961 O O . ARG B 1 505 ? 76.659 -5.670 33.513 1.00 47.46 505 ARG B O 1
ATOM 9969 N N . GLY B 1 506 ? 75.772 -5.709 31.427 1.00 41.14 506 GLY B N 1
ATOM 9970 C CA . GLY B 1 506 ? 76.551 -6.813 30.885 1.00 39.96 506 GLY B CA 1
ATOM 9971 C C . GLY B 1 506 ? 76.098 -8.215 31.213 1.00 42.28 506 GLY B C 1
ATOM 9972 O O . GLY B 1 506 ? 76.940 -9.087 31.394 1.00 42.02 506 GLY B O 1
ATOM 9973 N N . TYR B 1 507 ? 74.783 -8.455 31.240 1.00 37.81 507 TYR B N 1
ATOM 9974 C CA . TYR B 1 507 ? 74.202 -9.765 31.508 1.00 36.75 507 TYR B CA 1
ATOM 9975 C C . TYR B 1 507 ? 73.490 -10.317 30.286 1.00 39.43 507 TYR B C 1
ATOM 9976 O O . TYR B 1 507 ? 72.864 -9.595 29.498 1.00 37.09 507 TYR B O 1
ATOM 9985 N N . GLN B 1 508 ? 73.544 -11.633 30.181 1.00 35.77 508 GLN B N 1
ATOM 9986 C CA . GLN B 1 508 ? 72.914 -12.388 29.125 1.00 34.20 508 GLN B CA 1
ATOM 9987 C C . GLN B 1 508 ? 71.723 -13.097 29.787 1.00 36.75 508 GLN B C 1
ATOM 9988 O O . GLN B 1 508 ? 71.828 -13.542 30.924 1.00 34.29 508 GLN B O 1
ATOM 9994 N N . GLU B 1 509 ? 70.556 -13.083 29.139 1.00 35.65 509 GLU B N 1
ATOM 9995 C CA . GLU B 1 509 ? 69.365 -13.705 29.723 1.00 35.06 509 GLU B CA 1
ATOM 9996 C C . GLU B 1 509 ? 69.268 -15.175 29.397 1.00 40.55 509 GLU B C 1
ATOM 9997 O O . GLU B 1 509 ? 69.247 -15.557 28.222 1.00 40.02 509 GLU B O 1
ATOM 10003 N N . ALA B 1 510 ? 69.139 -15.984 30.452 1.00 38.56 510 ALA B N 1
ATOM 10004 C CA . ALA B 1 510 ? 68.963 -17.425 30.411 1.00 39.30 510 ALA B CA 1
ATOM 10005 C C . ALA B 1 510 ? 67.512 -17.827 30.716 1.00 43.46 510 ALA B C 1
ATOM 10006 O O . ALA B 1 510 ? 66.814 -17.134 31.444 1.00 43.04 510 ALA B O 1
ATOM 10008 N N . ILE B 1 511 ? 67.069 -18.953 30.165 1.00 41.98 511 ILE B N 1
ATOM 10009 C CA . ILE B 1 511 ? 65.768 -19.566 30.479 1.00 42.29 511 ILE B CA 1
ATOM 10010 C C . ILE B 1 511 ? 66.079 -21.030 30.773 1.00 46.04 511 ILE B C 1
ATOM 10011 O O . ILE B 1 511 ? 66.603 -21.719 29.907 1.00 45.29 511 ILE B O 1
ATOM 10016 N N . THR B 1 512 ? 65.832 -21.467 32.020 1.00 43.74 512 THR B N 1
ATOM 10017 C CA . THR B 1 512 ? 66.097 -22.826 32.498 1.00 43.68 512 THR B CA 1
ATOM 10018 C C . THR B 1 512 ? 64.780 -23.576 32.868 1.00 48.32 512 THR B C 1
ATOM 10019 O O . THR B 1 512 ? 63.765 -22.928 33.139 1.00 47.12 512 THR B O 1
ATOM 10023 N N . PHE B 1 513 ? 64.802 -24.937 32.855 1.00 45.99 513 PHE B N 1
ATOM 10024 C CA . PHE B 1 513 ? 63.642 -25.760 33.238 1.00 46.24 513 PHE B CA 1
ATOM 10025 C C . PHE B 1 513 ? 63.257 -25.550 34.693 1.00 50.24 513 PHE B C 1
ATOM 10026 O O . PHE B 1 513 ? 64.124 -25.560 35.573 1.00 50.22 513 PHE B O 1
ATOM 10034 N N . SER B 1 514 ? 61.952 -25.322 34.935 1.00 46.94 514 SER B N 1
ATOM 10035 C CA . SER B 1 514 ? 61.360 -25.086 36.265 1.00 46.42 514 SER B CA 1
ATOM 10036 C C . SER B 1 514 ? 61.448 -26.307 37.160 1.00 48.51 514 SER B C 1
ATOM 10037 O O . SER B 1 514 ? 61.341 -26.173 38.376 1.00 50.16 514 SER B O 1
ATOM 10040 N N . PHE B 1 515 ? 61.569 -27.496 36.560 1.00 42.90 515 PHE B N 1
ATOM 10041 C CA . PHE B 1 515 ? 61.724 -28.767 37.275 1.00 43.38 515 PHE B CA 1
ATOM 10042 C C . PHE B 1 515 ? 63.150 -29.271 37.091 1.00 47.65 515 PHE B C 1
ATOM 10043 O O . PHE B 1 515 ? 63.691 -29.304 35.976 1.00 45.00 515 PHE B O 1
ATOM 10051 N N . ILE B 1 516 ? 63.780 -29.582 38.223 1.00 47.62 516 ILE B N 1
ATOM 10052 C CA . ILE B 1 516 ? 65.177 -29.978 38.316 1.00 48.69 516 ILE B CA 1
ATOM 10053 C C . ILE B 1 516 ? 65.356 -31.338 38.993 1.00 53.75 516 ILE B C 1
ATOM 10054 O O . ILE B 1 516 ? 64.388 -31.959 39.438 1.00 52.95 516 ILE B O 1
ATOM 10059 N N . ASP B 1 517 ? 66.610 -31.781 39.069 1.00 52.91 517 ASP B N 1
ATOM 10060 C CA . ASP B 1 517 ? 66.979 -33.023 39.720 1.00 55.65 517 ASP B CA 1
ATOM 10061 C C . ASP B 1 517 ? 66.808 -32.868 41.264 1.00 59.02 517 ASP B C 1
ATOM 10062 O O . ASP B 1 517 ? 67.296 -31.877 41.823 1.00 58.85 517 ASP B O 1
ATOM 10067 N N . PRO B 1 518 ? 66.115 -33.813 41.958 1.00 54.79 518 PRO B N 1
ATOM 10068 C CA . PRO B 1 518 ? 65.947 -33.673 43.418 1.00 54.77 518 PRO B CA 1
ATOM 10069 C C . PRO B 1 518 ? 67.282 -33.621 44.157 1.00 58.56 518 PRO B C 1
ATOM 10070 O O . PRO B 1 518 ? 67.380 -32.956 45.194 1.00 58.77 518 PRO B O 1
ATOM 10074 N N . ALA B 1 519 ? 68.312 -34.286 43.586 1.00 53.56 519 ALA B N 1
ATOM 10075 C CA . ALA B 1 519 ? 69.676 -34.309 44.112 1.00 52.79 519 ALA B CA 1
ATOM 10076 C C . ALA B 1 519 ? 70.270 -32.913 44.038 1.00 55.16 519 ALA B C 1
ATOM 10077 O O . ALA B 1 519 ? 70.858 -32.454 45.021 1.00 55.08 519 ALA B O 1
ATOM 10079 N N . LEU B 1 520 ? 70.083 -32.226 42.887 1.00 50.37 520 LEU B N 1
ATOM 10080 C CA . LEU B 1 520 ? 70.560 -30.852 42.698 1.00 48.67 520 LEU B CA 1
ATOM 10081 C C . LEU B 1 520 ? 69.799 -29.906 43.619 1.00 50.53 520 LEU B C 1
ATOM 10082 O O . LEU B 1 520 ? 70.428 -29.058 44.247 1.00 50.63 520 LEU B O 1
ATOM 10087 N N . PHE B 1 521 ? 68.451 -30.094 43.726 1.00 45.45 521 PHE B N 1
ATOM 10088 C CA . PHE B 1 521 ? 67.548 -29.340 44.612 1.00 44.04 521 PHE B CA 1
ATOM 10089 C C . PHE B 1 521 ? 68.061 -29.410 46.060 1.00 46.89 521 PHE B C 1
ATOM 10090 O O . PHE B 1 521 ? 68.165 -28.384 46.719 1.00 45.58 521 PHE B O 1
ATOM 10098 N N . GLU B 1 522 ? 68.393 -30.617 46.527 1.00 43.88 522 GLU B N 1
ATOM 10099 C CA . GLU B 1 522 ? 68.875 -30.865 47.875 1.00 45.92 522 GLU B CA 1
ATOM 10100 C C . GLU B 1 522 ? 70.225 -30.194 48.189 1.00 51.36 522 GLU B C 1
ATOM 10101 O O . GLU B 1 522 ? 70.454 -29.862 49.352 1.00 55.18 522 GLU B O 1
ATOM 10107 N N . LEU B 1 523 ? 71.091 -29.979 47.184 1.00 44.58 523 LEU B N 1
ATOM 10108 C CA . LEU B 1 523 ? 72.363 -29.284 47.360 1.00 44.51 523 LEU B CA 1
ATOM 10109 C C . LEU B 1 523 ? 72.136 -27.804 47.707 1.00 51.93 523 LEU B C 1
ATOM 10110 O O . LEU B 1 523 ? 72.840 -27.236 48.553 1.00 53.47 523 LEU B O 1
ATOM 10115 N N . PHE B 1 524 ? 71.173 -27.169 47.016 1.00 47.46 524 PHE B N 1
ATOM 10116 C CA . PHE B 1 524 ? 70.859 -25.754 47.181 1.00 45.96 524 PHE B CA 1
ATOM 10117 C C . PHE B 1 524 ? 69.846 -25.487 48.289 1.00 53.26 524 PHE B C 1
ATOM 10118 O O . PHE B 1 524 ? 69.849 -24.395 48.868 1.00 52.94 524 PHE B O 1
ATOM 10126 N N . ASP B 1 525 ? 68.966 -26.470 48.566 1.00 52.76 525 ASP B N 1
ATOM 10127 C CA . ASP B 1 525 ? 67.922 -26.367 49.582 1.00 53.70 525 ASP B CA 1
ATOM 10128 C C . ASP B 1 525 ? 67.920 -27.574 50.560 1.00 58.35 525 ASP B C 1
ATOM 10129 O O . ASP B 1 525 ? 66.965 -28.352 50.571 1.00 57.00 525 ASP B O 1
ATOM 10134 N N . PRO B 1 526 ? 68.984 -27.753 51.384 1.00 57.19 526 PRO B N 1
ATOM 10135 C CA . PRO B 1 526 ? 69.036 -28.911 52.311 1.00 57.09 526 PRO B CA 1
ATOM 10136 C C . PRO B 1 526 ? 67.862 -29.030 53.275 1.00 61.39 526 PRO B C 1
ATOM 10137 O O . PRO B 1 526 ? 67.424 -28.029 53.861 1.00 62.70 526 PRO B O 1
ATOM 10141 N N . GLY B 1 527 ? 67.348 -30.245 53.409 1.00 56.59 527 GLY B N 1
ATOM 10142 C CA . GLY B 1 527 ? 66.248 -30.549 54.312 1.00 57.23 527 GLY B CA 1
ATOM 10143 C C . GLY B 1 527 ? 64.859 -30.167 53.832 1.00 63.00 527 GLY B C 1
ATOM 10144 O O . GLY B 1 527 ? 63.870 -30.613 54.424 1.00 63.81 527 GLY B O 1
ATOM 10145 N N . THR B 1 528 ? 64.746 -29.340 52.765 1.00 58.36 528 THR B N 1
ATOM 10146 C CA . THR B 1 528 ? 63.419 -28.993 52.254 1.00 56.75 528 THR B CA 1
ATOM 10147 C C . THR B 1 528 ? 62.955 -30.087 51.325 1.00 59.78 528 THR B C 1
ATOM 10148 O O . THR B 1 528 ? 63.747 -30.632 50.544 1.00 57.50 528 THR B O 1
ATOM 10152 N N . GLN B 1 529 ? 61.666 -30.437 51.458 1.00 58.18 529 GLN B N 1
ATOM 10153 C CA . GLN B 1 529 ? 61.002 -31.431 50.615 1.00 57.27 529 GLN B CA 1
ATOM 10154 C C . GLN B 1 529 ? 60.519 -30.646 49.379 1.00 58.97 529 GLN B C 1
ATOM 10155 O O . GLN B 1 529 ? 59.742 -29.687 49.529 1.00 57.83 529 GLN B O 1
ATOM 10161 N N . PRO B 1 530 ? 61.022 -30.969 48.165 1.00 53.87 530 PRO B N 1
ATOM 10162 C CA . PRO B 1 530 ? 60.556 -30.240 46.973 1.00 52.15 530 PRO B CA 1
ATOM 10163 C C . PRO B 1 530 ? 59.125 -30.616 46.630 1.00 55.66 530 PRO B C 1
ATOM 10164 O O . PRO B 1 530 ? 58.667 -31.677 47.046 1.00 57.75 530 PRO B O 1
ATOM 10168 N N . LEU B 1 531 ? 58.436 -29.784 45.846 1.00 49.89 531 LEU B N 1
ATOM 10169 C CA . LEU B 1 531 ? 57.115 -30.130 45.333 1.00 49.18 531 LEU B CA 1
ATOM 10170 C C . LEU B 1 531 ? 57.455 -31.037 44.138 1.00 54.42 531 LEU B C 1
ATOM 10171 O O . LEU B 1 531 ? 58.022 -30.567 43.153 1.00 52.78 531 LEU B O 1
ATOM 10176 N N . THR B 1 532 ? 57.260 -32.365 44.323 1.00 53.27 532 THR B N 1
ATOM 10177 C CA . THR B 1 532 ? 57.610 -33.423 43.378 1.00 53.24 532 THR B CA 1
ATOM 10178 C C . THR B 1 532 ? 56.445 -33.799 42.433 1.00 59.06 532 THR B C 1
ATOM 10179 O O . THR B 1 532 ? 55.301 -33.950 42.873 1.00 59.62 532 THR B O 1
ATOM 10183 N N . LEU B 1 533 ? 56.758 -33.965 41.135 1.00 55.05 533 LEU B N 1
ATOM 10184 C CA . LEU B 1 533 ? 55.806 -34.398 40.109 1.00 53.41 533 LEU B CA 1
ATOM 10185 C C . LEU B 1 533 ? 55.468 -35.883 40.299 1.00 56.22 533 LEU B C 1
ATOM 10186 O O . LEU B 1 533 ? 56.311 -36.639 40.775 1.00 55.97 533 LEU B O 1
ATOM 10191 N N . ALA B 1 534 ? 54.237 -36.295 39.936 1.00 51.96 534 ALA B N 1
ATOM 10192 C CA . ALA B 1 534 ? 53.768 -37.684 40.054 1.00 50.60 534 ALA B CA 1
ATOM 10193 C C . ALA B 1 534 ? 54.215 -38.480 38.830 1.00 55.45 534 ALA B C 1
ATOM 10194 O O . ALA B 1 534 ? 54.627 -39.644 38.957 1.00 54.42 534 ALA B O 1
ATOM 10196 N N . ASN B 1 535 ? 54.188 -37.823 37.653 1.00 51.69 535 ASN B N 1
ATOM 10197 C CA . ASN B 1 535 ? 54.587 -38.413 36.382 1.00 51.23 535 ASN B CA 1
ATOM 10198 C C . ASN B 1 535 ? 55.705 -37.598 35.711 1.00 55.18 535 ASN B C 1
ATOM 10199 O O . ASN B 1 535 ? 55.483 -37.110 34.596 1.00 54.43 535 ASN B O 1
ATOM 10204 N N . PRO B 1 536 ? 56.921 -37.449 36.318 1.00 52.09 536 PRO B N 1
ATOM 10205 C CA . PRO B 1 536 ? 57.971 -36.649 35.648 1.00 52.54 536 PRO B CA 1
ATOM 10206 C C . PRO B 1 536 ? 58.443 -37.274 34.342 1.00 59.27 536 PRO B C 1
ATOM 10207 O O . PRO B 1 536 ? 58.315 -38.477 34.170 1.00 59.05 536 PRO B O 1
ATOM 10211 N N . ILE B 1 537 ? 58.944 -36.445 33.415 1.00 59.01 537 ILE B N 1
ATOM 10212 C CA . ILE B 1 537 ? 59.449 -36.859 32.106 1.00 60.60 537 ILE B CA 1
ATOM 10213 C C . ILE B 1 537 ? 60.618 -37.839 32.318 1.00 68.15 537 ILE B C 1
ATOM 10214 O O . ILE B 1 537 ? 60.648 -38.916 31.718 1.00 67.53 537 ILE B O 1
ATOM 10219 N N . SER B 1 538 ? 61.506 -37.505 33.273 1.00 66.86 538 SER B N 1
ATOM 10220 C CA . SER B 1 538 ? 62.609 -38.341 33.746 1.00 67.08 538 SER B CA 1
ATOM 10221 C C . SER B 1 538 ? 62.754 -38.068 35.251 1.00 71.49 538 SER B C 1
ATOM 10222 O O . SER B 1 538 ? 62.148 -37.121 35.761 1.00 71.66 538 SER B O 1
ATOM 10225 N N . ALA B 1 539 ? 63.527 -38.892 35.968 1.00 68.14 539 ALA B N 1
ATOM 10226 C CA . ALA B 1 539 ? 63.728 -38.716 37.405 1.00 68.02 539 ALA B CA 1
ATOM 10227 C C . ALA B 1 539 ? 64.537 -37.437 37.745 1.00 73.63 539 ALA B C 1
ATOM 10228 O O . ALA B 1 539 ? 64.350 -36.867 38.817 1.00 73.95 539 ALA B O 1
ATOM 10230 N N . ASP B 1 540 ? 65.374 -36.953 36.809 1.00 70.74 540 ASP B N 1
ATOM 10231 C CA . ASP B 1 540 ? 66.188 -35.743 36.997 1.00 70.36 540 ASP B CA 1
ATOM 10232 C C . ASP B 1 540 ? 65.438 -34.432 36.625 1.00 71.11 540 ASP B C 1
ATOM 10233 O O . ASP B 1 540 ? 66.058 -33.366 36.484 1.00 71.40 540 ASP B O 1
ATOM 10238 N N . MET B 1 541 ? 64.102 -34.512 36.495 1.00 63.82 541 MET B N 1
ATOM 10239 C CA . MET B 1 541 ? 63.214 -33.388 36.186 1.00 61.14 541 MET B CA 1
ATOM 10240 C C . MET B 1 541 ? 61.924 -33.571 36.991 1.00 60.61 541 MET B C 1
ATOM 10241 O O . MET B 1 541 ? 60.826 -33.290 36.512 1.00 59.24 541 MET B O 1
ATOM 10246 N N . ALA B 1 542 ? 62.088 -34.040 38.235 1.00 57.23 542 ALA B N 1
ATOM 10247 C CA . ALA B 1 542 ? 61.027 -34.391 39.181 1.00 56.65 542 ALA B CA 1
ATOM 10248 C C . ALA B 1 542 ? 60.672 -33.312 40.175 1.00 58.40 542 ALA B C 1
ATOM 10249 O O . ALA B 1 542 ? 59.520 -33.268 40.630 1.00 58.23 542 ALA B O 1
ATOM 10251 N N . ALA B 1 543 ? 61.669 -32.483 40.557 1.00 52.80 543 ALA B N 1
ATOM 10252 C CA . ALA B 1 543 ? 61.524 -31.454 41.571 1.00 52.54 543 ALA B CA 1
ATOM 10253 C C . ALA B 1 543 ? 61.270 -30.039 41.052 1.00 55.25 543 ALA B C 1
ATOM 10254 O O . ALA B 1 543 ? 62.090 -29.509 40.295 1.00 54.68 543 ALA B O 1
ATOM 10256 N N . MET B 1 544 ? 60.179 -29.393 41.534 1.00 50.52 544 MET B N 1
ATOM 10257 C CA . MET B 1 544 ? 59.890 -27.996 41.217 1.00 49.06 544 MET B CA 1
ATOM 10258 C C . MET B 1 544 ? 60.898 -27.178 41.991 1.00 53.05 544 MET B C 1
ATOM 10259 O O . MET B 1 544 ? 61.065 -27.337 43.215 1.00 52.90 544 MET B O 1
ATOM 10264 N N . ARG B 1 545 ? 61.590 -26.310 41.262 1.00 48.29 545 ARG B N 1
ATOM 10265 C CA . ARG B 1 545 ? 62.594 -25.412 41.807 1.00 46.27 545 ARG B CA 1
ATOM 10266 C C . ARG B 1 545 ? 62.050 -24.482 42.915 1.00 46.77 545 ARG B C 1
ATOM 10267 O O . ARG B 1 545 ? 60.945 -23.961 42.814 1.00 44.78 545 ARG B O 1
ATOM 10275 N N . SER B 1 546 ? 62.844 -24.302 43.966 1.00 44.50 546 SER B N 1
ATOM 10276 C CA . SER B 1 546 ? 62.574 -23.398 45.089 1.00 44.53 546 SER B CA 1
ATOM 10277 C C . SER B 1 546 ? 63.510 -22.182 44.954 1.00 47.82 546 SER B C 1
ATOM 10278 O O . SER B 1 546 ? 63.389 -21.228 45.724 1.00 48.16 546 SER B O 1
ATOM 10281 N N . SER B 1 547 ? 64.445 -22.236 43.958 1.00 43.19 547 SER B N 1
ATOM 10282 C CA . SER B 1 547 ? 65.426 -21.204 43.579 1.00 42.39 547 SER B CA 1
ATOM 10283 C C . SER B 1 547 ? 65.731 -21.295 42.055 1.00 46.39 547 SER B C 1
ATOM 10284 O O . SER B 1 547 ? 65.657 -22.388 41.469 1.00 46.98 547 SER B O 1
ATOM 10287 N N . LEU B 1 548 ? 66.134 -20.162 41.437 1.00 40.59 548 LEU B N 1
ATOM 10288 C CA . LEU B 1 548 ? 66.514 -20.126 40.019 1.00 39.66 548 LEU B CA 1
ATOM 10289 C C . LEU B 1 548 ? 68.009 -20.465 39.878 1.00 43.02 548 LEU B C 1
ATOM 10290 O O . LEU B 1 548 ? 68.502 -20.688 38.755 1.00 40.98 548 LEU B O 1
ATOM 10295 N N . TRP B 1 549 ? 68.705 -20.538 41.043 1.00 40.46 549 TRP B N 1
ATOM 10296 C CA . TRP B 1 549 ? 70.134 -20.788 41.200 1.00 40.61 549 TRP B CA 1
ATOM 10297 C C . TRP B 1 549 ? 70.622 -22.135 40.698 1.00 46.15 549 TRP B C 1
ATOM 10298 O O . TRP B 1 549 ? 71.634 -22.113 39.990 1.00 46.23 549 TRP B O 1
ATOM 10309 N N . PRO B 1 550 ? 70.017 -23.313 41.046 1.00 43.01 550 PRO B N 1
ATOM 10310 C CA . PRO B 1 550 ? 70.529 -24.585 40.483 1.00 42.41 550 PRO B CA 1
ATOM 10311 C C . PRO B 1 550 ? 70.584 -24.552 38.940 1.00 45.64 550 PRO B C 1
ATOM 10312 O O . PRO B 1 550 ? 71.631 -24.857 38.356 1.00 44.43 550 PRO B O 1
ATOM 10316 N N . GLY B 1 551 ? 69.498 -24.079 38.315 1.00 42.15 551 GLY B N 1
ATOM 10317 C CA . GLY B 1 551 ? 69.408 -23.907 36.871 1.00 41.45 551 GLY B CA 1
ATOM 10318 C C . GLY B 1 551 ? 70.419 -22.909 36.337 1.00 47.38 551 GLY B C 1
ATOM 10319 O O . GLY B 1 551 ? 71.090 -23.190 35.333 1.00 49.11 551 GLY B O 1
ATOM 10320 N N . LEU B 1 552 ? 70.552 -21.735 37.017 1.00 40.71 552 LEU B N 1
ATOM 10321 C CA . LEU B 1 552 ? 71.536 -20.724 36.630 1.00 39.38 552 LEU B CA 1
ATOM 10322 C C . LEU B 1 552 ? 72.979 -21.209 36.740 1.00 42.55 552 LEU B C 1
ATOM 10323 O O . LEU B 1 552 ? 73.774 -20.961 35.833 1.00 41.98 552 LEU B O 1
ATOM 10328 N N . VAL B 1 553 ? 73.316 -21.895 37.844 1.00 39.39 553 VAL B N 1
ATOM 10329 C CA . VAL B 1 553 ? 74.652 -22.453 38.072 1.00 40.18 553 VAL B CA 1
ATOM 10330 C C . VAL B 1 553 ? 74.959 -23.543 37.022 1.00 43.23 553 VAL B C 1
ATOM 10331 O O . VAL B 1 553 ? 76.058 -23.567 36.466 1.00 42.56 553 VAL B O 1
ATOM 10335 N N . LYS B 1 554 ? 73.982 -24.410 36.745 1.00 39.36 554 LYS B N 1
ATOM 10336 C CA . LYS B 1 554 ? 74.164 -25.466 35.766 1.00 40.50 554 LYS B CA 1
ATOM 10337 C C . LYS B 1 554 ? 74.427 -24.913 34.344 1.00 45.86 554 LYS B C 1
ATOM 10338 O O . LYS B 1 554 ? 75.368 -25.369 33.687 1.00 47.55 554 LYS B O 1
ATOM 10344 N N . ALA B 1 555 ? 73.675 -23.874 33.923 1.00 41.11 555 ALA B N 1
ATOM 10345 C CA . ALA B 1 555 ? 73.849 -23.190 32.639 1.00 39.11 555 ALA B CA 1
ATOM 10346 C C . ALA B 1 555 ? 75.204 -22.479 32.607 1.00 44.55 555 ALA B C 1
ATOM 10347 O O . ALA B 1 555 ? 75.852 -22.407 31.558 1.00 43.60 555 ALA B O 1
ATOM 10349 N N . LEU B 1 556 ? 75.633 -21.970 33.771 1.00 43.33 556 LEU B N 1
ATOM 10350 C CA . LEU B 1 556 ? 76.913 -21.303 33.912 1.00 44.22 556 LEU B CA 1
ATOM 10351 C C . LEU B 1 556 ? 78.015 -22.306 33.641 1.00 48.77 556 LEU B C 1
ATOM 10352 O O . LEU B 1 556 ? 78.835 -22.053 32.760 1.00 48.28 556 LEU B O 1
ATOM 10357 N N . GLN B 1 557 ? 77.995 -23.467 34.342 1.00 46.81 557 GLN B N 1
ATOM 10358 C CA . GLN B 1 557 ? 79.034 -24.484 34.146 1.00 47.25 557 GLN B CA 1
ATOM 10359 C C . GLN B 1 557 ? 78.928 -25.181 32.782 1.00 52.20 557 GLN B C 1
ATOM 10360 O O . GLN B 1 557 ? 79.954 -25.607 32.270 1.00 51.25 557 GLN B O 1
ATOM 10366 N N . HIS B 1 558 ? 77.750 -25.182 32.142 1.00 51.19 558 HIS B N 1
ATOM 10367 C CA . HIS B 1 558 ? 77.585 -25.699 30.785 1.00 52.31 558 HIS B CA 1
ATOM 10368 C C . HIS B 1 558 ? 78.509 -24.891 29.841 1.00 51.57 558 HIS B C 1
ATOM 10369 O O . HIS B 1 558 ? 79.214 -25.468 29.008 1.00 49.70 558 HIS B O 1
ATOM 10376 N N . ASN B 1 559 ? 78.537 -23.555 30.038 1.00 45.84 559 ASN B N 1
ATOM 10377 C CA . ASN B 1 559 ? 79.348 -22.602 29.285 1.00 43.80 559 ASN B CA 1
ATOM 10378 C C . ASN B 1 559 ? 80.832 -22.676 29.624 1.00 46.51 559 ASN B C 1
ATOM 10379 O O . ASN B 1 559 ? 81.673 -22.613 28.736 1.00 45.64 559 ASN B O 1
ATOM 10384 N N . LEU B 1 560 ? 81.150 -22.836 30.905 1.00 43.49 560 LEU B N 1
ATOM 10385 C CA . LEU B 1 560 ? 82.510 -23.000 31.414 1.00 42.61 560 LEU B CA 1
ATOM 10386 C C . LEU B 1 560 ? 83.193 -24.224 30.749 1.00 47.05 560 LEU B C 1
ATOM 10387 O O . LEU B 1 560 ? 84.374 -24.165 30.403 1.00 48.54 560 LEU B O 1
ATOM 10392 N N . ASN B 1 561 ? 82.408 -25.274 30.484 1.00 41.97 561 ASN B N 1
ATOM 10393 C CA . ASN B 1 561 ? 82.827 -26.499 29.805 1.00 42.81 561 ASN B CA 1
ATOM 10394 C C . ASN B 1 561 ? 82.892 -26.310 28.281 1.00 49.34 561 ASN B C 1
ATOM 10395 O O . ASN B 1 561 ? 83.289 -27.230 27.573 1.00 50.32 561 ASN B O 1
ATOM 10400 N N . ARG B 1 562 ? 82.412 -25.165 27.774 1.00 46.19 562 ARG B N 1
ATOM 10401 C CA . ARG B 1 562 ? 82.390 -24.848 26.344 1.00 44.65 562 ARG B CA 1
ATOM 10402 C C . ARG B 1 562 ? 83.295 -23.661 26.036 1.00 45.55 562 ARG B C 1
ATOM 10403 O O . ARG B 1 562 ? 82.959 -22.813 25.227 1.00 45.57 562 ARG B O 1
ATOM 10411 N N . GLN B 1 563 ? 84.461 -23.621 26.680 1.00 40.39 563 GLN B N 1
ATOM 10412 C CA . GLN B 1 563 ? 85.512 -22.616 26.486 1.00 40.22 563 GLN B CA 1
ATOM 10413 C C . GLN B 1 563 ? 85.085 -21.184 26.777 1.00 44.33 563 GLN B C 1
ATOM 10414 O O . GLN B 1 563 ? 85.625 -20.254 26.177 1.00 45.56 563 GLN B O 1
ATOM 10420 N N . GLN B 1 564 ? 84.179 -21.000 27.749 1.00 41.29 564 GLN B N 1
ATOM 10421 C CA . GLN B 1 564 ? 83.763 -19.677 28.208 1.00 41.00 564 GLN B CA 1
ATOM 10422 C C . GLN B 1 564 ? 84.430 -19.416 29.564 1.00 48.77 564 GLN B C 1
ATOM 10423 O O . GLN B 1 564 ? 84.551 -20.326 30.386 1.00 50.31 564 GLN B O 1
ATOM 10429 N N . SER B 1 565 ? 84.920 -18.193 29.756 1.00 45.64 565 SER B N 1
ATOM 10430 C CA . SER B 1 565 ? 85.584 -17.796 30.981 1.00 44.59 565 SER B CA 1
ATOM 10431 C C . SER B 1 565 ? 84.690 -16.859 31.790 1.00 48.34 565 SER B C 1
ATOM 10432 O O . SER B 1 565 ? 84.570 -17.021 33.018 1.00 50.62 565 SER B O 1
ATOM 10435 N N . ARG B 1 566 ? 84.095 -15.874 31.099 1.00 40.38 566 ARG B N 1
ATOM 10436 C CA . ARG B 1 566 ? 83.251 -14.838 31.674 1.00 40.49 566 ARG B CA 1
ATOM 10437 C C . ARG B 1 566 ? 81.817 -15.189 31.326 1.00 45.95 566 ARG B C 1
ATOM 10438 O O . ARG B 1 566 ? 81.432 -15.088 30.150 1.00 44.64 566 ARG B O 1
ATOM 10446 N N . VAL B 1 567 ? 81.059 -15.679 32.335 1.00 42.25 567 VAL B N 1
ATOM 10447 C CA . VAL B 1 567 ? 79.656 -16.062 32.197 1.00 40.76 567 VAL B CA 1
ATOM 10448 C C . VAL B 1 567 ? 78.870 -15.175 33.165 1.00 43.98 567 VAL B C 1
ATOM 10449 O O . VAL B 1 567 ? 79.161 -15.151 34.364 1.00 43.60 567 VAL B O 1
ATOM 10453 N N . ARG B 1 568 ? 77.954 -14.361 32.615 1.00 40.30 568 ARG B N 1
ATOM 10454 C CA . ARG B 1 568 ? 77.121 -13.405 33.358 1.00 38.46 568 ARG B CA 1
ATOM 10455 C C . ARG B 1 568 ? 75.716 -13.634 32.873 1.00 41.21 568 ARG B C 1
ATOM 10456 O O . ARG B 1 568 ? 75.384 -13.269 31.750 1.00 40.64 568 ARG B O 1
ATOM 10464 N N . LEU B 1 569 ? 74.915 -14.328 33.686 1.00 37.72 569 LEU B N 1
ATOM 10465 C CA . LEU B 1 569 ? 73.545 -14.724 33.346 1.00 36.15 569 LEU B CA 1
ATOM 10466 C C . LEU B 1 569 ? 72.518 -14.247 34.331 1.00 41.82 569 LEU B C 1
ATOM 10467 O O . LEU B 1 569 ? 72.786 -14.167 35.542 1.00 42.47 569 LEU B O 1
ATOM 10472 N N . PHE B 1 570 ? 71.316 -13.972 33.823 1.00 37.98 570 PHE B N 1
ATOM 10473 C CA . PHE B 1 570 ? 70.189 -13.642 34.679 1.00 38.44 570 PHE B CA 1
ATOM 10474 C C . PHE B 1 570 ? 68.955 -14.400 34.201 1.00 44.00 570 PHE B C 1
ATOM 10475 O O . PHE B 1 570 ? 68.844 -14.725 33.018 1.00 42.01 570 PHE B O 1
ATOM 10483 N N . GLU B 1 571 ? 68.033 -14.664 35.126 1.00 41.62 571 GLU B N 1
ATOM 10484 C CA . GLU B 1 571 ? 66.789 -15.329 34.815 1.00 41.39 571 GLU B CA 1
ATOM 10485 C C . GLU B 1 571 ? 65.695 -14.797 35.725 1.00 44.21 571 GLU B C 1
ATOM 10486 O O . GLU B 1 571 ? 65.941 -14.435 36.893 1.00 43.06 571 GLU B O 1
ATOM 10492 N N . SER B 1 572 ? 64.480 -14.741 35.162 1.00 39.03 572 SER B N 1
ATOM 10493 C CA . SER B 1 572 ? 63.261 -14.386 35.873 1.00 37.39 572 SER B CA 1
ATOM 10494 C C . SER B 1 572 ? 62.301 -15.547 35.728 1.00 42.04 572 SER B C 1
ATOM 10495 O O . SER B 1 572 ? 62.309 -16.250 34.711 1.00 43.27 572 SER B O 1
ATOM 10498 N N . GLY B 1 573 ? 61.468 -15.737 36.731 1.00 37.37 573 GLY B N 1
ATOM 10499 C CA . GLY B 1 573 ? 60.490 -16.810 36.718 1.00 36.57 573 GLY B CA 1
ATOM 10500 C C . GLY B 1 573 ? 60.031 -17.198 38.097 1.00 40.73 573 GLY B C 1
ATOM 10501 O O . GLY B 1 573 ? 60.498 -16.653 39.099 1.00 38.87 573 GLY B O 1
ATOM 10502 N N . LEU B 1 574 ? 59.119 -18.159 38.146 1.00 39.05 574 LEU B N 1
ATOM 10503 C CA . LEU B 1 574 ? 58.549 -18.608 39.404 1.00 39.10 574 LEU B CA 1
ATOM 10504 C C . LEU B 1 574 ? 59.435 -19.546 40.208 1.00 46.44 574 LEU B C 1
ATOM 10505 O O . LEU B 1 574 ? 60.251 -20.299 39.677 1.00 46.37 574 LEU B O 1
ATOM 10510 N N . ARG B 1 575 ? 59.206 -19.495 41.511 1.00 45.12 575 ARG B N 1
ATOM 10511 C CA . ARG B 1 575 ? 59.733 -20.303 42.596 1.00 44.93 575 ARG B CA 1
ATOM 10512 C C . ARG B 1 575 ? 58.570 -21.135 43.071 1.00 49.71 575 ARG B C 1
ATOM 10513 O O . ARG B 1 575 ? 57.444 -20.613 43.121 1.00 49.48 575 ARG B O 1
ATOM 10521 N N . PHE B 1 576 ? 58.828 -22.341 43.557 1.00 45.70 576 PHE B N 1
ATOM 10522 C CA . PHE B 1 576 ? 57.758 -23.158 44.085 1.00 45.52 576 PHE B CA 1
ATOM 10523 C C . PHE B 1 576 ? 58.134 -23.554 45.498 1.00 53.68 576 PHE B C 1
ATOM 10524 O O . PHE B 1 576 ? 59.044 -24.365 45.687 1.00 55.52 576 PHE B O 1
ATOM 10532 N N . VAL B 1 577 ? 57.518 -22.872 46.495 1.00 49.78 577 VAL B N 1
ATOM 10533 C CA . VAL B 1 577 ? 57.823 -23.073 47.911 1.00 49.60 577 VAL B CA 1
ATOM 10534 C C . VAL B 1 577 ? 56.634 -23.666 48.682 1.00 56.92 577 VAL B C 1
ATOM 10535 O O . VAL B 1 577 ? 55.578 -23.031 48.829 1.00 58.30 577 VAL B O 1
ATOM 10539 N N . GLY B 1 578 ? 56.851 -24.876 49.191 1.00 53.37 578 GLY B N 1
ATOM 10540 C CA . GLY B 1 578 ? 55.887 -25.593 50.004 1.00 53.69 578 GLY B CA 1
ATOM 10541 C C . GLY B 1 578 ? 55.278 -26.760 49.276 1.00 59.47 578 GLY B C 1
ATOM 10542 O O . GLY B 1 578 ? 55.655 -27.046 48.139 1.00 60.60 578 GLY B O 1
ATOM 10543 N N . GLN B 1 579 ? 54.348 -27.461 49.934 1.00 55.05 579 GLN B N 1
ATOM 10544 C CA . GLN B 1 579 ? 53.645 -28.574 49.307 1.00 53.47 579 GLN B CA 1
ATOM 10545 C C . GLN B 1 579 ? 52.335 -27.997 48.790 1.00 54.62 579 GLN B C 1
ATOM 10546 O O . GLN B 1 579 ? 52.089 -26.812 49.013 1.00 53.23 579 GLN B O 1
ATOM 10552 N N . LEU B 1 580 ? 51.529 -28.777 48.053 1.00 51.08 580 LEU B N 1
ATOM 10553 C CA . LEU B 1 580 ? 50.293 -28.280 47.426 1.00 50.72 580 LEU B CA 1
ATOM 10554 C C . LEU B 1 580 ? 49.450 -27.387 48.334 1.00 56.84 580 LEU B C 1
ATOM 10555 O O . LEU B 1 580 ? 49.118 -26.256 47.961 1.00 55.64 580 LEU B O 1
ATOM 10560 N N . GLU B 1 581 ? 49.182 -27.861 49.546 1.00 56.05 581 GLU B N 1
ATOM 10561 C CA . GLU B 1 581 ? 48.464 -27.105 50.554 1.00 56.82 581 GLU B CA 1
ATOM 10562 C C . GLU B 1 581 ? 49.442 -26.075 51.107 1.00 59.93 581 GLU B C 1
ATOM 10563 O O . GLU B 1 581 ? 50.418 -26.407 51.787 1.00 60.69 581 GLU B O 1
ATOM 10569 N N . GLY B 1 582 ? 49.208 -24.832 50.730 1.00 54.51 582 GLY B N 1
ATOM 10570 C CA . GLY B 1 582 ? 50.029 -23.701 51.144 1.00 53.90 582 GLY B CA 1
ATOM 10571 C C . GLY B 1 582 ? 51.142 -23.302 50.195 1.00 56.62 582 GLY B C 1
ATOM 10572 O O . GLY B 1 582 ? 51.988 -22.483 50.567 1.00 56.64 582 GLY B O 1
ATOM 10573 N N . LEU B 1 583 ? 51.153 -23.874 48.960 1.00 51.73 583 LEU B N 1
ATOM 10574 C CA . LEU B 1 583 ? 52.145 -23.622 47.918 1.00 49.53 583 LEU B CA 1
ATOM 10575 C C . LEU B 1 583 ? 52.265 -22.139 47.577 1.00 54.01 583 LEU B C 1
ATOM 10576 O O . LEU B 1 583 ? 51.256 -21.437 47.474 1.00 54.40 583 LEU B O 1
ATOM 10581 N N . LYS B 1 584 ? 53.505 -21.667 47.437 1.00 49.13 584 LYS B N 1
ATOM 10582 C CA . LYS B 1 584 ? 53.801 -20.284 47.102 1.00 48.00 584 LYS B CA 1
ATOM 10583 C C . LYS B 1 584 ? 54.498 -20.288 45.765 1.00 49.04 584 LYS B C 1
ATOM 10584 O O . LYS B 1 584 ? 55.488 -21.004 45.584 1.00 49.30 584 LYS B O 1
ATOM 10590 N N . GLN B 1 585 ? 53.957 -19.523 44.817 1.00 42.97 585 GLN B N 1
ATOM 10591 C CA . GLN B 1 585 ? 54.502 -19.415 43.467 1.00 41.46 585 GLN B CA 1
ATOM 10592 C C . GLN B 1 585 ? 54.858 -17.961 43.230 1.00 47.43 585 GLN B C 1
ATOM 10593 O O . GLN B 1 585 ? 54.035 -17.165 42.766 1.00 48.44 585 GLN B O 1
ATOM 10599 N N . GLU B 1 586 ? 56.081 -17.609 43.606 1.00 44.48 586 GLU B N 1
ATOM 10600 C CA . GLU B 1 586 ? 56.589 -16.246 43.594 1.00 43.72 586 GLU B CA 1
ATOM 10601 C C . GLU B 1 586 ? 57.545 -16.002 42.448 1.00 47.11 586 GLU B C 1
ATOM 10602 O O . GLU B 1 586 ? 58.424 -16.836 42.180 1.00 46.92 586 GLU B O 1
ATOM 10608 N N . ALA B 1 587 ? 57.376 -14.848 41.768 1.00 42.96 587 ALA B N 1
ATOM 10609 C CA . ALA B 1 587 ? 58.251 -14.453 40.652 1.00 40.73 587 ALA B CA 1
ATOM 10610 C C . ALA B 1 587 ? 59.562 -13.916 41.213 1.00 43.97 587 ALA B C 1
ATOM 10611 O O . ALA B 1 587 ? 59.560 -13.093 42.136 1.00 44.00 587 ALA B O 1
ATOM 10613 N N . MET B 1 588 ? 60.675 -14.427 40.674 1.00 39.95 588 MET B N 1
ATOM 10614 C CA . MET B 1 588 ? 62.035 -14.101 41.098 1.00 40.71 588 MET B CA 1
ATOM 10615 C C . MET B 1 588 ? 62.861 -13.542 39.981 1.00 41.84 588 MET B C 1
ATOM 10616 O O . MET B 1 588 ? 62.639 -13.858 38.816 1.00 39.75 588 MET B O 1
ATOM 10621 N N . LEU B 1 589 ? 63.848 -12.732 40.356 1.00 38.79 589 LEU B N 1
ATOM 10622 C CA . LEU B 1 589 ? 64.878 -12.260 39.463 1.00 38.71 589 LEU B CA 1
ATOM 10623 C C . LEU B 1 589 ? 66.163 -12.719 40.123 1.00 42.51 589 LEU B C 1
ATOM 10624 O O . LEU B 1 589 ? 66.444 -12.356 41.262 1.00 41.79 589 LEU B O 1
ATOM 10629 N N . ALA B 1 590 ? 66.888 -13.591 39.434 1.00 40.07 590 ALA B N 1
ATOM 10630 C CA . ALA B 1 590 ? 68.124 -14.157 39.931 1.00 40.64 590 ALA B CA 1
ATOM 10631 C C . ALA B 1 590 ? 69.236 -13.967 38.906 1.00 43.58 590 ALA B C 1
ATOM 10632 O O . ALA B 1 590 ? 68.967 -13.957 37.696 1.00 42.50 590 ALA B O 1
ATOM 10634 N N . GLY B 1 591 ? 70.465 -13.815 39.404 1.00 39.60 591 GLY B N 1
ATOM 10635 C CA . GLY B 1 591 ? 71.653 -13.622 38.582 1.00 37.87 591 GLY B CA 1
ATOM 10636 C C . GLY B 1 591 ? 72.832 -14.428 39.063 1.00 38.13 591 GLY B C 1
ATOM 10637 O O . GLY B 1 591 ? 72.928 -14.721 40.254 1.00 36.02 591 GLY B O 1
ATOM 10638 N N . ALA B 1 592 ? 73.729 -14.798 38.135 1.00 35.29 592 ALA B N 1
ATOM 10639 C CA . ALA B 1 592 ? 74.944 -15.594 38.414 1.00 35.41 592 ALA B CA 1
ATOM 10640 C C . ALA B 1 592 ? 76.110 -15.095 37.563 1.00 40.98 592 ALA B C 1
ATOM 10641 O O . ALA B 1 592 ? 75.961 -14.979 36.344 1.00 40.94 592 ALA B O 1
ATOM 10643 N N . ILE B 1 593 ? 77.260 -14.790 38.197 1.00 38.25 593 ILE B N 1
ATOM 10644 C CA . ILE B 1 593 ? 78.444 -14.298 37.472 1.00 38.62 593 ILE B CA 1
ATOM 10645 C C . ILE B 1 593 ? 79.741 -15.023 37.866 1.00 46.02 593 ILE B C 1
ATOM 10646 O O . ILE B 1 593 ? 79.882 -15.526 38.991 1.00 45.93 593 ILE B O 1
ATOM 10651 N N . CYS B 1 594 ? 80.694 -15.046 36.919 1.00 44.81 594 CYS B N 1
ATOM 10652 C CA . CYS B 1 594 ? 82.025 -15.642 37.089 1.00 46.42 594 CYS B CA 1
ATOM 10653 C C . CYS B 1 594 ? 83.000 -15.080 36.064 1.00 47.57 594 CYS B C 1
ATOM 10654 O O . CYS B 1 594 ? 82.582 -14.504 35.051 1.00 44.62 594 CYS B O 1
ATOM 10657 N N . GLY B 1 595 ? 84.286 -15.282 36.345 1.00 44.52 595 GLY B N 1
ATOM 10658 C CA . GLY B 1 595 ? 85.382 -14.853 35.492 1.00 43.89 595 GLY B CA 1
ATOM 10659 C C . GLY B 1 595 ? 85.852 -13.442 35.759 1.00 47.87 595 GLY B C 1
ATOM 10660 O O . GLY B 1 595 ? 85.574 -12.870 36.816 1.00 45.77 595 GLY B O 1
ATOM 10661 N N . LYS B 1 596 ? 86.550 -12.856 34.773 1.00 45.40 596 LYS B N 1
ATOM 10662 C CA . LYS B 1 596 ? 87.063 -11.498 34.895 1.00 44.57 596 LYS B CA 1
ATOM 10663 C C . LYS B 1 596 ? 85.945 -10.477 35.101 1.00 48.74 596 LYS B C 1
ATOM 10664 O O . LYS B 1 596 ? 84.850 -10.627 34.564 1.00 47.06 596 LYS B O 1
ATOM 10670 N N . ARG B 1 597 ? 86.215 -9.465 35.937 1.00 46.55 597 ARG B N 1
ATOM 10671 C CA . ARG B 1 597 ? 85.299 -8.363 36.224 1.00 44.84 597 ARG B CA 1
ATOM 10672 C C . ARG B 1 597 ? 84.841 -7.702 34.908 1.00 49.97 597 ARG B C 1
ATOM 10673 O O . ARG B 1 597 ? 83.635 -7.501 34.697 1.00 48.46 597 ARG B O 1
ATOM 10681 N N . LEU B 1 598 ? 85.818 -7.424 34.009 1.00 47.78 598 LEU B N 1
ATOM 10682 C CA . LEU B 1 598 ? 85.598 -6.788 32.709 1.00 45.85 598 LEU B CA 1
ATOM 10683 C C . LEU B 1 598 ? 85.936 -7.705 31.562 1.00 49.64 598 LEU B C 1
ATOM 10684 O O . LEU B 1 598 ? 86.792 -8.588 31.717 1.00 49.11 598 LEU B O 1
ATOM 10689 N N . PRO B 1 599 ? 85.301 -7.515 30.374 1.00 46.51 599 PRO B N 1
ATOM 10690 C CA . PRO B 1 599 ? 85.693 -8.344 29.205 1.00 45.74 599 PRO B CA 1
ATOM 10691 C C . PRO B 1 599 ? 87.148 -8.042 28.794 1.00 51.44 599 PRO B C 1
ATOM 10692 O O . PRO B 1 599 ? 87.638 -6.941 29.057 1.00 51.17 599 PRO B O 1
ATOM 10696 N N . GLU B 1 600 ? 87.855 -9.025 28.209 1.00 48.90 600 GLU B N 1
ATOM 10697 C CA . GLU B 1 600 ? 89.254 -8.855 27.789 1.00 49.34 600 GLU B CA 1
ATOM 10698 C C . GLU B 1 600 ? 89.382 -7.702 26.799 1.00 54.18 600 GLU B C 1
ATOM 10699 O O . GLU B 1 600 ? 88.641 -7.670 25.811 1.00 54.16 600 GLU B O 1
ATOM 10705 N N . GLY B 1 601 ? 90.268 -6.744 27.126 1.00 49.81 601 GLY B N 1
ATOM 10706 C CA . GLY B 1 601 ? 90.534 -5.564 26.317 1.00 48.25 601 GLY B CA 1
ATOM 10707 C C . GLY B 1 601 ? 91.741 -4.783 26.776 1.00 51.08 601 GLY B C 1
ATOM 10708 O O . GLY B 1 601 ? 92.045 -4.764 27.967 1.00 52.22 601 GLY B O 1
ATOM 10709 N N . TRP B 1 602 ? 92.414 -4.095 25.830 1.00 45.89 602 TRP B N 1
ATOM 10710 C CA . TRP B 1 602 ? 93.624 -3.277 26.031 1.00 44.96 602 TRP B CA 1
ATOM 10711 C C . TRP B 1 602 ? 93.518 -2.253 27.152 1.00 51.65 602 TRP B C 1
ATOM 10712 O O . TRP B 1 602 ? 94.532 -1.919 27.769 1.00 51.96 602 TRP B O 1
ATOM 10723 N N . ALA B 1 603 ? 92.296 -1.713 27.357 1.00 50.17 603 ALA B N 1
ATOM 10724 C CA . ALA B 1 603 ? 91.979 -0.626 28.295 1.00 50.17 603 ALA B CA 1
ATOM 10725 C C . ALA B 1 603 ? 91.418 -1.111 29.633 1.00 55.15 603 ALA B C 1
ATOM 10726 O O . ALA B 1 603 ? 91.240 -0.305 30.550 1.00 55.81 603 ALA B O 1
ATOM 10728 N N . ASN B 1 604 ? 91.181 -2.426 29.749 1.00 50.50 604 ASN B N 1
ATOM 10729 C CA . ASN B 1 604 ? 90.562 -3.062 30.897 1.00 50.46 604 ASN B CA 1
ATOM 10730 C C . ASN B 1 604 ? 91.495 -3.793 31.849 1.00 55.83 604 ASN B C 1
ATOM 10731 O O . ASN B 1 604 ? 92.300 -4.628 31.417 1.00 55.96 604 ASN B O 1
ATOM 10736 N N . GLY B 1 605 ? 91.300 -3.551 33.149 1.00 53.48 605 GLY B N 1
ATOM 10737 C CA . GLY B 1 605 ? 92.003 -4.257 34.216 1.00 54.08 605 GLY B CA 1
ATOM 10738 C C . GLY B 1 605 ? 91.679 -5.746 34.173 1.00 59.12 605 GLY B C 1
ATOM 10739 O O . GLY B 1 605 ? 90.581 -6.125 33.751 1.00 58.67 605 GLY B O 1
ATOM 10740 N N . ARG B 1 606 ? 92.637 -6.603 34.567 1.00 56.40 606 ARG B N 1
ATOM 10741 C CA . ARG B 1 606 ? 92.477 -8.059 34.490 1.00 56.58 606 ARG B CA 1
ATOM 10742 C C . ARG B 1 606 ? 92.070 -8.705 35.841 1.00 60.32 606 ARG B C 1
ATOM 10743 O O . ARG B 1 606 ? 92.404 -9.864 36.117 1.00 60.99 606 ARG B O 1
ATOM 10751 N N . ASP B 1 607 ? 91.305 -7.969 36.653 1.00 55.10 607 ASP B N 1
ATOM 10752 C CA . ASP B 1 607 ? 90.836 -8.457 37.952 1.00 54.70 607 ASP B CA 1
ATOM 10753 C C . ASP B 1 607 ? 89.646 -9.395 37.767 1.00 55.05 607 ASP B C 1
ATOM 10754 O O . ASP B 1 607 ? 88.843 -9.206 36.842 1.00 54.45 607 ASP B O 1
ATOM 10759 N N . GLY B 1 608 ? 89.533 -10.370 38.667 1.00 48.20 608 GLY B N 1
ATOM 10760 C CA . GLY B 1 608 ? 88.419 -11.301 38.695 1.00 46.23 608 GLY B CA 1
ATOM 10761 C C . GLY B 1 608 ? 87.229 -10.695 39.404 1.00 48.02 608 GLY B C 1
ATOM 10762 O O . GLY B 1 608 ? 87.401 -9.908 40.338 1.00 47.03 608 GLY B O 1
ATOM 10763 N N . VAL B 1 609 ? 86.005 -11.057 38.960 1.00 43.95 609 VAL B N 1
ATOM 10764 C CA . VAL B 1 609 ? 84.752 -10.596 39.553 1.00 43.58 609 VAL B CA 1
ATOM 10765 C C . VAL B 1 609 ? 84.691 -10.999 41.019 1.00 48.15 609 VAL B C 1
ATOM 10766 O O . VAL B 1 609 ? 85.162 -12.085 41.365 1.00 48.16 609 VAL B O 1
ATOM 10770 N N . ASP B 1 610 ? 84.074 -10.157 41.860 1.00 43.82 610 ASP B N 1
ATOM 10771 C CA . ASP B 1 610 ? 83.887 -10.466 43.273 1.00 43.49 610 ASP B CA 1
ATOM 10772 C C . ASP B 1 610 ? 82.526 -10.028 43.741 1.00 47.81 610 ASP B C 1
ATOM 10773 O O . ASP B 1 610 ? 81.752 -9.474 42.953 1.00 47.21 610 ASP B O 1
ATOM 10778 N N . PHE B 1 611 ? 82.261 -10.217 45.049 1.00 44.35 611 PHE B N 1
ATOM 10779 C CA . PHE B 1 611 ? 81.004 -9.904 45.723 1.00 43.01 611 PHE B CA 1
ATOM 10780 C C . PHE B 1 611 ? 80.495 -8.505 45.405 1.00 48.08 611 PHE B C 1
ATOM 10781 O O . PHE B 1 611 ? 79.303 -8.340 45.117 1.00 49.09 611 PHE B O 1
ATOM 10789 N N . PHE B 1 612 ? 81.400 -7.506 45.433 1.00 42.67 612 PHE B N 1
ATOM 10790 C CA . PHE B 1 612 ? 81.055 -6.085 45.264 1.00 40.26 612 PHE B CA 1
ATOM 10791 C C . PHE B 1 612 ? 80.652 -5.714 43.834 1.00 43.46 612 PHE B C 1
ATOM 10792 O O . PHE B 1 612 ? 80.019 -4.676 43.631 1.00 43.12 612 PHE B O 1
ATOM 10800 N N . ASP B 1 613 ? 80.962 -6.579 42.860 1.00 39.00 613 ASP B N 1
ATOM 10801 C CA . ASP B 1 613 ? 80.563 -6.388 41.472 1.00 37.89 613 ASP B CA 1
ATOM 10802 C C . ASP B 1 613 ? 79.110 -6.812 41.322 1.00 42.77 613 ASP B C 1
ATOM 10803 O O . ASP B 1 613 ? 78.295 -6.085 40.726 1.00 43.56 613 ASP B O 1
ATOM 10808 N N . ALA B 1 614 ? 78.776 -7.941 41.959 1.00 38.72 614 ALA B N 1
ATOM 10809 C CA . ALA B 1 614 ? 77.423 -8.476 42.044 1.00 38.74 614 ALA B CA 1
ATOM 10810 C C . ALA B 1 614 ? 76.568 -7.531 42.909 1.00 46.59 614 ALA B C 1
ATOM 10811 O O . ALA B 1 614 ? 75.396 -7.293 42.579 1.00 47.33 614 ALA B O 1
ATOM 10813 N N . LYS B 1 615 ? 77.172 -6.952 43.981 1.00 42.83 615 LYS B N 1
ATOM 10814 C CA . LYS B 1 615 ? 76.488 -6.011 44.853 1.00 41.59 615 LYS B CA 1
ATOM 10815 C C . LYS B 1 615 ? 76.017 -4.790 44.081 1.00 47.05 615 LYS B C 1
ATOM 10816 O O . LYS B 1 615 ? 74.882 -4.341 44.293 1.00 47.72 615 LYS B O 1
ATOM 10822 N N . ALA B 1 616 ? 76.870 -4.263 43.170 1.00 43.51 616 ALA B N 1
ATOM 10823 C CA . ALA B 1 616 ? 76.552 -3.073 42.363 1.00 42.38 616 ALA B CA 1
ATOM 10824 C C . ALA B 1 616 ? 75.371 -3.342 41.450 1.00 43.47 616 ALA B C 1
ATOM 10825 O O . ALA B 1 616 ? 74.521 -2.482 41.297 1.00 41.50 616 ALA B O 1
ATOM 10827 N N . ASP B 1 617 ? 75.292 -4.565 40.901 1.00 41.56 617 ASP B N 1
ATOM 10828 C CA . ASP B 1 617 ? 74.220 -5.003 40.014 1.00 41.10 617 ASP B CA 1
ATOM 10829 C C . ASP B 1 617 ? 72.898 -5.057 40.779 1.00 46.66 617 ASP B C 1
ATOM 10830 O O . ASP B 1 617 ? 71.892 -4.539 40.297 1.00 47.68 617 ASP B O 1
ATOM 10835 N N . VAL B 1 618 ? 72.929 -5.581 42.020 1.00 43.10 618 VAL B N 1
ATOM 10836 C CA . VAL B 1 618 ? 71.769 -5.657 42.918 1.00 42.37 618 VAL B CA 1
ATOM 10837 C C . VAL B 1 618 ? 71.337 -4.228 43.290 1.00 46.34 618 VAL B C 1
ATOM 10838 O O . VAL B 1 618 ? 70.150 -3.900 43.152 1.00 46.52 618 VAL B O 1
ATOM 10842 N N . GLU B 1 619 ? 72.306 -3.370 43.680 1.00 42.13 619 GLU B N 1
ATOM 10843 C CA . GLU B 1 619 ? 72.059 -1.958 44.037 1.00 41.81 619 GLU B CA 1
ATOM 10844 C C . GLU B 1 619 ? 71.334 -1.228 42.894 1.00 44.59 619 GLU B C 1
ATOM 10845 O O . GLU B 1 619 ? 70.329 -0.559 43.139 1.00 44.95 619 GLU B O 1
ATOM 10851 N N . ALA B 1 620 ? 71.815 -1.400 41.652 1.00 39.23 620 ALA B N 1
ATOM 10852 C CA . ALA B 1 620 ? 71.232 -0.789 40.457 1.00 38.42 620 ALA B CA 1
ATOM 10853 C C . ALA B 1 620 ? 69.779 -1.227 40.234 1.00 45.00 620 ALA B C 1
ATOM 10854 O O . ALA B 1 620 ? 68.948 -0.411 39.843 1.00 45.60 620 ALA B O 1
ATOM 10856 N N . VAL B 1 621 ? 69.474 -2.495 40.504 1.00 43.24 621 VAL B N 1
ATOM 10857 C CA . VAL B 1 621 ? 68.126 -3.043 40.374 1.00 43.54 621 VAL B CA 1
ATOM 10858 C C . VAL B 1 621 ? 67.283 -2.452 41.483 1.00 50.06 621 VAL B C 1
ATOM 10859 O O . VAL B 1 621 ? 66.219 -1.891 41.217 1.00 52.11 621 VAL B O 1
ATOM 10863 N N . LEU B 1 622 ? 67.774 -2.534 42.719 1.00 45.23 622 LEU B N 1
ATOM 10864 C CA . LEU B 1 622 ? 67.069 -2.029 43.892 1.00 44.31 622 LEU B CA 1
ATOM 10865 C C . LEU B 1 622 ? 66.772 -0.526 43.848 1.00 49.93 622 LEU B C 1
ATOM 10866 O O . LEU B 1 622 ? 65.860 -0.083 44.533 1.00 51.71 622 LEU B O 1
ATOM 10871 N N . ALA B 1 623 ? 67.521 0.254 43.038 1.00 45.37 623 ALA B N 1
ATOM 10872 C CA . ALA B 1 623 ? 67.337 1.708 42.911 1.00 44.03 623 ALA B CA 1
ATOM 10873 C C . ALA B 1 623 ? 66.491 2.120 41.713 1.00 47.92 623 ALA B C 1
ATOM 10874 O O . ALA B 1 623 ? 66.264 3.308 41.512 1.00 48.83 623 ALA B O 1
ATOM 10876 N N . SER B 1 624 ? 66.020 1.151 40.921 1.00 44.30 624 SER B N 1
ATOM 10877 C CA . SER B 1 624 ? 65.252 1.369 39.701 1.00 43.47 624 SER B CA 1
ATOM 10878 C C . SER B 1 624 ? 63.944 2.149 39.832 1.00 49.79 624 SER B C 1
ATOM 10879 O O . SER B 1 624 ? 63.507 2.722 38.850 1.00 50.02 624 SER B O 1
ATOM 10882 N N . ALA B 1 625 ? 63.316 2.156 40.996 1.00 49.02 625 ALA B N 1
ATOM 10883 C CA . ALA B 1 625 ? 62.063 2.879 41.199 1.00 50.20 625 ALA B CA 1
ATOM 10884 C C . ALA B 1 625 ? 62.184 3.939 42.313 1.00 54.33 625 ALA B C 1
ATOM 10885 O O . ALA B 1 625 ? 61.186 4.319 42.940 1.00 54.19 625 ALA B O 1
ATOM 10887 N N . GLY B 1 626 ? 63.411 4.428 42.501 1.00 51.94 626 GLY B N 1
ATOM 10888 C CA . GLY B 1 626 ? 63.770 5.461 43.475 1.00 53.28 626 GLY B CA 1
ATOM 10889 C C . GLY B 1 626 ? 63.496 5.102 44.919 1.00 58.73 626 GLY B C 1
ATOM 10890 O O . GLY B 1 626 ? 63.097 5.963 45.696 1.00 59.05 626 GLY B O 1
ATOM 10891 N N . ALA B 1 627 ? 63.699 3.829 45.284 1.00 56.37 627 ALA B N 1
ATOM 10892 C CA . ALA B 1 627 ? 63.466 3.331 46.634 1.00 56.69 627 ALA B CA 1
ATOM 10893 C C . ALA B 1 627 ? 64.694 2.571 47.220 1.00 61.66 627 ALA B C 1
ATOM 10894 O O . ALA B 1 627 ? 64.532 1.747 48.126 1.00 62.01 627 ALA B O 1
ATOM 10896 N N . LEU B 1 628 ? 65.923 2.886 46.742 1.00 57.10 628 LEU B N 1
ATOM 10897 C CA . LEU B 1 628 ? 67.142 2.216 47.214 1.00 56.62 628 LEU B CA 1
ATOM 10898 C C . LEU B 1 628 ? 67.327 2.238 48.736 1.00 60.57 628 LEU B C 1
ATOM 10899 O O . LEU B 1 628 ? 67.733 1.226 49.321 1.00 59.93 628 LEU B O 1
ATOM 10904 N N . GLY B 1 629 ? 67.002 3.371 49.350 1.00 57.22 629 GLY B N 1
ATOM 10905 C CA . GLY B 1 629 ? 67.089 3.568 50.792 1.00 57.69 629 GLY B CA 1
ATOM 10906 C C . GLY B 1 629 ? 66.175 2.690 51.622 1.00 62.61 629 GLY B C 1
ATOM 10907 O O . GLY B 1 629 ? 66.434 2.505 52.816 1.00 64.23 629 GLY B O 1
ATOM 10908 N N . ASP B 1 630 ? 65.108 2.132 50.999 1.00 57.83 630 ASP B N 1
ATOM 10909 C CA . ASP B 1 630 ? 64.148 1.231 51.651 1.00 57.73 630 ASP B CA 1
ATOM 10910 C C . ASP B 1 630 ? 64.754 -0.159 51.899 1.00 59.52 630 ASP B C 1
ATOM 10911 O O . ASP B 1 630 ? 64.189 -0.938 52.667 1.00 60.35 630 ASP B O 1
ATOM 10916 N N . PHE B 1 631 ? 65.869 -0.480 51.215 1.00 53.66 631 PHE B N 1
ATOM 10917 C CA . PHE B 1 631 ? 66.571 -1.765 51.306 1.00 52.74 631 PHE B CA 1
ATOM 10918 C C . PHE B 1 631 ? 67.818 -1.685 52.163 1.00 58.58 631 PHE B C 1
ATOM 10919 O O . PHE B 1 631 ? 68.432 -0.624 52.303 1.00 58.25 631 PHE B O 1
ATOM 10927 N N . SER B 1 632 ? 68.196 -2.835 52.728 1.00 57.89 632 SER B N 1
ATOM 10928 C CA . SER B 1 632 ? 69.377 -3.005 53.572 1.00 58.08 632 SER B CA 1
ATOM 10929 C C . SER B 1 632 ? 69.991 -4.375 53.346 1.00 62.06 632 SER B C 1
ATOM 10930 O O . SER B 1 632 ? 69.274 -5.375 53.211 1.00 60.80 632 SER B O 1
ATOM 10933 N N . PHE B 1 633 ? 71.328 -4.393 53.260 1.00 58.98 633 PHE B N 1
ATOM 10934 C CA . PHE B 1 633 ? 72.146 -5.578 53.070 1.00 58.16 633 PHE B CA 1
ATOM 10935 C C . PHE B 1 633 ? 72.692 -5.914 54.436 1.00 65.34 633 PHE B C 1
ATOM 10936 O O . PHE B 1 633 ? 73.538 -5.176 54.956 1.00 66.36 633 PHE B O 1
ATOM 10944 N N . VAL B 1 634 ? 72.161 -6.977 55.052 1.00 62.72 634 VAL B N 1
ATOM 10945 C CA . VAL B 1 634 ? 72.587 -7.395 56.389 1.00 63.04 634 VAL B CA 1
ATOM 10946 C C . VAL B 1 634 ? 73.424 -8.703 56.318 1.00 66.10 634 VAL B C 1
ATOM 10947 O O . VAL B 1 634 ? 73.071 -9.598 55.537 1.00 64.21 634 VAL B O 1
ATOM 10951 N N . PRO B 1 635 ? 74.541 -8.837 57.089 1.00 62.73 635 PRO B N 1
ATOM 10952 C CA . PRO B 1 635 ? 75.284 -10.113 57.067 1.00 62.24 635 PRO B CA 1
ATOM 10953 C C . PRO B 1 635 ? 74.326 -11.259 57.420 1.00 64.45 635 PRO B C 1
ATOM 10954 O O . PRO B 1 635 ? 73.642 -11.213 58.444 1.00 63.42 635 PRO B O 1
ATOM 10958 N N . GLY B 1 636 ? 74.205 -12.208 56.500 1.00 60.53 636 GLY B N 1
ATOM 10959 C CA . GLY B 1 636 ? 73.328 -13.363 56.644 1.00 59.69 636 GLY B CA 1
ATOM 10960 C C . GLY B 1 636 ? 73.972 -14.682 56.268 1.00 63.68 636 GLY B C 1
ATOM 10961 O O . GLY B 1 636 ? 75.188 -14.757 56.051 1.00 63.37 636 GLY B O 1
ATOM 10962 N N . GLU B 1 637 ? 73.148 -15.726 56.173 1.00 60.55 637 GLU B N 1
ATOM 10963 C CA . GLU B 1 637 ? 73.612 -17.054 55.807 1.00 60.34 637 GLU B CA 1
ATOM 10964 C C . GLU B 1 637 ? 72.574 -17.827 54.986 1.00 62.73 637 GLU B C 1
ATOM 10965 O O . GLU B 1 637 ? 71.371 -17.794 55.259 1.00 61.96 637 GLU B O 1
ATOM 10971 N N . HIS B 1 638 ? 73.069 -18.510 53.969 1.00 57.52 638 HIS B N 1
ATOM 10972 C CA . HIS B 1 638 ? 72.267 -19.338 53.078 1.00 55.58 638 HIS B CA 1
ATOM 10973 C C . HIS B 1 638 ? 73.073 -20.626 52.841 1.00 61.43 638 HIS B C 1
ATOM 10974 O O . HIS B 1 638 ? 74.293 -20.552 52.660 1.00 61.14 638 HIS B O 1
ATOM 10981 N N . PRO B 1 639 ? 72.426 -21.813 52.886 1.00 59.31 639 PRO B N 1
ATOM 10982 C CA . PRO B 1 639 ? 73.174 -23.080 52.707 1.00 59.17 639 PRO B CA 1
ATOM 10983 C C . PRO B 1 639 ? 73.922 -23.242 51.382 1.00 60.66 639 PRO B C 1
ATOM 10984 O O . PRO B 1 639 ? 74.846 -24.054 51.315 1.00 61.30 639 PRO B O 1
ATOM 10988 N N . ALA B 1 640 ? 73.498 -22.525 50.327 1.00 53.26 640 ALA B N 1
ATOM 10989 C CA . ALA B 1 640 ? 74.141 -22.598 49.013 1.00 51.41 640 ALA B CA 1
ATOM 10990 C C . ALA B 1 640 ? 75.260 -21.577 48.890 1.00 53.01 640 ALA B C 1
ATOM 10991 O O . ALA B 1 640 ? 76.014 -21.614 47.915 1.00 51.50 640 ALA B O 1
ATOM 10993 N N . LEU B 1 641 ? 75.385 -20.680 49.887 1.00 49.74 641 LEU B N 1
ATOM 10994 C CA . LEU B 1 641 ? 76.372 -19.611 49.847 1.00 49.22 641 LEU B CA 1
ATOM 10995 C C . LEU B 1 641 ? 77.446 -19.659 50.933 1.00 55.71 641 LEU B C 1
ATOM 10996 O O . LEU B 1 641 ? 77.238 -20.218 52.014 1.00 57.78 641 LEU B O 1
ATOM 11001 N N . HIS B 1 642 ? 78.595 -19.025 50.630 1.00 51.31 642 HIS B N 1
ATOM 11002 C CA . HIS B 1 642 ? 79.748 -18.861 51.499 1.00 51.55 642 HIS B CA 1
ATOM 11003 C C . HIS B 1 642 ? 79.321 -18.007 52.736 1.00 56.23 642 HIS B C 1
ATOM 11004 O O . HIS B 1 642 ? 78.979 -16.830 52.579 1.00 54.22 642 HIS B O 1
ATOM 11011 N N . PRO B 1 643 ? 79.390 -18.574 53.969 1.00 53.23 643 PRO B N 1
ATOM 11012 C CA . PRO B 1 643 ? 78.946 -17.824 55.167 1.00 52.65 643 PRO B CA 1
ATOM 11013 C C . PRO B 1 643 ? 79.728 -16.552 55.514 1.00 57.23 643 PRO B C 1
ATOM 11014 O O . PRO B 1 643 ? 79.268 -15.752 56.338 1.00 56.20 643 PRO B O 1
ATOM 11018 N N . GLY B 1 644 ? 80.885 -16.366 54.888 1.00 53.73 644 GLY B N 1
ATOM 11019 C CA . GLY B 1 644 ? 81.690 -15.168 55.097 1.00 53.41 644 GLY B CA 1
ATOM 11020 C C . GLY B 1 644 ? 81.445 -14.103 54.042 1.00 54.89 644 GLY B C 1
ATOM 11021 O O . GLY B 1 644 ? 81.866 -12.958 54.210 1.00 52.93 644 GLY B O 1
ATOM 11022 N N . GLN B 1 645 ? 80.795 -14.493 52.919 1.00 51.40 645 GLN B N 1
ATOM 11023 C CA . GLN B 1 645 ? 80.493 -13.597 51.803 1.00 50.44 645 GLN B CA 1
ATOM 11024 C C . GLN B 1 645 ? 79.009 -13.682 51.405 1.00 56.30 645 GLN B C 1
ATOM 11025 O O . GLN B 1 645 ? 78.702 -13.860 50.224 1.00 55.43 645 GLN B O 1
ATOM 11031 N N . THR B 1 646 ? 78.091 -13.562 52.401 1.00 54.33 646 THR B N 1
ATOM 11032 C CA . THR B 1 646 ? 76.630 -13.595 52.199 1.00 53.83 646 THR B CA 1
ATOM 11033 C C . THR B 1 646 ? 75.884 -12.405 52.837 1.00 57.57 646 THR B C 1
ATOM 11034 O O . THR B 1 646 ? 75.979 -12.171 54.053 1.00 58.47 646 THR B O 1
ATOM 11038 N N . ALA B 1 647 ? 75.093 -11.707 52.009 1.00 51.04 647 ALA B N 1
ATOM 11039 C CA . ALA B 1 647 ? 74.236 -10.612 52.427 1.00 50.16 647 ALA B CA 1
ATOM 11040 C C . ALA B 1 647 ? 72.785 -11.015 52.239 1.00 53.69 647 ALA B C 1
ATOM 11041 O O . ALA B 1 647 ? 72.406 -11.482 51.165 1.00 52.86 647 ALA B O 1
ATOM 11043 N N . ARG B 1 648 ? 71.997 -10.889 53.314 1.00 51.89 648 ARG B N 1
ATOM 11044 C CA . ARG B 1 648 ? 70.549 -11.091 53.367 1.00 52.36 648 ARG B CA 1
ATOM 11045 C C . ARG B 1 648 ? 69.964 -9.688 53.061 1.00 57.09 648 ARG B C 1
ATOM 11046 O O . ARG B 1 648 ? 70.330 -8.713 53.733 1.00 58.29 648 ARG B O 1
ATOM 11054 N N . ILE B 1 649 ? 69.114 -9.578 52.030 1.00 51.72 649 ILE B N 1
ATOM 11055 C CA . ILE B 1 649 ? 68.518 -8.304 51.596 1.00 50.71 649 ILE B CA 1
ATOM 11056 C C . ILE B 1 649 ? 67.099 -8.150 52.142 1.00 56.15 649 ILE B C 1
ATOM 11057 O O . ILE B 1 649 ? 66.239 -9.007 51.913 1.00 56.15 649 ILE B O 1
ATOM 11062 N N . GLU B 1 650 ? 66.868 -7.056 52.865 1.00 52.68 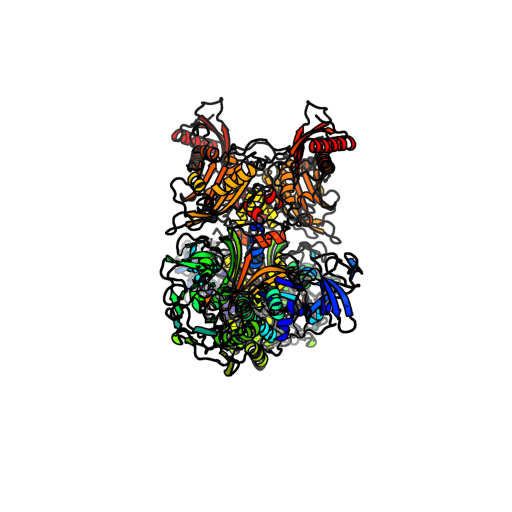650 GLU B N 1
ATOM 11063 C CA . GLU B 1 650 ? 65.569 -6.801 53.475 1.00 52.80 650 GLU B CA 1
ATOM 11064 C C . GLU B 1 650 ? 64.991 -5.432 53.153 1.00 54.43 650 GLU B C 1
ATOM 11065 O O . GLU B 1 650 ? 65.718 -4.513 52.785 1.00 52.76 650 GLU B O 1
ATOM 11071 N N . ARG B 1 651 ? 63.670 -5.317 53.299 1.00 50.89 651 ARG B N 1
ATOM 11072 C CA . ARG B 1 651 ? 62.869 -4.105 53.123 1.00 50.18 651 ARG B CA 1
ATOM 11073 C C . ARG B 1 651 ? 61.806 -4.139 54.234 1.00 55.78 651 ARG B C 1
ATOM 11074 O O . ARG B 1 651 ? 60.953 -5.040 54.232 1.00 56.58 651 ARG B O 1
ATOM 11082 N N . GLU B 1 652 ? 61.907 -3.223 55.215 1.00 52.54 652 GLU B N 1
ATOM 11083 C CA . GLU B 1 652 ? 61.017 -3.160 56.390 1.00 54.13 652 GLU B CA 1
ATOM 11084 C C . GLU B 1 652 ? 61.032 -4.480 57.178 1.00 58.35 652 GLU B C 1
ATOM 11085 O O . GLU B 1 652 ? 59.980 -4.968 57.611 1.00 56.44 652 GLU B O 1
ATOM 11091 N N . GLY B 1 653 ? 62.224 -5.068 57.303 1.00 56.46 653 GLY B N 1
ATOM 11092 C CA . GLY B 1 653 ? 62.425 -6.354 57.963 1.00 56.39 653 GLY B CA 1
ATOM 11093 C C . GLY B 1 653 ? 61.999 -7.552 57.129 1.00 59.54 653 GLY B C 1
ATOM 11094 O O . GLY B 1 653 ? 62.364 -8.681 57.460 1.00 60.78 653 GLY B O 1
ATOM 11095 N N . ARG B 1 654 ? 61.212 -7.335 56.056 1.00 54.73 654 ARG B N 1
ATOM 11096 C CA . ARG B 1 654 ? 60.752 -8.410 55.161 1.00 53.44 654 ARG B CA 1
ATOM 11097 C C . ARG B 1 654 ? 61.883 -8.868 54.242 1.00 54.38 654 ARG B C 1
ATOM 11098 O O . ARG B 1 654 ? 62.633 -8.026 53.742 1.00 55.16 654 ARG B O 1
ATOM 11106 N N . LEU B 1 655 ? 62.025 -10.189 54.045 1.00 47.74 655 LEU B N 1
ATOM 11107 C CA . LEU B 1 655 ? 63.083 -10.757 53.197 1.00 46.78 655 LEU B CA 1
ATOM 11108 C C . LEU B 1 655 ? 62.833 -10.560 51.695 1.00 51.43 655 LEU B C 1
ATOM 11109 O O . LEU B 1 655 ? 61.850 -11.072 51.155 1.00 51.85 655 LEU B O 1
ATOM 11114 N N . VAL B 1 656 ? 63.759 -9.860 51.025 1.00 47.81 656 VAL B N 1
ATOM 11115 C CA . VAL B 1 656 ? 63.754 -9.576 49.574 1.00 46.30 656 VAL B CA 1
ATOM 11116 C C . VAL B 1 656 ? 64.510 -10.698 48.862 1.00 48.27 656 VAL B C 1
ATOM 11117 O O . VAL B 1 656 ? 64.053 -11.216 47.845 1.00 48.23 656 VAL B O 1
ATOM 11121 N N . GLY B 1 657 ? 65.635 -11.085 49.440 1.00 42.52 657 GLY B N 1
ATOM 11122 C CA . GLY B 1 657 ? 66.437 -12.170 48.918 1.00 41.09 657 GLY B CA 1
ATOM 11123 C C . GLY B 1 657 ? 67.806 -12.225 49.519 1.00 46.35 657 GLY B C 1
ATOM 11124 O O . GLY B 1 657 ? 68.036 -11.690 50.594 1.00 47.02 657 GLY B O 1
ATOM 11125 N N . TYR B 1 658 ? 68.718 -12.854 48.804 1.00 45.34 658 TYR B N 1
ATOM 11126 C CA . TYR B 1 658 ? 70.106 -13.054 49.202 1.00 46.54 658 TYR B CA 1
ATOM 11127 C C . TYR B 1 658 ? 71.054 -12.702 48.062 1.00 50.90 658 TYR B C 1
ATOM 11128 O O . TYR B 1 658 ? 70.679 -12.710 46.888 1.00 51.33 658 TYR B O 1
ATOM 11137 N N . LEU B 1 659 ? 72.284 -12.392 48.425 1.00 46.80 659 LEU B N 1
ATOM 11138 C CA . LEU B 1 659 ? 73.380 -12.080 47.527 1.00 45.34 659 LEU B CA 1
ATOM 11139 C C . LEU B 1 659 ? 74.628 -12.671 48.181 1.00 47.81 659 LEU B C 1
ATOM 11140 O O . LEU B 1 659 ? 74.875 -12.447 49.356 1.00 47.37 659 LEU B O 1
ATOM 11145 N N . GLY B 1 660 ? 75.395 -13.425 47.424 1.00 45.14 660 GLY B N 1
ATOM 11146 C CA . GLY B 1 660 ? 76.629 -13.991 47.940 1.00 45.60 660 GLY B CA 1
ATOM 11147 C C . GLY B 1 660 ? 77.419 -14.869 46.999 1.00 47.20 660 GLY B C 1
ATOM 11148 O O . GLY B 1 660 ? 76.974 -15.192 45.886 1.00 45.69 660 GLY B O 1
ATOM 11149 N N . ALA B 1 661 ? 78.607 -15.272 47.469 1.00 42.42 661 ALA B N 1
ATOM 11150 C CA . ALA B 1 661 ? 79.461 -16.190 46.726 1.00 40.84 661 ALA B CA 1
ATOM 11151 C C . ALA B 1 661 ? 78.905 -17.609 46.920 1.00 46.53 661 ALA B C 1
ATOM 11152 O O . ALA B 1 661 ? 78.530 -17.982 48.039 1.00 46.82 661 ALA B O 1
ATOM 11154 N N . LEU B 1 662 ? 78.826 -18.391 45.827 1.00 42.85 662 LEU B N 1
ATOM 11155 C CA . LEU B 1 662 ? 78.405 -19.778 45.889 1.00 43.02 662 LEU B CA 1
ATOM 11156 C C . LEU B 1 662 ? 79.383 -20.471 46.835 1.00 52.75 662 LEU B C 1
ATOM 11157 O O . LEU B 1 662 ? 80.599 -20.270 46.717 1.00 52.32 662 LEU B O 1
ATOM 11162 N N . HIS B 1 663 ? 78.837 -21.223 47.815 1.00 53.52 663 HIS B N 1
ATOM 11163 C CA . HIS B 1 663 ? 79.589 -21.962 48.823 1.00 54.54 663 HIS B CA 1
ATOM 11164 C C . HIS B 1 663 ? 80.685 -22.806 48.175 1.00 60.18 663 HIS B C 1
ATOM 11165 O O . HIS B 1 663 ? 80.396 -23.570 47.247 1.00 58.72 663 HIS B O 1
ATOM 11172 N N . PRO B 1 664 ? 81.947 -22.698 48.658 1.00 58.68 664 PRO B N 1
ATOM 11173 C CA . PRO B 1 664 ? 83.033 -23.510 48.056 1.00 58.13 664 PRO B CA 1
ATOM 11174 C C . PRO B 1 664 ? 82.796 -25.026 48.126 1.00 61.71 664 PRO B C 1
ATOM 11175 O O . PRO B 1 664 ? 83.222 -25.751 47.220 1.00 61.06 664 PRO B O 1
ATOM 11179 N N . GLU B 1 665 ? 82.064 -25.507 49.153 1.00 57.65 665 GLU B N 1
ATOM 11180 C CA . GLU B 1 665 ? 81.733 -26.936 49.238 1.00 57.44 665 GLU B CA 1
ATOM 11181 C C . GLU B 1 665 ? 80.734 -27.380 48.168 1.00 60.82 665 GLU B C 1
ATOM 11182 O O . GLU B 1 665 ? 80.853 -28.505 47.681 1.00 61.35 665 GLU B O 1
ATOM 11188 N N . LEU B 1 666 ? 79.795 -26.487 47.757 1.00 56.41 666 LEU B N 1
ATOM 11189 C CA . LEU B 1 666 ? 78.833 -26.749 46.672 1.00 55.48 666 LEU B CA 1
ATOM 11190 C C . LEU B 1 666 ? 79.599 -26.793 45.359 1.00 57.66 666 LEU B C 1
ATOM 11191 O O . LEU B 1 666 ? 79.401 -27.712 44.567 1.00 57.80 666 LEU B O 1
ATOM 11196 N N . ALA B 1 667 ? 80.517 -25.835 45.166 1.00 52.26 667 ALA B N 1
ATOM 11197 C CA . ALA B 1 667 ? 81.401 -25.767 44.005 1.00 52.31 667 ALA B CA 1
ATOM 11198 C C . ALA B 1 667 ? 82.193 -27.083 43.838 1.00 57.21 667 ALA B C 1
ATOM 11199 O O . ALA B 1 667 ? 82.176 -27.651 42.744 1.00 56.04 667 ALA B O 1
ATOM 11201 N N . LYS B 1 668 ? 82.829 -27.593 44.928 1.00 54.96 668 LYS B N 1
ATOM 11202 C CA . LYS B 1 668 ? 83.566 -28.863 44.879 1.00 55.67 668 LYS B CA 1
ATOM 11203 C C . LYS B 1 668 ? 82.684 -29.966 44.282 1.00 58.48 668 LYS B C 1
ATOM 11204 O O . LYS B 1 668 ? 83.046 -30.557 43.263 1.00 56.17 668 LYS B O 1
ATOM 11210 N N . LYS B 1 669 ? 81.488 -30.151 44.881 1.00 55.25 669 LYS B N 1
ATOM 11211 C CA . LYS B 1 669 ? 80.467 -31.138 44.541 1.00 54.93 669 LYS B CA 1
ATOM 11212 C C . LYS B 1 669 ? 79.968 -31.064 43.087 1.00 60.75 669 LYS B C 1
ATOM 11213 O O . LYS B 1 669 ? 79.493 -32.063 42.554 1.00 62.07 669 LYS B O 1
ATOM 11219 N N . LEU B 1 670 ? 80.070 -29.895 42.459 1.00 57.02 670 LEU B N 1
ATOM 11220 C CA . LEU B 1 670 ? 79.641 -29.652 41.084 1.00 55.62 670 LEU B CA 1
ATOM 11221 C C . LEU B 1 670 ? 80.818 -29.622 40.129 1.00 60.10 670 LEU B C 1
ATOM 11222 O O . LEU B 1 670 ? 80.610 -29.510 38.916 1.00 59.83 670 LEU B O 1
ATOM 11227 N N . ASP B 1 671 ? 82.056 -29.697 40.680 1.00 57.14 671 ASP B N 1
ATOM 11228 C CA . ASP B 1 671 ? 83.319 -29.608 39.949 1.00 57.04 671 ASP B CA 1
ATOM 11229 C C . ASP B 1 671 ? 83.396 -28.260 39.224 1.00 59.57 671 ASP B C 1
ATOM 11230 O O . ASP B 1 671 ? 83.482 -28.165 37.994 1.00 59.02 671 ASP B O 1
ATOM 11235 N N . LEU B 1 672 ? 83.294 -27.215 40.018 1.00 56.00 672 LEU B N 1
ATOM 11236 C CA . LEU B 1 672 ? 83.366 -25.832 39.574 1.00 55.67 672 LEU B CA 1
ATOM 11237 C C . LEU B 1 672 ? 84.613 -25.257 40.269 1.00 64.97 672 LEU B C 1
ATOM 11238 O O . LEU B 1 672 ? 84.629 -25.160 41.500 1.00 64.69 672 LEU B O 1
ATOM 11243 N N . GLU B 1 673 ? 85.686 -24.971 39.490 1.00 64.94 673 GLU B N 1
ATOM 11244 C CA . GLU B 1 673 ? 86.965 -24.472 40.031 1.00 66.33 673 GLU B CA 1
ATOM 11245 C C . GLU B 1 673 ? 87.103 -22.944 39.983 1.00 68.67 673 GLU B C 1
ATOM 11246 O O . GLU B 1 673 ? 88.193 -22.418 40.239 1.00 69.57 673 GLU B O 1
ATOM 11252 N N . GLN B 1 674 ? 85.995 -22.236 39.724 1.00 61.71 674 GLN B N 1
ATOM 11253 C CA . GLN B 1 674 ? 85.983 -20.771 39.667 1.00 58.79 674 GLN B CA 1
ATOM 11254 C C . GLN B 1 674 ? 85.051 -20.165 40.718 1.00 56.96 674 GLN B C 1
ATOM 11255 O O . GLN B 1 674 ? 83.948 -20.697 40.907 1.00 58.18 674 GLN B O 1
ATOM 11261 N N . PRO B 1 675 ? 85.391 -19.003 41.332 1.00 47.48 675 PRO B N 1
ATOM 11262 C CA . PRO B 1 675 ? 84.422 -18.350 42.247 1.00 45.37 675 PRO B CA 1
ATOM 11263 C C . PRO B 1 675 ? 83.199 -17.854 41.466 1.00 47.04 675 PRO B C 1
ATOM 11264 O O . PRO B 1 675 ? 83.348 -17.351 40.343 1.00 46.73 675 PRO B O 1
ATOM 11268 N N . VAL B 1 676 ? 81.985 -18.073 42.022 1.00 41.47 676 VAL B N 1
ATOM 11269 C CA . VAL B 1 676 ? 80.696 -17.711 41.396 1.00 39.38 676 VAL B CA 1
ATOM 11270 C C . VAL B 1 676 ? 79.850 -16.849 42.370 1.00 42.73 676 VAL B C 1
ATOM 11271 O O . VAL B 1 676 ? 79.738 -17.174 43.557 1.00 41.25 676 VAL B O 1
ATOM 11275 N N . PHE B 1 677 ? 79.278 -15.738 41.844 1.00 38.79 677 PHE B N 1
ATOM 11276 C CA . PHE B 1 677 ? 78.484 -14.791 42.619 1.00 38.00 677 PHE B CA 1
ATOM 11277 C C . PHE B 1 677 ? 77.062 -14.827 42.175 1.00 45.38 677 PHE B C 1
ATOM 11278 O O . PHE B 1 677 ? 76.766 -14.754 40.974 1.00 44.30 677 PHE B O 1
ATOM 11286 N N . LEU B 1 678 ? 76.185 -15.053 43.165 1.00 45.47 678 LEU B N 1
ATOM 11287 C CA . LEU B 1 678 ? 74.751 -15.251 42.987 1.00 45.40 678 LEU B CA 1
ATOM 11288 C C . LEU B 1 678 ? 73.937 -14.237 43.720 1.00 50.48 678 LEU B C 1
ATOM 11289 O O . LEU B 1 678 ? 74.302 -13.843 44.829 1.00 51.82 678 LEU B O 1
ATOM 11294 N N . PHE B 1 679 ? 72.780 -13.889 43.151 1.00 44.14 679 PHE B N 1
ATOM 11295 C CA . PHE B 1 679 ? 71.762 -13.079 43.810 1.00 41.93 679 PHE B CA 1
ATOM 11296 C C . PHE B 1 679 ? 70.410 -13.584 43.367 1.00 47.56 679 PHE B C 1
ATOM 11297 O O . PHE B 1 679 ? 70.276 -14.147 42.259 1.00 46.99 679 PHE B O 1
ATOM 11305 N N . GLU B 1 680 ? 69.410 -13.398 44.233 1.00 42.95 680 GLU B N 1
ATOM 11306 C CA . GLU B 1 680 ? 68.031 -13.769 43.968 1.00 40.91 680 GLU B CA 1
ATOM 11307 C C . GLU B 1 680 ? 67.170 -12.812 44.740 1.00 45.77 680 GLU B C 1
ATOM 11308 O O . GLU B 1 680 ? 67.371 -12.634 45.940 1.00 45.35 680 GLU B O 1
ATOM 11314 N N . LEU B 1 681 ? 66.263 -12.129 44.024 1.00 42.46 681 LEU B N 1
ATOM 11315 C CA . LEU B 1 681 ? 65.363 -11.107 44.548 1.00 41.49 681 LEU B CA 1
ATOM 11316 C C . LEU B 1 681 ? 63.926 -11.477 44.257 1.00 43.42 681 LEU B C 1
ATOM 11317 O O . LEU B 1 681 ? 63.615 -11.937 43.150 1.00 41.87 681 LEU B O 1
ATOM 11322 N N . LEU B 1 682 ? 63.045 -11.281 45.263 1.00 39.35 682 LEU B N 1
ATOM 11323 C CA . LEU B 1 682 ? 61.593 -11.507 45.189 1.00 37.93 682 LEU B CA 1
ATOM 11324 C C . LEU B 1 682 ? 61.064 -10.249 44.522 1.00 43.49 682 LEU B C 1
ATOM 11325 O O . LEU B 1 682 ? 61.118 -9.178 45.135 1.00 43.82 682 LEU B O 1
ATOM 11330 N N . LEU B 1 683 ? 60.635 -10.352 43.244 1.00 40.42 683 LEU B N 1
ATOM 11331 C CA . LEU B 1 683 ? 60.146 -9.204 42.479 1.00 40.36 683 LEU B CA 1
ATOM 11332 C C . LEU B 1 683 ? 59.003 -8.433 43.145 1.00 45.34 683 LEU B C 1
ATOM 11333 O O . LEU B 1 683 ? 58.989 -7.207 43.045 1.00 45.00 683 LEU B O 1
ATOM 11338 N N . ALA B 1 684 ? 58.082 -9.120 43.865 1.00 41.82 684 ALA B N 1
ATOM 11339 C CA . ALA B 1 684 ? 56.975 -8.436 44.556 1.00 41.51 684 ALA B CA 1
ATOM 11340 C C . ALA B 1 684 ? 57.450 -7.397 45.566 1.00 48.21 684 ALA B C 1
ATOM 11341 O O . ALA B 1 684 ? 56.717 -6.466 45.857 1.00 48.71 684 ALA B O 1
ATOM 11343 N N . GLU B 1 685 ? 58.688 -7.546 46.068 1.00 46.91 685 GLU B N 1
ATOM 11344 C CA . GLU B 1 685 ? 59.356 -6.675 47.055 1.00 47.89 685 GLU B CA 1
ATOM 11345 C C . GLU B 1 685 ? 60.248 -5.614 46.449 1.00 51.01 685 GLU B C 1
ATOM 11346 O O . GLU B 1 685 ? 60.755 -4.775 47.177 1.00 50.23 685 GLU B O 1
ATOM 11352 N N . VAL B 1 686 ? 60.491 -5.689 45.140 1.00 49.09 686 VAL B N 1
ATOM 11353 C CA . VAL B 1 686 ? 61.379 -4.789 44.413 1.00 49.34 686 VAL B CA 1
ATOM 11354 C C . VAL B 1 686 ? 60.585 -3.782 43.570 1.00 52.56 686 VAL B C 1
ATOM 11355 O O . VAL B 1 686 ? 61.005 -2.632 43.464 1.00 53.23 686 VAL B O 1
ATOM 11359 N N . VAL B 1 687 ? 59.433 -4.195 43.009 1.00 49.31 687 VAL B N 1
ATOM 11360 C CA . VAL B 1 687 ? 58.591 -3.409 42.085 1.00 49.31 687 VAL B CA 1
ATOM 11361 C C . VAL B 1 687 ? 58.161 -2.051 42.642 1.00 53.82 687 VAL B C 1
ATOM 11362 O O . VAL B 1 687 ? 58.202 -1.083 41.879 1.00 52.20 687 VAL B O 1
ATOM 11366 N N . ASP B 1 688 ? 57.748 -1.951 43.923 1.00 51.62 688 ASP B N 1
ATOM 11367 C CA . ASP B 1 688 ? 57.289 -0.634 44.380 1.00 51.07 688 ASP B CA 1
ATOM 11368 C C . ASP B 1 688 ? 58.425 0.313 44.818 1.00 52.39 688 ASP B C 1
ATOM 11369 O O . ASP B 1 688 ? 59.415 -0.089 45.436 1.00 51.19 688 ASP B O 1
ATOM 11374 N N . GLY B 1 689 ? 58.273 1.562 44.408 1.00 47.87 689 GLY B N 1
ATOM 11375 C CA . GLY B 1 689 ? 59.195 2.638 44.715 1.00 47.94 689 GLY B CA 1
ATOM 11376 C C . GLY B 1 689 ? 58.475 3.875 45.202 1.00 54.07 689 GLY B C 1
ATOM 11377 O O . GLY B 1 689 ? 57.362 3.800 45.728 1.00 52.44 689 GLY B O 1
ATOM 11378 N N . HIS B 1 690 ? 59.111 5.026 45.058 1.00 54.54 690 HIS B N 1
ATOM 11379 C CA . HIS B 1 690 ? 58.512 6.295 45.469 1.00 55.43 690 HIS B CA 1
ATOM 11380 C C . HIS B 1 690 ? 58.690 7.316 44.407 1.00 55.26 690 HIS B C 1
ATOM 11381 O O . HIS B 1 690 ? 59.683 7.314 43.671 1.00 54.80 690 HIS B O 1
ATOM 11388 N N . LEU B 1 691 ? 57.696 8.179 44.307 1.00 50.21 691 LEU B N 1
ATOM 11389 C CA . LEU B 1 691 ? 57.673 9.281 43.375 1.00 49.11 691 LEU B CA 1
ATOM 11390 C C . LEU B 1 691 ? 58.562 10.394 43.924 1.00 52.49 691 LEU B C 1
ATOM 11391 O O . LEU B 1 691 ? 58.518 10.647 45.140 1.00 52.71 691 LEU B O 1
ATOM 11396 N N . PRO B 1 692 ? 59.372 11.062 43.054 1.00 48.29 692 PRO B N 1
ATOM 11397 C CA . PRO B 1 692 ? 60.194 12.199 43.521 1.00 48.16 692 PRO B CA 1
ATOM 11398 C C . PRO B 1 692 ? 59.424 13.258 44.318 1.00 54.56 692 PRO B C 1
ATOM 11399 O O . PRO B 1 692 ? 58.300 13.633 43.963 1.00 54.76 692 PRO B O 1
ATOM 11403 N N . LYS B 1 693 ? 60.027 13.709 45.427 1.00 53.36 693 LYS B N 1
ATOM 11404 C CA . LYS B 1 693 ? 59.501 14.782 46.291 1.00 54.60 693 LYS B CA 1
ATOM 11405 C C . LYS B 1 693 ? 60.566 15.861 46.302 1.00 57.60 693 LYS B C 1
ATOM 11406 O O . LYS B 1 693 ? 61.657 15.664 46.844 1.00 56.90 693 LYS B O 1
ATOM 11412 N N . PHE B 1 694 ? 60.280 16.963 45.623 1.00 54.28 694 PHE B N 1
ATOM 11413 C CA . PHE B 1 694 ? 61.235 18.037 45.464 1.00 55.00 694 PHE B CA 1
ATOM 11414 C C . PHE B 1 694 ? 61.630 18.692 46.789 1.00 61.62 694 PHE B C 1
ATOM 11415 O O . PHE B 1 694 ? 60.783 19.054 47.601 1.00 61.70 694 PHE B O 1
ATOM 11423 N N . ARG B 1 695 ? 62.943 18.806 46.974 1.00 59.62 695 ARG B N 1
ATOM 11424 C CA . ARG B 1 695 ? 63.656 19.406 48.088 1.00 61.01 695 ARG B CA 1
ATOM 11425 C C . ARG B 1 695 ? 64.413 20.597 47.500 1.00 65.97 695 ARG B C 1
ATOM 11426 O O . ARG B 1 695 ? 65.190 20.423 46.563 1.00 65.31 695 ARG B O 1
ATOM 11434 N N . GLU B 1 696 ? 64.141 21.812 48.004 1.00 64.62 696 GLU B N 1
ATOM 11435 C CA . GLU B 1 696 ? 64.715 23.079 47.529 1.00 65.01 696 GLU B CA 1
ATOM 11436 C C . GLU B 1 696 ? 66.242 23.090 47.446 1.00 69.42 696 GLU B C 1
ATOM 11437 O O . GLU B 1 696 ? 66.921 22.537 48.316 1.00 67.54 696 GLU B O 1
ATOM 11443 N N . LEU B 1 697 ? 66.766 23.721 46.369 1.00 67.26 697 LEU B N 1
ATOM 11444 C CA . LEU B 1 697 ? 68.201 23.859 46.088 1.00 66.65 697 LEU B CA 1
ATOM 11445 C C . LEU B 1 697 ? 68.756 25.130 46.702 1.00 71.67 697 LEU B C 1
ATOM 11446 O O . LEU B 1 697 ? 68.218 26.223 46.495 1.00 71.98 697 LEU B O 1
ATOM 11451 N N . SER B 1 698 ? 69.855 24.988 47.421 1.00 68.27 698 SER B N 1
ATOM 11452 C CA . SER B 1 698 ? 70.455 26.103 48.109 1.00 68.39 698 SER B CA 1
ATOM 11453 C C . SER B 1 698 ? 71.284 26.950 47.173 1.00 74.83 698 SER B C 1
ATOM 11454 O O . SER B 1 698 ? 71.997 26.406 46.321 1.00 75.12 698 SER B O 1
ATOM 11457 N N . ARG B 1 699 ? 71.205 28.284 47.340 1.00 71.72 699 ARG B N 1
ATOM 11458 C CA . ARG B 1 699 ? 71.996 29.247 46.563 1.00 71.52 699 ARG B CA 1
ATOM 11459 C C . ARG B 1 699 ? 73.359 29.417 47.243 1.00 75.12 699 ARG B C 1
ATOM 11460 O O . ARG B 1 699 ? 74.158 30.259 46.833 1.00 75.34 699 ARG B O 1
ATOM 11468 N N . PHE B 1 700 ? 73.632 28.604 48.270 1.00 71.22 700 PHE B N 1
ATOM 11469 C CA . PHE B 1 700 ? 74.823 28.739 49.089 1.00 71.75 700 PHE B CA 1
ATOM 11470 C C . PHE B 1 700 ? 75.813 27.596 48.974 1.00 76.26 700 PHE B C 1
ATOM 11471 O O . PHE B 1 700 ? 75.423 26.470 48.642 1.00 74.65 700 PHE B O 1
ATOM 11479 N N . PRO B 1 701 ? 77.119 27.886 49.226 1.00 74.63 701 PRO B N 1
ATOM 11480 C CA . PRO B 1 701 ? 78.136 26.827 49.132 1.00 74.01 701 PRO B CA 1
ATOM 11481 C C . PRO B 1 701 ? 77.992 25.735 50.178 1.00 76.16 701 PRO B C 1
ATOM 11482 O O . PRO B 1 701 ? 77.466 25.966 51.282 1.00 75.78 701 PRO B O 1
ATOM 11486 N N . GLU B 1 702 ? 78.501 24.548 49.810 1.00 71.33 702 GLU B N 1
ATOM 11487 C CA . GLU B 1 702 ? 78.542 23.361 50.648 1.00 70.45 702 GLU B CA 1
ATOM 11488 C C . GLU B 1 702 ? 79.903 23.240 51.278 1.00 72.64 702 GLU B C 1
ATOM 11489 O O . GLU B 1 702 ? 80.890 23.715 50.718 1.00 72.11 702 GLU B O 1
ATOM 11495 N N . VAL B 1 703 ? 79.945 22.635 52.460 1.00 68.84 703 VAL B N 1
ATOM 11496 C CA . VAL B 1 703 ? 81.155 22.439 53.224 1.00 68.29 703 VAL B CA 1
ATOM 11497 C C . VAL B 1 703 ? 81.407 20.945 53.388 1.00 70.36 703 VAL B C 1
ATOM 11498 O O . VAL B 1 703 ? 80.483 20.180 53.664 1.00 67.68 703 VAL B O 1
ATOM 11502 N N . ARG B 1 704 ? 82.658 20.533 53.147 1.00 67.85 704 ARG B N 1
ATOM 11503 C CA . ARG B 1 704 ? 83.091 19.154 53.259 1.00 67.16 704 ARG B CA 1
ATOM 11504 C C . ARG B 1 704 ? 84.188 19.009 54.292 1.00 73.33 704 ARG B C 1
ATOM 11505 O O . ARG B 1 704 ? 85.052 19.871 54.414 1.00 75.05 704 ARG B O 1
ATOM 11513 N N . ARG B 1 705 ? 84.128 17.925 55.052 1.00 69.47 705 ARG B N 1
ATOM 11514 C CA . ARG B 1 705 ? 85.102 17.542 56.056 1.00 69.29 705 ARG B CA 1
ATOM 11515 C C . ARG B 1 705 ? 85.349 16.061 55.879 1.00 73.36 705 ARG B C 1
ATOM 11516 O O . ARG B 1 705 ? 84.404 15.301 55.624 1.00 72.30 705 ARG B O 1
ATOM 11524 N N . ASP B 1 706 ? 86.623 15.654 55.981 1.00 70.89 706 ASP B N 1
ATOM 11525 C CA . ASP B 1 706 ? 87.012 14.253 55.842 1.00 70.65 706 ASP B CA 1
ATOM 11526 C C . ASP B 1 706 ? 87.422 13.685 57.191 1.00 72.15 706 ASP B C 1
ATOM 11527 O O . ASP B 1 706 ? 88.141 14.340 57.945 1.00 72.16 706 ASP B O 1
ATOM 11532 N N . LEU B 1 707 ? 86.917 12.495 57.515 1.00 67.39 707 LEU B N 1
ATOM 11533 C CA . LEU B 1 707 ? 87.219 11.803 58.768 1.00 67.48 707 LEU B CA 1
ATOM 11534 C C . LEU B 1 707 ? 87.858 10.461 58.480 1.00 72.05 707 LEU B C 1
ATOM 11535 O O . LEU B 1 707 ? 87.331 9.703 57.675 1.00 70.66 707 LEU B O 1
ATOM 11540 N N . ALA B 1 708 ? 88.992 10.171 59.141 1.00 70.65 708 ALA B N 1
ATOM 11541 C CA . ALA B 1 708 ? 89.689 8.889 59.043 1.00 71.39 708 ALA B CA 1
ATOM 11542 C C . ALA B 1 708 ? 89.407 8.131 60.362 1.00 76.45 708 ALA B C 1
ATOM 11543 O O . ALA B 1 708 ? 89.870 8.546 61.422 1.00 76.62 708 ALA B O 1
ATOM 11545 N N . LEU B 1 709 ? 88.584 7.072 60.305 1.00 73.61 709 LEU B N 1
ATOM 11546 C CA . LEU B 1 709 ? 88.132 6.373 61.509 1.00 74.23 709 LEU B CA 1
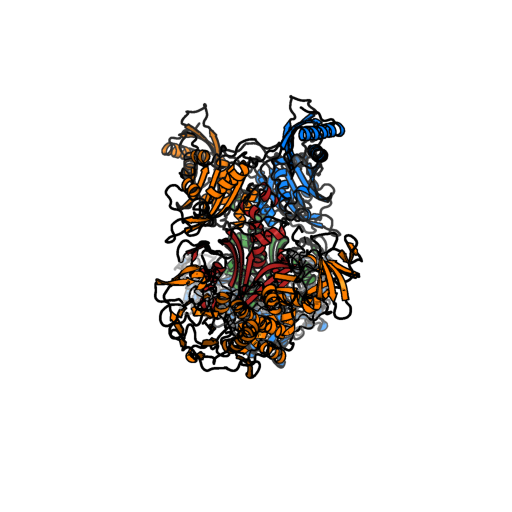ATOM 11547 C C . LEU B 1 709 ? 88.695 4.962 61.723 1.00 77.52 709 LEU B C 1
ATOM 11548 O O . LEU B 1 709 ? 88.473 4.075 60.903 1.00 76.22 709 LEU B O 1
ATOM 11553 N N . LEU B 1 710 ? 89.358 4.754 62.886 1.00 73.92 710 LEU B N 1
ATOM 11554 C CA . LEU B 1 710 ? 89.902 3.469 63.333 1.00 73.54 710 LEU B CA 1
ATOM 11555 C C . LEU B 1 710 ? 88.796 2.737 64.104 1.00 78.33 710 LEU B C 1
ATOM 11556 O O . LEU B 1 710 ? 88.318 3.241 65.126 1.00 78.95 710 LEU B O 1
ATOM 11561 N N . VAL B 1 711 ? 88.328 1.602 63.558 1.00 73.55 711 VAL B N 1
ATOM 11562 C CA . VAL B 1 711 ? 87.268 0.781 64.159 1.00 72.82 711 VAL B CA 1
ATOM 11563 C C . VAL B 1 711 ? 87.724 -0.668 64.169 1.00 76.37 711 VAL B C 1
ATOM 11564 O O . VAL B 1 711 ? 88.679 -0.997 63.460 1.00 75.66 711 VAL B O 1
ATOM 11568 N N . ASP B 1 712 ? 87.043 -1.539 64.943 1.00 72.96 712 ASP B N 1
ATOM 11569 C CA . ASP B 1 712 ? 87.375 -2.957 64.944 1.00 73.82 712 ASP B CA 1
ATOM 11570 C C . ASP B 1 712 ? 87.103 -3.502 63.533 1.00 78.74 712 ASP B C 1
ATOM 11571 O O . ASP B 1 712 ? 86.118 -3.126 62.894 1.00 76.93 712 ASP B O 1
ATOM 11576 N N . GLN B 1 713 ? 88.006 -4.354 63.040 1.00 76.91 713 GLN B N 1
ATOM 11577 C CA . GLN B 1 713 ? 87.952 -4.954 61.707 1.00 75.85 713 GLN B CA 1
ATOM 11578 C C . GLN B 1 713 ? 86.573 -5.585 61.369 1.00 79.62 713 GLN B C 1
ATOM 11579 O O . GLN B 1 713 ? 86.154 -5.550 60.203 1.00 78.98 713 GLN B O 1
ATOM 11585 N N . ASP B 1 714 ? 85.850 -6.075 62.393 1.00 75.68 714 ASP B N 1
ATOM 11586 C CA . ASP B 1 714 ? 84.566 -6.757 62.214 1.00 74.37 714 ASP B CA 1
ATOM 11587 C C . ASP B 1 714 ? 83.307 -5.875 62.307 1.00 72.86 714 ASP B C 1
ATOM 11588 O O . ASP B 1 714 ? 82.239 -6.326 61.877 1.00 71.30 714 ASP B O 1
ATOM 11593 N N . VAL B 1 715 ? 83.401 -4.648 62.844 1.00 67.22 715 VAL B N 1
ATOM 11594 C CA . VAL B 1 715 ? 82.202 -3.794 62.925 1.00 65.67 715 VAL B CA 1
ATOM 11595 C C . VAL B 1 715 ? 81.773 -3.353 61.495 1.00 64.01 715 VAL B C 1
ATOM 11596 O O . VAL B 1 715 ? 82.609 -2.903 60.706 1.00 59.83 715 VAL B O 1
ATOM 11600 N N . PRO B 1 716 ? 80.487 -3.608 61.129 1.00 60.41 716 PRO B N 1
ATOM 11601 C CA . PRO B 1 716 ? 80.036 -3.306 59.762 1.00 59.12 716 PRO B CA 1
ATOM 11602 C C . PRO B 1 716 ? 80.030 -1.825 59.394 1.00 63.46 716 PRO B C 1
ATOM 11603 O O . PRO B 1 716 ? 79.515 -0.994 60.150 1.00 63.57 716 PRO B O 1
ATOM 11607 N N . ALA B 1 717 ? 80.593 -1.508 58.209 1.00 59.49 717 ALA B N 1
ATOM 11608 C CA . ALA B 1 717 ? 80.706 -0.150 57.678 1.00 59.04 717 ALA B CA 1
ATOM 11609 C C . ALA B 1 717 ? 79.381 0.623 57.626 1.00 62.24 717 ALA B C 1
ATOM 11610 O O . ALA B 1 717 ? 79.383 1.814 57.925 1.00 62.38 717 ALA B O 1
ATOM 11612 N N . GLN B 1 718 ? 78.261 -0.044 57.288 1.00 57.92 718 GLN B N 1
ATOM 11613 C CA . GLN B 1 718 ? 76.954 0.614 57.214 1.00 57.49 718 GLN B CA 1
ATOM 11614 C C . GLN B 1 718 ? 76.420 0.991 58.606 1.00 62.64 718 GLN B C 1
ATOM 11615 O O . GLN B 1 718 ? 75.653 1.944 58.716 1.00 61.34 718 GLN B O 1
ATOM 11621 N N . ASP B 1 719 ? 76.865 0.288 59.662 1.00 60.55 719 ASP B N 1
ATOM 11622 C CA . ASP B 1 719 ? 76.489 0.633 61.039 1.00 61.90 719 ASP B CA 1
ATOM 11623 C C . ASP B 1 719 ? 77.170 1.953 61.434 1.00 65.98 719 ASP B C 1
ATOM 11624 O O . ASP B 1 719 ? 76.575 2.755 62.154 1.00 65.61 719 ASP B O 1
ATOM 11629 N N . ILE B 1 720 ? 78.417 2.168 60.956 1.00 62.34 720 ILE B N 1
ATOM 11630 C CA . ILE B 1 720 ? 79.164 3.383 61.225 1.00 62.37 720 ILE B CA 1
ATOM 11631 C C . ILE B 1 720 ? 78.564 4.522 60.402 1.00 65.36 720 ILE B C 1
ATOM 11632 O O . ILE B 1 720 ? 78.285 5.583 60.963 1.00 66.06 720 ILE B O 1
ATOM 11637 N N . LEU B 1 721 ? 78.320 4.293 59.103 1.00 59.99 721 LEU B N 1
ATOM 11638 C CA . LEU B 1 721 ? 77.727 5.302 58.208 1.00 59.63 721 LEU B CA 1
ATOM 11639 C C . LEU B 1 721 ? 76.344 5.778 58.682 1.00 65.66 721 LEU B C 1
ATOM 11640 O O . LEU B 1 721 ? 76.071 6.983 58.643 1.00 66.25 721 LEU B O 1
ATOM 11645 N N . THR B 1 722 ? 75.511 4.842 59.190 1.00 62.85 722 THR B N 1
ATOM 11646 C CA . THR B 1 722 ? 74.183 5.120 59.748 1.00 62.99 722 THR B CA 1
ATOM 11647 C C . THR B 1 722 ? 74.300 6.022 60.994 1.00 66.95 722 THR B C 1
ATOM 11648 O O . THR B 1 722 ? 73.566 7.011 61.100 1.00 66.54 722 THR B O 1
ATOM 11652 N N . GLN B 1 723 ? 75.244 5.700 61.901 1.00 63.20 723 GLN B N 1
ATOM 11653 C CA . GLN B 1 723 ? 75.489 6.478 63.113 1.00 63.57 723 GLN B CA 1
ATOM 11654 C C . GLN B 1 723 ? 75.927 7.907 62.794 1.00 67.48 723 GLN B C 1
ATOM 11655 O O . GLN B 1 723 ? 75.512 8.844 63.482 1.00 67.36 723 GLN B O 1
ATOM 11661 N N . ILE B 1 724 ? 76.752 8.062 61.737 1.00 63.21 724 ILE B N 1
ATOM 11662 C CA . ILE B 1 724 ? 77.244 9.348 61.260 1.00 62.66 724 ILE B CA 1
ATOM 11663 C C . ILE B 1 724 ? 76.052 10.233 60.846 1.00 66.20 724 ILE B C 1
ATOM 11664 O O . ILE B 1 724 ? 75.936 11.341 61.363 1.00 66.24 724 ILE B O 1
ATOM 11669 N N . ARG B 1 725 ? 75.144 9.726 59.970 1.00 61.59 725 ARG B N 1
ATOM 11670 C CA . ARG B 1 725 ? 73.953 10.472 59.509 1.00 60.41 725 ARG B CA 1
ATOM 11671 C C . ARG B 1 725 ? 73.120 10.935 60.698 1.00 64.99 725 ARG B C 1
ATOM 11672 O O . ARG B 1 725 ? 72.721 12.102 60.738 1.00 65.17 725 ARG B O 1
ATOM 11680 N N . ALA B 1 726 ? 72.919 10.033 61.691 1.00 61.78 726 ALA B N 1
ATOM 11681 C CA . ALA B 1 726 ? 72.168 10.287 62.925 1.00 62.62 726 ALA B CA 1
ATOM 11682 C C . ALA B 1 726 ? 72.755 11.433 63.771 1.00 68.96 726 ALA B C 1
ATOM 11683 O O . ALA B 1 726 ? 71.999 12.187 64.380 1.00 68.06 726 ALA B O 1
ATOM 11685 N N . ALA B 1 727 ? 74.093 11.563 63.786 1.00 67.68 727 ALA B N 1
ATOM 11686 C CA . ALA B 1 727 ? 74.831 12.545 64.575 1.00 68.62 727 ALA B CA 1
ATOM 11687 C C . ALA B 1 727 ? 75.279 13.804 63.789 1.00 76.71 727 ALA B C 1
ATOM 11688 O O . ALA B 1 727 ? 75.818 14.728 64.392 1.00 77.26 727 ALA B O 1
ATOM 11690 N N . ALA B 1 728 ? 75.045 13.845 62.454 1.00 75.23 728 ALA B N 1
ATOM 11691 C CA . ALA B 1 728 ? 75.476 14.961 61.584 1.00 75.18 728 ALA B CA 1
ATOM 11692 C C . ALA B 1 728 ? 74.511 16.162 61.500 1.00 80.03 728 ALA B C 1
ATOM 11693 O O . ALA B 1 728 ? 74.794 17.114 60.764 1.00 80.90 728 ALA B O 1
ATOM 11695 N N . GLY B 1 729 ? 73.399 16.129 62.226 1.00 75.55 729 GLY B N 1
ATOM 11696 C CA . GLY B 1 729 ? 72.444 17.231 62.165 1.00 75.40 729 GLY B CA 1
ATOM 11697 C C . GLY B 1 729 ? 71.615 17.288 60.892 1.00 77.94 729 GLY B C 1
ATOM 11698 O O . GLY B 1 729 ? 71.660 16.382 60.056 1.00 77.69 729 GLY B O 1
ATOM 11699 N N . GLU B 1 730 ? 70.859 18.370 60.736 1.00 73.50 730 GLU B N 1
ATOM 11700 C CA . GLU B 1 730 ? 69.895 18.594 59.652 1.00 72.96 730 GLU B CA 1
ATOM 11701 C C . GLU B 1 730 ? 70.491 18.990 58.298 1.00 75.78 730 GLU B C 1
ATOM 11702 O O . GLU B 1 730 ? 69.768 18.939 57.300 1.00 75.04 730 GLU B O 1
ATOM 11708 N N . TRP B 1 731 ? 71.774 19.399 58.245 1.00 72.22 731 TRP B N 1
ATOM 11709 C CA . TRP B 1 731 ? 72.329 19.941 57.004 1.00 71.97 731 TRP B CA 1
ATOM 11710 C C . TRP B 1 731 ? 73.233 19.003 56.186 1.00 71.01 731 TRP B C 1
ATOM 11711 O O . TRP B 1 731 ? 73.723 19.444 55.144 1.00 70.06 731 TRP B O 1
ATOM 11722 N N . LEU B 1 732 ? 73.402 17.719 56.587 1.00 63.38 732 LEU B N 1
ATOM 11723 C CA . LEU B 1 732 ? 74.224 16.788 55.818 1.00 60.65 732 LEU B CA 1
ATOM 11724 C C . LEU B 1 732 ? 73.553 16.458 54.480 1.00 63.09 732 LEU B C 1
ATOM 11725 O O . LEU B 1 732 ? 72.389 16.062 54.464 1.00 63.43 732 LEU B O 1
ATOM 11730 N N . THR B 1 733 ? 74.263 16.680 53.361 1.00 57.37 733 THR B N 1
ATOM 11731 C CA . THR B 1 733 ? 73.725 16.441 52.018 1.00 56.22 733 THR B CA 1
ATOM 11732 C C . THR B 1 733 ? 74.314 15.203 51.369 1.00 59.80 733 THR B C 1
ATOM 11733 O O . THR B 1 733 ? 73.686 14.612 50.475 1.00 59.37 733 THR B O 1
ATOM 11737 N N . ASP B 1 734 ? 75.523 14.813 51.813 1.00 55.09 734 ASP B N 1
ATOM 11738 C CA . ASP B 1 734 ? 76.236 13.674 51.278 1.00 54.38 734 ASP B CA 1
ATOM 11739 C C . ASP B 1 734 ? 77.199 13.076 52.278 1.00 58.90 734 ASP B C 1
ATOM 11740 O O . ASP B 1 734 ? 77.839 13.801 53.033 1.00 57.92 734 ASP B O 1
ATOM 11745 N N . LEU B 1 735 ? 77.291 11.734 52.274 1.00 57.47 735 LEU B N 1
ATOM 11746 C CA . LEU B 1 735 ? 78.208 10.938 53.088 1.00 57.31 735 LEU B CA 1
ATOM 11747 C C . LEU B 1 735 ? 78.783 9.868 52.172 1.00 61.10 735 LEU B C 1
ATOM 11748 O O . LEU B 1 735 ? 78.037 9.114 51.546 1.00 61.18 735 LEU B O 1
ATOM 11753 N N . ARG B 1 736 ? 80.107 9.856 52.044 1.00 57.39 736 ARG B N 1
ATOM 11754 C CA . ARG B 1 736 ? 80.807 8.959 51.145 1.00 56.90 736 ARG B CA 1
ATOM 11755 C C . ARG B 1 736 ? 81.951 8.240 51.846 1.00 60.05 736 ARG B C 1
ATOM 11756 O O . ARG B 1 736 ? 82.781 8.882 52.483 1.00 60.56 736 ARG B O 1
ATOM 11764 N N . LEU B 1 737 ? 82.030 6.918 51.691 1.00 55.15 737 LEU B N 1
ATOM 11765 C CA . LEU B 1 737 ? 83.149 6.138 52.195 1.00 54.32 737 LEU B CA 1
ATOM 11766 C C . LEU B 1 737 ? 84.074 6.020 50.987 1.00 60.70 737 LEU B C 1
ATOM 11767 O O . LEU B 1 737 ? 83.758 5.301 50.026 1.00 61.04 737 LEU B O 1
ATOM 11772 N N . PHE B 1 738 ? 85.167 6.803 50.991 1.00 59.30 738 PHE B N 1
ATOM 11773 C CA . PHE B 1 738 ? 86.087 6.845 49.852 1.00 59.97 738 PHE B CA 1
ATOM 11774 C C . PHE B 1 738 ? 87.285 5.882 49.932 1.00 62.74 738 PHE B C 1
ATOM 11775 O O . PHE B 1 738 ? 87.977 5.707 48.918 1.00 61.79 738 PHE B O 1
ATOM 11783 N N . ASP B 1 739 ? 87.493 5.224 51.106 1.00 58.15 739 ASP B N 1
ATOM 11784 C CA . ASP B 1 739 ? 88.589 4.294 51.332 1.00 57.58 739 ASP B CA 1
ATOM 11785 C C . ASP B 1 739 ? 88.446 3.491 52.633 1.00 64.77 739 ASP B C 1
ATOM 11786 O O . ASP B 1 739 ? 87.903 3.989 53.629 1.00 67.15 739 ASP B O 1
ATOM 11791 N N . VAL B 1 740 ? 88.948 2.242 52.608 1.00 60.75 740 VAL B N 1
ATOM 11792 C CA . VAL B 1 740 ? 89.028 1.308 53.734 1.00 61.18 740 VAL B CA 1
ATOM 11793 C C . VAL B 1 740 ? 90.497 0.815 53.784 1.00 69.89 740 VAL B C 1
ATOM 11794 O O . VAL B 1 740 ? 91.031 0.356 52.770 1.00 69.13 740 VAL B O 1
ATOM 11798 N N . TYR B 1 741 ? 91.150 0.937 54.947 1.00 70.84 741 TYR B N 1
ATOM 11799 C CA . TYR B 1 741 ? 92.549 0.556 55.109 1.00 72.75 741 TYR B CA 1
ATOM 11800 C C . TYR B 1 741 ? 92.719 -0.485 56.199 1.00 80.33 741 TYR B C 1
ATOM 11801 O O . TYR B 1 741 ? 92.456 -0.202 57.363 1.00 79.84 741 TYR B O 1
ATOM 11810 N N . HIS B 1 742 ? 93.179 -1.676 55.818 1.00 81.16 742 HIS B N 1
ATOM 11811 C CA . HIS B 1 742 ? 93.441 -2.775 56.736 1.00 84.19 742 HIS B CA 1
ATOM 11812 C C . HIS B 1 742 ? 94.894 -3.206 56.537 1.00 89.04 742 HIS B C 1
ATOM 11813 O O . HIS B 1 742 ? 95.185 -4.359 56.199 1.00 88.13 742 HIS B O 1
ATOM 11820 N N . GLY B 1 743 ? 95.797 -2.245 56.702 1.00 87.58 743 GLY B N 1
ATOM 11821 C CA . GLY B 1 743 ? 97.223 -2.452 56.497 1.00 88.84 743 GLY B CA 1
ATOM 11822 C C . GLY B 1 743 ? 98.063 -2.519 57.748 1.00 95.34 743 GLY B C 1
ATOM 11823 O O . GLY B 1 743 ? 97.555 -2.773 58.850 1.00 95.06 743 GLY B O 1
ATOM 11824 N N . LYS B 1 744 ? 99.372 -2.298 57.555 1.00 93.84 744 LYS B N 1
ATOM 11825 C CA . LYS B 1 744 ? 100.414 -2.334 58.589 1.00 94.91 744 LYS B CA 1
ATOM 11826 C C . LYS B 1 744 ? 100.457 -1.069 59.445 1.00 99.13 744 LYS B C 1
ATOM 11827 O O . LYS B 1 744 ? 100.798 -1.151 60.630 1.00 99.83 744 LYS B O 1
ATOM 11833 N N . GLY B 1 745 ? 100.080 0.070 58.853 1.00 94.67 745 GLY B N 1
ATOM 11834 C CA . GLY B 1 745 ? 100.059 1.380 59.501 1.00 94.51 745 GLY B CA 1
ATOM 11835 C C . GLY B 1 745 ? 99.212 1.481 60.756 1.00 98.36 745 GLY B C 1
ATOM 11836 O O . GLY B 1 745 ? 99.316 2.470 61.488 1.00 98.56 745 GLY B O 1
ATOM 11837 N N . ILE B 1 746 ? 98.378 0.447 61.022 1.00 93.99 746 ILE B N 1
ATOM 11838 C CA . ILE B 1 746 ? 97.472 0.335 62.172 1.00 93.63 746 ILE B CA 1
ATOM 11839 C C . ILE B 1 746 ? 97.420 -1.104 62.716 1.00 97.56 746 ILE B C 1
ATOM 11840 O O . ILE B 1 746 ? 98.008 -2.001 62.105 1.00 96.67 746 ILE B O 1
ATOM 11845 N N . ASP B 1 747 ? 96.722 -1.316 63.868 1.00 95.13 747 ASP B N 1
ATOM 11846 C CA . ASP B 1 747 ? 96.533 -2.615 64.544 1.00 95.68 747 ASP B CA 1
ATOM 11847 C C . ASP B 1 747 ? 96.003 -3.691 63.563 1.00 98.87 747 ASP B C 1
ATOM 11848 O O . ASP B 1 747 ? 95.208 -3.346 62.686 1.00 98.00 747 ASP B O 1
ATOM 11853 N N . PRO B 1 748 ? 96.424 -4.981 63.665 1.00 95.86 748 PRO B N 1
ATOM 11854 C CA . PRO B 1 748 ? 95.942 -5.990 62.697 1.00 95.24 748 PRO B CA 1
ATOM 11855 C C . PRO B 1 748 ? 94.460 -6.373 62.816 1.00 98.28 748 PRO B C 1
ATOM 11856 O O . PRO B 1 748 ? 93.921 -7.010 61.901 1.00 97.66 748 PRO B O 1
ATOM 11860 N N . HIS B 1 749 ? 93.812 -5.995 63.940 1.00 93.49 749 HIS B N 1
ATOM 11861 C CA . HIS B 1 749 ? 92.402 -6.279 64.215 1.00 91.75 749 HIS B CA 1
ATOM 11862 C C . HIS B 1 749 ? 91.538 -5.020 64.058 1.00 90.30 749 HIS B C 1
ATOM 11863 O O . HIS B 1 749 ? 90.360 -5.023 64.437 1.00 89.25 749 HIS B O 1
ATOM 11870 N N . ARG B 1 750 ? 92.120 -3.948 63.490 1.00 83.27 750 ARG B N 1
ATOM 11871 C CA . ARG B 1 750 ? 91.399 -2.696 63.254 1.00 81.31 750 ARG B CA 1
ATOM 11872 C C . ARG B 1 750 ? 91.439 -2.335 61.775 1.00 81.27 750 ARG B C 1
ATOM 11873 O O . ARG B 1 750 ? 92.192 -2.945 61.009 1.00 80.85 750 ARG B O 1
ATOM 11881 N N . LYS B 1 751 ? 90.609 -1.352 61.379 1.00 74.66 751 LYS B N 1
ATOM 11882 C CA . LYS B 1 751 ? 90.509 -0.839 60.008 1.00 71.74 751 LYS B CA 1
ATOM 11883 C C . LYS B 1 751 ? 90.259 0.683 60.000 1.00 72.43 751 LYS B C 1
ATOM 11884 O O . LYS B 1 751 ? 89.606 1.207 60.904 1.00 70.44 751 LYS B O 1
ATOM 11890 N N . SER B 1 752 ? 90.817 1.385 59.000 1.00 68.20 752 SER B N 1
ATOM 11891 C CA . SER B 1 752 ? 90.642 2.830 58.855 1.00 67.63 752 SER B CA 1
ATOM 11892 C C . SER B 1 752 ? 89.582 3.086 57.794 1.00 69.18 752 SER B C 1
ATOM 11893 O O . SER B 1 752 ? 89.719 2.618 56.667 1.00 68.69 752 SER B O 1
ATOM 11896 N N . LEU B 1 753 ? 88.510 3.791 58.172 1.00 64.26 753 LEU B N 1
ATOM 11897 C CA . LEU B 1 753 ? 87.408 4.139 57.278 1.00 62.60 753 LEU B CA 1
ATOM 11898 C C . LEU B 1 753 ? 87.494 5.611 56.946 1.00 67.70 753 LEU B C 1
ATOM 11899 O O . LEU B 1 753 ? 87.226 6.465 57.809 1.00 67.19 753 LEU B O 1
ATOM 11904 N N . ALA B 1 754 ? 87.920 5.912 55.704 1.00 63.90 754 ALA B N 1
ATOM 11905 C CA . ALA B 1 754 ? 88.027 7.294 55.257 1.00 63.31 754 ALA B CA 1
ATOM 11906 C C . ALA B 1 754 ? 86.654 7.724 54.710 1.00 67.98 754 ALA B C 1
ATOM 11907 O O . ALA B 1 754 ? 86.131 7.121 53.753 1.00 67.60 754 ALA B O 1
ATOM 11909 N N . VAL B 1 755 ? 86.013 8.685 55.419 1.00 64.05 755 VAL B N 1
ATOM 11910 C CA . VAL B 1 755 ? 84.678 9.181 55.068 1.00 62.47 755 VAL B CA 1
ATOM 11911 C C . VAL B 1 755 ? 84.694 10.678 54.753 1.00 62.66 755 VAL B C 1
ATOM 11912 O O . VAL B 1 755 ? 85.417 11.437 55.374 1.00 63.21 755 VAL B O 1
ATOM 11916 N N . GLY B 1 756 ? 83.944 11.046 53.732 1.00 57.34 756 GLY B N 1
ATOM 11917 C CA . GLY B 1 756 ? 83.757 12.419 53.296 1.00 57.63 756 GLY B CA 1
ATOM 11918 C C . GLY B 1 756 ? 82.357 12.858 53.669 1.00 63.23 756 GLY B C 1
ATOM 11919 O O . GLY B 1 756 ? 81.368 12.200 53.304 1.00 62.52 756 GLY B O 1
ATOM 11920 N N . LEU B 1 757 ? 82.267 13.967 54.426 1.00 59.90 757 LEU B N 1
ATOM 11921 C CA . LEU B 1 757 ? 80.987 14.488 54.889 1.00 58.78 757 LEU B CA 1
ATOM 11922 C C . LEU B 1 757 ? 80.727 15.828 54.265 1.00 58.20 757 LEU B C 1
ATOM 11923 O O . LEU B 1 757 ? 81.573 16.698 54.357 1.00 55.10 757 LEU B O 1
ATOM 11928 N N . THR B 1 758 ? 79.554 15.993 53.628 1.00 54.70 758 THR B N 1
ATOM 11929 C CA . THR B 1 758 ? 79.160 17.242 52.980 1.00 54.61 758 THR B CA 1
ATOM 11930 C C . THR B 1 758 ? 77.903 17.805 53.632 1.00 59.59 758 THR B C 1
ATOM 11931 O O . THR B 1 758 ? 76.936 17.070 53.830 1.00 59.03 758 THR B O 1
ATOM 11935 N N . TRP B 1 759 ? 77.920 19.107 53.950 1.00 57.66 759 TRP B N 1
ATOM 11936 C CA . TRP B 1 759 ? 76.782 19.834 54.513 1.00 58.40 759 TRP B CA 1
ATOM 11937 C C . TRP B 1 759 ? 76.451 21.044 53.652 1.00 63.79 759 TRP B C 1
ATOM 11938 O O . TRP B 1 759 ? 77.356 21.732 53.177 1.00 63.11 759 TRP B O 1
ATOM 11949 N N . GLN B 1 760 ? 75.162 21.352 53.518 1.00 61.84 760 GLN B N 1
ATOM 11950 C CA . GLN B 1 760 ? 74.706 22.540 52.794 1.00 62.43 760 GLN B CA 1
ATOM 11951 C C . GLN B 1 760 ? 73.450 23.067 53.464 1.00 69.63 760 GLN B C 1
ATOM 11952 O O . GLN B 1 760 ? 72.465 22.339 53.567 1.00 68.52 760 GLN B O 1
ATOM 11958 N N . HIS B 1 761 ? 73.485 24.326 53.929 1.00 69.51 761 HIS B N 1
ATOM 11959 C CA . HIS B 1 761 ? 72.318 24.972 54.532 1.00 70.62 761 HIS B CA 1
ATOM 11960 C C . HIS B 1 761 ? 71.435 25.536 53.400 1.00 75.00 761 HIS B C 1
ATOM 11961 O O . HIS B 1 761 ? 71.993 26.102 52.460 1.00 73.89 761 HIS B O 1
ATOM 11968 N N . PRO B 1 762 ? 70.081 25.419 53.457 1.00 72.82 762 PRO B N 1
ATOM 11969 C CA . PRO B 1 762 ? 69.261 25.947 52.346 1.00 73.35 762 PRO B CA 1
ATOM 11970 C C . PRO B 1 762 ? 69.126 27.478 52.255 1.00 79.81 762 PRO B C 1
ATOM 11971 O O . PRO B 1 762 ? 68.764 27.995 51.190 1.00 79.86 762 PRO B O 1
ATOM 11975 N N . SER B 1 763 ? 69.424 28.201 53.352 1.00 76.75 763 SER B N 1
ATOM 11976 C CA . SER B 1 763 ? 69.221 29.644 53.440 1.00 76.72 763 SER B CA 1
ATOM 11977 C C . SER B 1 763 ? 70.456 30.505 53.783 1.00 79.97 763 SER B C 1
ATOM 11978 O O . SER B 1 763 ? 70.321 31.730 53.892 1.00 80.22 763 SER B O 1
ATOM 11981 N N . ARG B 1 764 ? 71.643 29.899 53.957 1.00 75.03 764 ARG B N 1
ATOM 11982 C CA . ARG B 1 764 ? 72.858 30.655 54.309 1.00 74.01 764 ARG B CA 1
ATOM 11983 C C . ARG B 1 764 ? 74.133 29.831 54.141 1.00 78.22 764 ARG B C 1
ATOM 11984 O O . ARG B 1 764 ? 74.077 28.646 53.801 1.00 77.55 764 ARG B O 1
ATOM 11992 N N . THR B 1 765 ? 75.281 30.473 54.407 1.00 75.23 765 THR B N 1
ATOM 11993 C CA . THR B 1 765 ? 76.590 29.839 54.402 1.00 74.75 765 THR B CA 1
ATOM 11994 C C . THR B 1 765 ? 76.758 29.222 55.791 1.00 79.28 765 THR B C 1
ATOM 11995 O O . THR B 1 765 ? 76.159 29.690 56.763 1.00 78.57 765 THR B O 1
ATOM 11999 N N . LEU B 1 766 ? 77.532 28.144 55.866 1.00 76.99 766 LEU B N 1
ATOM 12000 C CA . LEU B 1 766 ? 77.813 27.479 57.123 1.00 77.07 766 LEU B CA 1
ATOM 12001 C C . LEU B 1 766 ? 79.172 27.941 57.585 1.00 80.88 766 LEU B C 1
ATOM 12002 O O . LEU B 1 766 ? 80.116 27.989 56.780 1.00 80.64 766 LEU B O 1
ATOM 12007 N N . ASN B 1 767 ? 79.266 28.312 58.869 1.00 76.78 767 ASN B N 1
ATOM 12008 C CA . ASN B 1 767 ? 80.523 28.755 59.467 1.00 76.78 767 ASN B CA 1
ATOM 12009 C C . ASN B 1 767 ? 81.307 27.549 59.956 1.00 78.86 767 ASN B C 1
ATOM 12010 O O . ASN B 1 767 ? 80.729 26.493 60.213 1.00 76.75 767 ASN B O 1
ATOM 12015 N N . ASP B 1 768 ? 82.625 27.717 60.083 1.00 76.75 768 ASP B N 1
ATOM 12016 C CA . ASP B 1 768 ? 83.550 26.671 60.508 1.00 77.12 768 ASP B CA 1
ATOM 12017 C C . ASP B 1 768 ? 83.298 26.153 61.903 1.00 81.34 768 ASP B C 1
ATOM 12018 O O . ASP B 1 768 ? 83.473 24.960 62.134 1.00 81.15 768 ASP B O 1
ATOM 12023 N N . ASP B 1 769 ? 82.888 27.045 62.825 1.00 77.85 769 ASP B N 1
ATOM 12024 C CA . ASP B 1 769 ? 82.625 26.730 64.227 1.00 78.02 769 ASP B CA 1
ATOM 12025 C C . ASP B 1 769 ? 81.553 25.656 64.376 1.00 80.26 769 ASP B C 1
ATOM 12026 O O . ASP B 1 769 ? 81.790 24.658 65.061 1.00 80.72 769 ASP B O 1
ATOM 12031 N N . GLU B 1 770 ? 80.393 25.844 63.714 1.00 74.22 770 GLU B N 1
ATOM 12032 C CA . GLU B 1 770 ? 79.274 24.908 63.779 1.00 72.54 770 GLU B CA 1
ATOM 12033 C C . GLU B 1 770 ? 79.595 23.581 63.087 1.00 75.59 770 GLU B C 1
ATOM 12034 O O . GLU B 1 770 ? 79.248 22.525 63.620 1.00 75.55 770 GLU B O 1
ATOM 12040 N N . VAL B 1 771 ? 80.317 23.631 61.951 1.00 70.39 771 VAL B N 1
ATOM 12041 C CA . VAL B 1 771 ? 80.710 22.426 61.219 1.00 69.12 771 VAL B CA 1
ATOM 12042 C C . VAL B 1 771 ? 81.695 21.596 62.060 1.00 73.89 771 VAL B C 1
ATOM 12043 O O . VAL B 1 771 ? 81.522 20.378 62.162 1.00 72.43 771 VAL B O 1
ATOM 12047 N N . ASN B 1 772 ? 82.647 22.266 62.746 1.00 72.31 772 ASN B N 1
ATOM 12048 C CA . ASN B 1 772 ? 83.600 21.606 63.652 1.00 73.20 772 ASN B CA 1
ATOM 12049 C C . ASN B 1 772 ? 82.891 21.039 64.889 1.00 78.16 772 ASN B C 1
ATOM 12050 O O . ASN B 1 772 ? 83.277 19.971 65.388 1.00 78.52 772 ASN B O 1
ATOM 12055 N N . SER B 1 773 ? 81.822 21.740 65.347 1.00 73.43 773 SER B N 1
ATOM 12056 C CA . SER B 1 773 ? 80.996 21.317 66.472 1.00 72.93 773 SER B CA 1
ATOM 12057 C C . SER B 1 773 ? 80.268 20.019 66.084 1.00 74.48 773 SER B C 1
ATOM 12058 O O . SER B 1 773 ? 80.428 19.019 66.780 1.00 73.77 773 SER B O 1
ATOM 12061 N N . THR B 1 774 ? 79.554 20.022 64.930 1.00 69.83 774 THR B N 1
ATOM 12062 C CA . THR B 1 774 ? 78.842 18.881 64.341 1.00 69.17 774 THR B CA 1
ATOM 12063 C C . THR B 1 774 ? 79.795 17.672 64.159 1.00 73.38 774 THR B C 1
ATOM 12064 O O . THR B 1 774 ? 79.417 16.547 64.486 1.00 73.58 774 THR B O 1
ATOM 12068 N N . THR B 1 775 ? 81.022 17.923 63.647 1.00 68.82 775 THR B N 1
ATOM 12069 C CA . THR B 1 775 ? 82.049 16.909 63.412 1.00 68.00 775 THR B CA 1
ATOM 12070 C C . THR B 1 775 ? 82.446 16.251 64.734 1.00 72.60 775 THR B C 1
ATOM 12071 O O . THR B 1 775 ? 82.461 15.022 64.798 1.00 71.47 775 THR B O 1
ATOM 12075 N N . GLN B 1 776 ? 82.691 17.053 65.796 1.00 70.88 776 GLN B N 1
ATOM 12076 C CA . GLN B 1 776 ? 83.030 16.532 67.124 1.00 71.69 776 GLN B CA 1
ATOM 12077 C C . GLN B 1 776 ? 81.898 15.672 67.722 1.00 75.41 776 GLN B C 1
ATOM 12078 O O . GLN B 1 776 ? 82.198 14.632 68.327 1.00 73.84 776 GLN B O 1
ATOM 12084 N N . ASN B 1 777 ? 80.608 16.056 67.506 1.00 72.22 777 ASN B N 1
ATOM 12085 C CA . ASN B 1 777 ? 79.514 15.226 68.016 1.00 72.09 777 ASN B CA 1
ATOM 12086 C C . ASN B 1 777 ? 79.420 13.884 67.262 1.00 73.22 777 ASN B C 1
ATOM 12087 O O . ASN B 1 777 ? 79.047 12.882 67.882 1.00 73.46 777 ASN B O 1
ATOM 12092 N N . ILE B 1 778 ? 79.840 13.836 65.974 1.00 66.97 778 ILE B N 1
ATOM 12093 C CA . ILE B 1 778 ? 79.858 12.584 65.201 1.00 65.03 778 ILE B CA 1
ATOM 12094 C C . ILE B 1 778 ? 80.894 11.640 65.849 1.00 70.37 778 ILE B C 1
ATOM 12095 O O . ILE B 1 778 ? 80.549 10.524 66.229 1.00 69.97 778 ILE B O 1
ATOM 12100 N N . VAL B 1 779 ? 82.131 12.137 66.028 1.00 67.86 779 VAL B N 1
ATOM 12101 C CA . VAL B 1 779 ? 83.279 11.447 66.621 1.00 68.24 779 VAL B CA 1
ATOM 12102 C C . VAL B 1 779 ? 82.927 10.883 68.005 1.00 75.50 779 VAL B C 1
ATOM 12103 O O . VAL B 1 779 ? 83.110 9.682 68.242 1.00 74.72 779 VAL B O 1
ATOM 12107 N N . THR B 1 780 ? 82.414 11.756 68.904 1.00 75.12 780 THR B N 1
ATOM 12108 C CA . THR B 1 780 ? 82.009 11.400 70.269 1.00 76.35 780 THR B CA 1
ATOM 12109 C C . THR B 1 780 ? 80.992 10.251 70.238 1.00 81.62 780 THR B C 1
ATOM 12110 O O . THR B 1 780 ? 81.138 9.286 70.998 1.00 81.67 780 THR B O 1
ATOM 12114 N N . SER B 1 781 ? 80.006 10.331 69.316 1.00 78.25 781 SER B N 1
ATOM 12115 C CA . SER B 1 781 ? 78.976 9.309 69.142 1.00 78.20 781 SER B CA 1
ATOM 12116 C C . SER B 1 781 ? 79.581 7.969 68.727 1.00 81.83 781 SER B C 1
ATOM 12117 O O . SER B 1 781 ? 79.131 6.929 69.208 1.00 81.47 781 SER B O 1
ATOM 12120 N N . LEU B 1 782 ? 80.615 8.004 67.852 1.00 78.22 782 LEU B N 1
ATOM 12121 C CA . LEU B 1 782 ? 81.313 6.814 67.350 1.00 77.56 782 LEU B CA 1
ATOM 12122 C C . LEU B 1 782 ? 82.261 6.226 68.389 1.00 81.30 782 LEU B C 1
ATOM 12123 O O . LEU B 1 782 ? 82.544 5.029 68.350 1.00 81.55 782 LEU B O 1
ATOM 12128 N N . GLU B 1 783 ? 82.741 7.058 69.322 1.00 77.52 783 GLU B N 1
ATOM 12129 C CA . GLU B 1 783 ? 83.580 6.601 70.422 1.00 77.95 783 GLU B CA 1
ATOM 12130 C C . GLU B 1 783 ? 82.674 5.832 71.389 1.00 81.51 783 GLU B C 1
ATOM 12131 O O . GLU B 1 783 ? 82.992 4.702 71.755 1.00 80.50 783 GLU B O 1
ATOM 12137 N N . GLU B 1 784 ? 81.511 6.419 71.752 1.00 78.08 784 GLU B N 1
ATOM 12138 C CA . GLU B 1 784 ? 80.570 5.807 72.680 1.00 78.38 784 GLU B CA 1
ATOM 12139 C C . GLU B 1 784 ? 79.792 4.618 72.108 1.00 82.64 784 GLU B C 1
ATOM 12140 O O . GLU B 1 784 ? 79.199 3.876 72.894 1.00 83.17 784 GLU B O 1
ATOM 12146 N N . ARG B 1 785 ? 79.799 4.417 70.778 1.00 78.37 785 ARG B N 1
ATOM 12147 C CA . ARG B 1 785 ? 79.062 3.307 70.165 1.00 77.94 785 ARG B CA 1
ATOM 12148 C C . ARG B 1 785 ? 79.930 2.176 69.603 1.00 81.06 785 ARG B C 1
ATOM 12149 O O . ARG B 1 785 ? 79.469 1.034 69.578 1.00 80.87 785 ARG B O 1
ATOM 12157 N N . PHE B 1 786 ? 81.156 2.476 69.130 1.00 76.80 786 PHE B N 1
ATOM 12158 C CA . PHE B 1 786 ? 82.035 1.470 68.515 1.00 76.44 786 PHE B CA 1
ATOM 12159 C C . PHE B 1 786 ? 83.493 1.532 68.994 1.00 84.59 786 PHE B C 1
ATOM 12160 O O . PHE B 1 786 ? 84.342 0.789 68.476 1.00 84.86 786 PHE B O 1
ATOM 12168 N N . ASN B 1 787 ? 83.784 2.424 69.964 1.00 83.49 787 ASN B N 1
ATOM 12169 C CA . ASN B 1 787 ? 85.123 2.684 70.508 1.00 85.01 787 ASN B CA 1
ATOM 12170 C C . ASN B 1 787 ? 86.092 3.086 69.394 1.00 89.05 787 ASN B C 1
ATOM 12171 O O . ASN B 1 787 ? 87.244 2.643 69.345 1.00 88.51 787 ASN B O 1
ATOM 12176 N N . ALA B 1 788 ? 85.585 3.967 68.508 1.00 85.70 788 ALA B N 1
ATOM 12177 C CA . ALA B 1 788 ? 86.294 4.515 67.363 1.00 85.03 788 ALA B CA 1
ATOM 12178 C C . ALA B 1 788 ? 87.350 5.530 67.801 1.00 88.99 788 ALA B C 1
ATOM 12179 O O . ALA B 1 788 ? 87.273 6.081 68.908 1.00 89.34 788 ALA B O 1
ATOM 12181 N N . THR B 1 789 ? 88.355 5.742 66.931 1.00 84.11 789 THR B N 1
ATOM 12182 C CA . THR B 1 789 ? 89.511 6.616 67.136 1.00 83.47 789 THR B CA 1
ATOM 12183 C C . THR B 1 789 ? 89.822 7.327 65.823 1.00 86.98 789 THR B C 1
ATOM 12184 O O . THR B 1 789 ? 89.639 6.742 64.758 1.00 86.23 789 THR B O 1
ATOM 12188 N N . LEU B 1 790 ? 90.287 8.579 65.885 1.00 83.74 790 LEU B N 1
ATOM 12189 C CA . LEU B 1 790 ? 90.689 9.288 64.676 1.00 82.90 790 LEU B CA 1
ATOM 12190 C C . LEU B 1 790 ? 92.103 8.885 64.316 1.00 88.55 790 LEU B C 1
ATOM 12191 O O . LEU B 1 790 ? 92.909 8.671 65.215 1.00 89.67 790 LEU B O 1
ATOM 12196 N N . ARG B 1 791 ? 92.390 8.735 63.019 1.00 84.93 791 ARG B N 1
ATOM 12197 C CA . ARG B 1 791 ? 93.716 8.338 62.549 1.00 87.90 791 ARG B CA 1
ATOM 12198 C C . ARG B 1 791 ? 94.733 9.518 62.624 1.00 112.96 791 ARG B C 1
ATOM 12199 O O . ARG B 1 791 ? 95.260 9.757 63.730 1.00 115.89 791 ARG B O 1
ATOM 12207 N N . GLU C 2 90 ? 87.413 -17.695 57.313 1.00 92.53 11 GLU C N 1
ATOM 12208 C CA . GLU C 2 90 ? 88.676 -16.949 57.309 1.00 91.92 11 GLU C CA 1
ATOM 12209 C C . GLU C 2 90 ? 88.674 -15.819 56.278 1.00 91.83 11 GLU C C 1
ATOM 12210 O O . GLU C 2 90 ? 89.220 -14.745 56.544 1.00 90.63 11 GLU C O 1
ATOM 12216 N N . ARG C 2 91 ? 88.073 -16.069 55.102 1.00 85.55 12 ARG C N 1
ATOM 12217 C CA . ARG C 2 91 ? 88.038 -15.098 54.009 1.00 82.05 12 ARG C CA 1
ATOM 12218 C C . ARG C 2 91 ? 86.726 -14.214 54.054 1.00 80.84 12 ARG C C 1
ATOM 12219 O O . ARG C 2 91 ? 86.251 -13.736 53.026 1.00 77.45 12 ARG C O 1
ATOM 12227 N N . ILE C 2 92 ? 86.212 -13.944 55.273 1.00 75.94 13 ILE C N 1
ATOM 12228 C CA . ILE C 2 92 ? 85.039 -13.096 55.530 1.00 73.50 13 ILE C CA 1
ATOM 12229 C C . ILE C 2 92 ? 85.321 -11.633 55.076 1.00 73.48 13 ILE C C 1
ATOM 12230 O O . ILE C 2 92 ? 86.477 -11.226 54.990 1.00 73.08 13 ILE C O 1
ATOM 12235 N N . ASP C 2 93 ? 84.256 -10.891 54.717 1.00 66.99 14 ASP C N 1
ATOM 12236 C CA . ASP C 2 93 ? 84.253 -9.492 54.285 1.00 64.44 14 ASP C CA 1
ATOM 12237 C C . ASP C 2 93 ? 82.954 -8.835 54.768 1.00 63.82 14 ASP C C 1
ATOM 12238 O O . ASP C 2 93 ? 82.025 -9.562 55.124 1.00 63.60 14 ASP C O 1
ATOM 12243 N N . VAL C 2 94 ? 82.883 -7.485 54.808 1.00 58.82 15 VAL C N 1
ATOM 12244 C CA . VAL C 2 94 ? 81.651 -6.820 55.239 1.00 59.35 15 VAL C CA 1
ATOM 12245 C C . VAL C 2 94 ? 80.850 -6.330 54.007 1.00 65.23 15 VAL C C 1
ATOM 12246 O O . VAL C 2 94 ? 81.314 -6.389 52.866 1.00 62.63 15 VAL C O 1
ATOM 12250 N N . THR C 2 95 ? 79.626 -5.888 54.259 1.00 64.62 16 THR C N 1
ATOM 12251 C CA . THR C 2 95 ? 78.754 -5.437 53.220 1.00 63.06 16 THR C CA 1
ATOM 12252 C C . THR C 2 95 ? 78.774 -3.875 53.219 1.00 66.21 16 THR C C 1
ATOM 12253 O O . THR C 2 95 ? 77.983 -3.160 53.865 1.00 67.04 16 THR C O 1
ATOM 12257 N N . LEU C 2 96 ? 79.813 -3.408 52.487 1.00 57.57 17 LEU C N 1
ATOM 12258 C CA . LEU C 2 96 ? 80.249 -2.069 52.119 1.00 52.59 17 LEU C CA 1
ATOM 12259 C C . LEU C 2 96 ? 79.542 -1.729 50.814 1.00 52.13 17 LEU C C 1
ATOM 12260 O O . LEU C 2 96 ? 78.973 -2.628 50.196 1.00 51.84 17 LEU C O 1
ATOM 12265 N N . PRO C 2 97 ? 79.673 -0.500 50.269 1.00 45.46 18 PRO C N 1
ATOM 12266 C CA . PRO C 2 97 ? 79.045 -0.222 48.970 1.00 43.11 18 PRO C CA 1
ATOM 12267 C C . PRO C 2 97 ? 79.624 -1.075 47.821 1.00 49.16 18 PRO C C 1
ATOM 12268 O O . PRO C 2 97 ? 80.773 -1.542 47.881 1.00 48.89 18 PRO C O 1
ATOM 12272 N N . GLY C 2 98 ? 78.823 -1.275 46.778 1.00 46.16 19 GLY C N 1
ATOM 12273 C CA . GLY C 2 98 ? 79.267 -2.043 45.621 1.00 45.39 19 GLY C CA 1
ATOM 12274 C C . GLY C 2 98 ? 80.282 -1.270 44.805 1.00 46.80 19 GLY C C 1
ATOM 12275 O O . GLY C 2 98 ? 80.404 -0.059 44.953 1.00 42.44 19 GLY C O 1
ATOM 12276 N N . ARG C 2 99 ? 81.021 -1.964 43.946 1.00 47.43 20 ARG C N 1
ATOM 12277 C CA . ARG C 2 99 ? 82.023 -1.338 43.078 1.00 47.54 20 ARG C CA 1
ATOM 12278 C C . ARG C 2 99 ? 81.429 -0.820 41.769 1.00 54.33 20 ARG C C 1
ATOM 12279 O O . ARG C 2 99 ? 80.529 -1.431 41.185 1.00 53.73 20 ARG C O 1
ATOM 12287 N N . GLY C 2 100 ? 82.014 0.275 41.300 1.00 52.61 21 GLY C N 1
ATOM 12288 C CA . GLY C 2 100 ? 81.746 0.879 40.011 1.00 51.19 21 GLY C CA 1
ATOM 12289 C C . GLY C 2 100 ? 80.674 1.936 39.947 1.00 53.66 21 GLY C C 1
ATOM 12290 O O . GLY C 2 100 ? 80.219 2.491 40.955 1.00 54.13 21 GLY C O 1
ATOM 12291 N N . GLN C 2 101 ? 80.313 2.201 38.712 1.00 48.12 22 GLN C N 1
ATOM 12292 C CA . GLN C 2 101 ? 79.339 3.135 38.223 1.00 47.54 22 GLN C CA 1
ATOM 12293 C C . GLN C 2 101 ? 77.923 2.632 38.514 1.00 54.07 22 GLN C C 1
ATOM 12294 O O . GLN C 2 101 ? 77.618 1.442 38.372 1.00 54.16 22 GLN C O 1
ATOM 12300 N N . LEU C 2 102 ? 77.056 3.552 38.928 1.00 52.05 23 LEU C N 1
ATOM 12301 C CA . LEU C 2 102 ? 75.657 3.215 39.147 1.00 51.34 23 LEU C CA 1
ATOM 12302 C C . LEU C 2 102 ? 74.784 4.067 38.190 1.00 50.27 23 LEU C C 1
ATOM 12303 O O . LEU C 2 102 ? 75.342 4.777 37.338 1.00 48.35 23 LEU C O 1
ATOM 12308 N N . SER C 2 103 ? 73.456 3.912 38.228 1.00 44.80 24 SER C N 1
ATOM 12309 C CA . SER C 2 103 ? 72.582 4.627 37.289 1.00 42.47 24 SER C CA 1
ATOM 12310 C C . SER C 2 103 ? 72.520 6.127 37.552 1.00 47.44 24 SER C C 1
ATOM 12311 O O . SER C 2 103 ? 72.679 6.560 38.702 1.00 49.72 24 SER C O 1
ATOM 12314 N N . GLY C 2 104 ? 72.314 6.897 36.474 1.00 40.93 25 GLY C N 1
ATOM 12315 C CA . GLY C 2 104 ? 72.080 8.330 36.511 1.00 39.14 25 GLY C CA 1
ATOM 12316 C C . GLY C 2 104 ? 70.570 8.476 36.579 1.00 44.48 25 GLY C C 1
ATOM 12317 O O . GLY C 2 104 ? 69.930 7.886 37.461 1.00 44.92 25 GLY C O 1
ATOM 12318 N N . GLY C 2 105 ? 69.985 9.180 35.610 1.00 40.27 26 GLY C N 1
ATOM 12319 C CA . GLY C 2 105 ? 68.535 9.332 35.535 1.00 39.36 26 GLY C CA 1
ATOM 12320 C C . GLY C 2 105 ? 68.014 10.243 34.448 1.00 43.03 26 GLY C C 1
ATOM 12321 O O . GLY C 2 105 ? 68.781 10.902 33.745 1.00 43.96 26 GLY C O 1
ATOM 12322 N N . LEU C 2 106 ? 66.696 10.300 34.318 1.00 39.73 27 LEU C N 1
ATOM 12323 C CA . LEU C 2 106 ? 66.065 11.169 33.341 1.00 38.75 27 LEU C CA 1
ATOM 12324 C C . LEU C 2 106 ? 65.691 12.519 33.952 1.00 45.00 27 LEU C C 1
ATOM 12325 O O . LEU C 2 106 ? 65.715 12.712 35.184 1.00 46.13 27 LEU C O 1
ATOM 12330 N N . HIS C 2 107 ? 65.373 13.459 33.058 1.00 39.90 28 HIS C N 1
ATOM 12331 C CA . HIS C 2 107 ? 64.954 14.782 33.391 1.00 39.74 28 HIS C CA 1
ATOM 12332 C C . HIS C 2 107 ? 63.453 14.690 33.750 1.00 44.87 28 HIS C C 1
ATOM 12333 O O . HIS C 2 107 ? 62.729 13.934 33.084 1.00 43.73 28 HIS C O 1
ATOM 12340 N N . PRO C 2 108 ? 62.970 15.427 34.799 1.00 41.76 29 PRO C N 1
ATOM 12341 C CA . PRO C 2 108 ? 61.538 15.343 35.183 1.00 41.62 29 PRO C CA 1
ATOM 12342 C C . PRO C 2 108 ? 60.527 15.605 34.070 1.00 45.71 29 PRO C C 1
ATOM 12343 O O . PRO C 2 108 ? 59.473 14.990 34.075 1.00 46.78 29 PRO C O 1
ATOM 12347 N N . VAL C 2 109 ? 60.849 16.484 33.118 1.00 41.82 30 VAL C N 1
ATOM 12348 C CA . VAL C 2 109 ? 59.979 16.801 31.985 1.00 41.25 30 VAL C CA 1
ATOM 12349 C C . VAL C 2 109 ? 59.890 15.570 31.073 1.00 45.40 30 VAL C C 1
ATOM 12350 O O . VAL C 2 109 ? 58.778 15.153 30.724 1.00 44.46 30 VAL C O 1
ATOM 12354 N N . THR C 2 110 ? 61.046 14.952 30.759 1.00 41.07 31 THR C N 1
ATOM 12355 C CA . THR C 2 110 ? 61.094 13.723 29.958 1.00 40.36 31 THR C CA 1
ATOM 12356 C C . THR C 2 110 ? 60.248 12.614 30.587 1.00 46.83 31 THR C C 1
ATOM 12357 O O . THR C 2 110 ? 59.532 11.923 29.854 1.00 48.11 31 THR C O 1
ATOM 12361 N N . ARG C 2 111 ? 60.316 12.462 31.943 1.00 43.22 32 ARG C N 1
ATOM 12362 C CA . ARG C 2 111 ? 59.536 11.474 32.702 1.00 42.06 32 ARG C CA 1
ATOM 12363 C C . ARG C 2 111 ? 58.051 11.743 32.489 1.00 45.48 32 ARG C C 1
ATOM 12364 O O . ARG C 2 111 ? 57.302 10.837 32.176 1.00 47.51 32 ARG C O 1
ATOM 12372 N N . THR C 2 112 ? 57.653 12.994 32.599 1.00 41.56 33 THR C N 1
ATOM 12373 C CA . THR C 2 112 ? 56.280 13.469 32.461 1.00 42.08 33 THR C CA 1
ATOM 12374 C C . THR C 2 112 ? 55.741 13.286 31.035 1.00 46.28 33 THR C C 1
ATOM 12375 O O . THR C 2 112 ? 54.650 12.731 30.883 1.00 46.69 33 THR C O 1
ATOM 12379 N N . LEU C 2 113 ? 56.497 13.737 30.010 1.00 41.95 34 LEU C N 1
ATOM 12380 C CA . LEU C 2 113 ? 56.135 13.588 28.607 1.00 41.68 34 LEU C CA 1
ATOM 12381 C C . LEU C 2 113 ? 55.860 12.115 28.286 1.00 50.35 34 LEU C C 1
ATOM 12382 O O . LEU C 2 113 ? 54.786 11.800 27.763 1.00 52.33 34 LEU C O 1
ATOM 12387 N N . GLU C 2 114 ? 56.799 11.205 28.672 1.00 46.59 35 GLU C N 1
ATOM 12388 C CA . GLU C 2 114 ? 56.673 9.769 28.475 1.00 46.46 35 GLU C CA 1
ATOM 12389 C C . GLU C 2 114 ? 55.365 9.273 29.073 1.00 49.45 35 GLU C C 1
ATOM 12390 O O . GLU C 2 114 ? 54.625 8.546 28.411 1.00 52.01 35 GLU C O 1
ATOM 12396 N N . ARG C 2 115 ? 55.076 9.684 30.316 1.00 43.11 36 ARG C N 1
ATOM 12397 C CA . ARG C 2 115 ? 53.873 9.305 31.056 1.00 42.55 36 ARG C CA 1
ATOM 12398 C C . ARG C 2 115 ? 52.580 9.758 30.346 1.00 46.89 36 ARG C C 1
ATOM 12399 O O . ARG C 2 115 ? 51.670 8.944 30.196 1.00 46.70 36 ARG C O 1
ATOM 12407 N N . ILE C 2 116 ? 52.515 11.030 29.884 1.00 42.27 37 ILE C N 1
ATOM 12408 C CA . ILE C 2 116 ? 51.342 11.555 29.174 1.00 42.26 37 ILE C CA 1
ATOM 12409 C C . ILE C 2 116 ? 51.127 10.751 27.895 1.00 48.80 37 ILE C C 1
ATOM 12410 O O . ILE C 2 116 ? 50.007 10.302 27.651 1.00 49.43 37 ILE C O 1
ATOM 12415 N N . GLU C 2 117 ? 52.205 10.501 27.125 1.00 46.40 38 GLU C N 1
ATOM 12416 C CA . GLU C 2 117 ? 52.123 9.719 25.893 1.00 47.41 38 GLU C CA 1
ATOM 12417 C C . GLU C 2 117 ? 51.575 8.339 26.153 1.00 52.39 38 GLU C C 1
ATOM 12418 O O . GLU C 2 117 ? 50.729 7.875 25.394 1.00 53.38 38 GLU C O 1
ATOM 12424 N N . GLN C 2 118 ? 52.061 7.678 27.209 1.00 49.15 39 GLN C N 1
ATOM 12425 C CA . GLN C 2 118 ? 51.648 6.322 27.555 1.00 49.51 39 GLN C CA 1
ATOM 12426 C C . GLN C 2 118 ? 50.161 6.204 27.839 1.00 52.65 39 GLN C C 1
ATOM 12427 O O . GLN C 2 118 ? 49.586 5.220 27.423 1.00 54.67 39 GLN C O 1
ATOM 12433 N N . CYS C 2 119 ? 49.518 7.207 28.467 1.00 47.86 40 CYS C N 1
ATOM 12434 C CA . CYS C 2 119 ? 48.074 7.181 28.743 1.00 48.25 40 CYS C CA 1
ATOM 12435 C C . CYS C 2 119 ? 47.233 7.031 27.460 1.00 50.90 40 CYS C C 1
ATOM 12436 O O . CYS C 2 119 ? 46.193 6.371 27.488 1.00 51.93 40 CYS C O 1
ATOM 12439 N N . PHE C 2 120 ? 47.702 7.635 26.337 1.00 45.33 41 PHE C N 1
ATOM 12440 C CA . PHE C 2 120 ? 47.023 7.615 25.033 1.00 43.76 41 PHE C CA 1
ATOM 12441 C C . PHE C 2 120 ? 47.543 6.537 24.083 1.00 46.82 41 PHE C C 1
ATOM 12442 O O . PHE C 2 120 ? 46.737 5.895 23.408 1.00 46.10 41 PHE C O 1
ATOM 12450 N N . SER C 2 121 ? 48.876 6.321 24.030 1.00 43.31 42 SER C N 1
ATOM 12451 C CA . SER C 2 121 ? 49.459 5.334 23.117 1.00 43.90 42 SER C CA 1
ATOM 12452 C C . SER C 2 121 ? 48.929 3.885 23.357 1.00 47.89 42 SER C C 1
ATOM 12453 O O . SER C 2 121 ? 48.789 3.109 22.397 1.00 47.44 42 SER C O 1
ATOM 12456 N N . ARG C 2 122 ? 48.549 3.584 24.610 1.00 42.90 43 ARG C N 1
ATOM 12457 C CA . ARG C 2 122 ? 47.950 2.318 25.066 1.00 42.60 43 ARG C CA 1
ATOM 12458 C C . ARG C 2 122 ? 46.491 2.189 24.593 1.00 43.88 43 ARG C C 1
ATOM 12459 O O . ARG C 2 122 ? 45.866 1.175 24.876 1.00 44.99 43 ARG C O 1
ATOM 12467 N N . ILE C 2 123 ? 45.934 3.222 23.951 1.00 37.19 44 ILE C N 1
ATOM 12468 C CA . ILE C 2 123 ? 44.544 3.193 23.515 1.00 36.49 44 ILE C CA 1
ATOM 12469 C C . ILE C 2 123 ? 44.420 3.623 22.025 1.00 42.93 44 ILE C C 1
ATOM 12470 O O . ILE C 2 123 ? 43.359 4.093 21.577 1.00 45.58 44 ILE C O 1
ATOM 12475 N N . GLY C 2 124 ? 45.491 3.439 21.270 1.00 37.82 45 GLY C N 1
ATOM 12476 C CA . GLY C 2 124 ? 45.444 3.759 19.850 1.00 38.60 45 GLY C CA 1
ATOM 12477 C C . GLY C 2 124 ? 46.035 5.058 19.343 1.00 43.52 45 GLY C C 1
ATOM 12478 O O . GLY C 2 124 ? 46.055 5.275 18.127 1.00 45.31 45 GLY C O 1
ATOM 12479 N N . TYR C 2 125 ? 46.508 5.933 20.229 1.00 39.09 46 TYR C N 1
ATOM 12480 C CA . TYR C 2 125 ? 47.050 7.196 19.764 1.00 39.57 46 TYR C CA 1
ATOM 12481 C C . TYR C 2 125 ? 48.480 7.042 19.254 1.00 45.88 46 TYR C C 1
ATOM 12482 O O . TYR C 2 125 ? 49.280 6.328 19.874 1.00 45.44 46 TYR C O 1
ATOM 12491 N N . GLU C 2 126 ? 48.795 7.705 18.116 1.00 42.55 47 GLU C N 1
ATOM 12492 C CA . GLU C 2 126 ? 50.131 7.707 17.523 1.00 41.41 47 GLU C CA 1
ATOM 12493 C C . GLU C 2 126 ? 50.892 8.952 17.938 1.00 43.74 47 GLU C C 1
ATOM 12494 O O . GLU C 2 126 ? 50.320 10.027 18.044 1.00 44.01 47 GLU C O 1
ATOM 12500 N N . VAL C 2 127 ? 52.182 8.807 18.166 1.00 40.86 48 VAL C N 1
ATOM 12501 C CA . VAL C 2 127 ? 53.044 9.907 18.544 1.00 40.84 48 VAL C CA 1
ATOM 12502 C C . VAL C 2 127 ? 53.504 10.602 17.286 1.00 47.45 48 VAL C C 1
ATOM 12503 O O . VAL C 2 127 ? 54.131 9.979 16.424 1.00 47.44 48 VAL C O 1
ATOM 12507 N N . ALA C 2 128 ? 53.127 11.887 17.161 1.00 44.47 49 ALA C N 1
ATOM 12508 C CA . ALA C 2 128 ? 53.457 12.701 16.008 1.00 43.88 49 ALA C CA 1
ATOM 12509 C C . ALA C 2 128 ? 54.421 13.807 16.408 1.00 47.12 49 ALA C C 1
ATOM 12510 O O . ALA C 2 128 ? 54.298 14.409 17.488 1.00 45.53 49 ALA C O 1
ATOM 12512 N N . GLU C 2 129 ? 55.424 14.025 15.549 1.00 43.49 50 GLU C N 1
ATOM 12513 C CA . GLU C 2 129 ? 56.432 15.059 15.757 1.00 42.88 50 GLU C CA 1
ATOM 12514 C C . GLU C 2 129 ? 56.531 15.931 14.540 1.00 46.27 50 GLU C C 1
ATOM 12515 O O . GLU C 2 129 ? 56.120 15.522 13.443 1.00 46.14 50 GLU C O 1
ATOM 12521 N N . GLY C 2 130 ? 56.983 17.160 14.752 1.00 43.20 51 GLY C N 1
ATOM 12522 C CA . GLY C 2 130 ? 57.133 18.139 13.677 1.00 42.87 51 GLY C CA 1
ATOM 12523 C C . GLY C 2 130 ? 58.281 19.088 13.893 1.00 44.61 51 GLY C C 1
ATOM 12524 O O . GLY C 2 130 ? 58.979 18.979 14.903 1.00 43.00 51 GLY C O 1
ATOM 12525 N N . PRO C 2 131 ? 58.498 20.038 12.946 1.00 42.23 52 PRO C N 1
ATOM 12526 C CA . PRO C 2 131 ? 59.606 21.002 13.108 1.00 41.21 52 PRO C CA 1
ATOM 12527 C C . PRO C 2 131 ? 59.304 22.055 14.164 1.00 45.68 52 PRO C C 1
ATOM 12528 O O . PRO C 2 131 ? 58.124 22.365 14.401 1.00 46.37 52 PRO C O 1
ATOM 12532 N N . GLU C 2 132 ? 60.367 22.591 14.809 1.00 41.15 53 GLU C N 1
ATOM 12533 C CA . GLU C 2 132 ? 60.246 23.647 15.825 1.00 39.96 53 GLU C CA 1
ATOM 12534 C C . GLU C 2 132 ? 60.260 25.051 15.185 1.00 43.34 53 GLU C C 1
ATOM 12535 O O . GLU C 2 132 ? 59.697 25.997 15.751 1.00 44.95 53 GLU C O 1
ATOM 12541 N N . VAL C 2 133 ? 60.868 25.160 13.986 1.00 38.24 54 VAL C N 1
ATOM 12542 C CA . VAL C 2 133 ? 60.861 26.373 13.168 1.00 38.40 54 VAL C CA 1
ATOM 12543 C C . VAL C 2 133 ? 59.733 26.098 12.166 1.00 44.44 54 VAL C C 1
ATOM 12544 O O . VAL C 2 133 ? 59.851 25.218 11.281 1.00 43.34 54 VAL C O 1
ATOM 12548 N N . GLU C 2 134 ? 58.630 26.837 12.362 1.00 40.85 55 GLU C N 1
ATOM 12549 C CA . GLU C 2 134 ? 57.393 26.758 11.602 1.00 41.06 55 GLU C CA 1
ATOM 12550 C C . GLU C 2 134 ? 57.070 28.035 10.799 1.00 48.12 55 GLU C C 1
ATOM 12551 O O . GLU C 2 134 ? 57.718 29.073 10.980 1.00 48.26 55 GLU C O 1
ATOM 12557 N N . ASP C 2 135 ? 56.022 27.955 9.947 1.00 45.53 56 ASP C N 1
ATOM 12558 C CA . ASP C 2 135 ? 55.514 29.073 9.137 1.00 46.31 56 ASP C CA 1
ATOM 12559 C C . ASP C 2 135 ? 54.196 29.647 9.768 1.00 49.09 56 ASP C C 1
ATOM 12560 O O . ASP C 2 135 ? 53.581 28.956 10.577 1.00 46.45 56 ASP C O 1
ATOM 12565 N N . ASP C 2 136 ? 53.783 30.904 9.411 1.00 48.22 57 ASP C N 1
ATOM 12566 C CA . ASP C 2 136 ? 52.534 31.535 9.924 1.00 48.89 57 ASP C CA 1
ATOM 12567 C C . ASP C 2 136 ? 51.326 30.653 9.679 1.00 48.97 57 ASP C C 1
ATOM 12568 O O . ASP C 2 136 ? 50.383 30.694 10.465 1.00 47.51 57 ASP C O 1
ATOM 12573 N N . TYR C 2 137 ? 51.291 29.985 8.508 1.00 44.72 58 TYR C N 1
ATOM 12574 C CA . TYR C 2 137 ? 50.168 29.157 8.126 1.00 43.87 58 TYR C CA 1
ATOM 12575 C C . TYR C 2 137 ? 49.941 28.006 9.102 1.00 48.71 58 TYR C C 1
ATOM 12576 O O . TYR C 2 137 ? 48.862 27.925 9.688 1.00 48.88 58 TYR C O 1
ATOM 12585 N N . HIS C 2 138 ? 50.941 27.124 9.268 1.00 44.48 59 HIS C N 1
ATOM 12586 C CA . HIS C 2 138 ? 50.820 25.974 10.155 1.00 43.46 59 HIS C CA 1
ATOM 12587 C C . HIS C 2 138 ? 50.644 26.365 11.613 1.00 46.50 59 HIS C C 1
ATOM 12588 O O . HIS C 2 138 ? 49.839 25.737 12.320 1.00 44.47 59 HIS C O 1
ATOM 12595 N N . ASN C 2 139 ? 51.358 27.436 12.051 1.00 42.70 60 ASN C N 1
ATOM 12596 C CA . ASN C 2 139 ? 51.301 27.881 13.442 1.00 41.40 60 ASN C CA 1
ATOM 12597 C C . ASN C 2 139 ? 50.083 28.713 13.809 1.00 45.99 60 ASN C C 1
ATOM 12598 O O . ASN C 2 139 ? 49.624 28.627 14.951 1.00 45.40 60 ASN C O 1
ATOM 12603 N N . PHE C 2 140 ? 49.586 29.546 12.883 1.00 42.12 61 PHE C N 1
ATOM 12604 C CA . PHE C 2 140 ? 48.472 30.430 13.192 1.00 41.67 61 PHE C CA 1
ATOM 12605 C C . PHE C 2 140 ? 47.261 30.325 12.259 1.00 46.72 61 PHE C C 1
ATOM 12606 O O . PHE C 2 140 ? 46.163 30.016 12.733 1.00 45.85 61 PHE C O 1
ATOM 12614 N N . GLU C 2 141 ? 47.440 30.648 10.966 1.00 44.23 62 GLU C N 1
ATOM 12615 C CA . GLU C 2 141 ? 46.365 30.701 9.974 1.00 44.88 62 GLU C CA 1
ATOM 12616 C C . GLU C 2 141 ? 45.486 29.456 9.950 1.00 48.63 62 GLU C C 1
ATOM 12617 O O . GLU C 2 141 ? 44.273 29.595 10.038 1.00 49.71 62 GLU C O 1
ATOM 12623 N N . ALA C 2 142 ? 46.100 28.260 9.878 1.00 43.55 63 ALA C N 1
ATOM 12624 C CA . ALA C 2 142 ? 45.439 26.960 9.842 1.00 43.29 63 ALA C CA 1
ATOM 12625 C C . ALA C 2 142 ? 44.654 26.656 11.114 1.00 49.62 63 ALA C C 1
ATOM 12626 O O . ALA C 2 142 ? 43.799 25.769 11.103 1.00 48.83 63 ALA C O 1
ATOM 12628 N N . LEU C 2 143 ? 44.943 27.387 12.207 1.00 48.13 64 LEU C N 1
ATOM 12629 C CA . LEU C 2 143 ? 44.308 27.214 13.510 1.00 46.57 64 LEU C CA 1
ATOM 12630 C C . LEU C 2 143 ? 43.314 28.304 13.828 1.00 47.64 64 LEU C C 1
ATOM 12631 O O . LEU C 2 143 ? 43.003 28.531 14.998 1.00 48.46 64 LEU C O 1
ATOM 12636 N N . ASN C 2 144 ? 42.799 28.968 12.786 1.00 43.23 65 ASN C N 1
ATOM 12637 C CA . ASN C 2 144 ? 41.792 30.029 12.878 1.00 44.09 65 ASN C CA 1
ATOM 12638 C C . ASN C 2 144 ? 42.235 31.253 13.695 1.00 48.46 65 ASN C C 1
ATOM 12639 O O . ASN C 2 144 ? 41.398 31.920 14.318 1.00 47.57 65 ASN C O 1
ATOM 12644 N N . ILE C 2 145 ? 43.555 31.555 13.693 1.00 46.69 66 ILE C N 1
ATOM 12645 C CA . ILE C 2 145 ? 44.123 32.741 14.375 1.00 45.76 66 ILE C CA 1
ATOM 12646 C C . ILE C 2 145 ? 44.329 33.817 13.294 1.00 52.62 66 ILE C C 1
ATOM 12647 O O . ILE C 2 145 ? 45.248 33.683 12.473 1.00 52.72 66 ILE C O 1
ATOM 12652 N N . PRO C 2 146 ? 43.430 34.846 13.226 1.00 53.21 67 PRO C N 1
ATOM 12653 C CA . PRO C 2 146 ? 43.566 35.876 12.162 1.00 55.22 67 PRO C CA 1
ATOM 12654 C C . PRO C 2 146 ? 44.822 36.723 12.308 1.00 62.44 67 PRO C C 1
ATOM 12655 O O . PRO C 2 146 ? 45.362 36.795 13.417 1.00 61.98 67 PRO C O 1
ATOM 12659 N N . GLY C 2 147 ? 45.264 37.340 11.201 1.00 60.40 68 GLY C N 1
ATOM 12660 C CA . GLY C 2 147 ? 46.452 38.184 11.156 1.00 61.49 68 GLY C CA 1
ATOM 12661 C C . GLY C 2 147 ? 46.549 39.276 12.210 1.00 67.90 68 GLY C C 1
ATOM 12662 O O . GLY C 2 147 ? 47.655 39.610 12.630 1.00 67.76 68 GLY C O 1
ATOM 12663 N N . HIS C 2 148 ? 45.405 39.836 12.660 1.00 67.12 69 HIS C N 1
ATOM 12664 C CA . HIS C 2 148 ? 45.411 40.948 13.611 1.00 68.75 69 HIS C CA 1
ATOM 12665 C C . HIS C 2 148 ? 45.344 40.485 15.088 1.00 68.25 69 HIS C C 1
ATOM 12666 O O . HIS C 2 148 ? 45.327 41.318 15.996 1.00 67.98 69 HIS C O 1
ATOM 12673 N N . HIS C 2 149 ? 45.322 39.166 15.313 1.00 62.41 70 HIS C N 1
ATOM 12674 C CA . HIS C 2 149 ? 45.261 38.532 16.634 1.00 60.50 70 HIS C CA 1
ATOM 12675 C C . HIS C 2 149 ? 46.545 38.819 17.448 1.00 65.73 70 HIS C C 1
ATOM 12676 O O . HIS C 2 149 ? 47.655 38.636 16.932 1.00 64.63 70 HIS C O 1
ATOM 12683 N N . PRO C 2 150 ? 46.390 39.272 18.723 1.00 64.20 71 PRO C N 1
ATOM 12684 C CA . PRO C 2 150 ? 47.564 39.592 19.560 1.00 63.87 71 PRO C CA 1
ATOM 12685 C C . PRO C 2 150 ? 48.581 38.474 19.770 1.00 66.57 71 PRO C C 1
ATOM 12686 O O . PRO C 2 150 ? 49.719 38.777 20.101 1.00 67.93 71 PRO C O 1
ATOM 12690 N N . ALA C 2 151 ? 48.189 37.203 19.602 1.00 60.37 72 ALA C N 1
ATOM 12691 C CA . ALA C 2 151 ? 49.094 36.056 19.768 1.00 58.57 72 ALA C CA 1
ATOM 12692 C C . ALA C 2 151 ? 50.226 36.093 18.742 1.00 60.75 72 ALA C C 1
ATOM 12693 O O . ALA C 2 151 ? 51.340 35.686 19.053 1.00 60.22 72 ALA C O 1
ATOM 12695 N N . ARG C 2 152 ? 49.937 36.609 17.538 1.00 55.08 73 ARG C N 1
ATOM 12696 C CA . ARG C 2 152 ? 50.864 36.698 16.423 1.00 54.41 73 ARG C CA 1
ATOM 12697 C C . ARG C 2 152 ? 51.919 37.777 16.587 1.00 61.89 73 ARG C C 1
ATOM 12698 O O . ARG C 2 152 ? 52.959 37.693 15.946 1.00 64.37 73 ARG C O 1
ATOM 12706 N N . ALA C 2 153 ? 51.668 38.786 17.434 1.00 57.72 74 ALA C N 1
ATOM 12707 C CA . ALA C 2 153 ? 52.591 39.894 17.692 1.00 57.57 74 ALA C CA 1
ATOM 12708 C C . ALA C 2 153 ? 53.956 39.443 18.247 1.00 61.97 74 ALA C C 1
ATOM 12709 O O . ALA C 2 153 ? 54.077 38.392 18.891 1.00 60.24 74 ALA C O 1
ATOM 12711 N N . MET C 2 154 ? 54.970 40.277 18.013 1.00 61.55 75 MET C N 1
ATOM 12712 C CA . MET C 2 154 ? 56.355 40.079 18.449 1.00 62.27 75 MET C CA 1
ATOM 12713 C C . MET C 2 154 ? 56.540 40.180 19.960 1.00 66.29 75 MET C C 1
ATOM 12714 O O . MET C 2 154 ? 57.607 39.836 20.484 1.00 65.46 75 MET C O 1
ATOM 12719 N N . HIS C 2 155 ? 55.490 40.631 20.661 1.00 63.50 76 HIS C N 1
ATOM 12720 C CA . HIS C 2 155 ? 55.488 40.688 22.113 1.00 63.68 76 HIS C CA 1
ATOM 12721 C C . HIS C 2 155 ? 55.305 39.262 22.717 1.00 61.57 76 HIS C C 1
ATOM 12722 O O . HIS C 2 155 ? 55.661 39.040 23.882 1.00 59.83 76 HIS C O 1
ATOM 12729 N N . ASP C 2 156 ? 54.784 38.304 21.903 1.00 54.59 77 ASP C N 1
ATOM 12730 C CA . ASP C 2 156 ? 54.494 36.928 22.305 1.00 53.25 77 ASP C CA 1
ATOM 12731 C C . ASP C 2 156 ? 55.186 35.849 21.464 1.00 52.89 77 ASP C C 1
ATOM 12732 O O . ASP C 2 156 ? 55.596 34.827 22.010 1.00 50.81 77 ASP C O 1
ATOM 12737 N N . THR C 2 157 ? 55.287 36.056 20.136 1.00 47.14 78 THR C N 1
ATOM 12738 C CA . THR C 2 157 ? 55.891 35.113 19.196 1.00 43.77 78 THR C CA 1
ATOM 12739 C C . THR C 2 157 ? 57.280 35.540 18.750 1.00 45.77 78 THR C C 1
ATOM 12740 O O . THR C 2 157 ? 57.506 36.717 18.455 1.00 47.11 78 THR C O 1
ATOM 12744 N N . PHE C 2 158 ? 58.206 34.557 18.709 1.00 40.04 79 PHE C N 1
ATOM 12745 C CA . PHE C 2 158 ? 59.597 34.665 18.261 1.00 39.47 79 PHE C CA 1
ATOM 12746 C C . PHE C 2 158 ? 59.620 34.489 16.741 1.00 44.82 79 PHE C C 1
ATOM 12747 O O . PHE C 2 158 ? 59.129 33.488 16.234 1.00 43.12 79 PHE C O 1
ATOM 12755 N N . TYR C 2 159 ? 60.170 35.468 16.017 1.00 44.78 80 TYR C N 1
ATOM 12756 C CA . TYR C 2 159 ? 60.216 35.475 14.552 1.00 44.82 80 TYR C CA 1
ATOM 12757 C C . TYR C 2 159 ? 61.635 35.462 13.996 1.00 49.29 80 TYR C C 1
ATOM 12758 O O . TYR C 2 159 ? 62.555 35.962 14.644 1.00 49.71 80 TYR C O 1
ATOM 12767 N N . PHE C 2 160 ? 61.802 34.919 12.777 1.00 44.88 81 PHE C N 1
ATOM 12768 C CA . PHE C 2 160 ? 63.081 34.918 12.056 1.00 45.25 81 PHE C CA 1
ATOM 12769 C C . PHE C 2 160 ? 62.978 35.965 10.967 1.00 50.42 81 PHE C C 1
ATOM 12770 O O . PHE C 2 160 ? 63.889 36.781 10.795 1.00 52.88 81 PHE C O 1
ATOM 12778 N N . ASN C 2 161 ? 61.821 35.974 10.287 1.00 45.03 82 ASN C N 1
ATOM 12779 C CA . ASN C 2 161 ? 61.389 36.920 9.268 1.00 45.44 82 ASN C CA 1
ATOM 12780 C C . ASN C 2 161 ? 59.866 37.092 9.424 1.00 53.59 82 ASN C C 1
ATOM 12781 O O . ASN C 2 161 ? 59.303 36.655 10.424 1.00 53.89 82 ASN C O 1
ATOM 12786 N N . ALA C 2 162 ? 59.208 37.707 8.451 1.00 54.22 83 ALA C N 1
ATOM 12787 C CA . ALA C 2 162 ? 57.774 37.988 8.470 1.00 54.70 83 ALA C CA 1
ATOM 12788 C C . ALA C 2 162 ? 56.863 36.770 8.550 1.00 57.88 83 ALA C C 1
ATOM 12789 O O . ALA C 2 162 ? 55.770 36.889 9.124 1.00 58.87 83 ALA C O 1
ATOM 12791 N N . ASN C 2 163 ? 57.288 35.613 7.965 1.00 51.81 84 ASN C N 1
ATOM 12792 C CA . ASN C 2 163 ? 56.459 34.392 7.878 1.00 48.49 84 ASN C CA 1
ATOM 12793 C C . ASN C 2 163 ? 56.997 33.197 8.705 1.00 47.48 84 ASN C C 1
ATOM 12794 O O . ASN C 2 163 ? 56.209 32.347 9.131 1.00 46.52 84 ASN C O 1
ATOM 12799 N N . MET C 2 164 ? 58.313 33.149 8.957 1.00 42.09 85 MET C N 1
ATOM 12800 C CA . MET C 2 164 ? 58.963 32.074 9.717 1.00 40.11 85 MET C CA 1
ATOM 12801 C C . MET C 2 164 ? 59.133 32.452 11.175 1.00 45.04 85 MET C C 1
ATOM 12802 O O . MET C 2 164 ? 59.550 33.581 11.495 1.00 46.45 85 MET C O 1
ATOM 12807 N N . LEU C 2 165 ? 58.797 31.506 12.058 1.00 39.60 86 LEU C N 1
ATOM 12808 C CA . LEU C 2 165 ? 58.777 31.700 13.512 1.00 38.64 86 LEU C CA 1
ATOM 12809 C C . LEU C 2 165 ? 59.200 30.471 14.301 1.00 42.95 86 LEU C C 1
ATOM 12810 O O . LEU C 2 165 ? 59.385 29.395 13.732 1.00 42.30 86 LEU C O 1
ATOM 12815 N N . LEU C 2 166 ? 59.242 30.613 15.633 1.00 40.11 87 LEU C N 1
ATOM 12816 C CA . LEU C 2 166 ? 59.432 29.464 16.497 1.00 39.17 87 LEU C CA 1
ATOM 12817 C C . LEU C 2 166 ? 58.010 29.128 16.962 1.00 43.09 87 LEU C C 1
ATOM 12818 O O . LEU C 2 166 ? 57.308 29.998 17.491 1.00 42.16 87 LEU C O 1
ATOM 12823 N N . ARG C 2 167 ? 57.575 27.883 16.721 1.00 40.30 88 ARG C N 1
ATOM 12824 C CA . ARG C 2 167 ? 56.242 27.424 17.106 1.00 39.67 88 ARG C CA 1
ATOM 12825 C C . ARG C 2 167 ? 55.915 27.738 18.581 1.00 43.66 88 ARG C C 1
ATOM 12826 O O . ARG C 2 167 ? 56.742 27.519 19.471 1.00 42.25 88 ARG C O 1
ATOM 12834 N N . THR C 2 168 ? 54.739 28.352 18.787 1.00 41.60 89 THR C N 1
ATOM 12835 C CA . THR C 2 168 ? 54.179 28.801 20.067 1.00 41.04 89 THR C CA 1
ATOM 12836 C C . THR C 2 168 ? 53.399 27.652 20.756 1.00 44.74 89 THR C C 1
ATOM 12837 O O . THR C 2 168 ? 52.945 27.800 21.903 1.00 42.32 89 THR C O 1
ATOM 12841 N N . HIS C 2 169 ? 53.235 26.529 20.031 1.00 41.96 90 HIS C N 1
ATOM 12842 C CA . HIS C 2 169 ? 52.479 25.335 20.459 1.00 42.66 90 HIS C CA 1
ATOM 12843 C C . HIS C 2 169 ? 52.831 24.169 19.530 1.00 47.40 90 HIS C C 1
ATOM 12844 O O . HIS C 2 169 ? 53.547 24.367 18.551 1.00 45.53 90 HIS C O 1
ATOM 12851 N N . THR C 2 170 ? 52.354 22.955 19.859 1.00 45.27 91 THR C N 1
ATOM 12852 C CA . THR C 2 170 ? 52.579 21.776 19.027 1.00 44.69 91 THR C CA 1
ATOM 12853 C C . THR C 2 170 ? 51.416 21.554 18.051 1.00 48.79 91 THR C C 1
ATOM 12854 O O . THR C 2 170 ? 51.472 20.601 17.282 1.00 49.06 91 THR C O 1
ATOM 12858 N N . SER C 2 171 ? 50.362 22.421 18.068 1.00 45.27 92 SER C N 1
ATOM 12859 C CA . SER C 2 171 ? 49.211 22.281 17.156 1.00 45.02 92 SER C CA 1
ATOM 12860 C C . SER C 2 171 ? 49.659 22.229 15.682 1.00 48.78 92 SER C C 1
ATOM 12861 O O . SER C 2 171 ? 49.108 21.395 14.981 1.00 46.63 92 SER C O 1
ATOM 12864 N N . PRO C 2 172 ? 50.696 23.003 15.193 1.00 46.70 93 PRO C N 1
ATOM 12865 C CA . PRO C 2 172 ? 51.134 22.847 13.784 1.00 46.09 93 PRO C CA 1
ATOM 12866 C C . PRO C 2 172 ? 51.410 21.407 13.330 1.00 48.17 93 PRO C C 1
ATOM 12867 O O . PRO C 2 172 ? 51.215 21.075 12.160 1.00 48.83 93 PRO C O 1
ATOM 12871 N N . VAL C 2 173 ? 51.826 20.546 14.260 1.00 43.18 94 VAL C N 1
ATOM 12872 C CA . VAL C 2 173 ? 52.098 19.124 14.009 1.00 42.05 94 VAL C CA 1
ATOM 12873 C C . VAL C 2 173 ? 50.756 18.419 13.665 1.00 45.04 94 VAL C C 1
ATOM 12874 O O . VAL C 2 173 ? 50.682 17.635 12.722 1.00 45.39 94 VAL C O 1
ATOM 12878 N N . GLN C 2 174 ? 49.699 18.737 14.427 1.00 40.71 95 GLN C N 1
ATOM 12879 C CA . GLN C 2 174 ? 48.347 18.227 14.218 1.00 39.73 95 GLN C CA 1
ATOM 12880 C C . GLN C 2 174 ? 47.797 18.719 12.880 1.00 44.83 95 GLN C C 1
ATOM 12881 O O . GLN C 2 174 ? 47.130 17.958 12.183 1.00 46.74 95 GLN C O 1
ATOM 12887 N N . VAL C 2 175 ? 48.145 19.955 12.496 1.00 39.34 96 VAL C N 1
ATOM 12888 C CA . VAL C 2 175 ? 47.783 20.555 11.213 1.00 39.18 96 VAL C CA 1
ATOM 12889 C C . VAL C 2 175 ? 48.450 19.768 10.091 1.00 43.26 96 VAL C C 1
ATOM 12890 O O . VAL C 2 175 ? 47.766 19.323 9.174 1.00 45.10 96 VAL C O 1
ATOM 12894 N N . ARG C 2 176 ? 49.765 19.547 10.192 1.00 38.86 97 ARG C N 1
ATOM 12895 C CA . ARG C 2 176 ? 50.520 18.782 9.197 1.00 37.67 97 ARG C CA 1
ATOM 12896 C C . ARG C 2 176 ? 49.983 17.361 9.050 1.00 43.56 97 ARG C C 1
ATOM 12897 O O . ARG C 2 176 ? 49.996 16.832 7.942 1.00 44.75 97 ARG C O 1
ATOM 12905 N N . THR C 2 177 ? 49.444 16.773 10.140 1.00 41.99 98 THR C N 1
ATOM 12906 C CA . THR C 2 177 ? 48.844 15.424 10.123 1.00 43.34 98 THR C CA 1
ATOM 12907 C C . THR C 2 177 ? 47.510 15.440 9.352 1.00 50.81 98 THR C C 1
ATOM 12908 O O . THR C 2 177 ? 47.327 14.622 8.463 1.00 52.28 98 THR C O 1
ATOM 12912 N N . MET C 2 178 ? 46.629 16.418 9.652 1.00 48.27 99 MET C N 1
ATOM 12913 C CA . MET C 2 178 ? 45.322 16.651 9.025 1.00 48.51 99 MET C CA 1
ATOM 12914 C C . MET C 2 178 ? 45.398 16.920 7.519 1.00 56.01 99 MET C C 1
ATOM 12915 O O . MET C 2 178 ? 44.438 16.631 6.794 1.00 57.15 99 MET C O 1
ATOM 12920 N N . GLU C 2 179 ? 46.513 17.504 7.064 1.00 53.91 100 GLU C N 1
ATOM 12921 C CA . GLU C 2 179 ? 46.768 17.801 5.655 1.00 55.28 100 GLU C CA 1
ATOM 12922 C C . GLU C 2 179 ? 47.178 16.513 4.931 1.00 63.14 100 GLU C C 1
ATOM 12923 O O . GLU C 2 179 ? 46.654 16.213 3.859 1.00 64.72 100 GLU C O 1
ATOM 12929 N N . SER C 2 180 ? 48.146 15.778 5.514 1.00 60.36 101 SER C N 1
ATOM 12930 C CA . SER C 2 180 ? 48.740 14.551 4.989 1.00 60.73 101 SER C CA 1
ATOM 12931 C C . SER C 2 180 ? 47.776 13.344 4.859 1.00 64.94 101 SER C C 1
ATOM 12932 O O . SER C 2 180 ? 47.996 12.499 3.980 1.00 65.35 101 SER C O 1
ATOM 12935 N N . GLN C 2 181 ? 46.747 13.243 5.738 1.00 60.09 102 GLN C N 1
ATOM 12936 C CA . GLN C 2 181 ? 45.811 12.111 5.754 1.00 59.63 102 GLN C CA 1
ATOM 12937 C C . GLN C 2 181 ? 44.344 12.478 5.954 1.00 64.44 102 GLN C C 1
ATOM 12938 O O . GLN C 2 181 ? 44.037 13.581 6.406 1.00 64.52 102 GLN C O 1
ATOM 12944 N N . GLN C 2 182 ? 43.441 11.514 5.670 1.00 60.23 103 GLN C N 1
ATOM 12945 C CA . GLN C 2 182 ? 41.991 11.649 5.863 1.00 58.55 103 GLN C CA 1
ATOM 12946 C C . GLN C 2 182 ? 41.619 10.926 7.188 1.00 59.01 103 GLN C C 1
ATOM 12947 O O . GLN C 2 182 ? 42.358 10.023 7.603 1.00 58.17 103 GLN C O 1
ATOM 12953 N N . PRO C 2 183 ? 40.560 11.338 7.925 1.00 53.94 104 PRO C N 1
ATOM 12954 C CA . PRO C 2 183 ? 40.221 10.646 9.187 1.00 53.22 104 PRO C CA 1
ATOM 12955 C C . PRO C 2 183 ? 40.026 9.132 9.043 1.00 56.57 104 PRO C C 1
ATOM 12956 O O . PRO C 2 183 ? 39.746 8.669 7.933 1.00 57.27 104 PRO C O 1
ATOM 12960 N N . PRO C 2 184 ? 40.179 8.308 10.105 1.00 52.07 105 PRO C N 1
ATOM 12961 C CA . PRO C 2 184 ? 40.474 8.624 11.519 1.00 50.13 105 PRO C CA 1
ATOM 12962 C C . PRO C 2 184 ? 41.892 9.083 11.811 1.00 54.02 105 PRO C C 1
ATOM 12963 O O . PRO C 2 184 ? 42.865 8.543 11.271 1.00 54.43 105 PRO C O 1
ATOM 12967 N N . ILE C 2 185 ? 41.992 10.077 12.705 1.00 49.06 106 ILE C N 1
ATOM 12968 C CA . ILE C 2 185 ? 43.248 10.605 13.228 1.00 47.39 106 ILE C CA 1
ATOM 12969 C C . ILE C 2 185 ? 43.163 10.477 14.767 1.00 51.77 106 ILE C C 1
ATOM 12970 O O . ILE C 2 185 ? 42.147 10.865 15.333 1.00 53.91 106 ILE C O 1
ATOM 12975 N N . ARG C 2 186 ? 44.175 9.857 15.414 1.00 45.34 107 ARG C N 1
ATOM 12976 C CA . ARG C 2 186 ? 44.349 9.701 16.874 1.00 43.63 107 ARG C CA 1
ATOM 12977 C C . ARG C 2 186 ? 45.819 9.986 17.147 1.00 44.70 107 ARG C C 1
ATOM 12978 O O . ARG C 2 186 ? 46.654 9.084 16.971 1.00 45.93 107 ARG C O 1
ATOM 12986 N N . ILE C 2 187 ? 46.154 11.228 17.518 1.00 37.29 108 ILE C N 1
ATOM 12987 C CA . ILE C 2 187 ? 47.553 11.558 17.744 1.00 36.99 108 ILE C CA 1
ATOM 12988 C C . ILE C 2 187 ? 47.812 12.347 19.010 1.00 41.76 108 ILE C C 1
ATOM 12989 O O . ILE C 2 187 ? 46.963 13.115 19.461 1.00 41.81 108 ILE C O 1
ATOM 12994 N N . VAL C 2 188 ? 49.019 12.172 19.553 1.00 39.48 109 VAL C N 1
ATOM 12995 C CA . VAL C 2 188 ? 49.547 12.907 20.702 1.00 41.01 109 VAL C CA 1
ATOM 12996 C C . VAL C 2 188 ? 50.821 13.557 20.220 1.00 47.15 109 VAL C C 1
ATOM 12997 O O . VAL C 2 188 ? 51.630 12.891 19.562 1.00 47.83 109 VAL C O 1
ATOM 13001 N N . CYS C 2 189 ? 50.965 14.863 20.487 1.00 43.31 110 CYS C N 1
ATOM 13002 C CA . CYS C 2 189 ? 52.077 15.668 20.031 1.00 43.57 110 CYS C CA 1
ATOM 13003 C C . CYS C 2 189 ? 52.887 16.335 21.161 1.00 46.68 110 CYS C C 1
ATOM 13004 O O . CYS C 2 189 ? 52.619 17.491 21.525 1.00 46.99 110 CYS C O 1
ATOM 13007 N N . PRO C 2 190 ? 53.918 15.631 21.705 1.00 39.51 111 PRO C N 1
ATOM 13008 C CA . PRO C 2 190 ? 54.770 16.272 22.716 1.00 37.66 111 PRO C CA 1
ATOM 13009 C C . PRO C 2 190 ? 55.901 17.061 22.027 1.00 40.83 111 PRO C C 1
ATOM 13010 O O . PRO C 2 190 ? 56.317 16.733 20.908 1.00 40.36 111 PRO C O 1
ATOM 13014 N N . GLY C 2 191 ? 56.401 18.088 22.682 1.00 37.17 112 GLY C N 1
ATOM 13015 C CA . GLY C 2 191 ? 57.492 18.829 22.078 1.00 37.67 112 GLY C CA 1
ATOM 13016 C C . GLY C 2 191 ? 57.846 20.145 22.714 1.00 41.04 112 GLY C C 1
ATOM 13017 O O . GLY C 2 191 ? 57.126 20.640 23.576 1.00 39.52 112 GLY C O 1
ATOM 13018 N N . ARG C 2 192 ? 58.977 20.697 22.265 1.00 39.12 113 ARG C N 1
ATOM 13019 C CA . ARG C 2 192 ? 59.482 21.992 22.689 1.00 39.78 113 ARG C CA 1
ATOM 13020 C C . ARG C 2 192 ? 58.676 23.031 21.943 1.00 44.09 113 ARG C C 1
ATOM 13021 O O . ARG C 2 192 ? 58.443 22.876 20.737 1.00 42.99 113 ARG C O 1
ATOM 13029 N N . VAL C 2 193 ? 58.190 24.060 22.682 1.00 40.26 114 VAL C N 1
ATOM 13030 C CA . VAL C 2 193 ? 57.406 25.207 22.199 1.00 39.33 114 VAL C CA 1
ATOM 13031 C C . VAL C 2 193 ? 58.041 26.485 22.776 1.00 42.29 114 VAL C C 1
ATOM 13032 O O . VAL C 2 193 ? 58.787 26.401 23.757 1.00 40.18 114 VAL C O 1
ATOM 13036 N N . TYR C 2 194 ? 57.820 27.642 22.129 1.00 40.37 115 TYR C N 1
ATOM 13037 C CA . TYR C 2 194 ? 58.486 28.890 22.500 1.00 41.46 115 TYR C CA 1
ATOM 13038 C C . TYR C 2 194 ? 57.577 30.098 22.543 1.00 47.91 115 TYR C C 1
ATOM 13039 O O . TYR C 2 194 ? 56.720 30.266 21.681 1.00 46.97 115 TYR C O 1
ATOM 13048 N N . ARG C 2 195 ? 57.802 30.967 23.528 1.00 47.10 116 ARG C N 1
ATOM 13049 C CA . ARG C 2 195 ? 57.023 32.181 23.734 1.00 49.87 116 ARG C CA 1
ATOM 13050 C C . ARG C 2 195 ? 57.929 33.280 24.260 1.00 61.12 116 ARG C C 1
ATOM 13051 O O . ARG C 2 195 ? 58.858 33.015 25.021 1.00 60.23 116 ARG C O 1
ATOM 13059 N N . CYS C 2 196 ? 57.666 34.509 23.839 1.00 63.74 117 CYS C N 1
ATOM 13060 C CA . CYS C 2 196 ? 58.433 35.679 24.231 1.00 67.73 117 CYS C CA 1
ATOM 13061 C C . CYS C 2 196 ? 58.362 35.992 25.712 1.00 79.41 117 CYS C C 1
ATOM 13062 O O . CYS C 2 196 ? 59.383 36.367 26.271 1.00 79.54 117 CYS C O 1
ATOM 13065 N N . ASP C 2 197 ? 57.180 35.833 26.346 1.00 81.51 118 ASP C N 1
ATOM 13066 C CA . ASP C 2 197 ? 56.919 36.073 27.776 1.00 84.31 118 ASP C CA 1
ATOM 13067 C C . ASP C 2 197 ? 58.006 35.409 28.658 1.00 89.88 118 ASP C C 1
ATOM 13068 O O . ASP C 2 197 ? 58.024 34.203 28.869 1.00 88.74 118 ASP C O 1
ATOM 13073 N N . SER C 2 198 ? 58.754 36.305 29.281 1.00 89.41 119 SER C N 1
ATOM 13074 C CA . SER C 2 198 ? 60.073 36.503 29.861 1.00 90.53 119 SER C CA 1
ATOM 13075 C C . SER C 2 198 ? 60.566 35.819 31.147 1.00 95.32 119 SER C C 1
ATOM 13076 O O . SER C 2 198 ? 61.604 35.157 31.015 1.00 92.82 119 SER C O 1
ATOM 13079 N N . ASP C 2 199 ? 59.927 36.015 32.352 1.00 94.62 120 ASP C N 1
ATOM 13080 C CA . ASP C 2 199 ? 60.476 35.677 33.646 1.00 95.79 120 ASP C CA 1
ATOM 13081 C C . ASP C 2 199 ? 59.493 35.059 34.619 1.00 98.14 120 ASP C C 1
ATOM 13082 O O . ASP C 2 199 ? 58.267 35.133 34.411 1.00 97.47 120 ASP C O 1
ATOM 13087 N N . LEU C 2 200 ? 60.056 34.542 35.743 1.00 93.51 121 LEU C N 1
ATOM 13088 C CA . LEU C 2 200 ? 59.473 33.794 36.845 1.00 92.61 121 LEU C CA 1
ATOM 13089 C C . LEU C 2 200 ? 58.503 32.686 36.348 1.00 94.00 121 LEU C C 1
ATOM 13090 O O . LEU C 2 200 ? 59.040 31.710 35.849 1.00 93.94 121 LEU C O 1
ATOM 13095 N N . THR C 2 201 ? 57.169 32.741 36.577 1.00 88.08 122 THR C N 1
ATOM 13096 C CA . THR C 2 201 ? 56.106 31.781 36.194 1.00 85.88 122 THR C CA 1
ATOM 13097 C C . THR C 2 201 ? 56.164 31.286 34.693 1.00 84.82 122 THR C C 1
ATOM 13098 O O . THR C 2 201 ? 55.439 30.343 34.325 1.00 83.76 122 THR C O 1
ATOM 13102 N N . HIS C 2 202 ? 57.024 31.924 33.842 1.00 77.58 123 HIS C N 1
ATOM 13103 C CA . HIS C 2 202 ? 57.149 31.623 32.404 1.00 74.76 123 HIS C CA 1
ATOM 13104 C C . HIS C 2 202 ? 58.570 31.640 31.873 1.00 70.96 123 HIS C C 1
ATOM 13105 O O . HIS C 2 202 ? 59.311 32.595 32.111 1.00 71.28 123 HIS C O 1
ATOM 13112 N N . SER C 2 203 ? 58.923 30.594 31.111 1.00 61.14 124 SER C N 1
ATOM 13113 C CA . SER C 2 203 ? 60.218 30.409 30.452 1.00 57.77 124 SER C CA 1
ATOM 13114 C C . SER C 2 203 ? 60.085 30.660 28.920 1.00 55.22 124 SER C C 1
ATOM 13115 O O . SER C 2 203 ? 59.022 30.360 28.371 1.00 52.55 124 SER C O 1
ATOM 13118 N N . PRO C 2 204 ? 61.131 31.188 28.215 1.00 49.20 125 PRO C N 1
ATOM 13119 C CA . PRO C 2 204 ? 61.003 31.412 26.758 1.00 47.88 125 PRO C CA 1
ATOM 13120 C C . PRO C 2 204 ? 60.909 30.120 25.927 1.00 46.90 125 PRO C C 1
ATOM 13121 O O . PRO C 2 204 ? 60.449 30.151 24.784 1.00 44.42 125 PRO C O 1
ATOM 13125 N N . MET C 2 205 ? 61.352 28.996 26.506 1.00 42.30 126 MET C N 1
ATOM 13126 C CA . MET C 2 205 ? 61.209 27.669 25.931 1.00 41.65 126 MET C CA 1
ATOM 13127 C C . MET C 2 205 ? 60.593 26.775 26.993 1.00 43.67 126 MET C C 1
ATOM 13128 O O . MET C 2 205 ? 60.958 26.881 28.167 1.00 41.71 126 MET C O 1
ATOM 13133 N N . PHE C 2 206 ? 59.679 25.887 26.578 1.00 40.14 127 PHE C N 1
ATOM 13134 C CA . PHE C 2 206 ? 59.016 24.907 27.434 1.00 39.60 127 PHE C CA 1
ATOM 13135 C C . PHE C 2 206 ? 58.428 23.778 26.615 1.00 43.67 127 PHE C C 1
ATOM 13136 O O . PHE C 2 206 ? 58.581 23.762 25.398 1.00 43.08 127 PHE C O 1
ATOM 13144 N N . HIS C 2 207 ? 57.787 22.823 27.282 1.00 40.45 128 HIS C N 1
ATOM 13145 C CA . HIS C 2 207 ? 57.196 21.662 26.645 1.00 39.84 128 HIS C CA 1
ATOM 13146 C C . HIS C 2 207 ? 55.711 21.558 26.853 1.00 47.76 128 HIS C C 1
ATOM 13147 O O . HIS C 2 207 ? 55.187 21.838 27.937 1.00 49.58 128 HIS C O 1
ATOM 13154 N N . GLN C 2 208 ? 55.032 21.066 25.827 1.00 44.26 129 GLN C N 1
ATOM 13155 C CA . GLN C 2 208 ? 53.619 20.837 25.936 1.00 43.66 129 GLN C CA 1
ATOM 13156 C C . GLN C 2 208 ? 53.200 19.600 25.159 1.00 47.41 129 GLN C C 1
ATOM 13157 O O . GLN C 2 208 ? 53.931 19.136 24.292 1.00 50.23 129 GLN C O 1
ATOM 13163 N N . VAL C 2 209 ? 52.087 18.999 25.551 1.00 42.16 130 VAL C N 1
ATOM 13164 C CA . VAL C 2 209 ? 51.530 17.834 24.873 1.00 41.45 130 VAL C CA 1
ATOM 13165 C C . VAL C 2 209 ? 50.133 18.203 24.396 1.00 44.84 130 VAL C C 1
ATOM 13166 O O . VAL C 2 209 ? 49.281 18.648 25.185 1.00 44.11 130 VAL C O 1
ATOM 13170 N N . GLU C 2 210 ? 49.925 18.067 23.101 1.00 40.63 131 GLU C N 1
ATOM 13171 C CA . GLU C 2 210 ? 48.628 18.314 22.516 1.00 39.63 131 GLU C CA 1
ATOM 13172 C C . GLU C 2 210 ? 48.061 17.028 21.953 1.00 43.66 131 GLU C C 1
ATOM 13173 O O . GLU C 2 210 ? 48.805 16.126 21.585 1.00 42.69 131 GLU C O 1
ATOM 13179 N N . GLY C 2 211 ? 46.747 16.927 21.930 1.00 41.80 132 GLY C N 1
ATOM 13180 C CA . GLY C 2 211 ? 46.097 15.738 21.394 1.00 41.94 132 GLY C CA 1
ATOM 13181 C C . GLY C 2 211 ? 45.038 16.076 20.386 1.00 44.01 132 GLY C C 1
ATOM 13182 O O . GLY C 2 211 ? 44.550 17.206 20.362 1.00 41.57 132 GLY C O 1
ATOM 13183 N N . LEU C 2 212 ? 44.728 15.112 19.515 1.00 42.18 133 LEU C N 1
ATOM 13184 C CA . LEU C 2 212 ? 43.727 15.261 18.458 1.00 42.23 133 LEU C CA 1
ATOM 13185 C C . LEU C 2 212 ? 43.110 13.934 18.090 1.00 48.50 133 LEU C C 1
ATOM 13186 O O . LEU C 2 212 ? 43.822 12.962 17.825 1.00 47.43 133 LEU C O 1
ATOM 13191 N N . LEU C 2 213 ? 41.776 13.919 18.051 1.00 45.56 134 LEU C N 1
ATOM 13192 C CA . LEU C 2 213 ? 40.992 12.790 17.615 1.00 46.15 134 LEU C CA 1
ATOM 13193 C C . LEU C 2 213 ? 39.952 13.363 16.645 1.00 51.28 134 LEU C C 1
ATOM 13194 O O . LEU C 2 213 ? 39.185 14.256 17.006 1.00 50.07 134 LEU C O 1
ATOM 13199 N N . VAL C 2 214 ? 39.973 12.875 15.402 1.00 48.55 135 VAL C N 1
ATOM 13200 C CA . VAL C 2 214 ? 39.053 13.283 14.340 1.00 48.15 135 VAL C CA 1
ATOM 13201 C C . VAL C 2 214 ? 38.449 12.002 13.790 1.00 50.64 135 VAL C C 1
ATOM 13202 O O . VAL C 2 214 ? 39.182 11.158 13.278 1.00 49.20 135 VAL C O 1
ATOM 13206 N N . ASP C 2 215 ? 37.125 11.851 13.926 1.00 48.33 136 ASP C N 1
ATOM 13207 C CA . ASP C 2 215 ? 36.387 10.685 13.435 1.00 49.48 136 ASP C CA 1
ATOM 13208 C C . ASP C 2 215 ? 34.969 11.061 12.994 1.00 53.39 136 ASP C C 1
ATOM 13209 O O . ASP C 2 215 ? 34.653 12.244 12.942 1.00 52.28 136 ASP C O 1
ATOM 13214 N N . GLU C 2 216 ? 34.141 10.065 12.633 1.00 52.26 137 GLU C N 1
ATOM 13215 C CA . GLU C 2 216 ? 32.814 10.312 12.096 1.00 52.84 137 GLU C CA 1
ATOM 13216 C C . GLU C 2 216 ? 31.804 10.797 13.118 1.00 61.37 137 GLU C C 1
ATOM 13217 O O . GLU C 2 216 ? 31.116 11.763 12.807 1.00 64.51 137 GLU C O 1
ATOM 13223 N N . GLY C 2 217 ? 31.724 10.200 14.302 1.00 55.75 138 GLY C N 1
ATOM 13224 C CA . GLY C 2 217 ? 30.748 10.681 15.279 1.00 54.47 138 GLY C CA 1
ATOM 13225 C C . GLY C 2 217 ? 31.339 11.040 16.623 1.00 57.30 138 GLY C C 1
ATOM 13226 O O . GLY C 2 217 ? 31.053 10.372 17.617 1.00 58.51 138 GLY C O 1
ATOM 13227 N N . VAL C 2 218 ? 32.148 12.107 16.678 1.00 52.00 139 VAL C N 1
ATOM 13228 C CA . VAL C 2 218 ? 32.797 12.548 17.922 1.00 49.96 139 VAL C CA 1
ATOM 13229 C C . VAL C 2 218 ? 32.007 13.667 18.601 1.00 53.98 139 VAL C C 1
ATOM 13230 O O . VAL C 2 218 ? 31.637 14.636 17.948 1.00 54.93 139 VAL C O 1
ATOM 13234 N N . SER C 2 219 ? 31.756 13.531 19.913 1.00 49.45 140 SER C N 1
ATOM 13235 C CA . SER C 2 219 ? 30.991 14.512 20.686 1.00 47.51 140 SER C CA 1
ATOM 13236 C C . SER C 2 219 ? 31.818 15.127 21.800 1.00 48.80 140 SER C C 1
ATOM 13237 O O . SER C 2 219 ? 32.894 14.630 22.140 1.00 50.14 140 SER C O 1
ATOM 13240 N N . PHE C 2 220 ? 31.268 16.170 22.415 1.00 41.82 141 PHE C N 1
ATOM 13241 C CA . PHE C 2 220 ? 31.810 16.834 23.582 1.00 40.92 141 PHE C CA 1
ATOM 13242 C C . PHE C 2 220 ? 31.793 15.862 24.780 1.00 42.70 141 PHE C C 1
ATOM 13243 O O . PHE C 2 220 ? 32.609 15.986 25.690 1.00 39.84 141 PHE C O 1
ATOM 13251 N N . ALA C 2 221 ? 30.905 14.848 24.732 1.00 42.09 142 ALA C N 1
ATOM 13252 C CA . ALA C 2 221 ? 30.787 13.826 25.765 1.00 42.91 142 ALA C CA 1
ATOM 13253 C C . ALA C 2 221 ? 32.008 12.944 25.692 1.00 48.52 142 ALA C C 1
ATOM 13254 O O . ALA C 2 221 ? 32.634 12.676 26.727 1.00 48.99 142 ALA C O 1
ATOM 13256 N N . ASP C 2 222 ? 32.426 12.612 24.451 1.00 45.64 143 ASP C N 1
ATOM 13257 C CA . ASP C 2 222 ? 33.639 11.823 24.172 1.00 44.10 143 ASP C CA 1
ATOM 13258 C C . ASP C 2 222 ? 34.868 12.527 24.739 1.00 42.85 143 ASP C C 1
ATOM 13259 O O . ASP C 2 222 ? 35.692 11.874 25.385 1.00 43.31 143 ASP C O 1
ATOM 13264 N N . LEU C 2 223 ? 34.964 13.856 24.520 1.00 35.61 144 LEU C N 1
ATOM 13265 C CA . LEU C 2 223 ? 36.041 14.707 25.017 1.00 35.24 144 LEU C CA 1
ATOM 13266 C C . LEU C 2 223 ? 36.079 14.743 26.552 1.00 43.99 144 LEU C C 1
ATOM 13267 O O . LEU C 2 223 ? 37.156 14.573 27.119 1.00 43.47 144 LEU C O 1
ATOM 13272 N N . LYS C 2 224 ? 34.915 14.972 27.223 1.00 43.37 145 LYS C N 1
ATOM 13273 C CA . LYS C 2 224 ? 34.841 15.011 28.684 1.00 43.01 145 LYS C CA 1
ATOM 13274 C C . LYS C 2 224 ? 35.384 13.708 29.286 1.00 45.78 145 LYS C C 1
ATOM 13275 O O . LYS C 2 224 ? 36.239 13.752 30.170 1.00 46.00 145 LYS C O 1
ATOM 13281 N N . GLY C 2 225 ? 34.922 12.574 28.771 1.00 42.72 146 GLY C N 1
ATOM 13282 C CA . GLY C 2 225 ? 35.350 11.244 29.213 1.00 42.49 146 GLY C CA 1
ATOM 13283 C C . GLY C 2 225 ? 36.850 11.031 29.084 1.00 46.51 146 GLY C C 1
ATOM 13284 O O . GLY C 2 225 ? 37.518 10.690 30.065 1.00 45.87 146 GLY C O 1
ATOM 13285 N N . THR C 2 226 ? 37.396 11.301 27.874 1.00 43.01 147 THR C N 1
ATOM 13286 C CA . THR C 2 226 ? 38.818 11.200 27.552 1.00 42.03 147 THR C CA 1
ATOM 13287 C C . THR C 2 226 ? 39.665 11.987 28.565 1.00 44.53 147 THR C C 1
ATOM 13288 O O . THR C 2 226 ? 40.564 11.413 29.185 1.00 43.06 147 THR C O 1
ATOM 13292 N N . ILE C 2 227 ? 39.363 13.287 28.733 1.00 40.88 148 ILE C N 1
ATOM 13293 C CA . ILE C 2 227 ? 40.081 14.197 29.632 1.00 41.11 148 ILE C CA 1
ATOM 13294 C C . ILE C 2 227 ? 40.000 13.764 31.090 1.00 45.67 148 ILE C C 1
ATOM 13295 O O . ILE C 2 227 ? 41.014 13.776 31.776 1.00 47.29 148 ILE C O 1
ATOM 13300 N N . GLU C 2 228 ? 38.807 13.420 31.563 1.00 42.05 149 GLU C N 1
ATOM 13301 C CA . GLU C 2 228 ? 38.577 13.007 32.952 1.00 42.86 149 GLU C CA 1
ATOM 13302 C C . GLU C 2 228 ? 39.396 11.748 33.297 1.00 46.49 149 GLU C C 1
ATOM 13303 O O . GLU C 2 228 ? 40.080 11.708 34.329 1.00 46.15 149 GLU C O 1
ATOM 13309 N N . GLU C 2 229 ? 39.349 10.738 32.404 1.00 41.91 150 GLU C N 1
ATOM 13310 C CA . GLU C 2 229 ? 40.104 9.514 32.559 1.00 41.06 150 GLU C CA 1
ATOM 13311 C C . GLU C 2 229 ? 41.598 9.720 32.390 1.00 45.02 150 GLU C C 1
ATOM 13312 O O . GLU C 2 229 ? 42.378 9.006 33.011 1.00 43.85 150 GLU C O 1
ATOM 13318 N N . PHE C 2 230 ? 42.007 10.729 31.601 1.00 42.91 151 PHE C N 1
ATOM 13319 C CA . PHE C 2 230 ? 43.430 11.005 31.439 1.00 41.63 151 PHE C CA 1
ATOM 13320 C C . PHE C 2 230 ? 44.017 11.517 32.735 1.00 46.04 151 PHE C C 1
ATOM 13321 O O . PHE C 2 230 ? 44.993 10.951 33.231 1.00 45.69 151 PHE C O 1
ATOM 13329 N N . LEU C 2 231 ? 43.412 12.572 33.287 1.00 43.02 152 LEU C N 1
ATOM 13330 C CA . LEU C 2 231 ? 43.860 13.200 34.526 1.00 43.11 152 LEU C CA 1
ATOM 13331 C C . LEU C 2 231 ? 43.905 12.251 35.707 1.00 48.84 152 LEU C C 1
ATOM 13332 O O . LEU C 2 231 ? 44.844 12.310 36.495 1.00 48.94 152 LEU C O 1
ATOM 13337 N N . ARG C 2 232 ? 42.934 11.330 35.780 1.00 46.86 153 ARG C N 1
ATOM 13338 C CA . ARG C 2 232 ? 42.830 10.287 36.801 1.00 46.88 153 ARG C CA 1
ATOM 13339 C C . ARG C 2 232 ? 43.978 9.313 36.687 1.00 50.62 153 ARG C C 1
ATOM 13340 O O . ARG C 2 232 ? 44.582 8.961 37.707 1.00 53.03 153 ARG C O 1
ATOM 13348 N N . ALA C 2 233 ? 44.296 8.893 35.439 1.00 44.79 154 ALA C N 1
ATOM 13349 C CA . ALA C 2 233 ? 45.393 7.968 35.120 1.00 43.72 154 ALA C CA 1
ATOM 13350 C C . ALA C 2 233 ? 46.740 8.622 35.413 1.00 46.88 154 ALA C C 1
ATOM 13351 O O . ALA C 2 233 ? 47.613 8.006 36.039 1.00 45.40 154 ALA C O 1
ATOM 13353 N N . PHE C 2 234 ? 46.882 9.894 34.976 1.00 43.32 155 PHE C N 1
ATOM 13354 C CA . PHE C 2 234 ? 48.083 10.688 35.138 1.00 41.94 155 PHE C CA 1
ATOM 13355 C C . PHE C 2 234 ? 48.459 10.935 36.598 1.00 47.71 155 PHE C C 1
ATOM 13356 O O . PHE C 2 234 ? 49.585 10.628 37.002 1.00 50.33 155 PHE C O 1
ATOM 13364 N N . PHE C 2 235 ? 47.512 11.444 37.386 1.00 41.23 156 PHE C N 1
ATOM 13365 C CA . PHE C 2 235 ? 47.743 11.767 38.779 1.00 40.73 156 PHE C CA 1
ATOM 13366 C C . PHE C 2 235 ? 47.553 10.603 39.711 1.00 47.56 156 PHE C C 1
ATOM 13367 O O . PHE C 2 235 ? 47.703 10.780 40.928 1.00 49.76 156 PHE C O 1
ATOM 13375 N N . GLU C 2 236 ? 47.239 9.411 39.154 1.00 43.26 157 GLU C N 1
ATOM 13376 C CA . GLU C 2 236 ? 47.025 8.149 39.884 1.00 43.02 157 GLU C CA 1
ATOM 13377 C C . GLU C 2 236 ? 46.007 8.286 41.039 1.00 50.22 157 GLU C C 1
ATOM 13378 O O . GLU C 2 236 ? 46.213 7.695 42.104 1.00 52.18 157 GLU C O 1
ATOM 13384 N N . LYS C 2 237 ? 44.944 9.089 40.855 1.00 46.78 158 LYS C N 1
ATOM 13385 C CA . LYS C 2 237 ? 43.899 9.296 41.885 1.00 48.13 158 LYS C CA 1
ATOM 13386 C C . LYS C 2 237 ? 42.549 9.376 41.198 1.00 54.15 158 LYS C C 1
ATOM 13387 O O . LYS C 2 237 ? 42.483 9.853 40.060 1.00 53.82 158 LYS C O 1
ATOM 13393 N N . GLN C 2 238 ? 41.465 8.974 41.888 1.00 51.22 159 GLN C N 1
ATOM 13394 C CA . GLN C 2 238 ? 40.112 9.106 41.320 1.00 51.01 159 GLN C CA 1
ATOM 13395 C C . GLN C 2 238 ? 39.583 10.494 41.665 1.00 57.01 159 GLN C C 1
ATOM 13396 O O . GLN C 2 238 ? 38.503 10.620 42.236 1.00 59.61 159 GLN C O 1
ATOM 13402 N N . LEU C 2 239 ? 40.374 11.539 41.327 1.00 52.04 160 LEU C N 1
ATOM 13403 C CA . LEU C 2 239 ? 40.107 12.948 41.614 1.00 52.17 160 LEU C CA 1
ATOM 13404 C C . LEU C 2 239 ? 38.892 13.517 40.887 1.00 61.07 160 LEU C C 1
ATOM 13405 O O . LEU C 2 239 ? 38.389 12.914 39.932 1.00 61.82 160 LEU C O 1
ATOM 13410 N N . GLU C 2 240 ? 38.405 14.672 41.373 1.00 59.03 161 GLU C N 1
ATOM 13411 C CA . GLU C 2 240 ? 37.287 15.372 40.766 1.00 59.68 161 GLU C CA 1
ATOM 13412 C C . GLU C 2 240 ? 37.788 16.249 39.644 1.00 61.69 161 GLU C C 1
ATOM 13413 O O . GLU C 2 240 ? 38.821 16.912 39.782 1.00 59.45 161 GLU C O 1
ATOM 13419 N N . VAL C 2 241 ? 37.098 16.184 38.501 1.00 58.89 162 VAL C N 1
ATOM 13420 C CA . VAL C 2 241 ? 37.454 16.942 37.294 1.00 57.54 162 VAL C CA 1
ATOM 13421 C C . VAL C 2 241 ? 36.308 17.905 36.935 1.00 59.66 162 VAL C C 1
ATOM 13422 O O . VAL C 2 241 ? 35.136 17.503 36.855 1.00 59.33 162 VAL C O 1
ATOM 13426 N N . ARG C 2 242 ? 36.674 19.182 36.763 1.00 54.37 163 ARG C N 1
ATOM 13427 C CA . ARG C 2 242 ? 35.790 20.295 36.448 1.00 53.78 163 ARG C CA 1
ATOM 13428 C C . ARG C 2 242 ? 36.097 20.869 35.068 1.00 57.35 163 ARG C C 1
ATOM 13429 O O . ARG C 2 242 ? 37.264 21.130 34.745 1.00 55.63 163 ARG C O 1
ATOM 13437 N N . PHE C 2 243 ? 35.036 21.098 34.274 1.00 54.56 164 PHE C N 1
ATOM 13438 C CA . PHE C 2 243 ? 35.106 21.696 32.937 1.00 52.51 164 PHE C CA 1
ATOM 13439 C C . PHE C 2 243 ? 34.459 23.076 32.959 1.00 54.63 164 PHE C C 1
ATOM 13440 O O . PHE C 2 243 ? 33.251 23.185 33.150 1.00 55.07 164 PHE C O 1
ATOM 13448 N N . ARG C 2 244 ? 35.255 24.124 32.772 1.00 49.35 165 ARG C N 1
ATOM 13449 C CA . ARG C 2 244 ? 34.747 25.499 32.734 1.00 48.15 165 ARG C CA 1
ATOM 13450 C C . ARG C 2 244 ? 34.717 25.992 31.300 1.00 51.96 165 ARG C C 1
ATOM 13451 O O . ARG C 2 244 ? 35.722 25.838 30.604 1.00 50.31 165 ARG C O 1
ATOM 13459 N N . PRO C 2 245 ? 33.595 26.580 30.822 1.00 51.65 166 PRO C N 1
ATOM 13460 C CA . PRO C 2 245 ? 33.587 27.123 29.450 1.00 51.32 166 PRO C CA 1
ATOM 13461 C C . PRO C 2 245 ? 34.653 28.204 29.308 1.00 51.65 166 PRO C C 1
ATOM 13462 O O . PRO C 2 245 ? 34.763 29.066 30.174 1.00 51.47 166 PRO C O 1
ATOM 13466 N N . SER C 2 246 ? 35.497 28.076 28.289 1.00 45.77 167 SER C N 1
ATOM 13467 C CA . SER C 2 246 ? 36.537 29.042 27.965 1.00 45.30 167 SER C CA 1
ATOM 13468 C C . SER C 2 246 ? 36.421 29.351 26.471 1.00 47.42 167 SER C C 1
ATOM 13469 O O . SER C 2 246 ? 35.342 29.176 25.885 1.00 49.10 167 SER C O 1
ATOM 13472 N N . PHE C 2 247 ? 37.529 29.790 25.860 1.00 40.28 168 PHE C N 1
ATOM 13473 C CA . PHE C 2 247 ? 37.606 30.150 24.462 1.00 39.02 168 PHE C CA 1
ATOM 13474 C C . PHE C 2 247 ? 39.006 29.927 23.911 1.00 44.14 168 PHE C C 1
ATOM 13475 O O . PHE C 2 247 ? 40.000 30.268 24.555 1.00 43.84 168 PHE C O 1
ATOM 13483 N N . PHE C 2 248 ? 39.061 29.420 22.678 1.00 41.74 169 PHE C N 1
ATOM 13484 C CA . PHE C 2 248 ? 40.263 29.272 21.864 1.00 41.89 169 PHE C CA 1
ATOM 13485 C C . PHE C 2 248 ? 39.832 29.495 20.424 1.00 50.74 169 PHE C C 1
ATOM 13486 O O . PHE C 2 248 ? 38.746 29.037 20.048 1.00 54.19 169 PHE C O 1
ATOM 13494 N N . PRO C 2 249 ? 40.632 30.170 19.581 1.00 46.44 170 PRO C N 1
ATOM 13495 C CA . PRO C 2 249 ? 40.202 30.367 18.177 1.00 46.57 170 PRO C CA 1
ATOM 13496 C C . PRO C 2 249 ? 40.010 29.085 17.356 1.00 49.23 170 PRO C C 1
ATOM 13497 O O . PRO C 2 249 ? 39.154 29.059 16.477 1.00 49.84 170 PRO C O 1
ATOM 13501 N N . PHE C 2 250 ? 40.768 28.027 17.684 1.00 44.40 171 PHE C N 1
ATOM 13502 C CA . PHE C 2 250 ? 40.812 26.711 17.014 1.00 44.06 171 PHE C CA 1
ATOM 13503 C C . PHE C 2 250 ? 39.798 25.676 17.505 1.00 47.81 171 PHE C C 1
ATOM 13504 O O . PHE C 2 250 ? 39.679 24.617 16.887 1.00 48.59 171 PHE C O 1
ATOM 13512 N N . THR C 2 251 ? 39.075 25.960 18.598 1.00 44.31 172 THR C N 1
ATOM 13513 C CA . THR C 2 251 ? 38.050 25.044 19.120 1.00 43.54 172 THR C CA 1
ATOM 13514 C C . THR C 2 251 ? 36.737 25.768 19.428 1.00 45.30 172 THR C C 1
ATOM 13515 O O . THR C 2 251 ? 36.737 26.965 19.705 1.00 45.45 172 THR C O 1
ATOM 13519 N N . GLU C 2 252 ? 35.628 25.030 19.387 1.00 41.14 173 GLU C N 1
ATOM 13520 C CA . GLU C 2 252 ? 34.285 25.499 19.698 1.00 41.94 173 GLU C CA 1
ATOM 13521 C C . GLU C 2 252 ? 33.305 24.309 19.828 1.00 45.61 173 GLU C C 1
ATOM 13522 O O . GLU C 2 252 ? 33.093 23.606 18.829 1.00 46.70 173 GLU C O 1
ATOM 13528 N N . PRO C 2 253 ? 32.700 24.061 21.019 1.00 39.46 174 PRO C N 1
ATOM 13529 C CA . PRO C 2 253 ? 32.958 24.709 22.318 1.00 38.84 174 PRO C CA 1
ATOM 13530 C C . PRO C 2 253 ? 34.361 24.409 22.868 1.00 42.64 174 PRO C C 1
ATOM 13531 O O . PRO C 2 253 ? 35.029 23.473 22.429 1.00 40.42 174 PRO C O 1
ATOM 13535 N N . SER C 2 254 ? 34.804 25.228 23.817 1.00 41.67 175 SER C N 1
ATOM 13536 C CA . SER C 2 254 ? 36.105 25.117 24.468 1.00 41.20 175 SER C CA 1
ATOM 13537 C C . SER C 2 254 ? 35.945 25.033 25.994 1.00 48.36 175 SER C C 1
ATOM 13538 O O . SER C 2 254 ? 34.954 25.546 26.570 1.00 50.46 175 SER C O 1
ATOM 13541 N N . ALA C 2 255 ? 36.954 24.434 26.658 1.00 41.67 176 ALA C N 1
ATOM 13542 C CA . ALA C 2 255 ? 36.937 24.322 28.106 1.00 40.86 176 ALA C CA 1
ATOM 13543 C C . ALA C 2 255 ? 38.302 24.406 28.754 1.00 44.03 176 ALA C C 1
ATOM 13544 O O . ALA C 2 255 ? 39.315 24.003 28.170 1.00 39.97 176 ALA C O 1
ATOM 13546 N N . GLU C 2 256 ? 38.325 24.948 29.983 1.00 44.38 177 GLU C N 1
ATOM 13547 C CA . GLU C 2 256 ? 39.515 24.956 30.826 1.00 44.83 177 GLU C CA 1
ATOM 13548 C C . GLU C 2 256 ? 39.216 23.873 31.832 1.00 47.24 177 GLU C C 1
ATOM 13549 O O . GLU C 2 256 ? 38.090 23.786 32.340 1.00 46.31 177 GLU C O 1
ATOM 13555 N N . VAL C 2 257 ? 40.185 22.970 32.032 1.00 44.12 178 VAL C N 1
ATOM 13556 C CA . VAL C 2 257 ? 40.013 21.831 32.914 1.00 43.20 178 VAL C CA 1
ATOM 13557 C C . VAL C 2 257 ? 40.737 22.035 34.242 1.00 45.67 178 VAL C C 1
ATOM 13558 O O . VAL C 2 257 ? 41.932 22.360 34.283 1.00 42.15 178 VAL C O 1
ATOM 13562 N N . ASP C 2 258 ? 39.961 21.880 35.325 1.00 44.49 179 ASP C N 1
ATOM 13563 C CA . ASP C 2 258 ? 40.403 21.992 36.711 1.00 44.91 179 ASP C CA 1
ATOM 13564 C C . ASP C 2 258 ? 40.320 20.634 37.389 1.00 51.24 179 ASP C C 1
ATOM 13565 O O . ASP C 2 258 ? 39.427 19.835 37.092 1.00 49.35 179 ASP C O 1
ATOM 13570 N N . ILE C 2 259 ? 41.197 20.427 38.379 1.00 52.95 180 ILE C N 1
ATOM 13571 C CA . ILE C 2 259 ? 41.226 19.263 39.274 1.00 55.12 180 ILE C CA 1
ATOM 13572 C C . ILE C 2 259 ? 41.232 19.782 40.714 1.00 67.62 180 ILE C C 1
ATOM 13573 O O . ILE C 2 259 ? 41.533 20.961 40.938 1.00 69.28 180 ILE C O 1
ATOM 13578 N N . GLN C 2 260 ? 40.902 18.934 41.692 1.00 68.44 181 GLN C N 1
ATOM 13579 C CA . GLN C 2 260 ? 40.946 19.378 43.078 1.00 70.73 181 GLN C CA 1
ATOM 13580 C C . GLN C 2 260 ? 42.415 19.583 43.568 1.00 78.00 181 GLN C C 1
ATOM 13581 O O . GLN C 2 260 ? 43.355 19.198 42.868 1.00 78.30 181 GLN C O 1
ATOM 13587 N N . CYS C 2 261 ? 42.598 20.188 44.761 1.00 76.16 182 CYS C N 1
ATOM 13588 C CA . CYS C 2 261 ? 43.856 20.556 45.443 1.00 116.30 182 CYS C CA 1
ATOM 13589 C C . CYS C 2 261 ? 44.308 21.932 45.037 1.00 138.16 182 CYS C C 1
ATOM 13590 O O . CYS C 2 261 ? 45.084 22.543 45.761 1.00 102.97 182 CYS C O 1
ATOM 13593 N N . GLY C 2 276 ? 39.339 25.689 45.998 1.00 61.38 197 GLY C N 1
ATOM 13594 C CA . GLY C 2 276 ? 39.959 24.370 46.153 1.00 61.63 197 GLY C CA 1
ATOM 13595 C C . GLY C 2 276 ? 40.144 23.595 44.851 1.00 65.45 197 GLY C C 1
ATOM 13596 O O . GLY C 2 276 ? 40.060 22.358 44.833 1.00 64.56 197 GLY C O 1
ATOM 13597 N N . TRP C 2 277 ? 40.415 24.340 43.750 1.00 60.06 198 TRP C N 1
ATOM 13598 C CA . TRP C 2 277 ? 40.559 23.840 42.389 1.00 57.59 198 TRP C CA 1
ATOM 13599 C C . TRP C 2 277 ? 41.790 24.407 41.726 1.00 63.43 198 TRP C C 1
ATOM 13600 O O . TRP C 2 277 ? 42.163 25.562 41.987 1.00 63.97 198 TRP C O 1
ATOM 13611 N N . LEU C 2 278 ? 42.380 23.605 40.814 1.00 59.38 199 LEU C N 1
ATOM 13612 C CA . LEU C 2 278 ? 43.596 23.910 40.079 1.00 59.34 199 LEU C CA 1
ATOM 13613 C C . LEU C 2 278 ? 43.376 23.742 38.588 1.00 62.01 199 LEU C C 1
ATOM 13614 O O . LEU C 2 278 ? 42.988 22.653 38.162 1.00 62.61 199 LEU C O 1
ATOM 13619 N N . GLU C 2 279 ? 43.694 24.763 37.781 1.00 56.27 200 GLU C N 1
ATOM 13620 C CA . GLU C 2 279 ? 43.576 24.630 36.328 1.00 54.73 200 GLU C CA 1
ATOM 13621 C C . GLU C 2 279 ? 44.803 23.871 35.832 1.00 57.60 200 GLU C C 1
ATOM 13622 O O . GLU C 2 279 ? 45.919 24.279 36.138 1.00 58.38 200 GLU C O 1
ATOM 13628 N N . VAL C 2 280 ? 44.611 22.778 35.078 1.00 51.73 201 VAL C N 1
ATOM 13629 C CA . VAL C 2 280 ? 45.741 21.965 34.599 1.00 49.58 201 VAL C CA 1
ATOM 13630 C C . VAL C 2 280 ? 45.874 21.824 33.073 1.00 48.84 201 VAL C C 1
ATOM 13631 O O . VAL C 2 280 ? 46.973 21.496 32.577 1.00 47.21 201 VAL C O 1
ATOM 13635 N N . MET C 2 281 ? 44.772 22.018 32.341 1.00 42.69 202 MET C N 1
ATOM 13636 C CA . MET C 2 281 ? 44.784 21.911 30.879 1.00 41.73 202 MET C CA 1
ATOM 13637 C C . MET C 2 281 ? 43.569 22.567 30.200 1.00 46.98 202 MET C C 1
ATOM 13638 O O . MET C 2 281 ? 42.632 23.003 30.869 1.00 46.45 202 MET C O 1
ATOM 13643 N N . GLY C 2 282 ? 43.615 22.616 28.877 1.00 42.70 203 GLY C N 1
ATOM 13644 C CA . GLY C 2 282 ? 42.557 23.159 28.039 1.00 41.97 203 GLY C CA 1
ATOM 13645 C C . GLY C 2 282 ? 42.236 22.167 26.946 1.00 44.87 203 GLY C C 1
ATOM 13646 O O . GLY C 2 282 ? 43.065 21.319 26.603 1.00 39.96 203 GLY C O 1
ATOM 13647 N N . CYS C 2 283 ? 41.015 22.251 26.411 1.00 44.84 204 CYS C N 1
ATOM 13648 C CA . CYS C 2 283 ? 40.505 21.356 25.364 1.00 44.42 204 CYS C CA 1
ATOM 13649 C C . CYS C 2 283 ? 39.322 22.023 24.656 1.00 49.25 204 CYS C C 1
ATOM 13650 O O . CYS C 2 283 ? 38.919 23.118 25.025 1.00 49.94 204 CYS C O 1
ATOM 13653 N N . GLY C 2 284 ? 38.746 21.323 23.694 1.00 44.93 205 GLY C N 1
ATOM 13654 C CA . GLY C 2 284 ? 37.584 21.773 22.949 1.00 44.04 205 GLY C CA 1
ATOM 13655 C C . GLY C 2 284 ? 37.333 20.930 21.720 1.00 45.79 205 GLY C C 1
ATOM 13656 O O . GLY C 2 284 ? 38.139 20.065 21.374 1.00 44.82 205 GLY C O 1
ATOM 13657 N N . MET C 2 285 ? 36.198 21.179 21.054 1.00 42.06 206 MET C N 1
ATOM 13658 C CA . MET C 2 285 ? 35.813 20.481 19.824 1.00 40.37 206 MET C CA 1
ATOM 13659 C C . MET C 2 285 ? 36.464 21.248 18.701 1.00 41.98 206 MET C C 1
ATOM 13660 O O . MET C 2 285 ? 36.356 22.462 18.690 1.00 41.08 206 MET C O 1
ATOM 13665 N N . VAL C 2 286 ? 37.187 20.580 17.804 1.00 39.06 207 VAL C N 1
ATOM 13666 C CA . VAL C 2 286 ? 37.898 21.254 16.706 1.00 38.88 207 VAL C CA 1
ATOM 13667 C C . VAL C 2 286 ? 36.960 22.165 15.909 1.00 43.16 207 VAL C C 1
ATOM 13668 O O . VAL C 2 286 ? 35.879 21.737 15.519 1.00 43.86 207 VAL C O 1
ATOM 13672 N N . HIS C 2 287 ? 37.349 23.433 15.728 1.00 41.13 208 HIS C N 1
ATOM 13673 C CA . HIS C 2 287 ? 36.551 24.419 14.991 1.00 42.12 208 HIS C CA 1
ATOM 13674 C C . HIS C 2 287 ? 36.297 23.954 13.535 1.00 47.41 208 HIS C C 1
ATOM 13675 O O . HIS C 2 287 ? 37.233 23.442 12.921 1.00 45.78 208 HIS C O 1
ATOM 13682 N N . PRO C 2 288 ? 35.049 24.109 12.992 1.00 45.54 209 PRO C N 1
ATOM 13683 C CA . PRO C 2 288 ? 34.780 23.715 11.600 1.00 46.07 209 PRO C CA 1
ATOM 13684 C C . PRO C 2 288 ? 35.759 24.313 10.591 1.00 51.57 209 PRO C C 1
ATOM 13685 O O . PRO C 2 288 ? 36.223 23.593 9.702 1.00 51.59 209 PRO C O 1
ATOM 13689 N N . ASN C 2 289 ? 36.104 25.614 10.751 1.00 48.50 210 ASN C N 1
ATOM 13690 C CA . ASN C 2 289 ? 37.056 26.309 9.875 1.00 48.42 210 ASN C CA 1
ATOM 13691 C C . ASN C 2 289 ? 38.443 25.672 9.901 1.00 51.23 210 ASN C C 1
ATOM 13692 O O . ASN C 2 289 ? 39.135 25.730 8.893 1.00 52.84 210 ASN C O 1
ATOM 13697 N N . VAL C 2 290 ? 38.843 25.065 11.030 1.00 44.61 211 VAL C N 1
ATOM 13698 C CA . VAL C 2 290 ? 40.146 24.398 11.175 1.00 42.83 211 VAL C CA 1
ATOM 13699 C C . VAL C 2 290 ? 40.171 23.117 10.305 1.00 47.19 211 VAL C C 1
ATOM 13700 O O . VAL C 2 290 ? 41.131 22.882 9.564 1.00 47.47 211 VAL C O 1
ATOM 13704 N N . LEU C 2 291 ? 39.096 22.327 10.372 1.00 43.06 212 LEU C N 1
ATOM 13705 C CA . LEU C 2 291 ? 38.958 21.112 9.581 1.00 41.87 212 LEU C CA 1
ATOM 13706 C C . LEU C 2 291 ? 38.870 21.445 8.091 1.00 45.92 212 LEU C C 1
ATOM 13707 O O . LEU C 2 291 ? 39.654 20.919 7.307 1.00 45.46 212 LEU C O 1
ATOM 13712 N N . ARG C 2 292 ? 37.960 22.363 7.725 1.00 42.57 213 ARG C N 1
ATOM 13713 C CA . ARG C 2 292 ? 37.699 22.826 6.369 1.00 43.53 213 ARG C CA 1
ATOM 13714 C C . ARG C 2 292 ? 38.993 23.263 5.665 1.00 50.25 213 ARG C C 1
ATOM 13715 O O . ARG C 2 292 ? 39.237 22.856 4.522 1.00 50.79 213 ARG C O 1
ATOM 13723 N N . MET C 2 293 ? 39.856 24.016 6.389 1.00 47.55 214 MET C N 1
ATOM 13724 C CA . MET C 2 293 ? 41.151 24.525 5.925 1.00 47.47 214 MET C CA 1
ATOM 13725 C C . MET C 2 293 ? 42.133 23.428 5.617 1.00 50.78 214 MET C C 1
ATOM 13726 O O . MET C 2 293 ? 42.992 23.610 4.752 1.00 52.66 214 MET C O 1
ATOM 13731 N N . SER C 2 294 ? 42.007 22.294 6.307 1.00 45.40 215 SER C N 1
ATOM 13732 C CA . SER C 2 294 ? 42.872 21.130 6.151 1.00 44.61 215 SER C CA 1
ATOM 13733 C C . SER C 2 294 ? 42.179 20.019 5.349 1.00 49.00 215 SER C C 1
ATOM 13734 O O . SER C 2 294 ? 42.532 18.848 5.479 1.00 47.81 215 SER C O 1
ATOM 13737 N N . ASN C 2 295 ? 41.197 20.402 4.507 1.00 46.46 216 ASN C N 1
ATOM 13738 C CA . ASN C 2 295 ? 40.383 19.531 3.650 1.00 46.43 216 ASN C CA 1
ATOM 13739 C C . ASN C 2 295 ? 39.753 18.333 4.416 1.00 48.13 216 ASN C C 1
ATOM 13740 O O . ASN C 2 295 ? 40.028 17.176 4.107 1.00 49.10 216 ASN C O 1
ATOM 13745 N N . ILE C 2 296 ? 38.947 18.636 5.456 1.00 42.54 217 ILE C N 1
ATOM 13746 C CA . ILE C 2 296 ? 38.213 17.658 6.270 1.00 41.46 217 ILE C CA 1
ATOM 13747 C C . ILE C 2 296 ? 36.804 18.220 6.406 1.00 48.11 217 ILE C C 1
ATOM 13748 O O . ILE C 2 296 ? 36.624 19.297 6.995 1.00 47.19 217 ILE C O 1
ATOM 13753 N N . ASP C 2 297 ? 35.811 17.518 5.820 1.00 46.46 218 ASP C N 1
ATOM 13754 C CA . ASP C 2 297 ? 34.428 17.982 5.802 1.00 46.70 218 ASP C CA 1
ATOM 13755 C C . ASP C 2 297 ? 33.847 18.048 7.210 1.00 50.54 218 ASP C C 1
ATOM 13756 O O . ASP C 2 297 ? 33.718 17.005 7.856 1.00 50.45 218 ASP C O 1
ATOM 13761 N N . PRO C 2 298 ? 33.527 19.266 7.724 1.00 47.79 219 PRO C N 1
ATOM 13762 C CA . PRO C 2 298 ? 32.961 19.370 9.091 1.00 47.22 219 PRO C CA 1
ATOM 13763 C C . PRO C 2 298 ? 31.572 18.745 9.199 1.00 54.65 219 PRO C C 1
ATOM 13764 O O . PRO C 2 298 ? 31.089 18.530 10.311 1.00 55.55 219 PRO C O 1
ATOM 13768 N N . GLU C 2 299 ? 30.940 18.441 8.047 1.00 52.53 220 GLU C N 1
ATOM 13769 C CA . GLU C 2 299 ? 29.631 17.806 7.984 1.00 53.80 220 GLU C CA 1
ATOM 13770 C C . GLU C 2 299 ? 29.734 16.303 8.234 1.00 59.16 220 GLU C C 1
ATOM 13771 O O . GLU C 2 299 ? 28.843 15.718 8.866 1.00 59.33 220 GLU C O 1
ATOM 13777 N N . LYS C 2 300 ? 30.826 15.681 7.745 1.00 55.28 221 LYS C N 1
ATOM 13778 C CA . LYS C 2 300 ? 31.067 14.253 7.901 1.00 53.95 221 LYS C CA 1
ATOM 13779 C C . LYS C 2 300 ? 31.889 13.976 9.142 1.00 55.33 221 LYS C C 1
ATOM 13780 O O . LYS C 2 300 ? 31.620 12.989 9.833 1.00 56.40 221 LYS C O 1
ATOM 13786 N N . PHE C 2 301 ? 32.880 14.821 9.432 1.00 48.44 222 PHE C N 1
ATOM 13787 C CA . PHE C 2 301 ? 33.777 14.591 10.562 1.00 46.12 222 PHE C CA 1
ATOM 13788 C C . PHE C 2 301 ? 33.75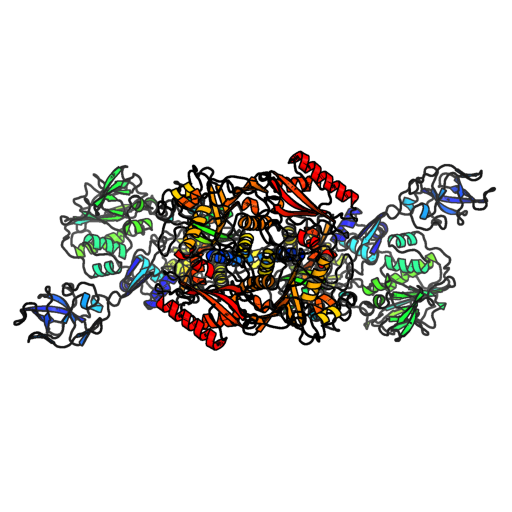9 15.641 11.641 1.00 47.18 222 PHE C C 1
ATOM 13789 O O . PHE C 2 301 ? 33.713 16.837 11.382 1.00 47.70 222 PHE C O 1
ATOM 13797 N N . GLN C 2 302 ? 33.805 15.161 12.865 1.00 41.92 223 GLN C N 1
ATOM 13798 C CA . GLN C 2 302 ? 33.864 15.917 14.104 1.00 39.71 223 GLN C CA 1
ATOM 13799 C C . GLN C 2 302 ? 35.207 15.538 14.740 1.00 43.83 223 GLN C C 1
ATOM 13800 O O . GLN C 2 302 ? 35.760 14.478 14.445 1.00 44.48 223 GLN C O 1
ATOM 13806 N N . GLY C 2 303 ? 35.715 16.382 15.608 1.00 40.53 224 GLY C N 1
ATOM 13807 C CA . GLY C 2 303 ? 36.950 16.100 16.319 1.00 39.39 224 GLY C CA 1
ATOM 13808 C C . GLY C 2 303 ? 37.080 16.871 17.611 1.00 43.26 224 GLY C C 1
ATOM 13809 O O . GLY C 2 303 ? 36.402 17.879 17.820 1.00 42.49 224 GLY C O 1
ATOM 13810 N N . PHE C 2 304 ? 37.931 16.386 18.494 1.00 39.89 225 PHE C N 1
ATOM 13811 C CA . PHE C 2 304 ? 38.260 17.086 19.720 1.00 39.40 225 PHE C CA 1
ATOM 13812 C C . PHE C 2 304 ? 39.775 17.203 19.783 1.00 46.07 225 PHE C C 1
ATOM 13813 O O . PHE C 2 304 ? 40.500 16.433 19.139 1.00 47.06 225 PHE C O 1
ATOM 13821 N N . ALA C 2 305 ? 40.251 18.186 20.529 1.00 42.27 226 ALA C N 1
ATOM 13822 C CA . ALA C 2 305 ? 41.661 18.436 20.726 1.00 40.27 226 ALA C CA 1
ATOM 13823 C C . ALA C 2 305 ? 41.871 18.989 22.127 1.00 44.43 226 ALA C C 1
ATOM 13824 O O . ALA C 2 305 ? 40.957 19.580 22.718 1.00 45.08 226 ALA C O 1
ATOM 13826 N N . PHE C 2 306 ? 43.051 18.731 22.686 1.00 38.82 227 PHE C N 1
ATOM 13827 C CA . PHE C 2 306 ? 43.409 19.164 24.022 1.00 37.33 227 PHE C CA 1
ATOM 13828 C C . PHE C 2 306 ? 44.873 19.574 24.060 1.00 37.47 227 PHE C C 1
ATOM 13829 O O . PHE C 2 306 ? 45.640 19.204 23.188 1.00 34.79 227 PHE C O 1
ATOM 13837 N N . GLY C 2 307 ? 45.236 20.337 25.071 1.00 35.36 228 GLY C N 1
ATOM 13838 C CA . GLY C 2 307 ? 46.594 20.797 25.270 1.00 35.85 228 GLY C CA 1
ATOM 13839 C C . GLY C 2 307 ? 46.916 20.935 26.735 1.00 44.56 228 GLY C C 1
ATOM 13840 O O . GLY C 2 307 ? 46.029 21.191 27.558 1.00 43.45 228 GLY C O 1
ATOM 13841 N N . MET C 2 308 ? 48.194 20.744 27.074 1.00 45.68 229 MET C N 1
ATOM 13842 C CA . MET C 2 308 ? 48.658 20.883 28.461 1.00 46.95 229 MET C CA 1
ATOM 13843 C C . MET C 2 308 ? 50.142 21.237 28.474 1.00 48.64 229 MET C C 1
ATOM 13844 O O . MET C 2 308 ? 50.849 20.838 27.560 1.00 46.03 229 MET C O 1
ATOM 13849 N N . GLY C 2 309 ? 50.590 21.917 29.525 1.00 45.61 230 GLY C N 1
ATOM 13850 C CA . GLY C 2 309 ? 51.997 22.224 29.731 1.00 45.14 230 GLY C CA 1
ATOM 13851 C C . GLY C 2 309 ? 52.650 21.117 30.542 1.00 49.25 230 GLY C C 1
ATOM 13852 O O . GLY C 2 309 ? 52.144 20.748 31.605 1.00 48.10 230 GLY C O 1
ATOM 13853 N N . ALA C 2 310 ? 53.768 20.552 30.036 1.00 47.11 231 ALA C N 1
ATOM 13854 C CA . ALA C 2 310 ? 54.477 19.461 30.710 1.00 47.48 231 ALA C CA 1
ATOM 13855 C C . ALA C 2 310 ? 55.129 19.910 31.996 1.00 51.77 231 ALA C C 1
ATOM 13856 O O . ALA C 2 310 ? 55.062 19.184 32.994 1.00 53.02 231 ALA C O 1
ATOM 13858 N N . GLU C 2 311 ? 55.728 21.122 31.992 1.00 45.89 232 GLU C N 1
ATOM 13859 C CA . GLU C 2 311 ? 56.376 21.654 33.177 1.00 44.06 232 GLU C CA 1
ATOM 13860 C C . GLU C 2 311 ? 55.367 21.865 34.292 1.00 49.39 232 GLU C C 1
ATOM 13861 O O . GLU C 2 311 ? 55.654 21.474 35.420 1.00 50.83 232 GLU C O 1
ATOM 13867 N N . ARG C 2 312 ? 54.170 22.429 33.980 1.00 44.41 233 ARG C N 1
ATOM 13868 C CA . ARG C 2 312 ? 53.118 22.672 34.973 1.00 43.63 233 ARG C CA 1
ATOM 13869 C C . ARG C 2 312 ? 52.733 21.358 35.657 1.00 46.86 233 ARG C C 1
ATOM 13870 O O . ARG C 2 312 ? 52.637 21.301 36.886 1.00 45.81 233 ARG C O 1
ATOM 13878 N N . LEU C 2 313 ? 52.580 20.296 34.850 1.00 43.86 234 LEU C N 1
ATOM 13879 C CA . LEU C 2 313 ? 52.229 18.951 35.302 1.00 43.78 234 LEU C CA 1
ATOM 13880 C C . LEU C 2 313 ? 53.306 18.351 36.201 1.00 45.72 234 LEU C C 1
ATOM 13881 O O . LEU C 2 313 ? 52.980 17.855 37.273 1.00 46.14 234 LEU C O 1
ATOM 13886 N N . ALA C 2 314 ? 54.593 18.478 35.799 1.00 41.13 235 ALA C N 1
ATOM 13887 C CA . ALA C 2 314 ? 55.779 17.990 36.530 1.00 39.78 235 ALA C CA 1
ATOM 13888 C C . ALA C 2 314 ? 55.881 18.653 37.920 1.00 44.37 235 ALA C C 1
ATOM 13889 O O . ALA C 2 314 ? 56.128 17.987 38.928 1.00 42.83 235 ALA C O 1
ATOM 13891 N N . MET C 2 315 ? 55.629 19.961 37.964 1.00 41.24 236 MET C N 1
ATOM 13892 C CA . MET C 2 315 ? 55.610 20.760 39.180 1.00 41.13 236 MET C CA 1
ATOM 13893 C C . MET C 2 315 ? 54.523 20.260 40.143 1.00 47.23 236 MET C C 1
ATOM 13894 O O . MET C 2 315 ? 54.763 20.137 41.354 1.00 46.96 236 MET C O 1
ATOM 13899 N N . LEU C 2 316 ? 53.346 19.920 39.595 1.00 44.30 237 LEU C N 1
ATOM 13900 C CA . LEU C 2 316 ? 52.228 19.409 40.375 1.00 44.29 237 LEU C CA 1
ATOM 13901 C C . LEU C 2 316 ? 52.519 18.058 40.971 1.00 48.73 237 LEU C C 1
ATOM 13902 O O . LEU C 2 316 ? 52.257 17.834 42.171 1.00 49.61 237 LEU C O 1
ATOM 13907 N N . ARG C 2 317 ? 53.134 17.193 40.139 1.00 41.75 238 ARG C N 1
ATOM 13908 C CA . ARG C 2 317 ? 53.500 15.828 40.442 1.00 40.63 238 ARG C CA 1
ATOM 13909 C C . ARG C 2 317 ? 54.634 15.674 41.435 1.00 45.85 238 ARG C C 1
ATOM 13910 O O . ARG C 2 317 ? 54.572 14.783 42.293 1.00 47.18 238 ARG C O 1
ATOM 13918 N N . TYR C 2 318 ? 55.717 16.451 41.255 1.00 41.93 239 TYR C N 1
ATOM 13919 C CA . TYR C 2 318 ? 56.950 16.291 42.019 1.00 41.06 239 TYR C CA 1
ATOM 13920 C C . TYR C 2 318 ? 57.166 17.319 43.097 1.00 45.47 239 TYR C C 1
ATOM 13921 O O . TYR C 2 318 ? 58.155 17.220 43.823 1.00 46.65 239 TYR C O 1
ATOM 13930 N N . GLY C 2 319 ? 56.259 18.272 43.210 1.00 42.03 240 GLY C N 1
ATOM 13931 C CA . GLY C 2 319 ? 56.356 19.336 44.203 1.00 44.44 240 GLY C CA 1
ATOM 13932 C C . GLY C 2 319 ? 57.403 20.391 43.895 1.00 50.92 240 GLY C C 1
ATOM 13933 O O . GLY C 2 319 ? 58.002 20.947 44.820 1.00 52.05 240 GLY C O 1
ATOM 13934 N N . VAL C 2 320 ? 57.636 20.666 42.600 1.00 46.73 241 VAL C N 1
ATOM 13935 C CA . VAL C 2 320 ? 58.615 21.656 42.160 1.00 47.59 241 VAL C CA 1
ATOM 13936 C C . VAL C 2 320 ? 57.947 23.055 42.199 1.00 57.31 241 VAL C C 1
ATOM 13937 O O . VAL C 2 320 ? 56.872 23.257 41.616 1.00 54.25 241 VAL C O 1
ATOM 13941 N N . ASN C 2 321 ? 58.608 24.000 42.917 1.00 58.87 242 ASN C N 1
ATOM 13942 C CA . ASN C 2 321 ? 58.180 25.382 43.164 1.00 60.53 242 ASN C CA 1
ATOM 13943 C C . ASN C 2 321 ? 58.554 26.363 42.056 1.00 65.61 242 ASN C C 1
ATOM 13944 O O . ASN C 2 321 ? 57.720 27.188 41.671 1.00 66.15 242 ASN C O 1
ATOM 13949 N N . ASP C 2 322 ? 59.829 26.323 41.603 1.00 60.62 243 ASP C N 1
ATOM 13950 C CA . ASP C 2 322 ? 60.380 27.232 40.611 1.00 59.38 243 ASP C CA 1
ATOM 13951 C C . ASP C 2 322 ? 60.575 26.514 39.315 1.00 63.66 243 ASP C C 1
ATOM 13952 O O . ASP C 2 322 ? 61.310 25.539 39.238 1.00 64.52 243 ASP C O 1
ATOM 13957 N N . LEU C 2 323 ? 59.914 27.011 38.287 1.00 59.95 244 LEU C N 1
ATOM 13958 C CA . LEU C 2 323 ? 59.940 26.502 36.924 1.00 58.33 244 LEU C CA 1
ATOM 13959 C C . LEU C 2 323 ? 61.323 26.706 36.261 1.00 61.94 244 LEU C C 1
ATOM 13960 O O . LEU C 2 323 ? 61.672 25.985 35.326 1.00 60.58 244 LEU C O 1
ATOM 13965 N N . ARG C 2 324 ? 62.110 27.678 36.756 1.00 59.55 245 ARG C N 1
ATOM 13966 C CA . ARG C 2 324 ? 63.449 28.011 36.231 1.00 58.59 245 ARG C CA 1
ATOM 13967 C C . ARG C 2 324 ? 64.477 26.904 36.473 1.00 61.43 245 ARG C C 1
ATOM 13968 O O . ARG C 2 324 ? 65.454 26.816 35.723 1.00 61.54 245 ARG C O 1
ATOM 13976 N N . LEU C 2 325 ? 64.219 26.026 37.483 1.00 56.54 246 LEU C N 1
ATOM 13977 C CA . LEU C 2 325 ? 65.052 24.877 37.872 1.00 55.05 246 LEU C CA 1
ATOM 13978 C C . LEU C 2 325 ? 65.159 23.845 36.762 1.00 58.06 246 LEU C C 1
ATOM 13979 O O . LEU C 2 325 ? 66.147 23.114 36.698 1.00 57.94 246 LEU C O 1
ATOM 13984 N N . PHE C 2 326 ? 64.138 23.786 35.896 1.00 54.84 247 PHE C N 1
ATOM 13985 C CA . PHE C 2 326 ? 64.055 22.855 34.780 1.00 54.15 247 PHE C CA 1
ATOM 13986 C C . PHE C 2 326 ? 65.106 23.066 33.697 1.00 57.28 247 PHE C C 1
ATOM 13987 O O . PHE C 2 326 ? 65.518 22.099 33.064 1.00 57.95 247 PHE C O 1
ATOM 13995 N N . PHE C 2 327 ? 65.570 24.302 33.501 1.00 52.97 248 PHE C N 1
ATOM 13996 C CA . PHE C 2 327 ? 66.527 24.604 32.421 1.00 51.55 248 PHE C CA 1
ATOM 13997 C C . PHE C 2 327 ? 67.960 24.933 32.911 1.00 51.37 248 PHE C C 1
ATOM 13998 O O . PHE C 2 327 ? 68.833 25.157 32.069 1.00 49.96 248 PHE C O 1
ATOM 14006 N N . ASP C 2 328 ? 68.206 24.909 34.253 1.00 45.52 249 ASP C N 1
ATOM 14007 C CA . ASP C 2 328 ? 69.523 25.157 34.845 1.00 45.29 249 ASP C CA 1
ATOM 14008 C C . ASP C 2 328 ? 70.410 23.916 34.803 1.00 47.07 249 ASP C C 1
ATOM 14009 O O . ASP C 2 328 ? 71.636 24.030 34.732 1.00 45.13 249 ASP C O 1
ATOM 14014 N N . ASN C 2 329 ? 69.780 22.725 34.844 1.00 44.34 250 ASN C N 1
ATOM 14015 C CA . ASN C 2 329 ? 70.439 21.407 34.812 1.00 42.97 250 ASN C CA 1
ATOM 14016 C C . ASN C 2 329 ? 71.437 21.232 35.997 1.00 43.55 250 ASN C C 1
ATOM 14017 O O . ASN C 2 329 ? 72.539 20.705 35.841 1.00 40.95 250 ASN C O 1
ATOM 14022 N N . ASP C 2 330 ? 71.044 21.725 37.176 1.00 39.42 251 ASP C N 1
ATOM 14023 C CA . ASP C 2 330 ? 71.867 21.558 38.359 1.00 40.11 251 ASP C CA 1
ATOM 14024 C C . ASP C 2 330 ? 71.698 20.090 38.740 1.00 45.75 251 ASP C C 1
ATOM 14025 O O . ASP C 2 330 ? 70.571 19.583 38.751 1.00 45.38 251 ASP C O 1
ATOM 14030 N N . LEU C 2 331 ? 72.818 19.394 39.005 1.00 42.96 252 LEU C N 1
ATOM 14031 C CA . LEU C 2 331 ? 72.801 17.983 39.390 1.00 41.79 252 LEU C CA 1
ATOM 14032 C C . LEU C 2 331 ? 72.083 17.792 40.734 1.00 44.81 252 LEU C C 1
ATOM 14033 O O . LEU C 2 331 ? 71.456 16.756 40.948 1.00 45.18 252 LEU C O 1
ATOM 14038 N N . ARG C 2 332 ? 72.140 18.807 41.608 1.00 38.96 253 ARG C N 1
ATOM 14039 C CA . ARG C 2 332 ? 71.461 18.793 42.893 1.00 39.15 253 ARG C CA 1
ATOM 14040 C C . ARG C 2 332 ? 69.932 18.773 42.721 1.00 44.32 253 ARG C C 1
ATOM 14041 O O . ARG C 2 332 ? 69.228 18.323 43.632 1.00 44.47 253 ARG C O 1
ATOM 14049 N N . PHE C 2 333 ? 69.431 19.237 41.533 1.00 40.37 254 PHE C N 1
ATOM 14050 C CA . PHE C 2 333 ? 68.021 19.226 41.103 1.00 37.98 254 PHE C CA 1
ATOM 14051 C C . PHE C 2 333 ? 67.745 17.880 40.417 1.00 40.38 254 PHE C C 1
ATOM 14052 O O . PHE C 2 333 ? 66.965 17.087 40.928 1.00 40.15 254 PHE C O 1
ATOM 14060 N N . LEU C 2 334 ? 68.414 17.629 39.276 1.00 36.49 255 LEU C N 1
ATOM 14061 C CA . LEU C 2 334 ? 68.284 16.442 38.434 1.00 34.85 255 LEU C CA 1
ATOM 14062 C C . LEU C 2 334 ? 68.348 15.145 39.200 1.00 43.84 255 LEU C C 1
ATOM 14063 O O . LEU C 2 334 ? 67.534 14.260 38.956 1.00 47.25 255 LEU C O 1
ATOM 14068 N N . GLY C 2 335 ? 69.304 15.035 40.109 1.00 41.02 256 GLY C N 1
ATOM 14069 C CA . GLY C 2 335 ? 69.512 13.849 40.927 1.00 41.33 256 GLY C CA 1
ATOM 14070 C C . GLY C 2 335 ? 68.298 13.387 41.713 1.00 47.18 256 GLY C C 1
ATOM 14071 O O . GLY C 2 335 ? 68.146 12.185 41.959 1.00 47.35 256 GLY C O 1
ATOM 14072 N N . GLN C 2 336 ? 67.408 14.331 42.089 1.00 43.26 257 GLN C N 1
ATOM 14073 C CA . GLN C 2 336 ? 66.175 14.059 42.831 1.00 43.11 257 GLN C CA 1
ATOM 14074 C C . GLN C 2 336 ? 65.114 13.229 42.038 1.00 47.94 257 GLN C C 1
ATOM 14075 O O . GLN C 2 336 ? 64.097 12.833 42.626 1.00 49.74 257 GLN C O 1
ATOM 14081 N N . PHE C 2 337 ? 65.354 12.961 40.734 1.00 42.01 258 PHE C N 1
ATOM 14082 C CA . PHE C 2 337 ? 64.418 12.274 39.836 1.00 41.22 258 PHE C CA 1
ATOM 14083 C C . PHE C 2 337 ? 64.934 10.944 39.282 1.00 48.54 258 PHE C C 1
ATOM 14084 O O . PHE C 2 337 ? 64.420 10.433 38.283 1.00 49.15 258 PHE C O 1
ATOM 14092 N N . ARG C 2 338 ? 65.930 10.372 39.949 1.00 46.33 259 ARG C N 1
ATOM 14093 C CA . ARG C 2 338 ? 66.519 9.068 39.620 1.00 46.08 259 ARG C CA 1
ATOM 14094 C C . ARG C 2 338 ? 65.529 7.878 39.894 1.00 75.65 259 ARG C C 1
ATOM 14095 O O . ARG C 2 338 ? 64.595 8.019 40.728 1.00 81.52 259 ARG C O 1
ATOM 14104 N N . LEU D 2 87 ? 101.966 21.150 22.354 1.00 85.65 8 LEU D N 1
ATOM 14105 C CA . LEU D 2 87 ? 100.679 21.407 21.715 1.00 85.42 8 LEU D CA 1
ATOM 14106 C C . LEU D 2 87 ? 99.808 20.101 21.544 1.00 89.97 8 LEU D C 1
ATOM 14107 O O . LEU D 2 87 ? 100.042 19.084 22.225 1.00 88.32 8 LEU D O 1
ATOM 14112 N N . ALA D 2 88 ? 98.786 20.173 20.651 1.00 86.81 9 ALA D N 1
ATOM 14113 C CA . ALA D 2 88 ? 97.838 19.120 20.319 1.00 84.66 9 ALA D CA 1
ATOM 14114 C C . ALA D 2 88 ? 98.485 17.828 19.718 1.00 89.39 9 ALA D C 1
ATOM 14115 O O . ALA D 2 88 ? 97.860 16.756 19.764 1.00 87.56 9 ALA D O 1
ATOM 14117 N N . ALA D 2 89 ? 99.736 17.931 19.185 1.00 87.65 10 ALA D N 1
ATOM 14118 C CA . ALA D 2 89 ? 100.502 16.826 18.565 1.00 86.79 10 ALA D CA 1
ATOM 14119 C C . ALA D 2 89 ? 101.038 15.809 19.579 1.00 88.20 10 ALA D C 1
ATOM 14120 O O . ALA D 2 89 ? 101.157 14.613 19.283 1.00 86.24 10 ALA D O 1
ATOM 14122 N N . GLU D 2 90 ? 101.376 16.306 20.765 1.00 84.47 11 GLU D N 1
ATOM 14123 C CA . GLU D 2 90 ? 101.919 15.540 21.871 1.00 83.14 11 GLU D CA 1
ATOM 14124 C C . GLU D 2 90 ? 100.861 14.675 22.545 1.00 83.73 11 GLU D C 1
ATOM 14125 O O . GLU D 2 90 ? 101.157 13.544 22.948 1.00 82.46 11 GLU D O 1
ATOM 14131 N N . ARG D 2 91 ? 99.625 15.201 22.683 1.00 77.63 12 ARG D N 1
ATOM 14132 C CA . ARG D 2 91 ? 98.550 14.495 23.361 1.00 74.31 12 ARG D CA 1
ATOM 14133 C C . ARG D 2 91 ? 97.702 13.573 22.494 1.00 73.16 12 ARG D C 1
ATOM 14134 O O . ARG D 2 91 ? 96.622 13.151 22.939 1.00 69.94 12 ARG D O 1
ATOM 14142 N N . ILE D 2 92 ? 98.214 13.212 21.290 1.00 67.95 13 ILE D N 1
ATOM 14143 C CA . ILE D 2 92 ? 97.520 12.357 20.320 1.00 66.07 13 ILE D CA 1
ATOM 14144 C C . ILE D 2 92 ? 97.276 10.932 20.871 1.00 65.13 13 ILE D C 1
ATOM 14145 O O . ILE D 2 92 ? 97.971 10.496 21.783 1.00 63.59 13 ILE D O 1
ATOM 14150 N N . ASP D 2 93 ? 96.241 10.254 20.355 1.00 59.69 14 ASP D N 1
ATOM 14151 C CA . ASP D 2 93 ? 95.864 8.874 20.678 1.00 57.37 14 ASP D CA 1
ATOM 14152 C C . ASP D 2 93 ? 95.139 8.282 19.456 1.00 58.48 14 ASP D C 1
ATOM 14153 O O . ASP D 2 93 ? 94.699 9.064 18.606 1.00 56.55 14 ASP D O 1
ATOM 14158 N N . VAL D 2 94 ? 95.025 6.921 19.349 1.00 53.92 15 VAL D N 1
ATOM 14159 C CA . VAL D 2 94 ? 94.305 6.336 18.212 1.00 53.55 15 VAL D CA 1
ATOM 14160 C C . VAL D 2 94 ? 92.919 5.878 18.665 1.00 59.58 15 VAL D C 1
ATOM 14161 O O . VAL D 2 94 ? 92.600 5.913 19.847 1.00 59.70 15 VAL D O 1
ATOM 14165 N N . THR D 2 95 ? 92.085 5.487 17.716 1.00 56.82 16 THR D N 1
ATOM 14166 C CA . THR D 2 95 ? 90.747 5.033 17.991 1.00 54.37 16 THR D CA 1
ATOM 14167 C C . THR D 2 95 ? 90.756 3.454 17.990 1.00 56.36 16 THR D C 1
ATOM 14168 O O . THR D 2 95 ? 90.544 2.740 16.993 1.00 55.19 16 THR D O 1
ATOM 14172 N N . LEU D 2 96 ? 91.106 2.975 19.194 1.00 49.30 17 LEU D N 1
ATOM 14173 C CA . LEU D 2 96 ? 91.183 1.637 19.743 1.00 45.33 17 LEU D CA 1
ATOM 14174 C C . LEU D 2 96 ? 89.823 1.339 20.353 1.00 46.15 17 LEU D C 1
ATOM 14175 O O . LEU D 2 96 ? 89.030 2.273 20.513 1.00 45.57 17 LEU D O 1
ATOM 14180 N N . PRO D 2 97 ? 89.545 0.096 20.827 1.00 41.04 18 PRO D N 1
ATOM 14181 C CA . PRO D 2 97 ? 88.249 -0.144 21.499 1.00 38.69 18 PRO D CA 1
ATOM 14182 C C . PRO D 2 97 ? 88.031 0.715 22.769 1.00 38.62 18 PRO D C 1
ATOM 14183 O O . PRO D 2 97 ? 88.985 1.103 23.452 1.00 35.00 18 PRO D O 1
ATOM 14187 N N . GLY D 2 98 ? 86.770 1.006 23.069 1.00 36.09 19 GLY D N 1
ATOM 14188 C CA . GLY D 2 98 ? 86.405 1.751 24.269 1.00 37.50 19 GLY D CA 1
ATOM 14189 C C . GLY D 2 98 ? 86.642 0.938 25.529 1.00 45.15 19 GLY D C 1
ATOM 14190 O O . GLY D 2 98 ? 86.775 -0.282 25.458 1.00 44.29 19 GLY D O 1
ATOM 14191 N N . ARG D 2 99 ? 86.750 1.596 26.685 1.00 45.23 20 ARG D N 1
ATOM 14192 C CA . ARG D 2 99 ? 86.999 0.906 27.957 1.00 44.76 20 ARG D CA 1
ATOM 14193 C C . ARG D 2 99 ? 85.729 0.395 28.615 1.00 50.17 20 ARG D C 1
ATOM 14194 O O . ARG D 2 99 ? 84.683 1.045 28.562 1.00 49.39 20 ARG D O 1
ATOM 14202 N N . GLY D 2 100 ? 85.881 -0.743 29.286 1.00 47.17 21 GLY D N 1
ATOM 14203 C CA . GLY D 2 100 ? 84.889 -1.345 30.143 1.00 46.54 21 GLY D CA 1
ATOM 14204 C C . GLY D 2 100 ? 83.940 -2.318 29.526 1.00 54.03 21 GLY D C 1
ATOM 14205 O O . GLY D 2 100 ? 84.157 -2.867 28.439 1.00 55.98 21 GLY D O 1
ATOM 14206 N N . GLN D 2 101 ? 82.894 -2.534 30.302 1.00 50.14 22 GLN D N 1
ATOM 14207 C CA . GLN D 2 101 ? 81.751 -3.375 30.106 1.00 48.55 22 GLN D CA 1
ATOM 14208 C C . GLN D 2 101 ? 80.846 -2.826 28.987 1.00 51.80 22 GLN D C 1
ATOM 14209 O O . GLN D 2 101 ? 80.609 -1.626 28.872 1.00 49.81 22 GLN D O 1
ATOM 14215 N N . LEU D 2 102 ? 80.329 -3.715 28.180 1.00 50.41 23 LEU D N 1
ATOM 14216 C CA . LEU D 2 102 ? 79.365 -3.325 27.171 1.00 51.20 23 LEU D CA 1
ATOM 14217 C C . LEU D 2 102 ? 78.063 -4.141 27.411 1.00 47.80 23 LEU D C 1
ATOM 14218 O O . LEU D 2 102 ? 77.973 -4.841 28.434 1.00 44.13 23 LEU D O 1
ATOM 14223 N N . SER D 2 103 ? 77.041 -3.981 26.557 1.00 41.76 24 SER D N 1
ATOM 14224 C CA . SER D 2 103 ? 75.768 -4.664 26.789 1.00 40.30 24 SER D CA 1
ATOM 14225 C C . SER D 2 103 ? 75.833 -6.189 26.584 1.00 46.79 24 SER D C 1
ATOM 14226 O O . SER D 2 103 ? 76.652 -6.692 25.791 1.00 45.72 24 SER D O 1
ATOM 14229 N N . GLY D 2 104 ? 74.971 -6.894 27.327 1.00 43.46 25 GLY D N 1
ATOM 14230 C CA . GLY D 2 104 ? 74.757 -8.329 27.201 1.00 42.46 25 GLY D CA 1
ATOM 14231 C C . GLY D 2 104 ? 73.597 -8.464 26.240 1.00 46.05 25 GLY D C 1
ATOM 14232 O O . GLY D 2 104 ? 73.654 -7.894 25.140 1.00 47.44 25 GLY D O 1
ATOM 14233 N N . GLY D 2 105 ? 72.507 -9.095 26.683 1.00 40.04 26 GLY D N 1
ATOM 14234 C CA . GLY D 2 105 ? 71.319 -9.239 25.844 1.00 38.86 26 GLY D CA 1
ATOM 14235 C C . GLY D 2 105 ? 70.226 -10.139 26.381 1.00 42.42 26 GLY D C 1
ATOM 14236 O O . GLY D 2 105 ? 70.392 -10.834 27.385 1.00 40.51 26 GLY D O 1
ATOM 14237 N N . LEU D 2 106 ? 69.091 -10.125 25.692 1.00 39.76 27 LEU D N 1
ATOM 14238 C CA . LEU D 2 106 ? 67.932 -10.917 26.061 1.00 38.85 27 LEU D CA 1
ATOM 14239 C C . LEU D 2 106 ? 67.895 -12.221 25.321 1.00 44.19 27 LEU D C 1
ATOM 14240 O O . LEU D 2 106 ? 68.628 -12.441 24.338 1.00 45.50 27 LEU D O 1
ATOM 14245 N N . HIS D 2 107 ? 67.054 -13.114 25.833 1.00 40.75 28 HIS D N 1
ATOM 14246 C CA . HIS D 2 107 ? 66.843 -14.434 25.279 1.00 40.48 28 HIS D CA 1
ATOM 14247 C C . HIS D 2 107 ? 65.860 -14.260 24.102 1.00 43.25 28 HIS D C 1
ATOM 14248 O O . HIS D 2 107 ? 64.933 -13.454 24.232 1.00 42.09 28 HIS D O 1
ATOM 14255 N N . PRO D 2 108 ? 66.048 -14.983 22.959 1.00 39.02 29 PRO D N 1
ATOM 14256 C CA . PRO D 2 108 ? 65.133 -14.822 21.809 1.00 39.17 29 PRO D CA 1
ATOM 14257 C C . PRO D 2 108 ? 63.641 -14.994 22.108 1.00 46.19 29 PRO D C 1
ATOM 14258 O O . PRO D 2 108 ? 62.838 -14.301 21.499 1.00 47.41 29 PRO D O 1
ATOM 14262 N N . VAL D 2 109 ? 63.273 -15.878 23.050 1.00 43.23 30 VAL D N 1
ATOM 14263 C CA . VAL D 2 109 ? 61.880 -16.102 23.452 1.00 42.07 30 VAL D CA 1
ATOM 14264 C C . VAL D 2 109 ? 61.355 -14.849 24.145 1.00 44.38 30 VAL D C 1
ATOM 14265 O O . VAL D 2 109 ? 60.288 -14.354 23.770 1.00 46.15 30 VAL D O 1
ATOM 14269 N N . THR D 2 110 ? 62.134 -14.292 25.084 1.00 38.79 31 THR D N 1
ATOM 14270 C CA . THR D 2 110 ? 61.775 -13.052 25.783 1.00 38.14 31 THR D CA 1
ATOM 14271 C C . THR D 2 110 ? 61.545 -11.909 24.797 1.00 45.23 31 THR D C 1
ATOM 14272 O O . THR D 2 110 ? 60.584 -11.157 24.969 1.00 47.52 31 THR D O 1
ATOM 14276 N N . ARG D 2 111 ? 62.413 -11.793 23.756 1.00 41.02 32 ARG D N 1
ATOM 14277 C CA . ARG D 2 111 ? 62.308 -10.774 22.706 1.00 40.88 32 ARG D CA 1
ATOM 14278 C C . ARG D 2 111 ? 60.967 -10.935 21.991 1.00 44.52 32 ARG D C 1
ATOM 14279 O O . ARG D 2 111 ? 60.249 -9.961 21.808 1.00 44.67 32 ARG D O 1
ATOM 14287 N N . THR D 2 112 ? 60.627 -12.179 21.638 1.00 39.87 33 THR D N 1
ATOM 14288 C CA . THR D 2 112 ? 59.419 -12.553 20.927 1.00 40.11 33 THR D CA 1
ATOM 14289 C C . THR D 2 112 ? 58.159 -12.273 21.760 1.00 44.36 33 THR D C 1
ATOM 14290 O O . THR D 2 112 ? 57.232 -11.636 21.233 1.00 42.56 33 THR D O 1
ATOM 14294 N N . LEU D 2 113 ? 58.124 -12.756 23.037 1.00 40.50 34 LEU D N 1
ATOM 14295 C CA . LEU D 2 113 ? 57.006 -12.542 23.954 1.00 39.29 34 LEU D CA 1
ATOM 14296 C C . LEU D 2 113 ? 56.702 -11.039 24.060 1.00 46.04 34 LEU D C 1
ATOM 14297 O O . LEU D 2 113 ? 55.557 -10.627 23.842 1.00 46.97 34 LEU D O 1
ATOM 14302 N N . GLU D 2 114 ? 57.738 -10.219 24.328 1.00 42.32 35 GLU D N 1
ATOM 14303 C CA . GLU D 2 114 ? 57.615 -8.766 24.442 1.00 42.73 35 GLU D CA 1
ATOM 14304 C C . GLU D 2 114 ? 56.959 -8.189 23.181 1.00 49.27 35 GLU D C 1
ATOM 14305 O O . GLU D 2 114 ? 56.027 -7.392 23.284 1.00 50.68 35 GLU D O 1
ATOM 14311 N N . ARG D 2 115 ? 57.438 -8.617 21.990 1.00 44.35 36 ARG D N 1
ATOM 14312 C CA . ARG D 2 115 ? 56.940 -8.187 20.693 1.00 41.97 36 ARG D CA 1
ATOM 14313 C C . ARG D 2 115 ? 55.456 -8.541 20.495 1.00 43.93 36 ARG D C 1
ATOM 14314 O O . ARG D 2 115 ? 54.696 -7.664 20.087 1.00 45.12 36 ARG D O 1
ATOM 14322 N N . ILE D 2 116 ? 55.040 -9.792 20.808 1.00 37.25 37 ILE D N 1
ATOM 14323 C CA . ILE D 2 116 ? 53.636 -10.231 20.684 1.00 36.20 37 ILE D CA 1
ATOM 14324 C C . ILE D 2 116 ? 52.762 -9.372 21.591 1.00 42.17 37 ILE D C 1
ATOM 14325 O O . ILE D 2 116 ? 51.748 -8.848 21.133 1.00 43.27 37 ILE D O 1
ATOM 14330 N N . GLU D 2 117 ? 53.179 -9.167 22.842 1.00 40.64 38 GLU D N 1
ATOM 14331 C CA . GLU D 2 117 ? 52.442 -8.327 23.790 1.00 43.08 38 GLU D CA 1
ATOM 14332 C C . GLU D 2 117 ? 52.257 -6.922 23.282 1.00 46.81 38 GLU D C 1
ATOM 14333 O O . GLU D 2 117 ? 51.158 -6.382 23.397 1.00 47.95 38 GLU D O 1
ATOM 14339 N N . GLN D 2 118 ? 53.320 -6.331 22.719 1.00 42.74 39 GLN D N 1
ATOM 14340 C CA . GLN D 2 118 ? 53.286 -4.961 22.208 1.00 43.79 39 GLN D CA 1
ATOM 14341 C C . GLN D 2 118 ? 52.272 -4.759 21.093 1.00 50.04 39 GLN D C 1
ATOM 14342 O O . GLN D 2 118 ? 51.623 -3.723 21.088 1.00 51.20 39 GLN D O 1
ATOM 14348 N N . CYS D 2 119 ? 52.071 -5.748 20.201 1.00 47.46 40 CYS D N 1
ATOM 14349 C CA . CYS D 2 119 ? 51.082 -5.655 19.111 1.00 48.35 40 CYS D CA 1
ATOM 14350 C C . CYS D 2 119 ? 49.656 -5.411 19.633 1.00 47.01 40 CYS D C 1
ATOM 14351 O O . CYS D 2 119 ? 48.893 -4.700 18.973 1.00 45.32 40 CYS D O 1
ATOM 14354 N N . PHE D 2 120 ? 49.308 -5.992 20.821 1.00 40.35 41 PHE D N 1
ATOM 14355 C CA . PHE D 2 120 ? 47.995 -5.885 21.456 1.00 39.22 41 PHE D CA 1
ATOM 14356 C C . PHE D 2 120 ? 47.918 -4.814 22.541 1.00 47.68 41 PHE D C 1
ATOM 14357 O O . PHE D 2 120 ? 46.912 -4.093 22.610 1.00 48.80 41 PHE D O 1
ATOM 14365 N N . SER D 2 121 ? 48.970 -4.666 23.367 1.00 45.60 42 SER D N 1
ATOM 14366 C CA . SER D 2 121 ? 48.956 -3.679 24.459 1.00 46.24 42 SER D CA 1
ATOM 14367 C C . SER D 2 121 ? 48.781 -2.235 23.973 1.00 51.06 42 SER D C 1
ATOM 14368 O O . SER D 2 121 ? 48.164 -1.428 24.677 1.00 52.49 42 SER D O 1
ATOM 14371 N N . ARG D 2 122 ? 49.210 -1.956 22.724 1.00 47.53 43 ARG D N 1
ATOM 14372 C CA . ARG D 2 122 ? 49.089 -0.656 22.030 1.00 47.75 43 ARG D CA 1
ATOM 14373 C C . ARG D 2 122 ? 47.645 -0.393 21.572 1.00 51.55 43 ARG D C 1
ATOM 14374 O O . ARG D 2 122 ? 47.352 0.657 20.996 1.00 51.27 43 ARG D O 1
ATOM 14382 N N . ILE D 2 123 ? 46.762 -1.387 21.718 1.00 49.64 44 ILE D N 1
ATOM 14383 C CA . ILE D 2 123 ? 45.393 -1.292 21.224 1.00 49.31 44 ILE D CA 1
ATOM 14384 C C . ILE D 2 123 ? 44.378 -1.650 22.325 1.00 51.24 44 ILE D C 1
ATOM 14385 O O . ILE D 2 123 ? 43.231 -1.997 22.034 1.00 52.19 44 ILE D O 1
ATOM 14390 N N . GLY D 2 124 ? 44.795 -1.495 23.581 1.00 45.14 45 GLY D N 1
ATOM 14391 C CA . GLY D 2 124 ? 43.940 -1.720 24.742 1.00 44.36 45 GLY D CA 1
ATOM 14392 C C . GLY D 2 124 ? 44.006 -3.053 25.468 1.00 46.35 45 GLY D C 1
ATOM 14393 O O . GLY D 2 124 ? 43.281 -3.245 26.439 1.00 45.48 45 GLY D O 1
ATOM 14394 N N . TYR D 2 125 ? 44.835 -3.991 25.024 1.00 42.51 46 TYR D N 1
ATOM 14395 C CA . TYR D 2 125 ? 44.912 -5.279 25.706 1.00 40.71 46 TYR D CA 1
ATOM 14396 C C . TYR D 2 125 ? 45.778 -5.199 26.974 1.00 47.82 46 TYR D C 1
ATOM 14397 O O . TYR D 2 125 ? 46.834 -4.563 26.965 1.00 48.02 46 TYR D O 1
ATOM 14406 N N . GLU D 2 126 ? 45.318 -5.836 28.058 1.00 45.41 47 GLU D N 1
ATOM 14407 C CA . GLU D 2 126 ? 46.038 -5.893 29.324 1.00 46.54 47 GLU D CA 1
ATOM 14408 C C . GLU D 2 126 ? 46.814 -7.199 29.428 1.00 49.28 47 GLU D C 1
ATOM 14409 O O . GLU D 2 126 ? 46.345 -8.244 28.988 1.00 49.40 47 GLU D O 1
ATOM 14415 N N . VAL D 2 127 ? 47.995 -7.137 30.016 1.00 45.28 48 VAL D N 1
ATOM 14416 C CA . VAL D 2 127 ? 48.831 -8.308 30.211 1.00 44.13 48 VAL D CA 1
ATOM 14417 C C . VAL D 2 127 ? 48.398 -8.980 31.490 1.00 49.28 48 VAL D C 1
ATOM 14418 O O . VAL D 2 127 ? 48.403 -8.363 32.561 1.00 52.04 48 VAL D O 1
ATOM 14422 N N . ALA D 2 128 ? 47.962 -10.229 31.363 1.00 44.22 49 ALA D N 1
ATOM 14423 C CA . ALA D 2 128 ? 47.485 -11.009 32.498 1.00 44.19 49 ALA D CA 1
ATOM 14424 C C . ALA D 2 128 ? 48.415 -12.174 32.742 1.00 48.13 49 ALA D C 1
ATOM 14425 O O . ALA D 2 128 ? 48.913 -12.815 31.796 1.00 46.84 49 ALA D O 1
ATOM 14427 N N . GLU D 2 129 ? 48.693 -12.408 34.025 1.00 44.65 50 GLU D N 1
ATOM 14428 C CA . GLU D 2 129 ? 49.551 -13.506 34.445 1.00 43.93 50 GLU D CA 1
ATOM 14429 C C . GLU D 2 129 ? 48.836 -14.331 35.495 1.00 48.03 50 GLU D C 1
ATOM 14430 O O . GLU D 2 129 ? 47.913 -13.844 36.159 1.00 46.33 50 GLU D O 1
ATOM 14436 N N . GLY D 2 130 ? 49.217 -15.601 35.561 1.00 45.66 51 GLY D N 1
ATOM 14437 C CA . GLY D 2 130 ? 48.665 -16.533 36.523 1.00 46.31 51 GLY D CA 1
ATOM 14438 C C . GLY D 2 130 ? 49.679 -17.534 37.048 1.00 49.51 51 GLY D C 1
ATOM 14439 O O . GLY D 2 130 ? 50.851 -17.507 36.648 1.00 48.52 51 GLY D O 1
ATOM 14440 N N . PRO D 2 131 ? 49.227 -18.442 37.948 1.00 45.72 52 PRO D N 1
ATOM 14441 C CA . PRO D 2 131 ? 50.133 -19.480 38.460 1.00 45.50 52 PRO D CA 1
ATOM 14442 C C . PRO D 2 131 ? 50.411 -20.574 37.414 1.00 48.19 52 PRO D C 1
ATOM 14443 O O . PRO D 2 131 ? 49.581 -20.820 36.520 1.00 47.62 52 PRO D O 1
ATOM 14447 N N . GLU D 2 132 ? 51.598 -21.210 37.514 1.00 43.40 53 GLU D N 1
ATOM 14448 C CA . GLU D 2 132 ? 52.012 -22.295 36.617 1.00 41.86 53 GLU D CA 1
ATOM 14449 C C . GLU D 2 132 ? 51.526 -23.665 37.148 1.00 46.97 53 GLU D C 1
ATOM 14450 O O . GLU D 2 132 ? 51.321 -24.599 36.361 1.00 45.05 53 GLU D O 1
ATOM 14456 N N . VAL D 2 133 ? 51.301 -23.751 38.487 1.00 43.89 54 VAL D N 1
ATOM 14457 C CA . VAL D 2 133 ? 50.710 -24.897 39.154 1.00 45.21 54 VAL D CA 1
ATOM 14458 C C . VAL D 2 133 ? 49.243 -24.500 39.294 1.00 50.41 54 VAL D C 1
ATOM 14459 O O . VAL D 2 133 ? 48.895 -23.588 40.072 1.00 50.24 54 VAL D O 1
ATOM 14463 N N . GLU D 2 134 ? 48.402 -25.167 38.490 1.00 46.72 55 GLU D N 1
ATOM 14464 C CA . GLU D 2 134 ? 46.965 -24.954 38.380 1.00 46.61 55 GLU D CA 1
ATOM 14465 C C . GLU D 2 134 ? 46.126 -26.155 38.847 1.00 51.66 55 GLU D C 1
ATOM 14466 O O . GLU D 2 134 ? 46.665 -27.237 39.099 1.00 52.79 55 GLU D O 1
ATOM 14472 N N . ASP D 2 135 ? 44.797 -25.967 38.908 1.00 47.73 56 ASP D N 1
ATOM 14473 C CA . ASP D 2 135 ? 43.823 -26.994 39.273 1.00 48.69 56 ASP D CA 1
ATOM 14474 C C . ASP D 2 135 ? 43.080 -27.506 38.004 1.00 54.11 56 ASP D C 1
ATOM 14475 O O . ASP D 2 135 ? 43.107 -26.818 36.971 1.00 52.47 56 ASP D O 1
ATOM 14480 N N . ASP D 2 136 ? 42.445 -28.716 38.070 1.00 53.04 57 ASP D N 1
ATOM 14481 C CA . ASP D 2 136 ? 41.690 -29.274 36.931 1.00 53.63 57 ASP D CA 1
ATOM 14482 C C . ASP D 2 136 ? 40.619 -28.319 36.398 1.00 55.38 57 ASP D C 1
ATOM 14483 O O . ASP D 2 136 ? 40.320 -28.334 35.203 1.00 54.75 57 ASP D O 1
ATOM 14488 N N . TYR D 2 137 ? 39.958 -27.592 37.319 1.00 49.55 58 TYR D N 1
ATOM 14489 C CA . TYR D 2 137 ? 38.894 -26.688 36.960 1.00 46.95 58 TYR D CA 1
ATOM 14490 C C . TYR D 2 137 ? 39.374 -25.586 36.020 1.00 49.47 58 TYR D C 1
ATOM 14491 O O . TYR D 2 137 ? 38.848 -25.471 34.914 1.00 48.47 58 TYR D O 1
ATOM 14500 N N . HIS D 2 138 ? 40.347 -24.780 36.461 1.00 44.96 59 HIS D N 1
ATOM 14501 C CA . HIS D 2 138 ? 40.865 -23.681 35.673 1.00 43.40 59 HIS D CA 1
ATOM 14502 C C . HIS D 2 138 ? 41.555 -24.141 34.384 1.00 47.07 59 HIS D C 1
ATOM 14503 O O . HIS D 2 138 ? 41.370 -23.514 33.329 1.00 45.50 59 HIS D O 1
ATOM 14510 N N . ASN D 2 139 ? 42.301 -25.265 34.456 1.00 43.26 60 ASN D N 1
ATOM 14511 C CA . ASN D 2 139 ? 43.037 -25.777 33.304 1.00 41.51 60 ASN D CA 1
ATOM 14512 C C . ASN D 2 139 ? 42.206 -26.547 32.299 1.00 45.22 60 ASN D C 1
ATOM 14513 O O . ASN D 2 139 ? 42.532 -26.500 31.112 1.00 43.40 60 ASN D O 1
ATOM 14518 N N . PHE D 2 140 ? 41.176 -27.285 32.757 1.00 42.98 61 PHE D N 1
ATOM 14519 C CA . PHE D 2 140 ? 40.381 -28.113 31.872 1.00 42.56 61 PHE D CA 1
ATOM 14520 C C . PHE D 2 140 ? 38.872 -27.869 31.913 1.00 47.45 61 PHE D C 1
ATOM 14521 O O . PHE D 2 140 ? 38.295 -27.521 30.878 1.00 47.32 61 PHE D O 1
ATOM 14529 N N . GLU D 2 141 ? 38.229 -28.126 33.072 1.00 45.08 62 GLU D N 1
ATOM 14530 C CA . GLU D 2 141 ? 36.774 -28.054 33.236 1.00 45.94 62 GLU D CA 1
ATOM 14531 C C . GLU D 2 141 ? 36.143 -26.760 32.715 1.00 50.97 62 GLU D C 1
ATOM 14532 O O . GLU D 2 141 ? 35.204 -26.822 31.919 1.00 50.83 62 GLU D O 1
ATOM 14538 N N . ALA D 2 142 ? 36.690 -25.607 33.126 1.00 47.08 63 ALA D N 1
ATOM 14539 C CA . ALA D 2 142 ? 36.239 -24.279 32.742 1.00 46.72 63 ALA D CA 1
ATOM 14540 C C . ALA D 2 142 ? 36.393 -23.997 31.229 1.00 52.73 63 ALA D C 1
ATOM 14541 O O . ALA D 2 142 ? 35.771 -23.061 30.712 1.00 54.30 63 ALA D O 1
ATOM 14543 N N . LEU D 2 143 ? 37.210 -24.804 30.535 1.00 47.54 64 LEU D N 1
ATOM 14544 C CA . LEU D 2 143 ? 37.469 -24.656 29.108 1.00 46.31 64 LEU D CA 1
ATOM 14545 C C . LEU D 2 143 ? 36.757 -25.706 28.262 1.00 50.91 64 LEU D C 1
ATOM 14546 O O . LEU D 2 143 ? 37.180 -25.977 27.129 1.00 48.85 64 LEU D O 1
ATOM 14551 N N . ASN D 2 144 ? 35.664 -26.287 28.812 1.00 48.22 65 ASN D N 1
ATOM 14552 C CA . ASN D 2 144 ? 34.809 -27.272 28.147 1.00 48.42 65 ASN D CA 1
ATOM 14553 C C . ASN D 2 144 ? 35.538 -28.572 27.792 1.00 52.39 65 ASN D C 1
ATOM 14554 O O . ASN D 2 144 ? 35.156 -29.247 26.828 1.00 53.01 65 ASN D O 1
ATOM 14559 N N . ILE D 2 145 ? 36.561 -28.945 28.591 1.00 49.11 66 ILE D N 1
ATOM 14560 C CA . ILE D 2 145 ? 37.316 -30.205 28.435 1.00 49.56 66 ILE D CA 1
ATOM 14561 C C . ILE D 2 145 ? 36.769 -31.218 29.490 1.00 60.20 66 ILE D C 1
ATOM 14562 O O . ILE D 2 145 ? 37.079 -31.088 30.674 1.00 59.70 66 ILE D O 1
ATOM 14567 N N . PRO D 2 146 ? 35.881 -32.165 29.089 1.00 62.11 67 PRO D N 1
ATOM 14568 C CA . PRO D 2 146 ? 35.304 -33.110 30.077 1.00 64.94 67 PRO D CA 1
ATOM 14569 C C . PRO D 2 146 ? 36.338 -34.061 30.693 1.00 73.52 67 PRO D C 1
ATOM 14570 O O . PRO D 2 146 ? 37.410 -34.261 30.102 1.00 72.64 67 PRO D O 1
ATOM 14574 N N . GLY D 2 147 ? 35.998 -34.641 31.854 1.00 72.72 68 GLY D N 1
ATOM 14575 C CA . GLY D 2 147 ? 36.867 -35.543 32.605 1.00 74.33 68 GLY D CA 1
ATOM 14576 C C . GLY D 2 147 ? 37.458 -36.722 31.844 1.00 80.27 68 GLY D C 1
ATOM 14577 O O . GLY D 2 147 ? 38.568 -37.168 32.157 1.00 80.08 68 GLY D O 1
ATOM 14578 N N . HIS D 2 148 ? 36.745 -37.216 30.821 1.00 77.44 69 HIS D N 1
ATOM 14579 C CA . HIS D 2 148 ? 37.181 -38.383 30.052 1.00 78.41 69 HIS D CA 1
ATOM 14580 C C . HIS D 2 148 ? 38.022 -38.033 28.817 1.00 77.30 69 HIS D C 1
ATOM 14581 O O . HIS D 2 148 ? 38.469 -38.944 28.106 1.00 78.15 69 HIS D O 1
ATOM 14588 N N . HIS D 2 149 ? 38.273 -36.714 28.598 1.00 67.63 70 HIS D N 1
ATOM 14589 C CA . HIS D 2 149 ? 39.043 -36.182 27.479 1.00 64.41 70 HIS D CA 1
ATOM 14590 C C . HIS D 2 149 ? 40.533 -36.601 27.556 1.00 70.37 70 HIS D C 1
ATOM 14591 O O . HIS D 2 149 ? 41.164 -36.455 28.614 1.00 69.91 70 HIS D O 1
ATOM 14598 N N . PRO D 2 150 ? 41.095 -37.123 26.432 1.00 67.80 71 PRO D N 1
ATOM 14599 C CA . PRO D 2 150 ? 42.505 -37.569 26.423 1.00 67.76 71 PRO D CA 1
ATOM 14600 C C . PRO D 2 150 ? 43.577 -36.528 26.780 1.00 69.36 71 PRO D C 1
ATOM 14601 O O . PRO D 2 150 ? 44.695 -36.906 27.147 1.00 70.30 71 PRO D O 1
ATOM 14605 N N . ALA D 2 151 ? 43.259 -35.231 26.671 1.00 62.68 72 ALA D N 1
ATOM 14606 C CA . ALA D 2 151 ? 44.193 -34.157 27.021 1.00 60.28 72 ALA D CA 1
ATOM 14607 C C . ALA D 2 151 ? 44.551 -34.199 28.517 1.00 63.80 72 ALA D C 1
ATOM 14608 O O . ALA D 2 151 ? 45.680 -33.882 28.896 1.00 65.04 72 ALA D O 1
ATOM 14610 N N . ARG D 2 152 ? 43.586 -34.627 29.347 1.00 59.31 73 ARG D N 1
ATOM 14611 C CA . ARG D 2 152 ? 43.687 -34.719 30.805 1.00 58.42 73 ARG D CA 1
ATOM 14612 C C . ARG D 2 152 ? 44.568 -35.859 31.275 1.00 60.77 73 ARG D C 1
ATOM 14613 O O . ARG D 2 152 ? 45.057 -35.802 32.385 1.00 59.95 73 ARG D O 1
ATOM 14621 N N . ALA D 2 153 ? 44.784 -36.888 30.439 1.00 58.32 74 ALA D N 1
ATOM 14622 C CA . ALA D 2 153 ? 45.618 -38.064 30.760 1.00 58.26 74 ALA D CA 1
ATOM 14623 C C . ALA D 2 153 ? 47.091 -37.715 31.100 1.00 60.35 74 ALA D C 1
ATOM 14624 O O . ALA D 2 153 ? 47.638 -36.702 30.639 1.00 55.56 74 ALA D O 1
ATOM 14626 N N . MET D 2 154 ? 47.717 -38.590 31.896 1.00 59.70 75 MET D N 1
ATOM 14627 C CA . MET D 2 154 ? 49.105 -38.496 32.349 1.00 60.76 75 MET D CA 1
ATOM 14628 C C . MET D 2 154 ? 50.126 -38.690 31.232 1.00 68.98 75 MET D C 1
ATOM 14629 O O . MET D 2 154 ? 51.322 -38.457 31.435 1.00 68.83 75 MET D O 1
ATOM 14634 N N . HIS D 2 155 ? 49.658 -39.092 30.050 1.00 68.88 76 HIS D N 1
ATOM 14635 C CA . HIS D 2 155 ? 50.508 -39.221 28.882 1.00 69.77 76 HIS D CA 1
ATOM 14636 C C . HIS D 2 155 ? 50.818 -37.819 28.279 1.00 69.02 76 HIS D C 1
ATOM 14637 O O . HIS D 2 155 ? 51.810 -37.663 27.563 1.00 68.80 76 HIS D O 1
ATOM 14644 N N . ASP D 2 156 ? 49.992 -36.802 28.619 1.00 62.27 77 ASP D N 1
ATOM 14645 C CA . ASP D 2 156 ? 50.103 -35.425 28.111 1.00 58.76 77 ASP D CA 1
ATOM 14646 C C . ASP D 2 156 ? 50.268 -34.363 29.205 1.00 55.39 77 ASP D C 1
ATOM 14647 O O . ASP D 2 156 ? 51.000 -33.404 29.002 1.00 52.32 77 ASP D O 1
ATOM 14652 N N . THR D 2 157 ? 49.535 -34.511 30.326 1.00 51.28 78 THR D N 1
ATOM 14653 C CA . THR D 2 157 ? 49.530 -33.574 31.450 1.00 49.08 78 THR D CA 1
ATOM 14654 C C . THR D 2 157 ? 50.366 -34.067 32.639 1.00 47.85 78 THR D C 1
ATOM 14655 O O . THR D 2 157 ? 50.292 -35.231 33.013 1.00 45.48 78 THR D O 1
ATOM 14659 N N . PHE D 2 158 ? 51.164 -33.138 33.216 1.00 42.64 79 PHE D N 1
ATOM 14660 C CA . PHE D 2 158 ? 52.026 -33.318 34.388 1.00 41.97 79 PHE D CA 1
ATOM 14661 C C . PHE D 2 158 ? 51.174 -33.063 35.627 1.00 47.09 79 PHE D C 1
ATOM 14662 O O . PHE D 2 158 ? 50.550 -32.015 35.733 1.00 46.24 79 PHE D O 1
ATOM 14670 N N . TYR D 2 159 ? 51.121 -34.025 36.544 1.00 47.03 80 TYR D N 1
ATOM 14671 C CA . TYR D 2 159 ? 50.295 -33.969 37.755 1.00 46.90 80 TYR D CA 1
ATOM 14672 C C . TYR D 2 159 ? 51.113 -34.000 39.035 1.00 53.24 80 TYR D C 1
ATOM 14673 O O . TYR D 2 159 ? 52.195 -34.581 39.057 1.00 52.78 80 TYR D O 1
ATOM 14682 N N . PHE D 2 160 ? 50.582 -33.392 40.109 1.00 52.62 81 PHE D N 1
ATOM 14683 C CA . PHE D 2 160 ? 51.187 -33.429 41.448 1.00 54.51 81 PHE D CA 1
ATOM 14684 C C . PHE D 2 160 ? 50.364 -34.412 42.275 1.00 60.69 81 PHE D C 1
ATOM 14685 O O . PHE D 2 160 ? 50.918 -35.288 42.950 1.00 62.78 81 PHE D O 1
ATOM 14693 N N . ASN D 2 161 ? 49.031 -34.305 42.137 1.00 55.75 82 ASN D N 1
ATOM 14694 C CA . ASN D 2 161 ? 48.015 -35.166 42.721 1.00 56.75 82 ASN D CA 1
ATOM 14695 C C . ASN D 2 161 ? 46.859 -35.248 41.702 1.00 61.17 82 ASN D C 1
ATOM 14696 O O . ASN D 2 161 ? 47.037 -34.834 40.557 1.00 57.91 82 ASN D O 1
ATOM 14701 N N . ALA D 2 162 ? 45.694 -35.775 42.112 1.00 60.62 83 ALA D N 1
ATOM 14702 C CA . ALA D 2 162 ? 44.514 -35.965 41.268 1.00 59.83 83 ALA D CA 1
ATOM 14703 C C . ALA D 2 162 ? 43.936 -34.693 40.646 1.00 64.04 83 ALA D C 1
ATOM 14704 O O . ALA D 2 162 ? 43.375 -34.775 39.543 1.00 64.05 83 ALA D O 1
ATOM 14706 N N . ASN D 2 163 ? 44.038 -33.531 41.351 1.00 58.81 84 ASN D N 1
ATOM 14707 C CA . ASN D 2 163 ? 43.417 -32.270 40.927 1.00 55.46 84 ASN D CA 1
ATOM 14708 C C . ASN D 2 163 ? 44.432 -31.158 40.549 1.00 52.06 84 ASN D C 1
ATOM 14709 O O . ASN D 2 163 ? 44.115 -30.293 39.747 1.00 46.99 84 ASN D O 1
ATOM 14714 N N . MET D 2 164 ? 45.637 -31.199 41.114 1.00 49.64 85 MET D N 1
ATOM 14715 C CA . MET D 2 164 ? 46.702 -30.216 40.877 1.00 47.38 85 MET D CA 1
ATOM 14716 C C . MET D 2 164 ? 47.675 -30.687 39.807 1.00 49.34 85 MET D C 1
ATOM 14717 O O . MET D 2 164 ? 48.122 -31.835 39.821 1.00 46.79 85 MET D O 1
ATOM 14722 N N . LEU D 2 165 ? 47.991 -29.777 38.870 1.00 46.82 86 LEU D N 1
ATOM 14723 C CA . LEU D 2 165 ? 48.818 -30.057 37.694 1.00 46.57 86 LEU D CA 1
ATOM 14724 C C . LEU D 2 165 ? 49.718 -28.914 37.287 1.00 49.46 86 LEU D C 1
ATOM 14725 O O . LEU D 2 165 ? 49.612 -27.825 37.837 1.00 50.30 86 LEU D O 1
ATOM 14730 N N . LEU D 2 166 ? 50.525 -29.127 36.245 1.00 44.58 87 LEU D N 1
ATOM 14731 C CA . LEU D 2 166 ? 51.270 -28.048 35.634 1.00 43.79 87 LEU D CA 1
ATOM 14732 C C . LEU D 2 166 ? 50.434 -27.655 34.413 1.00 46.89 87 LEU D C 1
ATOM 14733 O O . LEU D 2 166 ? 50.120 -28.503 33.573 1.00 45.04 87 LEU D O 1
ATOM 14738 N N . ARG D 2 167 ? 50.035 -26.381 34.345 1.00 44.18 88 ARG D N 1
ATOM 14739 C CA . ARG D 2 167 ? 49.229 -25.861 33.244 1.00 42.58 88 ARG D CA 1
ATOM 14740 C C . ARG D 2 167 ? 49.813 -26.236 31.855 1.00 44.54 88 ARG D C 1
ATOM 14741 O O . ARG D 2 167 ? 51.024 -26.107 31.617 1.00 41.49 88 ARG D O 1
ATOM 14749 N N . THR D 2 168 ? 48.933 -26.794 30.998 1.00 40.57 89 THR D N 1
ATOM 14750 C CA . THR D 2 168 ? 49.195 -27.260 29.637 1.00 39.02 89 THR D CA 1
ATOM 14751 C C . THR D 2 168 ? 49.064 -26.108 28.625 1.00 44.52 89 THR D C 1
ATOM 14752 O O . THR D 2 168 ? 49.363 -26.287 27.441 1.00 44.24 89 THR D O 1
ATOM 14756 N N . HIS D 2 169 ? 48.594 -24.929 29.099 1.00 42.80 90 HIS D N 1
ATOM 14757 C CA . HIS D 2 169 ? 48.332 -23.714 28.318 1.00 41.78 90 HIS D CA 1
ATOM 14758 C C . HIS D 2 169 ? 48.161 -22.538 29.260 1.00 47.34 90 HIS D C 1
ATOM 14759 O O . HIS D 2 169 ? 48.153 -22.732 30.476 1.00 48.39 90 HIS D O 1
ATOM 14766 N N . THR D 2 170 ? 48.071 -21.307 28.713 1.00 44.12 91 THR D N 1
ATOM 14767 C CA . THR D 2 170 ? 47.861 -20.101 29.526 1.00 43.32 91 THR D CA 1
ATOM 14768 C C . THR D 2 170 ? 46.366 -19.754 29.618 1.00 49.90 91 THR D C 1
ATOM 14769 O O . THR D 2 170 ? 46.035 -18.769 30.266 1.00 52.17 91 THR D O 1
ATOM 14773 N N . SER D 2 171 ? 45.456 -20.549 28.983 1.00 45.52 92 SER D N 1
ATOM 14774 C CA . SER D 2 171 ? 44.009 -20.296 29.038 1.00 45.41 92 SER D CA 1
ATOM 14775 C C . SER D 2 171 ? 43.497 -20.200 30.488 1.00 48.76 92 SER D C 1
ATOM 14776 O O . SER D 2 171 ? 42.705 -19.295 30.726 1.00 46.68 92 SER D O 1
ATOM 14779 N N . PRO D 2 172 ? 43.979 -21.006 31.496 1.00 47.97 93 PRO D N 1
ATOM 14780 C CA . PRO D 2 172 ? 43.505 -20.806 32.896 1.00 48.56 93 PRO D CA 1
ATOM 14781 C C . PRO D 2 172 ? 43.575 -19.371 33.422 1.00 48.89 93 PRO D C 1
ATOM 14782 O O . PRO D 2 172 ? 42.743 -18.976 34.241 1.00 49.30 93 PRO D O 1
ATOM 14786 N N . VAL D 2 173 ? 44.535 -18.584 32.919 1.00 42.36 94 VAL D N 1
ATOM 14787 C CA . VAL D 2 173 ? 44.715 -17.171 33.275 1.00 41.74 94 VAL D CA 1
ATOM 14788 C C . VAL D 2 173 ? 43.495 -16.364 32.764 1.00 46.82 94 VAL D C 1
ATOM 14789 O O . VAL D 2 173 ? 42.936 -15.544 33.501 1.00 46.53 94 VAL D O 1
ATOM 14793 N N . GLN D 2 174 ? 43.061 -16.656 31.519 1.00 44.29 95 GLN D N 1
ATOM 14794 C CA . GLN D 2 174 ? 41.890 -16.053 30.891 1.00 44.95 95 GLN D CA 1
ATOM 14795 C C . GLN D 2 174 ? 40.623 -16.440 31.647 1.00 50.15 95 GLN D C 1
ATOM 14796 O O . GLN D 2 174 ? 39.731 -15.606 31.810 1.00 51.97 95 GLN D O 1
ATOM 14802 N N . VAL D 2 175 ? 40.575 -17.681 32.167 1.00 44.49 96 VAL D N 1
ATOM 14803 C CA . VAL D 2 175 ? 39.479 -18.181 32.983 1.00 44.21 96 VAL D CA 1
ATOM 14804 C C . VAL D 2 175 ? 39.420 -17.375 34.282 1.00 50.77 96 VAL D C 1
ATOM 14805 O O . VAL D 2 175 ? 38.358 -16.848 34.626 1.00 52.49 96 VAL D O 1
ATOM 14809 N N . ARG D 2 176 ? 40.563 -17.228 34.971 1.00 46.01 97 ARG D N 1
ATOM 14810 C CA . ARG D 2 176 ? 40.635 -16.475 36.218 1.00 46.41 97 ARG D CA 1
ATOM 14811 C C . ARG D 2 176 ? 40.225 -15.014 36.019 1.00 53.45 97 ARG D C 1
ATOM 14812 O O . ARG D 2 176 ? 39.627 -14.421 36.924 1.00 54.45 97 ARG D O 1
ATOM 14820 N N . THR D 2 177 ? 40.491 -14.451 34.813 1.00 49.89 98 THR D N 1
ATOM 14821 C CA . THR D 2 177 ? 40.095 -13.078 34.471 1.00 49.65 98 THR D CA 1
ATOM 14822 C C . THR D 2 177 ? 38.567 -12.972 34.301 1.00 53.64 98 THR D C 1
ATOM 14823 O O . THR D 2 177 ? 37.960 -12.100 34.908 1.00 52.06 98 THR D O 1
ATOM 14827 N N . MET D 2 178 ? 37.961 -13.906 33.533 1.00 51.71 99 MET D N 1
ATOM 14828 C CA . MET D 2 178 ? 36.524 -14.016 33.254 1.00 52.67 99 MET D CA 1
ATOM 14829 C C . MET D 2 178 ? 35.673 -14.213 34.508 1.00 59.55 99 MET D C 1
ATOM 14830 O O . MET D 2 178 ? 34.499 -13.827 34.518 1.00 60.87 99 MET D O 1
ATOM 14835 N N . GLU D 2 179 ? 36.251 -14.850 35.545 1.00 56.39 100 GLU D N 1
ATOM 14836 C CA . GLU D 2 179 ? 35.596 -15.096 36.829 1.00 57.26 100 GLU D CA 1
ATOM 14837 C C . GLU D 2 179 ? 35.597 -13.804 37.655 1.00 64.55 100 GLU D C 1
ATOM 14838 O O . GLU D 2 179 ? 34.565 -13.426 38.206 1.00 68.53 100 GLU D O 1
ATOM 14844 N N . SER D 2 180 ? 36.769 -13.162 37.769 1.00 58.63 101 SER D N 1
ATOM 14845 C CA . SER D 2 180 ? 37.013 -11.953 38.533 1.00 59.26 101 SER D CA 1
ATOM 14846 C C . SER D 2 180 ? 36.254 -10.683 38.055 1.00 63.46 101 SER D C 1
ATOM 14847 O O . SER D 2 180 ? 35.951 -9.820 38.889 1.00 65.61 101 SER D O 1
ATOM 14850 N N . GLN D 2 181 ? 35.977 -10.553 36.732 1.00 57.39 102 GLN D N 1
ATOM 14851 C CA . GLN D 2 181 ? 35.332 -9.366 36.157 1.00 56.46 102 GLN D CA 1
ATOM 14852 C C . GLN D 2 181 ? 34.242 -9.648 35.119 1.00 59.30 102 GLN D C 1
ATOM 14853 O O . GLN D 2 181 ? 34.178 -10.747 34.575 1.00 59.29 102 GLN D O 1
ATOM 14859 N N . GLN D 2 182 ? 33.425 -8.622 34.808 1.00 54.75 103 GLN D N 1
ATOM 14860 C CA . GLN D 2 182 ? 32.381 -8.679 33.788 1.00 53.39 103 GLN D CA 1
ATOM 14861 C C . GLN D 2 182 ? 32.925 -7.971 32.512 1.00 56.72 103 GLN D C 1
ATOM 14862 O O . GLN D 2 182 ? 33.826 -7.118 32.636 1.00 56.87 103 GLN D O 1
ATOM 14868 N N . PRO D 2 183 ? 32.460 -8.350 31.282 1.00 51.11 104 PRO D N 1
ATOM 14869 C CA . PRO D 2 183 ? 32.979 -7.693 30.065 1.00 49.99 104 PRO D CA 1
ATOM 14870 C C . PRO D 2 183 ? 32.866 -6.166 30.076 1.00 56.28 104 PRO D C 1
ATOM 14871 O O . PRO D 2 183 ? 32.031 -5.636 30.818 1.00 59.69 104 PRO D O 1
ATOM 14875 N N . PRO D 2 184 ? 33.692 -5.400 29.317 1.00 50.80 105 PRO D N 1
ATOM 14876 C CA . PRO D 2 184 ? 34.731 -5.816 28.347 1.00 48.63 105 PRO D CA 1
ATOM 14877 C C . PRO D 2 184 ? 36.003 -6.377 28.957 1.00 49.09 105 PRO D C 1
ATOM 14878 O O . PRO D 2 184 ? 36.514 -5.875 29.964 1.00 49.24 105 PRO D O 1
ATOM 14882 N N . ILE D 2 185 ? 36.515 -7.424 28.310 1.00 43.02 106 ILE D N 1
ATOM 14883 C CA . ILE D 2 185 ? 37.781 -8.079 28.633 1.00 41.28 106 ILE D CA 1
ATOM 14884 C C . ILE D 2 185 ? 38.637 -8.025 27.351 1.00 43.56 106 ILE D C 1
ATOM 14885 O O . ILE D 2 185 ? 38.131 -8.349 26.281 1.00 43.67 106 ILE D O 1
ATOM 14890 N N . ARG D 2 186 ? 39.880 -7.536 27.457 1.00 39.88 107 ARG D N 1
ATOM 14891 C CA . ARG D 2 186 ? 40.887 -7.481 26.392 1.00 39.22 107 ARG D CA 1
ATOM 14892 C C . ARG D 2 186 ? 42.198 -7.872 27.046 1.00 43.28 107 ARG D C 1
ATOM 14893 O O . ARG D 2 186 ? 42.827 -7.036 27.705 1.00 43.77 107 ARG D O 1
ATOM 14901 N N . ILE D 2 187 ? 42.594 -9.132 26.933 1.00 40.36 108 ILE D N 1
ATOM 14902 C CA . ILE D 2 187 ? 43.833 -9.572 27.585 1.00 41.62 108 ILE D CA 1
ATOM 14903 C C . ILE D 2 187 ? 44.728 -10.434 26.722 1.00 46.42 108 ILE D C 1
ATOM 14904 O O . ILE D 2 187 ? 44.252 -11.163 25.859 1.00 46.20 108 ILE D O 1
ATOM 14909 N N . VAL D 2 188 ? 46.035 -10.363 27.000 1.00 43.90 109 VAL D N 1
ATOM 14910 C CA . VAL D 2 188 ? 47.084 -11.177 26.382 1.00 43.65 109 VAL D CA 1
ATOM 14911 C C . VAL D 2 188 ? 47.780 -11.879 27.529 1.00 49.45 109 VAL D C 1
ATOM 14912 O O . VAL D 2 188 ? 48.077 -11.246 28.549 1.00 50.72 109 VAL D O 1
ATOM 14916 N N . CYS D 2 189 ? 47.970 -13.191 27.390 1.00 45.09 110 CYS D N 1
ATOM 14917 C CA . CYS D 2 189 ? 48.528 -14.039 28.426 1.00 46.04 110 CYS D CA 1
ATOM 14918 C C . CYS D 2 189 ? 49.800 -14.807 27.996 1.00 48.93 110 CYS D C 1
ATOM 14919 O O . CYS D 2 189 ? 49.717 -15.963 27.532 1.00 48.34 110 CYS D O 1
ATOM 14922 N N . PRO D 2 190 ? 50.994 -14.202 28.185 1.00 43.50 111 PRO D N 1
ATOM 14923 C CA . PRO D 2 190 ? 52.237 -14.932 27.861 1.00 42.33 111 PRO D CA 1
ATOM 14924 C C . PRO D 2 190 ? 52.680 -15.747 29.072 1.00 45.31 111 PRO D C 1
ATOM 14925 O O . PRO D 2 190 ? 52.382 -15.367 30.216 1.00 45.62 111 PRO D O 1
ATOM 14929 N N . GLY D 2 191 ? 53.375 -16.857 28.835 1.00 39.46 112 GLY D N 1
ATOM 14930 C CA . GLY D 2 191 ? 53.845 -17.630 29.968 1.00 38.86 112 GLY D CA 1
ATOM 14931 C C . GLY D 2 191 ? 54.420 -18.976 29.653 1.00 43.63 112 GLY D C 1
ATOM 14932 O O . GLY D 2 191 ? 54.317 -19.466 28.525 1.00 42.74 112 GLY D O 1
ATOM 14933 N N . ARG D 2 192 ? 55.027 -19.571 30.682 1.00 40.48 113 ARG D N 1
ATOM 14934 C CA . ARG D 2 192 ? 55.586 -20.908 30.634 1.00 40.44 113 ARG D CA 1
ATOM 14935 C C . ARG D 2 192 ? 54.411 -21.863 30.756 1.00 44.94 113 ARG D C 1
ATOM 14936 O O . ARG D 2 192 ? 53.513 -21.627 31.581 1.00 44.39 113 ARG D O 1
ATOM 14944 N N . VAL D 2 193 ? 54.395 -22.910 29.891 1.00 40.67 114 VAL D N 1
ATOM 14945 C CA . VAL D 2 193 ? 53.369 -23.971 29.813 1.00 39.00 114 VAL D CA 1
ATOM 14946 C C . VAL D 2 193 ? 54.110 -25.291 29.726 1.00 43.44 114 VAL D C 1
ATOM 14947 O O . VAL D 2 193 ? 55.298 -25.294 29.386 1.00 44.06 114 VAL D O 1
ATOM 14951 N N . TYR D 2 194 ? 53.452 -26.403 30.122 1.00 41.03 115 TYR D N 1
ATOM 14952 C CA . TYR D 2 194 ? 54.113 -27.704 30.228 1.00 41.92 115 TYR D CA 1
ATOM 14953 C C . TYR D 2 194 ? 53.311 -28.849 29.666 1.00 52.68 115 TYR D C 1
ATOM 14954 O O . TYR D 2 194 ? 52.095 -28.929 29.852 1.00 52.99 115 TYR D O 1
ATOM 14963 N N . ARG D 2 195 ? 54.013 -29.769 29.010 1.00 54.64 116 ARG D N 1
ATOM 14964 C CA . ARG D 2 195 ? 53.414 -30.947 28.401 1.00 57.33 116 ARG D CA 1
ATOM 14965 C C . ARG D 2 195 ? 54.351 -32.127 28.537 1.00 66.58 116 ARG D C 1
ATOM 14966 O O . ARG D 2 195 ? 55.573 -31.959 28.486 1.00 65.44 116 ARG D O 1
ATOM 14974 N N . CYS D 2 196 ? 53.779 -33.310 28.730 1.00 69.49 117 CYS D N 1
ATOM 14975 C CA . CYS D 2 196 ? 54.530 -34.540 28.874 1.00 74.04 117 CYS D CA 1
ATOM 14976 C C . CYS D 2 196 ? 55.331 -34.926 27.641 1.00 85.62 117 CYS D C 1
ATOM 14977 O O . CYS D 2 196 ? 56.465 -35.366 27.799 1.00 86.32 117 CYS D O 1
ATOM 14980 N N . ASP D 2 197 ? 54.769 -34.735 26.423 1.00 87.92 118 ASP D N 1
ATOM 14981 C CA . ASP D 2 197 ? 55.424 -35.043 25.131 1.00 90.37 118 ASP D CA 1
ATOM 14982 C C . ASP D 2 197 ? 56.825 -34.414 24.995 1.00 95.94 118 ASP D C 1
ATOM 14983 O O . ASP D 2 197 ? 56.983 -33.205 24.812 1.00 94.19 118 ASP D O 1
ATOM 14988 N N . SER D 2 198 ? 57.859 -35.250 25.152 1.00 96.30 119 SER D N 1
ATOM 14989 C CA . SER D 2 198 ? 59.218 -34.722 25.112 1.00 97.17 119 SER D CA 1
ATOM 14990 C C . SER D 2 198 ? 60.185 -35.507 24.257 1.00 102.20 119 SER D C 1
ATOM 14991 O O . SER D 2 198 ? 60.268 -36.741 24.297 1.00 102.17 119 SER D O 1
ATOM 14994 N N . ASP D 2 199 ? 60.943 -34.770 23.494 1.00 98.25 120 ASP D N 1
ATOM 14995 C CA . ASP D 2 199 ? 61.956 -35.222 22.520 1.00 98.24 120 ASP D CA 1
ATOM 14996 C C . ASP D 2 199 ? 62.356 -34.070 21.568 1.00 100.24 120 ASP D C 1
ATOM 14997 O O . ASP D 2 199 ? 62.370 -32.906 21.950 1.00 98.50 120 ASP D O 1
ATOM 15002 N N . LEU D 2 200 ? 62.707 -34.406 20.347 1.00 96.38 121 LEU D N 1
ATOM 15003 C CA . LEU D 2 200 ? 63.009 -33.446 19.299 1.00 94.62 121 LEU D CA 1
ATOM 15004 C C . LEU D 2 200 ? 61.614 -32.897 18.957 1.00 95.52 121 LEU D C 1
ATOM 15005 O O . LEU D 2 200 ? 60.590 -33.486 19.350 1.00 95.78 121 LEU D O 1
ATOM 15010 N N . THR D 2 201 ? 61.575 -31.784 18.257 1.00 88.21 122 THR D N 1
ATOM 15011 C CA . THR D 2 201 ? 60.396 -31.005 17.839 1.00 85.26 122 THR D CA 1
ATOM 15012 C C . THR D 2 201 ? 59.528 -30.531 19.070 1.00 84.26 122 THR D C 1
ATOM 15013 O O . THR D 2 201 ? 58.781 -29.560 18.914 1.00 81.26 122 THR D O 1
ATOM 15017 N N . HIS D 2 202 ? 59.653 -31.155 20.279 1.00 79.63 123 HIS D N 1
ATOM 15018 C CA . HIS D 2 202 ? 58.850 -30.822 21.469 1.00 77.16 123 HIS D CA 1
ATOM 15019 C C . HIS D 2 202 ? 59.645 -30.902 22.762 1.00 73.93 123 HIS D C 1
ATOM 15020 O O . HIS D 2 202 ? 60.292 -31.915 23.042 1.00 73.55 123 HIS D O 1
ATOM 15027 N N . SER D 2 203 ? 59.502 -29.844 23.587 1.00 63.99 124 SER D N 1
ATOM 15028 C CA . SER D 2 203 ? 60.136 -29.709 24.895 1.00 61.03 124 SER D CA 1
ATOM 15029 C C . SER D 2 203 ? 59.082 -29.871 26.024 1.00 60.31 124 SER D C 1
ATOM 15030 O O . SER D 2 203 ? 57.928 -29.469 25.815 1.00 59.01 124 SER D O 1
ATOM 15033 N N . PRO D 2 204 ? 59.444 -30.427 27.225 1.00 54.22 125 PRO D N 1
ATOM 15034 C CA . PRO D 2 204 ? 58.447 -30.564 28.317 1.00 52.94 125 PRO D CA 1
ATOM 15035 C C . PRO D 2 204 ? 57.976 -29.222 28.900 1.00 55.51 125 PRO D C 1
ATOM 15036 O O . PRO D 2 204 ? 56.937 -29.163 29.544 1.00 54.68 125 PRO D O 1
ATOM 15040 N N . MET D 2 205 ? 58.759 -28.163 28.688 1.00 51.16 126 MET D N 1
ATOM 15041 C CA . MET D 2 205 ? 58.439 -26.789 29.067 1.00 50.30 126 MET D CA 1
ATOM 15042 C C . MET D 2 205 ? 58.681 -25.909 27.841 1.00 51.50 126 MET D C 1
ATOM 15043 O O . MET D 2 205 ? 59.684 -26.089 27.124 1.00 51.87 126 MET D O 1
ATOM 15048 N N . PHE D 2 206 ? 57.763 -24.953 27.624 1.00 43.91 127 PHE D N 1
ATOM 15049 C CA . PHE D 2 206 ? 57.817 -23.976 26.538 1.00 41.93 127 PHE D CA 1
ATOM 15050 C C . PHE D 2 206 ? 56.936 -22.795 26.846 1.00 42.90 127 PHE D C 1
ATOM 15051 O O . PHE D 2 206 ? 56.325 -22.736 27.913 1.00 42.07 127 PHE D O 1
ATOM 15059 N N . HIS D 2 207 ? 56.887 -21.842 25.926 1.00 38.98 128 HIS D N 1
ATOM 15060 C CA . HIS D 2 207 ? 56.120 -20.622 26.100 1.00 38.56 128 HIS D CA 1
ATOM 15061 C C . HIS D 2 207 ? 55.055 -20.438 25.050 1.00 45.71 128 HIS D C 1
ATOM 15062 O O . HIS D 2 207 ? 55.265 -20.710 23.862 1.00 45.18 128 HIS D O 1
ATOM 15069 N N . GLN D 2 208 ? 53.924 -19.900 25.485 1.00 44.92 129 GLN D N 1
ATOM 15070 C CA . GLN D 2 208 ? 52.872 -19.574 24.567 1.00 45.66 129 GLN D CA 1
ATOM 15071 C C . GLN D 2 208 ? 52.167 -18.260 24.952 1.00 51.22 129 GLN D C 1
ATOM 15072 O O . GLN D 2 208 ? 52.290 -17.793 26.086 1.00 52.26 129 GLN D O 1
ATOM 15078 N N . VAL D 2 209 ? 51.548 -17.606 23.969 1.00 46.84 130 VAL D N 1
ATOM 15079 C CA . VAL D 2 209 ? 50.788 -16.380 24.198 1.00 46.10 130 VAL D CA 1
ATOM 15080 C C . VAL D 2 209 ? 49.357 -16.642 23.762 1.00 50.40 130 VAL D C 1
ATOM 15081 O O . VAL D 2 209 ? 49.104 -17.059 22.627 1.00 50.70 130 VAL D O 1
ATOM 15085 N N . GLU D 2 210 ? 48.432 -16.438 24.679 1.00 47.29 131 GLU D N 1
ATOM 15086 C CA . GLU D 2 210 ? 47.020 -16.567 24.377 1.00 48.16 131 GLU D CA 1
ATOM 15087 C C . GLU D 2 210 ? 46.320 -15.231 24.497 1.00 50.71 131 GLU D C 1
ATOM 15088 O O . GLU D 2 210 ? 46.768 -14.367 25.240 1.00 51.05 131 GLU D O 1
ATOM 15094 N N . GLY D 2 211 ? 45.257 -15.044 23.734 1.00 45.98 132 GLY D N 1
ATOM 15095 C CA . GLY D 2 211 ? 44.505 -13.799 23.779 1.00 44.88 132 GLY D CA 1
ATOM 15096 C C . GLY D 2 211 ? 43.029 -14.020 23.960 1.00 46.98 132 GLY D C 1
ATOM 15097 O O . GLY D 2 211 ? 42.523 -15.114 23.683 1.00 46.30 132 GLY D O 1
ATOM 15098 N N . LEU D 2 212 ? 42.341 -12.989 24.462 1.00 42.69 133 LEU D N 1
ATOM 15099 C CA . LEU D 2 212 ? 40.896 -13.021 24.705 1.00 41.86 133 LEU D CA 1
ATOM 15100 C C . LEU D 2 212 ? 40.288 -11.641 24.637 1.00 46.09 133 LEU D C 1
ATOM 15101 O O . LEU D 2 212 ? 40.768 -10.719 25.287 1.00 47.69 133 LEU D O 1
ATOM 15106 N N . LEU D 2 213 ? 39.212 -11.519 23.869 1.00 41.44 134 LEU D N 1
ATOM 15107 C CA . LEU D 2 213 ? 38.409 -10.322 23.754 1.00 40.72 134 LEU D CA 1
ATOM 15108 C C . LEU D 2 213 ? 36.953 -10.770 23.919 1.00 46.50 134 LEU D C 1
ATOM 15109 O O . LEU D 2 213 ? 36.484 -11.637 23.184 1.00 45.09 134 LEU D O 1
ATOM 15114 N N . VAL D 2 214 ? 36.271 -10.210 24.917 1.00 44.62 135 VAL D N 1
ATOM 15115 C CA . VAL D 2 214 ? 34.869 -10.496 25.227 1.00 44.78 135 VAL D CA 1
ATOM 15116 C C . VAL D 2 214 ? 34.167 -9.150 25.309 1.00 49.74 135 VAL D C 1
ATOM 15117 O O . VAL D 2 214 ? 34.523 -8.338 26.156 1.00 48.76 135 VAL D O 1
ATOM 15121 N N . ASP D 2 215 ? 33.203 -8.908 24.407 1.00 48.36 136 ASP D N 1
ATOM 15122 C CA . ASP D 2 215 ? 32.421 -7.681 24.359 1.00 50.07 136 ASP D CA 1
ATOM 15123 C C . ASP D 2 215 ? 31.003 -7.932 23.858 1.00 55.20 136 ASP D C 1
ATOM 15124 O O . ASP D 2 215 ? 30.614 -9.093 23.705 1.00 53.22 136 ASP D O 1
ATOM 15129 N N . GLU D 2 216 ? 30.212 -6.860 23.658 1.00 54.76 137 GLU D N 1
ATOM 15130 C CA . GLU D 2 216 ? 28.811 -6.996 23.299 1.00 56.52 137 GLU D CA 1
ATOM 15131 C C . GLU D 2 216 ? 28.572 -7.453 21.870 1.00 63.06 137 GLU D C 1
ATOM 15132 O O . GLU D 2 216 ? 27.744 -8.346 21.696 1.00 65.95 137 GLU D O 1
ATOM 15138 N N . GLY D 2 217 ? 29.275 -6.906 20.881 1.00 56.63 138 GLY D N 1
ATOM 15139 C CA . GLY D 2 217 ? 29.045 -7.335 19.505 1.00 55.50 138 GLY D CA 1
ATOM 15140 C C . GLY D 2 217 ? 30.279 -7.813 18.777 1.00 58.07 138 GLY D C 1
ATOM 15141 O O . GLY D 2 217 ? 30.723 -7.155 17.828 1.00 60.59 138 GLY D O 1
ATOM 15142 N N . VAL D 2 218 ? 30.834 -8.970 19.193 1.00 48.86 139 VAL D N 1
ATOM 15143 C CA . VAL D 2 218 ? 32.067 -9.505 18.576 1.00 44.82 139 VAL D CA 1
ATOM 15144 C C . VAL D 2 218 ? 31.759 -10.579 17.543 1.00 45.45 139 VAL D C 1
ATOM 15145 O O . VAL D 2 218 ? 30.996 -11.492 17.831 1.00 44.77 139 VAL D O 1
ATOM 15149 N N . SER D 2 219 ? 32.362 -10.475 16.347 1.00 40.31 140 SER D N 1
ATOM 15150 C CA . SER D 2 219 ? 32.137 -11.427 15.258 1.00 39.80 140 SER D CA 1
ATOM 15151 C C . SER D 2 219 ? 33.396 -12.163 14.851 1.00 45.54 140 SER D C 1
ATOM 15152 O O . SER D 2 219 ? 34.499 -11.770 15.238 1.00 45.48 140 SER D O 1
ATOM 15155 N N . PHE D 2 220 ? 33.229 -13.203 14.019 1.00 42.62 141 PHE D N 1
ATOM 15156 C CA . PHE D 2 220 ? 34.309 -13.981 13.434 1.00 42.13 141 PHE D CA 1
ATOM 15157 C C . PHE D 2 220 ? 35.101 -13.079 12.475 1.00 46.79 141 PHE D C 1
ATOM 15158 O O . PHE D 2 220 ? 36.293 -13.312 12.259 1.00 47.23 141 PHE D O 1
ATOM 15166 N N . ALA D 2 221 ? 34.450 -12.010 11.953 1.00 43.02 142 ALA D N 1
ATOM 15167 C CA . ALA D 2 221 ? 35.086 -11.036 11.065 1.00 42.18 142 ALA D CA 1
ATOM 15168 C C . ALA D 2 221 ? 36.087 -10.246 11.877 1.00 44.65 142 ALA D C 1
ATOM 15169 O O . ALA D 2 221 ? 37.226 -10.092 11.427 1.00 43.02 142 ALA D O 1
ATOM 15171 N N . ASP D 2 222 ? 35.701 -9.852 13.120 1.00 40.70 143 ASP D N 1
ATOM 15172 C CA . ASP D 2 222 ? 36.557 -9.147 14.081 1.00 39.95 143 ASP D CA 1
ATOM 15173 C C . ASP D 2 222 ? 37.803 -9.973 14.381 1.00 43.41 143 ASP D C 1
ATOM 15174 O O . ASP D 2 222 ? 38.901 -9.419 14.383 1.00 45.30 143 ASP D O 1
ATOM 15179 N N . LEU D 2 223 ? 37.634 -11.293 14.592 1.00 37.79 144 LEU D N 1
ATOM 15180 C CA . LEU D 2 223 ? 38.720 -12.245 14.844 1.00 36.05 144 LEU D CA 1
ATOM 15181 C C . LEU D 2 223 ? 39.665 -12.355 13.654 1.00 42.53 144 LEU D C 1
ATOM 15182 O O . LEU D 2 223 ? 40.875 -12.287 13.858 1.00 43.08 144 LEU D O 1
ATOM 15187 N N . LYS D 2 224 ? 39.123 -12.545 12.418 1.00 39.84 145 LYS D N 1
ATOM 15188 C CA . LYS D 2 224 ? 39.943 -12.655 11.200 1.00 38.28 145 LYS D CA 1
ATOM 15189 C C . LYS D 2 224 ? 40.842 -11.412 11.053 1.00 41.58 145 LYS D C 1
ATOM 15190 O O . LYS D 2 224 ? 42.041 -11.561 10.875 1.00 41.28 145 LYS D O 1
ATOM 15196 N N . GLY D 2 225 ? 40.261 -10.221 11.200 1.00 39.04 146 GLY D N 1
ATOM 15197 C CA . GLY D 2 225 ? 40.956 -8.934 11.122 1.00 39.36 146 GLY D CA 1
ATOM 15198 C C . GLY D 2 225 ? 42.084 -8.817 12.122 1.00 41.75 146 GLY D C 1
ATOM 15199 O O . GLY D 2 225 ? 43.225 -8.561 11.728 1.00 41.84 146 GLY D O 1
ATOM 15200 N N . THR D 2 226 ? 41.778 -9.072 13.409 1.00 35.37 147 THR D N 1
ATOM 15201 C CA . THR D 2 226 ? 42.721 -9.065 14.516 1.00 34.96 147 THR D CA 1
ATOM 15202 C C . THR D 2 226 ? 43.939 -9.946 14.218 1.00 41.99 147 THR D C 1
ATOM 15203 O O . THR D 2 226 ? 45.065 -9.453 14.260 1.00 42.82 147 THR D O 1
ATOM 15207 N N . ILE D 2 227 ? 43.705 -11.225 13.897 1.00 40.31 148 ILE D N 1
ATOM 15208 C CA . ILE D 2 227 ? 44.746 -12.217 13.605 1.00 40.91 148 ILE D CA 1
ATOM 15209 C C . ILE D 2 227 ? 45.580 -11.838 12.388 1.00 46.20 148 ILE D C 1
ATOM 15210 O O . ILE D 2 227 ? 46.802 -11.940 12.450 1.00 49.04 148 ILE D O 1
ATOM 15215 N N . GLU D 2 228 ? 44.935 -11.444 11.297 1.00 40.57 149 GLU D N 1
ATOM 15216 C CA . GLU D 2 228 ? 45.605 -11.075 10.051 1.00 41.61 149 GLU D CA 1
ATOM 15217 C C . GLU D 2 228 ? 46.548 -9.884 10.264 1.00 45.91 149 GLU D C 1
ATOM 15218 O O . GLU D 2 228 ? 47.709 -9.933 9.836 1.00 46.34 149 GLU D O 1
ATOM 15224 N N . GLU D 2 229 ? 46.056 -8.842 10.958 1.00 41.41 150 GLU D N 1
ATOM 15225 C CA . GLU D 2 229 ? 46.850 -7.667 11.274 1.00 41.04 150 GLU D CA 1
ATOM 15226 C C . GLU D 2 229 ? 47.920 -7.963 12.291 1.00 45.17 150 GLU D C 1
ATOM 15227 O O . GLU D 2 229 ? 48.962 -7.327 12.240 1.00 47.16 150 GLU D O 1
ATOM 15233 N N . PHE D 2 230 ? 47.707 -8.939 13.177 1.00 39.32 151 PHE D N 1
ATOM 15234 C CA . PHE D 2 230 ? 48.725 -9.284 14.160 1.00 38.38 151 PHE D CA 1
ATOM 15235 C C . PHE D 2 230 ? 49.926 -9.909 13.468 1.00 43.64 151 PHE D C 1
ATOM 15236 O O . PHE D 2 230 ? 51.050 -9.440 13.661 1.00 44.59 151 PHE D O 1
ATOM 15244 N N . LEU D 2 231 ? 49.687 -10.956 12.657 1.00 38.09 152 LEU D N 1
ATOM 15245 C CA . LEU D 2 231 ? 50.737 -11.653 11.941 1.00 37.07 152 LEU D CA 1
ATOM 15246 C C . LEU D 2 231 ? 51.548 -10.751 11.023 1.00 42.38 152 LEU D C 1
ATOM 15247 O O . LEU D 2 231 ? 52.768 -10.894 10.952 1.00 41.15 152 LEU D O 1
ATOM 15252 N N . ARG D 2 232 ? 50.874 -9.780 10.377 1.00 40.84 153 ARG D N 1
ATOM 15253 C CA . ARG D 2 232 ? 51.477 -8.778 9.503 1.00 40.84 153 ARG D CA 1
ATOM 15254 C C . ARG D 2 232 ? 52.405 -7.859 10.278 1.00 43.23 153 ARG D C 1
ATOM 15255 O O . ARG D 2 232 ? 53.518 -7.579 9.825 1.00 43.30 153 ARG D O 1
ATOM 15263 N N . ALA D 2 233 ? 51.942 -7.397 11.457 1.00 38.13 154 ALA D N 1
ATOM 15264 C CA . ALA D 2 233 ? 52.684 -6.524 12.376 1.00 36.44 154 ALA D CA 1
ATOM 15265 C C . ALA D 2 233 ? 53.889 -7.279 12.944 1.00 41.70 154 ALA D C 1
ATOM 15266 O O . ALA D 2 233 ? 55.000 -6.745 12.972 1.00 44.68 154 ALA D O 1
ATOM 15268 N N . PHE D 2 234 ? 53.661 -8.530 13.366 1.00 35.42 155 PHE D N 1
ATOM 15269 C CA . PHE D 2 234 ? 54.659 -9.389 13.956 1.00 33.30 155 PHE D CA 1
ATOM 15270 C C . PHE D 2 234 ? 55.815 -9.704 13.015 1.00 39.66 155 PHE D C 1
ATOM 15271 O O . PHE D 2 234 ? 56.972 -9.466 13.362 1.00 39.20 155 PHE D O 1
ATOM 15279 N N . PHE D 2 235 ? 55.500 -10.197 11.820 1.00 38.17 156 PHE D N 1
ATOM 15280 C CA . PHE D 2 235 ? 56.492 -10.589 10.833 1.00 38.13 156 PHE D CA 1
ATOM 15281 C C . PHE D 2 235 ? 56.977 -9.437 9.976 1.00 43.75 156 PHE D C 1
ATOM 15282 O O . PHE D 2 235 ? 57.816 -9.648 9.099 1.00 46.14 156 PHE D O 1
ATOM 15290 N N . GLU D 2 236 ? 56.476 -8.221 10.236 1.00 39.61 157 GLU D N 1
ATOM 15291 C CA . GLU D 2 236 ? 56.832 -6.988 9.516 1.00 39.14 157 GLU D CA 1
ATOM 15292 C C . GLU D 2 236 ? 56.691 -7.112 7.986 1.00 45.80 157 GLU D C 1
ATOM 15293 O O . GLU D 2 236 ? 57.517 -6.562 7.250 1.00 47.18 157 GLU D O 1
ATOM 15299 N N . LYS D 2 237 ? 55.662 -7.847 7.504 1.00 42.42 158 LYS D N 1
ATOM 15300 C CA . LYS D 2 237 ? 55.420 -8.042 6.064 1.00 44.29 158 LYS D CA 1
ATOM 15301 C C . LYS D 2 237 ? 53.929 -8.028 5.818 1.00 48.05 158 LYS D C 1
ATOM 15302 O O . LYS D 2 237 ? 53.184 -8.462 6.685 1.00 46.04 158 LYS D O 1
ATOM 15308 N N . GLN D 2 238 ? 53.491 -7.606 4.623 1.00 46.12 159 GLN D N 1
ATOM 15309 C CA . GLN D 2 238 ? 52.072 -7.631 4.264 1.00 46.07 159 GLN D CA 1
ATOM 15310 C C . GLN D 2 238 ? 51.760 -9.005 3.667 1.00 50.22 159 GLN D C 1
ATOM 15311 O O . GLN D 2 238 ? 51.234 -9.104 2.555 1.00 51.34 159 GLN D O 1
ATOM 15317 N N . LEU D 2 239 ? 52.098 -10.071 4.428 1.00 46.77 160 LEU D N 1
ATOM 15318 C CA . LEU D 2 239 ? 51.935 -11.475 4.051 1.00 46.34 160 LEU D CA 1
ATOM 15319 C C . LEU D 2 239 ? 50.485 -11.919 3.928 1.00 53.19 160 LEU D C 1
ATOM 15320 O O . LEU D 2 239 ? 49.571 -11.238 4.393 1.00 52.30 160 LEU D O 1
ATOM 15325 N N . GLU D 2 240 ? 50.282 -13.056 3.250 1.00 52.50 161 GLU D N 1
ATOM 15326 C CA . GLU D 2 240 ? 48.972 -13.660 3.066 1.00 51.67 161 GLU D CA 1
ATOM 15327 C C . GLU D 2 240 ? 48.661 -14.530 4.245 1.00 48.69 161 GLU D C 1
ATOM 15328 O O . GLU D 2 240 ? 49.532 -15.258 4.743 1.00 46.47 161 GLU D O 1
ATOM 15334 N N . VAL D 2 241 ? 47.432 -14.382 4.752 1.00 43.48 162 VAL D N 1
ATOM 15335 C CA . VAL D 2 241 ? 46.943 -15.120 5.923 1.00 42.11 162 VAL D CA 1
ATOM 15336 C C . VAL D 2 241 ? 45.737 -15.980 5.527 1.00 45.76 162 VAL D C 1
ATOM 15337 O O . VAL D 2 241 ? 44.782 -15.495 4.909 1.00 43.68 162 VAL D O 1
ATOM 15341 N N . ARG D 2 242 ? 45.832 -17.282 5.856 1.00 43.19 163 ARG D N 1
ATOM 15342 C CA . ARG D 2 242 ? 44.841 -18.323 5.556 1.00 42.36 163 ARG D CA 1
ATOM 15343 C C . ARG D 2 242 ? 44.214 -18.882 6.843 1.00 41.92 163 ARG D C 1
ATOM 15344 O O . ARG D 2 242 ? 44.929 -19.203 7.790 1.00 39.75 163 ARG D O 1
ATOM 15352 N N . PHE D 2 243 ? 42.881 -19.021 6.842 1.00 37.58 164 PHE D N 1
ATOM 15353 C CA . PHE D 2 243 ? 42.099 -19.557 7.952 1.00 36.84 164 PHE D CA 1
ATOM 15354 C C . PHE D 2 243 ? 41.484 -20.891 7.568 1.00 41.23 164 PHE D C 1
ATOM 15355 O O . PHE D 2 243 ? 40.643 -20.941 6.674 1.00 43.91 164 PHE D O 1
ATOM 15363 N N . ARG D 2 244 ? 41.897 -21.965 8.219 1.00 36.41 165 ARG D N 1
ATOM 15364 C CA . ARG D 2 244 ? 41.347 -23.310 7.932 1.00 37.36 165 ARG D CA 1
ATOM 15365 C C . ARG D 2 244 ? 40.427 -23.747 9.075 1.00 43.63 165 ARG D C 1
ATOM 15366 O O . ARG D 2 244 ? 40.832 -23.642 10.239 1.00 43.03 165 ARG D O 1
ATOM 15374 N N . PRO D 2 245 ? 39.196 -24.235 8.794 1.00 40.67 166 PRO D N 1
ATOM 15375 C CA . PRO D 2 245 ? 38.334 -24.692 9.887 1.00 40.30 166 PRO D CA 1
ATOM 15376 C C . PRO D 2 245 ? 38.982 -25.835 10.635 1.00 45.89 166 PRO D C 1
ATOM 15377 O O . PRO D 2 245 ? 39.509 -26.746 10.010 1.00 46.84 166 PRO D O 1
ATOM 15381 N N . SER D 2 246 ? 39.054 -25.717 11.964 1.00 43.66 167 SER D N 1
ATOM 15382 C CA . SER D 2 246 ? 39.617 -26.731 12.866 1.00 43.11 167 SER D CA 1
ATOM 15383 C C . SER D 2 246 ? 38.617 -26.954 13.987 1.00 47.03 167 SER D C 1
ATOM 15384 O O . SER D 2 246 ? 37.425 -26.681 13.808 1.00 47.27 167 SER D O 1
ATOM 15387 N N . PHE D 2 247 ? 39.096 -27.447 15.136 1.00 43.73 168 PHE D N 1
ATOM 15388 C CA . PHE D 2 247 ? 38.296 -27.744 16.310 1.00 43.46 168 PHE D CA 1
ATOM 15389 C C . PHE D 2 247 ? 39.099 -27.586 17.591 1.00 47.55 168 PHE D C 1
ATOM 15390 O O . PHE D 2 247 ? 40.245 -28.032 17.669 1.00 48.44 168 PHE D O 1
ATOM 15398 N N . PHE D 2 248 ? 38.447 -27.031 18.615 1.00 42.72 169 PHE D N 1
ATOM 15399 C CA . PHE D 2 248 ? 38.947 -26.904 19.986 1.00 41.50 169 PHE D CA 1
ATOM 15400 C C . PHE D 2 248 ? 37.722 -27.017 20.886 1.00 48.26 169 PHE D C 1
ATOM 15401 O O . PHE D 2 248 ? 36.667 -26.473 20.520 1.00 49.45 169 PHE D O 1
ATOM 15409 N N . PRO D 2 249 ? 37.805 -27.701 22.059 1.00 44.52 170 PRO D N 1
ATOM 15410 C CA . PRO D 2 249 ? 36.615 -27.795 22.935 1.00 44.35 170 PRO D CA 1
ATOM 15411 C C . PRO D 2 249 ? 36.076 -26.448 23.449 1.00 48.42 170 PRO D C 1
ATOM 15412 O O . PRO D 2 249 ? 34.869 -26.310 23.636 1.00 48.84 170 PRO D O 1
ATOM 15416 N N . PHE D 2 250 ? 36.973 -25.452 23.621 1.00 42.81 171 PHE D N 1
ATOM 15417 C CA . PHE D 2 250 ? 36.726 -24.116 24.172 1.00 41.78 171 PHE D CA 1
ATOM 15418 C C . PHE D 2 250 ? 36.295 -23.042 23.152 1.00 46.48 171 PHE D C 1
ATOM 15419 O O . PHE D 2 250 ? 35.932 -21.938 23.566 1.00 45.01 171 PHE D O 1
ATOM 15427 N N . THR D 2 251 ? 36.338 -23.340 21.836 1.00 44.16 172 THR D N 1
ATOM 15428 C CA . THR D 2 251 ? 35.918 -22.380 20.795 1.00 42.98 172 THR D CA 1
ATOM 15429 C C . THR D 2 251 ? 34.998 -23.026 19.772 1.00 47.06 172 THR D C 1
ATOM 15430 O O . THR D 2 251 ? 35.047 -24.239 19.574 1.00 47.07 172 THR D O 1
ATOM 15434 N N . GLU D 2 252 ? 34.161 -22.204 19.119 1.00 44.57 173 GLU D N 1
ATOM 15435 C CA . GLU D 2 252 ? 33.218 -22.584 18.063 1.00 44.98 173 GLU D CA 1
ATOM 15436 C C . GLU D 2 252 ? 32.627 -21.341 17.384 1.00 47.44 173 GLU D C 1
ATOM 15437 O O . GLU D 2 252 ? 31.895 -20.583 18.053 1.00 46.23 173 GLU D O 1
ATOM 15443 N N . PRO D 2 253 ? 32.911 -21.089 16.073 1.00 41.91 174 PRO D N 1
ATOM 15444 C CA . PRO D 2 253 ? 33.822 -21.827 15.183 1.00 41.21 174 PRO D CA 1
ATOM 15445 C C . PRO D 2 253 ? 35.281 -21.683 15.580 1.00 44.19 174 PRO D C 1
ATOM 15446 O O . PRO D 2 253 ? 35.634 -20.786 16.338 1.00 44.36 174 PRO D O 1
ATOM 15450 N N . SER D 2 254 ? 36.121 -22.589 15.085 1.00 41.18 175 SER D N 1
ATOM 15451 C CA . SER D 2 254 ? 37.561 -22.609 15.359 1.00 39.97 175 SER D CA 1
ATOM 15452 C C . SER D 2 254 ? 38.356 -22.594 14.046 1.00 43.94 175 SER D C 1
ATOM 15453 O O . SER D 2 254 ? 37.867 -23.048 13.000 1.00 43.97 175 SER D O 1
ATOM 15456 N N . ALA D 2 255 ? 39.599 -22.101 14.112 1.00 39.28 176 ALA D N 1
ATOM 15457 C CA . ALA D 2 255 ? 40.462 -22.063 12.939 1.00 38.77 176 ALA D CA 1
ATOM 15458 C C . ALA D 2 255 ? 41.937 -22.289 13.235 1.00 42.73 176 ALA D C 1
ATOM 15459 O O . ALA D 2 255 ? 42.426 -21.937 14.316 1.00 41.54 176 ALA D O 1
ATOM 15461 N N . GLU D 2 256 ? 42.636 -22.900 12.266 1.00 40.65 177 GLU D N 1
ATOM 15462 C CA . GLU D 2 256 ? 44.087 -23.022 12.293 1.00 41.00 177 GLU D CA 1
ATOM 15463 C C . GLU D 2 256 ? 44.539 -21.938 11.297 1.00 45.20 177 GLU D C 1
ATOM 15464 O O . GLU D 2 256 ? 43.940 -21.784 10.210 1.00 47.10 177 GLU D O 1
ATOM 15470 N N . VAL D 2 257 ? 45.515 -21.131 11.712 1.00 36.85 178 VAL D N 1
ATOM 15471 C CA . VAL D 2 257 ? 45.991 -20.032 10.911 1.00 36.14 178 VAL D CA 1
ATOM 15472 C C . VAL D 2 257 ? 47.334 -20.350 10.271 1.00 43.36 178 VAL D C 1
ATOM 15473 O O . VAL D 2 257 ? 48.288 -20.760 10.953 1.00 43.86 178 VAL D O 1
ATOM 15477 N N . ASP D 2 258 ? 47.370 -20.185 8.928 1.00 39.95 179 ASP D N 1
ATOM 15478 C CA . ASP D 2 258 ? 48.525 -20.379 8.078 1.00 40.69 179 ASP D CA 1
ATOM 15479 C C . ASP D 2 258 ? 48.970 -19.046 7.490 1.00 46.70 179 ASP D C 1
ATOM 15480 O O . ASP D 2 258 ? 48.144 -18.160 7.211 1.00 45.44 179 ASP D O 1
ATOM 15485 N N . ILE D 2 259 ? 50.281 -18.942 7.236 1.00 46.85 180 ILE D N 1
ATOM 15486 C CA . ILE D 2 259 ? 50.931 -17.806 6.566 1.00 48.81 180 ILE D CA 1
ATOM 15487 C C . ILE D 2 259 ? 51.758 -18.365 5.409 1.00 58.74 180 ILE D C 1
ATOM 15488 O O . ILE D 2 259 ? 52.039 -19.569 5.389 1.00 57.87 180 ILE D O 1
ATOM 15493 N N . GLN D 2 260 ? 52.159 -17.518 4.451 1.00 61.06 181 GLN D N 1
ATOM 15494 C CA . GLN D 2 260 ? 52.993 -18.011 3.360 1.00 64.29 181 GLN D CA 1
ATOM 15495 C C . GLN D 2 260 ? 54.418 -18.350 3.858 1.00 73.27 181 GLN D C 1
ATOM 15496 O O . GLN D 2 260 ? 54.772 -17.999 4.988 1.00 71.56 181 GLN D O 1
ATOM 15502 N N . CYS D 2 261 ? 55.226 -19.023 3.022 1.00 74.81 182 CYS D N 1
ATOM 15503 C CA . CYS D 2 261 ? 56.595 -19.406 3.376 1.00 76.61 182 CYS D CA 1
ATOM 15504 C C . CYS D 2 261 ? 57.622 -18.267 3.084 1.00 82.77 182 CYS D C 1
ATOM 15505 O O . CYS D 2 261 ? 58.810 -18.523 2.881 1.00 83.59 182 CYS D O 1
ATOM 15508 N N . VAL D 2 262 ? 57.139 -16.992 3.119 1.00 80.17 183 VAL D N 1
ATOM 15509 C CA . VAL D 2 262 ? 57.914 -15.755 2.918 1.00 81.13 183 VAL D CA 1
ATOM 15510 C C . VAL D 2 262 ? 59.007 -15.612 4.022 1.00 87.24 183 VAL D C 1
ATOM 15511 O O . VAL D 2 262 ? 60.052 -15.015 3.764 1.00 88.07 183 VAL D O 1
ATOM 15515 N N . ILE D 2 263 ? 58.797 -16.205 5.218 1.00 84.29 184 ILE D N 1
ATOM 15516 C CA . ILE D 2 263 ? 59.834 -16.193 6.262 1.00 84.50 184 ILE D CA 1
ATOM 15517 C C . ILE D 2 263 ? 60.504 -17.605 6.323 1.00 91.67 184 ILE D C 1
ATOM 15518 O O . ILE D 2 263 ? 61.134 -18.003 7.311 1.00 91.30 184 ILE D O 1
ATOM 15523 N N . CYS D 2 264 ? 60.362 -18.330 5.201 1.00 90.83 185 CYS D N 1
ATOM 15524 C CA . CYS D 2 264 ? 60.938 -19.623 4.834 1.00 91.75 185 CYS D CA 1
ATOM 15525 C C . CYS D 2 264 ? 60.704 -20.776 5.842 1.00 94.52 185 CYS D C 1
ATOM 15526 O O . CYS D 2 264 ? 59.851 -20.686 6.729 1.00 91.27 185 CYS D O 1
ATOM 15529 N N . SER D 2 265 ? 61.426 -21.897 5.581 1.00 93.37 186 SER D N 1
ATOM 15530 C CA . SER D 2 265 ? 61.603 -23.147 6.325 1.00 93.90 186 SER D CA 1
ATOM 15531 C C . SER D 2 265 ? 63.141 -23.393 6.396 1.00 100.78 186 SER D C 1
ATOM 15532 O O . SER D 2 265 ? 63.586 -24.406 6.961 1.00 100.97 186 SER D O 1
ATOM 15535 N N . GLY D 2 266 ? 63.914 -22.451 5.816 1.00 98.26 187 GLY D N 1
ATOM 15536 C CA . GLY D 2 266 ? 65.375 -22.478 5.746 1.00 99.15 187 GLY D CA 1
ATOM 15537 C C . GLY D 2 266 ? 66.100 -21.138 5.842 1.00 104.06 187 GLY D C 1
ATOM 15538 O O . GLY D 2 266 ? 67.338 -21.125 5.878 1.00 104.80 187 GLY D O 1
ATOM 15539 N N . ASN D 2 267 ? 65.342 -19.996 5.881 1.00 99.40 188 ASN D N 1
ATOM 15540 C CA . ASN D 2 267 ? 65.803 -18.587 5.991 1.00 112.63 188 ASN D CA 1
ATOM 15541 C C . ASN D 2 267 ? 66.826 -18.159 4.922 1.00 139.65 188 ASN D C 1
ATOM 15542 O O . ASN D 2 267 ? 67.070 -18.865 3.942 1.00 104.74 188 ASN D O 1
ATOM 15547 N N . GLY D 2 276 ? 52.796 -24.185 -0.192 1.00 64.34 197 GLY D N 1
ATOM 15548 C CA . GLY D 2 276 ? 53.545 -22.968 0.130 1.00 63.86 197 GLY D CA 1
ATOM 15549 C C . GLY D 2 276 ? 53.019 -22.179 1.323 1.00 64.24 197 GLY D C 1
ATOM 15550 O O . GLY D 2 276 ? 53.063 -20.939 1.320 1.00 60.98 197 GLY D O 1
ATOM 15551 N N . TRP D 2 277 ? 52.525 -22.922 2.359 1.00 59.99 198 TRP D N 1
ATOM 15552 C CA . TRP D 2 277 ? 51.882 -22.410 3.572 1.00 58.18 198 TRP D CA 1
ATOM 15553 C C . TRP D 2 277 ? 52.421 -23.043 4.827 1.00 62.63 198 TRP D C 1
ATOM 15554 O O . TRP D 2 277 ? 52.817 -24.202 4.802 1.00 62.67 198 TRP D O 1
ATOM 15565 N N . LEU D 2 278 ? 52.401 -22.276 5.937 1.00 58.33 199 LEU D N 1
ATOM 15566 C CA . LEU D 2 278 ? 52.912 -22.657 7.247 1.00 57.62 199 LEU D CA 1
ATOM 15567 C C . LEU D 2 278 ? 51.850 -22.419 8.314 1.00 59.84 199 LEU D C 1
ATOM 15568 O O . LEU D 2 278 ? 51.378 -21.279 8.446 1.00 61.57 199 LEU D O 1
ATOM 15573 N N . GLU D 2 279 ? 51.547 -23.428 9.140 1.00 51.75 200 GLU D N 1
ATOM 15574 C CA . GLU D 2 279 ? 50.622 -23.224 10.250 1.00 50.35 200 GLU D CA 1
ATOM 15575 C C . GLU D 2 279 ? 51.384 -22.532 11.392 1.00 53.75 200 GLU D C 1
ATOM 15576 O O . GLU D 2 279 ? 52.430 -23.046 11.806 1.00 56.06 200 GLU D O 1
ATOM 15582 N N . VAL D 2 280 ? 50.881 -21.382 11.895 1.00 45.59 201 VAL D N 1
ATOM 15583 C CA . VAL D 2 280 ? 51.575 -20.637 12.954 1.00 43.14 201 VAL D CA 1
ATOM 15584 C C . VAL D 2 280 ? 50.797 -20.456 14.266 1.00 46.40 201 VAL D C 1
ATOM 15585 O O . VAL D 2 280 ? 51.422 -20.158 15.302 1.00 46.95 201 VAL D O 1
ATOM 15589 N N . MET D 2 281 ? 49.449 -20.552 14.213 1.00 40.27 202 MET D N 1
ATOM 15590 C CA . MET D 2 281 ? 48.594 -20.344 15.388 1.00 37.82 202 MET D CA 1
ATOM 15591 C C . MET D 2 281 ? 47.165 -20.863 15.205 1.00 41.80 202 MET D C 1
ATOM 15592 O O . MET D 2 281 ? 46.776 -21.277 14.114 1.00 42.55 202 MET D O 1
ATOM 15597 N N . GLY D 2 282 ? 46.413 -20.853 16.292 1.00 37.55 203 GLY D N 1
ATOM 15598 C CA . GLY D 2 282 ? 45.017 -21.270 16.328 1.00 37.80 203 GLY D CA 1
ATOM 15599 C C . GLY D 2 282 ? 44.189 -20.211 17.016 1.00 41.63 203 GLY D C 1
ATOM 15600 O O . GLY D 2 282 ? 44.718 -19.419 17.794 1.00 40.60 203 GLY D O 1
ATOM 15601 N N . CYS D 2 283 ? 42.893 -20.174 16.706 1.00 39.66 204 CYS D N 1
ATOM 15602 C CA . CYS D 2 283 ? 41.933 -19.203 17.235 1.00 39.95 204 CYS D CA 1
ATOM 15603 C C . CYS D 2 283 ? 40.511 -19.743 17.100 1.00 40.90 204 CYS D C 1
ATOM 15604 O O . CYS D 2 283 ? 40.316 -20.830 16.572 1.00 40.18 204 CYS D O 1
ATOM 15607 N N . GLY D 2 284 ? 39.535 -18.954 17.530 1.00 36.95 205 GLY D N 1
ATOM 15608 C CA . GLY D 2 284 ? 38.119 -19.289 17.434 1.00 36.15 205 GLY D CA 1
ATOM 15609 C C . GLY D 2 284 ? 37.259 -18.358 18.258 1.00 38.30 205 GLY D C 1
ATOM 15610 O O . GLY D 2 284 ? 37.778 -17.528 19.015 1.00 35.43 205 GLY D O 1
ATOM 15611 N N . MET D 2 285 ? 35.940 -18.497 18.119 1.00 35.25 206 MET D N 1
ATOM 15612 C CA . MET D 2 285 ? 34.960 -17.702 18.867 1.00 35.28 206 MET D CA 1
ATOM 15613 C C . MET D 2 285 ? 34.740 -18.451 20.156 1.00 42.69 206 MET D C 1
ATOM 15614 O O . MET D 2 285 ? 34.559 -19.661 20.099 1.00 45.20 206 MET D O 1
ATOM 15619 N N . VAL D 2 286 ? 34.826 -17.785 21.309 1.00 39.27 207 VAL D N 1
ATOM 15620 C CA . VAL D 2 286 ? 34.692 -18.451 22.616 1.00 40.98 207 VAL D CA 1
ATOM 15621 C C . VAL D 2 286 ? 33.381 -19.264 22.690 1.00 49.31 207 VAL D C 1
ATOM 15622 O O . VAL D 2 286 ? 32.320 -18.740 22.352 1.00 50.80 207 VAL D O 1
ATOM 15626 N N . HIS D 2 287 ? 33.477 -20.558 23.071 1.00 45.05 208 HIS D N 1
ATOM 15627 C CA . HIS D 2 287 ? 32.317 -21.434 23.202 1.00 44.02 208 HIS D CA 1
ATOM 15628 C C . HIS D 2 287 ? 31.311 -20.879 24.233 1.00 48.29 208 HIS D C 1
ATOM 15629 O O . HIS D 2 287 ? 31.745 -20.413 25.291 1.00 46.78 208 HIS D O 1
ATOM 15636 N N . PRO D 2 288 ? 29.982 -20.904 23.927 1.00 47.68 209 PRO D N 1
ATOM 15637 C CA . PRO D 2 288 ? 28.969 -20.418 24.893 1.00 48.12 209 PRO D CA 1
ATOM 15638 C C . PRO D 2 288 ? 29.105 -21.033 26.283 1.00 53.21 209 PRO D C 1
ATOM 15639 O O . PRO D 2 288 ? 29.016 -20.299 27.270 1.00 53.50 209 PRO D O 1
ATOM 15643 N N . ASN D 2 289 ? 29.358 -22.365 26.362 1.00 49.93 210 ASN D N 1
ATOM 15644 C CA . ASN D 2 289 ? 29.536 -23.076 27.640 1.00 50.41 210 ASN D CA 1
ATOM 15645 C C . ASN D 2 289 ? 30.725 -22.547 28.445 1.00 51.16 210 ASN D C 1
ATOM 15646 O O . ASN D 2 289 ? 30.685 -22.604 29.667 1.00 51.75 210 ASN D O 1
ATOM 15651 N N . VAL D 2 290 ? 31.775 -22.030 27.765 1.00 45.53 211 VAL D N 1
ATOM 15652 C CA . VAL D 2 290 ? 32.962 -21.475 28.423 1.00 44.84 211 VAL D CA 1
ATOM 15653 C C . VAL D 2 290 ? 32.586 -20.162 29.144 1.00 51.48 211 VAL D C 1
ATOM 15654 O O . VAL D 2 290 ? 32.951 -19.966 30.316 1.00 54.12 211 VAL D O 1
ATOM 15658 N N . LEU D 2 291 ? 31.823 -19.298 28.452 1.00 45.15 212 LEU D N 1
ATOM 15659 C CA . LEU D 2 291 ? 31.358 -18.030 29.006 1.00 43.98 212 LEU D CA 1
ATOM 15660 C C . LEU D 2 291 ? 30.377 -18.289 30.153 1.00 48.78 212 LEU D C 1
ATOM 15661 O O . LEU D 2 291 ? 30.581 -17.793 31.246 1.00 49.26 212 LEU D O 1
ATOM 15666 N N . ARG D 2 292 ? 29.353 -19.107 29.905 1.00 46.02 213 ARG D N 1
ATOM 15667 C CA . ARG D 2 292 ? 28.303 -19.492 30.849 1.00 47.50 213 ARG D CA 1
ATOM 15668 C C . ARG D 2 292 ? 28.892 -19.979 32.180 1.00 54.29 213 ARG D C 1
ATOM 15669 O O . ARG D 2 292 ? 28.442 -19.529 33.236 1.00 55.48 213 ARG D O 1
ATOM 15677 N N . MET D 2 293 ? 29.940 -20.845 32.114 1.00 51.57 214 MET D N 1
ATOM 15678 C CA . MET D 2 293 ? 30.658 -21.416 33.265 1.00 52.10 214 MET D CA 1
ATOM 15679 C C . MET D 2 293 ? 31.364 -20.366 34.096 1.00 55.42 214 MET D C 1
ATOM 15680 O O . MET D 2 293 ? 31.543 -20.561 35.290 1.00 55.80 214 MET D O 1
ATOM 15685 N N . SER D 2 294 ? 31.770 -19.261 33.457 1.00 51.84 215 SER D N 1
ATOM 15686 C CA . SER D 2 294 ? 32.474 -18.157 34.086 1.00 52.11 215 SER D CA 1
ATOM 15687 C C . SER D 2 294 ? 31.553 -16.970 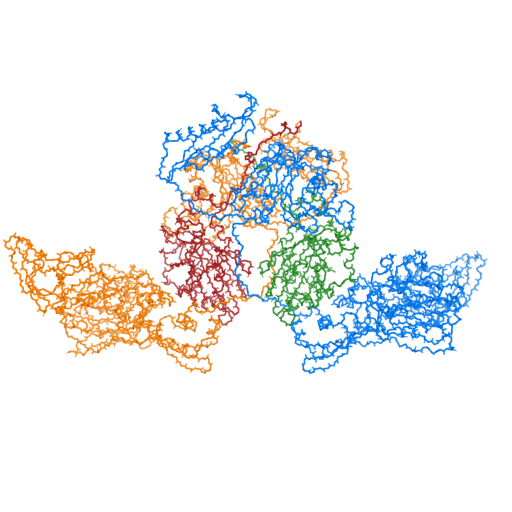34.301 1.00 57.25 215 SER D C 1
ATOM 15688 O O . SER D 2 294 ? 32.023 -15.843 34.394 1.00 58.99 215 SER D O 1
ATOM 15691 N N . ASN D 2 295 ? 30.235 -17.232 34.402 1.00 53.97 216 ASN D N 1
ATOM 15692 C CA . ASN D 2 295 ? 29.161 -16.260 34.628 1.00 54.61 216 ASN D CA 1
ATOM 15693 C C . ASN D 2 295 ? 29.201 -15.061 33.638 1.00 58.24 216 ASN D C 1
ATOM 15694 O O . ASN D 2 295 ? 29.319 -13.905 34.055 1.00 60.05 216 ASN D O 1
ATOM 15699 N N . ILE D 2 296 ? 29.140 -15.355 32.326 1.00 52.23 217 ILE D N 1
ATOM 15700 C CA . ILE D 2 296 ? 29.078 -14.378 31.233 1.00 51.20 217 ILE D CA 1
ATOM 15701 C C . ILE D 2 296 ? 27.967 -14.861 30.281 1.00 57.78 217 ILE D C 1
ATOM 15702 O O . ILE D 2 296 ? 28.098 -15.940 29.688 1.00 56.46 217 ILE D O 1
ATOM 15707 N N . ASP D 2 297 ? 26.864 -14.084 30.169 1.00 56.45 218 ASP D N 1
ATOM 15708 C CA . ASP D 2 297 ? 25.711 -14.449 29.336 1.00 55.97 218 ASP D CA 1
ATOM 15709 C C . ASP D 2 297 ? 26.094 -14.535 27.850 1.00 60.75 218 ASP D C 1
ATOM 15710 O O . ASP D 2 297 ? 26.460 -13.523 27.252 1.00 59.35 218 ASP D O 1
ATOM 15715 N N . PRO D 2 298 ? 26.040 -15.749 27.241 1.00 59.15 219 PRO D N 1
ATOM 15716 C CA . PRO D 2 298 ? 26.404 -15.882 25.818 1.00 57.52 219 PRO D CA 1
ATOM 15717 C C . PRO D 2 298 ? 25.420 -15.197 24.885 1.00 61.34 219 PRO D C 1
ATOM 15718 O O . PRO D 2 298 ? 25.720 -15.030 23.698 1.00 59.95 219 PRO D O 1
ATOM 15722 N N . GLU D 2 299 ? 24.249 -14.800 25.423 1.00 60.22 220 GLU D N 1
ATOM 15723 C CA . GLU D 2 299 ? 23.214 -14.079 24.678 1.00 61.23 220 GLU D CA 1
ATOM 15724 C C . GLU D 2 299 ? 23.561 -12.596 24.558 1.00 64.58 220 GLU D C 1
ATOM 15725 O O . GLU D 2 299 ? 23.294 -11.984 23.518 1.00 65.45 220 GLU D O 1
ATOM 15731 N N . LYS D 2 300 ? 24.175 -12.029 25.612 1.00 58.67 221 LYS D N 1
ATOM 15732 C CA . LYS D 2 300 ? 24.584 -10.628 25.627 1.00 57.16 221 LYS D CA 1
ATOM 15733 C C . LYS D 2 300 ? 26.000 -10.455 25.113 1.00 56.37 221 LYS D C 1
ATOM 15734 O O . LYS D 2 300 ? 26.267 -9.485 24.393 1.00 57.33 221 LYS D O 1
ATOM 15740 N N . PHE D 2 301 ? 26.907 -11.383 25.473 1.00 47.93 222 PHE D N 1
ATOM 15741 C CA . PHE D 2 301 ? 28.304 -11.258 25.090 1.00 44.95 222 PHE D CA 1
ATOM 15742 C C . PHE D 2 301 ? 28.838 -12.351 24.204 1.00 46.97 222 PHE D C 1
ATOM 15743 O O . PHE D 2 301 ? 28.565 -13.530 24.396 1.00 46.68 222 PHE D O 1
ATOM 15751 N N . GLN D 2 302 ? 29.636 -11.927 23.241 1.00 41.67 223 GLN D N 1
ATOM 15752 C CA . GLN D 2 302 ? 30.353 -12.735 22.283 1.00 39.69 223 GLN D CA 1
ATOM 15753 C C . GLN D 2 302 ? 31.854 -12.482 22.574 1.00 43.12 223 GLN D C 1
ATOM 15754 O O . GLN D 2 302 ? 32.224 -11.459 23.139 1.00 41.52 223 GLN D O 1
ATOM 15760 N N . GLY D 2 303 ? 32.702 -13.399 22.159 1.00 39.71 224 GLY D N 1
ATOM 15761 C CA . GLY D 2 303 ? 34.126 -13.236 22.340 1.00 38.06 224 GLY D CA 1
ATOM 15762 C C . GLY D 2 303 ? 34.938 -14.085 21.398 1.00 39.94 224 GLY D C 1
ATOM 15763 O O . GLY D 2 303 ? 34.438 -15.058 20.839 1.00 38.99 224 GLY D O 1
ATOM 15764 N N . PHE D 2 304 ? 36.192 -13.708 21.206 1.00 36.95 225 PHE D N 1
ATOM 15765 C CA . PHE D 2 304 ? 37.128 -14.489 20.421 1.00 36.68 225 PHE D CA 1
ATOM 15766 C C . PHE D 2 304 ? 38.372 -14.724 21.278 1.00 42.90 225 PHE D C 1
ATOM 15767 O O . PHE D 2 304 ? 38.630 -13.979 22.222 1.00 43.63 225 PHE D O 1
ATOM 15775 N N . ALA D 2 305 ? 39.109 -15.776 20.974 1.00 40.10 226 ALA D N 1
ATOM 15776 C CA . ALA D 2 305 ? 40.338 -16.138 21.654 1.00 39.40 226 ALA D CA 1
ATOM 15777 C C . ALA D 2 305 ? 41.295 -16.775 20.649 1.00 45.32 226 ALA D C 1
ATOM 15778 O O . ALA D 2 305 ? 40.858 -17.325 19.628 1.00 46.12 226 ALA D O 1
ATOM 15780 N N . PHE D 2 306 ? 42.598 -16.648 20.910 1.00 39.90 227 PHE D N 1
ATOM 15781 C CA . PHE D 2 306 ? 43.643 -17.166 20.054 1.00 37.96 227 PHE D CA 1
ATOM 15782 C C . PHE D 2 306 ? 44.813 -17.657 20.897 1.00 43.49 227 PHE D C 1
ATOM 15783 O O . PHE D 2 306 ? 44.941 -17.290 22.066 1.00 44.68 227 PHE D O 1
ATOM 15791 N N . GLY D 2 307 ? 45.660 -18.472 20.295 1.00 39.91 228 GLY D N 1
ATOM 15792 C CA . GLY D 2 307 ? 46.842 -19.012 20.950 1.00 39.91 228 GLY D CA 1
ATOM 15793 C C . GLY D 2 307 ? 47.961 -19.244 19.961 1.00 45.28 228 GLY D C 1
ATOM 15794 O O . GLY D 2 307 ? 47.714 -19.479 18.780 1.00 46.36 228 GLY D O 1
ATOM 15795 N N . MET D 2 308 ? 49.200 -19.179 20.431 1.00 41.10 229 MET D N 1
ATOM 15796 C CA . MET D 2 308 ? 50.385 -19.407 19.594 1.00 39.19 229 MET D CA 1
ATOM 15797 C C . MET D 2 308 ? 51.561 -19.862 20.462 1.00 43.25 229 MET D C 1
ATOM 15798 O O . MET D 2 308 ? 51.630 -19.469 21.626 1.00 44.11 229 MET D O 1
ATOM 15803 N N . GLY D 2 309 ? 52.504 -20.587 19.866 1.00 37.97 230 GLY D N 1
ATOM 15804 C CA . GLY D 2 309 ? 53.742 -20.977 20.532 1.00 38.33 230 GLY D CA 1
ATOM 15805 C C . GLY D 2 309 ? 54.827 -19.951 20.263 1.00 45.63 230 GLY D C 1
ATOM 15806 O O . GLY D 2 309 ? 55.070 -19.589 19.100 1.00 45.96 230 GLY D O 1
ATOM 15807 N N . ALA D 2 310 ? 55.467 -19.439 21.343 1.00 42.82 231 ALA D N 1
ATOM 15808 C CA . ALA D 2 310 ? 56.507 -18.400 21.230 1.00 41.35 231 ALA D CA 1
ATOM 15809 C C . ALA D 2 310 ? 57.771 -18.926 20.577 1.00 41.59 231 ALA D C 1
ATOM 15810 O O . ALA D 2 310 ? 58.355 -18.242 19.743 1.00 40.31 231 ALA D O 1
ATOM 15812 N N . GLU D 2 311 ? 58.165 -20.145 20.922 1.00 37.55 232 GLU D N 1
ATOM 15813 C CA . GLU D 2 311 ? 59.360 -20.755 20.342 1.00 38.39 232 GLU D CA 1
ATOM 15814 C C . GLU D 2 311 ? 59.196 -20.950 18.849 1.00 44.42 232 GLU D C 1
ATOM 15815 O O . GLU D 2 311 ? 60.114 -20.619 18.108 1.00 45.16 232 GLU D O 1
ATOM 15821 N N . ARG D 2 312 ? 58.021 -21.445 18.401 1.00 42.47 233 ARG D N 1
ATOM 15822 C CA . ARG D 2 312 ? 57.744 -21.651 16.969 1.00 43.30 233 ARG D CA 1
ATOM 15823 C C . ARG D 2 312 ? 57.919 -20.329 16.194 1.00 45.03 233 ARG D C 1
ATOM 15824 O O . ARG D 2 312 ? 58.561 -20.306 15.146 1.00 44.88 233 ARG D O 1
ATOM 15832 N N . LEU D 2 313 ? 57.383 -19.246 16.754 1.00 39.67 234 LEU D N 1
ATOM 15833 C CA . LEU D 2 313 ? 57.450 -17.897 16.201 1.00 38.95 234 LEU D CA 1
ATOM 15834 C C . LEU D 2 313 ? 58.889 -17.382 16.118 1.00 42.16 234 LEU D C 1
ATOM 15835 O O . LEU D 2 313 ? 59.282 -16.894 15.063 1.00 41.47 234 LEU D O 1
ATOM 15840 N N . ALA D 2 314 ? 59.690 -17.570 17.201 1.00 38.93 235 ALA D N 1
ATOM 15841 C CA . ALA D 2 314 ? 61.091 -17.169 17.316 1.00 38.16 235 ALA D CA 1
ATOM 15842 C C . ALA D 2 314 ? 61.954 -17.879 16.255 1.00 44.01 235 ALA D C 1
ATOM 15843 O O . ALA D 2 314 ? 62.796 -17.252 15.597 1.00 45.37 235 ALA D O 1
ATOM 15845 N N . MET D 2 315 ? 61.699 -19.169 16.058 1.00 40.53 236 MET D N 1
ATOM 15846 C CA . MET D 2 315 ? 62.355 -19.990 15.057 1.00 42.38 236 MET D CA 1
ATOM 15847 C C . MET D 2 315 ? 62.076 -19.454 13.646 1.00 45.90 236 MET D C 1
ATOM 15848 O O . MET D 2 315 ? 62.986 -19.374 12.821 1.00 46.89 236 MET D O 1
ATOM 15853 N N . LEU D 2 316 ? 60.827 -19.052 13.389 1.00 41.20 237 LEU D N 1
ATOM 15854 C CA . LEU D 2 316 ? 60.415 -18.496 12.112 1.00 41.26 237 LEU D CA 1
ATOM 15855 C C . LEU D 2 316 ? 61.083 -17.183 11.821 1.00 46.99 237 LEU D C 1
ATOM 15856 O O . LEU D 2 316 ? 61.587 -16.969 10.702 1.00 49.15 237 LEU D O 1
ATOM 15861 N N . ARG D 2 317 ? 61.154 -16.339 12.864 1.00 40.89 238 ARG D N 1
ATOM 15862 C CA . ARG D 2 317 ? 61.732 -14.999 12.847 1.00 40.78 238 ARG D CA 1
ATOM 15863 C C . ARG D 2 317 ? 63.243 -14.942 12.709 1.00 47.72 238 ARG D C 1
ATOM 15864 O O . ARG D 2 317 ? 63.757 -14.084 11.983 1.00 50.14 238 ARG D O 1
ATOM 15872 N N . TYR D 2 318 ? 63.960 -15.786 13.474 1.00 42.49 239 TYR D N 1
ATOM 15873 C CA . TYR D 2 318 ? 65.410 -15.711 13.591 1.00 40.63 239 TYR D CA 1
ATOM 15874 C C . TYR D 2 318 ? 66.151 -16.764 12.835 1.00 44.40 239 TYR D C 1
ATOM 15875 O O . TYR D 2 318 ? 67.385 -16.728 12.823 1.00 43.11 239 TYR D O 1
ATOM 15884 N N . GLY D 2 319 ? 65.417 -17.667 12.187 1.00 41.63 240 GLY D N 1
ATOM 15885 C CA . GLY D 2 319 ? 66.008 -18.763 11.424 1.00 42.18 240 GLY D CA 1
ATOM 15886 C C . GLY D 2 319 ? 66.632 -19.841 12.289 1.00 48.63 240 GLY D C 1
ATOM 15887 O O . GLY D 2 319 ? 67.644 -20.441 11.911 1.00 48.13 240 GLY D O 1
ATOM 15888 N N . VAL D 2 320 ? 66.020 -20.108 13.459 1.00 47.89 241 VAL D N 1
ATOM 15889 C CA . VAL D 2 320 ? 66.487 -21.144 14.379 1.00 48.09 241 VAL D CA 1
ATOM 15890 C C . VAL D 2 320 ? 65.874 -22.479 13.934 1.00 54.22 241 VAL D C 1
ATOM 15891 O O . VAL D 2 320 ? 64.650 -22.591 13.796 1.00 51.90 241 VAL D O 1
ATOM 15895 N N . ASN D 2 321 ? 66.751 -23.477 13.696 1.00 55.85 242 ASN D N 1
ATOM 15896 C CA . ASN D 2 321 ? 66.433 -24.833 13.217 1.00 57.75 242 ASN D CA 1
ATOM 15897 C C . ASN D 2 321 ? 66.067 -25.812 14.326 1.00 65.02 242 ASN D C 1
ATOM 15898 O O . ASN D 2 321 ? 65.114 -26.584 14.159 1.00 66.29 242 ASN D O 1
ATOM 15903 N N . ASP D 2 322 ? 66.861 -25.829 15.422 1.00 61.43 243 ASP D N 1
ATOM 15904 C CA . ASP D 2 322 ? 66.676 -26.744 16.540 1.00 61.21 243 ASP D CA 1
ATOM 15905 C C . ASP D 2 322 ? 66.093 -26.023 17.722 1.00 62.27 243 ASP D C 1
ATOM 15906 O O . ASP D 2 322 ? 66.697 -25.086 18.233 1.00 62.58 243 ASP D O 1
ATOM 15911 N N . LEU D 2 323 ? 64.920 -26.472 18.158 1.00 57.19 244 LEU D N 1
ATOM 15912 C CA . LEU D 2 323 ? 64.170 -25.945 19.298 1.00 55.81 244 LEU D CA 1
ATOM 15913 C C . LEU D 2 323 ? 64.901 -26.200 20.636 1.00 59.10 244 LEU D C 1
ATOM 15914 O O . LEU D 2 323 ? 64.674 -25.483 21.611 1.00 56.53 244 LEU D O 1
ATOM 15919 N N . ARG D 2 324 ? 65.781 -27.219 20.672 1.00 58.93 245 ARG D N 1
ATOM 15920 C CA . ARG D 2 324 ? 66.532 -27.599 21.870 1.00 60.16 245 ARG D CA 1
ATOM 15921 C C . ARG D 2 324 ? 67.560 -26.555 22.298 1.00 63.14 245 ARG D C 1
ATOM 15922 O O . ARG D 2 324 ? 67.902 -26.506 23.480 1.00 64.10 245 ARG D O 1
ATOM 15930 N N . LEU D 2 325 ? 67.989 -25.680 21.355 1.00 56.60 246 LEU D N 1
ATOM 15931 C CA . LEU D 2 325 ? 68.948 -24.584 21.550 1.00 54.10 246 LEU D CA 1
ATOM 15932 C C . LEU D 2 325 ? 68.430 -23.535 22.521 1.00 58.68 246 LEU D C 1
ATOM 15933 O O . LEU D 2 325 ? 69.231 -22.851 23.167 1.00 60.28 246 LEU D O 1
ATOM 15938 N N . PHE D 2 326 ? 67.091 -23.415 22.629 1.00 53.37 247 PHE D N 1
ATOM 15939 C CA . PHE D 2 326 ? 66.408 -22.477 23.507 1.00 52.76 247 PHE D CA 1
ATOM 15940 C C . PHE D 2 326 ? 66.607 -22.733 25.002 1.00 61.49 247 PHE D C 1
ATOM 15941 O O . PHE D 2 326 ? 66.637 -21.781 25.785 1.00 62.92 247 PHE D O 1
ATOM 15949 N N . PHE D 2 327 ? 66.801 -23.998 25.403 1.00 59.04 248 PHE D N 1
ATOM 15950 C CA . PHE D 2 327 ? 66.921 -24.334 26.822 1.00 58.00 248 PHE D CA 1
ATOM 15951 C C . PHE D 2 327 ? 68.351 -24.748 27.267 1.00 58.25 248 PHE D C 1
ATOM 15952 O O . PHE D 2 327 ? 68.553 -24.999 28.454 1.00 56.43 248 PHE D O 1
ATOM 15960 N N . ASP D 2 328 ? 69.335 -24.760 26.337 1.00 55.09 249 ASP D N 1
ATOM 15961 C CA . ASP D 2 328 ? 70.740 -25.097 26.630 1.00 56.52 249 ASP D CA 1
ATOM 15962 C C . ASP D 2 328 ? 71.502 -23.905 27.211 1.00 56.69 249 ASP D C 1
ATOM 15963 O O . ASP D 2 328 ? 72.426 -24.098 28.006 1.00 57.87 249 ASP D O 1
ATOM 15968 N N . ASN D 2 329 ? 71.115 -22.680 26.803 1.00 49.18 250 ASN D N 1
ATOM 15969 C CA . ASN D 2 329 ? 71.711 -21.417 27.248 1.00 46.96 250 ASN D CA 1
ATOM 15970 C C . ASN D 2 329 ? 73.222 -21.333 26.880 1.00 49.55 250 ASN D C 1
ATOM 15971 O O . ASN D 2 329 ? 74.040 -20.842 27.661 1.00 49.05 250 ASN D O 1
ATOM 15976 N N . ASP D 2 330 ? 73.584 -21.829 25.681 1.00 44.47 251 ASP D N 1
ATOM 15977 C CA . ASP D 2 330 ? 74.957 -21.716 25.215 1.00 44.20 251 ASP D CA 1
ATOM 15978 C C . ASP D 2 330 ? 75.128 -20.245 24.831 1.00 45.85 251 ASP D C 1
ATOM 15979 O O . ASP D 2 330 ? 74.252 -19.687 24.156 1.00 44.35 251 ASP D O 1
ATOM 15984 N N . LEU D 2 331 ? 76.220 -19.610 25.307 1.00 42.34 252 LEU D N 1
ATOM 15985 C CA . LEU D 2 331 ? 76.522 -18.210 25.013 1.00 42.00 252 LEU D CA 1
ATOM 15986 C C . LEU D 2 331 ? 76.746 -17.986 23.523 1.00 48.92 252 LEU D C 1
ATOM 15987 O O . LEU D 2 331 ? 76.397 -16.921 23.004 1.00 50.81 252 LEU D O 1
ATOM 15992 N N . ARG D 2 332 ? 77.256 -19.004 22.827 1.00 45.15 253 ARG D N 1
ATOM 15993 C CA . ARG D 2 332 ? 77.444 -18.965 21.379 1.00 45.85 253 ARG D CA 1
ATOM 15994 C C . ARG D 2 332 ? 76.091 -18.879 20.614 1.00 48.54 253 ARG D C 1
ATOM 15995 O O . ARG D 2 332 ? 76.073 -18.410 19.473 1.00 50.50 253 ARG D O 1
ATOM 16003 N N . PHE D 2 333 ? 74.975 -19.308 21.262 1.00 40.31 254 PHE D N 1
ATOM 16004 C CA . PHE D 2 333 ? 73.601 -19.195 20.767 1.00 38.06 254 PHE D CA 1
ATOM 16005 C C . PHE D 2 333 ? 73.047 -17.825 21.190 1.00 43.78 254 PHE D C 1
ATOM 16006 O O . PHE D 2 333 ? 72.776 -16.986 20.332 1.00 43.86 254 PHE D O 1
ATOM 16014 N N . LEU D 2 334 ? 72.915 -17.608 22.520 1.00 40.73 255 LEU D N 1
ATOM 16015 C CA . LEU D 2 334 ? 72.381 -16.398 23.146 1.00 40.45 255 LEU D CA 1
ATOM 16016 C C . LEU D 2 334 ? 72.974 -15.109 22.613 1.00 46.23 255 LEU D C 1
ATOM 16017 O O . LEU D 2 334 ? 72.239 -14.167 22.334 1.00 47.89 255 LEU D O 1
ATOM 16022 N N . GLY D 2 335 ? 74.282 -15.075 22.469 1.00 43.38 256 GLY D N 1
ATOM 16023 C CA . GLY D 2 335 ? 75.003 -13.904 21.986 1.00 43.73 256 GLY D CA 1
ATOM 16024 C C . GLY D 2 335 ? 74.540 -13.372 20.646 1.00 48.04 256 GLY D C 1
ATOM 16025 O O . GLY D 2 335 ? 74.649 -12.168 20.402 1.00 51.78 256 GLY D O 1
ATOM 16026 N N . GLN D 2 336 ? 73.987 -14.245 19.782 1.00 39.86 257 GLN D N 1
ATOM 16027 C CA . GLN D 2 336 ? 73.480 -13.890 18.455 1.00 37.89 257 GLN D CA 1
ATOM 16028 C C . GLN D 2 336 ? 72.209 -13.005 18.466 1.00 42.69 257 GLN D C 1
ATOM 16029 O O . GLN D 2 336 ? 71.770 -12.545 17.395 1.00 42.30 257 GLN D O 1
ATOM 16035 N N . PHE D 2 337 ? 71.634 -12.742 19.665 1.00 39.67 258 PHE D N 1
ATOM 16036 C CA . PHE D 2 337 ? 70.387 -11.989 19.844 1.00 38.50 258 PHE D CA 1
ATOM 16037 C C . PHE D 2 337 ? 70.546 -10.701 20.628 1.00 44.72 258 PHE D C 1
ATOM 16038 O O . PHE D 2 337 ? 69.567 -10.145 21.136 1.00 45.79 258 PHE D O 1
ATOM 16046 N N . ARG D 2 338 ? 71.779 -10.191 20.692 1.00 43.87 259 ARG D N 1
ATOM 16047 C CA . ARG D 2 338 ? 72.129 -8.925 21.356 1.00 44.97 259 ARG D CA 1
ATOM 16048 C C . ARG D 2 338 ? 71.567 -7.679 20.572 1.00 76.56 259 ARG D C 1
ATOM 16049 O O . ARG D 2 338 ? 71.319 -7.767 19.337 1.00 76.63 259 ARG D O 1
#